Protein 3B8I (pdb70)

Sequence (1692 aa):
RASHHELRAMFRALLDSSRCYHTASVFDPMSARIAADLGFECGILGGSVASLQVLAAPDFALIITLSEFVEQATRIGRVARLPVIADADHGYGNALNVMRTVVELERAGIAALTIEDTLLPAQFGGRRKKSSTTDLICVEEGVGKIRAALEARVDPALTIIARTNAELIDVDAVIQRTLAYQEAGADGICLVGVRDFAHLEAIAEHLHIPLMLVTYGNPQLRDDARLARLGVRVVVNGHAAYFAAIKATYDCLREERGAVASDLTASELSKKYTFPEEYQAWARDYMEVKRASHHELRAMFRALLDSSRCYHTASVFDPMSARIAADLGFECGILGGSVASLQVLAAPDFALIITLSEFVEQATRIGRVARLPVIADADHGYGNALNVMRTVVELERAGIAALTIEDTLLPAQFGRKSTDLICVEEGVGKIRAALEARVDPALTIIARTNAELIDVDAVIQRTLAYQEAGADGICLVGVRDFAHLEAIAEHLHIPLMLVTYGNPQLRDDARLARLGVRVVVNGHAAYFAAIKATYDCLREERGAVASDLTASELSKKYTFPEEYQAWARDYMEVRASHHELRAMFRALLDSSRCYHTASVFDPMSARIAADLGFECGILGGSVASLQVLAAPDFALIITLSEFVEQATRIGRVARLPVIADADHGYGNALNVMRTVVELERAGIAALTIEDTLLPAQFGRKSTDLICVEEGVGKIRAALEARVDPALTIIARTNAELIDVDDAVIQRTLAYQEAGADGICLVGVRDFAHLEAIAEHLHIPLMLVTYGNPQLRDDARLARLGVRVVVNGHAAYFAAIKATYDCLREERGALTASELSKKYTFPEEYQAWARDYMERASHHELRAMFRALLDSSRCYHTASVFDPMSARIAADLGFECGILGGSVASLQVLAAPDFALIITLSEFVEQATRIGRVARLPVIADADHGYGNALNVMRTVVELERAGIAALTIEDTLLPAQFRSTDLICVEEGVGKIRAALEARVDPALTIIARTNAELIDVDAVIQRTLAYQEAGADGICLVGVRDFAHLEAIAEHLHIPLMLVTYGNPQLRDDARLARLGVRVVVNGHAAYFAAIKATYDCLREERGAVASDLTASELSKKYTFPEEYQAWARDYMEASHHELRAMFRALLDSSRCYHTASVFDPMSARIAADLGFECGILGGSVASLQVLAAPDFALIITLSEFVEQATRIGRVARLPVIADADHGYGNALNVMRTVVELERAGIAALTIEDTLLPAQFGRKSTDLICVEEGVGKIRAALEARVDPALTIIARTNAELIDVDAVIQRTLAYQEAGADGICLVGVRDFAHLEAIAEHLHIPLMLVTYGNPQLRDDARLARLGVRVVVNGHAAYFAAIKATYDCLREERGAVASDLTASELSKKYTFPEEYQAWARDYMEVKRASHHELRAMFRALLDSSRCYHTASVFDPMSARIAADLGFECGILGGSVASLQVLAAPDFALIITLSEFVEQATRIGRVARLPVIADADHGYGNALNVMRTVVELERAGIAALTIEDTLLPAQFGRKSTDLICVEEGVGKIRAALEARVDPALTIIARTNAELIDVDAVIQRTLAYQEAGADGICLVGVRDFAHLEAIAEHLHIPLMLVTYGNPQLRDDARLARLGVRVVVNGHAAYFAAIKATYDCLREERGAVASDLTASELSKKYTFPEEYQAWARDYMEVK

Solvent-accessible surface area: 64432 Å² total; per-residue (Å²): 233,31,26,52,101,66,4,10,56,84,0,86,60,23,12,98,40,96,138,4,15,64,9,0,4,0,8,11,0,1,2,0,25,0,0,19,61,22,41,10,44,0,0,5,0,2,2,34,1,0,3,15,14,0,12,0,0,22,89,92,15,7,9,14,8,32,13,0,11,46,3,0,13,7,1,14,57,18,13,118,5,1,5,0,0,19,0,11,7,0,34,12,9,1,13,11,0,11,26,0,0,52,10,0,18,41,2,6,2,1,0,0,1,4,20,4,18,32,42,37,36,58,35,54,134,29,67,68,42,24,16,59,21,105,25,3,37,5,7,4,86,0,0,33,99,13,60,89,21,113,27,1,4,0,5,1,35,2,30,0,118,118,44,91,47,100,27,0,38,102,25,1,62,30,2,24,151,17,36,5,34,2,0,0,1,16,26,11,142,39,17,73,7,0,70,35,3,8,121,108,23,153,26,27,3,5,1,10,13,141,26,28,96,113,6,164,62,67,71,112,1,9,223,49,22,0,37,1,2,3,56,20,22,49,0,6,57,21,9,10,42,16,4,21,46,23,0,42,114,91,92,67,37,132,63,24,136,55,80,31,56,91,1,2,134,86,2,6,37,34,113,63,26,82,53,58,27,131,44,10,13,77,112,178,235,37,26,51,97,74,4,9,52,84,0,63,63,24,15,122,33,97,133,9,17,66,12,0,6,0,10,12,0,1,2,0,24,0,0,30,78,22,41,14,41,0,0,9,0,4,2,37,2,0,3,14,11,0,11,0,1,19,87,85,14,7,10,12,10,34,10,0,12,48,4,0,11,7,1,11,61,20,11,134,4,1,4,0,0,20,0,12,8,0,34,14,9,1,15,12,0,16,24,0,0,50,12,0,19,40,2,5,3,1,0,0,3,3,18,4,21,47,40,38,44,57,31,31,64,175,66,59,57,32,10,68,42,33,30,3,34,4,6,5,85,0,0,31,98,10,54,94,23,103,17,0,0,0,3,0,38,2,35,2,113,122,50,97,46,95,35,0,33,102,28,0,63,19,2,25,149,19,36,5,27,2,0,1,1,17,21,8,139,36,19,76,13,0,73,40,0,9,119,110,18,159,28,33,3,6,1,13,18,143,47,31,117,108,5,84,61,68,67,82,2,10,185,43,24,0,31,0,3,5,77,22,26,53,0,7,56,24,9,10,64,19,4,16,39,21,0,39,112,95,87,68,33,135,74,29,137,56,76,26,61,88,1,2,134,87,2,8,54,27,143,71,25,79,50,60,24,135,70,12,14,55,148,252,32,30,51,96,85,5,8,54,85,0,66,58,25,17,123,32,94,130,5,18,65,12,0,5,0,9,14,0,0,1,0,26,0,0,31,73,20,42,13,45,0,0,9,0,4,2,34,1,0,3,14,13,0,12,0,1,19,86,93,12,4,9,15,10,34,12,0,12,46,6,0,11,7,0,13,58,21,13,138,7,3,5,0,0,19,0,11,9,0,36,11,11,0,15,9,0,17,26,0,0,50,10,0,20,41,2,5,2,1,0,0,2,4,20,4,20,49,45,38,60,55,51,44,114,100,71,80,38,29,13,60,22,81,28,2,34,5,7,4,71,0,0,31,102,9,53,90,22,100,17,0,0,0,4,0,40,2,27,2,130,70,44,118,39,115,34,0,30,101,24,0,59,28,3,22,155,21,37,5,28,3,0,0,1,23,23,11,138,41,16,76,6,0,74,35,1,9,125,103,22,154,24,36,2,5,1,8,17,134,28,29,103,120,7,160,67,58,70,72,0,9,178,40,23,0,30,1,1,4,66,15,19,52,0,6,54,24,8,11,69,17,3,43,64,28,0,88,130,94,85,66,65,132,81,24,58,85,7,1,137,93,2,7,49,41,141,67,27,128,32,60,27,169,65,16,9,126,230,32,28,50,98,68,5,11,53,80,0,65,59,25,16,123,32,93,142,10,13,60,9,0,4,0,10,8,0,0,1,1,26,0,0,33,70,14,42,13,43,0,0,5,0,4,2,32,1,0,2,18,15,0,13,0,0,16,85,87,16,7,9,15,10,34,13,0,10,48,4,0,12,8,0,12,56,23,14,137,4,0,5,0,0,20,0,12,10,0,36,12,11,1,15,11,0,16,25,0,0,52,10,0,18,42,2,6,2,0,0,0,2,3,19,4,21,33,48,36,62,68,70,177,73,78,37,33,13,67,36,51,28,2,36,5,6,5,84,0,0,32,98,10,55,94,19,98,18,0,0,0,5,0,38,1,27,0,113,104,48,88,50,101,34,0,36,96,28,0,60,24,3,20,147,18,38,4,26,2,0,0,1,25,21,8,122,46,17,70,14,0,82,39,2,9,126,114,22,154,29,36,4,6,1,8,18,132,30,31,85,112,7,165,65,58,66,91,1,5,178,52,23,0,32,1,2,4,68,18,22,52,0,7,56,21,9,10,63,16,4,9,34,23,0,50,122,98,84,61,38,150,28,35,148,59,84,27,56,83,0,2,131,88,4,5,47,21,134,70,28,106,56,53,31,76,69,15,20,153,86,57,65,95,92,5,10,52,81,0,69,60,28,18,125,35,91,130,8,21,58,8,0,4,0,9,18,0,0,2,0,23,0,0,29,73,21,40,11,46,0,0,6,0,3,2,32,0,0,2,13,17,0,26,0,0,19,84,111,33,84,9,74,23,88,28,0,12,50,3,0,38,6,0,11,124,19,13,146,4,1,5,0,0,18,0,17,11,0,34,26,80,27,133,60,0,64,146,0,0,68,26,0,19,154,8,6,2,1,0,0,1,3,17,4,18,44,43,83,70,59,122,47,110,121,74,75,37,26,14,72,19,124,77,3,40,30,7,4,146,8,0,33,136,15,52,124,22,102,17,0,0,0,5,0,35,2,27,1,133,64,43,113,56,100,26,0,38,102,25,1,64,20,2,22,158,18,38,4,25,2,0,0,1,21,22,10,154,42,18,73,8,0,73,42,2,9,129,110,21,149,31,37,3,5,1,10,17,139,27,26,102,118,7,161,67,56,65,78,0,13,179,44,22,0,37,2,1,2,66,19,19,55,1,9,56,22,8,11,52,16,4,19,37,20,0,49,103,77,92,68,35,134,59,26,152,65,77,28,61,88,1,2,128,89,2,7,41,33,135,63,40,103,56,118,39,155,63,151,70,74,128,198,247,32,58,64,96,80,5,10,55,85,0,58,59,22,17,119,38,96,126,5,16,64,1,0,3,0,10,19,0,0,2,0,24,0,0,30,74,23,40,12,45,0,0,9,0,4,3,38,1,0,3,14,17,0,24,0,0,20,84,112,28,84,12,72,26,84,26,0,11,48,3,0,37,7,1,14,124,19,12,129,4,2,6,0,0,21,0,15,10,0,35,29,78,32,136,60,0,63,143,0,0,65,29,0,18,150,9,6,3,1,0,0,4,3,19,5,14,45,46,80,73,69,121,53,115,97,79,98,36,32,12,70,21,124,81,3,34,28,6,4,146,14,0,31,133,11,56,124,21,99,17,0,0,0,4,0,42,2,34,4,133,56,52,102,46,110,27,0,33,101,24,0,62,25,3,26,149,21,39,4,27,3,1,1,1,16,22,8,146,50,14,73,11,0,82,38,1,9,124,100,20,156,27,32,4,4,1,15,22,155,44,33,84,106,6,171,63,65,61,91,3,9,180,43,22,0,31,0,6,6,51,19,28,53,1,9,56,23,8,10,64,19,3,9,39,27,0,28,121,91,86,67,36,133,68,45,155,60,72,27,60,82,1,3,127,86,3,6,47,44,77,61,39,84,44,119,40,118,96,147,68,93,122,231

CATH classification: 3.20.20.60

Nearest PDB structures (foldseek):
  3b8i-assembly1_C  TM=1.002E+00  e=4.053E-54  Pseudomonas aeruginosa PAO1
  3b8i-assembly1_A  TM=1.001E+00  e=1.314E-52  Pseudomonas aeruginosa PAO1
  3b8i-assembly1_D  TM=1.000E+00  e=1.059E-51  Pseudomonas aeruginosa PAO1
  3eoo-assembly4_L  TM=8.341E-01  e=6.125E-22  Burkholderia pseudomallei 1655
  4iqd-assembly1_A  TM=8.183E-01  e=7.724E-22  Bacillus anthracis

B-factor: mean 34.28, std 10.99, range [11.12, 75.78]

Radius of gyration: 45.97 Å; Cα contacts (8 Å, |Δi|>4): 3580; chains: 6; bounding box: 121×117×111 Å

Structure (mmCIF, N/CA/C/O backbone):
data_3B8I
#
_entry.id   3B8I
#
_cell.length_a   260.065
_cell.length_b   83.835
_cell.length_c   104.874
_cell.angle_alpha   90.00
_cell.angle_beta   112.14
_cell.angle_gamma   90.00
#
_symmetry.space_group_name_H-M   'C 1 2 1'
#
loop_
_entity.id
_entity.type
_entity.pdbx_description
1 polymer 'PA4872 oxaloacetate decarboxylase'
2 non-polymer 'MAGNESIUM ION'
3 non-polymer 'OXALATE ION'
4 non-polymer GLYCEROL
5 water water
#
loop_
_atom_site.group_PDB
_atom_site.id
_atom_site.type_symbol
_atom_site.label_atom_id
_atom_site.label_alt_id
_atom_site.label_comp_id
_atom_site.label_asym_id
_atom_site.label_entity_id
_atom_site.label_seq_id
_atom_site.pdbx_PDB_ins_code
_atom_site.Cartn_x
_atom_site.Cartn_y
_atom_site.Cartn_z
_atom_site.occupancy
_atom_site.B_iso_or_equiv
_atom_site.auth_seq_id
_atom_site.auth_comp_id
_atom_site.auth_asym_id
_atom_site.auth_atom_id
_atom_site.pdbx_PDB_model_num
ATOM 1 N N . ARG A 1 3 ? 79.189 16.284 69.187 1.00 43.54 3 ARG A N 1
ATOM 2 C CA . ARG A 1 3 ? 79.669 16.442 67.777 1.00 42.51 3 ARG A CA 1
ATOM 3 C C . ARG A 1 3 ? 78.778 15.715 66.737 1.00 40.64 3 ARG A C 1
ATOM 4 O O . ARG A 1 3 ? 78.182 16.386 65.886 1.00 41.56 3 ARG A O 1
ATOM 12 N N . ALA A 1 4 ? 78.691 14.380 66.760 1.00 36.89 4 ALA A N 1
ATOM 13 C CA . ALA A 1 4 ? 77.901 13.674 65.703 1.00 33.73 4 ALA A CA 1
ATOM 14 C C . ALA A 1 4 ? 76.387 13.953 65.784 1.00 31.35 4 ALA A C 1
ATOM 15 O O . ALA A 1 4 ? 75.748 13.705 66.807 1.00 31.29 4 ALA A O 1
ATOM 17 N N . SER A 1 5 ? 75.829 14.517 64.721 1.00 29.30 5 SER A N 1
ATOM 18 C CA . SER A 1 5 ? 74.381 14.661 64.614 1.00 28.48 5 SER A CA 1
ATOM 19 C C . SER A 1 5 ? 73.678 13.299 64.440 1.00 26.91 5 SER A C 1
ATOM 20 O O . SER A 1 5 ? 74.301 12.294 64.110 1.00 26.57 5 SER A O 1
ATOM 23 N N . HIS A 1 6 ? 72.358 13.300 64.602 1.00 27.62 6 HIS A N 1
ATOM 24 C CA . HIS A 1 6 ? 71.557 12.085 64.448 1.00 26.07 6 HIS A CA 1
ATOM 25 C C . HIS A 1 6 ? 71.724 11.451 63.094 1.00 26.23 6 HIS A C 1
ATOM 26 O O . HIS A 1 6 ? 71.787 10.219 62.959 1.00 24.34 6 HIS A O 1
ATOM 33 N N . HIS A 1 7 ? 71.809 12.314 62.083 1.00 26.08 7 HIS A N 1
ATOM 34 C CA . HIS A 1 7 ? 72.106 11.914 60.709 1.00 25.37 7 HIS A CA 1
ATOM 35 C C . HIS A 1 7 ? 73.516 11.303 60.535 1.00 24.98 7 HIS A C 1
ATOM 36 O O . HIS A 1 7 ? 73.665 10.243 59.918 1.00 23.78 7 HIS A O 1
ATOM 43 N N . GLU A 1 8 ? 74.530 11.982 61.070 1.00 25.05 8 GLU A N 1
ATOM 44 C CA . GLU A 1 8 ? 75.897 11.464 61.104 1.00 24.75 8 GLU A CA 1
ATOM 45 C C . GLU A 1 8 ? 76.010 10.124 61.821 1.00 23.24 8 GLU A C 1
ATOM 46 O O . GLU A 1 8 ? 76.752 9.289 61.398 1.00 23.82 8 GLU A O 1
ATOM 52 N N . LEU A 1 9 ? 75.259 9.937 62.889 1.00 22.47 9 LEU A N 1
ATOM 53 C CA . LEU A 1 9 ? 75.258 8.629 63.555 1.00 23.25 9 LEU A CA 1
ATOM 54 C C . LEU A 1 9 ? 74.742 7.516 62.626 1.00 23.75 9 LEU A C 1
ATOM 55 O O . LEU A 1 9 ? 75.210 6.383 62.720 1.00 22.80 9 LEU A O 1
ATOM 60 N N . ARG A 1 10 ? 73.825 7.857 61.709 1.00 23.17 10 ARG A N 1
ATOM 61 C CA . ARG A 1 10 ? 73.199 6.855 60.873 1.00 23.13 10 ARG A CA 1
ATOM 62 C C . ARG A 1 10 ? 74.148 6.401 59.801 1.00 23.11 10 ARG A C 1
ATOM 63 O O . ARG A 1 10 ? 74.148 5.205 59.445 1.00 22.70 10 ARG A O 1
ATOM 71 N N . ALA A 1 11 ? 74.938 7.351 59.281 1.00 22.75 11 ALA A N 1
ATOM 72 C CA . ALA A 1 11 ? 76.015 7.032 58.346 1.00 23.58 11 ALA A CA 1
ATOM 73 C C . ALA A 1 11 ? 77.082 6.124 58.983 1.00 23.15 11 ALA A C 1
ATOM 74 O O . ALA A 1 11 ? 77.612 5.242 58.330 1.00 22.85 11 ALA A O 1
ATOM 76 N N . MET A 1 12 ? 77.389 6.334 60.266 1.00 23.21 12 MET A N 1
ATOM 77 C CA . MET A 1 12 ? 78.326 5.494 60.985 1.00 23.85 12 MET A CA 1
ATOM 78 C C . MET A 1 12 ? 77.786 4.071 61.106 1.00 23.35 12 MET A C 1
ATOM 79 O O . MET A 1 12 ? 78.512 3.106 60.881 1.00 22.09 12 MET A O 1
ATOM 84 N N . PHE A 1 13 ? 76.508 3.958 61.458 1.00 23.40 13 PHE A N 1
ATOM 85 C CA . PHE A 1 13 ? 75.854 2.644 61.475 1.00 22.53 13 PHE A CA 1
ATOM 86 C C . PHE A 1 13 ? 75.921 1.966 60.114 1.00 22.58 13 PHE A C 1
ATOM 87 O O . PHE A 1 13 ? 76.302 0.829 60.017 1.00 20.88 13 PHE A O 1
ATOM 95 N N B ARG A 1 14 ? 75.495 2.671 59.089 1.00 22.39 14 ARG A N 1
ATOM 96 C CA B ARG A 1 14 ? 75.591 2.168 57.747 1.00 23.85 14 ARG A CA 1
ATOM 97 C C B ARG A 1 14 ? 77.016 1.699 57.393 1.00 23.78 14 ARG A C 1
ATOM 98 O O B ARG A 1 14 ? 77.175 0.645 56.767 1.00 22.29 14 ARG A O 1
ATOM 106 N N . ALA A 1 15 ? 78.041 2.448 57.809 1.00 23.87 15 ALA A N 1
ATOM 107 C CA . ALA A 1 15 ? 79.417 2.005 57.526 1.00 23.71 15 ALA A CA 1
ATOM 108 C C . ALA A 1 15 ? 79.802 0.674 58.235 1.00 22.64 15 ALA A C 1
ATOM 109 O O . ALA A 1 15 ? 80.508 -0.145 57.676 1.00 21.74 15 ALA A O 1
ATOM 111 N N . LEU A 1 16 ? 79.324 0.454 59.467 1.00 21.39 16 LEU A N 1
ATOM 112 C CA . LEU A 1 16 ? 79.423 -0.906 60.078 1.00 20.39 16 LEU A CA 1
ATOM 113 C C . LEU A 1 16 ? 78.829 -2.026 59.226 1.00 20.69 16 LEU A C 1
ATOM 114 O O . LEU A 1 16 ? 79.459 -3.092 59.040 1.00 22.64 16 LEU A O 1
ATOM 119 N N . LEU A 1 17 ? 77.588 -1.797 58.786 1.00 20.53 17 LEU A N 1
ATOM 120 C CA . LEU A 1 17 ? 76.839 -2.713 57.930 1.00 22.12 17 LEU A CA 1
ATOM 121 C C . LEU A 1 17 ? 77.594 -3.016 56.636 1.00 23.46 17 LEU A C 1
ATOM 122 O O . LEU A 1 17 ? 77.579 -4.174 56.189 1.00 24.78 17 LEU A O 1
ATOM 127 N N . ASP A 1 18 ? 78.253 -2.000 56.077 1.00 24.32 18 ASP A N 1
ATOM 128 C CA . ASP A 1 18 ? 79.022 -2.138 54.813 1.00 25.79 18 ASP A CA 1
ATOM 129 C C . ASP A 1 18 ? 80.404 -2.727 54.896 1.00 26.68 18 ASP A C 1
ATOM 130 O O . ASP A 1 18 ? 81.055 -2.984 53.849 1.00 26.66 18 ASP A O 1
ATOM 135 N N . SER A 1 19 ? 80.899 -2.860 56.114 1.00 26.19 19 SER A N 1
ATOM 136 C CA . SER A 1 19 ? 82.210 -3.428 56.330 1.00 25.77 19 SER A CA 1
ATOM 137 C C . SER A 1 19 ? 82.082 -4.966 56.244 1.00 25.78 19 SER A C 1
ATOM 138 O O . SER A 1 19 ? 81.000 -5.496 55.961 1.00 25.67 19 SER A O 1
ATOM 141 N N . SER A 1 20 ? 83.178 -5.665 56.512 1.00 24.59 20 SER A N 1
ATOM 142 C CA . SER A 1 20 ? 83.249 -7.115 56.405 1.00 23.07 20 SER A CA 1
ATOM 143 C C . SER A 1 20 ? 83.356 -7.799 57.806 1.00 23.95 20 SER A C 1
ATOM 144 O O . SER A 1 20 ? 83.713 -9.009 57.926 1.00 23.34 20 SER A O 1
ATOM 147 N N . ARG A 1 21 ? 83.039 -7.034 58.862 1.00 23.96 21 ARG A N 1
ATOM 148 C CA . ARG A 1 21 ? 83.061 -7.517 60.249 1.00 23.80 21 ARG A CA 1
ATOM 149 C C . ARG A 1 21 ? 81.678 -7.496 60.906 1.00 23.87 21 ARG A C 1
ATOM 150 O O . ARG A 1 21 ? 80.801 -6.812 60.457 1.00 23.66 21 ARG A O 1
ATOM 158 N N . CYS A 1 22 ? 81.542 -8.307 61.968 1.00 22.69 22 CYS A N 1
ATOM 159 C CA . CYS A 1 22 ? 80.388 -8.456 62.902 1.00 22.64 22 CYS A CA 1
ATOM 160 C C . CYS A 1 22 ? 80.709 -7.587 64.157 1.00 22.90 22 CYS A C 1
ATOM 161 O O . CYS A 1 22 ? 81.822 -7.613 64.643 1.00 25.17 22 CYS A O 1
ATOM 164 N N . TYR A 1 23 ? 79.756 -6.862 64.711 1.00 21.77 23 TYR A N 1
ATOM 165 C CA . TYR A 1 23 ? 80.004 -6.038 65.897 1.00 20.92 23 TYR A CA 1
ATOM 166 C C . TYR A 1 23 ? 79.069 -6.413 67.040 1.00 20.57 23 TYR A C 1
ATOM 167 O O . TYR A 1 23 ? 77.945 -6.753 66.820 1.00 21.88 23 TYR A O 1
ATOM 176 N N . HIS A 1 24 ? 79.530 -6.314 68.264 1.00 20.75 24 HIS A N 1
ATOM 177 C CA . HIS A 1 24 ? 78.693 -6.724 69.390 1.00 20.75 24 HIS A CA 1
ATOM 178 C C . HIS A 1 24 ? 78.150 -5.456 70.032 1.00 20.51 24 HIS A C 1
ATOM 179 O O . HIS A 1 24 ? 78.942 -4.570 70.399 1.00 20.38 24 HIS A O 1
ATOM 186 N N . THR A 1 25 ? 76.819 -5.379 70.180 1.00 20.10 25 THR A N 1
ATOM 187 C CA . THR A 1 25 ? 76.187 -4.195 70.735 1.00 20.15 25 THR A CA 1
ATOM 188 C C . THR A 1 25 ? 76.597 -4.067 72.182 1.00 19.79 25 THR A C 1
ATOM 189 O O . THR A 1 25 ? 76.859 -5.064 72.806 1.00 20.13 25 THR A O 1
ATOM 193 N N . ALA A 1 26 ? 76.719 -2.828 72.673 1.00 19.78 26 ALA A N 1
ATOM 194 C CA . ALA A 1 26 ? 76.585 -2.561 74.094 1.00 19.60 26 ALA A CA 1
ATOM 195 C C . ALA A 1 26 ? 75.096 -2.374 74.390 1.00 19.79 26 ALA A C 1
ATOM 196 O O . ALA A 1 26 ? 74.396 -1.783 73.585 1.00 20.28 26 ALA A O 1
ATOM 198 N N . SER A 1 27 ? 74.636 -2.825 75.554 1.00 19.68 27 SER A N 1
ATOM 199 C CA . SER A 1 27 ? 73.296 -2.494 76.059 1.00 22.28 27 SER A CA 1
ATOM 200 C C . SER A 1 27 ? 73.263 -0.979 76.485 1.00 22.18 27 SER A C 1
ATOM 201 O O . SER A 1 27 ? 73.985 -0.554 77.399 1.00 23.48 27 SER A O 1
ATOM 204 N N . VAL A 1 28 ? 72.468 -0.166 75.796 1.00 20.85 28 VAL A N 1
ATOM 205 C CA . VAL A 1 28 ? 72.424 1.262 76.022 1.00 20.77 28 VAL A CA 1
ATOM 206 C C . VAL A 1 28 ? 70.968 1.634 76.238 1.00 22.16 28 VAL A C 1
ATOM 207 O O . VAL A 1 28 ? 70.124 1.587 75.298 1.00 21.35 28 VAL A O 1
ATOM 211 N N . PHE A 1 29 ? 70.659 1.996 77.475 1.00 22.56 29 PHE A N 1
ATOM 212 C CA . PHE A 1 29 ? 69.269 2.108 77.907 1.00 22.86 29 PHE A CA 1
ATOM 213 C C . PHE A 1 29 ? 68.952 3.476 78.528 1.00 22.54 29 PHE A C 1
ATOM 214 O O . PHE A 1 29 ? 67.770 3.769 78.777 1.00 22.05 29 PHE A O 1
ATOM 222 N N . ASP A 1 30 ? 69.980 4.318 78.740 1.00 20.98 30 ASP A N 1
ATOM 223 C CA . ASP A 1 30 ? 69.795 5.670 79.278 1.00 22.25 30 ASP A CA 1
ATOM 224 C C . ASP A 1 30 ? 71.043 6.492 78.974 1.00 20.99 30 ASP A C 1
ATOM 225 O O . ASP A 1 30 ? 71.990 5.944 78.455 1.00 20.95 30 ASP A O 1
ATOM 230 N N . PRO A 1 31 ? 71.021 7.822 79.198 1.00 20.20 31 PRO A N 1
ATOM 231 C CA . PRO A 1 31 ? 72.200 8.607 78.844 1.00 20.03 31 PRO A CA 1
ATOM 232 C C . PRO A 1 31 ? 73.561 8.235 79.494 1.00 19.16 31 PRO A C 1
ATOM 233 O O . PRO A 1 31 ? 74.571 8.385 78.864 1.00 19.41 31 PRO A O 1
ATOM 237 N N . MET A 1 32 ? 73.587 7.861 80.767 1.00 20.64 32 MET A N 1
ATOM 238 C CA . MET A 1 32 ? 74.831 7.406 81.408 1.00 21.22 32 MET A CA 1
ATOM 239 C C . MET A 1 32 ? 75.424 6.151 80.728 1.00 21.46 32 MET A C 1
ATOM 240 O O . MET A 1 32 ? 76.630 6.092 80.454 1.00 19.93 32 MET A O 1
ATOM 245 N N . SER A 1 33 ? 74.577 5.190 80.409 1.00 21.35 33 SER A N 1
ATOM 246 C CA . SER A 1 33 ? 75.031 3.973 79.729 1.00 20.62 33 SER A CA 1
ATOM 247 C C . SER A 1 33 ? 75.516 4.310 78.288 1.00 20.76 33 SER A C 1
ATOM 248 O O . SER A 1 33 ? 76.497 3.768 77.832 1.00 20.16 33 SER A O 1
ATOM 251 N N . ALA A 1 34 ? 74.893 5.277 77.620 1.00 21.64 34 ALA A N 1
ATOM 252 C CA . ALA A 1 34 ? 75.331 5.643 76.262 1.00 21.53 34 ALA A CA 1
ATOM 253 C C . ALA A 1 34 ? 76.725 6.287 76.329 1.00 21.16 34 ALA A C 1
ATOM 254 O O . ALA A 1 34 ? 77.574 6.053 75.464 1.00 20.67 34 ALA A O 1
ATOM 256 N N . ARG A 1 35 ? 76.937 7.141 77.326 1.00 21.77 35 ARG A N 1
ATOM 257 C CA . ARG A 1 35 ? 78.251 7.752 77.601 1.00 22.26 35 ARG A CA 1
ATOM 258 C C . ARG A 1 35 ? 79.319 6.700 77.981 1.00 21.92 35 ARG A C 1
ATOM 259 O O . ARG A 1 35 ? 80.449 6.749 77.507 1.00 21.40 35 ARG A O 1
ATOM 267 N N . ILE A 1 36 ? 78.936 5.717 78.774 1.00 21.99 36 ILE A N 1
ATOM 268 C CA . ILE A 1 36 ? 79.857 4.606 79.111 1.00 20.69 36 ILE A CA 1
ATOM 269 C C . ILE A 1 36 ? 80.253 3.804 77.861 1.00 21.47 36 ILE A C 1
ATOM 270 O O . ILE A 1 36 ? 81.458 3.618 77.597 1.00 19.97 36 ILE A O 1
ATOM 275 N N . ALA A 1 37 ? 79.251 3.380 77.070 1.00 20.81 37 ALA A N 1
ATOM 276 C CA . ALA A 1 37 ? 79.508 2.593 75.842 1.00 20.25 37 ALA A CA 1
ATOM 277 C C . ALA A 1 37 ? 80.407 3.335 74.853 1.00 20.49 37 ALA A C 1
ATOM 278 O O . ALA A 1 37 ? 81.284 2.713 74.246 1.00 20.70 37 ALA A O 1
ATOM 280 N N . ALA A 1 38 ? 80.158 4.621 74.638 1.00 21.31 38 ALA A N 1
ATOM 281 C CA . ALA A 1 38 ? 81.007 5.463 73.792 1.00 21.90 38 ALA A CA 1
ATOM 282 C C . ALA A 1 38 ? 82.449 5.597 74.292 1.00 23.19 38 ALA A C 1
ATOM 283 O O . ALA A 1 38 ? 83.413 5.461 73.502 1.00 26.18 38 ALA A O 1
ATOM 285 N N . ASP A 1 39 ? 82.611 5.915 75.566 1.00 23.27 39 ASP A N 1
ATOM 286 C CA . ASP A 1 39 ? 83.930 5.951 76.238 1.00 24.74 39 ASP A CA 1
ATOM 287 C C . ASP A 1 39 ? 84.682 4.637 76.091 1.00 24.36 39 ASP A C 1
ATOM 288 O O . ASP A 1 39 ? 85.889 4.614 75.825 1.00 26.93 39 ASP A O 1
ATOM 293 N N . LEU A 1 40 ? 83.981 3.526 76.240 1.00 24.21 40 LEU A N 1
ATOM 294 C CA . LEU A 1 40 ? 84.631 2.215 76.064 1.00 22.74 40 LEU A CA 1
ATOM 295 C C . LEU A 1 40 ? 84.953 1.905 74.602 1.00 23.25 40 LEU A C 1
ATOM 296 O O . LEU A 1 40 ? 85.590 0.888 74.304 1.00 23.35 40 LEU A O 1
ATOM 301 N N . GLY A 1 41 ? 84.454 2.742 73.700 1.00 24.06 41 GLY A N 1
ATOM 302 C CA . GLY A 1 41 ? 84.743 2.553 72.265 1.00 22.75 41 GLY A CA 1
ATOM 303 C C . GLY A 1 41 ? 83.803 1.637 71.505 1.00 23.81 41 GLY A C 1
ATOM 304 O O . GLY A 1 41 ? 84.099 1.276 70.338 1.00 23.24 41 GLY A O 1
ATOM 305 N N . PHE A 1 42 ? 82.672 1.238 72.129 1.00 21.67 42 PHE A N 1
ATOM 306 C CA . PHE A 1 42 ? 81.656 0.401 71.404 1.00 21.62 42 PHE A CA 1
ATOM 307 C C . PHE A 1 42 ? 81.214 1.034 70.055 1.00 20.76 42 PHE A C 1
ATOM 308 O O . PHE A 1 42 ? 81.013 2.277 69.957 1.00 21.19 42 PHE A O 1
ATOM 316 N N . GLU A 1 43 ? 81.092 0.199 69.004 1.00 21.59 43 GLU A N 1
ATOM 317 C CA . GLU A 1 43 ? 80.758 0.712 67.672 1.00 21.16 43 GLU A CA 1
ATOM 318 C C . GLU A 1 43 ? 79.256 1.030 67.615 1.00 21.20 43 GLU A C 1
ATOM 319 O O . GLU A 1 43 ? 78.858 1.929 66.887 1.00 20.28 43 GLU A O 1
ATOM 325 N N . CYS A 1 44 ? 78.420 0.291 68.361 1.00 19.47 44 CYS A N 1
ATOM 326 C CA . CYS A 1 44 ? 76.966 0.550 68.390 1.00 19.61 44 CYS A CA 1
ATOM 327 C C . CYS A 1 44 ? 76.354 0.043 69.685 1.00 20.50 44 CYS A C 1
ATOM 328 O O . CYS A 1 44 ? 76.994 -0.739 70.358 1.00 20.24 44 CYS A O 1
ATOM 331 N N . GLY A 1 45 ? 75.133 0.515 70.008 1.00 20.87 45 GLY A N 1
ATOM 332 C CA . GLY A 1 45 ? 74.391 0.159 71.204 1.00 20.40 45 GLY A CA 1
ATOM 333 C C . GLY A 1 45 ? 72.996 -0.296 70.877 1.00 22.22 45 GLY A C 1
ATOM 334 O O . GLY A 1 45 ? 72.572 -0.236 69.685 1.00 21.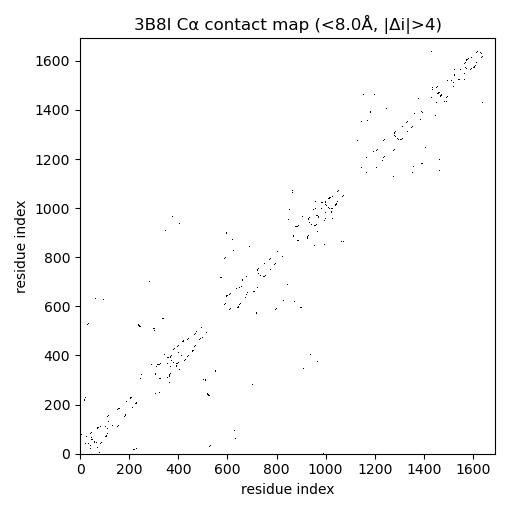93 45 GLY A O 1
ATOM 335 N N . ILE A 1 46 ? 72.287 -0.846 71.885 1.00 21.24 46 ILE A N 1
ATOM 336 C CA . ILE A 1 46 ? 70.933 -1.325 71.662 1.00 20.46 46 ILE A CA 1
ATOM 337 C C . ILE A 1 46 ? 70.061 -0.967 72.853 1.00 20.75 46 ILE A C 1
ATOM 338 O O . ILE A 1 46 ? 70.416 -1.240 74.030 1.00 20.75 46 ILE A O 1
ATOM 343 N N . LEU A 1 47 ? 68.942 -0.322 72.540 1.00 20.43 47 LEU A N 1
ATOM 344 C CA . LEU A 1 47 ? 67.909 -0.044 73.556 1.00 20.19 47 LEU A CA 1
ATOM 345 C C . LEU A 1 47 ? 66.864 -1.162 73.465 1.00 20.98 47 LEU A C 1
ATOM 346 O O . LEU A 1 47 ? 66.084 -1.238 72.481 1.00 21.65 47 LEU A O 1
ATOM 351 N N . GLY A 1 48 ? 66.827 -2.031 74.484 1.00 20.95 48 GLY A N 1
ATOM 352 C CA . GLY A 1 48 ? 65.906 -3.191 74.438 1.00 20.85 48 GLY A CA 1
ATOM 353 C C . GLY A 1 48 ? 64.563 -2.772 75.015 1.00 20.87 48 GLY A C 1
ATOM 354 O O . GLY A 1 48 ? 64.511 -2.030 75.982 1.00 18.34 48 GLY A O 1
ATOM 355 N N . GLY A 1 49 ? 63.473 -3.245 74.421 1.00 21.26 49 GLY A N 1
ATOM 356 C CA . GLY A 1 49 ? 62.167 -2.942 74.960 1.00 20.75 49 GLY A CA 1
ATOM 357 C C . GLY A 1 49 ? 62.007 -3.544 76.352 1.00 21.14 49 GLY A C 1
ATOM 358 O O . GLY A 1 49 ? 61.351 -2.964 77.213 1.00 19.95 49 GLY A O 1
ATOM 359 N N . SER A 1 50 ? 62.581 -4.730 76.563 1.00 21.70 50 SER A N 1
ATOM 360 C CA . SER A 1 50 ? 62.591 -5.384 77.835 1.00 22.68 50 SER A CA 1
ATOM 361 C C . SER A 1 50 ? 63.214 -4.496 78.891 1.00 22.53 50 SER A C 1
ATOM 362 O O . SER A 1 50 ? 62.657 -4.341 79.985 1.00 21.39 50 SER A O 1
ATOM 365 N N . VAL A 1 51 ? 64.330 -3.849 78.530 1.00 22.66 51 VAL A N 1
ATOM 366 C CA . VAL A 1 51 ? 65.066 -2.999 79.478 1.00 22.57 51 VAL A CA 1
ATOM 367 C C . VAL A 1 51 ? 64.292 -1.719 79.747 1.00 22.31 51 VAL A C 1
ATOM 368 O O . VAL A 1 51 ? 64.178 -1.276 80.904 1.00 22.83 51 VAL A O 1
ATOM 372 N N . ALA A 1 52 ? 63.681 -1.167 78.698 1.00 22.23 52 ALA A N 1
ATOM 373 C CA . ALA A 1 52 ? 62.728 -0.041 78.902 1.00 21.87 52 ALA A CA 1
ATOM 374 C C . ALA A 1 52 ? 61.617 -0.413 79.920 1.00 21.22 52 ALA A C 1
ATOM 375 O O . ALA A 1 52 ? 61.293 0.373 80.843 1.00 19.33 52 ALA A O 1
ATOM 377 N N . SER A 1 53 ? 61.067 -1.631 79.808 1.00 21.08 53 SER A N 1
ATOM 378 C CA . SER A 1 53 ? 60.011 -2.030 80.724 1.00 20.92 53 SER A CA 1
ATOM 379 C C . SER A 1 53 ? 60.502 -2.127 82.208 1.00 21.55 53 SER A C 1
ATOM 380 O O . SER A 1 53 ? 59.788 -1.755 83.135 1.00 22.19 53 SER A O 1
ATOM 383 N N . LEU A 1 54 ? 61.709 -2.658 82.420 1.00 22.38 54 LEU A N 1
ATOM 384 C CA . LEU A 1 54 ? 62.361 -2.681 83.756 1.00 22.03 54 LEU A CA 1
ATOM 385 C C . LEU A 1 54 ? 62.535 -1.226 84.278 1.00 20.72 54 LEU A C 1
ATOM 386 O O . LEU A 1 54 ? 62.121 -0.896 85.374 1.00 20.53 54 LEU A O 1
ATOM 391 N N . GLN A 1 55 ? 63.074 -0.344 83.457 1.00 21.12 55 GLN A N 1
ATOM 392 C CA . GLN A 1 55 ? 63.335 1.020 83.868 1.00 22.95 55 GLN A CA 1
ATOM 393 C C . GLN A 1 55 ? 62.069 1.852 84.144 1.00 22.16 55 GLN A C 1
ATOM 394 O O . GLN A 1 55 ? 61.975 2.560 85.157 1.00 22.01 55 GLN A O 1
ATOM 400 N N . VAL A 1 56 ? 61.070 1.756 83.265 1.00 22.10 56 VAL A N 1
ATOM 401 C CA . VAL A 1 56 ? 59.880 2.587 83.418 1.00 21.16 56 VAL A CA 1
ATOM 402 C C . VAL A 1 56 ? 58.876 2.035 84.429 1.00 19.61 56 VAL A C 1
ATOM 403 O O . VAL A 1 56 ? 58.247 2.800 85.208 1.00 19.24 56 VAL A O 1
ATOM 407 N N . LEU A 1 57 ? 58.749 0.722 84.435 1.00 18.02 57 LEU A N 1
ATOM 408 C CA . LEU A 1 57 ? 57.651 0.037 85.136 1.00 20.63 57 LEU A CA 1
ATOM 409 C C . LEU A 1 57 ? 58.040 -1.023 86.186 1.00 20.86 57 LEU A C 1
ATOM 410 O O . LEU A 1 57 ? 57.184 -1.496 86.922 1.00 21.50 57 LEU A O 1
ATOM 415 N N . ALA A 1 58 ? 59.319 -1.412 86.215 1.00 21.36 58 ALA A N 1
ATOM 416 C CA . ALA A 1 58 ? 59.728 -2.673 86.901 1.00 21.94 58 ALA A CA 1
ATOM 417 C C . ALA A 1 58 ? 58.828 -3.884 86.496 1.00 22.03 58 ALA A C 1
ATOM 418 O O . ALA A 1 58 ? 58.303 -4.611 87.355 1.00 21.50 58 ALA A O 1
ATOM 420 N N . ALA A 1 59 ? 58.621 -4.052 85.183 1.00 22.05 59 ALA A N 1
ATOM 421 C CA . ALA A 1 59 ? 57.660 -5.026 84.650 1.00 21.70 59 ALA A CA 1
ATOM 422 C C . ALA A 1 59 ? 58.373 -5.910 83.644 1.00 21.90 59 ALA A C 1
ATOM 423 O O . ALA A 1 59 ? 59.373 -5.491 83.024 1.00 21.19 59 ALA A O 1
ATOM 425 N N . PRO A 1 60 ? 57.872 -7.150 83.483 1.00 22.09 60 PRO A N 1
ATOM 426 C CA . PRO A 1 60 ? 58.369 -8.065 82.476 1.00 22.03 60 PRO A CA 1
ATOM 427 C C . PRO A 1 60 ? 58.080 -7.554 81.083 1.00 22.32 60 PRO A C 1
ATOM 428 O O . PRO A 1 60 ? 57.458 -6.479 80.903 1.00 22.73 60 PRO A O 1
ATOM 432 N N . ASP A 1 61 ? 58.610 -8.263 80.102 1.00 21.54 61 ASP A N 1
ATOM 433 C CA . ASP A 1 61 ? 58.595 -7.825 78.704 1.00 22.33 61 ASP A CA 1
ATOM 434 C C . ASP A 1 61 ? 57.251 -8.203 78.070 1.00 22.86 61 ASP A C 1
ATOM 435 O O . ASP A 1 61 ? 57.178 -9.042 77.145 1.00 22.91 61 ASP A O 1
ATOM 440 N N . PHE A 1 62 ? 56.172 -7.597 78.601 1.00 24.39 62 PHE A N 1
ATOM 441 C CA . PHE A 1 62 ? 54.764 -7.959 78.252 1.00 26.02 62 PHE A CA 1
ATOM 442 C C . PHE A 1 62 ? 54.027 -6.868 77.427 1.00 26.64 62 PHE A C 1
ATOM 443 O O . PHE A 1 62 ? 52.794 -6.840 77.405 1.00 27.63 62 PHE A O 1
ATOM 451 N N . ALA A 1 63 ? 54.765 -5.966 76.785 1.00 26.29 63 ALA A N 1
ATOM 452 C CA . ALA A 1 63 ? 54.179 -4.837 76.047 1.00 26.21 63 ALA A CA 1
ATOM 453 C C . ALA A 1 63 ? 53.246 -4.005 76.932 1.00 25.87 63 ALA A C 1
ATOM 454 O O . ALA A 1 63 ? 52.121 -3.668 76.531 1.00 25.56 63 ALA A O 1
ATOM 456 N N . LEU A 1 64 ? 53.731 -3.654 78.119 1.00 23.19 64 LEU A N 1
ATOM 457 C CA . LEU A 1 64 ? 52.965 -2.813 79.045 1.00 23.35 64 LEU A CA 1
ATOM 458 C C . LEU A 1 64 ? 53.395 -1.357 78.885 1.00 22.62 64 LEU A C 1
ATOM 459 O O . LEU A 1 64 ? 52.602 -0.425 79.087 1.00 22.70 64 LEU A O 1
ATOM 464 N N . ILE A 1 65 ? 54.640 -1.148 78.444 1.00 21.44 65 ILE A N 1
ATOM 465 C CA A ILE A 1 65 ? 55.100 0.212 78.214 0.50 20.46 65 ILE A CA 1
ATOM 466 C CA B ILE A 1 65 ? 55.116 0.191 78.222 0.50 20.80 65 ILE A CA 1
ATOM 467 C C . ILE A 1 65 ? 54.339 0.748 77.006 1.00 20.88 65 ILE A C 1
ATOM 468 O O . ILE A 1 65 ? 53.968 -0.025 76.141 1.00 18.94 65 ILE A O 1
ATOM 477 N N . THR A 1 66 ? 54.061 2.069 77.011 1.00 20.47 66 THR A N 1
ATOM 478 C CA . THR A 1 66 ? 53.379 2.742 75.889 1.00 20.64 66 THR A CA 1
ATOM 479 C C . THR A 1 66 ? 54.474 3.142 74.901 1.00 20.05 66 THR A C 1
ATOM 480 O O . THR A 1 66 ? 55.649 3.206 75.270 1.00 19.07 66 THR A O 1
ATOM 484 N N . LEU A 1 67 ? 54.096 3.365 73.650 1.00 20.13 67 LEU A N 1
ATOM 485 C CA . LEU A 1 67 ? 55.021 3.919 72.683 1.00 19.95 67 LEU A CA 1
ATOM 486 C C . LEU A 1 67 ? 55.640 5.237 73.201 1.00 20.28 67 LEU A C 1
ATOM 487 O O . LEU A 1 67 ? 56.832 5.414 73.062 1.00 19.48 67 LEU A O 1
ATOM 492 N N . SER A 1 68 ? 54.850 6.108 73.851 1.00 20.23 68 SER A N 1
ATOM 493 C CA . SER A 1 68 ? 55.361 7.415 74.349 1.00 20.25 68 SER A CA 1
ATOM 494 C C . SER A 1 68 ? 56.464 7.238 75.421 1.00 19.66 68 SER A C 1
ATOM 495 O O . SER A 1 68 ? 57.460 7.940 75.418 1.00 17.44 68 SER A O 1
ATOM 498 N N . GLU A 1 69 ? 56.264 6.281 76.328 1.00 20.60 69 GLU A N 1
ATOM 499 C CA . GLU A 1 69 ? 57.283 5.875 77.295 1.00 20.65 69 GLU A CA 1
ATOM 500 C C . GLU A 1 69 ? 58.566 5.291 76.657 1.00 21.06 69 GLU A C 1
ATOM 501 O O . GLU A 1 69 ? 59.661 5.638 77.053 1.00 21.82 69 GLU A O 1
ATOM 507 N N . PHE A 1 70 ? 58.426 4.387 75.693 1.00 22.26 70 PHE A N 1
ATOM 508 C CA . PHE A 1 70 ? 59.587 3.881 74.980 1.00 21.06 70 PHE A CA 1
ATOM 509 C C . PHE A 1 70 ? 60.390 5.017 74.326 1.00 20.99 70 PHE A C 1
ATOM 510 O O . PHE A 1 70 ? 61.621 5.076 74.397 1.00 20.38 70 PHE A O 1
ATOM 518 N N . VAL A 1 71 ? 59.667 5.871 73.634 1.00 19.45 71 VAL A N 1
ATOM 519 C CA . VAL A 1 71 ? 60.213 7.019 72.918 1.00 18.68 71 VAL A CA 1
ATOM 520 C C . VAL A 1 71 ? 60.899 8.024 73.888 1.00 18.52 71 VAL A C 1
ATOM 521 O O . VAL A 1 71 ? 61.946 8.579 73.562 1.00 17.27 71 VAL A O 1
ATOM 525 N N . GLU A 1 72 ? 60.345 8.213 75.080 1.00 18.06 72 GLU A N 1
ATOM 526 C CA . GLU A 1 72 ? 60.974 9.095 76.050 1.00 18.61 72 GLU A CA 1
ATOM 527 C C . GLU A 1 72 ? 62.365 8.499 76.441 1.00 18.62 72 GLU A C 1
ATOM 528 O O . GLU A 1 72 ? 63.337 9.210 76.596 1.00 19.20 72 GLU A O 1
ATOM 534 N N . GLN A 1 73 ? 62.454 7.180 76.610 1.00 18.65 73 GLN A N 1
ATOM 535 C CA . GLN A 1 73 ? 63.732 6.521 76.914 1.00 18.49 73 GLN A CA 1
ATOM 536 C C . GLN A 1 73 ? 64.738 6.732 75.818 1.00 18.06 73 GLN A C 1
ATOM 537 O O . GLN A 1 73 ? 65.891 7.026 76.084 1.00 18.18 73 GLN A O 1
ATOM 543 N N . ALA A 1 74 ? 64.260 6.613 74.587 1.00 17.05 74 ALA A N 1
ATOM 544 C CA . ALA A 1 74 ? 65.081 6.741 73.386 1.00 17.85 74 ALA A CA 1
ATOM 545 C C . ALA A 1 74 ? 65.528 8.219 73.178 1.00 18.48 74 ALA A C 1
ATOM 546 O O . ALA A 1 74 ? 66.697 8.504 72.790 1.00 19.24 74 ALA A O 1
ATOM 548 N N . THR A 1 75 ? 64.665 9.140 73.566 1.00 18.78 75 THR A N 1
ATOM 549 C CA . THR A 1 75 ? 64.924 10.607 73.489 1.00 19.01 75 THR A CA 1
ATOM 550 C C . THR A 1 75 ? 66.014 11.064 74.490 1.00 20.33 75 THR A C 1
ATOM 551 O O . THR A 1 75 ? 66.946 11.818 74.135 1.00 19.49 75 THR A O 1
ATOM 555 N N . ARG A 1 76 ? 65.957 10.519 75.697 1.00 19.69 76 ARG A N 1
ATOM 556 C CA . ARG A 1 76 ? 66.953 10.789 76.696 1.00 20.42 76 ARG A CA 1
ATOM 557 C C . ARG A 1 76 ? 68.315 10.371 76.158 1.00 20.63 76 ARG A C 1
ATOM 558 O O . ARG A 1 76 ? 69.290 11.102 76.283 1.00 21.47 76 ARG A O 1
ATOM 566 N N . ILE A 1 77 ? 68.375 9.175 75.579 1.00 20.62 77 ILE A N 1
ATOM 567 C CA . ILE A 1 77 ? 69.595 8.639 75.043 1.00 20.97 77 ILE A CA 1
ATOM 568 C C . ILE A 1 77 ? 70.110 9.506 73.890 1.00 21.10 77 ILE A C 1
ATOM 569 O O . ILE A 1 77 ? 71.332 9.791 73.763 1.00 21.57 77 ILE A O 1
ATOM 574 N N . GLY A 1 78 ? 69.181 9.922 73.016 1.00 22.89 78 GLY A N 1
ATOM 575 C CA . GLY A 1 78 ? 69.569 10.719 71.881 1.00 21.36 78 GLY A CA 1
ATOM 576 C C . GLY A 1 78 ? 70.163 12.080 72.150 1.00 21.56 78 GLY A C 1
ATOM 577 O O . GLY A 1 78 ? 70.835 12.612 71.278 1.00 20.78 78 GLY A O 1
ATOM 578 N N . ARG A 1 79 ? 69.915 12.661 73.323 1.00 21.95 79 ARG A N 1
ATOM 579 C CA . ARG A 1 79 ? 70.578 13.938 73.697 1.00 22.62 79 ARG A CA 1
ATOM 580 C C . ARG A 1 79 ? 72.107 13.809 73.921 1.00 23.65 79 ARG A C 1
ATOM 581 O O . ARG A 1 79 ? 72.831 14.832 73.890 1.00 24.39 79 ARG A O 1
ATOM 589 N N . VAL A 1 80 ? 72.620 12.582 74.147 1.00 23.47 80 VAL A N 1
ATOM 590 C CA . VAL A 1 80 ? 74.052 12.416 74.488 1.00 23.21 80 VAL A CA 1
ATOM 591 C C . VAL A 1 80 ? 74.807 11.407 73.614 1.00 24.21 80 VAL A C 1
ATOM 592 O O . VAL A 1 80 ? 76.042 11.405 73.620 1.00 23.95 80 VAL A O 1
ATOM 596 N N . ALA A 1 81 ? 74.088 10.522 72.908 1.00 24.14 81 ALA A N 1
ATOM 597 C CA . ALA A 1 81 ? 74.713 9.418 72.150 1.00 22.95 81 ALA A CA 1
ATOM 598 C C . ALA A 1 81 ? 75.786 9.846 71.104 1.00 23.29 81 ALA A C 1
ATOM 599 O O . ALA A 1 81 ? 75.525 10.695 70.234 1.00 23.67 81 ALA A O 1
ATOM 601 N N . ARG A 1 82 ? 77.001 9.291 71.251 1.00 23.48 82 ARG A N 1
ATOM 602 C CA . ARG A 1 82 ? 78.125 9.508 70.345 1.00 23.66 82 ARG A CA 1
ATOM 603 C C . ARG A 1 82 ? 78.410 8.246 69.515 1.00 23.64 82 ARG A C 1
ATOM 604 O O . ARG A 1 82 ? 79.331 8.209 68.663 1.00 22.52 82 ARG A O 1
ATOM 612 N N . LEU A 1 83 ? 77.630 7.207 69.783 1.00 22.78 83 LEU A N 1
ATOM 613 C CA . LEU A 1 83 ? 77.664 5.973 69.010 1.00 21.26 83 LEU A CA 1
ATOM 614 C C . LEU A 1 83 ? 76.218 5.735 68.464 1.00 22.03 83 LEU A C 1
ATOM 615 O O . LEU A 1 83 ? 75.246 6.123 69.095 1.00 19.20 83 LEU A O 1
ATOM 620 N N . PRO A 1 84 ? 76.077 5.115 67.278 1.00 22.22 84 PRO A N 1
ATOM 621 C CA . PRO A 1 84 ? 74.710 4.772 66.772 1.00 21.84 84 PRO A CA 1
ATOM 622 C C . PRO A 1 84 ? 73.983 3.771 67.681 1.00 21.08 84 PRO A C 1
ATOM 623 O O . PRO A 1 84 ? 74.548 2.754 68.060 1.00 20.82 84 PRO A O 1
ATOM 627 N N . VAL A 1 85 ? 72.733 4.060 68.001 1.00 20.11 85 VAL A N 1
ATOM 628 C CA . VAL A 1 85 ? 71.916 3.208 68.841 1.00 19.44 85 VAL A CA 1
ATOM 629 C C . VAL A 1 85 ? 70.733 2.604 68.064 1.00 19.90 85 VAL A C 1
ATOM 630 O O . VAL A 1 85 ? 69.956 3.342 67.414 1.00 19.55 85 VAL A O 1
ATOM 634 N N . ILE A 1 86 ? 70.592 1.272 68.137 1.00 19.56 86 ILE A N 1
ATOM 635 C CA . ILE A 1 86 ? 69.464 0.521 67.586 1.00 19.34 86 ILE A CA 1
ATOM 636 C C . ILE A 1 86 ? 68.307 0.504 68.590 1.00 20.90 86 ILE A C 1
ATOM 637 O O . ILE A 1 86 ? 68.519 0.193 69.738 1.00 19.31 86 ILE A O 1
ATOM 642 N N . ALA A 1 87 ? 67.081 0.762 68.144 1.00 20.37 87 ALA A N 1
ATOM 643 C CA . ALA A 1 87 ? 65.909 0.650 69.040 1.00 21.12 87 ALA A CA 1
ATOM 644 C C . ALA A 1 87 ? 65.112 -0.644 68.756 1.00 21.23 87 ALA A C 1
ATOM 645 O O . ALA A 1 87 ? 64.626 -0.895 67.620 1.00 20.63 87 ALA A O 1
ATOM 647 N N . ASP A 1 88 ? 64.963 -1.469 69.777 1.00 21.00 88 ASP A N 1
ATOM 648 C CA . ASP A 1 88 ? 64.039 -2.584 69.696 1.00 21.55 88 ASP A CA 1
ATOM 649 C C . ASP A 1 88 ? 62.583 -2.022 69.819 1.00 21.36 88 ASP A C 1
ATOM 650 O O . ASP A 1 88 ? 62.107 -1.722 70.911 1.00 21.20 88 ASP A O 1
ATOM 655 N N . ALA A 1 89 ? 61.903 -1.887 68.694 1.00 21.33 89 ALA A N 1
ATOM 656 C CA . ALA A 1 89 ? 60.579 -1.196 68.610 1.00 21.53 89 ALA A CA 1
ATOM 657 C C . ALA A 1 89 ? 59.360 -2.193 68.699 1.00 21.71 89 ALA A C 1
ATOM 658 O O . ALA A 1 89 ? 58.231 -1.887 68.237 1.00 20.62 89 ALA A O 1
ATOM 660 N N . ASP A 1 90 ? 59.606 -3.375 69.288 1.00 21.93 90 ASP A N 1
ATOM 661 C CA . ASP A 1 90 ? 58.587 -4.468 69.357 1.00 22.54 90 ASP A CA 1
ATOM 662 C C . ASP A 1 90 ? 57.843 -4.643 67.997 1.00 22.87 90 ASP A C 1
ATOM 663 O O . ASP A 1 90 ? 58.485 -4.704 66.953 1.00 21.75 90 ASP A O 1
ATOM 668 N N . HIS A 1 91 ? 56.515 -4.694 68.022 1.00 22.18 91 HIS A N 1
ATOM 669 C CA . HIS A 1 91 ? 55.686 -4.867 66.803 1.00 23.84 91 HIS A CA 1
ATOM 670 C C . HIS A 1 91 ? 55.270 -3.528 66.141 1.00 24.17 91 HIS A C 1
ATOM 671 O O . HIS A 1 91 ? 54.440 -3.508 65.228 1.00 24.81 91 HIS A O 1
ATOM 678 N N . GLY A 1 92 ? 55.825 -2.420 66.609 1.00 22.68 92 GLY A N 1
ATOM 679 C CA . GLY A 1 92 ? 55.385 -1.117 66.150 1.00 22.22 92 GLY A CA 1
ATOM 680 C C . GLY A 1 92 ? 54.218 -0.620 66.955 1.00 22.00 92 GLY A C 1
ATOM 681 O O . GLY A 1 92 ? 53.533 0.321 66.548 1.00 22.92 92 GLY A O 1
ATOM 682 N N . TYR A 1 93 ? 53.937 -1.268 68.083 1.00 21.42 93 TYR A N 1
ATOM 683 C CA . TYR A 1 93 ? 52.933 -0.704 69.017 1.00 20.49 93 TYR A CA 1
ATOM 684 C C . TYR A 1 93 ? 51.485 -0.595 68.479 1.00 21.41 93 TYR A C 1
ATOM 685 O O . TYR A 1 93 ? 50.737 0.322 68.875 1.00 19.96 93 TYR A O 1
ATOM 694 N N . GLY A 1 94 ? 51.095 -1.547 67.628 1.00 21.17 94 GLY A N 1
ATOM 695 C CA . GLY A 1 94 ? 49.731 -1.624 67.104 1.00 21.78 94 GLY A CA 1
ATOM 696 C C . GLY A 1 94 ? 49.840 -2.188 65.696 1.00 23.15 94 GLY A C 1
ATOM 697 O O . GLY A 1 94 ? 50.733 -3.009 65.447 1.00 22.08 94 GLY A O 1
ATOM 698 N N . ASN A 1 95 ? 48.924 -1.763 64.800 1.00 22.70 95 ASN A N 1
ATOM 699 C CA . ASN A 1 95 ? 48.881 -2.248 63.418 1.00 24.59 95 ASN A CA 1
ATOM 700 C C . ASN A 1 95 ? 49.815 -1.402 62.560 1.00 24.12 95 ASN A C 1
ATOM 701 O O . ASN A 1 95 ? 50.527 -0.589 63.105 1.00 23.66 95 ASN A O 1
ATOM 706 N N . ALA A 1 96 ? 49.821 -1.606 61.236 1.00 23.51 96 ALA A N 1
ATOM 707 C CA . ALA A 1 96 ? 50.689 -0.837 60.334 1.00 24.48 96 ALA A CA 1
ATOM 708 C C . ALA A 1 96 ? 50.572 0.698 60.515 1.00 24.87 96 ALA A C 1
ATOM 709 O O . ALA A 1 96 ? 51.562 1.413 60.364 1.00 25.38 96 ALA A O 1
ATOM 711 N N . LEU A 1 97 ? 49.368 1.207 60.811 1.00 24.59 97 LEU A N 1
ATOM 712 C CA . LEU A 1 97 ? 49.222 2.652 61.041 1.00 24.34 97 LEU A CA 1
ATOM 713 C C . LEU A 1 97 ? 49.942 3.109 62.329 1.00 24.39 97 LEU A C 1
ATOM 714 O O . LEU A 1 97 ? 50.516 4.188 62.351 1.00 25.18 97 LEU A O 1
ATOM 719 N N . ASN A 1 98 ? 49.895 2.317 63.395 1.00 24.69 98 ASN A N 1
ATOM 720 C CA . ASN A 1 98 ? 50.720 2.588 64.609 1.00 24.72 98 ASN A CA 1
ATOM 721 C C . ASN A 1 98 ? 52.243 2.456 64.347 1.00 24.85 98 ASN A C 1
ATOM 722 O O . ASN A 1 98 ? 53.038 3.206 64.885 1.00 23.50 98 ASN A O 1
ATOM 727 N N . VAL A 1 99 ? 52.637 1.491 63.506 1.00 24.87 99 VAL A N 1
ATOM 728 C CA . VAL A 1 99 ? 54.032 1.324 63.088 1.00 24.52 99 VAL A CA 1
ATOM 729 C C . VAL A 1 99 ? 54.580 2.662 62.539 1.00 25.30 99 VAL A C 1
ATOM 730 O O . VAL A 1 99 ? 55.715 3.068 62.868 1.00 24.90 99 VAL A O 1
ATOM 734 N N . MET A 1 100 ? 53.799 3.319 61.668 1.00 23.89 100 MET A N 1
ATOM 735 C CA . MET A 1 100 ? 54.190 4.605 61.102 1.00 23.64 100 MET A CA 1
ATOM 736 C C . MET A 1 100 ? 54.558 5.614 62.174 1.00 22.74 100 MET A C 1
ATOM 737 O O . MET A 1 100 ? 55.601 6.284 62.081 1.00 22.62 100 MET A O 1
ATOM 742 N N . ARG A 1 101 ? 53.697 5.722 63.187 1.00 22.69 101 ARG A N 1
ATOM 743 C CA . ARG A 1 101 ? 53.957 6.591 64.295 1.00 21.74 101 ARG A CA 1
ATOM 744 C C . ARG A 1 101 ? 55.199 6.114 65.081 1.00 22.70 101 ARG A C 1
ATOM 745 O O . ARG A 1 101 ? 56.005 6.928 65.502 1.00 23.29 101 ARG A O 1
ATOM 753 N N . THR A 1 102 ? 55.321 4.808 65.316 1.00 22.91 102 THR A N 1
ATOM 754 C CA . THR A 1 102 ? 56.540 4.274 65.919 1.00 22.12 102 THR A CA 1
ATOM 755 C C . THR A 1 102 ? 57.812 4.793 65.236 1.00 22.63 102 THR A C 1
ATOM 756 O O . THR A 1 102 ? 58.730 5.217 65.909 1.00 24.12 102 THR A O 1
ATOM 760 N N . VAL A 1 103 ? 57.856 4.741 63.911 1.00 23.15 103 VAL A N 1
ATOM 761 C CA . VAL A 1 103 ? 59.030 5.144 63.126 1.00 22.68 103 VAL A CA 1
ATOM 762 C C . VAL A 1 103 ? 59.257 6.640 63.232 1.00 22.41 103 VAL A C 1
ATOM 763 O O . VAL A 1 103 ? 60.418 7.090 63.434 1.00 23.33 103 VAL A O 1
ATOM 767 N N . VAL A 1 104 ? 58.170 7.399 63.126 1.00 21.67 104 VAL A N 1
ATOM 768 C CA . VAL A 1 104 ? 58.195 8.853 63.280 1.00 22.07 104 VAL A CA 1
ATOM 769 C C . VAL A 1 104 ? 58.784 9.286 64.608 1.00 21.10 104 VAL A C 1
ATOM 770 O O . VAL A 1 104 ? 59.686 10.077 64.633 1.00 20.68 104 VAL A O 1
ATOM 774 N N . GLU A 1 105 ? 58.276 8.726 65.698 1.00 20.77 105 GLU A N 1
ATOM 775 C CA . GLU A 1 105 ? 58.735 9.084 67.028 1.00 21.96 105 GLU A CA 1
ATOM 776 C C . GLU A 1 105 ? 60.202 8.737 67.322 1.00 20.93 105 GLU A C 1
ATOM 777 O O . GLU A 1 105 ? 60.903 9.526 67.927 1.00 20.79 105 GLU A O 1
ATOM 783 N N . LEU A 1 106 ? 60.643 7.566 66.881 1.00 21.40 106 LEU A N 1
ATOM 784 C CA . LEU A 1 106 ? 61.989 7.072 67.209 1.00 20.45 106 LEU A CA 1
ATOM 785 C C . LEU A 1 106 ? 63.026 7.709 66.342 1.00 21.13 106 LEU A C 1
ATOM 786 O O . LEU A 1 106 ? 64.122 8.028 66.818 1.00 20.24 106 LEU A O 1
ATOM 791 N N . GLU A 1 107 ? 62.667 7.961 65.080 1.00 21.17 107 GLU A N 1
ATOM 792 C CA . GLU A 1 107 ? 63.515 8.730 64.187 1.00 22.76 107 GLU A CA 1
ATOM 793 C C . GLU A 1 107 ? 63.793 10.140 64.719 1.00 23.23 107 GLU A C 1
ATOM 794 O O . GLU A 1 107 ? 64.947 10.578 64.734 1.00 23.77 107 GLU A O 1
ATOM 800 N N . ARG A 1 108 ? 62.755 10.798 65.233 1.00 23.50 108 ARG A N 1
ATOM 801 C CA . ARG A 1 108 ? 62.837 12.191 65.671 1.00 23.40 108 ARG A CA 1
ATOM 802 C C . ARG A 1 108 ? 63.615 12.189 66.961 1.00 22.86 108 ARG A C 1
ATOM 803 O O . ARG A 1 108 ? 64.472 13.050 67.165 1.00 23.97 108 ARG A O 1
ATOM 811 N N . ALA A 1 109 ? 63.345 11.187 67.815 1.00 23.79 109 ALA A N 1
ATOM 812 C CA . ALA A 1 109 ? 64.229 10.871 69.011 1.00 22.52 109 ALA A CA 1
ATOM 813 C C . ALA A 1 109 ? 65.750 10.805 68.739 1.00 22.41 109 ALA A C 1
ATOM 814 O O . ALA A 1 109 ? 66.559 11.095 69.645 1.00 23.92 109 ALA A O 1
ATOM 816 N N . GLY A 1 110 ? 66.121 10.420 67.518 1.00 21.01 110 GLY A N 1
ATOM 817 C CA . GLY A 1 110 ? 67.486 10.389 67.047 1.00 22.93 110 GLY A CA 1
ATOM 818 C C . GLY A 1 110 ? 68.169 9.020 66.935 1.00 23.24 110 GLY A C 1
ATOM 819 O O . GLY A 1 110 ? 69.408 8.936 66.756 1.00 23.15 110 GLY A O 1
ATOM 820 N N . ILE A 1 111 ? 67.372 7.959 67.001 1.00 21.48 111 ILE A N 1
ATOM 821 C CA . ILE A 1 111 ? 67.831 6.554 66.862 1.00 22.82 111 ILE A CA 1
ATOM 822 C C . ILE A 1 111 ? 68.528 6.289 65.490 1.00 22.63 111 ILE A C 1
ATOM 823 O O . ILE A 1 111 ? 68.124 6.904 64.493 1.00 22.80 111 ILE A O 1
ATOM 828 N N . ALA A 1 112 ? 69.543 5.405 65.411 1.00 20.45 112 ALA A N 1
ATOM 829 C CA . ALA A 1 112 ? 70.238 5.112 64.118 1.00 21.73 112 ALA A CA 1
ATOM 830 C C . ALA A 1 112 ? 69.499 4.063 63.278 1.00 21.59 112 ALA A C 1
ATOM 831 O O . ALA A 1 112 ? 69.630 4.013 62.033 1.00 21.56 112 ALA A O 1
ATOM 833 N N . ALA A 1 113 ? 68.745 3.213 63.981 1.00 20.70 113 ALA A N 1
ATOM 834 C CA . ALA A 1 113 ? 68.187 1.972 63.406 1.00 21.04 113 ALA A CA 1
ATOM 835 C C . ALA A 1 113 ? 67.097 1.459 64.308 1.00 21.14 113 ALA A C 1
ATOM 836 O O . ALA A 1 113 ? 67.154 1.661 65.508 1.00 20.86 113 ALA A O 1
ATOM 838 N N . LEU A 1 114 ? 66.072 0.806 63.752 1.00 21.48 114 LEU A N 1
ATOM 839 C CA . LEU A 1 114 ? 65.082 0.246 64.628 1.00 20.45 114 LEU A CA 1
ATOM 840 C C . LEU A 1 114 ? 64.623 -1.100 64.103 1.00 22.00 114 LEU A C 1
ATOM 841 O O . LEU A 1 114 ? 64.718 -1.389 62.876 1.00 21.92 114 LEU A O 1
ATOM 846 N N . THR A 1 115 ? 64.137 -1.943 65.017 1.00 20.43 115 THR A N 1
ATOM 847 C CA . THR A 1 115 ? 63.614 -3.251 64.584 1.00 20.38 115 THR A CA 1
ATOM 848 C C . THR A 1 115 ? 62.083 -3.343 64.694 1.00 19.25 115 THR A C 1
ATOM 849 O O . THR A 1 115 ? 61.524 -2.896 65.681 1.00 18.59 115 THR A O 1
ATOM 853 N N . ILE A 1 116 ? 61.414 -3.895 63.676 1.00 18.73 116 ILE A N 1
ATOM 854 C CA . ILE A 1 116 ? 59.964 -4.168 63.803 1.00 19.45 116 ILE A CA 1
ATOM 855 C C . ILE A 1 116 ? 59.791 -5.663 63.688 1.00 19.82 116 ILE A C 1
ATOM 856 O O . ILE A 1 116 ? 60.241 -6.267 62.736 1.00 20.40 116 ILE A O 1
ATOM 861 N N . GLU A 1 117 ? 59.171 -6.265 64.687 1.00 20.07 117 GLU A N 1
ATOM 862 C CA . GLU A 1 117 ? 59.020 -7.731 64.723 1.00 21.89 117 GLU A CA 1
ATOM 863 C C . GLU A 1 117 ? 57.594 -8.171 64.326 1.00 22.29 117 GLU A C 1
ATOM 864 O O . GLU A 1 117 ? 56.669 -7.383 64.438 1.00 23.28 117 GLU A O 1
ATOM 870 N N . ASP A 1 118 ? 57.429 -9.422 63.876 1.00 23.26 118 ASP A N 1
ATOM 871 C CA . ASP A 1 118 ? 56.112 -9.908 63.376 1.00 24.05 118 ASP A CA 1
ATOM 872 C C . ASP A 1 118 ? 55.394 -10.745 64.441 1.00 24.86 118 ASP A C 1
ATOM 873 O O . ASP A 1 118 ? 54.490 -11.496 64.120 1.00 25.84 118 ASP A O 1
ATOM 878 N N . THR A 1 119 ? 55.796 -10.576 65.708 1.00 25.21 119 THR A N 1
ATOM 879 C CA . THR A 1 119 ? 55.133 -11.198 66.835 1.00 25.46 119 THR A CA 1
ATOM 880 C C . THR A 1 119 ? 53.767 -10.573 67.052 1.00 26.47 119 THR A C 1
ATOM 881 O O . THR A 1 119 ? 53.600 -9.323 66.938 1.00 26.79 119 THR A O 1
ATOM 885 N N . LEU A 1 120 ? 52.792 -11.422 67.383 1.00 25.39 120 LEU A N 1
ATOM 886 C CA . LEU A 1 120 ? 51.436 -10.936 67.672 1.00 26.99 120 LEU A CA 1
ATOM 887 C C . LEU A 1 120 ? 51.407 -10.392 69.096 1.00 26.74 120 LEU A C 1
ATOM 888 O O . LEU A 1 120 ? 51.527 -11.150 70.066 1.00 25.56 120 LEU A O 1
ATOM 893 N N . LEU A 1 121 ? 51.296 -9.057 69.207 1.00 25.98 121 LEU A N 1
ATOM 894 C CA . LEU A 1 121 ? 51.402 -8.378 70.488 1.00 26.01 121 LEU A CA 1
ATOM 895 C C . LEU A 1 121 ? 50.318 -7.289 70.642 1.00 26.83 121 LEU A C 1
ATOM 896 O O . LEU A 1 121 ? 49.909 -6.726 69.672 1.00 26.95 121 LEU A O 1
ATOM 901 N N . PRO A 1 122 ? 49.846 -7.020 71.876 1.00 27.32 122 PRO A N 1
ATOM 902 C CA . PRO A 1 122 ? 50.243 -7.739 73.070 1.00 27.90 122 PRO A CA 1
ATOM 903 C C . PRO A 1 122 ? 49.660 -9.202 73.050 1.00 28.78 122 PRO A C 1
ATOM 904 O O . PRO A 1 122 ? 48.944 -9.578 72.095 1.00 27.08 122 PRO A O 1
ATOM 908 N N . ALA A 1 123 ? 49.939 -9.985 74.096 1.00 29.07 123 ALA A N 1
ATOM 909 C CA . ALA A 1 123 ? 49.346 -11.339 74.255 1.00 30.73 123 ALA A CA 1
ATOM 910 C C . ALA A 1 123 ? 47.808 -11.409 74.132 1.00 31.97 123 ALA A C 1
ATOM 911 O O . ALA A 1 123 ? 47.063 -10.594 74.694 1.00 31.61 123 ALA A O 1
ATOM 913 N N . GLN A 1 124 ? 47.369 -12.443 73.430 1.00 34.72 124 GLN A N 1
ATOM 914 C CA . GLN A 1 124 ? 45.955 -12.714 73.178 1.00 37.24 124 GLN A CA 1
ATOM 915 C C . GLN A 1 124 ? 45.198 -13.555 74.188 1.00 37.57 124 GLN A C 1
ATOM 916 O O . GLN A 1 124 ? 45.739 -14.511 74.757 1.00 38.31 124 GLN A O 1
ATOM 922 N N . PHE A 1 125 ? 43.931 -13.195 74.389 1.00 38.59 125 PHE A N 1
ATOM 923 C CA . PHE A 1 125 ? 43.079 -13.833 75.388 1.00 38.82 125 PHE A CA 1
ATOM 924 C C . PHE A 1 125 ? 43.094 -15.370 75.110 1.00 39.65 125 PHE A C 1
ATOM 925 O O . PHE A 1 125 ? 42.796 -15.794 73.977 1.00 39.55 125 PHE A O 1
ATOM 933 N N A GLY A 1 126 ? 43.667 -16.138 76.041 0.50 39.66 126 GLY A N 1
ATOM 934 N N B GLY A 1 126 ? 43.296 -16.153 76.184 0.50 39.14 126 GLY A N 1
ATOM 935 C CA A GLY A 1 126 ? 44.056 -17.533 75.784 0.50 40.05 126 GLY A CA 1
ATOM 936 C CA B GLY A 1 126 ? 43.135 -17.614 76.192 0.50 38.70 126 GLY A CA 1
ATOM 937 C C A GLY A 1 126 ? 45.038 -17.871 74.638 0.50 39.68 126 GLY A C 1
ATOM 938 C C B GLY A 1 126 ? 44.245 -18.358 75.467 0.50 38.56 126 GLY A C 1
ATOM 939 O O A GLY A 1 126 ? 45.887 -18.749 74.801 0.50 40.56 126 GLY A O 1
ATOM 940 O O B GLY A 1 126 ? 44.106 -19.552 75.143 0.50 38.30 126 GLY A O 1
ATOM 941 N N A ARG A 1 127 ? 44.937 -17.190 73.493 0.50 38.69 127 ARG A N 1
ATOM 942 N N B ARG A 1 127 ? 45.345 -17.643 75.208 0.50 37.54 127 ARG A N 1
ATOM 943 C CA A ARG A 1 127 ? 45.609 -17.609 72.232 0.50 37.49 127 ARG A CA 1
ATOM 944 C CA B ARG A 1 127 ? 46.447 -18.156 74.387 0.50 36.27 127 ARG A CA 1
ATOM 945 C C A ARG A 1 127 ? 47.077 -18.139 72.190 0.50 36.83 127 ARG A C 1
ATOM 946 C C B ARG A 1 127 ? 47.752 -18.153 75.177 0.50 35.74 127 ARG A C 1
ATOM 947 O O A ARG A 1 127 ? 47.325 -19.171 71.564 0.50 37.52 127 ARG A O 1
ATOM 948 O O B ARG A 1 127 ? 48.345 -17.081 75.411 0.50 35.64 127 ARG A O 1
ATOM 963 N N A LYS A 1 128 ? 48.044 -17.455 72.798 0.50 35.05 128 LYS A N 1
ATOM 964 N N B LYS A 1 128 ? 48.190 -19.348 75.585 0.50 34.31 128 LYS A N 1
ATOM 965 C CA A LYS A 1 128 ? 49.463 -17.874 72.655 0.50 33.73 128 LYS A CA 1
ATOM 966 C CA B LYS A 1 128 ? 49.464 -19.505 76.281 0.50 33.26 128 LYS A CA 1
ATOM 967 C C A LYS A 1 128 ? 50.410 -16.665 72.480 0.50 32.93 128 LYS A C 1
ATOM 968 C C B LYS A 1 128 ? 50.604 -19.339 75.276 0.50 32.75 128 LYS A C 1
ATOM 969 O O A LYS A 1 128 ? 50.291 -15.914 71.514 0.50 33.27 128 LYS A O 1
ATOM 970 O O B LYS A 1 128 ? 51.540 -18.572 75.487 0.50 31.47 128 LYS A O 1
ATOM 971 N N A SER A 1 129 ? 51.328 -16.481 73.420 0.50 31.42 129 SER A N 1
ATOM 972 N N B SER A 1 129 ? 50.497 -20.059 74.163 0.50 33.05 129 SER A N 1
ATOM 973 C CA A SER A 1 129 ? 52.032 -15.204 73.571 0.50 30.57 129 SER A CA 1
ATOM 974 C CA B SER A 1 129 ? 51.521 -20.019 73.128 0.50 32.55 129 SER A CA 1
ATOM 975 C C A SER A 1 129 ? 53.107 -14.962 72.513 0.50 30.18 129 SER A C 1
ATOM 976 C C B SER A 1 129 ? 51.757 -18.590 72.642 0.50 32.22 129 SER A C 1
ATOM 977 O O A SER A 1 129 ? 53.574 -13.838 72.323 0.50 29.55 129 SER A O 1
ATOM 978 O O B SER A 1 129 ? 50.853 -17.766 72.639 0.50 31.64 129 SER A O 1
ATOM 983 N N A THR A 1 130 ? 53.484 -16.035 71.838 0.50 29.91 130 THR A N 1
ATOM 984 N N B THR A 1 130 ? 52.989 -18.303 72.248 0.50 31.70 130 THR A N 1
ATOM 985 C CA A THR A 1 130 ? 54.603 -16.066 70.901 0.50 29.38 130 THR A CA 1
ATOM 986 C CA B THR A 1 130 ? 53.269 -17.068 71.510 0.50 31.64 130 THR A CA 1
ATOM 987 C C A THR A 1 130 ? 54.138 -16.336 69.472 0.50 29.41 130 THR A C 1
ATOM 988 C C B THR A 1 130 ? 53.196 -17.369 70.010 0.50 30.46 130 THR A C 1
ATOM 989 O O A THR A 1 130 ? 54.973 -16.550 68.572 0.50 28.79 130 THR A O 1
ATOM 990 O O B THR A 1 130 ? 53.463 -18.509 69.577 0.50 30.83 130 THR A O 1
ATOM 997 N N . ASP A 1 131 ? 52.815 -16.336 69.255 1.00 29.52 131 ASP A N 1
ATOM 998 C CA . ASP A 1 131 ? 52.303 -16.420 67.895 1.00 28.68 131 ASP A CA 1
ATOM 999 C C . ASP A 1 131 ? 52.790 -15.241 67.069 1.00 27.86 131 ASP A C 1
ATOM 1000 O O . ASP A 1 131 ? 52.990 -14.128 67.561 1.00 26.64 131 ASP A O 1
ATOM 1005 N N . LEU A 1 132 ? 52.980 -15.514 65.803 1.00 27.26 132 LEU A N 1
ATOM 1006 C CA . LEU A 1 132 ? 53.307 -14.501 64.824 1.00 27.54 132 LEU A CA 1
ATOM 1007 C C . LEU A 1 132 ? 52.029 -14.098 64.098 1.00 28.52 132 LEU A C 1
ATOM 1008 O O . LEU A 1 132 ? 51.101 -14.900 63.981 1.00 28.88 132 LEU A O 1
ATOM 1013 N N . ILE A 1 133 ? 51.979 -12.850 63.631 1.00 28.04 133 ILE A N 1
ATOM 1014 C CA . ILE A 1 133 ? 51.003 -12.422 62.666 1.00 28.29 133 ILE A CA 1
ATOM 1015 C C . ILE A 1 133 ? 51.306 -13.078 61.304 1.00 29.61 133 ILE A C 1
ATOM 1016 O O . ILE A 1 133 ? 52.441 -13.550 61.068 1.00 29.77 133 ILE A O 1
ATOM 1021 N N . CYS A 1 134 ? 50.331 -13.103 60.393 1.00 29.29 134 CYS A N 1
ATOM 1022 C CA . CYS A 1 134 ? 50.616 -13.662 59.068 1.00 30.20 134 CYS A CA 1
ATOM 1023 C C . CYS A 1 134 ? 51.674 -12.850 58.324 1.00 29.93 134 CYS A C 1
ATOM 1024 O O . CYS A 1 134 ? 51.887 -11.650 58.615 1.00 29.82 134 CYS A O 1
ATOM 1027 N N . VAL A 1 135 ? 52.317 -13.481 57.352 1.00 29.35 135 VAL A N 1
ATOM 1028 C CA . VAL A 1 135 ? 53.410 -12.838 56.637 1.00 29.32 135 VAL A CA 1
ATOM 1029 C C . VAL A 1 135 ? 52.937 -11.597 55.859 1.00 28.98 135 VAL A C 1
ATOM 1030 O O . VAL A 1 135 ? 53.663 -10.604 55.780 1.00 29.02 135 VAL A O 1
ATOM 1034 N N . GLU A 1 136 ? 51.711 -11.659 55.303 1.00 29.03 136 GLU A N 1
ATOM 1035 C CA . GLU A 1 136 ? 51.096 -10.542 54.592 1.00 29.13 136 GLU A CA 1
ATOM 1036 C C . GLU A 1 136 ? 50.966 -9.309 55.472 1.00 28.42 136 GLU A C 1
ATOM 1037 O O . GLU A 1 136 ? 51.308 -8.233 55.012 1.00 28.39 136 GLU A O 1
ATOM 1043 N N . GLU A 1 137 ? 50.479 -9.473 56.717 1.00 27.76 137 GLU A N 1
ATOM 1044 C CA . GLU A 1 137 ? 50.437 -8.372 57.691 1.00 27.94 137 GLU A CA 1
ATOM 1045 C C . GLU A 1 137 ? 51.850 -7.823 58.056 1.00 27.44 137 GLU A C 1
ATOM 1046 O O . GLU A 1 137 ? 52.042 -6.598 58.245 1.00 26.58 137 GLU A O 1
ATOM 1052 N N . GLY A 1 138 ? 52.803 -8.737 58.177 1.00 26.43 138 GLY A N 1
ATOM 1053 C CA . GLY A 1 138 ? 54.226 -8.387 58.387 1.00 25.27 138 GLY A CA 1
ATOM 1054 C C . GLY A 1 138 ? 54.785 -7.547 57.246 1.00 25.03 138 GLY A C 1
ATOM 1055 O O . GLY A 1 138 ? 55.511 -6.550 57.473 1.00 24.70 138 GLY A O 1
ATOM 1056 N N . VAL A 1 139 ? 54.466 -7.938 56.009 1.00 24.54 139 VAL A N 1
ATOM 1057 C CA . VAL A 1 139 ? 54.970 -7.179 54.860 1.00 24.14 139 VAL A CA 1
ATOM 1058 C C . VAL A 1 139 ? 54.348 -5.779 54.917 1.00 23.55 139 VAL A C 1
ATOM 1059 O O . VAL A 1 139 ? 55.043 -4.773 54.707 1.00 24.27 139 VAL A O 1
ATOM 1063 N N . GLY A 1 140 ? 53.051 -5.703 55.229 1.00 22.98 140 GLY A N 1
ATOM 1064 C CA . GLY A 1 140 ? 52.399 -4.383 55.261 1.00 23.58 140 GLY A CA 1
ATOM 1065 C C . GLY A 1 140 ? 53.060 -3.514 56.342 1.00 23.71 140 GLY A C 1
ATOM 1066 O O . GLY A 1 140 ? 53.268 -2.336 56.110 1.00 23.79 140 GLY A O 1
ATOM 1067 N N . LYS A 1 141 ? 53.385 -4.093 57.503 1.00 23.96 141 LYS A N 1
ATOM 1068 C CA . LYS A 1 141 ? 54.012 -3.318 58.623 1.00 24.50 141 LYS A CA 1
ATOM 1069 C C . LYS A 1 141 ? 55.408 -2.768 58.209 1.00 24.47 141 LYS A C 1
ATOM 1070 O O . LYS A 1 141 ? 55.717 -1.564 58.445 1.00 25.81 141 LYS A O 1
ATOM 1076 N N . ILE A 1 142 ? 56.212 -3.628 57.578 1.00 24.26 142 ILE A N 1
ATOM 1077 C CA . ILE A 1 142 ? 57.536 -3.245 57.029 1.00 25.25 142 ILE A CA 1
ATOM 1078 C C . ILE A 1 142 ? 57.428 -2.138 55.977 1.00 25.13 142 ILE A C 1
ATOM 1079 O O . ILE A 1 142 ? 58.168 -1.155 56.038 1.00 25.13 142 ILE A O 1
ATOM 1084 N N . ARG A 1 143 ? 56.496 -2.288 55.023 1.00 25.48 143 ARG A N 1
ATOM 1085 C CA . ARG A 1 143 ? 56.316 -1.258 53.995 1.00 25.50 143 ARG A CA 1
ATOM 1086 C C . ARG A 1 143 ? 55.793 0.046 54.593 1.00 24.45 143 ARG A C 1
ATOM 1087 O O . ARG A 1 143 ? 56.159 1.103 54.127 1.00 23.06 143 ARG A O 1
ATOM 1095 N N . ALA A 1 144 ? 54.939 -0.036 55.614 1.00 23.06 144 ALA A N 1
ATOM 1096 C CA . ALA A 1 144 ? 54.511 1.167 56.346 1.00 22.80 144 ALA A CA 1
ATOM 1097 C C . ALA A 1 144 ? 55.629 1.870 57.077 1.00 23.55 144 ALA A C 1
ATOM 1098 O O . ALA A 1 144 ? 55.622 3.103 57.165 1.00 23.57 144 ALA A O 1
ATOM 1100 N N . ALA A 1 145 ? 56.535 1.102 57.695 1.00 22.83 145 ALA A N 1
ATOM 1101 C CA . ALA A 1 145 ? 57.695 1.711 58.376 1.00 23.17 145 ALA A CA 1
ATOM 1102 C C . ALA A 1 145 ? 58.560 2.487 57.384 1.00 22.55 145 ALA A C 1
ATOM 1103 O O . ALA A 1 145 ? 58.965 3.601 57.644 1.00 22.17 145 ALA A O 1
ATOM 1105 N N . LEU A 1 146 ? 58.817 1.862 56.242 1.00 23.60 146 LEU A N 1
ATOM 1106 C CA . LEU A 1 146 ? 59.654 2.409 55.204 1.00 24.81 146 LEU A CA 1
ATOM 1107 C C . LEU A 1 146 ? 59.091 3.715 54.617 1.00 25.53 146 LEU A C 1
ATOM 1108 O O . LEU A 1 146 ? 59.862 4.647 54.360 1.00 26.98 146 LEU A O 1
ATOM 1113 N N . GLU A 1 147 ? 57.775 3.758 54.426 1.00 25.69 147 GLU A N 1
ATOM 1114 C CA . GLU A 1 147 ? 57.009 4.982 54.062 1.00 26.03 147 GLU A CA 1
ATOM 1115 C C . GLU A 1 147 ? 57.044 6.097 55.149 1.00 26.11 147 GLU A C 1
ATOM 1116 O O . GLU A 1 147 ? 57.061 7.323 54.872 1.00 25.80 147 GLU A O 1
ATOM 1122 N N . ALA A 1 148 ? 57.057 5.674 56.394 1.00 25.56 148 ALA A N 1
ATOM 1123 C CA . ALA A 1 148 ? 57.025 6.632 57.496 1.00 24.90 148 ALA A CA 1
ATOM 1124 C C . ALA A 1 148 ? 58.412 7.292 57.688 1.00 24.24 148 ALA A C 1
ATOM 1125 O O . ALA A 1 148 ? 58.522 8.456 58.138 1.00 24.33 148 ALA A O 1
ATOM 1127 N N . ARG A 1 149 ? 59.471 6.575 57.307 1.00 24.68 149 ARG A N 1
ATOM 1128 C CA . ARG A 1 149 ? 60.862 7.093 57.373 1.00 24.60 149 ARG A CA 1
ATOM 1129 C C . ARG A 1 149 ? 61.015 8.458 56.636 1.00 25.41 149 ARG A C 1
ATOM 1130 O O . ARG A 1 149 ? 60.543 8.601 55.508 1.00 26.91 149 ARG A O 1
ATOM 1138 N N . VAL A 1 150 ? 61.659 9.434 57.274 1.00 25.17 150 VAL A N 1
ATOM 1139 C CA . VAL A 1 150 ? 61.952 10.732 56.637 1.00 26.68 150 VAL A CA 1
ATOM 1140 C C . VAL A 1 150 ? 63.405 10.735 56.186 1.00 26.97 150 VAL A C 1
ATOM 1141 O O . VAL A 1 150 ? 63.682 10.818 54.987 1.00 27.79 150 VAL A O 1
ATOM 1145 N N . ASP A 1 151 ? 64.336 10.655 57.133 1.00 26.87 151 ASP A N 1
ATOM 1146 C CA . ASP A 1 151 ? 65.777 10.569 56.821 1.00 27.29 151 ASP A CA 1
ATOM 1147 C C . ASP A 1 151 ? 66.115 9.203 56.227 1.00 27.66 151 ASP A C 1
ATOM 1148 O O . ASP A 1 151 ? 66.038 8.180 56.909 1.00 26.95 151 ASP A O 1
ATOM 1153 N N . PRO A 1 152 ? 66.522 9.185 54.954 1.00 27.93 152 PRO A N 1
ATOM 1154 C CA . PRO A 1 152 ? 66.812 7.926 54.263 1.00 27.79 152 PRO A CA 1
ATOM 1155 C C . PRO A 1 152 ? 67.934 7.128 54.950 1.00 27.43 152 PRO A C 1
ATOM 1156 O O . PRO A 1 152 ? 68.010 5.904 54.764 1.00 26.92 152 PRO A O 1
ATOM 1160 N N . ALA A 1 153 ? 68.803 7.810 55.709 1.00 25.85 153 ALA A N 1
ATOM 1161 C CA . ALA A 1 153 ? 69.921 7.119 56.432 1.00 26.20 153 ALA A CA 1
ATOM 1162 C C . ALA A 1 153 ? 69.455 6.200 57.592 1.00 24.70 153 ALA A C 1
ATOM 1163 O O . ALA A 1 153 ? 70.206 5.344 58.066 1.00 25.60 153 ALA A O 1
ATOM 1165 N N . LEU A 1 154 ? 68.254 6.443 58.097 1.00 25.45 154 LEU A N 1
ATOM 1166 C CA . LEU A 1 154 ? 67.653 5.588 59.136 1.00 23.93 154 LEU A CA 1
ATOM 1167 C C . LEU A 1 154 ? 67.570 4.147 58.642 1.00 24.48 154 LEU A C 1
ATOM 1168 O O . LEU A 1 154 ? 67.087 3.894 57.506 1.00 25.16 154 LEU A O 1
ATOM 1173 N N . THR A 1 155 ? 68.024 3.218 59.485 1.00 23.33 155 THR A N 1
ATOM 1174 C CA . THR A 1 155 ? 68.078 1.818 59.097 1.00 24.42 155 THR A CA 1
ATOM 1175 C C . THR A 1 155 ? 66.869 1.084 59.688 1.00 24.07 155 THR A C 1
ATOM 1176 O O . THR A 1 155 ? 66.674 1.067 60.901 1.00 24.24 155 THR A O 1
ATOM 1180 N N . ILE A 1 156 ? 66.049 0.508 58.807 1.00 24.20 156 ILE A N 1
ATOM 1181 C CA . ILE A 1 156 ? 64.836 -0.189 59.220 1.00 24.61 156 ILE A CA 1
ATOM 1182 C C . ILE A 1 156 ? 65.015 -1.733 59.101 1.00 24.21 156 ILE A C 1
ATOM 1183 O O . ILE A 1 156 ? 65.292 -2.257 58.011 1.00 25.40 156 ILE A O 1
ATOM 1188 N N . ILE A 1 157 ? 64.876 -2.443 60.236 1.00 23.58 157 ILE A N 1
ATOM 1189 C CA . ILE A 1 157 ? 65.178 -3.873 60.305 1.00 21.75 157 ILE A CA 1
ATOM 1190 C C . ILE A 1 157 ? 63.937 -4.654 60.642 1.00 22.41 157 ILE A C 1
ATOM 1191 O O . ILE A 1 157 ? 63.222 -4.364 61.616 1.00 21.80 157 ILE A O 1
ATOM 1196 N N . ALA A 1 158 ? 63.682 -5.678 59.826 1.00 22.11 158 ALA A N 1
ATOM 1197 C CA . ALA A 1 158 ? 62.548 -6.572 60.036 1.00 22.33 158 ALA A CA 1
ATOM 1198 C C . ALA A 1 158 ? 63.014 -7.744 60.864 1.00 22.73 158 ALA A C 1
ATOM 1199 O O . ALA A 1 158 ? 63.968 -8.433 60.516 1.00 22.07 158 ALA A O 1
ATOM 1201 N N . ARG A 1 159 ? 62.322 -7.962 61.972 1.00 23.49 159 ARG A N 1
ATOM 1202 C CA . ARG A 1 159 ? 62.730 -8.964 62.929 1.00 24.34 159 ARG A CA 1
ATOM 1203 C C . ARG A 1 159 ? 61.720 -10.135 62.907 1.00 24.43 159 ARG A C 1
ATOM 1204 O O . ARG A 1 159 ? 60.498 -9.894 62.883 1.00 24.52 159 ARG A O 1
ATOM 1212 N N . THR A 1 160 ? 62.223 -11.373 62.859 1.00 25.58 160 THR A N 1
ATOM 1213 C CA . THR A 1 160 ? 61.374 -12.530 63.138 1.00 26.82 160 THR A CA 1
ATOM 1214 C C . THR A 1 160 ? 61.995 -13.550 64.125 1.00 27.56 160 THR A C 1
ATOM 1215 O O . THR A 1 160 ? 63.161 -13.447 64.518 1.00 25.92 160 THR A O 1
ATOM 1219 N N . ASN A 1 161 ? 61.179 -14.517 64.529 1.00 27.78 161 ASN A N 1
ATOM 1220 C CA . ASN A 1 161 ? 61.555 -15.438 65.561 1.00 28.91 161 ASN A CA 1
ATOM 1221 C C . ASN A 1 161 ? 61.655 -16.831 64.940 1.00 29.23 161 ASN A C 1
ATOM 1222 O O . ASN A 1 161 ? 60.640 -17.417 64.526 1.00 30.35 161 ASN A O 1
ATOM 1227 N N . ALA A 1 162 ? 62.874 -17.324 64.827 1.00 29.57 162 ALA A N 1
ATOM 1228 C CA . ALA A 1 162 ? 63.143 -18.606 64.208 1.00 31.20 162 ALA A CA 1
ATOM 1229 C C . ALA A 1 162 ? 62.983 -19.773 65.188 1.00 32.26 162 ALA A C 1
ATOM 1230 O O . ALA A 1 162 ? 63.145 -20.925 64.800 1.00 32.61 162 ALA A O 1
ATOM 1232 N N . GLU A 1 163 ? 62.663 -19.517 66.448 1.00 33.92 163 GLU A N 1
ATOM 1233 C CA . GLU A 1 163 ? 62.515 -20.655 67.372 1.00 35.81 163 GLU A CA 1
ATOM 1234 C C . GLU A 1 163 ? 61.370 -21.620 67.040 1.00 37.25 163 GLU A C 1
ATOM 1235 O O . GLU A 1 163 ? 61.572 -22.849 66.966 1.00 38.40 163 GLU A O 1
ATOM 1241 N N . LEU A 1 164 ? 60.166 -21.101 66.846 1.00 38.43 164 LEU A N 1
ATOM 1242 C CA . LEU A 1 164 ? 58.986 -21.992 66.834 1.00 39.55 164 LEU A CA 1
ATOM 1243 C C . LEU A 1 164 ? 58.437 -22.325 65.461 1.00 38.99 164 LEU A C 1
ATOM 1244 O O . LEU A 1 164 ? 57.826 -23.370 65.277 1.00 40.64 164 LEU A O 1
ATOM 1249 N N . ILE A 1 165 ? 58.659 -21.457 64.494 1.00 37.27 165 ILE A N 1
ATOM 1250 C CA . ILE A 1 165 ? 58.251 -21.755 63.146 1.00 35.55 165 ILE A CA 1
ATOM 1251 C C . ILE A 1 165 ? 59.340 -22.506 62.392 1.00 36.13 165 ILE A C 1
ATOM 1252 O O . ILE A 1 165 ? 60.501 -22.479 62.781 1.00 34.58 165 ILE A O 1
ATOM 1257 N N . ASP A 1 166 ? 58.959 -23.131 61.281 1.00 37.05 166 ASP A N 1
ATOM 1258 C CA . ASP A 1 166 ? 59.874 -24.016 60.593 1.00 38.54 166 ASP A CA 1
ATOM 1259 C C . ASP A 1 166 ? 60.748 -23.214 59.648 1.00 38.52 166 ASP A C 1
ATOM 1260 O O . ASP A 1 166 ? 60.408 -22.058 59.312 1.00 37.89 166 ASP A O 1
ATOM 1265 N N . VAL A 1 167 ? 61.879 -23.809 59.266 1.00 38.67 167 VAL A N 1
ATOM 1266 C CA . VAL A 1 167 ? 62.913 -23.093 58.508 1.00 38.60 167 VAL A CA 1
ATOM 1267 C C . VAL A 1 167 ? 62.304 -22.490 57.263 1.00 37.75 167 VAL A C 1
ATOM 1268 O O . VAL A 1 167 ? 62.588 -21.340 56.921 1.00 37.26 167 VAL A O 1
ATOM 1272 N N . ASP A 1 168 ? 61.431 -23.251 56.602 1.00 36.59 168 ASP A N 1
ATOM 1273 C CA . ASP A 1 168 ? 60.837 -22.792 55.336 1.00 36.63 168 ASP A CA 1
ATOM 1274 C C . ASP A 1 168 ? 59.964 -21.567 55.561 1.00 34.64 168 ASP A C 1
ATOM 1275 O O . ASP A 1 168 ? 59.880 -20.713 54.709 1.00 34.59 168 ASP A O 1
ATOM 1280 N N . ALA A 1 169 ? 59.321 -21.514 56.718 1.00 32.87 169 ALA A N 1
ATOM 1281 C CA . ALA A 1 169 ? 58.516 -20.360 57.130 1.00 32.46 169 ALA A CA 1
ATOM 1282 C C . ALA A 1 169 ? 59.369 -19.100 57.483 1.00 31.80 169 ALA A C 1
ATOM 1283 O O . ALA A 1 169 ? 58.964 -17.965 57.144 1.00 30.39 169 ALA A O 1
ATOM 1285 N N . VAL A 1 170 ? 60.535 -19.295 58.129 1.00 30.08 170 VAL A N 1
ATOM 1286 C CA . VAL A 1 170 ? 61.460 -18.183 58.375 1.00 29.18 170 VAL A CA 1
ATOM 1287 C C . VAL A 1 170 ? 61.981 -17.653 57.053 1.00 28.96 170 VAL A C 1
ATOM 1288 O O . VAL A 1 170 ? 62.088 -16.434 56.831 1.00 27.00 170 VAL A O 1
ATOM 1292 N N . ILE A 1 171 ? 62.322 -18.599 56.176 1.00 29.39 171 ILE A N 1
ATOM 1293 C CA . ILE A 1 171 ? 62.807 -18.274 54.839 1.00 29.53 171 ILE A CA 1
ATOM 1294 C C . ILE A 1 171 ? 61.757 -17.492 54.051 1.00 30.26 171 ILE A C 1
ATOM 1295 O O . ILE A 1 171 ? 62.071 -16.476 53.394 1.00 31.21 171 ILE A O 1
ATOM 1300 N N . GLN A 1 172 ? 60.507 -17.930 54.138 1.00 30.18 172 GLN A N 1
ATOM 1301 C CA . GLN A 1 172 ? 59.421 -17.212 53.466 1.00 30.33 172 GLN A CA 1
ATOM 1302 C C . GLN A 1 172 ? 59.278 -15.752 53.966 1.00 29.53 172 GLN A C 1
ATOM 1303 O O . GLN A 1 172 ? 59.175 -14.806 53.182 1.00 29.73 172 GLN A O 1
ATOM 1309 N N . ARG A 1 173 ? 59.225 -15.593 55.285 1.00 28.71 173 ARG A N 1
ATOM 1310 C CA . ARG A 1 173 ? 59.008 -14.290 55.916 1.00 28.59 173 ARG A CA 1
ATOM 1311 C C . ARG A 1 173 ? 60.157 -13.336 55.659 1.00 27.70 173 ARG A C 1
ATOM 1312 O O . ARG A 1 173 ? 59.946 -12.180 55.306 1.00 27.29 173 ARG A O 1
ATOM 1320 N N . THR A 1 174 ? 61.374 -13.835 55.823 1.00 27.47 174 THR A N 1
ATOM 1321 C CA . THR A 1 174 ? 62.589 -13.022 55.648 1.00 26.55 174 THR A CA 1
ATOM 1322 C C . THR A 1 174 ? 62.786 -12.596 54.189 1.00 26.79 174 THR A C 1
ATOM 1323 O O . THR A 1 174 ? 63.061 -11.422 53.923 1.00 25.68 174 THR A O 1
ATOM 1327 N N . LEU A 1 175 ? 62.579 -13.512 53.256 1.00 25.76 175 LEU A N 1
ATOM 1328 C CA . LEU A 1 175 ? 62.565 -13.120 51.843 1.00 27.40 175 LEU A CA 1
ATOM 1329 C C . LEU A 1 175 ? 61.508 -12.052 51.516 1.00 26.32 175 LEU A C 1
ATOM 1330 O O . LEU A 1 175 ? 61.767 -11.110 50.743 1.00 26.83 175 LEU A O 1
ATOM 1335 N N . ALA A 1 176 ? 60.321 -12.179 52.095 1.00 25.26 176 ALA A N 1
ATOM 1336 C CA . ALA A 1 176 ? 59.264 -11.239 51.786 1.00 26.08 176 ALA A CA 1
ATOM 1337 C C . ALA A 1 176 ? 59.565 -9.874 52.429 1.00 26.07 176 ALA A C 1
ATOM 1338 O O . ALA A 1 176 ? 59.234 -8.851 51.864 1.00 26.88 176 ALA A O 1
ATOM 1340 N N . TYR A 1 177 ? 60.211 -9.863 53.608 1.00 26.24 177 TYR A N 1
ATOM 1341 C CA . TYR A 1 177 ? 60.601 -8.592 54.237 1.00 25.07 177 TYR A CA 1
ATOM 1342 C C . TYR A 1 177 ? 61.764 -7.953 53.466 1.00 25.35 177 TYR A C 1
ATOM 1343 O O . TYR A 1 177 ? 61.810 -6.720 53.327 1.00 24.51 177 TYR A O 1
ATOM 1352 N N . GLN A 1 178 ? 62.693 -8.802 52.968 1.00 26.11 178 GLN A N 1
ATOM 1353 C CA . GLN A 1 178 ? 63.755 -8.360 52.065 1.00 25.75 178 GLN A CA 1
ATOM 1354 C C . GLN A 1 178 ? 63.141 -7.746 50.819 1.00 27.38 178 GLN A C 1
ATOM 1355 O O . GLN A 1 178 ? 63.568 -6.672 50.382 1.00 26.95 178 GLN A O 1
ATOM 1361 N N . GLU A 1 179 ? 62.147 -8.432 50.237 1.00 28.84 179 GLU A N 1
ATOM 1362 C CA . GLU A 1 179 ? 61.498 -7.918 49.003 1.00 30.11 179 GLU A CA 1
ATOM 1363 C C . GLU A 1 179 ? 60.697 -6.648 49.266 1.00 28.95 179 GLU A C 1
ATOM 1364 O O . GLU A 1 179 ? 60.676 -5.704 48.455 1.00 30.50 179 GLU A O 1
ATOM 1370 N N . ALA A 1 180 ? 60.107 -6.569 50.453 1.00 28.89 180 ALA A N 1
ATOM 1371 C CA . ALA A 1 180 ? 59.420 -5.345 50.856 1.00 28.32 180 ALA A CA 1
ATOM 1372 C C . ALA A 1 180 ? 60.342 -4.132 51.031 1.00 28.78 180 ALA A C 1
ATOM 1373 O O . ALA A 1 180 ? 59.832 -2.999 51.185 1.00 28.46 180 ALA A O 1
ATOM 1375 N N . GLY A 1 181 ? 61.658 -4.373 51.053 1.00 27.41 181 GLY A N 1
ATOM 1376 C CA . GLY A 1 181 ? 62.651 -3.338 51.137 1.00 27.46 181 GLY A CA 1
ATOM 1377 C C . GLY A 1 181 ? 63.314 -3.112 52.497 1.00 27.78 181 GLY A C 1
ATOM 1378 O O . GLY A 1 181 ? 63.971 -2.078 52.709 1.00 28.41 181 GLY A O 1
ATOM 1379 N N . ALA A 1 182 ? 63.117 -4.028 53.442 1.00 27.20 182 ALA A N 1
ATOM 1380 C CA . ALA A 1 182 ? 63.860 -3.938 54.709 1.00 26.77 182 ALA A CA 1
ATOM 1381 C C . ALA A 1 182 ? 65.363 -3.711 54.484 1.00 26.93 182 ALA A C 1
ATOM 1382 O O . ALA A 1 182 ? 65.961 -4.184 53.469 1.00 26.29 182 ALA A O 1
ATOM 1384 N N . ASP A 1 183 ? 65.982 -2.951 55.386 1.00 26.58 183 ASP A N 1
ATOM 1385 C CA . ASP A 1 183 ? 67.433 -2.688 55.250 1.00 26.47 183 ASP A CA 1
ATOM 1386 C C . ASP A 1 183 ? 68.251 -3.825 55.840 1.00 25.57 183 ASP A C 1
ATOM 1387 O O . ASP A 1 183 ? 69.437 -3.987 55.546 1.00 26.58 183 ASP A O 1
ATOM 1392 N N . GLY A 1 184 ? 67.619 -4.587 56.713 1.00 24.77 184 GLY A N 1
ATOM 1393 C CA . GLY A 1 184 ? 68.289 -5.714 57.312 1.00 23.72 184 GLY A CA 1
ATOM 1394 C C . GLY A 1 184 ? 67.235 -6.658 57.827 1.00 23.11 184 GLY A C 1
ATOM 1395 O O . GLY A 1 184 ? 66.044 -6.366 57.798 1.00 24.91 184 GLY A O 1
ATOM 1396 N N . ILE A 1 185 ? 67.706 -7.778 58.324 1.00 22.75 185 ILE A N 1
ATOM 1397 C CA . ILE A 1 185 ? 66.906 -8.817 58.905 1.00 21.88 185 ILE A CA 1
ATOM 1398 C C . ILE A 1 185 ? 67.472 -9.117 60.305 1.00 21.48 185 ILE A C 1
ATOM 1399 O O . ILE A 1 185 ? 68.681 -9.385 60.430 1.00 19.97 185 ILE A O 1
ATOM 1404 N N . CYS A 1 186 ? 66.621 -9.053 61.336 1.00 20.58 186 CYS A N 1
ATOM 1405 C CA . CYS A 1 186 ? 67.025 -9.489 62.679 1.00 21.13 186 CYS A CA 1
ATOM 1406 C C . CYS A 1 186 ? 66.365 -10.846 63.022 1.00 22.39 186 CYS A C 1
ATOM 1407 O O . CYS A 1 186 ? 65.163 -11.066 62.748 1.00 20.78 186 CYS A O 1
ATOM 1410 N N . LEU A 1 187 ? 67.157 -11.748 63.605 1.00 22.43 187 LEU A N 1
ATOM 1411 C CA . LEU A 1 187 ? 66.695 -13.082 63.904 1.00 24.19 187 LEU A CA 1
ATOM 1412 C C . LEU A 1 187 ? 66.911 -13.394 65.339 1.00 23.99 187 LEU A C 1
ATOM 1413 O O . LEU A 1 187 ? 68.036 -13.250 65.874 1.00 25.24 187 LEU A O 1
ATOM 1418 N N . VAL A 1 188 ? 65.836 -13.783 65.996 1.00 24.10 188 VAL A N 1
ATOM 1419 C CA . VAL A 1 188 ? 65.915 -14.308 67.363 1.00 24.87 188 VAL A CA 1
ATOM 1420 C C . VAL A 1 188 ? 65.642 -15.828 67.324 1.00 24.08 188 VAL A C 1
ATOM 1421 O O . VAL A 1 188 ? 64.923 -16.322 66.452 1.00 24.20 188 VAL A O 1
ATOM 1425 N N . GLY A 1 189 ? 66.205 -16.582 68.261 1.00 25.21 189 GLY A N 1
ATOM 1426 C CA . GLY A 1 189 ? 65.906 -18.008 68.335 1.00 27.06 189 GLY A CA 1
ATOM 1427 C C . GLY A 1 189 ? 66.581 -18.929 67.314 1.00 27.77 189 GLY A C 1
ATOM 1428 O O . GLY A 1 189 ? 66.128 -20.074 67.133 1.00 29.52 189 GLY A O 1
ATOM 1429 N N . VAL A 1 190 ? 67.650 -18.466 66.655 1.00 27.60 190 VAL A N 1
ATOM 1430 C CA . VAL A 1 190 ? 68.457 -19.317 65.764 1.00 27.72 190 VAL A CA 1
ATOM 1431 C C . VAL A 1 190 ? 69.230 -20.349 66.628 1.00 28.70 190 VAL A C 1
ATOM 1432 O O . VAL A 1 190 ? 69.830 -20.003 67.655 1.00 27.81 190 VAL A O 1
ATOM 1436 N N . ARG A 1 191 ? 69.122 -21.619 66.233 1.00 28.56 191 ARG A N 1
ATOM 1437 C CA . ARG A 1 191 ? 69.729 -22.754 66.982 1.00 29.38 191 ARG A CA 1
ATOM 1438 C C . ARG A 1 191 ? 71.265 -22.786 66.913 1.00 28.65 191 ARG A C 1
ATOM 1439 O O . ARG A 1 191 ? 71.934 -22.811 67.921 1.00 29.83 191 ARG A O 1
ATOM 1447 N N . ASP A 1 192 ? 71.811 -22.783 65.701 1.00 29.40 192 ASP A N 1
ATOM 1448 C CA . ASP A 1 192 ? 73.234 -23.065 65.521 1.00 30.00 192 ASP A CA 1
ATOM 1449 C C . ASP A 1 192 ? 73.586 -22.686 64.096 1.00 29.73 192 ASP A C 1
ATOM 1450 O O . ASP A 1 192 ? 72.734 -22.174 63.354 1.00 29.69 192 ASP A O 1
ATOM 1455 N N . PHE A 1 193 ? 74.837 -22.924 63.721 1.00 29.57 193 PHE A N 1
ATOM 1456 C CA . PHE A 1 193 ? 75.298 -22.577 62.372 1.00 30.09 193 PHE A CA 1
ATOM 1457 C C . PHE A 1 193 ? 74.542 -23.196 61.206 1.00 29.22 193 PHE A C 1
ATOM 1458 O O . PHE A 1 193 ? 74.319 -22.522 60.196 1.00 28.46 193 PHE A O 1
ATOM 1466 N N . ALA A 1 194 ? 74.163 -24.480 61.323 1.00 30.36 194 ALA A N 1
ATOM 1467 C CA . ALA A 1 194 ? 73.296 -25.107 60.310 1.00 30.50 194 ALA A CA 1
ATOM 1468 C C . ALA A 1 194 ? 71.958 -24.379 60.198 1.00 30.19 194 ALA A C 1
ATOM 1469 O O . ALA A 1 194 ? 71.531 -24.057 59.096 1.00 31.53 194 ALA A O 1
ATOM 1471 N N . HIS A 1 195 ? 71.296 -24.118 61.329 1.00 29.66 195 HIS A N 1
ATOM 1472 C CA . HIS A 1 195 ? 70.084 -23.295 61.308 1.00 28.71 195 HIS A CA 1
ATOM 1473 C C . HIS A 1 195 ? 70.343 -21.952 60.609 1.00 28.53 195 HIS A C 1
ATOM 1474 O O . HIS A 1 195 ? 69.638 -21.567 59.631 1.00 26.40 195 HIS A O 1
ATOM 1481 N N . LEU A 1 196 ? 71.423 -21.282 61.040 1.00 28.32 196 LEU A N 1
ATOM 1482 C CA . LEU A 1 196 ? 71.751 -19.968 60.485 1.00 27.71 196 LEU A CA 1
ATOM 1483 C C . LEU A 1 196 ? 72.024 -20.014 58.972 1.00 27.66 196 LEU A C 1
ATOM 1484 O O . LEU A 1 196 ? 71.564 -19.148 58.236 1.00 26.08 196 LEU A O 1
ATOM 1489 N N . GLU A 1 197 ? 72.773 -21.029 58.538 1.00 27.92 197 GLU A N 1
ATOM 1490 C CA . GLU A 1 197 ? 73.188 -21.154 57.147 1.00 29.42 197 GLU A CA 1
ATOM 1491 C C . GLU A 1 197 ? 72.009 -21.281 56.185 1.00 29.53 197 GLU A C 1
ATOM 1492 O O . GLU A 1 197 ? 72.017 -20.685 55.104 1.00 29.71 197 GLU A O 1
ATOM 1498 N N . ALA A 1 198 ? 70.997 -22.050 56.603 1.00 30.38 198 ALA A N 1
ATOM 1499 C CA . ALA A 1 198 ? 69.744 -22.222 55.844 1.00 30.52 198 ALA A CA 1
ATOM 1500 C C . ALA A 1 198 ? 69.016 -20.899 55.592 1.00 31.04 198 ALA A C 1
ATOM 1501 O O . ALA A 1 198 ? 68.622 -20.598 54.454 1.00 29.61 198 ALA A O 1
ATOM 1503 N N . ILE A 1 199 ? 68.832 -20.118 56.670 1.00 31.30 199 ILE A N 1
ATOM 1504 C CA . ILE A 1 199 ? 68.173 -18.802 56.608 1.00 30.84 199 ILE A CA 1
ATOM 1505 C C . ILE A 1 199 ? 69.032 -17.753 55.905 1.00 30.74 199 ILE A C 1
ATOM 1506 O O . ILE A 1 199 ? 68.502 -16.914 55.171 1.00 29.72 199 ILE A O 1
ATOM 1511 N N . ALA A 1 200 ? 70.353 -17.780 56.139 1.00 31.43 200 ALA A N 1
ATOM 1512 C CA . ALA A 1 200 ? 71.261 -16.777 55.547 1.00 31.66 200 ALA A CA 1
ATOM 1513 C C . ALA A 1 200 ? 71.379 -16.915 54.027 1.00 32.74 200 ALA A C 1
ATOM 1514 O O . ALA A 1 200 ? 71.610 -15.928 53.284 1.00 31.50 200 ALA A O 1
ATOM 1516 N N . GLU A 1 201 ? 71.188 -18.154 53.571 1.00 34.35 201 GLU A N 1
ATOM 1517 C CA . GLU A 1 201 ? 71.509 -18.558 52.206 1.00 35.75 201 GLU A CA 1
ATOM 1518 C C . GLU A 1 201 ? 70.944 -17.667 51.120 1.00 35.30 201 GLU A C 1
ATOM 1519 O O . GLU A 1 201 ? 71.666 -17.307 50.193 1.00 36.18 201 GLU A O 1
ATOM 1525 N N . HIS A 1 202 ? 69.670 -17.294 51.229 1.00 36.11 202 HIS A N 1
ATOM 1526 C CA . HIS A 1 202 ? 69.054 -16.480 50.173 1.00 35.77 202 HIS A CA 1
ATOM 1527 C C . HIS A 1 202 ? 68.787 -15.044 50.571 1.00 34.58 202 HIS A C 1
ATOM 1528 O O . HIS A 1 202 ? 67.971 -14.369 49.925 1.00 34.28 202 HIS A O 1
ATOM 1535 N N . LEU A 1 203 ? 69.449 -14.579 51.634 1.00 31.78 203 LEU A N 1
ATOM 1536 C CA . LEU A 1 203 ? 69.395 -13.147 51.989 1.00 30.32 203 LEU A CA 1
ATOM 1537 C C . LEU A 1 203 ? 70.649 -12.485 51.504 1.00 29.62 203 LEU A C 1
ATOM 1538 O O . LEU A 1 203 ? 71.722 -13.092 51.527 1.00 29.25 203 LEU A O 1
ATOM 1543 N N . HIS A 1 204 ? 70.511 -11.259 51.014 1.00 29.17 204 HIS A N 1
ATOM 1544 C CA . HIS A 1 204 ? 71.649 -10.453 50.652 1.00 29.74 204 HIS A CA 1
ATOM 1545 C C . HIS A 1 204 ? 71.678 -9.123 51.408 1.00 29.04 204 HIS A C 1
ATOM 1546 O O . HIS A 1 204 ? 72.479 -8.264 51.060 1.00 29.82 204 HIS A O 1
ATOM 1553 N N . ILE A 1 205 ? 70.819 -8.936 52.412 1.00 27.85 205 ILE A N 1
ATOM 1554 C CA . ILE A 1 205 ? 70.895 -7.729 53.234 1.00 25.84 205 ILE A CA 1
ATOM 1555 C C . ILE A 1 205 ? 71.519 -8.119 54.591 1.00 25.18 205 ILE A C 1
ATOM 1556 O O . ILE A 1 205 ? 71.478 -9.293 54.972 1.00 25.37 205 ILE A O 1
ATOM 1561 N N . PRO A 1 206 ? 72.176 -7.162 55.276 1.00 25.19 206 PRO A N 1
ATOM 1562 C CA . PRO A 1 206 ? 72.846 -7.456 56.576 1.00 25.10 206 PRO A CA 1
ATOM 1563 C C . PRO A 1 206 ? 71.960 -8.166 57.604 1.00 23.60 206 PRO A C 1
ATOM 1564 O O . PRO A 1 206 ? 70.792 -7.832 57.754 1.00 22.90 206 PRO A O 1
ATOM 1568 N N . LEU A 1 207 ? 72.535 -9.105 58.336 1.00 24.40 207 LEU A N 1
ATOM 1569 C CA . LEU A 1 207 ? 71.807 -9.790 59.407 1.00 23.57 207 LEU A CA 1
ATOM 1570 C C . LEU A 1 207 ? 72.185 -9.256 60.779 1.00 23.92 207 LEU A C 1
ATOM 1571 O O . LEU A 1 207 ? 73.317 -8.833 61.029 1.00 24.48 207 LEU A O 1
ATOM 1576 N N . MET A 1 208 ? 71.206 -9.286 61.656 1.00 22.51 208 MET A N 1
ATOM 1577 C CA . MET A 1 208 ? 71.392 -8.976 63.048 1.00 23.46 208 MET A CA 1
ATOM 1578 C C . MET A 1 208 ? 70.883 -10.214 63.781 1.00 23.18 208 MET A C 1
ATOM 1579 O O . MET A 1 208 ? 69.833 -10.778 63.464 1.00 22.80 208 MET A O 1
ATOM 1584 N N . LEU A 1 209 ? 71.636 -10.637 64.767 1.00 23.40 209 LEU A N 1
ATOM 1585 C CA . LEU A 1 209 ? 71.276 -11.811 65.508 1.00 23.73 209 LEU A CA 1
ATOM 1586 C C . LEU A 1 209 ? 71.078 -11.417 66.944 1.00 23.02 209 LEU A C 1
ATOM 1587 O O . LEU A 1 209 ? 71.935 -10.734 67.483 1.00 22.41 209 LEU A O 1
ATOM 1592 N N . VAL A 1 210 ? 69.970 -11.857 67.543 1.00 22.09 210 VAL A N 1
ATOM 1593 C CA . VAL A 1 210 ? 69.762 -11.754 68.981 1.00 22.01 210 VAL A CA 1
ATOM 1594 C C . VAL A 1 210 ? 70.009 -13.155 69.595 1.00 24.01 210 VAL A C 1
ATOM 1595 O O . VAL A 1 210 ? 69.166 -14.029 69.520 1.00 22.23 210 VAL A O 1
ATOM 1599 N N . THR A 1 211 ? 71.182 -13.342 70.213 1.00 25.50 211 THR A N 1
ATOM 1600 C CA . THR A 1 211 ? 71.655 -14.689 70.558 1.00 28.19 211 THR A CA 1
ATOM 1601 C C . THR A 1 211 ? 71.410 -15.098 71.993 1.00 29.49 211 THR A C 1
ATOM 1602 O O . THR A 1 211 ? 71.313 -16.295 72.289 1.00 30.01 211 THR A O 1
ATOM 1606 N N . TYR A 1 212 ? 71.301 -14.124 72.897 1.00 31.46 212 TYR A N 1
ATOM 1607 C CA . TYR A 1 212 ? 71.132 -14.444 74.306 1.00 33.41 212 TYR A CA 1
ATOM 1608 C C . TYR A 1 212 ? 72.238 -15.381 74.809 1.00 34.16 212 TYR A C 1
ATOM 1609 O O . TYR A 1 212 ? 71.985 -16.359 75.542 1.00 36.04 212 TYR A O 1
ATOM 1618 N N . GLY A 1 213 ? 73.458 -15.070 74.404 1.00 34.26 213 GLY A N 1
ATOM 1619 C CA . GLY A 1 213 ? 74.640 -15.846 74.759 1.00 34.67 213 GLY A CA 1
ATOM 1620 C C . GLY A 1 213 ? 74.756 -17.259 74.199 1.00 34.71 213 GLY A C 1
ATOM 1621 O O . GLY A 1 213 ? 75.601 -18.018 74.685 1.00 36.35 213 GLY A O 1
ATOM 1622 N N . ASN A 1 214 ? 73.944 -17.624 73.200 1.00 33.06 214 ASN A N 1
ATOM 1623 C CA . ASN A 1 214 ? 73.976 -18.953 72.578 1.00 32.29 214 ASN A CA 1
ATOM 1624 C C . ASN A 1 214 ? 75.432 -19.337 72.237 1.00 33.59 214 ASN A C 1
ATOM 1625 O O . ASN A 1 214 ? 76.054 -18.688 71.407 1.00 33.23 214 ASN A O 1
ATOM 1630 N N . PRO A 1 215 ? 75.987 -20.389 72.907 1.00 33.94 215 PRO A N 1
ATOM 1631 C CA . PRO A 1 215 ? 77.414 -20.697 72.684 1.00 33.22 215 PRO A CA 1
ATOM 1632 C C . PRO A 1 215 ? 77.649 -21.392 71.347 1.00 32.53 215 PRO A C 1
ATOM 1633 O O . PRO A 1 215 ? 78.797 -21.448 70.885 1.00 32.58 215 PRO A O 1
ATOM 1637 N N . GLN A 1 216 ? 76.575 -21.893 70.732 1.00 32.35 216 GLN A N 1
ATOM 1638 C CA . GLN A 1 216 ? 76.643 -22.508 69.391 1.00 32.21 216 GLN A CA 1
ATOM 1639 C C . GLN A 1 216 ? 76.747 -21.502 68.245 1.00 32.66 216 GLN A C 1
ATOM 1640 O O . GLN A 1 216 ? 76.799 -21.900 67.059 1.00 33.37 216 GLN A O 1
ATOM 1646 N N . LEU A 1 217 ? 76.745 -20.210 68.589 1.00 31.79 217 LEU A N 1
ATOM 1647 C CA . LEU A 1 217 ? 76.909 -19.129 67.615 1.00 32.67 217 LEU A CA 1
ATOM 1648 C C . LEU A 1 217 ? 78.067 -18.141 67.912 1.00 32.74 217 LEU A C 1
ATOM 1649 O O . LEU A 1 217 ? 78.035 -16.975 67.497 1.00 35.23 217 LEU A O 1
ATOM 1654 N N . ARG A 1 218 ? 79.096 -18.583 68.617 1.00 32.60 218 ARG A N 1
ATOM 1655 C CA . ARG A 1 218 ? 80.176 -17.690 68.963 1.00 31.52 218 ARG A CA 1
ATOM 1656 C C . ARG A 1 218 ? 81.366 -17.818 68.023 1.00 31.15 218 ARG A C 1
ATOM 1657 O O . ARG A 1 218 ? 82.305 -18.559 68.321 1.00 32.22 218 ARG A O 1
ATOM 1665 N N . ASP A 1 219 ? 81.376 -17.063 66.939 1.00 28.90 219 ASP A N 1
ATOM 1666 C CA . ASP A 1 219 ? 82.514 -17.056 66.004 1.00 26.61 219 ASP A CA 1
ATOM 1667 C C . ASP A 1 219 ? 82.345 -15.874 65.055 1.00 24.70 219 ASP A C 1
ATOM 1668 O O . ASP A 1 219 ? 81.623 -15.981 64.052 1.00 24.73 219 ASP A O 1
ATOM 1673 N N . ASP A 1 220 ? 82.976 -14.743 65.370 1.00 21.46 220 ASP A N 1
ATOM 1674 C CA . ASP A 1 220 ? 82.709 -13.507 64.653 1.00 22.19 220 ASP A CA 1
ATOM 1675 C C . ASP A 1 220 ? 82.963 -13.617 63.169 1.00 22.11 220 ASP A C 1
ATOM 1676 O O . AS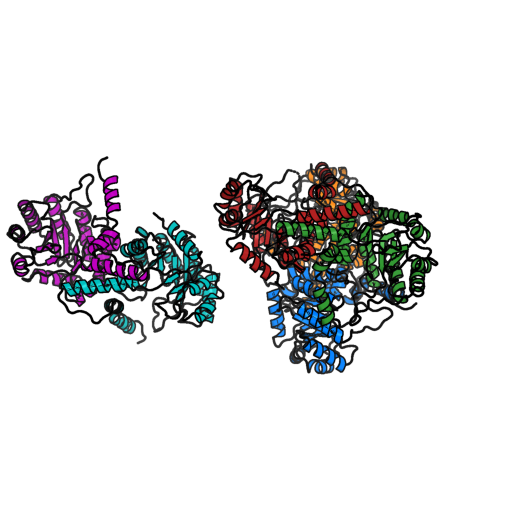P A 1 220 ? 82.114 -13.185 62.362 1.00 21.99 220 ASP A O 1
ATOM 1681 N N . ALA A 1 221 ? 84.151 -14.125 62.821 1.00 22.60 221 ALA A N 1
ATOM 1682 C CA . ALA A 1 221 ? 84.535 -14.312 61.401 1.00 23.42 221 ALA A CA 1
ATOM 1683 C C . ALA A 1 221 ? 83.531 -15.169 60.620 1.00 22.57 221 ALA A C 1
ATOM 1684 O O . ALA A 1 221 ? 83.144 -14.844 59.483 1.00 24.04 221 ALA A O 1
ATOM 1686 N N . ARG A 1 222 ? 83.181 -16.309 61.187 1.00 22.84 222 ARG A N 1
ATOM 1687 C CA . ARG A 1 222 ? 82.227 -17.211 60.572 1.00 23.06 222 ARG A CA 1
ATOM 1688 C C . ARG A 1 222 ? 80.814 -16.568 60.446 1.00 22.72 222 ARG A C 1
ATOM 1689 O O . ARG A 1 222 ? 80.186 -16.690 59.385 1.00 22.98 222 ARG A O 1
ATOM 1697 N N . LEU A 1 223 ? 80.346 -15.837 61.489 1.00 23.48 223 LEU A N 1
ATOM 1698 C CA . LEU A 1 223 ? 79.125 -15.070 61.407 1.00 24.17 223 LEU A CA 1
ATOM 1699 C C . LEU A 1 223 ? 79.176 -14.034 60.282 1.00 24.70 223 LEU A C 1
ATOM 1700 O O . LEU A 1 223 ? 78.247 -13.971 59.476 1.00 24.66 223 LEU A O 1
ATOM 1705 N N . ALA A 1 224 ? 80.253 -13.249 60.220 1.00 25.34 224 ALA A N 1
ATOM 1706 C CA . ALA A 1 224 ? 80.364 -12.154 59.251 1.00 24.64 224 ALA A CA 1
ATOM 1707 C C . ALA A 1 224 ? 80.342 -12.668 57.809 1.00 25.31 224 ALA A C 1
ATOM 1708 O O . ALA A 1 224 ? 79.718 -12.039 56.925 1.00 26.58 224 ALA A O 1
ATOM 1710 N N . ARG A 1 225 ? 80.982 -13.815 57.574 1.00 25.54 225 ARG A N 1
ATOM 1711 C CA . ARG A 1 225 ? 80.930 -14.496 56.285 1.00 26.81 225 ARG A CA 1
ATOM 1712 C C . ARG A 1 225 ? 79.502 -14.875 55.873 1.00 26.21 225 ARG A C 1
ATOM 1713 O O . ARG A 1 225 ? 79.227 -14.912 54.702 1.00 27.13 225 ARG A O 1
ATOM 1721 N N . LEU A 1 226 ? 78.604 -15.167 56.829 1.00 26.35 226 LEU A N 1
ATOM 1722 C CA . LEU A 1 226 ? 77.182 -15.417 56.491 1.00 25.10 226 LEU A CA 1
ATOM 1723 C C . LEU A 1 226 ? 76.323 -14.145 56.306 1.00 24.61 226 LEU A C 1
ATOM 1724 O O . LEU A 1 226 ? 75.099 -14.221 56.069 1.00 23.66 226 LEU A O 1
ATOM 1729 N N . GLY A 1 227 ? 76.935 -12.973 56.454 1.00 24.88 227 GLY A N 1
ATOM 1730 C CA . GLY A 1 227 ? 76.195 -11.724 56.287 1.00 23.95 227 GLY A CA 1
ATOM 1731 C C . GLY A 1 227 ? 75.792 -11.081 57.609 1.00 24.30 227 GLY A C 1
ATOM 1732 O O . GLY A 1 227 ? 75.135 -10.032 57.622 1.00 23.68 227 GLY A O 1
ATOM 1733 N N . VAL A 1 228 ? 76.155 -11.708 58.726 1.00 24.76 228 VAL A N 1
ATOM 1734 C CA . VAL A 1 228 ? 75.873 -11.103 60.040 1.00 23.67 228 VAL A CA 1
ATOM 1735 C C . VAL A 1 228 ? 76.750 -9.873 60.285 1.00 23.46 228 VAL A C 1
ATOM 1736 O O . VAL A 1 228 ? 78.030 -9.923 60.207 1.00 22.96 228 VAL A O 1
ATOM 1740 N N . ARG A 1 229 ? 76.070 -8.758 60.616 1.00 22.81 229 ARG A N 1
ATOM 1741 C CA . ARG A 1 229 ? 76.799 -7.520 60.975 1.00 21.20 229 ARG A CA 1
ATOM 1742 C C . ARG A 1 229 ? 76.726 -7.061 62.425 1.00 21.06 229 ARG A C 1
ATOM 1743 O O . ARG A 1 229 ? 77.576 -6.288 62.860 1.00 20.02 229 ARG A O 1
ATOM 1751 N N . VAL A 1 230 ? 75.696 -7.518 63.145 1.00 21.23 230 VAL A N 1
ATOM 1752 C CA . VAL A 1 230 ? 75.375 -7.065 64.501 1.00 21.21 230 VAL A CA 1
ATOM 1753 C C . VAL A 1 230 ? 74.947 -8.281 65.296 1.00 21.04 230 VAL A C 1
ATOM 1754 O O . VAL A 1 230 ? 74.023 -9.009 64.878 1.00 20.25 230 VAL A O 1
ATOM 1758 N N . VAL A 1 231 ? 75.613 -8.484 66.438 1.00 20.15 231 VAL A N 1
ATOM 1759 C CA . VAL A 1 231 ? 75.161 -9.461 67.455 1.00 20.82 231 VAL A CA 1
ATOM 1760 C C . VAL A 1 231 ? 74.764 -8.768 68.757 1.00 21.80 231 VAL A C 1
ATOM 1761 O O . VAL A 1 231 ? 75.535 -7.996 69.324 1.00 21.42 231 VAL A O 1
ATOM 1765 N N . VAL A 1 232 ? 73.588 -9.120 69.251 1.00 23.57 232 VAL A N 1
ATOM 1766 C CA . VAL A 1 232 ? 73.108 -8.633 70.540 1.00 24.18 232 VAL A CA 1
ATOM 1767 C C . VAL A 1 232 ? 73.199 -9.826 71.495 1.00 26.30 232 VAL A C 1
ATOM 1768 O O . VAL A 1 232 ? 72.408 -10.747 71.397 1.00 24.95 232 VAL A O 1
ATOM 1772 N N . ASN A 1 233 ? 74.132 -9.782 72.430 1.00 27.44 233 ASN A N 1
ATOM 1773 C CA . ASN A 1 233 ? 74.295 -10.897 73.343 1.00 30.72 233 ASN A CA 1
ATOM 1774 C C . ASN A 1 233 ? 73.376 -10.884 74.550 1.00 30.54 233 ASN A C 1
ATOM 1775 O O . ASN A 1 233 ? 73.278 -11.891 75.248 1.00 32.69 233 ASN A O 1
ATOM 1780 N N . GLY A 1 234 ? 72.691 -9.777 74.804 1.00 30.09 234 GLY A N 1
ATOM 1781 C CA . GLY A 1 234 ? 71.768 -9.753 75.948 1.00 29.95 234 GLY A CA 1
ATOM 1782 C C . GLY A 1 234 ? 71.872 -8.401 76.625 1.00 29.91 234 GLY A C 1
ATOM 1783 O O . GLY A 1 234 ? 72.501 -7.481 76.072 1.00 29.98 234 GLY A O 1
ATOM 1784 N N . HIS A 1 235 ? 71.285 -8.294 77.818 1.00 28.35 235 HIS A N 1
ATOM 1785 C CA . HIS A 1 235 ? 71.205 -7.044 78.573 1.00 29.21 235 HIS A CA 1
ATOM 1786 C C . HIS A 1 235 ? 71.677 -7.248 80.022 1.00 28.35 235 HIS A C 1
ATOM 1787 O O . HIS A 1 235 ? 71.124 -6.650 80.963 1.00 27.50 235 HIS A O 1
ATOM 1794 N N . ALA A 1 236 ? 72.753 -8.044 80.153 1.00 26.80 236 ALA A N 1
ATOM 1795 C CA . ALA A 1 236 ? 73.426 -8.281 81.388 1.00 26.24 236 ALA A CA 1
ATOM 1796 C C . ALA A 1 236 ? 73.844 -7.010 82.133 1.00 26.16 236 ALA A C 1
ATOM 1797 O O . ALA A 1 236 ? 73.756 -6.987 83.349 1.00 27.56 236 ALA A O 1
ATOM 1799 N N . ALA A 1 237 ? 74.299 -5.975 81.420 1.00 26.55 237 ALA A N 1
ATOM 1800 C CA . ALA A 1 237 ? 74.755 -4.683 82.011 1.00 24.67 237 ALA A CA 1
ATOM 1801 C C . ALA A 1 237 ? 73.680 -3.972 82.785 1.00 24.58 237 ALA A C 1
ATOM 1802 O O . ALA A 1 237 ? 73.970 -3.377 83.848 1.00 23.94 237 ALA A O 1
ATOM 1804 N N . TYR A 1 238 ? 72.446 -4.060 82.320 1.00 23.23 238 TYR A N 1
ATOM 1805 C CA . TYR A 1 238 ? 71.325 -3.568 83.137 1.00 22.63 238 TYR A CA 1
ATOM 1806 C C . TYR A 1 238 ? 71.091 -4.365 84.446 1.00 22.37 238 TYR A C 1
ATOM 1807 O O . TYR A 1 238 ? 70.839 -3.759 85.505 1.00 23.54 238 TYR A O 1
ATOM 1816 N N . PHE A 1 239 ? 71.094 -5.693 84.330 1.00 21.15 239 PHE A N 1
ATOM 1817 C CA . PHE A 1 239 ? 70.953 -6.619 85.449 1.00 20.88 239 PHE A CA 1
ATOM 1818 C C . PHE A 1 239 ? 72.036 -6.352 86.475 1.00 20.66 239 PHE A C 1
ATOM 1819 O O . PHE A 1 239 ? 71.789 -6.525 87.673 1.00 20.85 239 PHE A O 1
ATOM 1827 N N . ALA A 1 240 ? 73.223 -5.940 86.017 1.00 19.75 240 ALA A N 1
ATOM 1828 C CA . ALA A 1 240 ? 74.397 -5.737 86.877 1.00 19.60 240 ALA A CA 1
ATOM 1829 C C . ALA A 1 240 ? 74.189 -4.485 87.730 1.00 19.94 240 ALA A C 1
ATOM 1830 O O . ALA A 1 240 ? 74.486 -4.507 88.945 1.00 20.30 240 ALA A O 1
ATOM 1832 N N . ALA A 1 241 ? 73.580 -3.471 87.099 1.00 21.24 241 ALA A N 1
ATOM 1833 C CA . ALA A 1 241 ? 73.221 -2.195 87.722 1.00 21.42 241 ALA A CA 1
ATOM 1834 C C . ALA A 1 241 ? 72.163 -2.406 88.819 1.00 22.57 241 ALA A C 1
ATOM 1835 O O . ALA A 1 241 ? 72.341 -1.883 89.919 1.00 23.81 241 ALA A O 1
ATOM 1837 N N . ILE A 1 242 ? 71.094 -3.177 88.519 1.00 23.85 242 ILE A N 1
ATOM 1838 C CA . ILE A 1 242 ? 70.134 -3.647 89.551 1.00 23.52 242 ILE A CA 1
ATOM 1839 C C . ILE A 1 242 ? 70.835 -4.399 90.726 1.00 24.07 242 ILE A C 1
ATOM 1840 O O . ILE A 1 242 ? 70.617 -4.048 91.869 1.00 24.40 242 ILE A O 1
ATOM 1845 N N . LYS A 1 243 ? 71.588 -5.468 90.455 1.00 23.73 243 LYS A N 1
ATOM 1846 C CA . LYS A 1 243 ? 72.346 -6.159 91.509 1.00 24.07 243 LYS A CA 1
ATOM 1847 C C . LYS A 1 243 ? 73.250 -5.213 92.329 1.00 22.88 243 LYS A C 1
ATOM 1848 O O . LYS A 1 243 ? 73.305 -5.321 93.556 1.00 23.34 243 LYS A O 1
ATOM 1854 N N . ALA A 1 244 ? 73.930 -4.277 91.687 1.00 22.65 244 ALA A N 1
ATOM 1855 C CA . ALA A 1 244 ? 74.753 -3.320 92.432 1.00 23.40 244 ALA A CA 1
ATOM 1856 C C . ALA A 1 244 ? 73.949 -2.433 93.408 1.00 24.45 244 ALA A C 1
ATOM 1857 O O . ALA A 1 244 ? 74.394 -2.204 94.540 1.00 23.45 244 ALA A O 1
ATOM 1859 N N . THR A 1 245 ? 72.780 -1.937 92.968 1.00 23.54 245 THR A N 1
ATOM 1860 C CA . THR A 1 245 ? 71.865 -1.170 93.845 1.00 23.83 245 THR A CA 1
ATOM 1861 C C . THR A 1 245 ? 71.390 -2.007 95.015 1.00 23.33 245 THR A C 1
ATOM 1862 O O . THR A 1 245 ? 71.468 -1.564 96.186 1.00 24.82 245 THR A O 1
ATOM 1866 N N . TYR A 1 246 ? 70.951 -3.226 94.711 1.00 23.67 246 TYR A N 1
ATOM 1867 C CA . TYR A 1 246 ? 70.578 -4.177 95.734 1.00 25.48 246 TYR A CA 1
ATOM 1868 C C . TYR A 1 246 ? 71.754 -4.328 96.733 1.00 26.25 246 TYR A C 1
ATOM 1869 O O . TYR A 1 246 ? 71.610 -4.006 97.925 1.00 25.50 246 TYR A O 1
ATOM 1878 N N . ASP A 1 247 ? 72.920 -4.728 96.216 1.00 25.37 247 ASP A N 1
ATOM 1879 C CA . ASP A 1 247 ? 74.084 -4.960 97.112 1.00 26.12 247 ASP A CA 1
ATOM 1880 C C . ASP A 1 247 ? 74.397 -3.741 98.006 1.00 25.38 247 ASP A C 1
ATOM 1881 O O . ASP A 1 247 ? 74.620 -3.885 99.213 1.00 25.10 247 ASP A O 1
ATOM 1886 N N . CYS A 1 248 ? 74.361 -2.538 97.439 1.00 24.56 248 CYS A N 1
ATOM 1887 C CA . CYS A 1 248 ? 74.655 -1.349 98.214 1.00 25.70 248 CYS A CA 1
ATOM 1888 C C . CYS A 1 248 ? 73.625 -1.044 99.355 1.00 26.25 248 CYS A C 1
ATOM 1889 O O . CYS A 1 248 ? 74.014 -0.765 100.501 1.00 26.34 248 CYS A O 1
ATOM 1892 N N . LEU A 1 249 ? 72.330 -1.127 99.052 1.00 25.35 249 LEU A N 1
ATOM 1893 C CA . LEU A 1 249 ? 71.270 -0.825 100.044 1.00 25.03 249 LEU A CA 1
ATOM 1894 C C . LEU A 1 249 ? 71.173 -1.935 101.076 1.00 24.52 249 LEU A C 1
ATOM 1895 O O . LEU A 1 249 ? 70.909 -1.700 102.244 1.00 24.16 249 LEU A O 1
ATOM 1900 N N . ARG A 1 250 ? 71.353 -3.159 100.638 1.00 24.99 250 ARG A N 1
ATOM 1901 C CA . ARG A 1 250 ? 71.325 -4.266 101.543 1.00 26.93 250 ARG A CA 1
ATOM 1902 C C . ARG A 1 250 ? 72.505 -4.201 102.548 1.00 27.65 250 ARG A C 1
ATOM 1903 O O . ARG A 1 250 ? 72.320 -4.493 103.701 1.00 26.69 250 ARG A O 1
ATOM 1911 N N . GLU A 1 251 ? 73.681 -3.778 102.118 1.00 28.88 251 GLU A N 1
ATOM 1912 C CA . GLU A 1 251 ? 74.764 -3.631 103.071 1.00 32.29 251 GLU A CA 1
ATOM 1913 C C . GLU A 1 251 ? 74.601 -2.384 103.947 1.00 31.73 251 GLU A C 1
ATOM 1914 O O . GLU A 1 251 ? 74.964 -2.401 105.148 1.00 32.12 251 GLU A O 1
ATOM 1920 N N . GLU A 1 252 ? 74.023 -1.326 103.370 1.00 30.74 252 GLU A N 1
ATOM 1921 C CA . GLU A 1 252 ? 73.620 -0.151 104.135 1.00 30.45 252 GLU A CA 1
ATOM 1922 C C . GLU A 1 252 ? 72.609 -0.602 105.228 1.00 30.09 252 GLU A C 1
ATOM 1923 O O . GLU A 1 252 ? 72.712 -0.199 106.379 1.00 30.93 252 GLU A O 1
ATOM 1929 N N . ARG A 1 253 ? 71.674 -1.465 104.872 1.00 30.16 253 ARG A N 1
ATOM 1930 C CA . ARG A 1 253 ? 70.666 -1.919 105.820 1.00 31.36 253 ARG A CA 1
ATOM 1931 C C . ARG A 1 253 ? 71.219 -2.860 106.942 1.00 32.12 253 ARG A C 1
ATOM 1932 O O . ARG A 1 253 ? 70.607 -3.003 108.019 1.00 33.84 253 ARG A O 1
ATOM 1940 N N . GLY A 1 254 ? 72.318 -3.549 106.657 1.00 32.10 254 GLY A N 1
ATOM 1941 C CA . GLY A 1 254 ? 72.800 -4.616 107.509 1.00 31.25 254 GLY A CA 1
ATOM 1942 C C . GLY A 1 254 ? 72.121 -5.936 107.256 1.00 31.66 254 GLY A C 1
ATOM 1943 O O . GLY A 1 254 ? 72.142 -6.824 108.101 1.00 31.80 254 GLY A O 1
ATOM 1944 N N . ALA A 1 255 ? 71.520 -6.098 106.082 1.00 31.43 255 ALA A N 1
ATOM 1945 C CA . ALA A 1 255 ? 70.934 -7.371 105.712 1.00 31.88 255 ALA A CA 1
ATOM 1946 C C . ALA A 1 255 ? 72.013 -8.386 105.263 1.00 32.38 255 ALA A C 1
ATOM 1947 O O . ALA A 1 255 ? 73.154 -8.013 104.963 1.00 31.58 255 ALA A O 1
ATOM 1949 N N . VAL A 1 256 ? 71.683 -9.675 105.301 1.00 34.18 256 VAL A N 1
ATOM 1950 C CA . VAL A 1 256 ? 72.565 -10.711 104.746 1.00 35.55 256 VAL A CA 1
ATOM 1951 C C . VAL A 1 256 ? 72.769 -10.503 103.201 1.00 36.78 256 VAL A C 1
ATOM 1952 O O . VAL A 1 256 ? 71.904 -9.927 102.511 1.00 36.82 256 VAL A O 1
ATOM 1956 N N . ALA A 1 257 ? 73.898 -10.977 102.669 1.00 37.53 257 ALA A N 1
ATOM 1957 C CA . ALA A 1 257 ? 74.156 -10.888 101.226 1.00 38.17 257 ALA A CA 1
ATOM 1958 C C . ALA A 1 257 ? 73.194 -11.788 100.477 1.00 38.03 257 ALA A C 1
ATOM 1959 O O . ALA A 1 257 ? 72.827 -12.845 100.970 1.00 37.94 257 ALA A O 1
ATOM 1961 N N . SER A 1 258 ? 72.790 -11.357 99.276 1.00 38.97 258 SER A N 1
ATOM 1962 C CA . SER A 1 258 ? 71.889 -12.149 98.425 1.00 38.99 258 SER A CA 1
ATOM 1963 C C . SER A 1 258 ? 72.634 -13.328 97.806 1.00 39.10 258 SER A C 1
ATOM 1964 O O . SER A 1 258 ? 73.802 -13.229 97.455 1.00 39.19 258 SER A O 1
ATOM 1967 N N . ASP A 1 259 ? 71.920 -14.424 97.641 1.00 39.78 259 ASP A N 1
ATOM 1968 C CA . ASP A 1 259 ? 72.434 -15.621 96.981 1.00 39.97 259 ASP A CA 1
ATOM 1969 C C . ASP A 1 259 ? 72.165 -15.576 95.457 1.00 38.74 259 ASP A C 1
ATOM 1970 O O . ASP A 1 259 ? 72.869 -16.222 94.679 1.00 38.38 259 ASP A O 1
ATOM 1975 N N . LEU A 1 260 ? 71.165 -14.791 95.047 1.00 36.55 260 LEU A N 1
ATOM 1976 C CA . LEU A 1 260 ? 70.652 -14.829 93.659 1.00 34.34 260 LEU A CA 1
ATOM 1977 C C . LEU A 1 260 ? 71.620 -14.178 92.685 1.00 32.36 260 LEU A C 1
ATOM 1978 O O . LEU A 1 260 ? 72.309 -13.220 93.038 1.00 32.70 260 LEU A O 1
ATOM 1983 N N . THR A 1 261 ? 71.712 -14.725 91.475 1.00 30.73 261 THR A N 1
ATOM 1984 C CA . THR A 1 261 ? 72.401 -14.009 90.408 1.00 28.96 261 THR A CA 1
ATOM 1985 C C . THR A 1 261 ? 71.750 -12.615 90.075 1.00 28.49 261 THR A C 1
ATOM 1986 O O . THR A 1 261 ? 70.605 -12.337 90.426 1.00 28.11 261 THR A O 1
ATOM 1990 N N . ALA A 1 262 ? 72.520 -11.768 89.399 1.00 27.40 262 ALA A N 1
ATOM 1991 C CA . ALA A 1 262 ? 72.037 -10.503 88.869 1.00 27.54 262 ALA A CA 1
ATOM 1992 C C . ALA A 1 262 ? 70.716 -10.711 88.079 1.00 26.88 262 ALA A C 1
ATOM 1993 O O . ALA A 1 262 ? 69.777 -9.976 88.304 1.00 26.56 262 ALA A O 1
ATOM 1995 N N . SER A 1 263 ? 70.617 -11.710 87.199 1.00 28.59 263 SER A N 1
ATOM 1996 C CA . SER A 1 263 ? 69.365 -11.837 86.440 1.00 28.31 263 SER A CA 1
ATOM 1997 C C . SER A 1 263 ? 68.179 -12.376 87.246 1.00 27.55 263 SER A C 1
ATOM 1998 O O . SER A 1 263 ? 67.038 -11.999 87.002 1.00 26.55 263 SER A O 1
ATOM 2001 N N . GLU A 1 264 ? 68.457 -13.236 88.211 1.00 27.21 264 GLU A N 1
ATOM 2002 C CA . GLU A 1 264 ? 67.419 -13.803 89.080 1.00 27.11 264 GLU A CA 1
ATOM 2003 C C . GLU A 1 264 ? 66.818 -12.669 89.943 1.00 27.26 264 GLU A C 1
ATOM 2004 O O . GLU A 1 264 ? 65.593 -12.627 90.207 1.00 26.73 264 GLU A O 1
ATOM 2010 N N . LEU A 1 265 ? 67.700 -11.792 90.411 1.00 25.89 265 LEU A N 1
ATOM 2011 C CA . LEU A 1 265 ? 67.311 -10.743 91.305 1.00 27.73 265 LEU A CA 1
ATOM 2012 C C . LEU A 1 265 ? 66.532 -9.717 90.495 1.00 27.12 265 LEU A C 1
ATOM 2013 O O . LEU A 1 265 ? 65.503 -9.20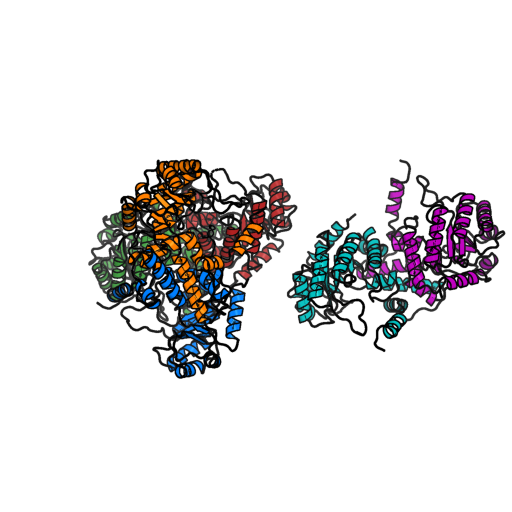7 90.945 1.00 27.19 265 LEU A O 1
ATOM 2018 N N . SER A 1 266 ? 67.006 -9.404 89.290 1.00 25.84 266 SER A N 1
ATOM 2019 C CA . SER A 1 266 ? 66.195 -8.522 88.430 1.00 26.50 266 SER A CA 1
ATOM 2020 C C . SER A 1 266 ? 64.794 -9.068 88.147 1.00 25.43 266 SER A C 1
ATOM 2021 O O . SER A 1 266 ? 63.819 -8.319 88.226 1.00 26.32 266 SER A O 1
ATOM 2024 N N . LYS A 1 267 ? 64.677 -10.353 87.850 1.00 24.36 267 LYS A N 1
ATOM 2025 C CA . LYS A 1 267 ? 63.354 -10.934 87.570 1.00 24.93 267 LYS A CA 1
ATOM 2026 C C . LYS A 1 267 ? 62.460 -10.868 88.797 1.00 24.94 267 LYS A C 1
ATOM 2027 O O . LYS A 1 267 ? 61.277 -10.527 88.732 1.00 24.51 267 LYS A O 1
ATOM 2033 N N . LYS A 1 268 ? 63.051 -11.127 89.954 1.00 24.79 268 LYS A N 1
ATOM 2034 C CA . LYS A 1 268 ? 62.283 -11.090 91.188 1.00 25.24 268 LYS A CA 1
ATOM 2035 C C . LYS A 1 268 ? 61.513 -9.775 91.347 1.00 24.56 268 LYS A C 1
ATOM 2036 O O . LYS A 1 268 ? 60.335 -9.760 91.734 1.00 25.26 268 LYS A O 1
ATOM 2042 N N . TYR A 1 269 ? 62.164 -8.655 91.052 1.00 24.05 269 TYR A N 1
ATOM 2043 C CA . TYR A 1 269 ? 61.535 -7.353 91.273 1.00 23.73 269 TYR A CA 1
ATOM 2044 C C . TYR A 1 269 ? 60.563 -6.931 90.140 1.00 23.75 269 TYR A C 1
ATOM 2045 O O . TYR A 1 269 ? 60.054 -5.801 90.122 1.00 23.46 269 TYR A O 1
ATOM 2054 N N . THR A 1 270 ? 60.334 -7.820 89.182 1.00 24.11 270 THR A N 1
ATOM 2055 C CA . THR A 1 270 ? 59.260 -7.577 88.232 1.00 24.49 270 THR A CA 1
ATOM 2056 C C . THR A 1 270 ? 57.895 -8.075 88.752 1.00 24.64 270 THR A C 1
ATOM 2057 O O . THR A 1 270 ? 56.839 -7.885 88.103 1.00 23.33 270 THR A O 1
ATOM 2061 N N . PHE A 1 271 ? 57.917 -8.717 89.918 1.00 25.29 271 PHE A N 1
ATOM 2062 C CA . PHE A 1 271 ? 56.709 -9.360 90.506 1.00 25.68 271 PHE A CA 1
ATOM 2063 C C . PHE A 1 271 ? 56.032 -10.273 89.485 1.00 26.29 271 PHE A C 1
ATOM 2064 O O . PHE A 1 271 ? 54.804 -10.112 89.241 1.00 26.46 271 PHE A O 1
ATOM 2072 N N . PRO A 1 272 ? 56.804 -11.249 88.922 1.00 27.04 272 PRO A N 1
ATOM 2073 C CA . PRO A 1 272 ? 56.319 -12.176 87.878 1.00 27.30 272 PRO A CA 1
ATOM 2074 C C . PRO A 1 272 ? 55.067 -12.967 88.293 1.00 28.50 272 PRO A C 1
ATOM 2075 O O . PRO A 1 272 ? 54.145 -13.170 87.463 1.00 25.55 272 PRO A O 1
ATOM 2079 N N . GLU A 1 273 ? 55.039 -13.415 89.556 1.00 28.95 273 GLU A N 1
ATOM 2080 C CA . GLU A 1 273 ? 53.892 -14.212 90.054 1.00 31.08 273 GLU A CA 1
ATOM 2081 C C . GLU A 1 273 ? 52.563 -13.399 89.976 1.00 31.15 273 GLU A C 1
ATOM 2082 O O . GLU A 1 273 ? 51.508 -13.924 89.627 1.00 31.74 273 GLU A O 1
ATOM 2088 N N . GLU A 1 274 ? 52.646 -12.119 90.343 1.00 31.45 274 GLU A N 1
ATOM 2089 C CA . GLU A 1 274 ? 51.508 -11.194 90.314 1.00 30.92 274 GLU A CA 1
ATOM 2090 C C . GLU A 1 274 ? 50.963 -11.000 88.894 1.00 31.00 274 GLU A C 1
ATOM 2091 O O . GLU A 1 274 ? 49.759 -11.110 88.682 1.00 28.88 274 GLU A O 1
ATOM 2097 N N . TYR A 1 275 ? 51.865 -10.762 87.929 1.00 28.98 275 TYR A N 1
ATOM 2098 C CA . TYR A 1 275 ? 51.484 -10.612 86.537 1.00 29.09 275 TYR A CA 1
ATOM 2099 C C . TYR A 1 275 ? 50.900 -11.890 85.988 1.00 30.07 275 TYR A C 1
ATOM 2100 O O . TYR A 1 275 ? 49.931 -11.843 85.221 1.00 29.60 275 TYR A O 1
ATOM 2109 N N . GLN A 1 276 ? 51.504 -13.019 86.374 1.00 30.52 276 GLN A N 1
ATOM 2110 C CA . GLN A 1 276 ? 51.023 -14.352 86.010 1.00 31.45 276 GLN A CA 1
ATOM 2111 C C . GLN A 1 276 ? 49.637 -14.666 86.570 1.00 30.88 276 GLN A C 1
ATOM 2112 O O . GLN A 1 276 ? 48.798 -15.188 85.841 1.00 31.60 276 GLN A O 1
ATOM 2118 N N . ALA A 1 277 ? 49.411 -14.377 87.856 1.00 29.66 277 ALA A N 1
ATOM 2119 C CA . ALA A 1 277 ? 48.084 -14.543 88.458 1.00 29.28 277 ALA A CA 1
ATOM 2120 C C . ALA A 1 277 ? 47.004 -13.718 87.715 1.00 29.02 277 ALA A C 1
ATOM 2121 O O . ALA A 1 277 ? 45.857 -14.172 87.499 1.00 28.77 277 ALA A O 1
ATOM 2123 N N . TRP A 1 278 ? 47.364 -12.489 87.357 1.00 28.74 278 TRP A N 1
ATOM 2124 C CA . TRP A 1 278 ? 46.448 -11.625 86.622 1.00 28.15 278 TRP A CA 1
ATOM 2125 C C . TRP A 1 278 ? 46.132 -12.180 85.241 1.00 29.28 278 TRP A C 1
ATOM 2126 O O . TRP A 1 278 ? 44.976 -12.120 84.800 1.00 31.16 278 TRP A O 1
ATOM 2137 N N . ALA A 1 279 ? 47.129 -12.711 84.547 1.00 29.27 279 ALA A N 1
ATOM 2138 C CA . ALA A 1 279 ? 46.914 -13.346 83.247 1.00 29.71 279 ALA A CA 1
ATOM 2139 C C . ALA A 1 279 ? 45.978 -14.556 83.315 1.00 32.01 279 ALA A C 1
ATOM 2140 O O . ALA A 1 279 ? 45.120 -14.775 82.426 1.00 30.49 279 ALA A O 1
ATOM 2142 N N . ARG A 1 280 ? 46.183 -15.363 84.362 1.00 32.99 280 ARG A N 1
ATOM 2143 C CA . ARG A 1 280 ? 45.330 -16.501 84.671 1.00 35.74 280 ARG A CA 1
ATOM 2144 C C . ARG A 1 280 ? 43.858 -16.084 84.903 1.00 34.64 280 ARG A C 1
ATOM 2145 O O . ARG A 1 280 ? 42.974 -16.609 84.242 1.00 35.08 280 ARG A O 1
ATOM 2153 N N . ASP A 1 281 ? 43.639 -15.187 85.878 1.00 33.85 281 ASP A N 1
ATOM 2154 C CA . ASP A 1 281 ? 42.335 -14.677 86.318 1.00 32.88 281 ASP A CA 1
ATOM 2155 C C . ASP A 1 281 ? 41.573 -13.903 85.217 1.00 33.44 281 ASP A C 1
ATOM 2156 O O . ASP A 1 281 ? 40.332 -14.013 85.102 1.00 32.55 281 ASP A O 1
ATOM 2161 N N . TYR A 1 282 ? 42.296 -13.130 84.399 1.00 31.71 282 TYR A N 1
ATOM 2162 C CA . TYR A 1 282 ? 41.618 -12.262 83.424 1.00 31.77 282 TYR A CA 1
ATOM 2163 C C . TYR A 1 282 ? 41.746 -12.615 81.957 1.00 32.08 282 TYR A C 1
ATOM 2164 O O . TYR A 1 282 ? 40.937 -12.130 81.172 1.00 31.70 282 TYR A O 1
ATOM 2173 N N . MET A 1 283 ? 42.704 -13.472 81.587 1.00 32.71 283 MET A N 1
ATOM 2174 C CA . MET A 1 283 ? 42.890 -13.836 80.183 1.00 35.51 283 MET A CA 1
ATOM 2175 C C . MET A 1 283 ? 42.828 -15.324 79.808 1.00 37.56 283 MET A C 1
ATOM 2176 O O . MET A 1 283 ? 43.331 -15.752 78.763 1.00 38.22 283 MET A O 1
ATOM 2181 N N . GLU A 1 284 ? 42.186 -16.102 80.653 1.00 41.58 284 GLU A N 1
ATOM 2182 C CA . GLU A 1 284 ? 41.872 -17.487 80.314 1.00 45.57 284 GLU A CA 1
ATOM 2183 C C . GLU A 1 284 ? 40.396 -17.726 80.552 1.00 47.72 284 GLU A C 1
ATOM 2184 O O . GLU A 1 284 ? 39.818 -17.184 81.512 1.00 48.56 284 GLU A O 1
ATOM 2190 N N . VAL A 1 285 ? 39.778 -18.508 79.673 1.00 50.33 285 VAL A N 1
ATOM 2191 C CA . VAL A 1 285 ? 38.395 -18.945 79.905 1.00 53.14 285 VAL A CA 1
ATOM 2192 C C . VAL A 1 285 ? 38.242 -19.511 81.362 1.00 53.98 285 VAL A C 1
ATOM 2193 O O . VAL A 1 285 ? 39.158 -20.187 81.885 1.00 54.07 285 VAL A O 1
ATOM 2197 N N . LYS A 1 286 ? 37.115 -19.180 82.010 1.00 54.76 286 LYS A N 1
ATOM 2198 C CA . LYS A 1 286 ? 36.860 -19.518 83.428 1.00 55.35 286 LYS A CA 1
ATOM 2199 C C . LYS A 1 286 ? 36.278 -20.928 83.642 1.00 55.69 286 LYS A C 1
ATOM 2200 O O . LYS A 1 286 ? 35.678 -21.516 82.740 1.00 55.94 286 LYS A O 1
ATOM 2206 N N . ARG B 1 3 ? 48.955 -2.411 97.448 1.00 48.47 3 ARG B N 1
ATOM 2207 C CA . ARG B 1 3 ? 47.912 -2.331 98.536 1.00 48.22 3 ARG B CA 1
ATOM 2208 C C . ARG B 1 3 ? 47.855 -0.954 99.247 1.00 46.68 3 ARG B C 1
ATOM 2209 O O . ARG B 1 3 ? 46.770 -0.347 99.348 1.00 46.40 3 ARG B O 1
ATOM 2217 N N . ALA B 1 4 ? 49.004 -0.456 99.725 1.00 44.50 4 ALA B N 1
ATOM 2218 C CA . ALA B 1 4 ? 49.042 0.863 100.394 1.00 42.21 4 ALA B CA 1
ATOM 2219 C C . ALA B 1 4 ? 48.858 1.972 99.360 1.00 40.45 4 ALA B C 1
ATOM 2220 O O . ALA B 1 4 ? 49.604 2.037 98.376 1.00 40.12 4 ALA B O 1
ATOM 2222 N N . SER B 1 5 ? 47.846 2.816 99.573 1.00 38.12 5 SER B N 1
ATOM 2223 C CA . SER B 1 5 ? 47.500 3.893 98.629 1.00 36.29 5 SER B CA 1
ATOM 2224 C C . SER B 1 5 ? 48.424 5.084 98.855 1.00 35.61 5 SER B C 1
ATOM 2225 O O . SER B 1 5 ? 49.165 5.117 99.839 1.00 34.50 5 SER B O 1
ATOM 2228 N N . HIS B 1 6 ? 48.402 6.048 97.946 1.00 34.17 6 HIS B N 1
ATOM 2229 C CA . HIS B 1 6 ? 49.216 7.228 98.122 1.00 34.32 6 HIS B CA 1
ATOM 2230 C C . HIS B 1 6 ? 48.945 7.935 99.456 1.00 34.44 6 HIS B C 1
ATOM 2231 O O . HIS B 1 6 ? 49.874 8.413 100.126 1.00 32.56 6 HIS B O 1
ATOM 2238 N N . HIS B 1 7 ? 47.675 7.921 99.868 1.00 34.56 7 HIS B N 1
ATOM 2239 C CA . HIS B 1 7 ? 47.248 8.478 101.158 1.00 34.17 7 HIS B CA 1
ATOM 2240 C C . HIS B 1 7 ? 47.716 7.661 102.373 1.00 34.08 7 HIS B C 1
ATOM 2241 O O . HIS B 1 7 ? 48.145 8.201 103.386 1.00 33.72 7 HIS B O 1
ATOM 2248 N N . GLU B 1 8 ? 47.619 6.355 102.283 1.00 33.71 8 GLU B N 1
ATOM 2249 C CA . GLU B 1 8 ? 48.154 5.528 103.347 1.00 34.62 8 GLU B CA 1
ATOM 2250 C C . GLU B 1 8 ? 49.686 5.634 103.495 1.00 33.49 8 GLU B C 1
ATOM 2251 O O . GLU B 1 8 ? 50.185 5.666 104.618 1.00 33.03 8 GLU B O 1
ATOM 2257 N N . LEU B 1 9 ? 50.432 5.740 102.382 1.00 32.65 9 LEU B N 1
ATOM 2258 C CA . LEU B 1 9 ? 51.885 5.982 102.466 1.00 30.91 9 LEU B CA 1
ATOM 2259 C C . LEU B 1 9 ? 52.193 7.263 103.223 1.00 31.22 9 LEU B C 1
ATOM 2260 O O . LEU B 1 9 ? 53.167 7.322 103.974 1.00 30.78 9 LEU B O 1
ATOM 2265 N N . ARG B 1 10 ? 51.358 8.292 103.033 1.00 31.47 10 ARG B N 1
ATOM 2266 C CA . ARG B 1 10 ? 51.538 9.554 103.715 1.00 31.50 10 ARG B CA 1
ATOM 2267 C C . ARG B 1 10 ? 51.286 9.381 105.197 1.00 32.87 10 ARG B C 1
ATOM 2268 O O . ARG B 1 10 ? 51.949 10.027 105.972 1.00 33.13 10 ARG B O 1
ATOM 2276 N N . ALA B 1 11 ? 50.334 8.523 105.580 1.00 34.62 11 ALA B N 1
ATOM 2277 C CA . ALA B 1 11 ? 50.075 8.224 107.004 1.00 35.67 11 ALA B CA 1
ATOM 2278 C C . ALA B 1 11 ? 51.288 7.529 107.647 1.00 36.69 11 ALA B C 1
ATOM 2279 O O . ALA B 1 11 ? 51.739 7.913 108.747 1.00 37.54 11 ALA B O 1
ATOM 2281 N N . MET B 1 12 ? 51.833 6.537 106.948 1.00 37.25 12 MET B N 1
ATOM 2282 C CA . MET B 1 12 ? 53.082 5.896 107.353 1.00 37.78 12 MET B CA 1
ATOM 2283 C C . MET B 1 12 ? 54.199 6.922 107.550 1.00 37.33 12 MET B C 1
ATOM 2284 O O . MET B 1 12 ? 54.850 6.939 108.605 1.00 37.91 12 MET B O 1
ATOM 2289 N N . PHE B 1 13 ? 54.399 7.817 106.585 1.00 36.71 13 PHE B N 1
ATOM 2290 C CA . PHE B 1 13 ? 55.450 8.818 106.746 1.00 36.15 13 PHE B CA 1
ATOM 2291 C C . PHE B 1 13 ? 55.218 9.750 107.966 1.00 37.41 13 PHE B C 1
ATOM 2292 O O . PHE B 1 13 ? 56.160 10.009 108.747 1.00 35.69 13 PHE B O 1
ATOM 2300 N N . ARG B 1 14 ? 53.978 10.248 108.113 1.00 37.70 14 ARG B N 1
ATOM 2301 C CA . ARG B 1 14 ? 53.582 11.020 109.309 1.00 39.26 14 ARG B CA 1
ATOM 2302 C C . ARG B 1 14 ? 53.883 10.233 110.575 1.00 38.67 14 ARG B C 1
ATOM 2303 O O . ARG B 1 14 ? 54.417 10.788 111.547 1.00 38.65 14 ARG B O 1
ATOM 2311 N N . ALA B 1 15 ? 53.553 8.943 110.553 1.00 38.58 15 ALA B N 1
ATOM 2312 C CA . ALA B 1 15 ? 53.758 8.076 111.713 1.00 38.59 15 ALA B CA 1
ATOM 2313 C C . ALA B 1 15 ? 55.255 7.894 112.059 1.00 39.51 15 ALA B C 1
ATOM 2314 O O . ALA B 1 15 ? 55.585 7.605 113.200 1.00 39.31 15 ALA B O 1
ATOM 2316 N N . LEU B 1 16 ? 56.154 8.089 111.084 1.00 39.15 16 LEU B N 1
ATOM 2317 C CA . LEU B 1 16 ? 57.582 8.049 111.357 1.00 39.08 16 LEU B CA 1
ATOM 2318 C C . LEU B 1 16 ? 57.979 9.328 112.056 1.00 40.28 16 LEU B C 1
ATOM 2319 O O . LEU B 1 16 ? 58.680 9.285 113.075 1.00 40.73 16 LEU B O 1
ATOM 2324 N N . LEU B 1 17 ? 57.510 10.459 111.520 1.00 40.57 17 LEU B N 1
ATOM 2325 C CA . LEU B 1 17 ? 57.815 11.778 112.053 1.00 42.17 17 LEU B CA 1
ATOM 2326 C C . LEU B 1 17 ? 57.297 11.966 113.488 1.00 43.13 17 LEU B C 1
ATOM 2327 O O . LEU B 1 17 ? 57.823 12.800 114.224 1.00 43.91 17 LEU B O 1
ATOM 2332 N N . ASP B 1 18 ? 56.286 11.178 113.864 1.00 44.48 18 ASP B N 1
ATOM 2333 C CA . ASP B 1 18 ? 55.685 11.183 115.221 1.00 45.48 18 ASP B CA 1
ATOM 2334 C C . ASP B 1 18 ? 56.213 10.093 116.132 1.00 46.20 18 ASP B C 1
ATOM 2335 O O . ASP B 1 18 ? 55.736 9.950 117.267 1.00 46.89 18 ASP B O 1
ATOM 2340 N N . SER B 1 19 ? 57.149 9.282 115.647 1.00 46.45 19 SER B N 1
ATOM 2341 C CA . SER B 1 19 ? 57.843 8.351 116.531 1.00 46.57 19 SER B CA 1
ATOM 2342 C C . SER B 1 19 ? 58.963 9.142 117.241 1.00 46.69 19 SER B C 1
ATOM 2343 O O . SER B 1 19 ? 59.244 10.293 116.893 1.00 46.10 19 SER B O 1
ATOM 2346 N N . SER B 1 20 ? 59.627 8.527 118.212 1.00 47.09 20 SER B N 1
ATOM 2347 C CA . SER B 1 20 ? 60.763 9.201 118.863 1.00 47.77 20 SER B CA 1
ATOM 2348 C C . SER B 1 20 ? 62.133 8.795 118.241 1.00 47.55 20 SER B C 1
ATOM 2349 O O . SER B 1 20 ? 63.210 9.052 118.824 1.00 47.01 20 SER B O 1
ATOM 2352 N N . ARG B 1 21 ? 62.061 8.218 117.030 1.00 46.84 21 ARG B N 1
ATOM 2353 C CA . ARG B 1 21 ? 63.182 7.549 116.370 1.00 45.70 21 ARG B CA 1
ATOM 2354 C C . ARG B 1 21 ? 63.723 8.310 115.162 1.00 45.12 21 ARG B C 1
ATOM 2355 O O . ARG B 1 21 ? 63.065 9.182 114.585 1.00 44.39 21 ARG B O 1
ATOM 2363 N N . CYS B 1 22 ? 64.935 7.942 114.785 1.00 43.64 22 CYS B N 1
ATOM 2364 C CA . CYS B 1 22 ? 65.646 8.503 113.653 1.00 43.21 22 CYS B CA 1
ATOM 2365 C C . CYS B 1 22 ? 65.515 7.504 112.503 1.00 41.23 22 CYS B C 1
ATOM 2366 O O . CYS B 1 22 ? 65.510 6.297 112.746 1.00 41.79 22 CYS B O 1
ATOM 2369 N N . TYR B 1 23 ? 65.431 7.966 111.261 1.00 38.72 23 TYR B N 1
ATOM 2370 C CA . TYR B 1 23 ? 65.371 7.000 110.135 1.00 36.12 23 TYR B CA 1
ATOM 2371 C C . TYR B 1 23 ? 66.339 7.346 109.015 1.00 34.45 23 TYR B C 1
ATOM 2372 O O . TYR B 1 23 ? 66.583 8.531 108.710 1.00 33.99 23 TYR B O 1
ATOM 2381 N N . HIS B 1 24 ? 66.932 6.307 108.428 1.00 33.06 24 HIS B N 1
ATOM 2382 C CA . HIS B 1 24 ? 67.894 6.541 107.348 1.00 31.71 24 HIS B CA 1
ATOM 2383 C C . HIS B 1 24 ? 67.239 6.133 106.063 1.00 29.39 24 HIS B C 1
ATOM 2384 O O . HIS B 1 24 ? 66.804 5.008 105.924 1.00 28.88 24 HIS B O 1
ATOM 2391 N N . THR B 1 25 ? 67.188 7.069 105.125 1.00 29.04 25 THR B N 1
ATOM 2392 C CA . THR B 1 25 ? 66.587 6.847 103.819 1.00 27.78 25 THR B CA 1
ATOM 2393 C C . THR B 1 25 ? 67.371 5.829 102.963 1.00 27.57 25 THR B C 1
ATOM 2394 O O . THR B 1 25 ? 68.617 5.712 103.082 1.00 26.40 25 THR B O 1
ATOM 2398 N N . ALA B 1 26 ? 66.633 5.068 102.143 1.00 26.36 26 ALA B N 1
ATOM 2399 C CA . ALA B 1 26 ? 67.211 4.436 100.984 1.00 25.32 26 ALA B CA 1
ATOM 2400 C C . ALA B 1 26 ? 67.093 5.412 99.831 1.00 25.54 26 ALA B C 1
ATOM 2401 O O . ALA B 1 26 ? 66.141 6.185 99.764 1.00 24.25 26 ALA B O 1
ATOM 2403 N N . SER B 1 27 ? 68.068 5.380 98.932 1.00 25.23 27 SER B N 1
ATOM 2404 C CA . SER B 1 27 ? 68.016 6.110 97.678 1.00 26.91 27 SER B CA 1
ATOM 2405 C C . SER B 1 27 ? 67.028 5.351 96.803 1.00 26.68 27 SER B C 1
ATOM 24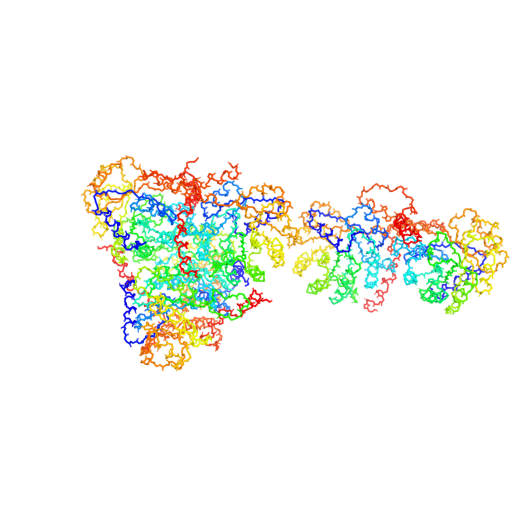06 O O . SER B 1 27 ? 67.266 4.174 96.466 1.00 26.93 27 SER B O 1
ATOM 2409 N N . VAL B 1 28 ? 65.888 5.991 96.514 1.00 27.75 28 VAL B N 1
ATOM 2410 C CA . VAL B 1 28 ? 64.806 5.412 95.686 1.00 27.14 28 VAL B CA 1
ATOM 2411 C C . VAL B 1 28 ? 64.631 6.379 94.503 1.00 27.49 28 VAL B C 1
ATOM 2412 O O . VAL B 1 28 ? 64.123 7.518 94.633 1.00 26.54 28 VAL B O 1
ATOM 2416 N N . PHE B 1 29 ? 65.138 5.922 93.363 1.00 26.85 29 PHE B N 1
ATOM 2417 C CA . PHE B 1 29 ? 65.245 6.747 92.173 1.00 26.69 29 PHE B CA 1
ATOM 2418 C C . PHE B 1 29 ? 64.433 6.173 90.984 1.00 26.15 29 PHE B C 1
ATOM 2419 O O . PHE B 1 29 ? 64.254 6.847 89.983 1.00 26.21 29 PHE B O 1
ATOM 2427 N N . ASP B 1 30 ? 63.945 4.930 91.094 1.00 26.86 30 ASP B N 1
ATOM 2428 C CA . ASP B 1 30 ? 63.183 4.336 89.996 1.00 26.12 30 ASP B CA 1
ATOM 2429 C C . ASP B 1 30 ? 62.340 3.171 90.532 1.00 26.63 30 ASP B C 1
ATOM 2430 O O . ASP B 1 30 ? 62.485 2.831 91.707 1.00 27.93 30 ASP B O 1
ATOM 2435 N N . PRO B 1 31 ? 61.417 2.607 89.716 1.00 26.08 31 PRO B N 1
ATOM 2436 C CA . PRO B 1 31 ? 60.587 1.475 90.205 1.00 26.53 31 PRO B CA 1
ATOM 2437 C C . PRO B 1 31 ? 61.347 0.273 90.836 1.00 25.29 31 PRO B C 1
ATOM 2438 O O . PRO B 1 31 ? 60.906 -0.244 91.856 1.00 24.00 31 PRO B O 1
ATOM 2442 N N . MET B 1 32 ? 62.421 -0.171 90.196 1.00 23.87 32 MET B N 1
ATOM 2443 C CA . MET B 1 32 ? 63.209 -1.297 90.692 1.00 23.59 32 MET B CA 1
ATOM 2444 C C . MET B 1 32 ? 63.858 -1.003 92.050 1.00 23.93 32 MET B C 1
ATOM 2445 O O . MET B 1 32 ? 63.808 -1.840 92.932 1.00 22.70 32 MET B O 1
ATOM 2450 N N . SER B 1 33 ? 64.432 0.180 92.207 1.00 23.07 33 SER B N 1
ATOM 2451 C CA . SER B 1 33 ? 65.038 0.565 93.472 1.00 23.35 33 SER B CA 1
ATOM 2452 C C . SER B 1 33 ? 63.959 0.683 94.573 1.00 23.85 33 SER B C 1
ATOM 2453 O O . SER B 1 33 ? 64.223 0.345 95.738 1.00 22.14 33 SER B O 1
ATOM 2456 N N . ALA B 1 34 ? 62.732 1.086 94.196 1.00 23.22 34 ALA B N 1
ATOM 2457 C CA . ALA B 1 34 ? 61.655 1.227 95.183 1.00 22.66 34 ALA B CA 1
ATOM 2458 C C . ALA B 1 34 ? 61.288 -0.154 95.692 1.00 22.28 34 ALA B C 1
ATOM 2459 O O . ALA B 1 34 ? 61.084 -0.309 96.864 1.00 22.33 34 ALA B O 1
ATOM 2461 N N . ARG B 1 35 ? 61.221 -1.140 94.793 1.00 22.23 35 ARG B N 1
ATOM 2462 C CA . ARG B 1 35 ? 60.799 -2.491 95.139 1.00 22.20 35 ARG B CA 1
ATOM 2463 C C . ARG B 1 35 ? 61.900 -3.165 95.987 1.00 23.17 35 ARG B C 1
ATOM 2464 O O . ARG B 1 35 ? 61.583 -3.874 96.937 1.00 21.98 35 ARG B O 1
ATOM 2472 N N . ILE B 1 36 ? 63.160 -2.886 95.632 1.00 22.30 36 ILE B N 1
ATOM 2473 C CA . ILE B 1 36 ? 64.359 -3.324 96.417 1.00 23.51 36 ILE B CA 1
ATOM 2474 C C . ILE B 1 36 ? 64.306 -2.798 97.850 1.00 23.95 36 ILE B C 1
ATOM 2475 O O . ILE B 1 36 ? 64.366 -3.577 98.798 1.00 22.89 36 ILE B O 1
ATOM 2480 N N . ALA B 1 37 ? 64.179 -1.475 97.965 1.00 25.23 37 ALA B N 1
ATOM 2481 C CA . ALA B 1 37 ? 64.157 -0.786 99.231 1.00 25.81 37 ALA B CA 1
ATOM 2482 C C . ALA B 1 37 ? 63.010 -1.245 100.162 1.00 26.95 37 ALA B C 1
ATOM 2483 O O . ALA B 1 37 ? 63.236 -1.472 101.356 1.00 25.95 37 ALA B O 1
ATOM 2485 N N . ALA B 1 38 ? 61.801 -1.403 99.618 1.00 26.84 38 ALA B N 1
ATOM 2486 C CA . ALA B 1 38 ? 60.701 -2.044 100.390 1.00 26.77 38 ALA B CA 1
ATOM 2487 C C . ALA B 1 38 ? 61.025 -3.478 100.812 1.00 27.17 38 ALA B C 1
ATOM 2488 O O . ALA B 1 38 ? 60.791 -3.846 101.972 1.00 26.66 38 ALA B O 1
ATOM 2490 N N . ASP B 1 39 ? 61.550 -4.297 99.900 1.00 25.96 39 ASP B N 1
ATOM 2491 C CA . ASP B 1 39 ? 61.890 -5.693 100.220 1.00 26.99 39 ASP B CA 1
ATOM 2492 C C . ASP B 1 39 ? 62.969 -5.795 101.349 1.00 27.13 39 ASP B C 1
ATOM 2493 O O . ASP B 1 39 ? 62.994 -6.782 102.079 1.00 26.29 39 ASP B O 1
ATOM 2498 N N . LEU B 1 40 ? 63.819 -4.772 101.455 1.00 26.02 40 LEU B N 1
ATOM 2499 C CA . LEU B 1 40 ? 64.896 -4.733 102.457 1.00 26.38 40 LEU B CA 1
ATOM 2500 C C . LEU B 1 40 ? 64.425 -4.196 103.825 1.00 27.04 40 LEU B C 1
ATOM 2501 O O . LEU B 1 40 ? 65.166 -4.233 104.817 1.00 26.91 40 LEU B O 1
ATOM 2506 N N . GLY B 1 41 ? 63.177 -3.737 103.874 1.00 27.48 41 GLY B N 1
ATOM 2507 C CA . GLY B 1 41 ? 62.564 -3.229 105.112 1.00 27.92 41 GLY B CA 1
ATOM 2508 C C . GLY B 1 41 ? 62.808 -1.774 105.353 1.00 28.97 41 GLY B C 1
ATOM 2509 O O . GLY B 1 41 ? 62.524 -1.259 106.471 1.00 30.09 41 GLY B O 1
ATOM 2510 N N . PHE B 1 42 ? 63.319 -1.048 104.356 1.00 27.65 42 PHE B N 1
ATOM 2511 C CA . PHE B 1 42 ? 63.484 0.392 104.578 1.00 28.01 42 PHE B CA 1
ATOM 2512 C C . PHE B 1 42 ? 62.156 1.088 104.909 1.00 29.20 42 PHE B C 1
ATOM 2513 O O . PHE B 1 42 ? 61.108 0.717 104.359 1.00 29.41 42 PHE B O 1
ATOM 2521 N N . GLU B 1 43 ? 62.217 2.081 105.803 1.00 30.65 43 GLU B N 1
ATOM 2522 C CA . GLU B 1 43 ? 61.001 2.787 106.282 1.00 31.60 43 GLU B CA 1
ATOM 2523 C C . GLU B 1 43 ? 60.553 3.851 105.304 1.00 31.66 43 GLU B C 1
ATOM 2524 O O . GLU B 1 43 ? 59.353 4.060 105.157 1.00 32.09 43 GLU B O 1
ATOM 2530 N N . CYS B 1 44 ? 61.525 4.509 104.659 1.00 31.20 44 CYS B N 1
ATOM 2531 C CA . CYS B 1 44 ? 61.286 5.540 103.661 1.00 31.16 44 CYS B CA 1
ATOM 2532 C C . CYS B 1 44 ? 62.435 5.607 102.642 1.00 30.46 44 CYS B C 1
ATOM 2533 O O . CYS B 1 44 ? 63.550 5.117 102.910 1.00 30.92 44 CYS B O 1
ATOM 2536 N N . GLY B 1 45 ? 62.167 6.219 101.485 1.00 30.13 45 GLY B N 1
ATOM 2537 C CA . GLY B 1 45 ? 63.148 6.423 100.434 1.00 29.55 45 GLY B CA 1
ATOM 2538 C C . GLY B 1 45 ? 63.247 7.895 100.125 1.00 29.52 45 GLY B C 1
ATOM 2539 O O . GLY B 1 45 ? 62.401 8.680 100.546 1.00 29.66 45 GLY B O 1
ATOM 2540 N N . ILE B 1 46 ? 64.276 8.285 99.395 1.00 28.76 46 ILE B N 1
ATOM 2541 C CA . ILE B 1 46 ? 64.357 9.639 98.872 1.00 29.49 46 ILE B CA 1
ATOM 2542 C C . ILE B 1 46 ? 64.674 9.650 97.378 1.00 29.50 46 ILE B C 1
ATOM 2543 O O . ILE B 1 46 ? 65.628 8.964 96.915 1.00 28.76 46 ILE B O 1
ATOM 2548 N N . LEU B 1 47 ? 63.878 10.448 96.640 1.00 28.43 47 LEU B N 1
ATOM 2549 C CA . LEU B 1 47 ? 64.164 10.706 95.245 1.00 27.34 47 LEU B CA 1
ATOM 2550 C C . LEU B 1 47 ? 64.909 12.036 95.208 1.00 27.22 47 LEU B C 1
ATOM 2551 O O . LEU B 1 47 ? 64.307 13.082 95.454 1.00 26.41 47 LEU B O 1
ATOM 2556 N N . GLY B 1 48 ? 66.224 11.972 94.947 1.00 26.95 48 GLY B N 1
ATOM 2557 C CA . GLY B 1 48 ? 67.104 13.157 94.884 1.00 26.09 48 GLY B CA 1
ATOM 2558 C C . GLY B 1 48 ? 67.076 13.807 93.545 1.00 26.58 48 GLY B C 1
ATOM 2559 O O . GLY B 1 48 ? 66.959 13.129 92.487 1.00 26.22 48 GLY B O 1
ATOM 2560 N N . GLY B 1 49 ? 67.157 15.128 93.541 1.00 26.03 49 GLY B N 1
ATOM 2561 C CA . GLY B 1 49 ? 67.152 15.834 92.255 1.00 26.57 49 GLY B CA 1
ATOM 2562 C C . GLY B 1 49 ? 68.426 15.631 91.457 1.00 26.54 49 GLY B C 1
ATOM 2563 O O . GLY B 1 49 ? 68.408 15.615 90.218 1.00 25.50 49 GLY B O 1
ATOM 2564 N N . SER B 1 50 ? 69.539 15.479 92.172 1.00 25.30 50 SER B N 1
ATOM 2565 C CA . SER B 1 50 ? 70.835 15.222 91.523 1.00 24.61 50 SER B CA 1
ATOM 2566 C C . SER B 1 50 ? 70.786 13.915 90.705 1.00 23.12 50 SER B C 1
ATOM 2567 O O . SER B 1 50 ? 71.272 13.866 89.564 1.00 23.70 50 SER B O 1
ATOM 2570 N N . VAL B 1 51 ? 70.163 12.891 91.274 1.00 23.61 51 VAL B N 1
ATOM 2571 C CA . VAL B 1 51 ? 70.071 11.574 90.678 1.00 24.87 51 VAL B CA 1
ATOM 2572 C C . VAL B 1 51 ? 69.077 11.531 89.494 1.00 24.88 51 VAL B C 1
ATOM 2573 O O . VAL B 1 51 ? 69.368 10.944 88.444 1.00 25.72 51 VAL B O 1
ATOM 2577 N N . ALA B 1 52 ? 67.921 12.173 89.659 1.00 25.02 52 ALA B N 1
ATOM 2578 C CA . ALA B 1 52 ? 66.987 12.403 88.542 1.00 23.59 52 ALA B CA 1
ATOM 2579 C C . ALA B 1 52 ? 67.719 13.027 87.371 1.00 24.33 52 ALA B C 1
ATOM 2580 O O . ALA B 1 52 ? 67.572 12.600 86.247 1.00 24.07 52 ALA B O 1
ATOM 2582 N N . SER B 1 53 ? 68.610 13.969 87.663 1.00 24.42 53 SER B N 1
ATOM 2583 C CA . SER B 1 53 ? 69.422 14.628 86.631 1.00 24.58 53 SER B CA 1
ATOM 2584 C C . SER B 1 53 ? 70.491 13.732 85.968 1.00 23.87 53 SER B C 1
ATOM 2585 O O . SER B 1 53 ? 70.749 13.842 84.747 1.00 22.90 53 SER B O 1
ATOM 2588 N N . LEU B 1 54 ? 71.126 12.875 86.766 1.00 23.85 54 LEU B N 1
ATOM 2589 C CA . LEU B 1 54 ? 71.906 11.744 86.194 1.00 24.81 54 LEU B CA 1
ATOM 2590 C C . LEU B 1 54 ? 71.056 10.833 85.246 1.00 24.04 54 LEU B C 1
ATOM 2591 O O . LEU B 1 54 ? 71.459 10.564 84.129 1.00 23.77 54 LEU B O 1
ATOM 2596 N N . GLN B 1 55 ? 69.903 10.371 85.709 1.00 24.14 55 GLN B N 1
ATOM 2597 C CA . GLN B 1 55 ? 69.072 9.408 84.969 1.00 25.77 55 GLN B CA 1
ATOM 2598 C C . GLN B 1 55 ? 68.462 10.027 83.713 1.00 25.48 55 GLN B C 1
ATOM 2599 O O . GLN B 1 55 ? 68.436 9.415 82.666 1.00 25.84 55 GLN B O 1
ATOM 2605 N N . VAL B 1 56 ? 67.956 11.252 83.812 1.00 24.88 56 VAL B N 1
ATOM 2606 C CA . VAL B 1 56 ? 67.234 11.844 82.684 1.00 23.72 56 VAL B CA 1
ATOM 2607 C C . VAL B 1 56 ? 68.190 12.387 81.630 1.00 22.94 56 VAL B C 1
ATOM 2608 O O . VAL B 1 56 ? 67.934 12.245 80.415 1.00 22.39 56 VAL B O 1
ATOM 2612 N N . LEU B 1 57 ? 69.278 12.988 82.110 1.00 21.36 57 LEU B N 1
ATOM 2613 C CA . LEU B 1 57 ? 70.132 13.875 81.295 1.00 22.21 57 LEU B CA 1
ATOM 2614 C C . LEU B 1 57 ? 71.649 13.550 81.246 1.00 22.80 57 LEU B C 1
ATOM 2615 O O . LEU B 1 57 ? 72.333 14.108 80.378 1.00 23.97 57 LEU B O 1
ATOM 2620 N N . ALA B 1 58 ? 72.139 12.683 82.162 1.00 22.73 58 ALA B N 1
ATOM 2621 C CA . ALA B 1 58 ? 73.603 12.505 82.487 1.00 23.61 58 ALA B CA 1
ATOM 2622 C C . ALA B 1 58 ? 74.247 13.879 82.768 1.00 24.49 58 ALA B C 1
ATOM 2623 O O . ALA B 1 58 ? 75.286 14.243 82.184 1.00 23.64 58 ALA B O 1
ATOM 2625 N N . ALA B 1 59 ? 73.594 14.658 83.618 1.00 23.59 59 ALA B N 1
ATOM 2626 C CA . ALA B 1 59 ? 73.999 16.041 83.825 1.00 25.11 59 ALA B CA 1
ATOM 2627 C C . ALA B 1 59 ? 74.262 16.294 85.307 1.00 26.03 59 ALA B C 1
ATOM 2628 O O . ALA B 1 59 ? 73.724 15.559 86.189 1.00 25.25 59 ALA B O 1
ATOM 2630 N N . PRO B 1 60 ? 75.146 17.287 85.602 1.00 26.69 60 PRO B N 1
ATOM 2631 C CA . PRO B 1 60 ? 75.320 17.726 86.989 1.00 26.31 60 PRO B CA 1
ATOM 2632 C C . PRO B 1 60 ? 74.037 18.351 87.585 1.00 27.78 60 PRO B C 1
ATOM 2633 O O . PRO B 1 60 ? 73.009 18.559 86.899 1.00 26.64 60 PRO B O 1
ATOM 2637 N N . ASP B 1 61 ? 74.120 18.685 88.864 1.00 28.68 61 ASP B N 1
ATOM 2638 C CA . ASP B 1 61 ? 72.952 19.017 89.653 1.00 30.55 61 ASP B CA 1
ATOM 2639 C C . ASP B 1 61 ? 72.706 20.524 89.526 1.00 31.01 61 ASP B C 1
ATOM 2640 O O . ASP B 1 61 ? 72.779 21.250 90.498 1.00 31.77 61 ASP B O 1
ATOM 2645 N N . PHE B 1 62 ? 72.437 20.972 88.298 1.00 31.22 62 PHE B N 1
ATOM 2646 C CA . PHE B 1 62 ? 72.449 22.393 87.931 1.00 31.35 62 PHE B CA 1
ATOM 2647 C C . PHE B 1 62 ? 71.057 22.948 87.564 1.00 31.62 62 PHE B C 1
ATOM 2648 O O . PHE B 1 62 ? 70.965 23.934 86.822 1.00 32.78 62 PHE B O 1
ATOM 2656 N N . ALA B 1 63 ? 70.002 22.326 88.079 1.00 31.91 63 ALA B N 1
ATOM 2657 C CA . ALA B 1 63 ? 68.613 22.604 87.698 1.00 32.24 63 ALA B CA 1
ATOM 2658 C C . ALA B 1 63 ? 68.392 22.684 86.166 1.00 31.68 63 ALA B C 1
ATOM 2659 O O . ALA B 1 63 ? 67.860 23.678 85.626 1.00 31.32 63 ALA B O 1
ATOM 2661 N N . LEU B 1 64 ? 68.825 21.624 85.474 1.00 31.16 64 LEU B N 1
ATOM 2662 C CA . LEU B 1 64 ? 68.674 21.534 84.025 1.00 30.53 64 LEU B CA 1
ATOM 2663 C C . LEU B 1 64 ? 67.412 20.724 83.666 1.00 29.78 64 LEU B C 1
ATOM 2664 O O . LEU B 1 64 ? 66.757 20.962 82.657 1.00 31.26 64 LEU B O 1
ATOM 2669 N N . ILE B 1 65 ? 67.111 19.761 84.508 1.00 29.30 65 ILE B N 1
ATOM 2670 C CA A ILE B 1 65 ? 65.887 18.989 84.343 0.50 28.35 65 ILE B CA 1
ATOM 2671 C CA B ILE B 1 65 ? 65.880 18.959 84.473 0.50 29.46 65 ILE B CA 1
ATOM 2672 C C . ILE B 1 65 ? 64.657 19.886 84.565 1.00 29.05 65 ILE B C 1
ATOM 2673 O O . ILE B 1 65 ? 64.713 20.892 85.288 1.00 28.91 65 ILE B O 1
ATOM 2682 N N . THR B 1 66 ? 63.560 19.539 83.878 1.00 28.46 66 THR B N 1
ATOM 2683 C CA . THR B 1 66 ? 62.328 20.324 83.969 1.00 27.99 66 THR B CA 1
ATOM 2684 C C . THR B 1 66 ? 61.498 19.750 85.108 1.00 27.41 66 THR B C 1
ATOM 2685 O O . THR B 1 66 ? 61.706 18.603 85.496 1.00 26.51 66 THR B O 1
ATOM 2689 N N . LEU B 1 67 ? 60.562 20.529 85.654 1.00 27.34 67 LEU B N 1
ATOM 2690 C CA . LEU B 1 67 ? 59.556 19.989 86.601 1.00 27.15 67 LEU B CA 1
ATOM 2691 C C . LEU B 1 67 ? 58.861 18.739 86.056 1.00 25.65 67 LEU B C 1
ATOM 2692 O O . LEU B 1 67 ? 58.706 17.782 86.780 1.00 26.91 67 LEU B O 1
ATOM 2697 N N . SER B 1 68 ? 58.479 18.748 84.784 1.00 26.28 68 SER B N 1
ATOM 2698 C CA . SER B 1 68 ? 57.800 17.592 84.180 1.00 25.17 68 SER B CA 1
ATOM 2699 C C . SER B 1 68 ? 58.675 16.324 84.243 1.00 24.96 68 SER B C 1
ATOM 2700 O O . SER B 1 68 ? 58.175 15.222 84.564 1.00 23.77 68 SER B O 1
ATOM 2703 N N . GLU B 1 69 ? 59.940 16.481 83.857 1.00 25.35 69 GLU B N 1
ATOM 2704 C CA . GLU B 1 69 ? 60.885 15.358 83.873 1.00 25.33 69 GLU B CA 1
ATOM 2705 C C . GLU B 1 69 ? 61.046 14.818 85.277 1.00 25.57 69 GLU B C 1
ATOM 2706 O O . GLU B 1 69 ? 61.017 13.605 85.516 1.00 26.13 69 GLU B O 1
ATOM 2712 N N . PHE B 1 70 ? 61.212 15.722 86.226 1.00 26.48 70 PHE B N 1
ATOM 2713 C CA . PHE B 1 70 ? 61.310 15.304 87.593 1.00 26.35 70 PHE B CA 1
ATOM 2714 C C . PHE B 1 70 ? 60.042 14.587 88.102 1.00 26.09 70 PHE B C 1
ATOM 2715 O O . PHE B 1 70 ? 60.140 13.574 88.808 1.00 26.03 70 PHE B O 1
ATOM 2723 N N . VAL B 1 71 ? 58.871 15.103 87.742 1.00 24.81 71 VAL B N 1
ATOM 2724 C CA . VAL B 1 71 ? 57.598 14.483 88.130 1.00 23.94 71 VAL B CA 1
ATOM 2725 C C . VAL B 1 71 ? 57.404 13.115 87.474 1.00 24.15 71 VAL B C 1
ATOM 2726 O O . VAL B 1 71 ? 56.858 12.214 88.105 1.00 23.75 71 VAL B O 1
ATOM 2730 N N . GLU B 1 72 ? 57.859 12.971 86.225 1.00 23.48 72 GLU B N 1
ATOM 2731 C CA . GLU B 1 72 ? 57.859 11.676 85.528 1.00 22.80 72 GLU B CA 1
ATOM 2732 C C . GLU B 1 72 ? 58.646 10.622 86.345 1.00 22.46 72 GLU B C 1
ATOM 2733 O O . GLU B 1 72 ? 58.157 9.521 86.583 1.00 22.45 72 GLU B O 1
ATOM 2739 N N . GLN B 1 73 ? 59.819 10.989 86.848 1.00 22.23 73 GLN B N 1
ATOM 2740 C CA . GLN B 1 73 ? 60.565 10.085 87.741 1.00 21.64 73 GLN B CA 1
ATOM 2741 C C . GLN B 1 73 ? 59.795 9.721 88.981 1.00 21.94 73 GLN B C 1
ATOM 2742 O O . GLN B 1 73 ? 59.714 8.546 89.314 1.00 21.28 73 GLN B O 1
ATOM 2748 N N . ALA B 1 74 ? 59.233 10.725 89.674 1.00 21.65 74 ALA B N 1
ATOM 2749 C CA . ALA B 1 74 ? 58.342 10.455 90.817 1.00 22.47 74 ALA B CA 1
ATOM 2750 C C . ALA B 1 74 ? 57.139 9.586 90.416 1.00 22.38 74 ALA B C 1
ATOM 2751 O O . ALA B 1 74 ? 56.757 8.679 91.151 1.00 23.98 74 ALA B O 1
ATOM 2753 N N . THR B 1 75 ? 56.555 9.842 89.232 1.00 23.42 75 THR B N 1
ATOM 2754 C CA . THR B 1 75 ? 55.389 9.072 88.800 1.00 23.58 75 THR B CA 1
ATOM 2755 C C . THR B 1 75 ? 55.712 7.602 88.642 1.00 23.17 75 THR B C 1
ATOM 2756 O O . THR B 1 75 ? 54.936 6.762 89.112 1.00 23.65 75 THR B O 1
ATOM 2760 N N . ARG B 1 76 ? 56.847 7.300 87.992 1.00 23.27 76 ARG B N 1
ATOM 2761 C CA . ARG B 1 76 ? 57.301 5.889 87.778 1.00 22.91 76 ARG B CA 1
ATOM 2762 C C . ARG B 1 76 ? 57.389 5.102 89.068 1.00 21.86 76 ARG B C 1
ATOM 2763 O O . ARG B 1 76 ? 56.885 3.945 89.130 1.00 22.65 76 ARG B O 1
ATOM 2771 N N . ILE B 1 77 ? 57.948 5.779 90.092 1.00 22.18 77 ILE B N 1
ATOM 2772 C CA . ILE B 1 77 ? 58.135 5.262 91.449 1.00 22.25 77 ILE B CA 1
ATOM 2773 C C . ILE B 1 77 ? 56.812 5.053 92.167 1.00 22.85 77 ILE B C 1
ATOM 2774 O O . ILE B 1 77 ? 56.581 4.002 92.820 1.00 22.83 77 ILE B O 1
ATOM 2779 N N . GLY B 1 78 ? 55.955 6.068 92.067 1.00 22.66 78 GLY B N 1
ATOM 2780 C CA . GLY B 1 78 ? 54.611 5.982 92.601 1.00 22.21 78 GLY B CA 1
ATOM 2781 C C . GLY B 1 78 ? 53.743 4.822 92.212 1.00 22.61 78 GLY B C 1
ATOM 2782 O O . GLY B 1 78 ? 52.820 4.474 92.964 1.00 23.23 78 GLY B O 1
ATOM 2783 N N . ARG B 1 79 ? 54.025 4.185 91.073 1.00 22.96 79 ARG B N 1
ATOM 2784 C CA . ARG B 1 79 ? 53.201 3.042 90.618 1.00 23.24 79 ARG B CA 1
ATOM 2785 C C . ARG B 1 79 ? 53.491 1.771 91.402 1.00 23.62 79 ARG B C 1
ATOM 2786 O O . ARG B 1 79 ? 52.631 0.902 91.474 1.00 22.71 79 ARG B O 1
ATOM 2794 N N . VAL B 1 80 ? 54.709 1.665 91.964 1.00 23.72 80 VAL B N 1
ATOM 2795 C CA . VAL B 1 80 ? 55.157 0.474 92.691 1.00 23.73 80 VAL B CA 1
ATOM 2796 C C . VAL B 1 80 ? 55.382 0.643 94.225 1.00 23.85 80 VAL B C 1
ATOM 2797 O O . VAL B 1 80 ? 55.288 -0.350 94.961 1.00 24.64 80 VAL B O 1
ATOM 2801 N N . ALA B 1 81 ? 55.608 1.880 94.686 1.00 25.15 81 ALA B N 1
ATOM 2802 C CA . ALA B 1 81 ? 56.194 2.156 96.030 1.00 25.94 81 ALA B CA 1
ATOM 2803 C C . ALA B 1 81 ? 55.301 1.606 97.145 1.00 27.91 81 ALA B C 1
ATOM 2804 O O . ALA B 1 81 ? 54.099 1.957 97.219 1.00 27.31 81 ALA B O 1
ATOM 2806 N N . ARG B 1 82 ? 55.885 0.757 98.003 1.00 27.96 82 ARG B N 1
ATOM 2807 C CA . ARG B 1 82 ? 55.183 0.247 99.175 1.00 28.58 82 ARG B CA 1
ATOM 2808 C C . ARG B 1 82 ? 55.772 0.849 100.441 1.00 27.89 82 ARG B C 1
ATOM 2809 O O . ARG B 1 82 ? 55.395 0.485 101.556 1.00 29.67 82 ARG B O 1
ATOM 2817 N N . LEU B 1 83 ? 56.694 1.777 100.267 1.00 26.67 83 LEU B N 1
ATOM 2818 C CA . LEU B 1 83 ? 57.255 2.543 101.362 1.00 25.92 83 LEU B CA 1
ATOM 2819 C C . LEU B 1 83 ? 57.095 3.987 100.939 1.00 26.07 83 LEU B C 1
ATOM 2820 O O . LEU B 1 83 ? 57.121 4.308 99.742 1.00 27.87 83 LEU B O 1
ATOM 2825 N N . PRO B 1 84 ? 56.886 4.870 101.908 1.00 26.84 84 PRO B N 1
ATOM 2826 C CA . PRO B 1 84 ? 56.819 6.296 101.628 1.00 25.80 84 PRO B CA 1
ATOM 2827 C C . PRO B 1 84 ? 58.103 6.900 101.060 1.00 25.72 84 PRO B C 1
ATOM 2828 O O . PRO B 1 84 ? 59.204 6.637 101.552 1.00 25.39 84 PRO B O 1
ATOM 2832 N N . VAL B 1 85 ? 57.944 7.788 100.094 1.00 25.83 85 VAL B N 1
ATOM 2833 C CA . VAL B 1 85 ? 59.068 8.394 99.385 1.00 25.55 85 VAL B CA 1
ATOM 2834 C C . VAL B 1 85 ? 59.037 9.948 99.445 1.00 26.88 85 VAL B C 1
ATOM 2835 O O . VAL B 1 85 ? 58.015 10.586 99.101 1.00 25.61 85 VAL B O 1
ATOM 2839 N N . ILE B 1 86 ? 60.180 10.537 99.827 1.00 26.31 86 ILE B N 1
ATOM 2840 C CA . ILE B 1 86 ? 60.380 11.981 99.872 1.00 27.30 86 ILE B CA 1
ATOM 2841 C C . ILE B 1 86 ? 60.956 12.421 98.546 1.00 28.70 86 ILE B C 1
ATOM 2842 O O . ILE B 1 86 ? 61.918 11.827 98.097 1.00 28.99 86 ILE B O 1
ATOM 2847 N N . ALA B 1 87 ? 60.413 13.475 97.933 1.00 28.60 87 ALA B N 1
ATOM 2848 C CA . ALA B 1 87 ? 61.006 14.001 96.735 1.00 29.40 87 ALA B CA 1
ATOM 2849 C C . ALA B 1 87 ? 61.753 15.281 97.065 1.00 29.96 87 ALA B C 1
ATOM 2850 O O . ALA B 1 87 ? 61.200 16.184 97.731 1.00 29.78 87 ALA B O 1
ATOM 2852 N N . ASP B 1 88 ? 62.997 15.367 96.582 1.00 29.58 88 ASP B N 1
ATOM 2853 C CA . ASP B 1 88 ? 63.776 16.591 96.669 1.00 30.38 88 ASP B CA 1
ATOM 2854 C C . ASP B 1 88 ? 63.312 17.496 95.547 1.00 29.83 88 ASP B C 1
ATOM 2855 O O . ASP B 1 88 ? 63.706 17.303 94.397 1.00 30.44 88 ASP B O 1
ATOM 2860 N N . ALA B 1 89 ? 62.467 18.479 95.877 1.00 30.35 89 ALA B N 1
ATOM 2861 C CA . ALA B 1 89 ? 61.848 19.340 94.856 1.00 31.33 89 ALA B CA 1
ATOM 2862 C C . ALA B 1 89 ? 62.611 20.635 94.611 1.00 32.27 89 ALA B C 1
ATOM 2863 O O . ALA B 1 89 ? 62.040 21.613 94.134 1.00 31.77 89 ALA B O 1
ATOM 2865 N N . ASP B 1 90 ? 63.905 20.644 94.938 1.00 33.11 90 ASP B N 1
ATOM 2866 C CA . ASP B 1 90 ? 64.755 21.824 94.733 1.00 34.52 90 ASP B CA 1
ATOM 2867 C C . ASP B 1 90 ? 64.053 23.122 95.162 1.00 34.13 90 ASP B C 1
ATOM 2868 O O . ASP B 1 90 ? 63.466 23.162 96.223 1.00 33.96 90 ASP B O 1
ATOM 2873 N N . HIS B 1 91 ? 64.111 24.168 94.335 1.00 34.69 91 HIS B N 1
ATOM 2874 C CA . HIS B 1 91 ? 63.481 25.465 94.668 1.00 36.13 91 HIS B CA 1
ATOM 2875 C C . HIS B 1 91 ? 61.973 25.580 94.331 1.00 36.08 91 HIS B C 1
ATOM 2876 O O . HIS B 1 91 ? 61.409 26.671 94.419 1.00 37.07 91 HIS B O 1
ATOM 2883 N N . GLY B 1 92 ? 61.330 24.480 93.936 1.00 35.61 92 GLY B N 1
ATOM 2884 C CA . GLY B 1 92 ? 59.927 24.546 93.473 1.00 34.68 92 GLY B CA 1
ATOM 2885 C C . GLY B 1 92 ? 59.855 24.944 92.013 1.00 34.80 92 GLY B C 1
ATOM 2886 O O . GLY B 1 92 ? 58.788 25.360 91.518 1.00 34.10 92 GLY B O 1
ATOM 2887 N N . TYR B 1 93 ? 60.982 24.821 91.307 1.00 33.61 93 TYR B N 1
ATOM 2888 C CA . TYR B 1 93 ? 61.016 25.037 89.857 1.00 33.35 93 TYR B CA 1
ATOM 2889 C C . TYR B 1 93 ? 60.544 26.423 89.382 1.00 33.79 93 TYR B C 1
ATOM 2890 O O . TYR B 1 93 ? 60.027 26.553 88.278 1.00 33.33 93 TYR B O 1
ATOM 2899 N N . GLY B 1 94 ? 60.742 27.441 90.222 1.00 34.33 94 GLY B N 1
ATOM 2900 C CA . GLY B 1 94 ? 60.445 28.825 89.870 1.00 34.75 94 GLY B CA 1
ATOM 2901 C C . GLY B 1 94 ? 60.127 29.658 91.103 1.00 34.87 94 GLY B C 1
ATOM 2902 O O . GLY B 1 94 ? 60.710 29.458 92.137 1.00 35.49 94 GLY B O 1
ATOM 2903 N N . ASN B 1 95 ? 59.201 30.604 90.981 1.00 35.26 95 ASN B N 1
ATOM 2904 C CA . ASN B 1 95 ? 58.846 31.479 92.112 1.00 35.37 95 ASN B CA 1
ATOM 2905 C C . ASN B 1 95 ? 57.735 30.776 92.890 1.00 36.17 95 ASN B C 1
ATOM 2906 O O . ASN B 1 95 ? 57.443 29.600 92.627 1.00 35.94 95 ASN B O 1
ATOM 2911 N N . ALA B 1 96 ? 57.100 31.466 93.828 1.00 36.13 96 ALA B N 1
ATOM 2912 C CA . ALA B 1 96 ? 56.040 30.833 94.590 1.00 35.54 96 ALA B CA 1
ATOM 2913 C C . ALA B 1 96 ? 54.863 30.309 93.729 1.00 35.30 96 ALA B C 1
ATOM 2914 O O . ALA B 1 96 ? 54.210 29.348 94.120 1.00 36.15 96 ALA B O 1
ATOM 2916 N N . LEU B 1 97 ? 54.605 30.933 92.573 1.00 35.43 97 LEU B N 1
ATOM 2917 C CA . LEU B 1 97 ? 53.563 30.480 91.633 1.00 35.73 97 LEU B CA 1
ATOM 2918 C C . LEU B 1 97 ? 53.874 29.089 91.034 1.00 35.35 97 LEU B C 1
ATOM 2919 O O . LEU B 1 97 ? 53.013 28.197 91.029 1.00 35.04 97 LEU B O 1
ATOM 2924 N N . ASN B 1 98 ? 55.118 28.928 90.567 1.00 34.96 98 ASN B N 1
ATOM 2925 C CA . ASN B 1 98 ? 55.711 27.647 90.137 1.00 34.00 98 ASN B CA 1
ATOM 2926 C C . ASN B 1 98 ? 55.782 26.626 91.263 1.00 33.73 98 ASN B C 1
ATOM 2927 O O . ASN B 1 98 ? 55.528 25.429 91.051 1.00 35.16 98 ASN B O 1
ATOM 2932 N N . VAL B 1 99 ? 56.101 27.082 92.474 1.00 33.12 99 VAL B N 1
ATOM 2933 C CA . VAL B 1 99 ? 56.107 26.192 93.656 1.00 32.58 99 VAL B CA 1
ATOM 2934 C C . VAL B 1 99 ? 54.788 25.485 93.765 1.00 33.14 99 VAL B C 1
ATOM 2935 O O . VAL B 1 99 ? 54.746 24.318 94.115 1.00 33.48 99 VAL B O 1
ATOM 2939 N N . MET B 1 100 ? 53.691 26.200 93.497 1.00 33.02 100 MET B N 1
ATOM 2940 C CA . MET B 1 100 ? 52.355 25.609 93.673 1.00 32.37 100 MET B CA 1
ATOM 2941 C C . MET B 1 100 ? 52.152 24.436 92.688 1.00 32.03 100 MET B C 1
ATOM 2942 O O . MET B 1 100 ? 51.616 23.370 93.069 1.00 30.70 100 MET B O 1
ATOM 2947 N N . ARG B 1 101 ? 52.579 24.643 91.438 1.00 31.17 101 ARG B N 1
ATOM 2948 C CA . ARG B 1 101 ? 52.524 23.568 90.432 1.00 30.13 101 ARG B CA 1
ATOM 2949 C C . ARG B 1 101 ? 53.369 22.348 90.862 1.00 30.42 101 ARG B C 1
ATOM 2950 O O . ARG B 1 101 ? 52.929 21.179 90.736 1.00 31.32 101 ARG B O 1
ATOM 2958 N N . THR B 1 102 ? 54.546 22.633 91.432 1.00 29.07 102 THR B N 1
ATOM 2959 C CA . THR B 1 102 ? 55.470 21.632 91.914 1.00 28.75 102 THR B CA 1
ATOM 2960 C C . THR B 1 102 ? 54.800 20.699 92.902 1.00 28.56 102 THR B C 1
ATOM 2961 O O . THR B 1 102 ? 54.929 19.481 92.788 1.00 28.70 102 THR B O 1
ATOM 2965 N N . VAL B 1 103 ? 54.054 21.265 93.850 1.00 28.45 103 VAL B N 1
ATOM 2966 C CA . VAL B 1 103 ? 53.358 20.476 94.864 1.00 28.55 103 VAL B CA 1
ATOM 2967 C C . VAL B 1 103 ? 52.179 19.694 94.265 1.00 28.45 103 VAL B C 1
ATOM 2968 O O . VAL B 1 103 ? 52.002 18.516 94.546 1.00 29.00 103 VAL B O 1
ATOM 2972 N N . VAL B 1 104 ? 51.348 20.373 93.461 1.00 28.46 104 VAL B N 1
ATOM 2973 C CA . VAL B 1 104 ? 50.255 19.703 92.719 1.00 27.72 104 VAL B CA 1
ATOM 2974 C C . VAL B 1 104 ? 50.759 18.488 91.922 1.00 27.44 104 VAL B C 1
ATOM 2975 O O . VAL B 1 104 ? 50.218 17.407 92.046 1.00 27.27 104 VAL B O 1
ATOM 2979 N N . GLU B 1 105 ? 51.795 18.693 91.110 1.00 27.34 105 GLU B N 1
ATOM 2980 C CA . GLU B 1 105 ? 52.355 17.619 90.319 1.00 27.83 105 GLU B CA 1
ATOM 2981 C C . GLU B 1 105 ? 52.911 16.473 91.141 1.00 26.45 105 GLU B C 1
ATOM 2982 O O . GLU B 1 105 ? 52.570 15.316 90.897 1.00 26.81 105 GLU B O 1
ATOM 2988 N N . LEU B 1 106 ? 53.755 16.779 92.121 1.00 26.24 106 LEU B N 1
ATOM 2989 C CA . LEU B 1 106 ? 54.343 15.702 92.948 1.00 26.32 106 LEU B CA 1
ATOM 2990 C C . LEU B 1 106 ? 53.362 14.972 93.882 1.00 25.12 106 LEU B C 1
ATOM 2991 O O . LEU B 1 106 ? 53.412 13.737 94.036 1.00 23.83 106 LEU B O 1
ATOM 2996 N N . GLU B 1 107 ? 52.439 15.713 94.483 1.00 25.78 107 GLU B N 1
ATOM 2997 C CA . GLU B 1 107 ? 51.376 15.045 95.244 1.00 26.13 107 GLU B CA 1
ATOM 2998 C C . GLU B 1 107 ? 50.534 14.141 94.329 1.00 25.61 107 GLU B C 1
ATOM 2999 O O . GLU B 1 107 ? 50.148 13.042 94.709 1.00 25.79 107 GLU B O 1
ATOM 3005 N N . ARG B 1 108 ? 50.208 14.609 93.120 1.00 26.89 108 ARG B N 1
ATOM 3006 C CA . ARG B 1 108 ? 49.425 13.746 92.237 1.00 26.10 108 ARG B CA 1
ATOM 3007 C C . ARG B 1 108 ? 50.245 12.508 91.838 1.00 24.17 108 ARG B C 1
ATOM 3008 O O . ARG B 1 108 ? 49.699 11.440 91.764 1.00 23.57 108 ARG B O 1
ATOM 3016 N N . ALA B 1 109 ? 51.547 12.698 91.569 1.00 24.88 109 ALA B N 1
ATOM 3017 C CA . ALA B 1 109 ? 52.521 11.591 91.333 1.00 23.90 109 ALA B CA 1
ATOM 3018 C C . ALA B 1 109 ? 52.513 10.517 92.418 1.00 23.57 109 ALA B C 1
ATOM 3019 O O . ALA B 1 109 ? 52.792 9.352 92.140 1.00 23.73 109 ALA B O 1
ATOM 3021 N N . GLY B 1 110 ? 52.205 10.904 93.646 1.00 24.35 110 GLY B N 1
ATOM 3022 C CA . GLY B 1 110 ? 52.014 9.952 94.728 1.00 24.27 110 GLY B CA 1
ATOM 3023 C C . GLY B 1 110 ? 53.032 10.026 95.856 1.00 25.17 110 GLY B C 1
ATOM 3024 O O . GLY B 1 110 ? 53.043 9.162 96.719 1.00 26.34 110 GLY B O 1
ATOM 3025 N N . ILE B 1 111 ? 53.904 11.027 95.843 1.00 26.57 111 ILE B N 1
ATOM 3026 C CA . ILE B 1 111 ? 55.015 11.055 96.821 1.00 27.49 111 ILE B CA 1
ATOM 3027 C C . ILE B 1 111 ? 54.454 11.431 98.179 1.00 28.67 111 ILE B C 1
ATOM 3028 O O . ILE B 1 111 ? 53.376 12.078 98.237 1.00 27.94 111 ILE B O 1
ATOM 3033 N N . ALA B 1 112 ? 55.109 10.939 99.244 1.00 28.14 112 ALA B N 1
ATOM 3034 C CA . ALA B 1 112 ? 54.644 11.180 100.617 1.00 28.98 112 ALA B CA 1
ATOM 3035 C C . ALA B 1 112 ? 55.074 12.505 101.234 1.00 29.16 112 ALA B C 1
ATOM 3036 O O . ALA B 1 112 ? 54.371 13.020 102.105 1.00 29.33 112 ALA B O 1
ATOM 3038 N N . ALA B 1 113 ? 56.169 13.095 100.743 1.00 29.58 113 ALA B N 1
ATOM 3039 C CA . ALA B 1 113 ? 56.734 14.321 101.287 1.00 29.95 113 ALA B CA 1
ATOM 3040 C C . ALA B 1 113 ? 57.621 14.964 100.255 1.00 30.51 113 ALA B C 1
ATOM 3041 O O . ALA B 1 113 ? 58.136 14.277 99.370 1.00 29.15 113 ALA B O 1
ATOM 3043 N N . LEU B 1 114 ? 57.798 16.277 100.363 1.00 30.14 114 LEU B N 1
ATOM 3044 C CA . LEU B 1 114 ? 58.665 16.994 99.459 1.00 32.58 114 LEU B CA 1
ATOM 3045 C C . LEU B 1 114 ? 59.374 18.164 100.139 1.00 33.93 114 LEU B C 1
ATOM 3046 O O . LEU B 1 114 ? 58.817 18.774 101.063 1.00 33.99 114 LEU B O 1
ATOM 3051 N N . THR B 1 115 ? 60.573 18.503 99.647 1.00 34.35 115 THR B N 1
ATOM 3052 C CA . THR B 1 115 ? 61.361 19.587 100.224 1.00 34.14 115 THR B CA 1
ATOM 3053 C C . THR B 1 115 ? 61.399 20.744 99.257 1.00 34.44 115 THR B C 1
ATOM 3054 O O . THR B 1 115 ? 61.605 20.546 98.067 1.00 34.01 115 THR B O 1
ATOM 3058 N N . ILE B 1 116 ? 61.174 21.952 99.763 1.00 34.44 116 ILE B N 1
ATOM 3059 C CA . ILE B 1 116 ? 61.427 23.144 98.955 1.00 35.35 116 ILE B CA 1
ATOM 3060 C C . ILE B 1 116 ? 62.556 23.840 99.652 1.00 35.80 116 ILE B C 1
ATOM 3061 O O . ILE B 1 116 ? 62.495 24.018 100.858 1.00 35.74 116 ILE B O 1
ATOM 3066 N N . GLU B 1 117 ? 63.570 24.246 98.895 1.00 37.04 117 GLU B N 1
ATOM 3067 C CA . GLU B 1 117 ? 64.730 24.889 99.479 1.00 38.12 117 GLU B CA 1
ATOM 3068 C C . GLU B 1 117 ? 64.836 26.327 99.028 1.00 38.73 117 GLU B C 1
ATOM 3069 O O . GLU B 1 117 ? 64.259 26.704 98.014 1.00 38.68 117 GLU B O 1
ATOM 3075 N N . ASP B 1 118 ? 65.602 27.132 99.766 1.00 39.99 118 ASP B N 1
ATOM 3076 C CA . ASP B 1 118 ? 65.630 28.564 99.498 1.00 40.67 118 ASP B CA 1
ATOM 3077 C C . ASP B 1 118 ? 66.869 28.979 98.736 1.00 40.98 118 ASP B C 1
ATOM 3078 O O . ASP B 1 118 ? 67.292 30.126 98.835 1.00 41.17 118 ASP B O 1
ATOM 3083 N N . THR B 1 119 ? 67.452 28.048 97.986 1.00 40.29 119 THR B N 1
ATOM 3084 C CA . THR B 1 119 ? 68.620 28.344 97.169 1.00 40.73 119 THR B CA 1
ATOM 3085 C C . THR B 1 119 ? 68.170 29.141 95.954 1.00 40.86 119 THR B C 1
ATOM 3086 O O . THR B 1 119 ? 67.115 28.867 95.357 1.00 40.63 119 THR B O 1
ATOM 3090 N N . LEU B 1 120 ? 68.962 30.131 95.585 1.00 41.05 120 LEU B N 1
ATOM 3091 C CA . LEU B 1 120 ? 68.717 30.854 94.351 1.00 42.61 120 LEU B CA 1
ATOM 3092 C C . LEU B 1 120 ? 69.130 30.032 93.102 1.00 42.54 120 LEU B C 1
ATOM 3093 O O . LEU B 1 120 ? 70.326 29.812 92.837 1.00 41.94 120 LEU B O 1
ATOM 3098 N N . LEU B 1 121 ? 68.109 29.613 92.350 1.00 42.81 121 LEU B N 1
ATOM 3099 C CA . LEU B 1 121 ? 68.223 28.645 91.248 1.00 43.01 121 LEU B CA 1
ATOM 3100 C C . LEU B 1 121 ? 67.321 29.056 90.071 1.00 43.70 121 LEU B C 1
ATOM 3101 O O . LEU B 1 121 ? 66.223 29.577 90.281 1.00 43.56 121 LEU B O 1
ATOM 3106 N N . PRO B 1 122 ? 67.775 28.828 88.827 1.00 44.11 122 PRO B N 1
ATOM 3107 C CA . PRO B 1 122 ? 69.093 28.286 88.509 1.00 45.01 122 PRO B CA 1
ATOM 3108 C C . PRO B 1 122 ? 70.179 29.353 88.732 1.00 46.17 122 PRO B C 1
ATOM 3109 O O . PRO B 1 122 ? 69.861 30.527 88.982 1.00 46.00 122 PRO B O 1
ATOM 3113 N N . ALA B 1 123 ? 71.443 28.938 88.655 1.00 47.27 123 ALA B N 1
ATOM 3114 C CA . ALA B 1 123 ? 72.579 29.837 88.806 1.00 48.42 123 ALA B CA 1
ATOM 3115 C C . ALA B 1 123 ? 72.309 31.146 88.067 1.00 49.74 123 ALA B C 1
ATOM 3116 O O . ALA B 1 123 ? 71.859 31.140 86.912 1.00 48.93 123 ALA B O 1
ATOM 3118 N N . GLN B 1 124 ? 72.545 32.267 88.748 1.00 51.71 124 GLN B N 1
ATOM 3119 C CA . GLN B 1 124 ? 72.326 33.588 88.142 1.00 54.07 124 GLN B CA 1
ATOM 3120 C C . GLN B 1 124 ? 73.601 34.183 87.578 1.00 54.23 124 GLN B C 1
ATOM 3121 O O . GLN B 1 124 ? 74.683 33.860 88.035 1.00 54.82 124 GLN B O 1
ATOM 3127 N N . PHE B 1 125 ? 73.452 35.047 86.577 1.00 55.05 125 PHE B N 1
ATOM 3128 C CA . PHE B 1 125 ? 74.578 35.615 85.817 1.00 56.05 125 PHE B CA 1
ATOM 3129 C C . PHE B 1 125 ? 75.640 36.319 86.700 1.00 57.35 125 PHE B C 1
ATOM 3130 O O . PHE B 1 125 ? 75.323 36.850 87.771 1.00 57.23 125 PHE B O 1
ATOM 3138 N N . GLY B 1 126 ? 76.901 36.263 86.262 1.00 59.16 126 GLY B N 1
ATOM 3139 C CA . GLY B 1 126 ? 78.018 36.863 86.998 1.00 61.39 126 GLY B CA 1
ATOM 3140 C C . GLY B 1 126 ? 78.366 36.106 88.276 1.00 63.10 126 GLY B C 1
ATOM 3141 O O . GLY B 1 126 ? 79.435 35.475 88.357 1.00 63.81 126 GLY B O 1
ATOM 3142 N N . ARG B 1 127 ? 77.457 36.159 89.263 1.00 64.11 127 ARG B N 1
ATOM 3143 C CA . ARG B 1 127 ? 77.650 35.562 90.600 1.00 64.73 127 ARG B CA 1
ATOM 3144 C C . ARG B 1 127 ? 78.077 34.096 90.534 1.00 65.01 127 ARG B C 1
ATOM 3145 O O . ARG B 1 127 ? 77.228 33.222 90.402 1.00 64.93 127 ARG B O 1
ATOM 3148 N N . LYS B 1 128 ? 79.386 33.838 90.637 1.00 65.58 128 LYS B N 1
ATOM 3149 C CA . LYS B 1 128 ? 79.937 32.456 90.566 1.00 66.16 128 LYS B CA 1
ATOM 3150 C C . LYS B 1 128 ? 79.570 31.526 91.743 1.00 66.08 128 LYS B C 1
ATOM 3151 O O . LYS B 1 128 ? 79.656 30.298 91.617 1.00 66.35 128 LYS B O 1
ATOM 3157 N N . SER B 1 129 ? 79.152 32.111 92.868 1.00 65.94 129 SER B N 1
ATOM 3158 C CA . SER B 1 129 ? 78.583 31.348 93.989 1.00 65.42 129 SER B CA 1
ATOM 3159 C C . SER B 1 129 ? 77.054 31.119 93.836 1.00 65.05 129 SER B C 1
ATOM 3160 O O . SER B 1 129 ? 76.391 31.769 93.013 1.00 64.80 129 SER B O 1
ATOM 3163 N N . THR B 1 130 ? 76.513 30.184 94.624 1.00 64.14 130 THR B N 1
ATOM 3164 C CA . THR B 1 130 ? 75.073 29.919 94.633 1.00 63.31 130 THR B CA 1
ATOM 3165 C C . THR B 1 130 ? 74.443 30.369 95.978 1.00 62.11 130 THR B C 1
ATOM 3166 O O . THR B 1 130 ? 74.588 29.727 97.033 1.00 61.94 130 THR B O 1
ATOM 3170 N N . ASP B 1 131 ? 73.752 31.502 95.898 1.00 60.36 131 ASP B N 1
ATOM 3171 C CA . ASP B 1 131 ? 73.237 32.219 97.051 1.00 58.52 131 ASP B CA 1
ATOM 3172 C C . ASP B 1 131 ? 71.824 31.806 97.408 1.00 57.34 131 ASP B C 1
ATOM 3173 O O . ASP B 1 131 ? 71.215 30.986 96.715 1.00 57.31 131 ASP B O 1
ATOM 3178 N N . LEU B 1 132 ? 71.317 32.361 98.505 1.00 55.17 132 LEU B N 1
ATOM 3179 C CA . LEU B 1 132 ? 69.958 32.093 98.932 1.00 52.98 132 LEU B CA 1
ATOM 3180 C C . LEU B 1 132 ? 69.028 33.268 98.610 1.00 52.01 132 LEU B C 1
ATOM 3181 O O . LEU B 1 132 ? 69.433 34.453 98.645 1.00 51.26 132 LEU B O 1
ATOM 3186 N N . ILE B 1 133 ? 67.776 32.932 98.292 1.00 50.59 133 ILE B N 1
ATOM 3187 C CA . ILE B 1 133 ? 66.731 33.940 98.155 1.00 49.21 133 ILE B CA 1
ATOM 3188 C C . ILE B 1 133 ? 66.556 34.568 99.529 1.00 48.87 133 ILE B C 1
ATOM 3189 O O . ILE B 1 133 ? 66.887 33.932 100.533 1.00 48.63 133 ILE B O 1
ATOM 3194 N N . CYS B 1 134 ? 66.056 35.802 99.584 1.00 49.05 134 CYS B N 1
ATOM 3195 C CA . CYS B 1 134 ? 65.827 36.463 100.888 1.00 49.00 134 CYS B CA 1
ATOM 3196 C C . CYS B 1 134 ? 64.793 35.662 101.662 1.00 47.97 134 CYS B C 1
ATOM 3197 O O . CYS B 1 134 ? 63.978 34.952 101.064 1.00 48.15 134 CYS B O 1
ATOM 3200 N N . VAL B 1 135 ? 64.827 35.763 102.981 1.00 47.04 135 VAL B N 1
ATOM 3201 C CA . VAL B 1 135 ? 63.985 34.934 103.844 1.00 46.55 135 VAL B CA 1
ATOM 3202 C C . VAL B 1 135 ? 62.468 35.083 103.578 1.00 46.71 135 VAL B C 1
ATOM 3203 O O . VAL B 1 135 ? 61.680 34.175 103.877 1.00 46.44 135 VAL B O 1
ATOM 3207 N N . GLU B 1 136 ? 62.079 36.238 103.036 1.00 46.57 136 GLU B N 1
ATOM 3208 C CA . GLU B 1 136 ? 60.690 36.587 102.842 1.00 45.71 136 GLU B CA 1
ATOM 3209 C C . GLU B 1 136 ? 60.153 35.913 101.590 1.00 45.46 136 GLU B C 1
ATOM 3210 O O . GLU B 1 136 ? 59.005 35.478 101.595 1.00 44.31 136 GLU B O 1
ATOM 3211 N N . GLU B 1 137 ? 60.965 35.876 100.515 1.00 45.04 137 GLU B N 1
ATOM 3212 C CA . GLU B 1 137 ? 60.628 35.086 99.324 1.00 44.91 137 GLU B CA 1
ATOM 3213 C C . GLU B 1 137 ? 60.519 33.629 99.741 1.00 44.94 137 GLU B C 1
ATOM 3214 O O . GLU B 1 137 ? 59.646 32.899 99.234 1.00 45.76 137 GLU B O 1
ATOM 3220 N N . GLY B 1 138 ? 61.358 33.247 100.707 1.00 43.96 138 GLY B N 1
ATOM 3221 C CA . GLY B 1 138 ? 61.357 31.919 101.304 1.00 43.37 138 GLY B CA 1
ATOM 3222 C C . GLY B 1 138 ? 60.051 31.565 101.987 1.00 43.23 138 GLY B C 1
ATOM 3223 O O . GLY B 1 138 ? 59.476 30.494 101.734 1.00 43.47 138 GLY B O 1
ATOM 3224 N N . VAL B 1 139 ? 59.591 32.459 102.865 1.00 42.75 139 VAL B N 1
ATOM 3225 C CA . VAL B 1 139 ? 58.311 32.303 103.574 1.00 41.84 139 VAL B CA 1
ATOM 3226 C C . VAL B 1 139 ? 57.125 32.277 102.588 1.00 41.11 139 VAL B C 1
ATOM 3227 O O . VAL B 1 139 ? 56.203 31.486 102.759 1.00 40.53 139 VAL B O 1
ATOM 3231 N N . GLY B 1 140 ? 57.156 33.145 101.574 1.00 40.30 140 GLY B N 1
ATOM 3232 C CA . GLY B 1 140 ? 56.117 33.149 100.533 1.00 40.10 140 GLY B CA 1
ATOM 3233 C C . GLY B 1 140 ? 56.039 31.843 99.720 1.00 40.47 140 GLY B C 1
ATOM 3234 O O . GLY B 1 140 ? 54.932 31.362 99.394 1.00 39.76 140 GLY B O 1
ATOM 3235 N N . LYS B 1 141 ? 57.213 31.296 99.378 1.00 39.58 141 LYS B N 1
ATOM 3236 C CA . LYS B 1 141 ? 57.330 29.959 98.756 1.00 40.12 141 LYS B CA 1
ATOM 3237 C C . LYS B 1 141 ? 56.692 28.859 99.574 1.00 39.01 141 LYS B C 1
ATOM 3238 O O . LYS B 1 141 ? 55.922 28.069 99.037 1.00 39.38 141 LYS B O 1
ATOM 3244 N N . ILE B 1 142 ? 57.011 28.820 100.859 1.00 37.88 142 ILE B N 1
ATOM 3245 C CA . ILE B 1 142 ? 56.541 27.773 101.757 1.00 37.50 142 ILE B CA 1
ATOM 3246 C C . ILE B 1 142 ? 55.028 27.847 102.014 1.00 38.40 142 ILE B C 1
ATOM 3247 O O . ILE B 1 142 ? 54.336 26.806 102.181 1.00 37.11 142 ILE B O 1
ATOM 3252 N N . ARG B 1 143 ? 54.528 29.080 102.048 1.00 38.27 143 ARG B N 1
ATOM 3253 C CA . ARG B 1 143 ? 53.100 29.301 102.258 1.00 38.93 143 ARG B CA 1
ATOM 3254 C C . ARG B 1 143 ? 52.295 28.843 101.037 1.00 38.04 143 ARG B C 1
ATOM 3255 O O . ARG B 1 143 ? 51.259 28.213 101.181 1.00 38.99 143 ARG B O 1
ATOM 3263 N N . ALA B 1 144 ? 52.809 29.132 99.852 1.00 37.55 144 ALA B N 1
ATOM 3264 C CA . ALA B 1 144 ? 52.213 28.761 98.573 1.00 37.66 144 ALA B CA 1
ATOM 3265 C C . ALA B 1 144 ? 52.171 27.246 98.370 1.00 37.60 144 ALA B C 1
ATOM 3266 O O . ALA B 1 144 ? 51.226 26.728 97.761 1.00 36.37 144 ALA B O 1
ATOM 3268 N N . ALA B 1 145 ? 53.196 26.562 98.905 1.00 36.80 145 ALA B N 1
ATOM 3269 C CA . ALA B 1 145 ? 53.285 25.107 98.897 1.00 36.12 145 ALA B CA 1
ATOM 3270 C C . ALA B 1 145 ? 52.182 24.509 99.738 1.00 35.51 145 ALA B C 1
ATOM 3271 O O . ALA B 1 145 ? 51.488 23.597 99.302 1.00 34.09 145 ALA B O 1
ATOM 3273 N N . LEU B 1 146 ? 52.004 25.035 100.944 1.00 36.03 146 LEU B N 1
ATOM 3274 C CA . LEU B 1 146 ? 50.952 24.538 101.816 1.00 37.05 146 LEU B CA 1
ATOM 3275 C C . LEU B 1 146 ? 49.531 24.813 101.277 1.00 36.95 146 LEU B C 1
ATOM 3276 O O . LEU B 1 146 ? 48.610 24.027 101.496 1.00 38.07 146 LEU B O 1
ATOM 3281 N N . GLU B 1 147 ? 49.357 25.944 100.605 1.00 37.07 147 GLU B N 1
ATOM 3282 C CA . GLU B 1 147 ? 48.098 26.304 99.979 1.00 37.52 147 GLU B CA 1
ATOM 3283 C C . GLU B 1 147 ? 47.753 25.348 98.824 1.00 37.14 147 GLU B C 1
ATOM 3284 O O . GLU B 1 147 ? 46.608 24.905 98.692 1.00 37.03 147 GLU B O 1
ATOM 3290 N N . ALA B 1 148 ? 48.775 25.009 98.036 1.00 36.91 148 ALA B N 1
ATOM 3291 C CA . ALA B 1 148 ? 48.660 24.097 96.895 1.00 35.84 148 ALA B CA 1
ATOM 3292 C C . ALA B 1 148 ? 48.353 22.641 97.279 1.00 35.58 148 ALA B C 1
ATOM 3293 O O . ALA B 1 148 ? 47.791 21.884 96.475 1.00 34.63 148 ALA B O 1
ATOM 3295 N N . ARG B 1 149 ? 48.683 22.254 98.508 1.00 34.41 149 ARG B N 1
ATOM 3296 C CA . ARG B 1 149 ? 48.437 20.891 98.967 1.00 34.04 149 ARG B CA 1
ATOM 3297 C C . ARG B 1 149 ? 46.936 20.545 99.068 1.00 34.47 149 ARG B C 1
ATOM 3298 O O . ARG B 1 149 ? 46.137 21.363 99.513 1.00 34.34 149 ARG B O 1
ATOM 3306 N N . VAL B 1 150 ? 46.573 19.326 98.682 1.00 34.67 150 VAL B N 1
ATOM 3307 C CA . VAL B 1 150 ? 45.189 18.889 98.721 1.00 35.55 150 VAL B CA 1
ATOM 3308 C C . VAL B 1 150 ? 44.977 17.829 99.821 1.00 36.73 150 VAL B C 1
ATOM 3309 O O . VAL B 1 150 ? 44.167 18.011 100.739 1.00 36.89 150 VAL B O 1
ATOM 3313 N N . ASP B 1 151 ? 45.704 16.727 99.730 1.00 36.94 151 ASP B N 1
ATOM 3314 C CA . ASP B 1 151 ? 45.675 15.702 100.762 1.00 37.82 151 ASP B CA 1
ATOM 3315 C C . ASP B 1 151 ? 46.439 16.242 101.984 1.00 38.13 151 ASP B C 1
ATOM 3316 O O . ASP B 1 151 ? 47.644 16.489 101.886 1.00 38.42 151 ASP B O 1
ATOM 3321 N N . PRO B 1 152 ? 45.746 16.459 103.138 1.00 38.54 152 PRO B N 1
ATOM 3322 C CA . PRO B 1 152 ? 46.481 17.177 104.200 1.00 37.78 152 PRO B CA 1
ATOM 3323 C C . PRO B 1 152 ? 47.620 16.306 104.782 1.00 37.37 152 PRO B C 1
ATOM 3324 O O . PRO B 1 152 ? 48.535 16.838 105.441 1.00 36.57 152 PRO B O 1
ATOM 3328 N N . ALA B 1 153 ? 47.570 15.001 104.494 1.00 36.31 153 ALA B N 1
ATOM 3329 C CA . ALA B 1 153 ? 48.576 14.049 104.946 1.00 36.60 153 ALA B CA 1
ATOM 3330 C C . ALA B 1 153 ? 49.919 14.197 104.192 1.00 36.61 153 ALA B C 1
ATOM 3331 O O . ALA B 1 153 ? 50.926 13.643 104.601 1.00 36.41 153 ALA B O 1
ATOM 3333 N N . LEU B 1 154 ? 49.932 14.946 103.093 1.00 36.29 154 LEU B N 1
ATOM 3334 C CA . LEU B 1 154 ? 51.187 15.253 102.422 1.00 35.16 154 LEU B CA 1
ATOM 3335 C C . LEU B 1 154 ? 52.096 16.127 103.306 1.00 36.15 154 LEU B C 1
ATOM 3336 O O . LEU B 1 154 ? 51.692 17.198 103.768 1.00 35.10 154 LEU B O 1
ATOM 3341 N N . THR B 1 155 ? 53.323 15.665 103.556 1.00 34.84 155 THR B N 1
ATOM 3342 C CA . THR B 1 155 ? 54.288 16.440 104.364 1.00 34.10 155 THR B CA 1
ATOM 3343 C C . THR B 1 155 ? 55.094 17.422 103.500 1.00 33.91 155 THR B C 1
ATOM 3344 O O . THR B 1 155 ? 55.756 17.032 102.535 1.00 33.77 155 THR B O 1
ATOM 3348 N N . ILE B 1 156 ? 55.010 18.701 103.845 1.00 34.45 156 ILE B N 1
ATOM 3349 C CA . ILE B 1 156 ? 55.741 19.776 103.150 1.00 34.37 156 ILE B CA 1
ATOM 3350 C C . ILE B 1 156 ? 56.878 20.230 104.067 1.00 34.77 156 ILE B C 1
ATOM 3351 O O . ILE B 1 156 ? 56.607 20.733 105.155 1.00 35.05 156 ILE B O 1
ATOM 3356 N N . ILE B 1 157 ? 58.133 20.060 103.610 1.00 35.26 157 ILE B N 1
ATOM 3357 C CA . ILE B 1 157 ? 59.367 20.295 104.401 1.00 34.19 157 ILE B CA 1
ATOM 3358 C C . ILE B 1 157 ? 60.193 21.451 103.852 1.00 34.72 157 ILE B C 1
ATOM 3359 O O . ILE B 1 157 ? 60.516 21.507 102.648 1.00 33.92 157 ILE B O 1
ATOM 3364 N N . ALA B 1 158 ? 60.542 22.387 104.731 1.00 34.17 158 ALA B N 1
ATOM 3365 C CA . ALA B 1 158 ? 61.309 23.533 104.303 1.00 35.46 158 ALA B CA 1
ATOM 3366 C C . ALA B 1 158 ? 62.792 23.248 104.503 1.00 36.29 158 ALA B C 1
ATOM 3367 O O . ALA B 1 158 ? 63.242 22.930 105.610 1.00 35.18 158 ALA B O 1
ATOM 3369 N N . ARG B 1 159 ? 63.550 23.377 103.419 1.00 37.26 159 ARG B N 1
ATOM 3370 C CA . ARG B 1 159 ? 64.982 23.131 103.479 1.00 38.81 159 ARG B CA 1
ATOM 3371 C C . ARG B 1 159 ? 65.830 24.400 103.326 1.00 38.66 159 ARG B C 1
ATOM 3372 O O . ARG B 1 159 ? 65.497 25.291 102.559 1.00 39.11 159 ARG B O 1
ATOM 3380 N N . THR B 1 160 ? 66.922 24.464 104.081 1.00 39.62 160 THR B N 1
ATOM 3381 C CA . THR B 1 160 ? 67.926 25.536 103.902 1.00 40.83 160 THR B CA 1
ATOM 3382 C C . THR B 1 160 ? 69.355 25.016 104.140 1.00 41.69 160 THR B C 1
ATOM 3383 O O . THR B 1 160 ? 69.540 23.902 104.624 1.00 41.29 160 THR B O 1
ATOM 3387 N N . ASN B 1 161 ? 70.343 25.844 103.802 1.00 43.39 161 ASN B N 1
ATOM 3388 C CA . ASN B 1 161 ? 71.774 25.485 103.786 1.00 44.71 161 ASN B CA 1
ATOM 3389 C C . ASN B 1 161 ? 72.532 26.138 104.965 1.00 46.42 161 ASN B C 1
ATOM 3390 O O . ASN B 1 161 ? 72.805 27.355 104.962 1.00 46.91 161 ASN B O 1
ATOM 3395 N N . ALA B 1 162 ? 72.853 25.324 105.970 1.00 47.96 162 ALA B N 1
ATOM 3396 C CA . ALA B 1 162 ? 73.591 25.765 107.152 1.00 49.93 162 ALA B CA 1
ATOM 3397 C C . ALA B 1 162 ? 75.136 25.809 107.007 1.00 51.52 162 ALA B C 1
ATOM 3398 O O . ALA B 1 162 ? 75.849 25.611 107.997 1.00 51.66 162 ALA B O 1
ATOM 3400 N N . GLU B 1 163 ? 75.645 26.077 105.800 1.00 53.10 163 GLU B N 1
ATOM 3401 C CA . GLU B 1 163 ? 77.094 26.008 105.548 1.00 54.89 163 GLU B CA 1
ATOM 3402 C C . GLU B 1 163 ? 77.780 27.360 105.329 1.00 55.73 163 GLU B C 1
ATOM 3403 O O . GLU B 1 163 ? 78.775 27.682 106.007 1.00 56.27 163 GLU B O 1
ATOM 3409 N N . LEU B 1 164 ? 77.277 28.128 104.370 1.00 56.56 164 LEU B N 1
ATOM 3410 C CA . LEU B 1 164 ? 77.889 29.397 104.037 1.00 57.54 164 LEU B CA 1
ATOM 3411 C C . LEU B 1 164 ? 77.434 30.451 105.059 1.00 57.90 164 LEU B C 1
ATOM 3412 O O . LEU B 1 164 ? 78.239 30.866 105.916 1.00 58.54 164 LEU B O 1
ATOM 3417 N N . ILE B 1 165 ? 76.153 30.827 105.001 1.00 57.64 165 ILE B N 1
ATOM 3418 C CA . ILE B 1 165 ? 75.547 31.799 105.932 1.00 57.44 165 ILE B CA 1
ATOM 3419 C C . ILE B 1 165 ? 75.692 31.414 107.420 1.00 57.70 165 ILE B C 1
ATOM 3420 O O . ILE B 1 165 ? 75.541 30.249 107.787 1.00 57.54 165 ILE B O 1
ATOM 3425 N N . ASP B 1 166 ? 75.993 32.401 108.265 1.00 58.19 166 ASP B N 1
ATOM 3426 C CA . ASP B 1 166 ? 76.256 32.162 109.686 1.00 58.62 166 ASP B CA 1
ATOM 3427 C C . ASP B 1 166 ? 75.040 31.614 110.408 1.00 58.20 166 ASP B C 1
ATOM 3428 O O . ASP B 1 166 ? 73.910 31.829 109.972 1.00 58.14 166 ASP B O 1
ATOM 3433 N N . VAL B 1 167 ? 75.281 30.903 111.506 1.00 57.89 167 VAL B N 1
ATOM 3434 C CA . VAL B 1 167 ? 74.219 30.212 112.230 1.00 57.93 167 VAL B CA 1
ATOM 3435 C C . VAL B 1 167 ? 73.006 31.094 112.528 1.00 58.24 167 VAL B C 1
ATOM 3436 O O . VAL B 1 167 ? 71.873 30.625 112.486 1.00 58.46 167 VAL B O 1
ATOM 3440 N N . ASP B 1 168 ? 73.232 32.373 112.809 1.00 58.24 168 ASP B N 1
ATOM 3441 C CA . ASP B 1 168 ? 72.112 33.225 113.180 1.00 58.38 168 ASP B CA 1
ATOM 3442 C C . ASP B 1 168 ? 71.144 33.445 112.030 1.00 57.52 168 ASP B C 1
ATOM 3443 O O . ASP B 1 168 ? 69.935 33.269 112.201 1.00 57.96 168 ASP B O 1
ATOM 3448 N N . ALA B 1 169 ? 71.691 33.805 110.869 1.00 56.50 169 ALA B N 1
ATOM 3449 C CA . ALA B 1 169 ? 70.951 33.853 109.619 1.00 55.48 169 ALA B CA 1
ATOM 3450 C C . ALA B 1 169 ? 70.145 32.567 109.424 1.00 54.79 169 ALA B C 1
ATOM 3451 O O . ALA B 1 169 ? 68.989 32.631 108.997 1.00 54.62 169 ALA B O 1
ATOM 3453 N N . VAL B 1 170 ? 70.750 31.414 109.754 1.00 53.79 170 VAL B N 1
ATOM 3454 C CA . VAL B 1 170 ? 70.073 30.095 109.701 1.00 52.73 170 VAL B CA 1
ATOM 3455 C C . VAL B 1 170 ? 68.853 30.062 110.612 1.00 52.46 170 VAL B C 1
ATOM 3456 O O . VAL B 1 170 ? 67.733 29.904 110.130 1.00 52.45 170 VAL B O 1
ATOM 3460 N N . ILE B 1 171 ? 69.073 30.224 111.917 1.00 52.13 171 ILE B N 1
ATOM 3461 C CA . ILE B 1 171 ? 67.981 30.177 112.914 1.00 51.94 171 ILE B CA 1
ATOM 3462 C C . ILE B 1 171 ? 66.796 31.077 112.503 1.00 51.73 171 ILE B C 1
ATOM 3463 O O . ILE B 1 171 ? 65.636 30.716 112.666 1.00 51.55 171 ILE B O 1
ATOM 3468 N N . GLN B 1 172 ? 67.134 32.239 111.956 1.00 51.91 172 GLN B N 1
ATOM 3469 C CA . GLN B 1 172 ? 66.187 33.226 111.459 1.00 52.05 172 GLN B CA 1
ATOM 3470 C C . GLN B 1 172 ? 65.271 32.633 110.377 1.00 51.28 172 GLN B C 1
ATOM 3471 O O . GLN B 1 172 ? 64.032 32.709 110.472 1.00 50.88 172 GLN B O 1
ATOM 3477 N N . ARG B 1 173 ? 65.901 32.034 109.360 1.00 50.13 173 ARG B N 1
ATOM 3478 C CA . ARG B 1 173 ? 65.200 31.392 108.255 1.00 48.46 173 ARG B CA 1
ATOM 3479 C C . ARG B 1 173 ? 64.311 30.264 108.756 1.00 47.89 173 ARG B C 1
ATOM 3480 O O . ARG B 1 173 ? 63.115 30.267 108.464 1.00 47.22 173 ARG B O 1
ATOM 3488 N N . THR B 1 174 ? 64.878 29.339 109.540 1.00 46.87 174 THR B N 1
ATOM 3489 C CA . THR B 1 174 ? 64.139 28.148 110.001 1.00 46.32 174 THR B CA 1
ATOM 3490 C C . THR B 1 174 ? 62.898 28.506 110.812 1.00 46.46 174 THR B C 1
ATOM 3491 O O . THR B 1 174 ? 61.846 27.850 110.680 1.00 46.09 174 THR B O 1
ATOM 3495 N N . LEU B 1 175 ? 63.025 29.547 111.644 1.00 45.05 175 LEU B N 1
ATOM 3496 C CA . LEU B 1 175 ? 61.912 29.984 112.506 1.00 44.08 175 LEU B CA 1
ATOM 3497 C C . LEU B 1 175 ? 60.746 30.556 111.699 1.00 42.64 175 LEU B C 1
ATOM 3498 O O . LEU B 1 175 ? 59.611 30.190 111.920 1.00 42.04 175 LEU B O 1
ATOM 3503 N N . ALA B 1 176 ? 61.074 31.449 110.774 1.00 42.00 176 ALA B N 1
ATOM 3504 C CA . ALA B 1 176 ? 60.160 31.985 109.782 1.00 42.40 176 ALA B CA 1
ATOM 3505 C C . ALA B 1 176 ? 59.458 30.892 108.954 1.00 42.77 176 ALA B C 1
ATOM 3506 O O . ALA B 1 176 ? 58.255 30.998 108.690 1.00 43.51 176 ALA B O 1
ATOM 3508 N N . TYR B 1 177 ? 60.215 29.872 108.520 1.00 42.22 177 TYR B N 1
ATOM 3509 C CA . TYR B 1 177 ? 59.641 28.677 107.861 1.00 42.06 177 TYR B CA 1
ATOM 3510 C C . TYR B 1 177 ? 58.678 27.911 108.772 1.00 41.75 177 TYR B C 1
ATOM 3511 O O . TYR B 1 177 ? 57.570 27.546 108.362 1.00 41.68 177 TYR B O 1
ATOM 3520 N N . GLN B 1 178 ? 59.112 27.663 109.997 1.00 41.71 178 GLN B N 1
ATOM 3521 C CA . GLN B 1 178 ? 58.277 26.996 110.993 1.00 43.38 178 GLN B CA 1
ATOM 3522 C C . GLN B 1 178 ? 56.988 27.819 111.293 1.00 44.68 178 GLN B C 1
ATOM 3523 O O . GLN B 1 178 ? 55.875 27.270 111.378 1.00 45.10 178 GLN B O 1
ATOM 3529 N N . GLU B 1 179 ? 57.176 29.130 111.436 1.00 46.13 179 GLU B N 1
ATOM 3530 C CA . GLU B 1 179 ? 56.104 30.109 111.540 1.00 47.31 179 GLU B CA 1
ATOM 3531 C C . GLU B 1 179 ? 55.143 29.935 110.362 1.00 47.11 179 GLU B C 1
ATOM 3532 O O . GLU B 1 179 ? 53.951 29.676 110.562 1.00 47.44 179 GLU B O 1
ATOM 3538 N N . ALA B 1 180 ? 55.690 30.035 109.146 1.00 46.89 180 ALA B N 1
ATOM 3539 C CA . ALA B 1 180 ? 54.935 29.901 107.885 1.00 45.74 180 ALA B CA 1
ATOM 3540 C C . ALA B 1 180 ? 54.056 28.644 107.745 1.00 44.99 180 ALA B C 1
ATOM 3541 O O . ALA B 1 180 ? 53.155 28.621 106.891 1.00 45.91 180 ALA B O 1
ATOM 3543 N N . GLY B 1 181 ? 54.321 27.620 108.552 1.00 42.98 181 GLY B N 1
ATOM 3544 C CA . GLY B 1 181 ? 53.519 26.401 108.582 1.00 42.24 181 GLY B CA 1
ATOM 3545 C C . GLY B 1 181 ? 54.153 25.116 108.040 1.00 41.48 181 GLY B C 1
ATOM 3546 O O . GLY B 1 181 ? 53.434 24.129 107.805 1.00 41.15 181 GLY B O 1
ATOM 3547 N N . ALA B 1 182 ? 55.475 25.108 107.831 1.00 40.28 182 ALA B N 1
ATOM 3548 C CA . ALA B 1 182 ? 56.157 23.893 107.359 1.00 39.36 182 ALA B CA 1
ATOM 3549 C C . ALA B 1 182 ? 55.961 22.702 108.309 1.00 38.91 182 ALA B C 1
ATOM 3550 O O . ALA B 1 182 ? 55.968 22.866 109.532 1.00 39.52 182 ALA B O 1
ATOM 3552 N N . ASP B 1 183 ? 55.747 21.505 107.751 1.00 38.10 183 ASP B N 1
ATOM 3553 C CA . ASP B 1 183 ? 55.627 20.274 108.582 1.00 37.56 183 ASP B CA 1
ATOM 3554 C C . ASP B 1 183 ? 56.991 19.784 109.157 1.00 37.39 183 ASP B C 1
ATOM 3555 O O . ASP B 1 183 ? 57.044 18.938 110.050 1.00 36.62 183 ASP B O 1
ATOM 3560 N N . GLY B 1 184 ? 58.089 20.324 108.638 1.00 37.67 184 GLY B N 1
ATOM 3561 C CA . GLY B 1 184 ? 59.427 19.872 109.036 1.00 37.38 184 GLY B CA 1
ATOM 3562 C C . GLY B 1 184 ? 60.449 20.796 108.455 1.00 37.43 184 GLY B C 1
ATOM 3563 O O . GLY B 1 184 ? 60.138 21.606 107.560 1.00 37.45 184 GLY B O 1
ATOM 3564 N N . ILE B 1 185 ? 61.673 20.680 108.971 1.00 37.89 185 ILE B N 1
ATOM 3565 C CA . ILE B 1 185 ? 62.822 21.382 108.437 1.00 37.31 185 ILE B CA 1
ATOM 3566 C C . ILE B 1 185 ? 63.891 20.387 107.950 1.00 37.43 185 ILE B C 1
ATOM 3567 O O . ILE B 1 185 ? 64.196 19.403 108.626 1.00 36.93 185 ILE B O 1
ATOM 3572 N N . CYS B 1 186 ? 64.446 20.685 106.782 1.00 38.43 186 CYS B N 1
ATOM 3573 C CA . CYS B 1 186 ? 65.605 19.993 106.241 1.00 39.56 186 CYS B CA 1
ATOM 3574 C C . CYS B 1 186 ? 66.850 20.857 106.283 1.00 39.42 186 CYS B C 1
ATOM 3575 O O . CYS B 1 186 ? 66.846 21.988 105.795 1.00 39.91 186 CYS B O 1
ATOM 3578 N N . LEU B 1 187 ? 67.935 20.297 106.828 1.00 39.95 187 LEU B N 1
ATOM 3579 C CA . LEU B 1 187 ? 69.233 20.998 106.838 1.00 39.98 187 LEU B CA 1
ATOM 3580 C C . LEU B 1 187 ? 70.361 20.286 106.127 1.00 39.94 187 LEU B C 1
ATOM 3581 O O . LEU B 1 187 ? 70.683 19.136 106.442 1.00 38.85 187 LEU B O 1
ATOM 3586 N N . VAL B 1 188 ? 70.951 21.013 105.183 1.00 40.27 188 VAL B N 1
ATOM 3587 C CA . VAL B 1 188 ? 72.194 20.656 104.530 1.00 41.67 188 VAL B CA 1
ATOM 3588 C C . VAL B 1 188 ? 73.366 21.523 105.075 1.00 42.44 188 VAL B C 1
ATOM 3589 O O . VAL B 1 188 ? 73.230 22.747 105.314 1.00 41.61 188 VAL B O 1
ATOM 3593 N N . GLY B 1 189 ? 74.508 20.861 105.268 1.00 42.91 189 GLY B N 1
ATOM 3594 C CA . GLY B 1 189 ? 75.749 21.519 105.646 1.00 44.00 189 GLY B CA 1
ATOM 3595 C C . GLY B 1 189 ? 75.830 21.942 107.098 1.00 44.16 189 GLY B C 1
ATOM 3596 O O . GLY B 1 189 ? 76.444 22.965 107.406 1.00 45.39 189 GLY B O 1
ATOM 3597 N N . VAL B 1 190 ? 75.186 21.182 107.982 1.00 44.59 190 VAL B N 1
ATOM 3598 C CA . VAL B 1 190 ? 75.408 21.307 109.414 1.00 44.97 190 VAL B CA 1
ATOM 3599 C C . VAL B 1 190 ? 76.810 20.751 109.619 1.00 46.18 190 VAL B C 1
ATOM 3600 O O . VAL B 1 190 ? 77.128 19.669 109.102 1.00 46.07 190 VAL B O 1
ATOM 3604 N N . ARG B 1 191 ? 77.662 21.493 110.331 1.00 47.08 191 ARG B N 1
ATOM 3605 C CA . ARG B 1 191 ? 79.049 21.046 110.587 1.00 48.49 191 ARG B CA 1
ATOM 3606 C C . ARG B 1 191 ? 79.149 19.895 111.592 1.00 48.74 191 ARG B C 1
ATOM 3607 O O . ARG B 1 191 ? 79.812 18.900 111.323 1.00 48.62 191 ARG B O 1
ATOM 3615 N N . ASP B 1 192 ? 78.468 20.027 112.728 1.00 49.90 192 ASP B N 1
ATOM 3616 C CA . ASP B 1 192 ? 78.629 19.113 113.876 1.00 51.07 192 ASP B CA 1
ATOM 3617 C C . ASP B 1 192 ? 77.475 19.235 114.886 1.00 50.77 192 ASP B C 1
ATOM 3618 O O . ASP B 1 192 ? 76.509 19.955 114.643 1.00 50.81 192 ASP B O 1
ATOM 3623 N N . PHE B 1 193 ? 77.557 18.529 116.010 1.00 51.23 193 PHE B N 1
ATOM 3624 C CA . PHE B 1 193 ? 76.469 18.585 116.993 1.00 51.98 193 PHE B CA 1
ATOM 3625 C C . PHE B 1 193 ? 76.342 19.969 117.661 1.00 52.85 193 PHE B C 1
ATOM 3626 O O . PHE B 1 193 ? 75.223 20.403 117.980 1.00 53.47 193 PHE B O 1
ATOM 3634 N N . ALA B 1 194 ? 77.472 20.665 117.850 1.00 52.92 194 ALA B N 1
ATOM 3635 C CA . ALA B 1 194 ? 77.448 22.045 118.370 1.00 53.19 194 ALA B CA 1
ATOM 3636 C C . ALA B 1 194 ? 76.528 22.879 117.499 1.00 52.95 194 ALA B C 1
ATOM 3637 O O . ALA B 1 194 ? 75.649 23.586 118.007 1.00 53.10 194 ALA B O 1
ATOM 3639 N N . HIS B 1 195 ? 76.752 22.765 116.188 1.00 52.31 195 HIS B N 1
ATOM 3640 C CA . HIS B 1 195 ? 76.017 23.484 115.168 1.00 51.85 195 HIS B CA 1
ATOM 3641 C C . HIS B 1 195 ? 74.539 23.132 115.204 1.00 51.81 195 HIS B C 1
ATOM 3642 O O . HIS B 1 195 ? 73.685 24.033 115.202 1.00 51.89 195 HIS B O 1
ATOM 3649 N N . LEU B 1 196 ? 74.262 21.824 115.255 1.00 51.68 196 LEU B N 1
ATOM 3650 C CA . LEU B 1 196 ? 72.911 21.281 115.214 1.00 51.61 196 LEU B CA 1
ATOM 3651 C C . LEU B 1 196 ? 72.055 21.796 116.366 1.00 51.77 196 LEU B C 1
ATOM 3652 O O . LEU B 1 196 ? 70.994 22.362 116.113 1.00 51.60 196 LEU B O 1
ATOM 3657 N N . GLU B 1 197 ? 72.534 21.591 117.602 1.00 51.75 197 GLU B N 1
ATOM 3658 C CA . GLU B 1 197 ? 71.905 22.072 118.873 1.00 51.15 197 GLU B CA 1
ATOM 3659 C C . GLU B 1 197 ? 71.446 23.536 118.871 1.00 50.29 197 GLU B C 1
ATOM 3660 O O . GLU B 1 197 ? 70.341 23.836 119.301 1.00 49.43 197 GLU B O 1
ATOM 3666 N N . ALA B 1 198 ? 72.316 24.439 118.421 1.00 50.23 198 ALA B N 1
ATOM 3667 C CA . ALA B 1 198 ? 71.941 25.832 118.187 1.00 50.11 198 ALA B CA 1
ATOM 3668 C C . ALA B 1 198 ? 70.630 25.908 117.390 1.00 50.43 198 ALA B C 1
ATOM 3669 O O . ALA B 1 198 ? 69.660 26.511 117.851 1.00 50.73 198 ALA B O 1
ATOM 3671 N N . ILE B 1 199 ? 70.605 25.255 116.217 1.00 50.12 199 ILE B N 1
ATOM 3672 C CA . ILE B 1 199 ? 69.435 25.207 115.314 1.00 48.86 199 ILE B CA 1
ATOM 3673 C C . ILE B 1 199 ? 68.231 24.428 115.881 1.00 48.54 199 ILE B C 1
ATOM 3674 O O . ILE B 1 199 ? 67.101 24.906 115.848 1.00 48.58 199 ILE B O 1
ATOM 3679 N N . ALA B 1 200 ? 68.461 23.239 116.416 1.00 48.68 200 ALA B N 1
ATOM 3680 C CA . ALA B 1 200 ? 67.378 22.413 116.953 1.00 49.00 200 ALA B CA 1
ATOM 3681 C C . ALA B 1 200 ? 66.607 23.088 118.082 1.00 49.88 200 ALA B C 1
ATOM 3682 O O . ALA B 1 200 ? 65.448 22.751 118.341 1.00 49.65 200 ALA B O 1
ATOM 3684 N N . GLU B 1 201 ? 67.253 24.046 118.743 1.00 50.74 201 GLU B N 1
ATOM 3685 C CA . GLU B 1 201 ? 66.782 24.572 120.025 1.00 51.41 201 GLU B CA 1
ATOM 3686 C C . GLU B 1 201 ? 65.353 25.118 120.027 1.00 51.11 201 GLU B C 1
ATOM 3687 O O . GLU B 1 201 ? 64.532 24.719 120.856 1.00 50.14 201 GLU B O 1
ATOM 3693 N N . HIS B 1 202 ? 65.069 26.013 119.084 1.00 51.50 202 HIS B N 1
ATOM 3694 C CA . HIS B 1 202 ? 63.756 26.661 119.011 1.00 52.30 202 HIS B CA 1
ATOM 3695 C C . HIS B 1 202 ? 62.872 26.223 117.831 1.00 51.92 202 HIS B C 1
ATOM 3696 O O . HIS B 1 202 ? 61.957 26.961 117.420 1.00 52.58 202 HIS B O 1
ATOM 3703 N N . LEU B 1 203 ? 63.143 25.024 117.303 1.00 50.38 203 LEU B N 1
ATOM 3704 C CA . LEU B 1 203 ? 62.200 24.333 116.420 1.00 48.82 203 LEU B CA 1
ATOM 3705 C C . LEU B 1 203 ? 61.470 23.269 117.243 1.00 47.67 203 LEU B C 1
ATOM 3706 O O . LEU B 1 203 ? 62.034 22.732 118.164 1.00 47.21 203 LEU B O 1
ATOM 3711 N N . HIS B 1 204 ? 60.202 23.016 116.942 1.00 46.93 204 HIS B N 1
ATOM 3712 C CA . HIS B 1 204 ? 59.456 21.923 117.567 1.00 46.64 204 HIS B CA 1
ATOM 3713 C C . HIS B 1 204 ? 58.867 21.006 116.475 1.00 45.71 204 HIS B C 1
ATOM 3714 O O . HIS B 1 204 ? 58.171 20.023 116.770 1.00 45.42 204 HIS B O 1
ATOM 3721 N N . ILE B 1 205 ? 59.161 21.338 115.212 1.00 44.87 205 ILE B N 1
ATOM 3722 C CA . ILE B 1 205 ? 58.727 20.528 114.057 1.00 43.75 205 ILE B CA 1
ATOM 3723 C C . ILE B 1 205 ? 59.841 19.557 113.589 1.00 43.42 205 ILE B C 1
ATOM 3724 O O . ILE B 1 205 ? 61.020 19.926 113.655 1.00 43.63 205 ILE B O 1
ATOM 3729 N N . PRO B 1 206 ? 59.469 18.324 113.144 1.00 42.54 206 PRO B N 1
ATOM 3730 C CA . PRO B 1 206 ? 60.441 17.282 112.764 1.00 41.75 206 PRO B CA 1
ATOM 3731 C C . PRO B 1 206 ? 61.580 17.809 111.899 1.00 41.14 206 PRO B C 1
ATOM 3732 O O . PRO B 1 206 ? 61.379 18.719 111.075 1.00 41.35 206 PRO B O 1
ATOM 3736 N N . LEU B 1 207 ? 62.778 17.272 112.134 1.00 40.22 207 LEU B N 1
ATOM 3737 C CA . LEU B 1 207 ? 63.963 17.669 111.385 1.00 39.02 207 LEU B CA 1
ATOM 3738 C C . LEU B 1 207 ? 64.481 16.537 110.484 1.00 37.80 207 LEU B C 1
ATOM 3739 O O . LEU B 1 207 ? 64.374 15.356 110.784 1.00 37.28 207 LEU B O 1
ATOM 3744 N N . MET B 1 208 ? 65.086 16.948 109.398 1.00 37.48 208 MET B N 1
ATOM 3745 C CA . MET B 1 208 ? 65.625 16.039 108.430 1.00 36.99 208 MET B CA 1
ATOM 3746 C C . MET B 1 208 ? 66.999 16.580 108.118 1.00 37.25 208 MET B C 1
ATOM 3747 O O . MET B 1 208 ? 67.175 17.784 107.965 1.00 37.46 208 MET B O 1
ATOM 3752 N N . LEU B 1 209 ? 67.958 15.680 107.990 1.00 38.41 209 LEU B N 1
ATOM 3753 C CA . LEU B 1 209 ? 69.345 16.055 107.748 1.00 39.37 209 LEU B CA 1
ATOM 3754 C C . LEU B 1 209 ? 69.923 15.429 106.494 1.00 39.10 209 LEU B C 1
ATOM 3755 O O . LEU B 1 209 ? 69.809 14.238 106.300 1.00 38.59 209 LEU B O 1
ATOM 3760 N N . VAL B 1 210 ? 70.555 16.249 105.664 1.00 39.92 210 VAL B N 1
ATOM 3761 C CA . VAL B 1 210 ? 71.332 15.761 104.553 1.00 40.86 210 VAL B CA 1
ATOM 3762 C C . VAL B 1 210 ? 72.814 15.895 104.954 1.00 42.89 210 VAL B C 1
ATOM 3763 O O . VAL B 1 210 ? 73.434 16.972 104.808 1.00 42.37 210 VAL B O 1
ATOM 3767 N N . THR B 1 211 ? 73.363 14.803 105.481 1.00 44.49 211 THR B N 1
ATOM 3768 C CA . THR B 1 211 ? 74.723 14.801 106.056 1.00 47.29 211 THR B CA 1
ATOM 3769 C C . THR B 1 211 ? 75.861 14.558 105.058 1.00 48.78 211 THR B C 1
ATOM 3770 O O . THR B 1 211 ? 76.967 15.034 105.276 1.00 49.45 211 THR B O 1
ATOM 3774 N N . TYR B 1 212 ? 75.598 13.817 103.981 1.00 51.07 212 TYR B N 1
ATOM 3775 C CA . TYR B 1 212 ? 76.654 13.363 103.044 1.00 52.93 212 TYR B CA 1
ATOM 3776 C C . TYR B 1 212 ? 77.770 12.533 103.739 1.00 53.19 212 TYR B C 1
ATOM 3777 O O . TYR B 1 212 ? 78.943 12.633 103.384 1.00 53.49 212 TYR B O 1
ATOM 3786 N N . GLY B 1 213 ? 77.381 11.729 104.731 1.00 54.07 213 GLY B N 1
ATOM 3787 C CA . GLY B 1 213 ? 78.311 10.887 105.495 1.00 54.65 213 GLY B CA 1
ATOM 3788 C C . GLY B 1 213 ? 79.072 11.544 106.647 1.00 55.16 213 GLY B C 1
ATOM 3789 O O . GLY B 1 213 ? 79.769 10.852 107.400 1.00 55.41 213 GLY B O 1
ATOM 3790 N N . ASN B 1 214 ? 78.942 12.869 106.786 1.00 55.12 214 ASN B N 1
ATOM 3791 C CA . ASN B 1 214 ? 79.567 13.651 107.869 1.00 54.76 214 ASN B CA 1
ATOM 3792 C C . ASN B 1 214 ? 79.804 12.869 109.187 1.00 54.55 214 ASN B C 1
ATOM 3793 O O . ASN B 1 214 ? 78.859 12.535 109.898 1.00 54.48 214 ASN B O 1
ATOM 3798 N N . PRO B 1 215 ? 81.080 12.590 109.524 1.00 54.51 215 PRO B N 1
ATOM 3799 C CA . PRO B 1 215 ? 81.421 11.781 110.695 1.00 53.94 215 PRO B CA 1
ATOM 3800 C C . PRO B 1 215 ? 81.128 12.471 112.026 1.00 53.90 215 PRO B C 1
ATOM 3801 O O . PRO B 1 215 ? 80.989 11.796 113.059 1.00 53.52 215 PRO B O 1
ATOM 3805 N N . GLN B 1 216 ? 81.040 13.803 111.980 1.00 53.75 216 GLN B N 1
ATOM 3806 C CA . GLN B 1 216 ? 80.730 14.649 113.142 1.00 53.79 216 GLN B CA 1
ATOM 3807 C C . GLN B 1 216 ? 79.291 14.512 113.622 1.00 52.90 216 GLN B C 1
ATOM 3808 O O . GLN B 1 216 ? 78.981 14.893 114.750 1.00 53.09 216 GLN B O 1
ATOM 3814 N N . LEU B 1 217 ? 78.408 14.003 112.763 1.00 52.01 217 LEU B N 1
ATOM 3815 C CA . LEU B 1 217 ? 76.986 13.878 113.116 1.00 51.34 217 LEU B CA 1
ATOM 3816 C C . LEU B 1 217 ? 76.560 12.436 113.299 1.00 50.93 217 LEU B C 1
ATOM 3817 O O . LEU B 1 217 ? 75.371 12.142 113.274 1.00 51.00 217 LEU B O 1
ATOM 3822 N N . ARG B 1 218 ? 77.525 11.535 113.476 1.00 50.69 218 ARG B N 1
ATOM 3823 C CA . ARG B 1 218 ? 77.207 10.102 113.556 1.00 50.76 218 ARG B CA 1
ATOM 3824 C C . ARG B 1 218 ? 76.823 9.740 114.972 1.00 49.83 218 ARG B C 1
ATOM 3825 O O . ARG B 1 218 ? 77.674 9.368 115.757 1.00 50.18 218 ARG B O 1
ATOM 3827 N N . ASP B 1 219 ? 75.538 9.886 115.292 1.00 49.49 219 ASP B N 1
ATOM 3828 C CA . ASP B 1 219 ? 74.969 9.440 116.566 1.00 49.14 219 ASP B CA 1
ATOM 3829 C C . ASP B 1 219 ? 73.435 9.595 116.547 1.00 49.40 219 ASP B C 1
ATOM 3830 O O . ASP B 1 219 ? 72.918 10.712 116.751 1.00 49.07 219 ASP B O 1
ATOM 3835 N N . ASP B 1 220 ? 72.738 8.464 116.361 1.00 49.43 220 ASP B N 1
ATOM 3836 C CA . ASP B 1 220 ? 71.285 8.414 116.092 1.00 49.76 220 ASP B CA 1
ATOM 3837 C C . ASP B 1 220 ? 70.376 8.772 117.252 1.00 50.57 220 ASP B C 1
ATOM 3838 O O . ASP B 1 220 ? 69.395 9.501 117.052 1.00 50.63 220 ASP B O 1
ATOM 3843 N N . ALA B 1 221 ? 70.681 8.232 118.437 1.00 50.42 221 ALA B N 1
ATOM 3844 C CA . ALA B 1 221 ? 69.916 8.517 119.649 1.00 50.70 221 ALA B CA 1
ATOM 3845 C C . ALA B 1 221 ? 69.933 10.022 119.924 1.00 50.98 221 ALA B C 1
ATOM 3846 O O . ALA B 1 221 ? 68.889 10.645 120.184 1.00 51.58 221 ALA B O 1
ATOM 3848 N N . ARG B 1 222 ? 71.122 10.601 119.829 1.00 50.34 222 ARG B N 1
ATOM 3849 C CA . ARG B 1 222 ? 71.316 12.016 120.047 1.00 49.61 222 ARG B CA 1
ATOM 3850 C C . ARG B 1 222 ? 70.553 12.836 119.022 1.00 48.59 222 ARG B C 1
ATOM 3851 O O . ARG B 1 222 ? 69.807 13.745 119.373 1.00 49.10 222 ARG B O 1
ATOM 3859 N N . LEU B 1 223 ? 70.796 12.551 117.747 1.00 47.10 223 LEU B N 1
ATOM 3860 C CA . LEU B 1 223 ? 70.061 13.171 116.655 1.00 45.34 223 LEU B CA 1
ATOM 3861 C C . LEU B 1 223 ? 68.549 13.269 116.911 1.00 44.70 223 LEU B C 1
ATOM 3862 O O . LEU B 1 223 ? 67.983 14.356 116.779 1.00 44.42 223 LEU B O 1
ATOM 3867 N N . ALA B 1 224 ? 67.930 12.153 117.299 1.00 44.36 224 ALA B N 1
ATOM 3868 C CA . ALA B 1 224 ? 66.478 12.052 117.546 1.00 44.67 224 ALA B CA 1
ATOM 3869 C C . ALA B 1 224 ? 65.996 12.921 118.720 1.00 45.39 224 ALA B C 1
ATOM 3870 O O . ALA B 1 224 ? 64.977 13.631 118.615 1.00 45.13 224 ALA B O 1
ATOM 3872 N N . ARG B 1 225 ? 66.737 12.873 119.832 1.00 45.55 225 ARG B N 1
ATOM 3873 C CA . ARG B 1 225 ? 66.462 13.745 120.985 1.00 45.35 225 ARG B CA 1
ATOM 3874 C C . ARG B 1 225 ? 66.471 15.225 120.574 1.00 44.39 225 ARG B C 1
ATOM 3875 O O . ARG B 1 225 ? 65.686 16.019 121.081 1.00 44.16 225 ARG B O 1
ATOM 3883 N N . LEU B 1 226 ? 67.324 15.585 119.623 1.00 43.30 226 LEU B N 1
ATOM 3884 C CA . LEU B 1 226 ? 67.313 16.930 119.072 1.00 42.80 226 LEU B CA 1
ATOM 3885 C C . LEU B 1 226 ? 66.123 17.212 118.088 1.00 42.68 226 LEU B C 1
ATOM 3886 O O . LEU B 1 226 ? 65.983 18.320 117.571 1.00 41.57 226 LEU B O 1
ATOM 3891 N N . GLY B 1 227 ? 65.288 16.200 117.841 1.00 42.66 227 GLY B N 1
ATOM 3892 C CA . GLY B 1 227 ? 64.178 16.347 116.874 1.00 43.50 227 GLY B CA 1
ATOM 3893 C C . GLY B 1 227 ? 64.381 15.870 115.419 1.00 43.07 227 GLY B C 1
ATOM 3894 O O . GLY B 1 227 ? 63.412 15.840 114.633 1.00 43.54 227 GLY B O 1
ATOM 3895 N N . VAL B 1 228 ? 65.614 15.509 115.035 1.00 42.18 228 VAL B N 1
ATOM 3896 C CA . VAL B 1 228 ? 65.812 14.907 113.712 1.00 40.90 228 VAL B CA 1
ATOM 3897 C C . VAL B 1 228 ? 65.066 13.569 113.571 1.00 38.70 228 VAL B C 1
ATOM 3898 O O . VAL B 1 228 ? 65.091 12.719 114.472 1.00 37.57 228 VAL B O 1
ATOM 3902 N N . ARG B 1 229 ? 64.374 13.415 112.435 1.00 36.78 229 ARG B N 1
ATOM 3903 C CA . ARG B 1 229 ? 63.558 12.227 112.207 1.00 35.53 229 ARG B CA 1
ATOM 3904 C C . ARG B 1 229 ? 64.039 11.457 110.977 1.00 34.04 229 ARG B C 1
ATOM 3905 O O . ARG B 1 229 ? 63.874 10.265 110.895 1.00 33.52 229 ARG B O 1
ATOM 3913 N N . VAL B 1 230 ? 64.666 12.155 110.046 1.00 33.56 230 VAL B N 1
ATOM 3914 C CA . VAL B 1 230 ? 65.138 11.546 108.776 1.00 32.78 230 VAL B CA 1
ATOM 3915 C C . VAL B 1 230 ? 66.571 11.967 108.502 1.00 32.38 230 VAL B C 1
ATOM 3916 O O . VAL B 1 230 ? 66.918 13.144 108.642 1.00 33.05 230 VAL B O 1
ATOM 3920 N N . VAL B 1 231 ? 67.395 10.996 108.107 1.00 32.66 231 VAL B N 1
ATOM 3921 C CA . VAL B 1 231 ? 68.773 11.253 107.707 1.00 32.69 231 VAL B CA 1
ATOM 3922 C C . VAL B 1 231 ? 69.021 10.788 106.275 1.00 32.86 231 VAL B C 1
ATOM 3923 O O . VAL B 1 231 ? 68.763 9.662 105.942 1.00 32.00 231 VAL B O 1
ATOM 3927 N N . VAL B 1 232 ? 69.505 11.699 105.446 1.00 34.69 232 VAL B N 1
ATOM 3928 C CA . VAL B 1 232 ? 69.893 11.344 104.093 1.00 36.80 232 VAL B CA 1
ATOM 3929 C C . VAL B 1 232 ? 71.429 11.187 103.972 1.00 38.43 232 VAL B C 1
ATOM 3930 O O . VAL B 1 232 ? 72.210 12.178 104.004 1.00 39.06 232 VAL B O 1
ATOM 3934 N N . ASN B 1 233 ? 71.874 9.956 103.784 1.00 40.38 233 ASN B N 1
ATOM 3935 C CA . ASN B 1 233 ? 73.313 9.784 103.610 1.00 42.29 233 ASN B CA 1
ATOM 3936 C C . ASN B 1 233 ? 73.891 9.962 102.211 1.00 42.48 233 ASN B C 1
ATOM 3937 O O . ASN B 1 233 ? 75.102 10.229 102.057 1.00 43.70 233 ASN B O 1
ATOM 3942 N N . GLY B 1 234 ? 73.024 9.914 101.208 1.00 40.98 234 GLY B N 1
ATOM 3943 C CA . GLY B 1 234 ? 73.475 10.218 99.867 1.00 39.79 234 GLY B CA 1
ATOM 3944 C C . GLY B 1 234 ? 72.980 9.201 98.882 1.00 38.15 234 GLY B C 1
ATOM 3945 O O . GLY B 1 234 ? 71.941 8.564 99.115 1.00 38.52 234 GLY B O 1
ATOM 3946 N N . HIS B 1 235 ? 73.746 9.039 97.800 1.00 36.73 235 HIS B N 1
ATOM 3947 C CA . HIS B 1 235 ? 73.270 8.296 96.625 1.00 35.77 235 HIS B CA 1
ATOM 3948 C C . HIS B 1 235 ? 74.264 7.253 96.077 1.00 33.99 235 HIS B C 1
ATOM 3949 O O . HIS B 1 235 ? 74.213 6.898 94.890 1.00 33.33 235 HIS B O 1
ATOM 3956 N N . ALA B 1 236 ? 75.110 6.743 96.987 1.00 30.42 236 ALA B N 1
ATOM 3957 C CA . ALA B 1 236 ? 76.052 5.651 96.729 1.00 28.60 236 ALA B CA 1
ATOM 3958 C C . ALA B 1 236 ? 75.466 4.465 95.955 1.00 27.63 236 ALA B C 1
ATOM 3959 O O . ALA B 1 236 ? 76.150 3.869 95.129 1.00 27.14 236 ALA B O 1
ATOM 3961 N N . ALA B 1 237 ? 74.221 4.113 96.248 1.00 26.49 237 ALA B N 1
ATOM 3962 C CA . ALA B 1 237 ? 73.540 3.013 95.577 1.00 25.72 237 ALA B CA 1
ATOM 3963 C C . ALA B 1 237 ? 73.295 3.282 94.076 1.00 25.17 237 ALA B C 1
ATOM 3964 O O . ALA B 1 237 ? 73.253 2.358 93.301 1.00 23.98 237 ALA B O 1
ATOM 3966 N N . TYR B 1 238 ? 73.080 4.535 93.699 1.00 25.33 238 TYR B N 1
ATOM 3967 C CA . TYR B 1 238 ? 73.036 4.893 92.286 1.00 24.47 238 TYR B CA 1
ATOM 3968 C C . TYR B 1 238 ? 74.436 4.805 91.688 1.00 25.28 238 TYR B C 1
ATOM 3969 O O . TYR B 1 238 ? 74.605 4.254 90.618 1.00 26.05 238 TYR B O 1
ATOM 3978 N N . PHE B 1 239 ? 75.449 5.347 92.361 1.00 25.26 239 PHE B N 1
ATOM 3979 C CA . PHE B 1 239 ? 76.786 5.306 91.754 1.00 25.26 239 PHE B CA 1
ATOM 3980 C C . PHE B 1 239 ? 77.277 3.874 91.578 1.00 24.61 239 PHE B C 1
ATOM 3981 O O . PHE B 1 239 ? 78.031 3.629 90.633 1.00 23.47 239 PHE B O 1
ATOM 3989 N N . ALA B 1 240 ? 76.852 2.964 92.480 1.00 24.25 240 ALA B N 1
ATOM 3990 C CA . ALA B 1 240 ? 77.198 1.555 92.410 1.00 24.88 240 ALA B CA 1
ATOM 3991 C C . ALA B 1 240 ? 76.630 0.899 91.145 1.00 25.36 240 ALA B C 1
ATOM 3992 O O . ALA B 1 240 ? 77.300 0.050 90.556 1.00 24.97 240 ALA B O 1
ATOM 3994 N N . ALA B 1 241 ? 75.414 1.302 90.760 1.00 24.06 241 ALA B N 1
ATOM 3995 C CA . ALA B 1 241 ? 74.762 0.893 89.504 1.00 23.64 241 ALA B CA 1
ATOM 3996 C C . ALA B 1 241 ? 75.569 1.376 88.301 1.00 22.97 241 ALA B C 1
ATOM 3997 O O . ALA B 1 241 ? 75.864 0.581 87.449 1.00 23.45 241 ALA B O 1
ATOM 3999 N N . ILE B 1 242 ? 75.932 2.657 88.270 1.00 22.76 242 ILE B N 1
ATOM 4000 C CA . ILE B 1 242 ? 76.840 3.200 87.231 1.00 22.84 242 ILE B CA 1
ATOM 4001 C C . ILE B 1 242 ? 78.138 2.386 87.090 1.00 23.61 242 ILE B C 1
ATOM 4002 O O . ILE B 1 242 ? 78.543 1.979 85.951 1.00 23.21 242 ILE B O 1
ATOM 4007 N N . LYS B 1 243 ? 78.821 2.170 88.217 1.00 22.35 243 LYS B N 1
ATOM 4008 C CA . LYS B 1 243 ? 80.041 1.363 88.144 1.00 23.35 243 LYS B CA 1
ATOM 4009 C C . LYS B 1 243 ? 79.783 -0.059 87.636 1.00 22.06 243 LYS B C 1
ATOM 4010 O O . LYS B 1 243 ? 80.589 -0.582 86.860 1.00 21.38 243 LYS B O 1
ATOM 4016 N N . ALA B 1 244 ? 78.723 -0.720 88.103 1.00 22.30 244 ALA B N 1
ATOM 4017 C CA . ALA B 1 244 ? 78.423 -2.089 87.651 1.00 21.66 244 ALA B CA 1
ATOM 4018 C C . ALA B 1 244 ? 78.139 -2.197 86.151 1.00 21.81 244 ALA B C 1
ATOM 4019 O O . ALA B 1 244 ? 78.524 -3.169 85.527 1.00 20.65 244 ALA B O 1
ATOM 4021 N N . THR B 1 245 ? 77.428 -1.215 85.601 1.00 21.93 245 THR B N 1
ATOM 4022 C CA . THR B 1 245 ? 77.196 -1.095 84.130 1.00 23.14 245 THR B CA 1
ATOM 4023 C C . THR B 1 245 ? 78.513 -0.883 83.374 1.00 21.70 245 THR B C 1
ATOM 4024 O O . THR B 1 245 ? 78.747 -1.538 82.374 1.00 19.84 245 THR B O 1
ATOM 4028 N N . TYR B 1 246 ? 79.355 0.027 83.862 1.00 22.15 246 TYR B N 1
ATOM 4029 C CA . TYR B 1 246 ? 80.670 0.237 83.300 1.00 22.74 246 TYR B CA 1
ATOM 4030 C C . TYR B 1 246 ? 81.470 -1.077 83.279 1.00 22.83 246 TYR B C 1
ATOM 4031 O O . TYR B 1 246 ? 82.064 -1.425 82.261 1.00 22.38 246 TYR B O 1
ATOM 4040 N N . ASP B 1 247 ? 81.510 -1.788 84.407 1.00 23.26 247 ASP B N 1
ATOM 4041 C CA . ASP B 1 247 ? 82.399 -2.974 84.548 1.00 23.64 247 ASP B CA 1
ATOM 4042 C C . ASP B 1 247 ? 81.870 -4.123 83.712 1.00 22.76 247 ASP B C 1
ATOM 4043 O O . ASP B 1 247 ? 82.621 -4.940 83.188 1.00 22.81 247 ASP B O 1
ATOM 4048 N N . CYS B 1 248 ? 80.559 -4.254 83.622 1.00 22.62 248 CYS B N 1
ATOM 4049 C CA . CYS B 1 248 ? 79.985 -5.320 82.780 1.00 22.44 248 CYS B CA 1
ATOM 4050 C C . CYS B 1 248 ? 80.284 -5.115 81.279 1.00 20.72 248 CYS B C 1
ATOM 4051 O O . CYS B 1 248 ? 80.749 -6.023 80.567 1.00 20.84 248 CYS B O 1
ATOM 4054 N N . LEU B 1 249 ? 80.087 -3.898 80.812 1.00 21.60 249 LEU B N 1
ATOM 4055 C CA . LEU B 1 249 ? 80.381 -3.580 79.411 1.00 20.22 249 LEU B CA 1
ATOM 4056 C C . LEU B 1 249 ? 81.903 -3.628 79.086 1.00 21.44 249 LEU B C 1
ATOM 4057 O O . LEU B 1 249 ? 82.307 -4.026 77.983 1.00 21.57 249 LEU B O 1
ATOM 4062 N N . ARG B 1 250 ? 82.731 -3.093 79.990 1.00 21.67 250 ARG B N 1
ATOM 4063 C CA . ARG B 1 250 ? 84.196 -3.194 79.898 1.00 23.42 250 ARG B CA 1
ATOM 4064 C C . ARG B 1 250 ? 84.661 -4.647 79.685 1.00 22.75 250 ARG B C 1
ATOM 4065 O O . ARG B 1 250 ? 85.469 -4.905 78.805 1.00 23.51 250 ARG B O 1
ATOM 4073 N N . GLU B 1 251 ? 84.132 -5.574 80.474 1.00 21.30 251 GLU B N 1
ATOM 4074 C CA . GLU B 1 251 ? 84.468 -6.995 80.384 1.00 22.82 251 GLU B CA 1
ATOM 4075 C C . GLU B 1 251 ? 83.944 -7.630 79.118 1.00 21.90 251 GLU B C 1
ATOM 4076 O O . GLU B 1 251 ? 84.652 -8.434 78.530 1.00 22.44 251 GLU B O 1
ATOM 4082 N N . GLU B 1 252 ? 82.748 -7.248 78.666 1.00 20.37 252 GLU B N 1
ATOM 4083 C CA . GLU B 1 252 ? 82.205 -7.780 77.381 1.00 20.80 252 GLU B CA 1
ATOM 4084 C C . GLU B 1 252 ? 83.081 -7.292 76.245 1.00 20.00 252 GLU B C 1
ATOM 4085 O O . GLU B 1 252 ? 83.411 -8.057 75.371 1.00 20.72 252 GLU B O 1
ATOM 4091 N N . ARG B 1 253 ? 83.440 -6.016 76.268 1.00 21.07 253 ARG B N 1
ATOM 4092 C CA . ARG B 1 253 ? 84.370 -5.438 75.283 1.00 22.35 253 ARG B CA 1
ATOM 4093 C C . ARG B 1 253 ? 85.806 -6.049 75.253 1.00 22.96 253 ARG B C 1
ATOM 4094 O O . ARG B 1 253 ? 86.436 -6.138 74.177 1.00 21.40 253 ARG B O 1
ATOM 4102 N N . GLY B 1 254 ? 86.301 -6.431 76.432 1.00 22.41 254 GLY B N 1
ATOM 4103 C CA . GLY B 1 254 ? 87.695 -6.946 76.653 1.00 23.83 254 GLY B CA 1
ATOM 4104 C C . GLY B 1 254 ? 88.655 -5.799 76.966 1.00 24.54 254 GLY B C 1
ATOM 4105 O O . GLY B 1 254 ? 89.868 -5.901 76.708 1.00 24.97 254 GLY B O 1
ATOM 4106 N N . ALA B 1 255 ? 88.117 -4.688 77.479 1.00 24.23 255 ALA B N 1
ATOM 4107 C CA . ALA B 1 255 ? 88.925 -3.495 77.720 1.00 23.68 255 ALA B CA 1
ATOM 4108 C C . ALA B 1 255 ? 89.563 -3.598 79.112 1.00 24.24 255 ALA B C 1
ATOM 4109 O O . ALA B 1 255 ? 89.091 -4.395 79.944 1.00 24.02 255 ALA B O 1
ATOM 4111 N N . VAL B 1 256 ? 90.630 -2.823 79.331 1.00 25.80 256 VAL B N 1
ATOM 4112 C CA . VAL B 1 256 ? 91.390 -2.806 80.627 1.00 27.97 256 VAL B CA 1
ATOM 4113 C C . VAL B 1 256 ? 90.550 -2.087 81.698 1.00 30.14 256 VAL B C 1
ATOM 4114 O O . VAL B 1 256 ? 89.752 -1.173 81.366 1.00 30.75 256 VAL B O 1
ATOM 4118 N N . ALA B 1 257 ? 90.730 -2.503 82.961 1.00 30.84 257 ALA B N 1
ATOM 4119 C CA . ALA B 1 257 ? 89.969 -1.951 84.091 1.00 30.95 257 ALA B CA 1
ATOM 4120 C C . ALA B 1 257 ? 90.240 -0.473 84.283 1.00 30.72 257 ALA B C 1
ATOM 4121 O O . ALA B 1 257 ? 91.300 0.033 83.925 1.00 28.98 257 ALA B O 1
ATOM 4123 N N . SER B 1 258 ? 89.243 0.225 84.811 1.00 31.41 258 SER B N 1
ATOM 4124 C CA . SER B 1 258 ? 89.401 1.629 85.140 1.00 32.20 258 SER B CA 1
ATOM 4125 C C . SER B 1 258 ? 89.775 1.654 86.603 1.00 32.90 258 SER B C 1
ATOM 4126 O O . SER B 1 258 ? 89.316 0.832 87.375 1.00 33.12 258 SER B O 1
ATOM 4129 N N . ASP B 1 259 ? 90.547 2.634 87.013 1.00 33.19 259 ASP B N 1
ATOM 4130 C CA . ASP B 1 259 ? 90.799 2.737 88.448 1.00 35.33 259 ASP B CA 1
ATOM 4131 C C . ASP B 1 259 ? 89.998 3.869 89.165 1.00 33.71 259 ASP B C 1
ATOM 4132 O O . ASP B 1 259 ? 90.242 4.181 90.332 1.00 32.76 259 ASP B O 1
ATOM 4137 N N . LEU B 1 260 ? 89.012 4.431 88.463 1.00 31.24 260 LEU B N 1
ATOM 4138 C CA . LEU B 1 260 ? 88.136 5.436 89.049 1.00 29.90 260 LEU B CA 1
ATOM 4139 C C . LEU B 1 260 ? 87.212 4.700 89.997 1.00 28.71 260 LEU B C 1
ATOM 4140 O O . LEU B 1 260 ? 86.894 3.525 89.764 1.00 28.11 260 LEU B O 1
ATOM 4145 N N . THR B 1 261 ? 86.820 5.364 91.084 1.00 26.68 261 THR B N 1
ATOM 4146 C CA . THR B 1 261 ? 85.791 4.834 91.970 1.00 26.79 261 THR B CA 1
ATOM 4147 C C . THR B 1 261 ? 84.388 4.975 91.325 1.00 26.38 261 THR B C 1
ATOM 4148 O O . THR B 1 261 ? 84.229 5.642 90.302 1.00 25.45 261 THR B O 1
ATOM 4152 N N . ALA B 1 262 ? 83.379 4.380 91.951 1.00 26.23 262 ALA B N 1
ATOM 4153 C CA . ALA B 1 262 ? 82.000 4.545 91.507 1.00 26.70 262 ALA B CA 1
ATOM 4154 C C . ALA B 1 262 ? 81.556 6.024 91.452 1.00 26.75 262 ALA B C 1
ATOM 4155 O O . ALA B 1 262 ? 80.961 6.436 90.448 1.00 26.79 262 ALA B O 1
ATOM 4157 N N . SER B 1 263 ? 81.830 6.832 92.497 1.00 26.82 263 SER B N 1
ATOM 4158 C CA . SER B 1 263 ? 81.533 8.297 92.436 1.00 27.95 263 SER B CA 1
ATOM 4159 C C . SER B 1 263 ? 82.323 8.990 91.362 1.00 26.80 263 SER B C 1
ATOM 4160 O O . SER B 1 263 ? 81.801 9.874 90.631 1.00 27.36 263 SER B O 1
ATOM 4163 N N . GLU B 1 264 ? 83.602 8.628 91.244 1.00 25.76 264 GLU B N 1
ATOM 4164 C CA . GLU B 1 264 ? 84.400 9.241 90.189 1.00 24.82 264 GLU B CA 1
ATOM 4165 C C . GLU B 1 264 ? 83.871 8.945 88.764 1.00 24.89 264 GLU B C 1
ATOM 4166 O O . GLU B 1 264 ? 83.848 9.838 87.937 1.00 23.52 264 GLU B O 1
ATOM 4172 N N . LEU B 1 265 ? 83.528 7.689 88.491 1.00 24.33 265 LEU B N 1
ATOM 4173 C CA . LEU B 1 265 ? 82.996 7.305 87.173 1.00 25.92 265 LEU B CA 1
ATOM 4174 C C . LEU B 1 265 ? 81.691 8.039 86.855 1.00 24.89 265 LEU B C 1
ATOM 4175 O O . LEU B 1 265 ? 81.481 8.487 85.718 1.00 26.08 265 LEU B O 1
ATOM 4180 N N . SER B 1 266 ? 80.820 8.160 87.849 1.00 24.47 266 SER B N 1
ATOM 4181 C CA . SER B 1 266 ? 79.541 8.887 87.692 1.00 23.78 266 SER B CA 1
ATOM 4182 C C . SER B 1 266 ? 79.706 10.348 87.407 1.00 23.82 266 SER B C 1
ATOM 4183 O O . SER B 1 266 ? 79.022 10.881 86.545 1.00 21.00 266 SER B O 1
ATOM 4186 N N . LYS B 1 267 ? 80.616 11.012 88.127 1.00 23.76 267 LYS B N 1
ATOM 4187 C CA . LYS B 1 267 ? 80.912 12.388 87.800 1.00 24.51 267 LYS B CA 1
ATOM 4188 C C . LYS B 1 267 ? 81.466 12.549 86.378 1.00 25.19 267 LYS B C 1
ATOM 4189 O O . LYS B 1 267 ? 81.014 13.422 85.598 1.00 27.42 267 LYS B O 1
ATOM 4195 N N . LYS B 1 268 ? 82.421 11.708 86.012 1.00 25.03 268 LYS B N 1
ATOM 4196 C CA . LYS B 1 268 ? 83.020 11.759 84.676 1.00 24.63 268 LYS B CA 1
ATOM 4197 C C . LYS B 1 268 ? 81.966 11.783 83.566 1.00 25.17 268 LYS B C 1
ATOM 4198 O O . LYS B 1 268 ? 82.039 12.626 82.634 1.00 24.99 268 LYS B O 1
ATOM 4204 N N . TYR B 1 269 ? 80.995 10.867 83.662 1.00 23.99 269 TYR B N 1
ATOM 4205 C CA . TYR B 1 269 ? 79.956 10.776 82.640 1.00 24.56 269 TYR B CA 1
ATOM 4206 C C . TYR B 1 269 ? 78.899 11.901 82.605 1.00 25.20 269 TYR B C 1
ATOM 4207 O O . TYR B 1 269 ? 78.049 11.921 81.695 1.00 25.40 269 TYR B O 1
ATOM 4216 N N . THR B 1 270 ? 79.007 12.857 83.531 1.00 25.65 270 THR B N 1
ATOM 4217 C CA . THR B 1 270 ? 78.242 14.108 83.505 1.00 26.70 270 THR B CA 1
ATOM 4218 C C . THR B 1 270 ? 78.928 15.178 82.645 1.00 27.29 270 THR B C 1
ATOM 4219 O O . THR B 1 270 ? 78.348 16.211 82.379 1.00 27.78 270 THR B O 1
ATOM 4223 N N . PHE B 1 271 ? 80.129 14.889 82.151 1.00 28.18 271 PHE B N 1
ATOM 4224 C CA . PHE B 1 271 ? 80.866 15.806 81.279 1.00 28.44 271 PHE B CA 1
ATOM 4225 C C . PHE B 1 271 ? 81.089 17.174 81.988 1.00 29.81 271 PHE B C 1
ATOM 4226 O O . PHE B 1 271 ? 80.849 18.255 81.402 1.00 29.16 271 PHE B O 1
ATOM 4234 N N . PRO B 1 272 ? 81.585 17.124 83.244 1.00 30.28 272 PRO B N 1
ATOM 4235 C CA . PRO B 1 272 ? 81.556 18.340 84.056 1.00 31.28 272 PRO B CA 1
ATOM 4236 C C . PRO B 1 272 ? 82.399 19.477 83.442 1.00 32.10 272 PRO B C 1
ATOM 4237 O O . PRO B 1 272 ? 82.022 20.679 83.554 1.00 31.40 272 PRO B O 1
ATOM 4241 N N . GLU B 1 273 ? 83.465 19.104 82.730 1.00 32.20 273 GLU B N 1
ATOM 4242 C CA . GLU B 1 273 ? 84.351 20.091 82.124 1.00 33.73 273 GLU B CA 1
ATOM 4243 C C . GLU B 1 273 ? 83.662 20.875 81.013 1.00 33.07 273 GLU B C 1
ATOM 4244 O O . GLU B 1 273 ? 83.866 22.087 80.889 1.00 31.71 273 GLU B O 1
ATOM 4250 N N . GLU B 1 274 ? 82.845 20.172 80.227 1.00 33.01 274 GLU B N 1
ATOM 4251 C CA . GLU B 1 274 ? 82.010 20.758 79.164 1.00 32.19 274 GLU B CA 1
ATOM 4252 C C . GLU B 1 274 ? 81.033 21.801 79.705 1.00 32.19 274 GLU B C 1
ATOM 4253 O O . GLU B 1 274 ? 80.943 22.924 79.164 1.00 30.74 274 GLU B O 1
ATOM 4259 N N . TYR B 1 275 ? 80.292 21.419 80.755 1.00 30.72 275 TYR B N 1
ATOM 4260 C CA . TYR B 1 275 ? 79.349 22.320 81.369 1.00 31.38 275 TYR B CA 1
ATOM 4261 C C . TYR B 1 275 ? 80.052 23.548 81.988 1.00 32.64 275 TYR B C 1
ATOM 4262 O O . TYR B 1 275 ? 79.535 24.680 81.920 1.00 32.67 275 TYR B O 1
ATOM 4271 N N . GLN B 1 276 ? 81.214 23.318 82.600 1.00 33.54 276 GLN B N 1
ATOM 4272 C CA . GLN B 1 276 ? 82.065 24.417 83.082 1.00 34.96 276 GLN B CA 1
ATOM 4273 C C . GLN B 1 276 ? 82.519 25.421 82.025 1.00 35.02 276 GLN B C 1
ATOM 4274 O O . GLN B 1 276 ? 82.413 26.619 82.256 1.00 35.44 276 GLN B O 1
ATOM 4280 N N . ALA B 1 277 ? 82.993 24.941 80.876 1.00 34.81 277 ALA B N 1
ATOM 4281 C CA . ALA B 1 277 ? 83.398 25.809 79.762 1.00 35.33 277 ALA B CA 1
ATOM 4282 C C . ALA B 1 277 ? 82.235 26.658 79.249 1.00 35.78 277 ALA B C 1
ATOM 4283 O O . ALA B 1 277 ? 82.419 27.816 78.821 1.00 35.09 277 ALA B O 1
ATOM 4285 N N . TRP B 1 278 ? 81.034 26.079 79.286 1.00 35.16 278 TRP B N 1
ATOM 4286 C CA . TRP B 1 278 ? 79.875 26.792 78.795 1.00 34.79 278 TRP B CA 1
ATOM 4287 C C . TRP B 1 278 ? 79.485 27.894 79.783 1.00 34.72 278 TRP B C 1
ATOM 4288 O O . TRP B 1 278 ? 79.156 28.978 79.355 1.00 34.24 278 TRP B O 1
ATOM 4299 N N . ALA B 1 279 ? 79.516 27.581 81.077 1.00 35.73 279 ALA B N 1
ATOM 4300 C CA . ALA B 1 279 ? 79.256 28.520 82.152 1.00 36.85 279 ALA B CA 1
ATOM 4301 C C . ALA B 1 279 ? 80.261 29.693 82.221 1.00 38.55 279 ALA B C 1
ATOM 4302 O O . ALA B 1 279 ? 79.896 30.788 82.627 1.00 38.57 279 ALA B O 1
ATOM 4304 N N . ARG B 1 280 ? 81.527 29.448 81.864 1.00 39.50 280 ARG B N 1
ATOM 4305 C CA . ARG B 1 280 ? 82.518 30.515 81.755 1.00 40.90 280 ARG B CA 1
ATOM 4306 C C . ARG B 1 280 ? 82.320 31.325 80.491 1.00 40.25 280 ARG B C 1
ATOM 4307 O O . ARG B 1 280 ? 82.487 32.536 80.510 1.00 40.25 280 ARG B O 1
ATOM 4315 N N . ASP B 1 281 ? 81.967 30.655 79.403 1.00 39.56 281 ASP B N 1
ATOM 4316 C CA . ASP B 1 281 ? 81.832 31.299 78.116 1.00 40.09 281 ASP B CA 1
ATOM 4317 C C . ASP B 1 281 ? 80.553 32.148 78.039 1.00 40.14 281 ASP B C 1
ATOM 4318 O O . ASP B 1 281 ? 80.553 33.199 77.379 1.00 39.81 281 ASP B O 1
ATOM 4323 N N . TYR B 1 282 ? 79.474 31.707 78.696 1.00 39.94 282 TYR B N 1
ATOM 4324 C CA . TYR B 1 282 ? 78.165 32.337 78.461 1.00 40.33 282 TYR B CA 1
ATOM 4325 C C . TYR B 1 282 ? 77.533 33.012 79.698 1.00 41.28 282 TYR B C 1
ATOM 4326 O O . TYR B 1 282 ? 76.521 33.722 79.578 1.00 41.04 282 TYR B O 1
ATOM 4335 N N . MET B 1 283 ? 78.125 32.790 80.868 1.00 42.09 283 MET B N 1
ATOM 4336 C CA . MET B 1 283 ? 77.556 33.253 82.111 1.00 44.58 283 MET B CA 1
ATOM 4337 C C . MET B 1 283 ? 78.521 34.033 83.020 1.00 46.29 283 MET B C 1
ATOM 4338 O O . MET B 1 283 ? 78.266 34.199 84.219 1.00 46.14 283 MET B O 1
ATOM 4343 N N . GLU B 1 284 ? 79.622 34.497 82.437 1.00 48.60 284 GLU B N 1
ATOM 4344 C CA . GLU B 1 284 ? 80.555 35.375 83.135 1.00 51.83 284 GLU B CA 1
ATOM 4345 C C . GLU B 1 284 ? 80.848 36.580 82.249 1.00 53.30 284 GLU B C 1
ATOM 4346 O O . GLU B 1 284 ? 80.890 36.430 81.020 1.00 53.83 284 GLU B O 1
ATOM 4352 N N . VAL B 1 285 ? 81.021 37.774 82.835 1.00 55.13 285 VAL B N 1
ATOM 4353 C CA . VAL B 1 285 ? 81.414 38.946 82.008 1.00 56.32 285 VAL B CA 1
ATOM 4354 C C . VAL B 1 285 ? 82.903 38.844 81.603 1.00 57.00 285 VAL B C 1
ATOM 4355 O O . VAL B 1 285 ? 83.264 38.921 80.410 1.00 57.32 285 VAL B O 1
ATOM 4359 N N . ARG C 1 3 ? 38.420 23.513 94.676 1.00 51.80 3 ARG C N 1
ATOM 4360 C CA . ARG C 1 3 ? 38.193 22.926 96.032 1.00 51.91 3 ARG C CA 1
ATOM 4361 C C . ARG C 1 3 ? 37.712 21.469 96.049 1.00 50.72 3 ARG C C 1
ATOM 4362 O O . ARG C 1 3 ? 38.111 20.728 96.963 1.00 51.65 3 ARG C O 1
ATOM 4370 N N . ALA C 1 4 ? 36.851 21.046 95.112 1.00 48.19 4 ALA C N 1
ATOM 4371 C CA . ALA C 1 4 ? 36.482 19.615 95.089 1.00 46.14 4 ALA C CA 1
ATOM 4372 C C . ALA C 1 4 ? 37.717 18.823 94.685 1.00 44.55 4 ALA C C 1
ATOM 4373 O O . ALA C 1 4 ? 38.386 19.175 93.705 1.00 44.14 4 ALA C O 1
ATOM 4375 N N . SER C 1 5 ? 38.050 17.792 95.461 1.00 42.19 5 SER C N 1
ATOM 4376 C CA . SER C 1 5 ? 39.164 16.929 95.111 1.00 41.32 5 SER C CA 1
ATOM 4377 C C . SER C 1 5 ? 38.687 15.890 94.114 1.00 40.21 5 SER C C 1
ATOM 4378 O O . SER C 1 5 ? 37.477 15.763 93.861 1.00 39.61 5 SER C O 1
ATOM 4381 N N . HIS C 1 6 ? 39.646 15.168 93.541 1.00 38.74 6 HIS C N 1
ATOM 4382 C CA . HIS C 1 6 ? 39.358 14.024 92.685 1.00 37.91 6 HIS C CA 1
ATOM 4383 C C . HIS C 1 6 ? 38.380 13.055 93.304 1.00 37.41 6 HIS C C 1
ATOM 4384 O O . HIS C 1 6 ? 37.467 12.578 92.630 1.00 37.69 6 HIS C O 1
ATOM 4391 N N . HIS C 1 7 ? 38.525 12.809 94.599 1.00 37.22 7 HIS C N 1
ATOM 4392 C CA . HIS C 1 7 ? 37.584 11.947 95.346 1.00 37.86 7 HIS C CA 1
ATOM 4393 C C . HIS C 1 7 ? 36.170 12.559 95.536 1.00 37.30 7 HIS C C 1
ATOM 4394 O O . HIS C 1 7 ? 35.163 11.845 95.430 1.00 36.91 7 HIS C O 1
ATOM 4401 N N . GLU C 1 8 ? 36.121 13.863 95.809 1.00 36.92 8 GLU C N 1
ATOM 4402 C CA . GLU C 1 8 ? 34.857 14.587 95.995 1.00 37.65 8 GLU C CA 1
ATOM 4403 C C . GLU C 1 8 ? 34.058 14.629 94.693 1.00 36.80 8 GLU C C 1
ATOM 4404 O O . GLU C 1 8 ? 32.817 14.480 94.721 1.00 37.41 8 GLU C O 1
ATOM 4410 N N . LEU C 1 9 ? 34.777 14.796 93.568 1.00 35.13 9 LEU C N 1
ATOM 4411 C CA . LEU C 1 9 ? 34.176 14.773 92.233 1.00 33.56 9 LEU C CA 1
ATOM 4412 C C . LEU C 1 9 ? 33.549 13.429 91.914 1.00 33.40 9 LEU C C 1
ATOM 4413 O O . LEU C 1 9 ? 32.451 13.368 91.310 1.00 33.46 9 LEU C O 1
ATOM 4418 N N . ARG C 1 10 ? 34.224 12.348 92.313 1.00 32.95 10 ARG C N 1
ATOM 4419 C CA . ARG C 1 10 ? 33.673 10.993 92.211 1.00 32.88 10 ARG C CA 1
ATOM 4420 C C . ARG C 1 10 ? 32.386 10.767 93.059 1.00 33.98 10 ARG C C 1
ATOM 4421 O O . ARG C 1 10 ? 31.429 10.061 92.623 1.00 32.91 10 ARG C O 1
ATOM 4429 N N . ALA C 1 11 ? 32.351 11.379 94.245 1.00 34.37 11 ALA C N 1
ATOM 4430 C CA . ALA C 1 11 ? 31.142 11.349 95.060 1.00 35.77 11 ALA C CA 1
ATOM 4431 C C . ALA C 1 11 ? 29.960 12.092 94.375 1.00 36.01 11 ALA C C 1
ATOM 4432 O O . ALA C 1 11 ? 28.808 11.609 94.410 1.00 36.13 11 ALA C O 1
ATOM 4434 N N . MET C 1 12 ? 30.256 13.233 93.747 1.00 35.99 12 MET C N 1
ATOM 4435 C CA . MET C 1 12 ? 29.260 14.028 93.024 1.00 36.45 12 MET C CA 1
ATOM 4436 C C . MET C 1 12 ? 28.667 13.261 91.851 1.00 36.01 12 MET C C 1
ATOM 4437 O O . MET C 1 12 ? 27.452 13.336 91.620 1.00 35.50 12 MET C O 1
ATOM 4442 N N . PHE C 1 13 ? 29.528 12.523 91.129 1.00 35.18 13 PHE C N 1
ATOM 4443 C CA . PHE C 1 13 ? 29.131 11.693 89.999 1.00 34.77 13 PHE C CA 1
ATOM 4444 C C . PHE C 1 13 ? 28.227 10.537 90.405 1.00 35.60 13 PHE C C 1
ATOM 4445 O O . PHE C 1 13 ? 27.210 10.263 89.742 1.00 34.75 13 PHE C O 1
ATOM 4453 N N . ARG C 1 14 ? 28.628 9.834 91.464 1.00 36.50 14 ARG C N 1
ATOM 4454 C CA . ARG C 1 14 ? 27.799 8.811 92.108 1.00 38.00 14 ARG C CA 1
ATOM 4455 C C . ARG C 1 14 ? 26.425 9.357 92.511 1.00 37.63 14 ARG C C 1
ATOM 4456 O O . ARG C 1 14 ? 25.426 8.621 92.476 1.00 36.69 14 ARG C O 1
ATOM 4464 N N . ALA C 1 15 ? 26.395 10.622 92.940 1.00 37.46 15 ALA C N 1
ATOM 4465 C CA . ALA C 1 15 ? 25.142 11.242 93.349 1.00 38.22 15 ALA C CA 1
ATOM 4466 C C . ALA C 1 15 ? 24.223 11.449 92.138 1.00 38.59 15 ALA C C 1
ATOM 4467 O O . ALA C 1 15 ? 23.033 11.130 92.199 1.00 39.38 15 ALA C O 1
ATOM 4469 N N . LEU C 1 16 ? 24.768 11.932 91.024 1.00 38.08 16 LEU C N 1
ATOM 4470 C CA . LEU C 1 16 ? 23.997 12.000 89.787 1.00 38.15 16 LEU C CA 1
ATOM 4471 C C . LEU C 1 16 ? 23.398 10.637 89.434 1.00 38.89 16 LEU C C 1
ATOM 4472 O O . LEU C 1 16 ? 22.241 10.557 88.989 1.00 39.41 16 LEU C O 1
ATOM 4477 N N . LEU C 1 17 ? 24.184 9.573 89.626 1.00 38.68 17 LEU C N 1
ATOM 4478 C CA . LEU C 1 17 ? 23.774 8.225 89.241 1.00 39.01 17 LEU C CA 1
ATOM 4479 C C . LEU C 1 17 ? 22.671 7.677 90.137 1.00 40.20 17 LEU C C 1
ATOM 4480 O O . LEU C 1 17 ? 21.798 6.958 89.654 1.00 41.02 17 LEU C O 1
ATOM 4485 N N . ASP C 1 18 ? 22.729 7.994 91.433 1.00 41.14 18 ASP C N 1
ATOM 4486 C CA . ASP C 1 18 ? 21.704 7.598 92.411 1.00 42.32 18 ASP C CA 1
ATOM 4487 C C . ASP C 1 18 ? 20.438 8.453 92.352 1.00 42.48 18 ASP C C 1
ATOM 4488 O O . ASP C 1 18 ? 19.453 8.143 93.014 1.00 42.47 18 ASP C O 1
ATOM 4493 N N . SER C 1 19 ? 20.468 9.534 91.586 1.00 42.57 19 SER C N 1
ATOM 4494 C CA . SER C 1 19 ? 19.292 10.382 91.449 1.00 42.84 19 SER C CA 1
ATOM 4495 C C . SER C 1 19 ? 18.305 9.653 90.518 1.00 43.16 19 SER C C 1
ATOM 4496 O O . SER C 1 19 ? 18.551 8.530 90.074 1.00 41.72 19 SER C O 1
ATOM 4499 N N . SER C 1 20 ? 17.160 10.260 90.247 1.00 44.56 20 SER C N 1
ATOM 4500 C CA . SER C 1 20 ? 16.206 9.586 89.364 1.00 44.89 20 SER C CA 1
ATOM 4501 C C . SER C 1 20 ? 16.042 10.363 88.069 1.00 44.87 20 SER C C 1
ATOM 4502 O O . SER C 1 20 ? 15.055 10.211 87.352 1.00 45.29 20 SER C O 1
ATOM 4505 N N . ARG C 1 21 ? 17.040 11.186 87.786 1.00 44.53 21 ARG C N 1
ATOM 4506 C CA . ARG C 1 21 ? 17.092 11.981 86.574 1.00 44.42 21 ARG C CA 1
ATOM 4507 C C . ARG C 1 21 ? 18.179 11.420 85.681 1.00 43.31 21 ARG C C 1
ATOM 4508 O O . ARG C 1 21 ? 19.016 10.623 86.128 1.00 41.95 21 ARG C O 1
ATOM 4516 N N . CYS C 1 22 ? 18.177 11.832 84.418 1.00 42.41 22 CYS C N 1
ATOM 4517 C CA . CYS C 1 22 ? 19.390 11.720 83.617 1.00 41.64 22 CYS C CA 1
ATOM 4518 C C . CYS C 1 22 ? 19.967 13.106 83.306 1.00 40.19 22 CYS C C 1
ATOM 4519 O O . CYS C 1 22 ? 19.306 14.138 83.484 1.00 39.42 22 CYS C O 1
ATOM 4522 N N . TYR C 1 23 ? 21.233 13.111 82.908 1.00 38.14 23 TYR C N 1
ATOM 4523 C CA . TYR C 1 23 ? 21.983 14.342 82.696 1.00 36.08 23 TYR C CA 1
ATOM 4524 C C . TYR C 1 23 ? 22.681 14.269 81.334 1.00 35.26 23 TYR C C 1
ATOM 4525 O O . TYR C 1 23 ? 23.142 13.203 80.898 1.00 34.75 23 TYR C O 1
ATOM 4534 N N . HIS C 1 24 ? 22.714 15.397 80.634 1.00 33.78 24 HIS C N 1
ATOM 4535 C CA . HIS C 1 24 ? 23.453 15.478 79.392 1.00 34.11 24 HIS C CA 1
ATOM 4536 C C . HIS C 1 24 ? 24.865 16.038 79.675 1.00 33.57 24 HIS C C 1
ATOM 4537 O O . HIS C 1 24 ? 25.035 17.045 80.386 1.00 33.73 24 HIS C O 1
ATOM 4544 N N . THR C 1 25 ? 25.875 15.359 79.131 1.00 33.37 25 THR C N 1
ATOM 4545 C CA . THR C 1 25 ? 27.262 15.733 79.377 1.00 32.08 25 THR C CA 1
ATOM 4546 C C . THR C 1 25 ? 27.583 16.939 78.539 1.00 32.42 25 THR C C 1
ATOM 4547 O O . THR C 1 25 ? 27.003 17.116 77.452 1.00 33.08 25 THR C O 1
ATOM 4551 N N . ALA C 1 26 ? 28.477 17.782 79.057 1.00 31.92 26 ALA C N 1
ATOM 4552 C CA . ALA C 1 26 ? 29.219 18.724 78.235 1.00 31.62 26 ALA C CA 1
ATOM 4553 C C . ALA C 1 26 ? 30.451 17.993 77.692 1.00 32.35 26 ALA C C 1
ATOM 4554 O O . ALA C 1 26 ? 31.057 17.157 78.393 1.00 32.06 26 ALA C O 1
ATOM 4556 N N . SER C 1 27 ? 30.798 18.281 76.447 1.00 32.80 27 SER C N 1
ATOM 4557 C CA . SER C 1 27 ? 32.088 17.883 75.887 1.00 33.30 27 SER C CA 1
ATOM 4558 C C . SER C 1 27 ? 33.209 18.680 76.538 1.00 33.02 27 SER C C 1
ATOM 4559 O O . SER C 1 27 ? 33.337 19.872 76.281 1.00 32.72 27 SER C O 1
ATOM 4562 N N . VAL C 1 28 ? 34.023 18.000 77.357 1.00 32.76 28 VAL C N 1
ATOM 4563 C CA . VAL C 1 28 ? 35.159 18.594 78.114 1.00 32.53 28 VAL C CA 1
ATOM 4564 C C . VAL C 1 28 ? 36.472 17.899 77.671 1.00 31.96 28 VAL C C 1
ATOM 4565 O O . VAL C 1 28 ? 36.654 16.696 77.915 1.00 31.32 28 VAL C O 1
ATOM 4569 N N . PHE C 1 29 ? 37.346 18.647 76.999 1.00 31.13 29 PHE C N 1
ATOM 4570 C CA . PHE C 1 29 ? 38.479 18.043 76.318 1.00 31.32 29 PHE C CA 1
ATOM 4571 C C . PHE C 1 29 ? 39.821 18.683 76.710 1.00 31.60 29 PHE C C 1
ATOM 4572 O O . PHE C 1 29 ? 40.883 18.207 76.296 1.00 32.12 29 PHE C O 1
ATOM 4580 N N . ASP C 1 30 ? 39.745 19.789 77.447 1.00 31.44 30 ASP C N 1
ATOM 4581 C CA . ASP C 1 30 ? 40.910 20.527 77.914 1.00 32.18 30 ASP C CA 1
ATOM 4582 C C . ASP C 1 30 ? 40.502 21.411 79.077 1.00 31.58 30 ASP C C 1
ATOM 4583 O O . ASP C 1 30 ? 39.296 21.460 79.409 1.00 30.90 30 ASP C O 1
ATOM 4588 N N . PRO C 1 31 ? 41.496 22.073 79.717 1.00 31.35 31 PRO C N 1
ATOM 4589 C CA . PRO C 1 31 ? 41.217 22.952 80.862 1.00 31.83 31 PRO C CA 1
ATOM 4590 C C . PRO C 1 31 ? 40.254 24.120 80.539 1.00 31.08 31 PRO C C 1
ATOM 4591 O O . PRO C 1 31 ? 39.347 24.390 81.316 1.00 31.53 31 PRO C O 1
ATOM 4595 N N . MET C 1 32 ? 40.443 24.804 79.417 1.00 31.69 32 MET C N 1
ATOM 4596 C CA . MET C 1 32 ? 39.492 25.879 79.047 1.00 31.55 32 MET C CA 1
ATOM 4597 C C . MET C 1 32 ? 38.023 25.371 78.947 1.00 31.81 32 MET C C 1
ATOM 4598 O O . MET C 1 32 ? 37.127 25.906 79.638 1.00 32.96 32 MET C O 1
ATOM 4603 N N . SER C 1 33 ? 37.795 24.317 78.159 1.00 31.18 33 SER C N 1
ATOM 4604 C CA . SER C 1 33 ? 36.466 23.752 78.028 1.00 29.99 33 SER C CA 1
ATOM 4605 C C . SER C 1 33 ? 35.943 23.254 79.377 1.00 30.61 33 SER C C 1
ATOM 4606 O O . SER C 1 33 ? 34.739 23.364 79.615 1.00 29.50 33 SER C O 1
ATOM 4609 N N . ALA C 1 34 ? 36.821 22.741 80.263 1.00 30.51 34 ALA C N 1
ATOM 4610 C CA . ALA C 1 34 ? 36.351 22.274 81.590 1.00 31.18 34 ALA C CA 1
ATOM 4611 C C . ALA C 1 34 ? 35.853 23.431 82.426 1.00 32.09 34 ALA C C 1
ATOM 4612 O O . ALA C 1 34 ? 34.877 23.290 83.160 1.00 32.56 34 ALA C O 1
ATOM 4614 N N . ARG C 1 35 ? 36.555 24.563 82.357 1.00 32.60 35 ARG C N 1
ATOM 4615 C CA . ARG C 1 35 ? 36.120 25.742 83.066 1.00 33.51 35 ARG C CA 1
ATOM 4616 C C . ARG C 1 35 ? 34.793 26.283 82.522 1.00 33.95 35 ARG C C 1
ATOM 4617 O O . ARG C 1 35 ? 33.918 26.698 83.312 1.00 35.25 35 ARG C O 1
ATOM 4625 N N . ILE C 1 36 ? 34.673 26.320 81.189 1.00 34.34 36 ILE C N 1
ATOM 4626 C CA . ILE C 1 36 ? 33.447 26.743 80.515 1.00 33.72 36 ILE C CA 1
ATOM 4627 C C . ILE C 1 36 ? 32.261 25.887 81.002 1.00 34.93 36 ILE C C 1
ATOM 4628 O O . ILE C 1 36 ? 31.241 26.426 81.459 1.00 35.08 36 ILE C O 1
ATOM 4633 N N . ALA C 1 37 ? 32.400 24.561 80.936 1.00 34.67 37 ALA C N 1
ATOM 4634 C CA . ALA C 1 37 ? 31.321 23.652 81.324 1.00 34.76 37 ALA C CA 1
ATOM 4635 C C . ALA C 1 37 ? 30.849 23.866 82.752 1.00 35.18 37 ALA C C 1
ATOM 4636 O O . ALA C 1 37 ? 29.641 23.893 83.013 1.00 35.43 37 ALA C O 1
ATOM 4638 N N . ALA C 1 38 ? 31.788 24.044 83.676 1.00 35.58 38 ALA C N 1
ATOM 4639 C CA . ALA C 1 38 ? 31.443 24.256 85.079 1.00 36.24 38 ALA C CA 1
ATOM 4640 C C . ALA C 1 38 ? 30.726 25.602 85.301 1.00 37.27 38 ALA C C 1
ATOM 4641 O O . ALA C 1 38 ? 29.826 25.729 86.131 1.00 36.66 38 ALA C O 1
ATOM 4643 N N . ASP C 1 39 ? 31.138 26.598 84.530 1.00 38.70 39 ASP C N 1
ATOM 4644 C CA . ASP C 1 39 ? 30.614 27.932 84.654 1.00 39.52 39 ASP C CA 1
ATOM 4645 C C . ASP C 1 39 ? 29.157 27.967 84.173 1.00 39.94 39 ASP C C 1
ATOM 4646 O O . ASP C 1 39 ? 28.322 28.592 84.820 1.00 40.53 39 ASP C O 1
ATOM 4651 N N . LEU C 1 40 ? 28.853 27.266 83.068 1.00 39.50 40 LEU C N 1
ATOM 4652 C CA . LEU C 1 40 ? 27.480 27.098 82.570 1.00 38.04 40 LEU C CA 1
ATOM 4653 C C . LEU C 1 40 ? 26.588 26.228 83.470 1.00 38.20 40 LEU C C 1
ATOM 4654 O O . LEU C 1 40 ? 25.410 26.049 83.176 1.00 39.04 40 LEU C O 1
ATOM 4659 N N . GLY C 1 41 ? 27.143 25.663 84.530 1.00 37.57 41 GLY C N 1
ATOM 4660 C CA . GLY C 1 41 ? 26.360 24.791 85.398 1.00 37.17 41 GLY C CA 1
ATOM 4661 C C . GLY C 1 41 ? 26.147 23.334 84.992 1.00 37.11 41 GLY C C 1
ATOM 4662 O O . GLY C 1 41 ? 25.370 22.645 85.658 1.00 37.26 41 GLY C O 1
ATOM 4663 N N . PHE C 1 42 ? 26.838 22.831 83.957 1.00 36.89 42 PHE C N 1
ATOM 4664 C CA . PHE C 1 42 ? 26.808 21.367 83.651 1.00 37.20 42 PHE C CA 1
ATOM 4665 C C . PHE C 1 42 ? 27.152 20.462 84.831 1.00 37.29 42 PHE C C 1
ATOM 4666 O O . PHE C 1 42 ? 28.058 20.747 85.627 1.00 38.62 42 PHE C O 1
ATOM 4674 N N . GLU C 1 43 ? 26.415 19.364 84.941 1.00 37.84 43 GLU C N 1
ATOM 4675 C CA . GLU C 1 43 ? 26.569 18.424 86.063 1.00 38.00 43 GLU C CA 1
ATOM 4676 C C . GLU C 1 43 ? 27.771 17.510 85.871 1.00 37.35 43 GLU C C 1
ATOM 4677 O O . GLU C 1 43 ? 28.448 17.197 86.834 1.00 37.57 43 GLU C O 1
ATOM 4683 N N . CYS C 1 44 ? 28.048 17.105 84.631 1.00 35.83 44 CYS C N 1
ATOM 4684 C CA . CYS C 1 44 ? 29.195 16.265 84.364 1.00 34.91 44 CYS C CA 1
ATOM 4685 C C . CYS C 1 44 ? 29.697 16.527 82.932 1.00 34.26 44 CYS C C 1
ATOM 4686 O O . CYS C 1 44 ? 28.960 17.087 82.106 1.00 34.46 44 CYS C O 1
ATOM 4689 N N . GLY C 1 45 ? 30.951 16.140 82.660 1.00 31.94 45 GLY C N 1
ATOM 4690 C CA . GLY C 1 45 ? 31.532 16.252 81.339 1.00 29.39 45 GLY C CA 1
ATOM 4691 C C . GLY C 1 45 ? 32.099 14.934 80.851 1.00 29.39 45 GLY C C 1
ATOM 4692 O O . GLY C 1 45 ? 32.133 13.933 81.584 1.00 27.95 45 GLY C O 1
ATOM 4693 N N . ILE C 1 46 ? 32.534 14.922 79.591 1.00 29.13 46 ILE C N 1
ATOM 4694 C CA . ILE C 1 46 ? 33.117 13.734 78.999 1.00 28.64 46 ILE C CA 1
ATOM 4695 C C . ILE C 1 46 ? 34.309 14.081 78.122 1.00 28.18 46 ILE C C 1
ATOM 4696 O O . ILE C 1 46 ? 34.202 14.899 77.185 1.00 28.64 46 ILE C O 1
ATOM 4701 N N . LEU C 1 47 ? 35.449 13.457 78.436 1.00 27.69 47 LEU C N 1
ATOM 4702 C CA . LEU C 1 47 ? 36.618 13.456 77.545 1.00 27.62 47 LEU C CA 1
ATOM 4703 C C . LEU C 1 47 ? 36.503 12.292 76.550 1.00 27.81 47 LEU C C 1
ATOM 4704 O O . LEU C 1 47 ? 36.616 11.117 76.929 1.00 28.53 47 LEU C O 1
ATOM 4709 N N . GLY C 1 48 ? 36.228 12.629 75.288 1.00 27.07 48 GLY C N 1
ATOM 4710 C CA . GLY C 1 48 ? 36.119 11.627 74.252 1.00 26.62 48 GLY C CA 1
ATOM 4711 C C . GLY C 1 48 ? 37.488 11.296 73.665 1.00 26.39 48 GLY C C 1
ATOM 4712 O O . GLY C 1 48 ? 38.347 12.172 73.523 1.00 25.35 48 GLY C O 1
ATOM 4713 N N . GLY C 1 49 ? 37.669 10.025 73.331 1.00 26.18 49 GLY C N 1
ATOM 4714 C CA . GLY C 1 49 ? 38.861 9.539 72.658 1.00 25.71 49 GLY C CA 1
ATOM 4715 C C . GLY C 1 49 ? 39.041 10.164 71.288 1.00 25.60 49 GLY C C 1
ATOM 4716 O O . GLY C 1 49 ? 40.155 10.435 70.875 1.00 24.01 49 GLY C O 1
ATOM 4717 N N . SER C 1 50 ? 37.921 10.423 70.593 1.00 26.70 50 SER C N 1
ATOM 4718 C CA . SER C 1 50 ? 37.940 11.073 69.280 1.00 25.53 50 SER C CA 1
ATOM 4719 C C . SER C 1 50 ? 38.499 12.512 69.342 1.00 25.39 50 SER C C 1
ATOM 4720 O O . SER C 1 50 ? 39.263 12.936 68.480 1.00 24.71 50 SER C O 1
ATOM 4723 N N . VAL C 1 51 ? 38.102 13.254 70.357 1.00 25.16 51 VAL C N 1
ATOM 4724 C CA . VAL C 1 51 ? 38.516 14.647 70.483 1.00 25.73 51 VAL C CA 1
ATOM 4725 C C . VAL C 1 51 ? 40.013 14.739 70.885 1.00 25.45 51 VAL C C 1
ATOM 4726 O O . VAL C 1 51 ? 40.785 15.533 70.305 1.00 24.99 51 VAL C O 1
ATOM 4730 N N . ALA C 1 52 ? 40.439 13.881 71.810 1.00 24.57 52 ALA C N 1
ATOM 4731 C CA . ALA C 1 52 ? 41.882 13.758 72.151 1.00 24.36 52 ALA C CA 1
ATOM 4732 C C . ALA C 1 52 ? 42.740 13.473 70.926 1.00 24.04 52 ALA C C 1
ATOM 4733 O O . ALA C 1 52 ? 43.827 14.048 70.765 1.00 24.13 52 ALA C O 1
ATOM 4735 N N . SER C 1 53 ? 42.241 12.595 70.058 1.00 23.65 53 SER C N 1
ATOM 4736 C CA . SER C 1 53 ? 42.937 12.269 68.828 1.00 23.63 53 SER C CA 1
ATOM 4737 C C . SER C 1 53 ? 43.003 13.467 67.852 1.00 24.27 53 SER C C 1
ATOM 4738 O O . SER C 1 53 ? 44.009 13.658 67.200 1.00 22.58 53 SER C O 1
ATOM 4741 N N . LEU C 1 54 ? 41.934 14.273 67.769 1.00 25.84 54 LEU C N 1
ATOM 4742 C CA . LEU C 1 54 ? 41.999 15.538 67.001 1.00 27.03 54 LEU C CA 1
ATOM 4743 C C . LEU C 1 54 ? 43.011 16.498 67.567 1.00 27.27 54 LEU C C 1
ATOM 4744 O O . LEU C 1 54 ? 43.756 17.139 66.818 1.00 28.61 54 LEU C O 1
ATOM 4749 N N . GLN C 1 55 ? 43.047 16.613 68.889 1.00 27.03 55 GLN C N 1
ATOM 4750 C CA . GLN C 1 55 ? 43.848 17.628 69.519 1.00 27.29 55 GLN C CA 1
ATOM 4751 C C . GLN C 1 55 ? 45.339 17.293 69.515 1.00 27.29 55 GLN C C 1
ATOM 4752 O O . GLN C 1 55 ? 46.172 18.183 69.349 1.00 25.58 55 GLN C O 1
ATOM 4758 N N . VAL C 1 56 ? 45.674 16.014 69.757 1.00 25.60 56 VAL C N 1
ATOM 4759 C CA . VAL C 1 56 ? 47.070 15.619 69.965 1.00 24.88 56 VAL C CA 1
ATOM 4760 C C . VAL C 1 56 ? 47.677 15.450 68.602 1.00 24.80 56 VAL C C 1
ATOM 4761 O O . VAL C 1 56 ? 48.854 15.796 68.379 1.00 24.54 56 VAL C O 1
ATOM 4765 N N . LEU C 1 57 ? 46.862 14.912 67.688 1.00 23.99 57 LEU C N 1
ATOM 4766 C CA . LEU C 1 57 ? 47.363 14.375 66.433 1.00 24.26 57 LEU C CA 1
ATOM 4767 C C . LEU C 1 57 ? 46.702 14.928 65.142 1.00 24.45 57 LEU C C 1
ATOM 4768 O O . LEU C 1 57 ? 47.215 14.675 64.038 1.00 24.78 57 LEU C O 1
ATOM 4773 N N . ALA C 1 58 ? 45.568 15.629 65.258 1.00 23.44 58 ALA C N 1
ATOM 4774 C CA . ALA C 1 58 ? 44.713 15.899 64.050 1.00 24.56 58 ALA C CA 1
ATOM 4775 C C . ALA C 1 58 ? 44.375 14.601 63.283 1.00 23.74 58 ALA C C 1
ATOM 4776 O O . ALA C 1 58 ? 44.549 14.517 62.077 1.00 24.44 58 ALA C O 1
ATOM 4778 N N . ALA C 1 59 ? 44.031 13.542 64.004 1.00 24.53 59 ALA C N 1
ATOM 4779 C CA . ALA C 1 59 ? 43.816 12.228 63.376 1.00 22.92 59 ALA C CA 1
ATOM 4780 C C . ALA C 1 59 ? 42.417 11.701 63.636 1.00 23.42 59 ALA C C 1
ATOM 4781 O O . ALA C 1 59 ? 41.762 12.053 64.668 1.00 20.36 59 ALA C O 1
ATOM 4783 N N . PRO C 1 60 ? 41.949 10.828 62.712 1.00 23.45 60 PRO C N 1
ATOM 4784 C CA . PRO C 1 60 ? 40.676 10.126 62.932 1.00 24.45 60 PRO C CA 1
ATOM 4785 C C . PRO C 1 60 ? 40.724 9.261 64.203 1.00 25.74 60 PRO C C 1
ATOM 4786 O O . PRO C 1 60 ? 41.781 9.068 64.840 1.00 24.79 60 PRO C O 1
ATOM 4790 N N . ASP C 1 61 ? 39.560 8.793 64.588 1.00 25.91 61 ASP C N 1
ATOM 4791 C CA . ASP C 1 61 ? 39.383 8.059 65.802 1.00 27.49 61 ASP C CA 1
ATOM 4792 C C . ASP C 1 61 ? 39.807 6.570 65.648 1.00 27.42 61 ASP C C 1
ATOM 4793 O O . ASP C 1 61 ? 38.981 5.666 65.809 1.00 27.27 61 ASP C O 1
ATOM 4798 N N . PHE C 1 62 ? 41.106 6.350 65.380 1.00 27.35 62 PHE C N 1
ATOM 4799 C CA . PHE C 1 62 ? 41.670 5.040 64.963 1.00 28.18 62 PHE C CA 1
ATOM 4800 C C . PHE C 1 62 ? 42.607 4.353 66.003 1.00 29.01 62 PHE C C 1
ATOM 4801 O O . PHE C 1 62 ? 43.393 3.415 65.672 1.00 29.74 62 PHE C O 1
ATOM 4809 N N . ALA C 1 63 ? 42.488 4.776 67.254 1.00 28.17 63 ALA C N 1
ATOM 4810 C CA . ALA C 1 63 ? 43.411 4.340 68.321 1.00 28.93 63 ALA C CA 1
ATOM 4811 C C . ALA C 1 63 ? 44.875 4.574 67.932 1.00 27.23 63 ALA C C 1
ATOM 4812 O O . ALA C 1 63 ? 45.695 3.636 67.980 1.00 26.58 63 ALA C O 1
ATOM 4814 N N . LEU C 1 64 ? 45.194 5.807 67.509 1.00 25.54 64 LEU C N 1
ATOM 4815 C CA . LEU C 1 64 ? 46.554 6.182 67.125 1.00 24.57 64 LEU C CA 1
ATOM 4816 C C . LEU C 1 64 ? 47.254 6.861 68.281 1.00 23.06 64 LEU C C 1
ATOM 4817 O O . LEU C 1 64 ? 48.500 6.835 68.413 1.00 22.03 64 LEU C O 1
ATOM 4822 N N . ILE C 1 65 ? 46.446 7.518 69.110 1.00 22.50 65 ILE C N 1
ATOM 4823 C CA A ILE C 1 65 ? 46.930 8.139 70.306 0.50 22.39 65 ILE C CA 1
ATOM 4824 C CA B ILE C 1 65 ? 46.990 8.128 70.309 0.50 21.84 65 ILE C CA 1
ATOM 4825 C C . ILE C 1 65 ? 47.467 6.993 71.218 1.00 22.81 65 ILE C C 1
ATOM 4826 O O . ILE C 1 65 ? 46.967 5.861 71.153 1.00 23.44 65 ILE C O 1
ATOM 4835 N N . THR C 1 66 ? 48.456 7.283 72.044 1.00 21.88 66 THR C N 1
ATOM 4836 C CA . THR C 1 66 ? 48.946 6.268 72.988 1.00 21.74 66 THR C CA 1
ATOM 4837 C C . THR C 1 66 ? 48.225 6.506 74.314 1.00 21.89 66 THR C C 1
ATOM 4838 O O . THR C 1 66 ? 47.671 7.551 74.561 1.00 21.85 66 THR C O 1
ATOM 4842 N N . LEU C 1 67 ? 48.210 5.509 75.178 1.00 22.09 67 LEU C N 1
ATOM 4843 C CA . LEU C 1 67 ? 47.702 5.698 76.495 1.00 22.23 67 LEU C CA 1
ATOM 4844 C C . LEU C 1 67 ? 48.283 6.968 77.176 1.00 22.83 67 LEU C C 1
ATOM 4845 O O . LEU C 1 67 ? 47.513 7.713 77.748 1.00 22.74 67 LEU C O 1
ATOM 4850 N N . SER C 1 68 ? 49.614 7.184 77.120 1.00 22.84 68 SER C N 1
ATOM 4851 C CA . SER C 1 68 ? 50.281 8.353 77.743 1.00 22.33 68 SER C CA 1
ATOM 4852 C C . SER C 1 68 ? 49.735 9.696 77.270 1.00 21.93 68 SER C C 1
ATOM 4853 O O . SER C 1 68 ? 49.602 10.649 78.065 1.00 21.47 68 SER C O 1
ATOM 4856 N N . GLU C 1 69 ? 49.407 9.737 75.986 1.00 22.39 69 GLU C N 1
ATOM 4857 C CA . GLU C 1 69 ? 48.894 10.928 75.331 1.00 22.71 69 GLU C CA 1
ATOM 4858 C C . GLU C 1 69 ? 47.434 11.160 75.766 1.00 22.89 69 GLU C C 1
ATOM 4859 O O . GLU C 1 69 ? 47.070 12.272 76.159 1.00 22.09 69 GLU C O 1
ATOM 4865 N N . PHE C 1 70 ? 46.629 10.098 75.776 1.00 23.01 70 PHE C N 1
ATOM 4866 C CA . PHE C 1 70 ? 45.270 10.257 76.305 1.00 24.05 70 PHE C CA 1
ATOM 4867 C C . PHE C 1 70 ? 45.250 10.744 77.765 1.00 24.92 70 PHE C C 1
ATOM 4868 O O . PHE C 1 70 ? 44.440 11.613 78.169 1.00 23.97 70 PHE C O 1
ATOM 4876 N N . VAL C 1 71 ? 46.164 10.178 78.559 1.00 24.36 71 VAL C N 1
ATOM 4877 C CA . VAL C 1 71 ? 46.308 10.511 79.966 1.00 23.53 71 VAL C CA 1
ATOM 4878 C C . VAL C 1 71 ? 46.825 11.945 80.172 1.00 23.54 71 VAL C C 1
ATOM 4879 O O . VAL C 1 71 ? 46.377 12.628 81.073 1.00 24.13 71 VAL C O 1
ATOM 4883 N N . GLU C 1 72 ? 47.766 12.408 79.359 1.00 23.12 72 GLU C N 1
ATOM 4884 C CA . GLU C 1 72 ? 48.174 13.798 79.439 1.00 24.50 72 GLU C CA 1
ATOM 4885 C C . GLU C 1 72 ? 46.944 14.698 79.260 1.00 23.63 72 GLU C C 1
ATOM 4886 O O . GLU C 1 72 ? 46.793 15.660 79.985 1.00 24.64 72 GLU C O 1
ATOM 4892 N N . GLN C 1 73 ? 46.077 14.378 78.296 1.00 24.09 73 GLN C N 1
ATOM 4893 C CA . GLN C 1 73 ? 44.863 15.199 78.054 1.00 24.51 73 GLN C CA 1
ATOM 4894 C C . GLN C 1 73 ? 43.971 15.300 79.291 1.00 24.78 73 GLN C C 1
ATOM 4895 O O . GLN C 1 73 ? 43.635 16.435 79.761 1.00 23.68 73 GLN C O 1
ATOM 4901 N N . ALA C 1 74 ? 43.694 14.129 79.862 1.00 24.49 74 ALA C N 1
ATOM 4902 C CA . ALA C 1 74 ? 42.965 13.959 81.130 1.00 24.16 74 ALA C CA 1
ATOM 4903 C C . ALA C 1 74 ? 43.599 14.634 82.323 1.00 24.55 74 ALA C C 1
ATOM 4904 O O . ALA C 1 74 ? 42.918 15.281 83.151 1.00 25.11 74 ALA C O 1
ATOM 4906 N N . THR C 1 75 ? 44.923 14.507 82.429 1.00 25.89 75 THR C N 1
ATOM 4907 C CA . THR C 1 75 ? 45.671 15.151 83.498 1.00 24.56 75 THR C CA 1
ATOM 4908 C C . THR C 1 75 ? 45.544 16.687 83.411 1.00 24.56 75 THR C C 1
ATOM 4909 O O . THR C 1 75 ? 45.293 17.333 84.416 1.00 23.20 75 THR C O 1
ATOM 4913 N N . ARG C 1 76 ? 45.717 17.262 82.221 1.00 25.81 76 ARG C N 1
ATOM 4914 C CA . ARG C 1 76 ? 45.518 18.702 82.037 1.00 25.74 76 ARG C CA 1
ATOM 4915 C C . ARG C 1 76 ? 44.101 19.172 82.454 1.00 26.76 76 ARG C C 1
ATOM 4916 O O . ARG C 1 76 ? 43.965 20.243 83.065 1.00 27.14 76 ARG C O 1
ATOM 4924 N N . ILE C 1 77 ? 43.067 18.396 82.110 1.00 25.65 77 ILE C N 1
ATOM 4925 C CA . ILE C 1 77 ? 41.695 18.661 82.560 1.00 27.70 77 ILE C CA 1
ATOM 4926 C C . ILE C 1 77 ? 41.592 18.531 84.101 1.00 27.41 77 ILE C C 1
ATOM 4927 O O . ILE C 1 77 ? 40.991 19.392 84.811 1.00 28.23 77 ILE C O 1
ATOM 4932 N N . GLY C 1 78 ? 42.194 17.463 84.639 1.00 28.28 78 GLY C N 1
ATOM 4933 C CA . GLY C 1 78 ? 42.158 17.197 86.104 1.00 26.88 78 GLY C CA 1
ATOM 4934 C C . GLY C 1 78 ? 42.745 18.278 86.983 1.00 27.85 78 GLY C C 1
ATOM 4935 O O . GLY C 1 78 ? 42.394 18.394 88.159 1.00 26.30 78 GLY C O 1
ATOM 4936 N N . ARG C 1 79 ? 43.634 19.098 86.452 1.00 27.95 79 ARG C N 1
ATOM 4937 C CA . ARG C 1 79 ? 44.165 20.213 87.274 1.00 29.90 79 ARG C CA 1
ATOM 4938 C C . ARG C 1 79 ? 43.117 21.317 87.551 1.00 30.50 79 ARG C C 1
ATOM 4939 O O . ARG C 1 79 ? 43.263 22.066 88.507 1.00 30.81 79 ARG C O 1
ATOM 4947 N N . VAL C 1 80 ? 42.085 21.426 86.712 1.00 31.29 80 VAL C N 1
ATOM 4948 C CA . VAL C 1 80 ? 41.116 22.551 86.772 1.00 32.18 80 VAL C CA 1
ATOM 4949 C C . VAL C 1 80 ? 39.647 22.109 86.945 1.00 32.27 80 VAL C C 1
ATOM 4950 O O . VAL C 1 80 ? 38.823 22.931 87.320 1.00 32.96 80 VAL C O 1
ATOM 4954 N N . ALA C 1 81 ? 39.326 20.836 86.678 1.00 32.67 81 ALA C N 1
ATOM 4955 C CA . ALA C 1 81 ? 37.918 20.392 86.608 1.00 32.57 81 ALA C CA 1
ATOM 4956 C C . ALA C 1 81 ? 37.162 20.555 87.936 1.00 33.06 81 ALA C C 1
ATOM 4957 O O . ALA C 1 81 ? 37.588 20.051 88.991 1.00 32.11 81 ALA C O 1
ATOM 4959 N N . ARG C 1 82 ? 36.044 21.282 87.870 1.00 33.41 82 ARG C N 1
ATOM 4960 C CA . ARG C 1 82 ? 35.165 21.496 89.043 1.00 33.91 82 ARG C CA 1
ATOM 4961 C C . ARG C 1 82 ? 33.875 20.695 88.937 1.00 33.04 82 ARG C C 1
ATOM 4962 O O . ARG C 1 82 ? 33.041 20.716 89.848 1.00 33.72 82 ARG C O 1
ATOM 4970 N N . LEU C 1 83 ? 33.701 20.013 87.815 1.00 32.37 83 LEU C N 1
ATOM 4971 C CA . LEU C 1 83 ? 32.599 19.038 87.634 1.00 31.81 83 LEU C CA 1
ATOM 4972 C C . LEU C 1 83 ? 33.267 17.721 87.324 1.00 30.87 83 LEU C C 1
ATOM 4973 O O . LEU C 1 83 ? 34.376 17.725 86.751 1.00 30.44 83 LEU C O 1
ATOM 4978 N N . PRO C 1 84 ? 32.630 16.599 87.709 1.00 30.44 84 PRO C N 1
ATOM 4979 C CA . PRO C 1 84 ? 33.077 15.246 87.335 1.00 30.37 84 PRO C CA 1
ATOM 4980 C C . PRO C 1 84 ? 33.186 14.990 85.842 1.00 30.56 84 PRO C C 1
ATOM 4981 O O . PRO C 1 84 ? 32.247 15.299 85.059 1.00 31.23 84 PRO C O 1
ATOM 4985 N N . VAL C 1 85 ? 34.307 14.387 85.445 1.00 28.94 85 VAL C N 1
ATOM 4986 C CA . VAL C 1 85 ? 34.580 14.137 84.038 1.00 28.10 85 VAL C CA 1
ATOM 4987 C C . VAL C 1 85 ? 34.673 12.626 83.809 1.00 29.23 85 VAL C C 1
ATOM 4988 O O . VAL C 1 85 ? 35.335 11.896 84.575 1.00 30.09 85 VAL C O 1
ATOM 4992 N N . ILE C 1 86 ? 33.967 12.148 82.775 1.00 28.51 86 ILE C N 1
ATOM 4993 C CA . ILE C 1 86 ? 34.012 10.776 82.333 1.00 28.49 86 ILE C CA 1
ATOM 4994 C C . ILE C 1 86 ? 35.092 10.683 81.276 1.00 28.92 86 ILE C C 1
ATOM 4995 O O . ILE C 1 86 ? 35.132 11.500 80.343 1.00 28.78 86 ILE C O 1
ATOM 5000 N N . ALA C 1 87 ? 35.994 9.713 81.428 1.00 28.90 87 ALA C N 1
ATOM 5001 C CA . ALA C 1 87 ? 36.950 9.453 80.339 1.00 28.77 87 ALA C CA 1
ATOM 5002 C C . ALA C 1 87 ? 36.500 8.299 79.495 1.00 28.78 87 ALA C C 1
ATOM 5003 O O . ALA C 1 87 ? 36.372 7.197 80.007 1.00 28.28 87 ALA C O 1
ATOM 5005 N N . ASP C 1 88 ? 36.332 8.532 78.189 1.00 28.45 88 ASP C N 1
ATOM 5006 C CA . ASP C 1 88 ? 36.230 7.450 77.223 1.00 28.50 88 ASP C CA 1
ATOM 5007 C C . ASP C 1 88 ? 37.622 6.804 77.019 1.00 28.17 88 ASP C C 1
ATOM 5008 O O . ASP C 1 88 ? 38.458 7.364 76.295 1.00 27.31 88 ASP C O 1
ATOM 5013 N N . ALA C 1 89 ? 37.835 5.620 77.593 1.00 27.15 89 ALA C N 1
ATOM 5014 C CA . ALA C 1 89 ? 39.158 4.990 77.595 1.00 27.64 89 ALA C CA 1
ATOM 5015 C C . ALA C 1 89 ? 39.266 3.852 76.563 1.00 27.55 89 ALA C C 1
ATOM 5016 O O . ALA C 1 89 ? 40.075 2.911 76.720 1.00 26.32 89 ALA C O 1
ATOM 5018 N N . ASP C 1 90 ? 38.475 3.959 75.482 1.00 27.25 90 ASP C N 1
ATOM 5019 C CA . ASP C 1 90 ? 38.473 2.961 74.393 1.00 28.11 90 ASP C CA 1
ATOM 5020 C C . ASP C 1 90 ? 38.452 1.511 74.894 1.00 28.01 90 ASP C C 1
ATOM 5021 O O . ASP C 1 90 ? 37.675 1.174 75.780 1.00 29.05 90 ASP C O 1
ATOM 5026 N N . HIS C 1 91 ? 39.318 0.651 74.350 1.00 26.42 91 HIS C N 1
ATOM 5027 C CA . HIS C 1 91 ? 39.399 -0.741 74.806 1.00 27.55 91 HIS C CA 1
ATOM 5028 C C . HIS C 1 91 ? 40.363 -0.954 75.998 1.00 27.37 91 HIS C C 1
ATOM 5029 O O . HIS C 1 91 ? 40.552 -2.094 76.384 1.00 27.18 91 HIS C O 1
ATOM 5036 N N . GLY C 1 92 ? 40.905 0.121 76.591 1.00 27.13 92 GLY C N 1
ATOM 5037 C CA . GLY C 1 92 ? 41.939 0.022 77.663 1.00 25.49 92 GLY C CA 1
ATOM 5038 C C . GLY C 1 92 ? 43.375 -0.121 77.172 1.00 25.01 92 GLY C C 1
ATOM 5039 O O . GLY C 1 92 ? 44.288 -0.503 77.941 1.00 25.33 92 GLY C O 1
ATOM 5040 N N . TYR C 1 93 ? 43.587 0.177 75.895 1.00 24.34 93 TYR C N 1
ATOM 5041 C CA . TYR C 1 93 ? 44.926 0.321 75.303 1.00 23.56 93 TYR C CA 1
ATOM 5042 C C . TYR C 1 93 ? 45.756 -1.008 75.264 1.00 23.53 93 TYR C C 1
ATOM 5043 O O . TYR C 1 93 ? 46.988 -1.002 75.248 1.00 21.87 93 TYR C O 1
ATOM 5052 N N . GLY C 1 94 ? 45.022 -2.120 75.137 1.00 23.69 94 GLY C N 1
ATOM 5053 C CA . GLY C 1 94 ? 45.590 -3.444 74.967 1.00 23.45 94 GLY C CA 1
ATOM 5054 C C . GLY C 1 94 ? 44.684 -4.476 75.570 1.00 23.04 94 GLY C C 1
ATOM 5055 O O . GLY C 1 94 ? 43.481 -4.365 75.490 1.00 22.24 94 GLY C O 1
ATOM 5056 N N . ASN C 1 95 ? 45.281 -5.495 76.174 1.00 23.86 95 ASN C N 1
ATOM 5057 C CA . ASN C 1 95 ? 44.539 -6.656 76.686 1.00 22.65 95 ASN C CA 1
ATOM 5058 C C . ASN C 1 95 ? 44.229 -6.336 78.101 1.00 22.52 95 ASN C C 1
ATOM 5059 O O . ASN C 1 95 ? 44.429 -5.185 78.509 1.00 22.07 95 ASN C O 1
ATOM 5064 N N . ALA C 1 96 ? 43.755 -7.310 78.867 1.00 22.71 96 ALA C N 1
ATOM 5065 C CA . ALA C 1 96 ? 43.308 -6.995 80.232 1.00 23.64 96 ALA C CA 1
ATOM 5066 C C . ALA C 1 96 ? 44.408 -6.429 81.137 1.00 24.61 96 ALA C C 1
ATOM 5067 O O . ALA C 1 96 ? 44.098 -5.704 82.102 1.00 25.56 96 ALA C O 1
ATOM 5069 N N . LEU C 1 97 ? 45.674 -6.775 80.856 1.00 25.65 97 LEU C N 1
ATOM 5070 C CA . LEU C 1 97 ? 46.839 -6.251 81.626 1.00 24.97 97 LEU C CA 1
ATOM 5071 C C . LEU C 1 97 ? 47.086 -4.774 81.277 1.00 23.87 97 LEU C C 1
ATOM 5072 O O . LEU C 1 97 ? 47.394 -3.967 82.132 1.00 22.33 97 LEU C O 1
ATOM 5077 N N . ASN C 1 98 ? 46.948 -4.436 80.004 1.00 23.24 98 ASN C N 1
ATOM 5078 C CA . ASN C 1 98 ? 46.944 -3.022 79.591 1.00 23.03 98 ASN C CA 1
ATOM 5079 C C . ASN C 1 98 ? 45.774 -2.236 80.202 1.00 23.99 98 ASN C C 1
ATOM 5080 O O . ASN C 1 98 ? 45.943 -1.098 80.640 1.00 23.79 98 ASN C O 1
ATOM 5085 N N . VAL C 1 99 ? 44.616 -2.888 80.351 1.00 24.12 99 VAL C N 1
ATOM 5086 C CA . VAL C 1 99 ? 43.451 -2.235 80.967 1.00 23.56 99 VAL C CA 1
ATOM 5087 C C . VAL C 1 99 ? 43.764 -1.819 82.406 1.00 22.86 99 VAL C C 1
ATOM 5088 O O . VAL C 1 99 ? 43.389 -0.734 82.810 1.00 22.87 99 VAL C O 1
ATOM 5092 N N . MET C 1 100 ? 44.444 -2.670 83.185 1.00 22.21 100 MET C N 1
ATOM 5093 C CA . MET C 1 100 ? 44.883 -2.257 84.530 1.00 22.15 100 MET C CA 1
ATOM 5094 C C . MET C 1 100 ? 45.639 -0.909 84.559 1.00 20.75 100 MET C C 1
ATOM 5095 O O . MET C 1 100 ? 45.404 -0.056 85.380 1.00 20.39 100 MET C O 1
ATOM 5100 N N . ARG C 1 101 ? 46.562 -0.750 83.635 1.00 21.23 101 ARG C N 1
ATOM 5101 C CA . ARG C 1 101 ? 47.363 0.408 83.541 1.00 21.76 101 ARG C CA 1
ATOM 5102 C C . ARG C 1 101 ? 46.504 1.582 83.124 1.00 21.90 101 ARG C C 1
ATOM 5103 O O . ARG C 1 101 ? 46.691 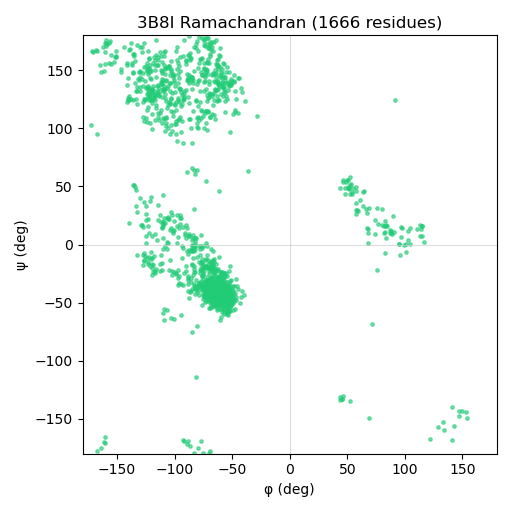2.652 83.628 1.00 21.90 101 ARG C O 1
ATOM 5111 N N . THR C 1 102 ? 45.611 1.380 82.139 1.00 23.60 102 THR C N 1
ATOM 5112 C CA . THR C 1 102 ? 44.620 2.424 81.760 1.00 23.57 102 THR C CA 1
ATOM 5113 C C . THR C 1 102 ? 43.893 2.968 82.981 1.00 23.07 102 THR C C 1
ATOM 5114 O O . THR C 1 102 ? 43.839 4.195 83.190 1.00 24.50 102 THR C O 1
ATOM 5118 N N . VAL C 1 103 ? 43.367 2.065 83.797 1.00 21.89 103 VAL C N 1
ATOM 5119 C CA . VAL C 1 103 ? 42.682 2.467 85.027 1.00 22.72 103 VAL C CA 1
ATOM 5120 C C . VAL C 1 103 ? 43.601 3.212 86.020 1.00 22.85 103 VAL C C 1
ATOM 5121 O O . VAL C 1 103 ? 43.281 4.326 86.487 1.00 22.54 103 VAL C O 1
ATOM 5125 N N . VAL C 1 104 ? 44.806 2.684 86.275 1.00 23.26 104 VAL C N 1
ATOM 5126 C CA . VAL C 1 104 ? 45.746 3.407 87.182 1.00 21.65 104 VAL C CA 1
ATOM 5127 C C . VAL C 1 104 ? 46.072 4.828 86.700 1.00 22.18 104 VAL C C 1
ATOM 5128 O O . VAL C 1 104 ? 46.074 5.819 87.487 1.00 20.85 104 VAL C O 1
ATOM 5132 N N . GLU C 1 105 ? 46.418 4.928 85.411 1.00 20.86 105 GLU C N 1
ATOM 5133 C CA . GLU C 1 105 ? 46.773 6.213 84.849 1.00 22.12 105 GLU C CA 1
ATOM 5134 C C . GLU C 1 105 ? 45.642 7.261 84.925 1.00 22.23 105 GLU C C 1
ATOM 5135 O O . GLU C 1 105 ? 45.890 8.436 85.258 1.00 20.42 105 GLU C O 1
ATOM 5141 N N . LEU C 1 106 ? 44.430 6.834 84.543 1.00 23.17 106 LEU C N 1
ATOM 5142 C CA . LEU C 1 106 ? 43.250 7.762 84.496 1.00 24.52 106 LEU C CA 1
ATOM 5143 C C . LEU C 1 106 ? 42.725 8.100 85.877 1.00 24.80 106 LEU C C 1
ATOM 5144 O O . LEU C 1 106 ? 42.296 9.217 86.138 1.00 26.44 106 LEU C O 1
ATOM 5149 N N . GLU C 1 107 ? 42.730 7.139 86.776 1.00 25.13 107 GLU C N 1
ATOM 5150 C CA . GLU C 1 107 ? 42.339 7.474 88.160 1.00 26.99 107 GLU C CA 1
ATOM 5151 C C . GLU C 1 107 ? 43.322 8.466 88.776 1.00 27.50 107 GLU C C 1
ATOM 5152 O O . GLU C 1 107 ? 42.919 9.425 89.444 1.00 29.05 107 GLU C O 1
ATOM 5158 N N . ARG C 1 108 ? 44.624 8.282 88.533 1.00 27.78 108 ARG C N 1
ATOM 5159 C CA . ARG C 1 108 ? 45.598 9.253 89.031 1.00 26.72 108 ARG C CA 1
ATOM 5160 C C . ARG C 1 108 ? 45.445 10.622 88.376 1.00 27.66 108 ARG C C 1
ATOM 5161 O O . ARG C 1 108 ? 45.581 11.631 89.041 1.00 25.54 108 ARG C O 1
ATOM 5169 N N . ALA C 1 109 ? 45.146 10.649 87.069 1.00 28.15 109 ALA C N 1
ATOM 5170 C CA . ALA C 1 109 ? 44.943 11.902 86.312 1.00 28.54 109 ALA C CA 1
ATOM 5171 C C . ALA C 1 109 ? 43.791 12.766 86.895 1.00 28.85 109 ALA C C 1
ATOM 5172 O O . ALA C 1 109 ? 43.774 14.005 86.798 1.00 29.20 109 ALA C O 1
ATOM 5174 N N . GLY C 1 110 ? 42.876 12.094 87.573 1.00 28.64 110 GLY C N 1
ATOM 5175 C CA . GLY C 1 110 ? 41.861 12.718 88.409 1.00 29.42 110 GLY C CA 1
ATOM 5176 C C . GLY C 1 110 ? 40.440 12.551 87.878 1.00 29.22 110 GLY C C 1
ATOM 5177 O O . GLY C 1 110 ? 39.536 13.270 88.285 1.00 29.25 110 GLY C O 1
ATOM 5178 N N . ILE C 1 111 ? 40.272 11.604 86.967 1.00 28.77 111 ILE C N 1
ATOM 5179 C CA . ILE C 1 111 ? 39.029 11.399 86.254 1.00 30.77 111 ILE C CA 1
ATOM 5180 C C . ILE C 1 111 ? 37.980 10.779 87.199 1.00 29.84 111 ILE C C 1
ATOM 5181 O O . ILE C 1 111 ? 38.335 10.127 88.169 1.00 29.09 111 ILE C O 1
ATOM 5186 N N . ALA C 1 112 ? 36.695 11.053 86.963 1.00 29.40 112 ALA C N 1
ATOM 5187 C CA . ALA C 1 112 ? 35.623 10.634 87.893 1.00 27.81 112 ALA C CA 1
ATOM 5188 C C . ALA C 1 112 ? 35.057 9.265 87.519 1.00 27.99 112 ALA C C 1
ATOM 5189 O O . ALA C 1 112 ? 34.566 8.497 88.370 1.00 28.19 112 ALA C O 1
ATOM 5191 N N . ALA C 1 113 ? 35.189 8.917 86.247 1.00 26.67 113 ALA C N 1
ATOM 5192 C CA . ALA C 1 113 ? 34.551 7.739 85.734 1.00 26.72 113 ALA C CA 1
ATOM 5193 C C . ALA C 1 113 ? 35.194 7.451 84.418 1.00 25.65 113 ALA C C 1
ATOM 5194 O O . ALA C 1 113 ? 35.717 8.358 83.784 1.00 27.51 113 ALA C O 1
ATOM 5196 N N . LEU C 1 114 ? 35.179 6.193 83.995 1.00 25.59 114 LEU C N 1
ATOM 5197 C CA . LEU C 1 114 ? 35.803 5.818 82.733 1.00 25.86 114 LEU C CA 1
ATOM 5198 C C . LEU C 1 114 ? 35.032 4.681 82.081 1.00 24.92 114 LEU C C 1
ATOM 5199 O O . LEU C 1 114 ? 34.448 3.846 82.772 1.00 27.17 114 LEU C O 1
ATOM 5204 N N . THR C 1 115 ? 35.028 4.645 80.753 1.00 25.15 115 THR C N 1
ATOM 5205 C CA . THR C 1 115 ? 34.433 3.529 80.064 1.00 24.84 115 THR C CA 1
ATOM 5206 C C . THR C 1 115 ? 35.461 2.592 79.417 1.00 25.16 115 THR C C 1
ATOM 5207 O O . THR C 1 115 ? 36.419 3.051 78.849 1.00 24.15 115 THR C O 1
ATOM 5211 N N . ILE C 1 116 ? 35.207 1.283 79.467 1.00 25.82 116 ILE C N 1
ATOM 5212 C CA . ILE C 1 116 ? 35.966 0.300 78.707 1.00 26.95 116 ILE C CA 1
ATOM 5213 C C . ILE C 1 116 ? 35.008 -0.436 77.787 1.00 27.04 116 ILE C C 1
ATOM 5214 O O . ILE C 1 116 ? 33.977 -0.917 78.200 1.00 28.97 116 ILE C O 1
ATOM 5219 N N . GLU C 1 117 ? 35.359 -0.540 76.525 1.00 27.11 117 GLU C N 1
ATOM 5220 C CA . GLU C 1 117 ? 34.438 -1.046 75.556 1.00 27.35 117 GLU C CA 1
ATOM 5221 C C . GLU C 1 117 ? 35.083 -2.296 75.020 1.00 28.45 117 GLU C C 1
ATOM 5222 O O . GLU C 1 117 ? 36.315 -2.456 75.175 1.00 26.44 117 GLU C O 1
ATOM 5228 N N . ASP C 1 118 ? 34.251 -3.143 74.387 1.00 27.88 118 ASP C N 1
ATOM 5229 C CA . ASP C 1 118 ? 34.611 -4.500 73.931 1.00 28.54 118 ASP C CA 1
ATOM 5230 C C . ASP C 1 118 ? 34.808 -4.600 72.419 1.00 28.83 118 ASP C C 1
ATOM 5231 O O . ASP C 1 118 ? 34.747 -5.688 71.844 1.00 30.17 118 ASP C O 1
ATOM 5236 N N . THR C 1 119 ? 35.079 -3.450 71.796 1.00 29.22 119 THR C N 1
ATOM 5237 C CA . THR C 1 119 ? 35.508 -3.345 70.410 1.00 30.75 119 THR C CA 1
ATOM 5238 C C . THR C 1 119 ? 36.930 -3.889 70.320 1.00 31.73 119 THR C C 1
ATOM 5239 O O . THR C 1 119 ? 37.757 -3.643 71.187 1.00 30.10 119 THR C O 1
ATOM 5243 N N . LEU C 1 120 ? 37.174 -4.647 69.262 1.00 32.31 120 LEU C N 1
ATOM 5244 C CA . LEU C 1 120 ? 38.480 -5.098 68.935 1.00 33.30 120 LEU C CA 1
ATOM 5245 C C . LEU C 1 120 ? 39.259 -3.956 68.309 1.00 32.75 120 LEU C C 1
ATOM 5246 O O . LEU C 1 120 ? 38.990 -3.556 67.181 1.00 32.08 120 LEU C O 1
ATOM 5251 N N . LEU C 1 121 ? 40.230 -3.443 69.071 1.00 32.14 121 LEU C N 1
ATOM 5252 C CA . LEU C 1 121 ? 41.062 -2.299 68.701 1.00 31.64 121 LEU C CA 1
ATOM 5253 C C . LEU C 1 121 ? 42.539 -2.618 68.928 1.00 32.00 121 LEU C C 1
ATOM 5254 O O . LEU C 1 121 ? 42.855 -3.379 69.844 1.00 30.27 121 LEU C O 1
ATOM 5259 N N . PRO C 1 122 ? 43.449 -2.043 68.101 1.00 31.55 122 PRO C N 1
ATOM 5260 C CA . PRO C 1 122 ? 43.150 -1.191 66.929 1.00 31.65 122 PRO C CA 1
ATOM 5261 C C . PRO C 1 122 ? 42.584 -2.059 65.807 1.00 32.05 122 PRO C C 1
ATOM 5262 O O . PRO C 1 122 ? 42.517 -3.297 65.978 1.00 31.09 122 PRO C O 1
ATOM 5266 N N . ALA C 1 123 ? 42.204 -1.439 64.681 1.00 31.90 123 ALA C N 1
ATOM 5267 C CA . ALA C 1 123 ? 41.724 -2.194 63.502 1.00 32.80 123 ALA C CA 1
ATOM 5268 C C . ALA C 1 123 ? 42.628 -3.379 63.145 1.00 33.83 123 ALA C C 1
ATOM 5269 O O . ALA C 1 123 ? 43.860 -3.250 63.042 1.00 33.22 123 ALA C O 1
ATOM 5271 N N . GLN C 1 124 ? 41.996 -4.526 62.927 1.00 35.52 124 GLN C N 1
ATOM 5272 C CA . GLN C 1 124 ? 42.670 -5.751 62.513 1.00 37.24 124 GLN C CA 1
ATOM 5273 C C . GLN C 1 124 ? 43.014 -5.840 61.022 1.00 37.34 124 GLN C C 1
ATOM 5274 O O . GLN C 1 124 ? 42.336 -5.262 60.161 1.00 36.92 124 GLN C O 1
ATOM 5280 N N . PHE C 1 125 ? 44.074 -6.585 60.732 1.00 37.47 125 PHE C N 1
ATOM 5281 C CA . PHE C 1 125 ? 44.468 -6.833 59.359 1.00 38.81 125 PHE C CA 1
ATOM 5282 C C . PHE C 1 125 ? 43.325 -7.447 58.509 1.00 40.90 125 PHE C C 1
ATOM 5283 O O . PHE C 1 125 ? 42.708 -8.430 58.906 1.00 40.00 125 PHE C O 1
ATOM 5291 N N . GLY C 1 126 ? 43.057 -6.811 57.360 1.00 44.25 126 GLY C N 1
ATOM 5292 C CA . GLY C 1 126 ? 42.122 -7.314 56.364 1.00 47.56 126 GLY C CA 1
ATOM 5293 C C . GLY C 1 126 ? 40.645 -7.156 56.706 1.00 49.88 126 GLY C C 1
ATOM 5294 O O . GLY C 1 126 ? 39.803 -7.225 55.811 1.00 50.37 126 GLY C O 1
ATOM 5295 N N . ARG C 1 127 ? 40.319 -7.004 57.997 1.00 51.65 127 ARG C N 1
ATOM 5296 C CA . ARG C 1 127 ? 38.921 -6.842 58.443 1.00 53.18 127 ARG C CA 1
ATOM 5297 C C . ARG C 1 127 ? 38.497 -5.392 58.372 1.00 54.13 127 ARG C C 1
ATOM 5298 O O . ARG C 1 127 ? 38.825 -4.627 59.263 1.00 55.60 127 ARG C O 1
ATOM 5306 N N . LYS C 1 128 ? 37.774 -5.025 57.319 1.00 55.21 128 LYS C N 1
ATOM 5307 C CA . LYS C 1 128 ? 37.191 -3.693 57.216 1.00 55.42 128 LYS C CA 1
ATOM 5308 C C . LYS C 1 128 ? 35.928 -3.578 58.064 1.00 55.57 128 LYS C C 1
ATOM 5309 O O . LYS C 1 128 ? 35.305 -2.518 58.126 1.00 55.73 128 LYS C O 1
ATOM 5311 N N . SER C 1 129 ? 35.557 -4.675 58.716 1.00 55.35 129 SER C N 1
ATOM 5312 C CA . SER C 1 129 ? 34.533 -4.640 59.753 1.00 53.88 129 SER C CA 1
ATOM 5313 C C . SER C 1 129 ? 35.127 -4.243 61.101 1.00 52.85 129 SER C C 1
ATOM 5314 O O . SER C 1 129 ? 36.214 -4.690 61.466 1.00 52.99 129 SER C O 1
ATOM 5317 N N . THR C 1 130 ? 34.407 -3.402 61.835 1.00 50.89 130 THR C N 1
ATOM 5318 C CA . THR C 1 130 ? 34.637 -3.243 63.266 1.00 48.99 130 THR C CA 1
ATOM 5319 C C . THR C 1 130 ? 33.990 -4.373 64.058 1.00 46.35 130 THR C C 1
ATOM 5320 O O . THR C 1 130 ? 32.774 -4.559 64.012 1.00 47.31 130 THR C O 1
ATOM 5324 N N . ASP C 1 131 ? 34.810 -5.126 64.784 1.00 42.67 131 ASP C N 1
ATOM 5325 C CA . ASP C 1 131 ? 34.341 -6.301 65.489 1.00 39.29 131 ASP C CA 1
ATOM 5326 C C . ASP C 1 131 ? 34.489 -6.140 66.981 1.00 36.54 131 ASP C C 1
ATOM 5327 O O . ASP C 1 131 ? 35.231 -5.286 67.458 1.00 35.30 131 ASP C O 1
ATOM 5332 N N . LEU C 1 132 ? 33.779 -6.992 67.701 1.00 33.81 132 LEU C N 1
ATOM 5333 C CA . LEU C 1 132 ? 33.825 -7.051 69.137 1.00 32.29 132 LEU C CA 1
ATOM 5334 C C . LEU C 1 132 ? 34.663 -8.247 69.581 1.00 31.68 132 LEU C C 1
ATOM 5335 O O . LEU C 1 132 ? 34.702 -9.283 68.899 1.00 30.17 132 LEU C O 1
ATOM 5340 N N . ILE C 1 133 ? 35.287 -8.102 70.757 1.00 30.87 133 ILE C N 1
ATOM 5341 C CA . ILE C 1 133 ? 36.007 -9.191 71.388 1.00 29.62 133 ILE C CA 1
ATOM 5342 C C . ILE C 1 133 ? 34.931 -10.121 71.943 1.00 31.24 133 ILE C C 1
ATOM 5343 O O . ILE C 1 133 ? 33.792 -9.677 72.196 1.00 30.15 133 ILE C O 1
ATOM 5348 N N . CYS C 1 134 ? 35.279 -11.398 72.126 1.00 32.08 134 CYS C N 1
ATOM 5349 C CA . CYS C 1 134 ? 34.349 -12.339 72.729 1.00 33.06 134 CYS C CA 1
ATOM 5350 C C . CYS C 1 134 ? 33.960 -11.857 74.131 1.00 33.34 134 CYS C C 1
ATOM 5351 O O . CYS C 1 134 ? 34.737 -11.180 74.833 1.00 32.69 134 CYS C O 1
ATOM 5354 N N . VAL C 1 135 ? 32.736 -12.172 74.529 1.00 32.60 135 VAL C N 1
ATOM 5355 C CA . VAL C 1 135 ? 32.243 -11.816 75.853 1.00 32.44 135 VAL C CA 1
ATOM 5356 C C . VAL C 1 135 ? 33.159 -12.281 77.014 1.00 32.11 135 VAL C C 1
ATOM 5357 O O . VAL C 1 135 ? 33.223 -11.592 78.027 1.00 33.28 135 VAL C O 1
ATOM 5361 N N . GLU C 1 136 ? 33.809 -13.445 76.878 1.00 31.86 136 GLU C N 1
ATOM 5362 C CA . GLU C 1 136 ? 34.719 -13.975 77.921 1.00 31.62 136 GLU C CA 1
ATOM 5363 C C . GLU C 1 136 ? 35.894 -13.012 78.091 1.00 29.76 136 GLU C C 1
ATOM 5364 O O . GLU C 1 136 ? 36.188 -12.646 79.200 1.00 29.76 136 GLU C O 1
ATOM 5370 N N . GLU C 1 137 ? 36.540 -12.615 76.984 1.00 29.38 137 GLU C N 1
ATOM 5371 C CA . GLU C 1 137 ? 37.566 -11.566 77.048 1.00 28.56 137 GLU C CA 1
ATOM 5372 C C . GLU C 1 137 ? 37.047 -10.282 77.651 1.00 28.82 137 GLU C C 1
ATOM 5373 O O . GLU C 1 137 ? 37.732 -9.654 78.474 1.00 29.33 137 GLU C O 1
ATOM 5379 N N . GLY C 1 138 ? 35.831 -9.880 77.251 1.00 28.16 138 GLY C N 1
ATOM 5380 C CA . GLY C 1 138 ? 35.249 -8.628 77.721 1.00 26.37 138 GLY C CA 1
ATOM 5381 C C . GLY C 1 138 ? 35.040 -8.609 79.212 1.00 27.21 138 GLY C C 1
ATOM 5382 O O . GLY C 1 138 ? 35.367 -7.617 79.883 1.00 27.88 138 GLY C O 1
ATOM 5383 N N . VAL C 1 139 ? 34.496 -9.706 79.729 1.00 26.87 139 VAL C N 1
ATOM 5384 C CA . VAL C 1 139 ? 34.327 -9.914 81.173 1.00 26.54 139 VAL C CA 1
ATOM 5385 C C . VAL C 1 139 ? 35.667 -9.808 81.940 1.00 26.27 139 VAL C C 1
ATOM 5386 O O . VAL C 1 139 ? 35.738 -9.283 83.050 1.00 26.73 139 VAL C O 1
ATOM 5390 N N . GLY C 1 140 ? 36.726 -10.354 81.373 1.00 26.40 140 GLY C N 1
ATOM 5391 C CA . GLY C 1 140 ? 38.006 -10.368 82.097 1.00 26.98 140 GLY C CA 1
ATOM 5392 C C . GLY C 1 140 ? 38.570 -8.965 82.162 1.00 26.91 140 GLY C C 1
ATOM 5393 O O . GLY C 1 140 ? 39.191 -8.588 83.144 1.00 26.91 140 GLY C O 1
ATOM 5394 N N . LYS C 1 141 ? 38.328 -8.192 81.101 1.00 26.59 141 LYS C N 1
ATOM 5395 C CA . LYS C 1 141 ? 38.768 -6.795 81.013 1.00 26.53 141 LYS C CA 1
ATOM 5396 C C . LYS C 1 141 ? 38.051 -5.921 82.048 1.00 27.41 141 LYS C C 1
ATOM 5397 O O . LYS C 1 141 ? 38.681 -5.087 82.727 1.00 27.57 141 LYS C O 1
ATOM 5403 N N . ILE C 1 142 ? 36.741 -6.149 82.230 1.00 27.18 142 ILE C N 1
ATOM 5404 C CA . ILE C 1 142 ? 35.988 -5.420 83.256 1.00 25.92 142 ILE C CA 1
ATOM 5405 C C . ILE C 1 142 ? 36.480 -5.812 84.656 1.00 25.71 142 ILE C C 1
ATOM 5406 O O . ILE C 1 142 ? 36.696 -4.943 85.498 1.00 26.12 142 ILE C O 1
ATOM 5411 N N . ARG C 1 143 ? 36.634 -7.117 84.890 1.00 25.26 143 ARG C N 1
ATOM 5412 C CA . ARG C 1 143 ? 37.165 -7.609 86.139 1.00 26.70 143 ARG C CA 1
ATOM 5413 C C . ARG C 1 143 ? 38.577 -7.059 86.389 1.00 25.36 143 ARG C C 1
ATOM 5414 O O . ARG C 1 143 ? 38.886 -6.674 87.506 1.00 24.93 143 ARG C O 1
ATOM 5422 N N . ALA C 1 144 ? 39.405 -7.011 85.348 1.00 24.79 144 ALA C N 1
ATOM 5423 C CA . ALA C 1 144 ? 40.758 -6.415 85.461 1.00 25.67 144 ALA C CA 1
ATOM 5424 C C . ALA C 1 144 ? 40.717 -4.964 85.836 1.00 25.17 144 ALA C C 1
ATOM 5425 O O . ALA C 1 144 ? 41.555 -4.508 86.612 1.00 26.45 144 ALA C O 1
ATOM 5427 N N . ALA C 1 145 ? 39.763 -4.219 85.259 1.00 25.27 145 ALA C N 1
ATOM 5428 C CA . ALA C 1 145 ? 39.610 -2.776 85.541 1.00 24.52 145 ALA C CA 1
ATOM 5429 C C . ALA C 1 145 ? 39.198 -2.575 87.003 1.00 24.42 145 ALA C C 1
ATOM 5430 O O . ALA C 1 145 ? 39.723 -1.722 87.713 1.00 24.81 145 ALA C O 1
ATOM 5432 N N . LEU C 1 146 ? 38.255 -3.377 87.461 1.00 25.68 146 LEU C N 1
ATOM 5433 C CA . LEU C 1 146 ? 37.781 -3.254 88.834 1.00 26.66 146 LEU C CA 1
ATOM 5434 C C . LEU C 1 146 ? 38.896 -3.584 89.879 1.00 27.19 146 LEU C C 1
ATOM 5435 O O . LEU C 1 146 ? 38.945 -2.963 90.932 1.00 28.18 146 LEU C O 1
ATOM 5440 N N . GLU C 1 147 ? 39.753 -4.564 89.581 1.00 27.72 147 GLU C N 1
ATOM 5441 C CA . GLU C 1 147 ? 40.963 -4.885 90.393 1.00 28.21 147 GLU C CA 1
ATOM 5442 C C . GLU C 1 147 ? 41.980 -3.746 90.451 1.00 28.53 147 GLU C C 1
ATOM 5443 O O . GLU C 1 147 ? 42.613 -3.545 91.486 1.00 29.36 147 GLU C O 1
ATOM 5449 N N . ALA C 1 148 ? 42.140 -3.001 89.363 1.00 27.28 148 ALA C N 1
ATOM 5450 C CA . ALA C 1 148 ? 43.162 -1.961 89.263 1.00 27.91 148 ALA C CA 1
ATOM 5451 C C . ALA C 1 148 ? 42.738 -0.712 89.998 1.00 28.99 148 ALA C C 1
ATOM 5452 O O . ALA C 1 148 ? 43.585 0.119 90.385 1.00 28.66 148 ALA C O 1
ATOM 5454 N N . ARG C 1 149 ? 41.424 -0.565 90.203 1.00 28.80 149 ARG C N 1
ATOM 5455 C CA . ARG C 1 149 ? 40.899 0.611 90.871 1.00 29.22 149 ARG C CA 1
ATOM 5456 C C . ARG C 1 149 ? 41.443 0.660 92.317 1.00 30.74 149 ARG C C 1
ATOM 5457 O O . ARG C 1 149 ? 41.493 -0.378 93.003 1.00 30.53 149 ARG C O 1
ATOM 5465 N N . VAL C 1 150 ? 41.776 1.867 92.766 1.00 30.73 150 VAL C N 1
ATOM 5466 C CA . VAL C 1 150 ? 42.218 2.143 94.116 1.00 32.13 150 VAL C CA 1
ATOM 5467 C C . VAL C 1 150 ? 41.141 2.932 94.888 1.00 32.94 150 VAL C C 1
ATOM 5468 O O . VAL C 1 150 ? 40.578 2.428 95.860 1.00 34.14 150 VAL C O 1
ATOM 5472 N N . ASP C 1 151 ? 40.848 4.161 94.472 1.00 34.48 151 ASP C N 1
ATOM 5473 C CA . ASP C 1 151 ? 39.698 4.905 95.042 1.00 34.95 151 ASP C CA 1
ATOM 5474 C C . ASP C 1 151 ? 38.355 4.200 94.699 1.00 35.83 151 ASP C C 1
ATOM 5475 O O . ASP C 1 151 ? 37.929 4.203 93.530 1.00 37.22 151 ASP C O 1
ATOM 5480 N N . PRO C 1 152 ? 37.693 3.567 95.689 1.00 35.96 152 PRO C N 1
ATOM 5481 C CA . PRO C 1 152 ? 36.503 2.769 95.287 1.00 36.39 152 PRO C CA 1
ATOM 5482 C C . PRO C 1 152 ? 35.341 3.630 94.753 1.00 35.52 152 PRO C C 1
ATOM 5483 O O . PRO C 1 152 ? 34.395 3.106 94.166 1.00 36.14 152 PRO C O 1
ATOM 5487 N N . ALA C 1 153 ? 35.435 4.938 94.978 1.00 35.68 153 ALA C N 1
ATOM 5488 C CA . ALA C 1 153 ? 34.504 5.937 94.447 1.00 34.81 153 ALA C CA 1
ATOM 5489 C C . ALA C 1 153 ? 34.620 6.124 92.941 1.00 35.31 153 ALA C C 1
ATOM 5490 O O . ALA C 1 153 ? 33.666 6.617 92.301 1.00 35.13 153 ALA C O 1
ATOM 5492 N N . LEU C 1 154 ? 35.752 5.724 92.343 1.00 34.01 154 LEU C N 1
ATOM 5493 C CA . LEU C 1 154 ? 35.843 5.713 90.868 1.00 33.30 154 LEU C CA 1
ATOM 5494 C C . LEU C 1 154 ? 34.802 4.814 90.197 1.00 32.92 154 LEU C C 1
ATOM 5495 O O . LEU C 1 154 ? 34.653 3.642 90.559 1.00 34.17 154 LEU C O 1
ATOM 5500 N N . THR C 1 155 ? 34.085 5.358 89.211 1.00 32.13 155 THR C N 1
ATOM 5501 C CA . THR C 1 155 ? 33.035 4.584 88.516 1.00 30.83 155 THR C CA 1
ATOM 5502 C C . THR C 1 155 ? 33.620 3.895 87.280 1.00 30.02 155 THR C C 1
ATOM 5503 O O . THR C 1 155 ? 34.214 4.563 86.464 1.00 29.90 155 THR C O 1
ATOM 5507 N N . ILE C 1 156 ? 33.461 2.573 87.162 1.00 29.73 156 ILE C N 1
ATOM 5508 C CA . ILE C 1 156 ? 33.922 1.804 85.999 1.00 29.76 156 ILE C CA 1
ATOM 5509 C C . ILE C 1 156 ? 32.751 1.336 85.106 1.00 29.79 156 ILE C C 1
ATOM 5510 O O . ILE C 1 156 ? 31.985 0.405 85.432 1.00 31.39 156 ILE C O 1
ATOM 5515 N N . ILE C 1 157 ? 32.656 1.924 83.931 1.00 28.85 157 ILE C N 1
ATOM 5516 C CA . ILE C 1 157 ? 31.509 1.660 83.083 1.00 27.15 157 ILE C CA 1
ATOM 5517 C C . ILE C 1 157 ? 31.903 0.757 81.961 1.00 27.12 157 ILE C C 1
ATOM 5518 O O . ILE C 1 157 ? 32.837 1.064 81.235 1.00 28.12 157 ILE C O 1
ATOM 5523 N N . ALA C 1 158 ? 31.219 -0.381 81.857 1.00 27.33 158 ALA C N 1
ATOM 5524 C CA . ALA C 1 158 ? 31.367 -1.290 80.727 1.00 27.78 158 ALA C CA 1
ATOM 5525 C C . ALA C 1 158 ? 30.528 -0.812 79.530 1.00 28.70 158 ALA C C 1
ATOM 5526 O O . ALA C 1 158 ? 29.296 -0.708 79.619 1.00 28.66 158 ALA C O 1
ATOM 5528 N N . ARG C 1 159 ? 31.191 -0.621 78.393 1.00 29.14 159 ARG C N 1
ATOM 5529 C CA . ARG C 1 159 ? 30.554 -0.116 77.178 1.00 29.45 159 ARG C CA 1
ATOM 5530 C C . ARG C 1 159 ? 30.497 -1.183 76.108 1.00 29.83 159 ARG C C 1
ATOM 5531 O O . ARG C 1 159 ? 31.440 -1.945 75.963 1.00 30.34 159 ARG C O 1
ATOM 5539 N N . THR C 1 160 ? 29.374 -1.248 75.380 1.00 29.49 160 THR C N 1
ATOM 5540 C CA . THR C 1 160 ? 29.221 -2.100 74.223 1.00 29.28 160 THR C CA 1
ATOM 5541 C C . THR C 1 160 ? 28.464 -1.368 73.092 1.00 29.79 160 THR C C 1
ATOM 5542 O O . THR C 1 160 ? 27.973 -0.256 73.279 1.00 27.56 160 THR C O 1
ATOM 5546 N N . ASN C 1 161 ? 28.483 -1.981 71.913 1.00 30.01 161 ASN C N 1
ATOM 5547 C CA . ASN C 1 161 ? 27.888 -1.435 70.710 1.00 32.77 161 ASN C CA 1
ATOM 5548 C C . ASN C 1 161 ? 26.693 -2.275 70.250 1.00 33.11 161 ASN C C 1
ATOM 5549 O O . ASN C 1 161 ? 26.865 -3.382 69.704 1.00 32.90 161 ASN C O 1
ATOM 5554 N N . ALA C 1 162 ? 25.493 -1.718 70.444 1.00 35.06 162 ALA C N 1
ATOM 5555 C CA . ALA C 1 162 ? 24.207 -2.399 70.139 1.00 36.06 162 ALA C CA 1
ATOM 5556 C C . ALA C 1 162 ? 23.767 -2.300 68.673 1.00 37.40 162 ALA C C 1
ATOM 5557 O O . ALA C 1 162 ? 22.756 -2.910 68.291 1.00 37.11 162 ALA C O 1
ATOM 5559 N N . GLU C 1 163 ? 24.515 -1.536 67.870 1.00 38.79 163 GLU C N 1
ATOM 5560 C CA . GLU C 1 163 ? 24.320 -1.489 66.418 1.00 41.69 163 GLU C CA 1
ATOM 5561 C C . GLU C 1 163 ? 24.946 -2.705 65.748 1.00 43.03 163 GLU C C 1
ATOM 5562 O O . GLU C 1 163 ? 24.478 -3.178 64.725 1.00 43.53 163 GLU C O 1
ATOM 5568 N N . LEU C 1 164 ? 26.045 -3.185 66.306 1.00 45.38 164 LEU C N 1
ATOM 5569 C CA . LEU C 1 164 ? 26.763 -4.273 65.667 1.00 47.07 164 LEU C CA 1
ATOM 5570 C C . LEU C 1 164 ? 25.963 -5.579 65.727 1.00 47.07 164 LEU C C 1
ATOM 5571 O O . LEU C 1 164 ? 25.637 -6.194 64.682 1.00 48.33 164 LEU C O 1
ATOM 5576 N N . ILE C 1 165 ? 25.582 -5.937 66.947 1.00 46.22 165 ILE C N 1
ATOM 5577 C CA . ILE C 1 165 ? 25.065 -7.257 67.261 1.00 45.13 165 ILE C CA 1
ATOM 5578 C C . ILE C 1 165 ? 23.551 -7.213 67.548 1.00 45.21 165 ILE C C 1
ATOM 5579 O O . ILE C 1 165 ? 22.988 -6.144 67.783 1.00 45.33 165 ILE C O 1
ATOM 5584 N N . ASP C 1 166 ? 22.910 -8.377 67.580 1.00 44.79 166 ASP C N 1
ATOM 5585 C CA . ASP C 1 166 ? 21.471 -8.463 67.843 1.00 44.46 166 ASP C CA 1
ATOM 5586 C C . ASP C 1 166 ? 21.140 -8.272 69.303 1.00 43.64 166 ASP C C 1
ATOM 5587 O O . ASP C 1 166 ? 22.018 -8.413 70.156 1.00 43.78 166 ASP C O 1
ATOM 5592 N N . VAL C 1 167 ? 19.890 -7.927 69.594 1.00 42.21 167 VAL C N 1
ATOM 5593 C CA . VAL C 1 167 ? 19.509 -7.510 70.942 1.00 41.07 167 VAL C CA 1
ATOM 5594 C C . VAL C 1 167 ? 19.846 -8.597 71.971 1.00 40.22 167 VAL C C 1
ATOM 5595 O O . VAL C 1 167 ? 20.235 -8.294 73.112 1.00 39.31 167 VAL C O 1
ATOM 5599 N N . ASP C 1 168 ? 19.700 -9.854 71.546 1.00 40.44 168 ASP C N 1
ATOM 5600 C CA A ASP C 1 168 ? 19.919 -10.946 72.487 0.50 40.34 168 ASP C CA 1
ATOM 5601 C CA B ASP C 1 168 ? 19.950 -11.049 72.371 0.50 40.47 168 ASP C CA 1
ATOM 5602 C C . ASP C 1 168 ? 21.401 -11.126 72.876 1.00 40.37 168 ASP C C 1
ATOM 5603 O O . ASP C 1 168 ? 21.678 -11.562 73.996 1.00 40.20 168 ASP C O 1
ATOM 5612 N N . ALA C 1 169 ? 22.322 -10.716 72.000 1.00 40.31 169 ALA C N 1
ATOM 5613 C CA . ALA C 1 169 ? 23.776 -10.664 72.294 1.00 40.07 169 ALA C CA 1
ATOM 5614 C C . ALA C 1 169 ? 24.142 -9.451 73.159 1.00 39.86 169 ALA C C 1
ATOM 5615 O O . ALA C 1 169 ? 25.037 -9.537 74.021 1.00 40.77 169 ALA C O 1
ATOM 5617 N N . VAL C 1 170 ? 23.447 -8.331 72.967 1.00 37.48 170 VAL C N 1
ATOM 5618 C CA . VAL C 1 170 ? 23.646 -7.162 73.810 1.00 36.61 170 VAL C CA 1
ATOM 5619 C C . VAL C 1 170 ? 23.203 -7.463 75.252 1.00 37.40 170 VAL C C 1
ATOM 5620 O O . VAL C 1 170 ? 23.831 -7.014 76.227 1.00 36.74 170 VAL C O 1
ATOM 5624 N N . ILE C 1 171 ? 22.097 -8.201 75.390 1.00 37.43 171 ILE C N 1
ATOM 5625 C CA . ILE C 1 171 ? 21.542 -8.535 76.713 1.00 37.56 171 ILE C CA 1
ATOM 5626 C C . ILE C 1 171 ? 22.536 -9.485 77.395 1.00 37.40 171 ILE C C 1
ATOM 5627 O O . ILE C 1 171 ? 22.931 -9.265 78.538 1.00 38.00 171 ILE C O 1
ATOM 5632 N N . GLN C 1 172 ? 22.945 -10.518 76.665 1.00 37.57 172 GLN C N 1
ATOM 5633 C CA . GLN C 1 172 ? 23.937 -11.466 77.140 1.00 38.07 172 GLN C CA 1
ATOM 5634 C C . GLN C 1 172 ? 25.222 -10.778 77.652 1.00 37.78 172 GLN C C 1
ATOM 5635 O O . GLN C 1 172 ? 25.629 -11.043 78.800 1.00 37.88 172 GLN C O 1
ATOM 5641 N N . ARG C 1 173 ? 25.845 -9.921 76.812 1.00 36.29 173 ARG C N 1
ATOM 5642 C CA . ARG C 1 173 ? 27.096 -9.218 77.168 1.00 34.81 173 ARG C CA 1
ATOM 5643 C C . ARG C 1 173 ? 26.893 -8.279 78.308 1.00 34.30 173 ARG C C 1
ATOM 5644 O O . ARG C 1 173 ? 27.605 -8.341 79.320 1.00 35.57 173 ARG C O 1
ATOM 5652 N N . THR C 1 174 ? 25.909 -7.402 78.182 1.00 33.43 174 THR C N 1
ATOM 5653 C CA . THR C 1 174 ? 25.632 -6.463 79.271 1.00 32.61 174 THR C CA 1
ATOM 5654 C C . THR C 1 174 ? 25.217 -7.124 80.596 1.00 32.33 174 THR C C 1
ATOM 5655 O O . THR C 1 174 ? 25.528 -6.607 81.681 1.00 32.33 174 THR C O 1
ATOM 5659 N N . LEU C 1 175 ? 24.508 -8.250 80.535 1.00 32.79 175 LEU C N 1
ATOM 5660 C CA . LEU C 1 175 ? 24.232 -8.973 81.781 1.00 32.85 175 LEU C CA 1
ATOM 5661 C C . LEU C 1 175 ? 25.547 -9.528 82.376 1.00 33.00 175 LEU C C 1
ATOM 5662 O O . LEU C 1 175 ? 25.763 -9.457 83.579 1.00 33.65 175 LEU C O 1
ATOM 5667 N N . ALA C 1 176 ? 26.409 -10.066 81.507 1.00 32.92 176 ALA C N 1
ATOM 5668 C CA . ALA C 1 176 ? 27.698 -10.626 81.905 1.00 32.86 176 ALA C CA 1
ATOM 5669 C C . ALA C 1 176 ? 28.600 -9.577 82.556 1.00 33.63 176 ALA C C 1
ATOM 5670 O O . ALA C 1 176 ? 29.331 -9.886 83.519 1.00 34.15 176 ALA C O 1
ATOM 5672 N N . TYR C 1 177 ? 28.502 -8.322 82.088 1.00 34.08 177 TYR C N 1
ATOM 5673 C CA . TYR C 1 177 ? 29.322 -7.225 82.599 1.00 33.53 177 TYR C CA 1
ATOM 5674 C C . TYR C 1 177 ? 28.777 -6.706 83.925 1.00 34.58 177 TYR C C 1
ATOM 5675 O O . TYR C 1 177 ? 29.520 -6.257 84.818 1.00 33.48 177 TYR C O 1
ATOM 5684 N N . GLN C 1 178 ? 27.457 -6.766 84.057 1.00 34.95 178 GLN C N 1
ATOM 5685 C CA . GLN C 1 178 ? 26.809 -6.409 85.317 1.00 35.18 178 GLN C CA 1
ATOM 5686 C C . GLN C 1 178 ? 27.229 -7.377 86.425 1.00 35.62 178 GLN C C 1
ATOM 5687 O O . GLN C 1 178 ? 27.533 -6.944 87.540 1.00 35.46 178 GLN C O 1
ATOM 5693 N N . GLU C 1 179 ? 27.227 -8.673 86.085 1.00 35.48 179 GLU C N 1
ATOM 5694 C CA . GLU C 1 179 ? 27.554 -9.764 86.989 1.00 36.08 179 GLU C CA 1
ATOM 5695 C C . GLU C 1 179 ? 29.046 -9.721 87.339 1.00 35.40 179 GLU C C 1
ATOM 5696 O O . GLU C 1 179 ? 29.441 -10.145 88.415 1.00 35.45 179 GLU C O 1
ATOM 5702 N N . ALA C 1 180 ? 29.862 -9.228 86.408 1.00 34.45 180 ALA C N 1
ATOM 5703 C CA . ALA C 1 180 ? 31.306 -8.998 86.611 1.00 33.72 180 ALA C CA 1
ATOM 5704 C C . ALA C 1 180 ? 31.589 -7.873 87.598 1.00 33.28 180 ALA C C 1
ATOM 5705 O O . ALA C 1 180 ? 32.685 -7.798 88.194 1.00 34.73 180 ALA C O 1
ATOM 5707 N N . GLY C 1 181 ? 30.607 -7.015 87.840 1.00 32.28 181 GLY C N 1
ATOM 5708 C CA . GLY C 1 181 ? 30.787 -5.947 88.823 1.00 30.60 181 GLY C CA 1
ATOM 5709 C C . GLY C 1 181 ? 30.809 -4.536 88.300 1.00 30.97 181 GLY C C 1
ATOM 5710 O O . GLY C 1 181 ? 31.086 -3.624 89.059 1.00 30.87 181 GLY C O 1
ATOM 5711 N N . ALA C 1 182 ? 30.507 -4.344 87.006 1.00 31.01 182 ALA C N 1
ATOM 5712 C CA . ALA C 1 182 ? 30.433 -2.989 86.402 1.00 30.16 182 ALA C CA 1
ATOM 5713 C C . ALA C 1 182 ? 29.539 -2.061 87.216 1.00 30.22 182 ALA C C 1
ATOM 5714 O O . ALA C 1 182 ? 28.498 -2.491 87.697 1.00 30.46 182 ALA C O 1
ATOM 5716 N N . ASP C 1 183 ? 29.973 -0.814 87.415 1.00 29.37 183 ASP C N 1
ATOM 5717 C CA . ASP C 1 183 ? 29.178 0.197 88.108 1.00 29.72 183 ASP C CA 1
ATOM 5718 C C . ASP C 1 183 ? 28.056 0.740 87.207 1.00 29.86 183 ASP C C 1
ATOM 5719 O O . ASP C 1 183 ? 27.056 1.299 87.702 1.00 29.93 183 ASP C O 1
ATOM 5724 N N . GLY C 1 184 ? 28.247 0.613 85.900 1.00 29.64 184 GLY C N 1
ATOM 5725 C CA . GLY C 1 184 ? 27.266 1.119 84.907 1.00 29.22 184 GLY C CA 1
ATOM 5726 C C . GLY C 1 184 ? 27.476 0.446 83.571 1.00 28.80 184 GLY C C 1
ATOM 5727 O O . GLY C 1 184 ? 28.503 -0.211 83.352 1.00 29.28 184 GLY C O 1
ATOM 5728 N N . ILE C 1 185 ? 26.492 0.578 82.690 1.00 28.63 185 ILE C N 1
ATOM 5729 C CA . ILE C 1 185 ? 26.578 0.018 81.349 1.00 28.47 185 ILE C CA 1
ATOM 5730 C C . ILE C 1 185 ? 26.456 1.204 80.416 1.00 28.32 185 ILE C C 1
ATOM 5731 O O . ILE C 1 185 ? 25.568 2.040 80.602 1.00 27.53 185 ILE C O 1
ATOM 5736 N N . CYS C 1 186 ? 27.366 1.298 79.455 1.00 27.89 186 CYS C N 1
ATOM 5737 C CA . CYS C 1 186 ? 27.268 2.315 78.406 1.00 28.49 186 CYS C CA 1
ATOM 5738 C C . CYS C 1 186 ? 26.932 1.673 77.055 1.00 29.07 186 CYS C C 1
ATOM 5739 O O . CYS C 1 186 ? 27.528 0.656 76.665 1.00 29.88 186 CYS C O 1
ATOM 5742 N N . LEU C 1 187 ? 25.944 2.236 76.351 1.00 29.35 187 LEU C N 1
ATOM 5743 C CA . LEU C 1 187 ? 25.546 1.697 75.041 1.00 29.35 187 LEU C CA 1
ATOM 5744 C C . LEU C 1 187 ? 25.608 2.757 73.969 1.00 28.83 187 LEU C C 1
ATOM 5745 O O . LEU C 1 187 ? 25.126 3.875 74.163 1.00 28.82 187 LEU C O 1
ATOM 5750 N N . VAL C 1 188 ? 26.187 2.376 72.837 1.00 28.44 188 VAL C N 1
ATOM 5751 C CA . VAL C 1 188 ? 26.233 3.214 71.668 1.00 28.67 188 VAL C CA 1
ATOM 5752 C C . VAL C 1 188 ? 25.386 2.426 70.671 1.00 28.35 188 VAL C C 1
ATOM 5753 O O . VAL C 1 188 ? 25.209 1.223 70.832 1.00 27.47 188 VAL C O 1
ATOM 5757 N N . GLY C 1 189 ? 24.799 3.104 69.694 1.00 28.38 189 GLY C N 1
ATOM 5758 C CA . GLY C 1 189 ? 24.113 2.366 68.639 1.00 29.64 189 GLY C CA 1
ATOM 5759 C C . GLY C 1 189 ? 22.690 1.918 68.933 1.00 29.75 189 GLY C C 1
ATOM 5760 O O . GLY C 1 189 ? 22.153 1.117 68.178 1.00 32.14 189 GLY C O 1
ATOM 5761 N N . VAL C 1 190 ? 22.076 2.396 70.011 1.00 30.08 190 VAL C N 1
ATOM 5762 C CA . VAL C 1 190 ? 20.668 2.041 70.331 1.00 31.50 190 VAL C CA 1
ATOM 5763 C C . VAL C 1 190 ? 19.678 2.861 69.434 1.00 31.81 190 VAL C C 1
ATOM 5764 O O . VAL C 1 190 ? 19.816 4.069 69.273 1.00 31.13 190 VAL C O 1
ATOM 5768 N N . ARG C 1 191 ? 18.717 2.175 68.835 1.00 32.30 191 ARG C N 1
ATOM 5769 C CA . ARG C 1 191 ? 17.854 2.807 67.821 1.00 34.33 191 ARG C CA 1
ATOM 5770 C C . ARG C 1 191 ? 16.769 3.732 68.393 1.00 34.43 191 ARG C C 1
ATOM 5771 O O . ARG C 1 191 ? 16.670 4.897 68.018 1.00 34.98 191 ARG C O 1
ATOM 5779 N N . ASP C 1 192 ? 16.005 3.212 69.345 1.00 34.85 192 ASP C N 1
ATOM 5780 C CA . ASP C 1 192 ? 14.780 3.879 69.799 1.00 35.52 192 ASP C CA 1
ATOM 5781 C C . ASP C 1 192 ? 14.447 3.284 71.141 1.00 35.37 192 ASP C C 1
ATOM 5782 O O . ASP C 1 192 ? 15.248 2.545 71.698 1.00 34.97 192 ASP C O 1
ATOM 5787 N N . PHE C 1 193 ? 13.261 3.592 71.648 1.00 35.36 193 PHE C N 1
ATOM 5788 C CA . PHE C 1 193 ? 12.848 3.087 72.960 1.00 34.39 193 PHE C CA 1
ATOM 5789 C C . PHE C 1 193 ? 12.546 1.592 73.038 1.00 35.43 193 PHE C C 1
ATOM 5790 O O . PHE C 1 193 ? 12.856 0.936 74.048 1.00 36.75 193 PHE C O 1
ATOM 5798 N N . ALA C 1 194 ? 12.024 0.998 71.970 1.00 36.40 194 ALA C N 1
ATOM 5799 C CA . ALA C 1 194 ? 11.802 -0.446 71.967 1.00 36.52 194 ALA C CA 1
ATOM 5800 C C . ALA C 1 194 ? 13.142 -1.203 72.119 1.00 37.33 194 ALA C C 1
ATOM 5801 O O . ALA C 1 194 ? 13.242 -2.163 72.890 1.00 37.46 194 ALA C O 1
ATOM 5803 N N . HIS C 1 195 ? 14.146 -0.773 71.350 1.00 36.78 195 HIS C N 1
ATOM 5804 C CA . HIS C 1 195 ? 15.507 -1.310 71.416 1.00 36.37 195 HIS C CA 1
ATOM 5805 C C . HIS C 1 195 ? 16.006 -1.178 72.850 1.00 35.99 195 HIS C C 1
ATOM 5806 O O . HIS C 1 195 ? 16.405 -2.179 73.448 1.00 35.38 195 HIS C O 1
ATOM 5813 N N . LEU C 1 196 ? 15.919 0.029 73.411 1.00 35.75 196 LEU C N 1
ATOM 5814 C CA . LEU C 1 196 ? 16.368 0.304 74.767 1.00 36.79 196 LEU C CA 1
ATOM 5815 C C . LEU C 1 196 ? 15.674 -0.514 75.863 1.00 37.67 196 LEU C C 1
ATOM 5816 O O . LEU C 1 196 ? 16.340 -1.050 76.775 1.00 36.11 196 LEU C O 1
ATOM 5821 N N . GLU C 1 197 ? 14.336 -0.568 75.800 1.00 37.35 197 GLU C N 1
ATOM 5822 C CA . GLU C 1 197 ? 13.552 -1.350 76.749 1.00 36.93 197 GLU C CA 1
ATOM 5823 C C . GLU C 1 197 ? 13.963 -2.822 76.752 1.00 37.07 197 GLU C C 1
ATOM 5824 O O . GLU C 1 197 ? 14.081 -3.420 77.816 1.00 37.97 197 GLU C O 1
ATOM 5830 N N . ALA C 1 198 ? 14.223 -3.399 75.583 1.00 36.22 198 ALA C N 1
ATOM 5831 C CA . ALA C 1 198 ? 14.719 -4.767 75.504 1.00 36.34 198 ALA C CA 1
ATOM 5832 C C . ALA C 1 198 ? 16.039 -4.995 76.240 1.00 36.96 198 ALA C C 1
ATOM 5833 O O . ALA C 1 198 ? 16.233 -6.050 76.838 1.00 36.60 198 ALA C O 1
ATOM 5835 N N . ILE C 1 199 ? 16.935 -4.008 76.214 1.00 37.37 199 ILE C N 1
ATOM 5836 C CA . ILE C 1 199 ? 18.262 -4.141 76.846 1.00 37.47 199 ILE C CA 1
ATOM 5837 C C . ILE C 1 199 ? 18.212 -3.710 78.322 1.00 37.72 199 ILE C C 1
ATOM 5838 O O . ILE C 1 199 ? 18.813 -4.364 79.184 1.00 38.75 199 ILE C O 1
ATOM 5843 N N . ALA C 1 200 ? 17.473 -2.645 78.612 1.00 37.80 200 ALA C N 1
ATOM 5844 C CA . ALA C 1 200 ? 17.270 -2.150 79.967 1.00 38.42 200 ALA C CA 1
ATOM 5845 C C . ALA C 1 200 ? 16.508 -3.113 80.914 1.00 39.89 200 ALA C C 1
ATOM 5846 O O . ALA C 1 200 ? 16.653 -3.012 82.156 1.00 40.02 200 ALA C O 1
ATOM 5848 N N . GLU C 1 201 ? 15.732 -4.042 80.335 1.00 41.26 201 GLU C N 1
ATOM 5849 C CA . GLU C 1 201 ? 14.785 -4.877 81.096 1.00 42.61 201 GLU C CA 1
ATOM 5850 C C . GLU C 1 201 ? 15.446 -5.624 82.257 1.00 42.76 201 GLU C C 1
ATOM 5851 O O . GLU C 1 201 ? 14.924 -5.643 83.377 1.00 42.37 201 GLU C O 1
ATOM 5857 N N . HIS C 1 202 ? 16.597 -6.227 81.970 1.00 43.39 202 HIS C N 1
ATOM 5858 C CA . HIS C 1 202 ? 17.278 -7.069 82.943 1.00 44.01 202 HIS C CA 1
ATOM 5859 C C . HIS C 1 202 ? 18.507 -6.412 83.628 1.00 43.52 202 HIS C C 1
ATOM 5860 O O . HIS C 1 202 ? 19.290 -7.092 84.295 1.00 43.99 202 HIS C O 1
ATOM 5867 N N . LEU C 1 203 ? 18.648 -5.097 83.489 1.00 42.40 203 LEU C N 1
ATOM 5868 C CA . LEU C 1 203 ? 19.785 -4.366 84.058 1.00 41.61 203 LEU C CA 1
ATOM 5869 C C . LEU C 1 203 ? 19.310 -3.641 85.290 1.00 40.98 203 LEU C C 1
ATOM 5870 O O . LEU C 1 203 ? 18.225 -3.068 85.292 1.00 41.01 203 LEU C O 1
ATOM 5875 N N . HIS C 1 204 ? 20.118 -3.633 86.341 1.00 40.24 204 HIS C N 1
ATOM 5876 C CA . HIS C 1 204 ? 19.733 -2.949 87.560 1.00 39.40 204 HIS C CA 1
ATOM 5877 C C . HIS C 1 204 ? 20.786 -1.940 87.980 1.00 39.04 204 HIS C C 1
ATOM 5878 O O . HIS C 1 204 ? 20.693 -1.344 89.060 1.00 39.15 204 HIS C O 1
ATOM 5885 N N . ILE C 1 205 ? 21.786 -1.734 87.121 1.00 37.15 205 ILE C N 1
ATOM 5886 C CA . ILE C 1 205 ? 22.845 -0.721 87.368 1.00 35.68 205 ILE C CA 1
ATOM 5887 C C . ILE C 1 205 ? 22.630 0.442 86.380 1.00 34.75 205 ILE C C 1
ATOM 5888 O O . ILE C 1 205 ? 22.023 0.207 85.306 1.00 33.63 205 ILE C O 1
ATOM 5893 N N . PRO C 1 206 ? 23.094 1.678 86.730 1.00 33.92 206 PRO C N 1
ATOM 5894 C CA . PRO C 1 206 ? 22.805 2.828 85.840 1.00 33.66 206 PRO C CA 1
ATOM 5895 C C . PRO C 1 206 ? 23.292 2.646 84.411 1.00 33.77 206 PRO C C 1
ATOM 5896 O O . PRO C 1 206 ? 24.220 1.862 84.163 1.00 34.21 206 PRO C O 1
ATOM 5900 N N . LEU C 1 207 ? 22.642 3.356 83.475 1.00 32.99 207 LEU C N 1
ATOM 5901 C CA . LEU C 1 207 ? 22.915 3.230 82.052 1.00 32.25 207 LEU C CA 1
ATOM 5902 C C . LEU C 1 207 ? 23.457 4.542 81.514 1.00 31.52 207 LEU C C 1
ATOM 5903 O O . LEU C 1 207 ? 23.065 5.622 81.952 1.00 32.23 207 LEU C O 1
ATOM 5908 N N . MET C 1 208 ? 24.379 4.433 80.580 1.00 30.54 208 MET C N 1
ATOM 5909 C CA . MET C 1 208 ? 24.899 5.587 79.903 1.00 30.06 208 MET C CA 1
ATOM 5910 C C . MET C 1 208 ? 24.661 5.370 78.423 1.00 30.26 208 MET C C 1
ATOM 5911 O O . MET C 1 208 ? 24.901 4.280 77.901 1.00 29.98 208 MET C O 1
ATOM 5916 N N . LEU C 1 209 ? 24.157 6.415 77.774 1.00 30.79 209 LEU C N 1
ATOM 5917 C CA . LEU C 1 209 ? 23.752 6.353 76.372 1.00 30.83 209 LEU C CA 1
ATOM 5918 C C . LEU C 1 209 ? 24.527 7.319 75.531 1.00 30.59 209 LEU C C 1
ATOM 5919 O O . LEU C 1 209 ? 24.576 8.525 75.837 1.00 29.96 209 LEU C O 1
ATOM 5924 N N . VAL C 1 210 ? 25.142 6.793 74.468 1.00 30.92 210 VAL C N 1
ATOM 5925 C CA . VAL C 1 210 ? 25.835 7.633 73.497 1.00 32.86 210 VAL C CA 1
ATOM 5926 C C . VAL C 1 210 ? 24.933 7.683 72.246 1.00 33.12 210 VAL C C 1
ATOM 5927 O O . VAL C 1 210 ? 24.887 6.709 71.460 1.00 32.44 210 VAL C O 1
ATOM 5931 N N . THR C 1 211 ? 24.189 8.801 72.128 1.00 34.64 211 THR C N 1
ATOM 5932 C CA . THR C 1 211 ? 23.051 8.898 71.194 1.00 35.45 211 THR C CA 1
ATOM 5933 C C . THR C 1 211 ? 23.365 9.719 69.954 1.00 36.63 211 THR C C 1
ATOM 5934 O O . THR C 1 211 ? 22.720 9.550 68.904 1.00 37.04 211 THR C O 1
ATOM 5938 N N . TYR C 1 212 ? 24.372 10.585 70.065 1.00 37.81 212 TYR C N 1
ATOM 5939 C CA . TYR C 1 212 ? 24.774 11.428 68.929 1.00 39.61 212 TYR C CA 1
ATOM 5940 C C . TYR C 1 212 ? 23.533 12.155 68.381 1.00 39.82 212 TYR C C 1
ATOM 5941 O O . TYR C 1 212 ? 23.223 12.068 67.185 1.00 40.71 212 TYR C O 1
ATOM 5950 N N . GLY C 1 213 ? 22.808 12.796 69.305 1.00 40.32 213 GLY C N 1
ATOM 5951 C CA . GLY C 1 213 ? 21.553 13.500 69.024 1.00 40.24 213 GLY C CA 1
ATOM 5952 C C . GLY C 1 213 ? 20.399 12.722 68.400 1.00 40.28 213 GLY C C 1
ATOM 5953 O O . GLY C 1 213 ? 19.595 13.319 67.680 1.00 40.94 213 GLY C O 1
ATOM 5954 N N . ASN C 1 214 ? 20.306 11.416 68.672 1.00 38.92 214 ASN C N 1
ATOM 5955 C CA . ASN C 1 214 ? 19.221 10.545 68.195 1.00 37.98 214 ASN C CA 1
ATOM 5956 C C . ASN C 1 214 ? 17.828 11.177 68.484 1.00 37.16 214 ASN C C 1
ATOM 5957 O O . ASN C 1 214 ? 17.442 11.306 69.657 1.00 36.45 214 ASN C O 1
ATOM 5962 N N . PRO C 1 215 ? 17.079 11.578 67.421 1.00 36.01 215 PRO C N 1
ATOM 5963 C CA . PRO C 1 215 ? 15.777 12.227 67.724 1.00 35.67 215 PRO C CA 1
ATOM 5964 C C . PRO C 1 215 ? 14.731 11.267 68.344 1.00 34.33 215 PRO C C 1
ATOM 5965 O O . PRO C 1 215 ? 13.759 11.737 68.929 1.00 35.62 215 PRO C O 1
ATOM 5969 N N . GLN C 1 216 ? 14.938 9.953 68.259 1.00 33.62 216 GLN C N 1
ATOM 5970 C CA . GLN C 1 216 ? 13.975 8.992 68.817 1.00 32.77 216 GLN C CA 1
ATOM 5971 C C . GLN C 1 216 ? 14.245 8.572 70.284 1.00 32.99 216 GLN C C 1
ATOM 5972 O O . GLN C 1 216 ? 13.598 7.654 70.798 1.00 33.20 216 GLN C O 1
ATOM 5978 N N . LEU C 1 217 ? 15.179 9.271 70.940 1.00 32.66 217 LEU C N 1
ATOM 5979 C CA . LEU C 1 217 ? 15.559 9.058 72.331 1.00 32.93 217 LEU C CA 1
ATOM 5980 C C . LEU C 1 217 ? 15.650 10.400 73.029 1.00 32.87 217 LEU C C 1
ATOM 5981 O O . LEU C 1 217 ? 16.669 10.698 73.678 1.00 33.59 217 LEU C O 1
ATOM 5986 N N . ARG C 1 218 ? 14.614 11.227 72.872 1.00 32.07 218 ARG C N 1
ATOM 5987 C CA . ARG C 1 218 ? 14.604 12.599 73.447 1.00 32.91 218 ARG C CA 1
ATOM 5988 C C . ARG C 1 218 ? 13.713 12.797 74.651 1.00 32.96 218 ARG C C 1
ATOM 5989 O O . ARG C 1 218 ? 13.571 13.925 75.151 1.00 32.88 218 ARG C O 1
ATOM 5997 N N . ASP C 1 219 ? 13.087 11.706 75.063 1.00 33.77 219 ASP C N 1
ATOM 5998 C CA . ASP C 1 219 ? 12.125 11.675 76.158 1.00 35.96 219 ASP C CA 1
ATOM 5999 C C . ASP C 1 219 ? 12.901 11.335 77.465 1.00 36.43 219 ASP C C 1
ATOM 6000 O O . ASP C 1 219 ? 13.042 10.163 77.856 1.00 36.70 219 ASP C O 1
ATOM 6005 N N . ASP C 1 220 ? 13.414 12.377 78.110 1.00 36.72 220 ASP C N 1
ATOM 6006 C CA . ASP C 1 220 ? 14.300 12.219 79.250 1.00 37.04 220 ASP C CA 1
ATOM 6007 C C . ASP C 1 220 ? 13.665 11.518 80.453 1.00 37.26 220 ASP C C 1
ATOM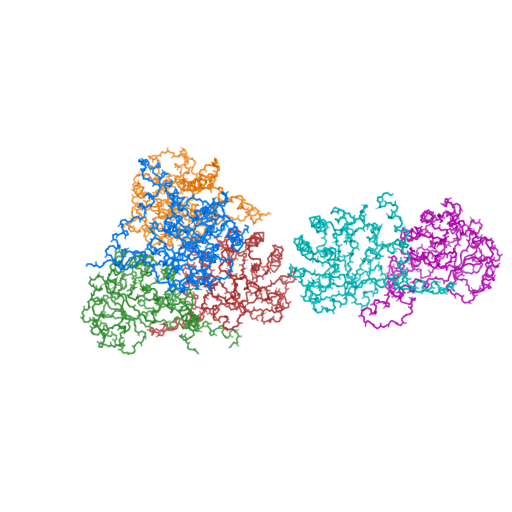 6008 O O . ASP C 1 220 ? 14.364 10.773 81.170 1.00 37.26 220 ASP C O 1
ATOM 6013 N N . ALA C 1 221 ? 12.382 11.822 80.710 1.00 36.46 221 ALA C N 1
ATOM 6014 C CA . ALA C 1 221 ? 11.615 11.238 81.826 1.00 35.56 221 ALA C CA 1
ATOM 6015 C C . ALA C 1 221 ? 11.564 9.745 81.587 1.00 35.70 221 ALA C C 1
ATOM 6016 O O . ALA C 1 221 ? 11.774 8.933 82.503 1.00 36.22 221 ALA C O 1
ATOM 6018 N N . ARG C 1 222 ? 11.335 9.386 80.327 1.00 33.89 222 ARG C N 1
ATOM 6019 C CA . ARG C 1 222 ? 11.279 7.986 79.947 1.00 34.36 222 ARG C CA 1
ATOM 6020 C C . ARG C 1 222 ? 12.679 7.321 80.058 1.00 34.16 222 ARG C C 1
ATOM 6021 O O . ARG C 1 222 ? 12.783 6.180 80.506 1.00 34.33 222 ARG C O 1
ATOM 6029 N N . LEU C 1 223 ? 13.723 8.027 79.613 1.00 33.73 223 LEU C N 1
ATOM 6030 C CA . LEU C 1 223 ? 15.107 7.530 79.755 1.00 33.73 223 LEU C CA 1
ATOM 6031 C C . LEU C 1 223 ? 15.354 7.191 81.223 1.00 33.76 223 LEU C C 1
ATOM 6032 O O . LEU C 1 223 ? 15.693 6.043 81.549 1.00 32.13 223 LEU C O 1
ATOM 6037 N N . ALA C 1 224 ? 15.133 8.183 82.088 1.00 33.39 224 ALA C N 1
ATOM 6038 C CA . ALA C 1 224 ? 15.476 8.040 83.506 1.00 33.97 224 ALA C CA 1
ATOM 6039 C C . ALA C 1 224 ? 14.741 6.858 84.130 1.00 34.73 224 ALA C C 1
ATOM 6040 O O . ALA C 1 224 ? 15.334 6.073 84.895 1.00 34.07 224 ALA C O 1
ATOM 6042 N N . ARG C 1 225 ? 13.470 6.656 83.772 1.00 34.46 225 ARG C N 1
ATOM 6043 C CA . ARG C 1 225 ? 12.757 5.590 84.461 1.00 35.03 225 ARG C CA 1
ATOM 6044 C C . ARG C 1 225 ? 13.150 4.223 83.943 1.00 34.89 225 ARG C C 1
ATOM 6045 O O . ARG C 1 225 ? 12.938 3.222 84.622 1.00 36.27 225 ARG C O 1
ATOM 6053 N N . LEU C 1 226 ? 13.807 4.177 82.782 1.00 34.79 226 LEU C N 1
ATOM 6054 C CA . LEU C 1 226 ? 14.434 2.933 82.287 1.00 34.60 226 LEU C CA 1
ATOM 6055 C C . LEU C 1 226 ? 15.901 2.691 82.795 1.00 34.05 226 LEU C C 1
ATOM 6056 O O . LEU C 1 226 ? 16.605 1.767 82.325 1.00 32.84 226 LEU C O 1
ATOM 6061 N N . GLY C 1 227 ? 16.329 3.540 83.712 1.00 33.73 227 GLY C N 1
ATOM 6062 C CA . GLY C 1 227 ? 17.661 3.457 84.354 1.00 34.81 227 GLY C CA 1
ATOM 6063 C C . GLY C 1 227 ? 18.794 4.302 83.757 1.00 34.51 227 GLY C C 1
ATOM 6064 O O . GLY C 1 227 ? 19.927 4.259 84.252 1.00 34.64 227 GLY C O 1
ATOM 6065 N N . VAL C 1 228 ? 18.501 5.072 82.703 1.00 34.23 228 VAL C N 1
ATOM 6066 C CA . VAL C 1 228 ? 19.507 5.942 82.050 1.00 32.74 228 VAL C CA 1
ATOM 6067 C C . VAL C 1 228 ? 19.790 7.107 82.981 1.00 33.02 228 VAL C C 1
ATOM 6068 O O . VAL C 1 228 ? 18.842 7.740 83.493 1.00 32.54 228 VAL C O 1
ATOM 6072 N N . ARG C 1 229 ? 21.089 7.346 83.257 1.00 31.31 229 ARG C N 1
ATOM 6073 C CA . ARG C 1 229 ? 21.522 8.489 84.058 1.00 29.71 229 ARG C CA 1
ATOM 6074 C C . ARG C 1 229 ? 22.395 9.448 83.281 1.00 29.04 229 ARG C C 1
ATOM 6075 O O . ARG C 1 229 ? 22.547 10.579 83.674 1.00 29.29 229 ARG C O 1
ATOM 6083 N N . VAL C 1 230 ? 23.031 8.986 82.218 1.00 29.10 230 VAL C N 1
ATOM 6084 C CA . VAL C 1 230 ? 23.922 9.865 81.511 1.00 28.71 230 VAL C CA 1
ATOM 6085 C C . VAL C 1 230 ? 23.634 9.776 80.035 1.00 29.38 230 VAL C C 1
ATOM 6086 O O . VAL C 1 230 ? 23.530 8.669 79.483 1.00 29.80 230 VAL C O 1
ATOM 6090 N N . VAL C 1 231 ? 23.515 10.950 79.399 1.00 30.09 231 VAL C N 1
ATOM 6091 C CA . VAL C 1 231 ? 23.366 11.018 77.931 1.00 30.23 231 VAL C CA 1
ATOM 6092 C C . VAL C 1 231 ? 24.480 11.856 77.328 1.00 30.02 231 VAL C C 1
ATOM 6093 O O . VAL C 1 231 ? 24.750 12.981 77.798 1.00 30.03 231 VAL C O 1
ATOM 6097 N N . VAL C 1 232 ? 25.130 11.266 76.321 1.00 30.47 232 VAL C N 1
ATOM 6098 C CA . VAL C 1 232 ? 26.233 11.856 75.574 1.00 32.03 232 VAL C CA 1
ATOM 6099 C C . VAL C 1 232 ? 25.766 12.124 74.143 1.00 32.42 232 VAL C C 1
ATOM 6100 O O . VAL C 1 232 ? 25.529 11.187 73.381 1.00 31.68 232 VAL C O 1
ATOM 6104 N N . ASN C 1 233 ? 25.679 13.405 73.788 1.00 34.93 233 ASN C N 1
ATOM 6105 C CA . ASN C 1 233 ? 25.340 13.773 72.406 1.00 37.14 233 ASN C CA 1
ATOM 6106 C C . ASN C 1 233 ? 26.467 14.026 71.435 1.00 37.79 233 ASN C C 1
ATOM 6107 O O . ASN C 1 233 ? 26.214 14.097 70.238 1.00 37.10 233 ASN C O 1
ATOM 6112 N N . GLY C 1 234 ? 27.702 14.130 71.910 1.00 37.40 234 GLY C N 1
ATOM 6113 C CA . GLY C 1 234 ? 28.796 14.243 70.934 1.00 38.02 234 GLY C CA 1
ATOM 6114 C C . GLY C 1 234 ? 29.585 15.513 71.138 1.00 37.43 234 GLY C C 1
ATOM 6115 O O . GLY C 1 234 ? 29.468 16.153 72.178 1.00 38.10 234 GLY C O 1
ATOM 6116 N N . HIS C 1 235 ? 30.424 15.869 70.175 1.00 37.83 235 HIS C N 1
ATOM 6117 C CA . HIS C 1 235 ? 31.426 16.921 70.458 1.00 37.71 235 HIS C CA 1
ATOM 6118 C C . HIS C 1 235 ? 31.341 18.149 69.529 1.00 37.33 235 HIS C C 1
ATOM 6119 O O . HIS C 1 235 ? 32.380 18.723 69.157 1.00 36.09 235 HIS C O 1
ATOM 6126 N N . ALA C 1 236 ? 30.094 18.538 69.169 1.00 36.91 236 ALA C N 1
ATOM 6127 C CA . ALA C 1 236 ? 29.818 19.771 68.386 1.00 35.40 236 ALA C CA 1
ATOM 6128 C C . ALA C 1 236 ? 30.582 20.939 68.925 1.00 35.15 236 ALA C C 1
ATOM 6129 O O . ALA C 1 236 ? 31.001 21.797 68.167 1.00 36.06 236 ALA C O 1
ATOM 6131 N N . ALA C 1 237 ? 30.756 21.003 70.243 1.00 34.19 237 ALA C N 1
ATOM 6132 C CA . ALA C 1 237 ? 31.470 22.132 70.827 1.00 34.85 237 ALA C CA 1
ATOM 6133 C C . ALA C 1 237 ? 32.951 22.215 70.396 1.00 35.19 237 ALA C C 1
ATOM 6134 O O . ALA C 1 237 ? 33.532 23.314 70.315 1.00 34.92 237 ALA C O 1
ATOM 6136 N N . TYR C 1 238 ? 33.544 21.056 70.078 1.00 35.15 238 TYR C N 1
ATOM 6137 C CA . TYR C 1 238 ? 34.903 21.025 69.555 1.00 34.28 238 TYR C CA 1
ATOM 6138 C C . TYR C 1 238 ? 34.955 21.380 68.062 1.00 34.59 238 TYR C C 1
ATOM 6139 O O . TYR C 1 238 ? 35.848 22.127 67.630 1.00 35.82 238 TYR C O 1
ATOM 6148 N N . PHE C 1 239 ? 34.033 20.849 67.257 1.00 34.22 239 PHE C N 1
ATOM 6149 C CA . PHE C 1 239 ? 33.963 21.265 65.849 1.00 34.10 239 PHE C CA 1
ATOM 6150 C C . PHE C 1 239 ? 33.713 22.774 65.656 1.00 33.56 239 PHE C C 1
ATOM 6151 O O . PHE C 1 239 ? 34.208 23.358 64.688 1.00 32.99 239 PHE C O 1
ATOM 6159 N N . ALA C 1 240 ? 32.930 23.369 66.563 1.00 33.44 240 ALA C N 1
ATOM 6160 C CA . ALA C 1 240 ? 32.632 24.813 66.583 1.00 32.97 240 ALA C CA 1
ATOM 6161 C C . ALA C 1 240 ? 33.894 25.624 66.834 1.00 33.07 240 ALA C C 1
ATOM 6162 O O . ALA C 1 240 ? 34.091 26.671 66.200 1.00 32.46 240 ALA C O 1
ATOM 6164 N N . ALA C 1 241 ? 34.763 25.148 67.742 1.00 31.86 241 ALA C N 1
ATOM 6165 C CA . ALA C 1 241 ? 36.066 25.766 67.923 1.00 31.83 241 ALA C CA 1
ATOM 6166 C C . ALA C 1 241 ? 36.943 25.690 66.668 1.00 32.38 241 ALA C C 1
ATOM 6167 O O . ALA C 1 241 ? 37.597 26.673 66.318 1.00 31.75 241 ALA C O 1
ATOM 6169 N N . ILE C 1 242 ? 36.952 24.545 65.987 1.00 32.68 242 ILE C N 1
ATOM 6170 C CA . ILE C 1 242 ? 37.740 24.366 64.752 1.00 34.03 242 ILE C CA 1
ATOM 6171 C C . ILE C 1 242 ? 37.247 25.327 63.644 1.00 34.83 242 ILE C C 1
ATOM 6172 O O . ILE C 1 242 ? 38.072 25.976 62.990 1.00 34.88 242 ILE C O 1
ATOM 6177 N N . LYS C 1 243 ? 35.925 25.393 63.430 1.00 34.87 243 LYS C N 1
ATOM 6178 C CA . LYS C 1 243 ? 35.323 26.349 62.464 1.00 34.91 243 LYS C CA 1
ATOM 6179 C C . LYS C 1 243 ? 35.708 27.796 62.791 1.00 34.31 243 LYS C C 1
ATOM 6180 O O . LYS C 1 243 ? 36.114 28.534 61.895 1.00 33.11 243 LYS C O 1
ATOM 6186 N N . ALA C 1 244 ? 35.602 28.183 64.068 1.00 33.30 244 ALA C N 1
ATOM 6187 C CA . ALA C 1 244 ? 35.968 29.537 64.464 1.00 33.84 244 ALA C CA 1
ATOM 6188 C C . ALA C 1 244 ? 37.430 29.860 64.147 1.00 34.49 244 ALA C C 1
ATOM 6189 O O . ALA C 1 244 ? 37.753 30.958 63.699 1.00 34.36 244 ALA C O 1
ATOM 6191 N N . THR C 1 245 ? 38.326 28.909 64.396 1.00 34.46 245 THR C N 1
ATOM 6192 C CA . THR C 1 245 ? 39.724 29.124 64.129 1.00 33.78 245 THR C CA 1
ATOM 6193 C C . THR C 1 245 ? 39.923 29.309 62.643 1.00 33.66 245 THR C C 1
ATOM 6194 O O . THR C 1 245 ? 40.623 3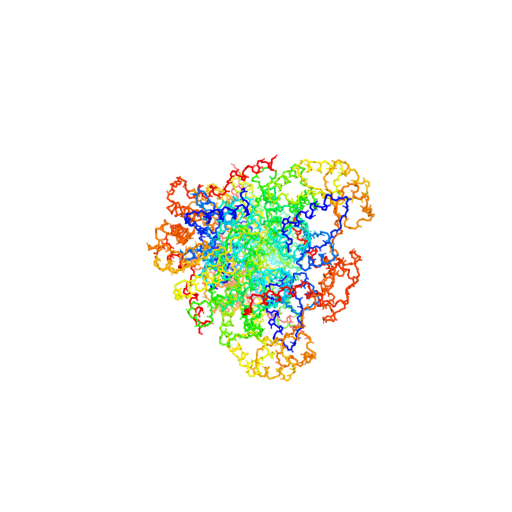0.195 62.237 1.00 32.88 245 THR C O 1
ATOM 6198 N N . TYR C 1 246 ? 39.294 28.455 61.846 1.00 35.08 246 TYR C N 1
ATOM 6199 C CA . TYR C 1 246 ? 39.373 28.537 60.392 1.00 36.70 246 TYR C CA 1
ATOM 6200 C C . TYR C 1 246 ? 38.837 29.872 59.826 1.00 38.07 246 TYR C C 1
ATOM 6201 O O . TYR C 1 246 ? 39.540 30.541 59.057 1.00 37.38 246 TYR C O 1
ATOM 6210 N N . ASP C 1 247 ? 37.617 30.247 60.224 1.00 38.95 247 ASP C N 1
ATOM 6211 C CA . ASP C 1 247 ? 36.972 31.514 59.792 1.00 39.70 247 ASP C CA 1
ATOM 6212 C C . ASP C 1 247 ? 37.855 32.723 60.090 1.00 39.81 247 ASP C C 1
ATOM 6213 O O . ASP C 1 247 ? 37.954 33.642 59.278 1.00 39.98 247 ASP C O 1
ATOM 6218 N N . CYS C 1 248 ? 38.490 32.714 61.255 1.00 39.94 248 CYS C N 1
ATOM 6219 C CA . CYS C 1 248 ? 39.348 33.816 61.660 1.00 40.98 248 CYS C CA 1
ATOM 6220 C C . CYS C 1 248 ? 40.605 33.897 60.785 1.00 41.65 248 CYS C C 1
ATOM 6221 O O . CYS C 1 248 ? 40.978 34.978 60.305 1.00 42.40 248 CYS C O 1
ATOM 6224 N N . LEU C 1 249 ? 41.237 32.756 60.540 1.00 41.90 249 LEU C N 1
ATOM 6225 C CA . LEU C 1 249 ? 42.453 32.749 59.757 1.00 41.79 249 LEU C CA 1
ATOM 6226 C C . LEU C 1 249 ? 42.117 33.029 58.295 1.00 43.09 249 LEU C C 1
ATOM 6227 O O . LEU C 1 249 ? 42.882 33.723 57.610 1.00 42.39 249 LEU C O 1
ATOM 6232 N N . ARG C 1 250 ? 40.977 32.502 57.830 1.00 43.93 250 ARG C N 1
ATOM 6233 C CA . ARG C 1 250 ? 40.553 32.703 56.437 1.00 45.25 250 ARG C CA 1
ATOM 6234 C C . ARG C 1 250 ? 40.294 34.178 56.136 1.00 46.05 250 ARG C C 1
ATOM 6235 O O . ARG C 1 250 ? 40.574 34.656 55.027 1.00 45.50 250 ARG C O 1
ATOM 6243 N N . GLU C 1 251 ? 39.765 34.882 57.125 1.00 46.28 251 GLU C N 1
ATOM 6244 C CA . GLU C 1 251 ? 39.514 36.286 56.979 1.00 48.19 251 GLU C CA 1
ATOM 6245 C C . GLU C 1 251 ? 40.846 37.045 56.997 1.00 48.00 251 GLU C C 1
ATOM 6246 O O . GLU C 1 251 ? 41.065 37.892 56.131 1.00 47.67 251 GLU C O 1
ATOM 6252 N N . GLU C 1 252 ? 41.748 36.718 57.939 1.00 48.13 252 GLU C N 1
ATOM 6253 C CA . GLU C 1 252 ? 43.072 37.381 58.040 1.00 47.85 252 GLU C CA 1
ATOM 6254 C C . GLU C 1 252 ? 43.860 37.244 56.751 1.00 47.66 252 GLU C C 1
ATOM 6255 O O . GLU C 1 252 ? 44.713 38.058 56.432 1.00 48.28 252 GLU C O 1
ATOM 6261 N N . ARG C 1 253 ? 43.532 36.212 56.000 1.00 47.89 253 ARG C N 1
ATOM 6262 C CA . ARG C 1 253 ? 44.278 35.845 54.823 1.00 47.80 253 ARG C CA 1
ATOM 6263 C C . ARG C 1 253 ? 43.649 36.390 53.517 1.00 48.41 253 ARG C C 1
ATOM 6264 O O . ARG C 1 253 ? 44.372 36.737 52.569 1.00 48.52 253 ARG C O 1
ATOM 6272 N N . GLY C 1 254 ? 42.318 36.444 53.478 1.00 49.03 254 GLY C N 1
ATOM 6273 C CA . GLY C 1 254 ? 41.577 36.765 52.262 1.00 50.11 254 GLY C CA 1
ATOM 6274 C C . GLY C 1 254 ? 41.456 35.558 51.345 1.00 51.03 254 GLY C C 1
ATOM 6275 O O . GLY C 1 254 ? 41.388 35.718 50.125 1.00 51.64 254 GLY C O 1
ATOM 6276 N N . ALA C 1 255 ? 41.422 34.348 51.910 1.00 51.30 255 ALA C N 1
ATOM 6277 C CA . ALA C 1 255 ? 41.268 33.138 51.080 1.00 51.95 255 ALA C CA 1
ATOM 6278 C C . ALA C 1 255 ? 39.804 32.889 50.715 1.00 52.01 255 ALA C C 1
ATOM 6279 O O . ALA C 1 255 ? 38.907 33.411 51.379 1.00 52.28 255 ALA C O 1
ATOM 6281 N N . LEU C 1 260 ? 31.479 23.985 53.555 1.00 44.60 260 LEU C N 1
ATOM 6282 C CA . LEU C 1 260 ? 31.763 23.045 54.649 1.00 44.22 260 LEU C CA 1
ATOM 6283 C C . LEU C 1 260 ? 31.230 23.504 56.006 1.00 43.22 260 LEU C C 1
ATOM 6284 O O . LEU C 1 260 ? 31.528 24.608 56.471 1.00 43.58 260 LEU C O 1
ATOM 6289 N N . THR C 1 261 ? 30.414 22.645 56.618 1.00 42.57 261 THR C N 1
ATOM 6290 C CA . THR C 1 261 ? 29.955 22.803 58.008 1.00 41.53 261 THR C CA 1
ATOM 6291 C C . THR C 1 261 ? 31.126 22.634 58.985 1.00 41.05 261 THR C C 1
ATOM 6292 O O . THR C 1 261 ? 32.243 22.300 58.558 1.00 40.00 261 THR C O 1
ATOM 6296 N N . ALA C 1 262 ? 30.882 22.867 60.274 1.00 39.84 262 ALA C N 1
ATOM 6297 C CA . ALA C 1 262 ? 31.915 22.686 61.300 1.00 40.20 262 ALA C CA 1
ATOM 6298 C C . ALA C 1 262 ? 32.399 21.208 61.416 1.00 40.24 262 ALA C C 1
ATOM 6299 O O . ALA C 1 262 ? 33.607 20.950 61.507 1.00 39.60 262 ALA C O 1
ATOM 6301 N N . SER C 1 263 ? 31.488 20.243 61.363 1.00 40.00 263 SER C N 1
ATOM 6302 C CA . SER C 1 263 ? 31.928 18.851 61.475 1.00 40.62 263 SER C CA 1
ATOM 6303 C C . SER C 1 263 ? 32.639 18.382 60.208 1.00 40.50 263 SER C C 1
ATOM 6304 O O . SER C 1 263 ? 33.588 17.598 60.281 1.00 40.67 263 SER C O 1
ATOM 6307 N N . GLU C 1 264 ? 32.205 18.877 59.043 1.00 40.29 264 GLU C N 1
ATOM 6308 C CA . GLU C 1 264 ? 32.907 18.604 57.785 1.00 38.90 264 GLU C CA 1
ATOM 6309 C C . GLU C 1 264 ? 34.314 19.224 57.789 1.00 38.09 264 GLU C C 1
ATOM 6310 O O . GLU C 1 264 ? 35.260 18.616 57.299 1.00 36.97 264 GLU C O 1
ATOM 6316 N N . LEU C 1 265 ? 34.443 20.425 58.340 1.00 37.17 265 LEU C N 1
ATOM 6317 C CA . LEU C 1 265 ? 35.731 21.097 58.409 1.00 37.74 265 LEU C CA 1
ATOM 6318 C C . LEU C 1 265 ? 36.707 20.322 59.338 1.00 36.90 265 LEU C C 1
ATOM 6319 O O . LEU C 1 265 ? 37.837 20.099 58.970 1.00 35.97 265 LEU C O 1
ATOM 6324 N N . SER C 1 266 ? 36.263 19.935 60.541 1.00 36.28 266 SER C N 1
ATOM 6325 C CA . SER C 1 266 ? 37.081 19.087 61.424 1.00 35.79 266 SER C CA 1
ATOM 6326 C C . SER C 1 266 ? 37.448 17.781 60.748 1.00 35.19 266 SER C C 1
ATOM 6327 O O . SER C 1 266 ? 38.614 17.388 60.733 1.00 34.78 266 SER C O 1
ATOM 6330 N N . LYS C 1 267 ? 36.478 17.131 60.118 1.00 33.89 267 LYS C N 1
ATOM 6331 C CA . LYS C 1 267 ? 36.807 15.918 59.405 1.00 33.24 267 LYS C CA 1
ATOM 6332 C C . LYS C 1 267 ? 37.893 16.144 58.383 1.00 33.49 267 LYS C C 1
ATOM 6333 O O . LYS C 1 267 ? 38.828 15.336 58.306 1.00 33.01 267 LYS C O 1
ATOM 6339 N N . LYS C 1 268 ? 37.788 17.222 57.590 1.00 32.90 268 LYS C N 1
ATOM 6340 C CA . LYS C 1 268 ? 38.762 17.475 56.503 1.00 33.18 268 LYS C CA 1
ATOM 6341 C C . LYS C 1 268 ? 40.230 17.516 56.973 1.00 32.88 268 LYS C C 1
ATOM 6342 O O . LYS C 1 268 ? 41.122 17.044 56.263 1.00 33.17 268 LYS C O 1
ATOM 6348 N N . TYR C 1 269 ? 40.448 18.113 58.151 1.00 32.57 269 TYR C N 1
ATOM 6349 C CA . TYR C 1 269 ? 41.783 18.341 58.690 1.00 32.35 269 TYR C CA 1
ATOM 6350 C C . TYR C 1 269 ? 42.391 17.123 59.397 1.00 31.39 269 TYR C C 1
ATOM 6351 O O . TYR C 1 269 ? 43.495 17.219 59.950 1.00 30.95 269 TYR C O 1
ATOM 6360 N N . THR C 1 270 ? 41.685 15.986 59.331 1.00 29.97 270 THR C N 1
ATOM 6361 C CA . THR C 1 270 ? 42.224 14.723 59.841 1.00 29.47 270 THR C CA 1
ATOM 6362 C C . THR C 1 270 ? 42.919 13.962 58.736 1.00 28.98 270 THR C C 1
ATOM 6363 O O . THR C 1 270 ? 43.471 12.910 58.984 1.00 28.36 270 THR C O 1
ATOM 6367 N N . PHE C 1 271 ? 42.875 14.518 57.522 1.00 28.28 271 PHE C N 1
ATOM 6368 C CA . PHE C 1 271 ? 43.389 13.911 56.314 1.00 29.39 271 PHE C CA 1
ATOM 6369 C C . PHE C 1 271 ? 42.873 12.470 56.154 1.00 30.27 271 PHE C C 1
ATOM 6370 O O . PHE C 1 271 ? 43.695 11.567 55.964 1.00 29.85 271 PHE C O 1
ATOM 6378 N N . PRO C 1 272 ? 41.522 12.278 56.159 1.00 30.65 272 PRO C N 1
ATOM 6379 C CA . PRO C 1 272 ? 40.910 10.955 56.147 1.00 31.74 272 PRO C CA 1
ATOM 6380 C C . PRO C 1 272 ? 41.341 10.160 54.942 1.00 32.71 272 PRO C C 1
ATOM 6381 O O . PRO C 1 272 ? 41.481 8.963 55.036 1.00 32.95 272 PRO C O 1
ATOM 6385 N N . GLU C 1 273 ? 41.542 10.828 53.813 1.00 33.22 273 GLU C N 1
ATOM 6386 C CA . GLU C 1 273 ? 41.925 10.135 52.576 1.00 34.56 273 GLU C CA 1
ATOM 6387 C C . GLU C 1 273 ? 43.312 9.532 52.638 1.00 33.20 273 GLU C C 1
ATOM 6388 O O . GLU C 1 273 ? 43.556 8.476 52.037 1.00 33.14 273 GLU C O 1
ATOM 6394 N N . GLU C 1 274 ? 44.232 10.264 53.278 1.00 31.75 274 GLU C N 1
ATOM 6395 C CA . GLU C 1 274 ? 45.585 9.773 53.525 1.00 30.25 274 GLU C CA 1
ATOM 6396 C C . GLU C 1 274 ? 45.591 8.490 54.400 1.00 28.57 274 GLU C C 1
ATOM 6397 O O . GLU C 1 274 ? 46.220 7.500 54.050 1.00 28.02 274 GLU C O 1
ATOM 6403 N N . TYR C 1 275 ? 44.863 8.512 55.512 1.00 27.77 275 TYR C N 1
ATOM 6404 C CA . TYR C 1 275 ? 44.730 7.357 56.385 1.00 27.83 275 TYR C CA 1
ATOM 6405 C C . TYR C 1 275 ? 44.008 6.196 55.721 1.00 28.87 275 TYR C C 1
ATOM 6406 O O . TYR C 1 275 ? 44.358 5.004 55.916 1.00 28.09 275 TYR C O 1
ATOM 6415 N N . GLN C 1 276 ? 42.994 6.531 54.919 1.00 29.10 276 GLN C N 1
ATOM 6416 C CA . GLN C 1 276 ? 42.295 5.527 54.127 1.00 29.95 276 GLN C CA 1
ATOM 6417 C C . GLN C 1 276 ? 43.219 4.904 53.091 1.00 29.08 276 GLN C C 1
ATOM 6418 O O . GLN C 1 276 ? 43.216 3.686 52.932 1.00 30.28 276 GLN C O 1
ATOM 6424 N N . ALA C 1 277 ? 44.025 5.699 52.403 1.00 28.78 277 ALA C N 1
ATOM 6425 C CA . ALA C 1 277 ? 45.010 5.111 51.476 1.00 29.29 277 ALA C CA 1
ATOM 6426 C C . ALA C 1 277 ? 46.072 4.167 52.158 1.00 29.87 277 ALA C C 1
ATOM 6427 O O . ALA C 1 277 ? 46.473 3.123 51.624 1.00 29.16 277 ALA C O 1
ATOM 6429 N N . TRP C 1 278 ? 46.548 4.576 53.329 1.00 29.67 278 TRP C N 1
ATOM 6430 C CA . TRP C 1 278 ? 47.477 3.759 54.092 1.00 29.66 278 TRP C CA 1
ATOM 6431 C C . TRP C 1 278 ? 46.869 2.395 54.490 1.00 29.47 278 TRP C C 1
ATOM 6432 O O . TRP C 1 278 ? 47.486 1.360 54.259 1.00 29.65 278 TRP C O 1
ATOM 6443 N N . ALA C 1 279 ? 45.672 2.412 55.088 1.00 30.71 279 ALA C N 1
ATOM 6444 C CA . ALA C 1 279 ? 44.928 1.203 55.437 1.00 31.01 279 ALA C CA 1
ATOM 6445 C C . ALA C 1 279 ? 44.726 0.231 54.245 1.00 32.12 279 ALA C C 1
ATOM 6446 O O . ALA C 1 279 ? 44.862 -0.997 54.387 1.00 31.29 279 ALA C O 1
ATOM 6448 N N . ARG C 1 280 ? 44.372 0.793 53.086 1.00 33.61 280 ARG C N 1
ATOM 6449 C CA . ARG C 1 280 ? 44.290 0.034 51.816 1.00 35.48 280 ARG C CA 1
ATOM 6450 C C . ARG C 1 280 ? 45.647 -0.569 51.409 1.00 35.24 280 ARG C C 1
ATOM 6451 O O . ARG C 1 280 ? 45.750 -1.759 51.059 1.00 34.08 280 ARG C O 1
ATOM 6459 N N . ASP C 1 281 ? 46.689 0.254 51.458 1.00 34.88 281 ASP C N 1
ATOM 6460 C CA . ASP C 1 281 ? 48.000 -0.140 50.947 1.00 35.27 281 ASP C CA 1
ATOM 6461 C C . ASP C 1 281 ? 48.766 -1.093 51.887 1.00 34.96 281 ASP C C 1
ATOM 6462 O O . ASP C 1 281 ? 49.475 -1.990 51.410 1.00 34.62 281 ASP C O 1
ATOM 6467 N N . TYR C 1 282 ? 48.607 -0.924 53.200 1.00 34.02 282 TYR C N 1
ATOM 6468 C CA . TYR C 1 282 ? 49.429 -1.650 54.185 1.00 33.21 282 TYR C CA 1
ATOM 6469 C C . TYR C 1 282 ? 48.654 -2.662 55.033 1.00 33.50 282 TYR C C 1
ATOM 6470 O O . TYR C 1 282 ? 49.269 -3.548 55.627 1.00 33.03 282 TYR C O 1
ATOM 6479 N N . MET C 1 283 ? 47.321 -2.533 55.054 1.00 33.28 283 MET C N 1
ATOM 6480 C CA . MET C 1 283 ? 46.435 -3.359 55.871 1.00 34.11 283 MET C CA 1
ATOM 6481 C C . MET C 1 283 ? 45.309 -4.164 55.189 1.00 35.99 283 MET C C 1
ATOM 6482 O O . MET C 1 283 ? 44.393 -4.666 55.866 1.00 36.57 283 MET C O 1
ATOM 6487 N N . GLU C 1 284 ? 45.356 -4.341 53.878 1.00 37.94 284 GLU C N 1
ATOM 6488 C CA . GLU C 1 284 ? 44.321 -5.192 53.264 1.00 40.27 284 GLU C CA 1
ATOM 6489 C C . GLU C 1 284 ? 44.860 -6.207 52.276 1.00 40.13 284 GLU C C 1
ATOM 6490 O O . GLU C 1 284 ? 45.933 -6.764 52.496 1.00 41.49 284 GLU C O 1
ATOM 6496 N N . ARG D 1 3 ? 55.327 16.040 53.649 1.00 48.21 3 ARG D N 1
ATOM 6497 C CA . ARG D 1 3 ? 56.562 15.538 52.991 1.00 48.20 3 ARG D CA 1
ATOM 6498 C C . ARG D 1 3 ? 57.794 16.464 53.166 1.00 46.76 3 ARG D C 1
ATOM 6499 O O . ARG D 1 3 ? 58.934 15.945 53.196 1.00 47.75 3 ARG D O 1
ATOM 6507 N N . ALA D 1 4 ? 57.602 17.788 53.300 1.00 43.46 4 ALA D N 1
ATOM 6508 C CA . ALA D 1 4 ? 58.738 18.641 53.695 1.00 41.04 4 ALA D CA 1
ATOM 6509 C C . ALA D 1 4 ? 59.263 18.275 55.107 1.00 39.31 4 ALA D C 1
ATOM 6510 O O . ALA D 1 4 ? 58.518 18.299 56.087 1.00 38.37 4 ALA D O 1
ATOM 6512 N N . SER D 1 5 ? 60.553 17.950 55.184 1.00 37.74 5 SER D N 1
ATOM 6513 C CA . SER D 1 5 ? 61.241 17.645 56.445 1.00 36.28 5 SER D CA 1
ATOM 6514 C C . SER D 1 5 ? 61.397 18.878 57.335 1.00 36.26 5 SER D C 1
ATOM 6515 O O . SER D 1 5 ? 61.184 20.018 56.894 1.00 35.57 5 SER D O 1
ATOM 6518 N N . HIS D 1 6 ? 61.831 18.656 58.573 1.00 35.24 6 HIS D N 1
ATOM 6519 C CA . HIS D 1 6 ? 62.108 19.777 59.480 1.00 35.59 6 HIS D CA 1
ATOM 6520 C C . HIS D 1 6 ? 63.193 20.740 58.948 1.00 35.39 6 HIS D C 1
ATOM 6521 O O . HIS D 1 6 ? 63.092 21.961 59.144 1.00 35.87 6 HIS D O 1
ATOM 6528 N N . HIS D 1 7 ? 64.187 20.180 58.258 1.00 35.34 7 HIS D N 1
ATOM 6529 C CA . HIS D 1 7 ? 65.282 20.935 57.625 1.00 35.43 7 HIS D CA 1
ATOM 6530 C C . HIS D 1 7 ? 64.807 21.774 56.416 1.00 35.91 7 HIS D C 1
ATOM 6531 O O . HIS D 1 7 ? 65.166 22.944 56.275 1.00 35.38 7 HIS D O 1
ATOM 6538 N N . GLU D 1 8 ? 64.016 21.157 55.550 1.00 36.02 8 GLU D N 1
ATOM 6539 C CA . GLU D 1 8 ? 63.383 21.827 54.421 1.00 36.55 8 GLU D CA 1
ATOM 6540 C C . GLU D 1 8 ? 62.500 23.019 54.783 1.00 35.50 8 GLU D C 1
ATOM 6541 O O . GLU D 1 8 ? 62.480 24.011 54.043 1.00 35.09 8 GLU D O 1
ATOM 6547 N N . LEU D 1 9 ? 61.792 22.910 55.909 1.00 34.54 9 LEU D N 1
ATOM 6548 C CA . LEU D 1 9 ? 61.002 24.007 56.470 1.00 33.10 9 LEU D CA 1
ATOM 6549 C C . LEU D 1 9 ? 61.898 25.149 56.993 1.00 33.19 9 LEU D C 1
ATOM 6550 O O . LEU D 1 9 ? 61.511 26.338 56.989 1.00 31.89 9 LEU D O 1
ATOM 6555 N N . ARG D 1 10 ? 63.088 24.785 57.460 1.00 32.65 10 ARG D N 1
ATOM 6556 C CA . ARG D 1 10 ? 64.075 25.795 57.811 1.00 32.18 10 ARG D CA 1
ATOM 6557 C C . ARG D 1 10 ? 64.579 26.519 56.559 1.00 32.29 10 ARG D C 1
ATOM 6558 O O . ARG D 1 10 ? 64.704 27.743 56.583 1.00 32.69 10 ARG D O 1
ATOM 6566 N N . ALA D 1 11 ? 64.836 25.771 55.480 1.00 32.30 11 ALA D N 1
ATOM 6567 C CA . ALA D 1 11 ? 65.213 26.355 54.206 1.00 33.45 11 ALA D CA 1
ATOM 6568 C C . ALA D 1 11 ? 64.119 27.308 53.670 1.00 34.60 11 ALA D C 1
ATOM 6569 O O . ALA D 1 11 ? 64.425 28.414 53.213 1.00 34.68 11 ALA D O 1
ATOM 6571 N N . MET D 1 12 ? 62.858 26.864 53.724 1.00 36.48 12 MET D N 1
ATOM 6572 C CA . MET D 1 12 ? 61.697 27.685 53.300 1.00 37.83 12 MET D CA 1
ATOM 6573 C C . MET D 1 12 ? 61.541 28.994 54.078 1.00 38.44 12 MET D C 1
ATOM 6574 O O . MET D 1 12 ? 61.215 30.036 53.485 1.00 38.50 12 MET D O 1
ATOM 6579 N N . PHE D 1 13 ? 61.804 28.943 55.386 1.00 37.84 13 PHE D N 1
ATOM 6580 C CA . PHE D 1 13 ? 61.767 30.121 56.260 1.00 38.49 13 PHE D CA 1
ATOM 6581 C C . PHE D 1 13 ? 62.901 31.137 56.014 1.00 39.66 13 PHE D C 1
ATOM 6582 O O . PHE D 1 13 ? 62.679 32.353 56.080 1.00 38.60 13 PHE D O 1
ATOM 6590 N N . ARG D 1 14 ? 64.118 30.617 55.801 1.00 40.82 14 ARG D N 1
ATOM 6591 C CA . ARG D 1 14 ? 65.277 31.399 55.412 1.00 41.63 14 ARG D CA 1
ATOM 6592 C C . ARG D 1 14 ? 65.010 32.107 54.077 1.00 41.55 14 ARG D C 1
ATOM 6593 O O . ARG D 1 14 ? 65.388 33.263 53.930 1.00 41.80 14 ARG D O 1
ATOM 6601 N N . ALA D 1 15 ? 64.406 31.393 53.121 1.00 41.63 15 ALA D N 1
ATOM 6602 C CA . ALA D 1 15 ? 63.971 31.940 51.830 1.00 41.89 15 ALA D CA 1
ATOM 6603 C C . ALA D 1 15 ? 63.030 33.167 51.944 1.00 42.70 15 ALA D C 1
ATOM 6604 O O . ALA D 1 15 ? 63.179 34.117 51.180 1.00 42.42 15 ALA D O 1
ATOM 6606 N N . LEU D 1 16 ? 62.086 33.122 52.895 1.00 43.11 16 LEU D N 1
ATOM 6607 C CA . LEU D 1 16 ? 61.219 34.248 53.229 1.00 43.50 16 LEU D CA 1
ATOM 6608 C C . LEU D 1 16 ? 62.046 35.414 53.783 1.00 44.09 16 LEU D C 1
ATOM 6609 O O . LEU D 1 16 ? 61.845 36.561 53.387 1.00 43.51 16 LEU D O 1
ATOM 6614 N N . LEU D 1 17 ? 62.962 35.121 54.711 1.00 44.39 17 LEU D N 1
ATOM 6615 C CA . LEU D 1 17 ? 63.828 36.154 55.282 1.00 45.31 17 LEU D CA 1
ATOM 6616 C C . LEU D 1 17 ? 64.780 36.818 54.244 1.00 46.29 17 LEU D C 1
ATOM 6617 O O . LEU D 1 17 ? 65.164 37.972 54.414 1.00 46.41 17 LEU D O 1
ATOM 6622 N N . ASP D 1 18 ? 65.156 36.080 53.195 1.00 47.49 18 ASP D N 1
ATOM 6623 C CA . ASP D 1 18 ? 66.026 36.585 52.120 1.00 49.35 18 ASP D CA 1
ATOM 6624 C C . ASP D 1 18 ? 65.250 37.335 51.029 1.00 50.16 18 ASP D C 1
ATOM 6625 O O . ASP D 1 18 ? 65.843 38.066 50.234 1.00 51.16 18 ASP D O 1
ATOM 6630 N N . SER D 1 19 ? 63.934 37.133 50.981 1.00 50.52 19 SER D N 1
ATOM 6631 C CA . SER D 1 19 ? 63.059 37.799 50.011 1.00 50.84 19 SER D CA 1
ATOM 6632 C C . SER D 1 19 ? 62.973 39.289 50.338 1.00 51.43 19 SER D C 1
ATOM 6633 O O . SER D 1 19 ? 63.481 39.748 51.387 1.00 52.02 19 SER D O 1
ATOM 6636 N N . SER D 1 20 ? 62.329 40.034 49.442 1.00 51.84 20 SER D N 1
ATOM 6637 C CA . SER D 1 20 ? 62.185 41.496 49.607 1.00 52.57 20 SER D CA 1
ATOM 6638 C C . SER D 1 20 ? 60.939 41.889 50.405 1.00 52.47 20 SER D C 1
ATOM 6639 O O . SER D 1 20 ? 60.781 43.067 50.770 1.00 52.41 20 SER D O 1
ATOM 6642 N N . ARG D 1 21 ? 60.091 40.886 50.688 1.00 52.08 21 ARG D N 1
ATOM 6643 C CA . ARG D 1 21 ? 58.767 41.063 51.307 1.00 51.44 21 ARG D CA 1
ATOM 6644 C C . ARG D 1 21 ? 58.781 40.782 52.815 1.00 50.83 21 ARG D C 1
ATOM 6645 O O . ARG D 1 21 ? 59.767 40.244 53.356 1.00 51.14 21 ARG D O 1
ATOM 6653 N N . CYS D 1 22 ? 57.704 41.178 53.496 1.00 49.88 22 CYS D N 1
ATOM 6654 C CA . CYS D 1 22 ? 57.447 40.720 54.863 1.00 48.69 22 CYS D CA 1
ATOM 6655 C C . CYS D 1 22 ? 56.110 39.976 54.947 1.00 47.30 22 CYS D C 1
ATOM 6656 O O . CYS D 1 22 ? 55.184 40.241 54.168 1.00 47.87 22 CYS D O 1
ATOM 6659 N N . TYR D 1 23 ? 56.029 39.010 55.857 1.00 45.31 23 TYR D N 1
ATOM 6660 C CA . TYR D 1 23 ? 54.899 38.086 55.885 1.00 43.14 23 TYR D CA 1
ATOM 6661 C C . TYR D 1 23 ? 54.244 38.138 57.236 1.00 42.02 23 TYR D C 1
ATOM 6662 O O . TYR D 1 23 ? 54.882 38.494 58.215 1.00 42.04 23 TYR D O 1
ATOM 6671 N N . HIS D 1 24 ? 52.945 37.848 57.246 1.00 41.57 24 HIS D N 1
ATOM 6672 C CA . HIS D 1 24 ? 52.105 37.851 58.450 1.00 41.21 24 HIS D CA 1
ATOM 6673 C C . HIS D 1 24 ? 51.827 36.409 58.893 1.00 39.82 24 HIS D C 1
ATOM 6674 O O . HIS D 1 24 ? 51.278 35.602 58.130 1.00 39.01 24 HIS D O 1
ATOM 6681 N N . THR D 1 25 ? 52.237 36.102 60.115 1.00 38.53 25 THR D N 1
ATOM 6682 C CA . THR D 1 25 ? 52.106 34.747 60.658 1.00 37.64 25 THR D CA 1
ATOM 6683 C C . THR D 1 25 ? 50.630 34.387 60.786 1.00 37.34 25 THR D C 1
ATOM 6684 O O . THR D 1 25 ? 49.806 35.268 61.061 1.00 37.00 25 THR D O 1
ATOM 6688 N N . ALA D 1 26 ? 50.304 33.117 60.537 1.00 36.83 26 ALA D N 1
ATOM 6689 C CA . ALA D 1 26 ? 49.128 32.495 61.177 1.00 36.31 26 ALA D CA 1
ATOM 6690 C C . ALA D 1 26 ? 49.483 32.076 62.614 1.00 35.92 26 ALA D C 1
ATOM 6691 O O . ALA D 1 26 ? 50.603 31.605 62.877 1.00 36.81 26 ALA D O 1
ATOM 6693 N N . SER D 1 27 ? 48.549 32.257 63.536 1.00 35.61 27 SER D N 1
ATOM 6694 C CA . SER D 1 27 ? 48.620 31.641 64.858 1.00 35.14 27 SER D CA 1
ATOM 6695 C C . SER D 1 27 ? 48.455 30.114 64.763 1.00 34.30 27 SER D C 1
ATOM 6696 O O . SER D 1 27 ? 47.361 29.637 64.438 1.00 33.81 27 SER D O 1
ATOM 6699 N N . VAL D 1 28 ? 49.529 29.357 65.058 1.00 32.48 28 VAL D N 1
ATOM 6700 C CA . VAL D 1 28 ? 49.545 27.888 64.918 1.00 30.45 28 VAL D CA 1
ATOM 6701 C C . VAL D 1 28 ? 49.950 27.283 66.282 1.00 30.31 28 VAL D C 1
ATOM 6702 O O . VAL D 1 28 ? 51.084 27.438 66.717 1.00 31.21 28 VAL D O 1
ATOM 6706 N N . PHE D 1 29 ? 49.009 26.660 66.971 1.00 30.13 29 PHE D N 1
ATOM 6707 C CA . PHE D 1 29 ? 49.136 26.307 68.370 1.00 30.36 29 PHE D CA 1
ATOM 6708 C C . PHE D 1 29 ? 48.928 24.785 68.533 1.00 30.54 29 PHE D C 1
ATOM 6709 O O . PHE D 1 29 ? 49.275 24.213 69.558 1.00 28.47 29 PHE D O 1
ATOM 6717 N N . ASP D 1 30 ? 48.389 24.145 67.500 1.00 29.63 30 ASP D N 1
ATOM 6718 C CA . ASP D 1 30 ? 48.187 22.703 67.528 1.00 30.41 30 ASP D CA 1
ATOM 6719 C C . ASP D 1 30 ? 48.126 22.138 66.137 1.00 30.50 30 ASP D C 1
ATOM 6720 O O . ASP D 1 30 ? 48.110 22.911 65.177 1.00 30.74 30 ASP D O 1
ATOM 6725 N N . PRO D 1 31 ? 48.049 20.795 65.998 1.00 30.35 31 PRO D N 1
ATOM 6726 C CA . PRO D 1 31 ? 48.040 20.180 64.657 1.00 30.28 31 PRO D CA 1
ATOM 6727 C C . PRO D 1 31 ? 46.877 20.637 63.736 1.00 29.79 31 PRO D C 1
ATOM 6728 O O . PRO D 1 31 ? 47.094 20.853 62.539 1.00 29.44 31 PRO D O 1
ATOM 6732 N N . MET D 1 32 ? 45.655 20.673 64.285 1.00 30.26 32 MET D N 1
ATOM 6733 C CA . MET D 1 32 ? 44.457 21.112 63.513 1.00 30.41 32 MET D CA 1
ATOM 6734 C C . MET D 1 32 ? 44.676 22.542 62.946 1.00 30.98 32 MET D C 1
ATOM 6735 O O . MET D 1 32 ? 44.494 22.769 61.742 1.00 31.53 32 MET D O 1
ATOM 6740 N N . SER D 1 33 ? 45.135 23.466 63.787 1.00 31.60 33 SER D N 1
ATOM 6741 C CA . SER D 1 33 ? 45.432 24.854 63.354 1.00 32.61 33 SER D CA 1
ATOM 6742 C C . SER D 1 33 ? 46.586 24.929 62.314 1.00 32.49 33 SER D C 1
ATOM 6743 O O . SER D 1 33 ? 46.586 25.779 61.443 1.00 32.41 33 SER D O 1
ATOM 6746 N N . ALA D 1 34 ? 47.546 24.003 62.399 1.00 31.92 34 ALA D N 1
ATOM 6747 C CA . ALA D 1 34 ? 48.705 23.999 61.499 1.00 30.89 34 ALA D CA 1
ATOM 6748 C C . ALA D 1 34 ? 48.210 23.586 60.138 1.00 30.59 34 ALA D C 1
ATOM 6749 O O . ALA D 1 34 ? 48.679 24.088 59.089 1.00 30.59 34 ALA D O 1
ATOM 6751 N N . ARG D 1 35 ? 47.266 22.653 60.155 1.00 30.09 35 ARG D N 1
ATOM 6752 C CA . ARG D 1 35 ? 46.691 22.138 58.957 1.00 31.04 35 ARG D CA 1
ATOM 6753 C C . ARG D 1 35 ? 45.779 23.211 58.284 1.00 31.62 35 ARG D C 1
ATOM 6754 O O . ARG D 1 35 ? 45.833 23.382 57.097 1.00 31.83 35 ARG D O 1
ATOM 6762 N N . ILE D 1 36 ? 44.969 23.904 59.075 1.00 32.57 36 ILE D N 1
ATOM 6763 C CA . ILE D 1 36 ? 44.157 25.053 58.609 1.00 33.23 36 ILE D CA 1
ATOM 6764 C C . ILE D 1 36 ? 45.052 26.175 57.994 1.00 33.09 36 ILE D C 1
ATOM 6765 O O . ILE D 1 36 ? 44.761 26.660 56.892 1.00 34.60 36 ILE D O 1
ATOM 6770 N N . ALA D 1 37 ? 46.126 26.572 58.687 1.00 32.78 37 ALA D N 1
ATOM 6771 C CA . ALA D 1 37 ? 47.048 27.622 58.188 1.00 31.61 37 ALA D CA 1
ATOM 6772 C C . ALA D 1 37 ? 47.668 27.273 56.835 1.00 32.88 37 ALA D C 1
ATOM 6773 O O . ALA D 1 37 ? 47.731 28.120 55.920 1.00 33.12 37 ALA D O 1
ATOM 6775 N N . ALA D 1 38 ? 48.139 26.040 56.682 1.00 33.49 38 ALA D N 1
ATOM 6776 C CA . ALA D 1 38 ? 48.705 25.628 55.390 1.00 34.25 38 ALA D CA 1
ATOM 6777 C C . ALA D 1 38 ? 47.639 25.550 54.290 1.00 34.87 38 ALA D C 1
ATOM 6778 O O . ALA D 1 38 ? 47.930 25.800 53.108 1.00 34.70 38 ALA D O 1
ATOM 6780 N N . ASP D 1 39 ? 46.420 25.177 54.670 1.00 35.31 39 ASP D N 1
ATOM 6781 C CA . ASP D 1 39 ? 45.337 24.981 53.696 1.00 36.37 39 ASP D CA 1
ATOM 6782 C C . ASP D 1 39 ? 45.065 26.357 53.119 1.00 36.85 39 ASP D C 1
ATOM 6783 O O . ASP D 1 39 ? 44.978 26.519 51.905 1.00 38.12 39 ASP D O 1
ATOM 6788 N N . LEU D 1 40 ? 45.009 27.337 54.016 1.00 37.37 40 LEU D N 1
ATOM 6789 C CA . LEU D 1 40 ? 44.752 28.749 53.683 1.00 37.88 40 LEU D CA 1
ATOM 6790 C C . LEU D 1 40 ? 45.892 29.499 52.991 1.00 38.51 40 LEU D C 1
ATOM 6791 O O . LEU D 1 40 ? 45.754 30.690 52.692 1.00 39.21 40 LEU D O 1
ATOM 6796 N N . GLY D 1 41 ? 46.999 28.811 52.725 1.00 38.24 41 GLY D N 1
ATOM 6797 C CA . GLY D 1 41 ? 48.113 29.417 52.015 1.00 37.06 41 GLY D CA 1
ATOM 6798 C C . GLY D 1 41 ? 49.094 30.235 52.825 1.00 35.82 41 GLY D C 1
ATOM 6799 O O . GLY D 1 41 ? 49.980 30.847 52.245 1.00 36.52 41 GLY D O 1
ATOM 6800 N N . PHE D 1 42 ? 48.972 30.282 54.145 1.00 35.44 42 PHE D N 1
ATOM 6801 C CA . PHE D 1 42 ? 49.998 30.992 54.949 1.00 34.89 42 PHE D CA 1
ATOM 6802 C C . PHE D 1 42 ? 51.439 30.464 54.725 1.00 35.68 42 PHE D C 1
ATOM 6803 O O . PHE D 1 42 ? 51.661 29.229 54.524 1.00 34.31 42 PHE D O 1
ATOM 6811 N N . GLU D 1 43 ? 52.402 31.402 54.759 1.00 35.72 43 GLU D N 1
ATOM 6812 C CA . GLU D 1 43 ? 53.833 31.125 54.492 1.00 35.89 43 GLU D CA 1
ATOM 6813 C C . GLU D 1 43 ? 54.600 30.662 55.726 1.00 35.89 43 GLU D C 1
ATOM 6814 O O . GLU D 1 43 ? 55.567 29.909 55.603 1.00 35.69 43 GLU D O 1
ATOM 6820 N N . CYS D 1 44 ? 54.195 31.170 56.890 1.00 35.60 44 CYS D N 1
ATOM 6821 C CA . CYS D 1 44 ? 54.762 30.780 58.176 1.00 36.33 44 CYS D CA 1
ATOM 6822 C C . CYS D 1 44 ? 53.713 30.923 59.288 1.00 36.44 44 CYS D C 1
ATOM 6823 O O . CYS D 1 44 ? 52.685 31.602 59.113 1.00 36.57 44 CYS D O 1
ATOM 6826 N N . GLY D 1 45 ? 53.988 30.260 60.416 1.00 36.01 45 GLY D N 1
ATOM 6827 C CA . GLY D 1 45 ? 53.095 30.201 61.561 1.00 34.27 45 GLY D CA 1
ATOM 6828 C C . GLY D 1 45 ? 53.848 30.547 62.814 1.00 33.89 45 GLY D C 1
ATOM 6829 O O . GLY D 1 45 ? 55.077 30.673 62.820 1.00 33.46 45 GLY D O 1
ATOM 6830 N N . ILE D 1 46 ? 53.099 30.721 63.888 1.00 34.05 46 ILE D N 1
ATOM 6831 C CA . ILE D 1 46 ? 53.671 31.120 65.165 1.00 34.39 46 ILE D CA 1
ATOM 6832 C C . ILE D 1 46 ? 53.015 30.407 66.381 1.00 34.08 46 ILE D C 1
ATOM 6833 O O . ILE D 1 46 ? 51.803 30.485 66.576 1.00 33.27 46 ILE D O 1
ATOM 6838 N N . LEU D 1 47 ? 53.841 29.717 67.174 1.00 32.91 47 LEU D N 1
ATOM 6839 C CA . LEU D 1 47 ? 53.401 29.107 68.410 1.00 32.60 47 LEU D CA 1
ATOM 6840 C C . LEU D 1 47 ? 53.789 30.015 69.550 1.00 32.55 47 LEU D C 1
ATOM 6841 O O . LEU D 1 47 ? 54.951 30.087 69.934 1.00 31.59 47 LEU D O 1
ATOM 6846 N N . GLY D 1 48 ? 52.800 30.691 70.112 1.00 32.95 48 GLY D N 1
ATOM 6847 C CA . GLY D 1 48 ? 53.060 31.619 71.184 1.00 33.47 48 GLY D CA 1
ATOM 6848 C C . GLY D 1 48 ? 53.021 30.919 72.510 1.00 33.99 48 GLY D C 1
ATOM 6849 O O . GLY D 1 48 ? 52.181 30.040 72.708 1.00 35.07 48 GLY D O 1
ATOM 6850 N N . GLY D 1 49 ? 53.909 31.329 73.423 1.00 33.49 49 GLY D N 1
ATOM 6851 C CA . GLY D 1 49 ? 53.930 30.842 74.790 1.00 32.58 49 GLY D CA 1
ATOM 6852 C C . GLY D 1 49 ? 52.605 31.039 75.536 1.00 32.96 49 GLY D C 1
ATOM 6853 O O . GLY D 1 49 ? 52.216 30.211 76.366 1.00 31.97 49 GLY D O 1
ATOM 6854 N N . SER D 1 50 ? 51.927 32.163 75.290 1.00 32.51 50 SER D N 1
ATOM 6855 C CA . SER D 1 50 ? 50.643 32.456 75.956 1.00 31.59 50 SER D CA 1
ATOM 6856 C C . SER D 1 50 ? 49.551 31.466 75.557 1.00 30.11 50 SER D C 1
ATOM 6857 O O . SER D 1 50 ? 48.806 31.038 76.385 1.00 29.24 50 SER D O 1
ATOM 6860 N N . VAL D 1 51 ? 49.471 31.114 74.287 1.00 30.41 51 VAL D N 1
ATOM 6861 C CA . VAL D 1 51 ? 48.474 30.151 73.816 1.00 31.70 51 VAL D CA 1
ATOM 6862 C C . VAL D 1 51 ? 48.759 28.717 74.307 1.00 31.26 51 VAL D C 1
ATOM 6863 O O . VAL D 1 51 ? 47.840 27.950 74.565 1.00 30.89 51 VAL D O 1
ATOM 6867 N N . ALA D 1 52 ? 50.036 28.361 74.400 1.00 31.36 52 ALA D N 1
ATOM 6868 C CA . ALA D 1 52 ? 50.430 27.102 75.046 1.00 31.67 52 ALA D CA 1
ATOM 6869 C C . ALA D 1 52 ? 49.982 27.116 76.482 1.00 31.20 52 ALA D C 1
ATOM 6870 O O . ALA D 1 52 ? 49.467 26.140 76.974 1.00 31.76 52 ALA D O 1
ATOM 6872 N N . SER D 1 53 ? 50.179 28.230 77.168 1.00 32.01 53 SER D N 1
ATOM 6873 C CA . SER D 1 53 ? 49.743 28.332 78.550 1.00 32.48 53 SER D CA 1
ATOM 6874 C C . SER D 1 53 ? 48.229 28.182 78.750 1.00 32.89 53 SER D C 1
ATOM 6875 O O . SER D 1 53 ? 47.793 27.529 79.703 1.00 33.43 53 SER D O 1
ATOM 6878 N N . LEU D 1 54 ? 47.434 28.794 77.877 1.00 32.72 54 LEU D N 1
ATOM 6879 C CA . LEU D 1 54 ? 45.991 28.591 77.895 1.00 32.29 54 LEU D CA 1
ATOM 6880 C C . LEU D 1 54 ? 45.653 27.132 77.583 1.00 31.78 54 LEU D C 1
ATOM 6881 O O . LEU D 1 54 ? 44.873 26.526 78.300 1.00 30.81 54 LEU D O 1
ATOM 6886 N N . GLN D 1 55 ? 46.255 26.574 76.525 1.00 31.87 55 GLN D N 1
ATOM 6887 C CA . GLN D 1 55 ? 45.989 25.169 76.148 1.00 31.41 55 GLN D CA 1
ATOM 6888 C C . GLN D 1 55 ? 46.322 24.138 77.217 1.00 30.39 55 GLN D C 1
ATOM 6889 O O . GLN D 1 55 ? 45.517 23.246 77.465 1.00 30.63 55 GLN D O 1
ATOM 6895 N N . VAL D 1 56 ? 47.509 24.223 77.811 1.00 29.95 56 VAL D N 1
ATOM 6896 C CA . VAL D 1 56 ? 47.979 23.159 78.736 1.00 29.75 56 VAL D CA 1
ATOM 6897 C C . VAL D 1 56 ? 47.391 23.409 80.119 1.00 29.12 56 VAL D C 1
ATOM 6898 O O . VAL D 1 56 ? 47.058 22.490 80.860 1.00 30.63 56 VAL D O 1
ATOM 6902 N N . LEU D 1 57 ? 47.233 24.676 80.457 1.00 29.29 57 LEU D N 1
ATOM 6903 C CA . LEU D 1 57 ? 46.941 25.045 81.831 1.00 29.29 57 LEU D CA 1
ATOM 6904 C C . LEU D 1 57 ? 45.683 25.921 82.078 1.00 29.54 57 LEU D C 1
ATOM 6905 O O . LEU D 1 57 ? 45.307 26.081 83.250 1.00 29.31 57 LEU D O 1
ATOM 6910 N N . ALA D 1 58 ? 45.056 26.451 81.018 1.00 30.63 58 ALA D N 1
ATOM 6911 C CA . ALA D 1 58 ? 44.057 27.555 81.172 1.00 32.16 58 ALA D CA 1
ATOM 6912 C C . ALA D 1 58 ? 44.607 28.600 82.169 1.00 32.67 58 ALA D C 1
ATOM 6913 O O . ALA D 1 58 ? 43.943 28.979 83.155 1.00 33.83 58 ALA D O 1
ATOM 6915 N N . ALA D 1 59 ? 45.865 28.984 81.939 1.00 33.25 59 ALA D N 1
ATOM 6916 C CA . ALA D 1 59 ? 46.638 29.858 82.840 1.00 33.35 59 ALA D CA 1
ATOM 6917 C C . ALA D 1 59 ? 47.100 31.102 82.103 1.00 33.30 59 ALA D C 1
ATOM 6918 O O . ALA D 1 59 ? 47.269 31.071 80.889 1.00 34.30 59 ALA D O 1
ATOM 6920 N N . PRO D 1 60 ? 47.283 32.222 82.817 1.00 34.25 60 PRO D N 1
ATOM 6921 C CA . PRO D 1 60 ? 47.817 33.394 82.122 1.00 34.67 60 PRO D CA 1
ATOM 6922 C C . PRO D 1 60 ? 49.275 33.209 81.661 1.00 35.49 60 PRO D C 1
ATOM 6923 O O . PRO D 1 60 ? 49.944 32.245 82.050 1.00 35.02 60 PRO D O 1
ATOM 6927 N N . ASP D 1 61 ? 49.745 34.149 80.843 1.00 36.60 61 ASP D N 1
ATOM 6928 C CA . ASP D 1 61 ? 51.091 34.104 80.272 1.00 37.72 61 ASP D CA 1
ATOM 6929 C C . ASP D 1 61 ? 52.243 34.406 81.256 1.00 38.12 61 ASP D C 1
ATOM 6930 O O . ASP D 1 61 ? 53.101 35.262 80.964 1.00 38.16 61 ASP D O 1
ATOM 6935 N N . PHE D 1 62 ? 52.282 33.651 82.366 1.00 37.57 62 PHE D N 1
ATOM 6936 C CA . PHE D 1 62 ? 53.148 33.881 83.521 1.00 37.96 62 PHE D CA 1
ATOM 6937 C C . PHE D 1 62 ? 54.356 32.946 83.710 1.00 37.58 62 PHE D C 1
ATOM 6938 O O . PHE D 1 62 ? 54.827 32.800 84.834 1.00 37.61 62 PHE D O 1
ATOM 6946 N N . ALA D 1 63 ? 54.845 32.318 82.639 1.00 37.48 63 ALA D N 1
ATOM 6947 C CA . ALA D 1 63 ? 55.938 31.324 82.742 1.00 36.17 63 ALA D CA 1
ATOM 6948 C C . ALA D 1 63 ? 55.621 30.180 83.751 1.00 34.90 63 ALA D C 1
ATOM 6949 O O . ALA D 1 63 ? 56.442 29.801 84.583 1.00 34.53 63 ALA D O 1
ATOM 6951 N N . LEU D 1 64 ? 54.398 29.678 83.655 1.00 33.58 64 LEU D N 1
ATOM 6952 C CA . LEU D 1 64 ? 53.886 28.555 84.449 1.00 32.60 64 LEU D CA 1
ATOM 6953 C C . LEU D 1 64 ? 54.066 27.177 83.748 1.00 31.89 64 LEU D C 1
ATOM 6954 O O . LEU D 1 64 ? 54.279 26.179 84.426 1.00 32.49 64 LEU D O 1
ATOM 6959 N N . ILE D 1 65 ? 53.950 27.143 82.416 1.00 31.40 65 ILE D N 1
ATOM 6960 C CA A ILE D 1 65 ? 54.292 25.936 81.661 0.50 30.35 65 ILE D CA 1
ATOM 6961 C CA B ILE D 1 65 ? 54.306 25.994 81.588 0.50 31.12 65 ILE D CA 1
ATOM 6962 C C . ILE D 1 65 ? 55.776 25.632 81.829 1.00 30.37 65 ILE D C 1
ATOM 6963 O O . ILE D 1 65 ? 56.615 26.528 81.814 1.00 30.57 65 ILE D O 1
ATOM 6972 N N . THR D 1 66 ? 56.081 24.339 81.976 1.00 30.05 66 THR D N 1
ATOM 6973 C CA . THR D 1 66 ? 57.466 23.857 81.977 1.00 28.10 66 THR D CA 1
ATOM 6974 C C . THR D 1 66 ? 57.949 23.833 80.537 1.00 28.10 66 THR D C 1
ATOM 6975 O O . THR D 1 66 ? 57.156 23.799 79.588 1.00 28.77 66 THR D O 1
ATOM 6979 N N . LEU D 1 67 ? 59.265 23.828 80.360 1.00 27.26 67 LEU D N 1
ATOM 6980 C CA . LEU D 1 67 ? 59.859 23.622 79.065 1.00 26.95 67 LEU D CA 1
ATOM 6981 C C . LEU D 1 67 ? 59.345 22.309 78.377 1.00 27.02 67 LEU D C 1
ATOM 6982 O O . LEU D 1 67 ? 59.116 22.307 77.167 1.00 27.57 67 LEU D O 1
ATOM 6987 N N . SER D 1 68 ? 59.158 21.217 79.130 1.00 27.55 68 SER D N 1
ATOM 6988 C CA . SER D 1 68 ? 58.672 19.935 78.511 1.00 27.63 68 SER D CA 1
ATOM 6989 C C . SER D 1 68 ? 57.276 20.057 77.912 1.00 27.31 68 SER D C 1
ATOM 6990 O O . SER D 1 68 ? 56.997 19.557 76.820 1.00 26.94 68 SER D O 1
ATOM 6993 N N . GLU D 1 69 ? 56.411 20.771 78.632 1.00 28.26 69 GLU D N 1
ATOM 6994 C CA . GLU D 1 69 ? 55.039 21.051 78.168 1.00 28.05 69 GLU D CA 1
ATOM 6995 C C . GLU D 1 69 ? 55.026 21.872 76.924 1.00 28.35 69 GLU D C 1
ATOM 6996 O O . GLU D 1 69 ? 54.377 21.523 75.888 1.00 28.31 69 GLU D O 1
ATOM 7002 N N . PHE D 1 70 ? 55.820 22.935 76.965 1.00 27.74 70 PHE D N 1
ATOM 7003 C CA . PHE D 1 70 ? 55.858 23.816 75.845 1.00 26.72 70 PHE D CA 1
ATOM 7004 C C . PHE D 1 70 ? 56.321 23.019 74.615 1.00 26.13 70 PHE D C 1
ATOM 7005 O O . PHE D 1 70 ? 55.720 23.120 73.561 1.00 25.74 70 PHE D O 1
ATOM 7013 N N . VAL D 1 71 ? 57.360 22.182 74.803 1.00 25.69 71 VAL D N 1
ATOM 7014 C CA . VAL D 1 71 ? 57.951 21.322 73.760 1.00 24.29 71 VAL D CA 1
ATOM 7015 C C . VAL D 1 71 ? 56.977 20.260 73.239 1.00 23.77 71 VAL D C 1
ATOM 7016 O O . VAL D 1 71 ? 56.989 19.958 72.039 1.00 22.25 71 VAL D O 1
ATOM 7020 N N . GLU D 1 72 ? 56.179 19.682 74.145 1.00 23.79 72 GLU D N 1
ATOM 7021 C CA . GLU D 1 72 ? 55.071 18.777 73.782 1.00 24.83 72 GLU D CA 1
ATOM 7022 C C . GLU D 1 72 ? 54.134 19.428 72.759 1.00 25.08 72 GLU D C 1
ATOM 7023 O O . GLU D 1 72 ? 53.804 18.815 71.746 1.00 24.41 72 GLU D O 1
ATOM 7029 N N . GLN D 1 73 ? 53.743 20.682 73.022 1.00 24.58 73 GLN D N 1
ATOM 7030 C CA . GLN D 1 73 ? 52.886 21.421 72.093 1.00 25.03 73 GLN D CA 1
ATOM 7031 C C . GLN D 1 73 ? 53.567 21.590 70.738 1.00 24.66 73 GLN D C 1
ATOM 7032 O O . GLN D 1 73 ? 52.948 21.346 69.670 1.00 26.24 73 GLN D O 1
ATOM 7038 N N . ALA D 1 74 ? 54.847 21.955 70.765 1.00 24.62 74 ALA D N 1
ATOM 7039 C CA . ALA D 1 74 ? 55.606 22.126 69.529 1.00 24.70 74 ALA D CA 1
ATOM 7040 C C . ALA D 1 74 ? 55.766 20.804 68.788 1.00 24.18 74 ALA D C 1
ATOM 7041 O O . ALA D 1 74 ? 55.752 20.774 67.583 1.00 24.59 74 ALA D O 1
ATOM 7043 N N . THR D 1 75 ? 55.939 19.699 69.527 1.00 25.48 75 THR D N 1
ATOM 7044 C CA . THR D 1 75 ? 56.158 18.368 68.929 1.00 23.75 75 THR D CA 1
ATOM 7045 C C . THR D 1 75 ? 54.895 17.934 68.206 1.00 23.66 75 THR D C 1
ATOM 7046 O O . THR D 1 75 ? 54.945 17.409 67.067 1.00 23.88 75 THR D O 1
ATOM 7050 N N . ARG D 1 76 ? 53.755 18.132 68.865 1.00 23.47 76 ARG D N 1
ATOM 7051 C CA . ARG D 1 76 ? 52.495 17.789 68.237 1.00 23.98 76 ARG D CA 1
ATOM 7052 C C . ARG D 1 76 ? 52.291 18.506 66.900 1.00 24.27 76 ARG D C 1
ATOM 7053 O O . ARG D 1 76 ? 51.841 17.901 65.945 1.00 25.46 76 ARG D O 1
ATOM 7061 N N . ILE D 1 77 ? 52.603 19.795 66.862 1.00 25.58 77 ILE D N 1
ATOM 7062 C CA . ILE D 1 77 ? 52.647 20.559 65.609 1.00 25.67 77 ILE D CA 1
ATOM 7063 C C . ILE D 1 77 ? 53.636 20.018 64.600 1.00 25.67 77 ILE D C 1
ATOM 7064 O O . ILE D 1 77 ? 53.352 19.994 63.397 1.00 25.16 77 ILE D O 1
ATOM 7069 N N . GLY D 1 78 ? 54.827 19.627 65.063 1.00 25.54 78 GLY D N 1
ATOM 7070 C CA . GLY D 1 78 ? 55.883 19.267 64.113 1.00 25.67 78 GLY D CA 1
ATOM 7071 C C . GLY D 1 78 ? 55.529 17.997 63.350 1.00 25.86 78 GLY D C 1
ATOM 7072 O O . GLY D 1 78 ? 56.117 17.691 62.299 1.00 26.52 78 GLY D O 1
ATOM 7073 N N . ARG D 1 79 ? 54.546 17.245 63.852 1.00 24.78 79 ARG D N 1
ATOM 7074 C CA . ARG D 1 79 ? 54.191 15.956 63.215 1.00 25.40 79 ARG D CA 1
ATOM 7075 C C . ARG D 1 79 ? 53.391 16.191 61.977 1.00 26.13 79 ARG D C 1
ATOM 7076 O O . ARG D 1 79 ? 53.337 15.296 61.127 1.00 26.64 79 ARG D O 1
ATOM 7084 N N . VAL D 1 80 ? 52.776 17.374 61.862 1.00 26.89 80 VAL D N 1
ATOM 7085 C CA . VAL D 1 80 ? 51.929 17.696 60.695 1.00 27.07 80 VAL D CA 1
ATOM 7086 C C . VAL D 1 80 ? 52.353 18.905 59.838 1.00 28.52 80 VAL D C 1
ATOM 7087 O O . VAL D 1 80 ? 51.892 19.014 58.707 1.00 29.31 80 VAL D O 1
ATOM 7091 N N . ALA D 1 81 ? 53.168 19.812 60.385 1.00 29.41 81 ALA D N 1
ATOM 7092 C CA . ALA D 1 81 ? 53.342 21.171 59.816 1.00 29.42 81 ALA D CA 1
ATOM 7093 C C . ALA D 1 81 ? 53.930 21.151 58.444 1.00 30.73 81 ALA D C 1
ATOM 7094 O O . ALA D 1 81 ? 54.946 20.473 58.205 1.00 29.39 81 ALA D O 1
ATOM 7096 N N . ARG D 1 82 ? 53.261 21.840 57.502 1.00 31.58 82 ARG D N 1
ATOM 7097 C CA . ARG D 1 82 ? 53.821 21.976 56.153 1.00 33.10 82 ARG D CA 1
ATOM 7098 C C . ARG D 1 82 ? 54.294 23.404 55.820 1.00 33.36 82 ARG D C 1
ATOM 7099 O O . ARG D 1 82 ? 54.819 23.640 54.725 1.00 35.34 82 ARG D O 1
ATOM 7107 N N . LEU D 1 83 ? 54.074 24.332 56.744 1.00 33.10 83 LEU D N 1
ATOM 7108 C CA . LEU D 1 83 ? 54.583 25.695 56.691 1.00 32.29 83 LEU D CA 1
ATOM 7109 C C . LEU D 1 83 ? 55.621 25.803 57.805 1.00 32.28 83 LEU D C 1
ATOM 7110 O O . LEU D 1 83 ? 55.508 25.074 58.823 1.00 32.58 83 LEU D O 1
ATOM 7115 N N . PRO D 1 84 ? 56.667 26.654 57.638 1.00 31.79 84 PRO D N 1
ATOM 7116 C CA . PRO D 1 84 ? 57.558 26.853 58.790 1.00 30.54 84 PRO D CA 1
ATOM 7117 C C . PRO D 1 84 ? 56.873 27.475 59.987 1.00 30.94 84 PRO D C 1
ATOM 7118 O O . PRO D 1 84 ? 56.028 28.370 59.842 1.00 31.83 84 PRO D O 1
ATOM 7122 N N . VAL D 1 85 ? 57.228 27.002 61.173 1.00 30.02 85 VAL D N 1
ATOM 7123 C CA . VAL D 1 85 ? 56.617 27.523 62.379 1.00 29.22 85 VAL D CA 1
ATOM 7124 C C . VAL D 1 85 ? 57.680 28.065 63.292 1.00 30.15 85 VAL D C 1
ATOM 7125 O O . VAL D 1 85 ? 58.727 27.428 63.486 1.00 30.32 85 VAL D O 1
ATOM 7129 N N . ILE D 1 86 ? 57.403 29.257 63.831 1.00 30.19 86 ILE D N 1
ATOM 7130 C CA . ILE D 1 86 ? 58.260 29.916 64.799 1.00 30.57 86 ILE D CA 1
ATOM 7131 C C . ILE D 1 86 ? 57.708 29.588 66.150 1.00 30.56 86 ILE D C 1
ATOM 7132 O O . ILE D 1 86 ? 56.482 29.654 66.352 1.00 30.93 86 ILE D O 1
ATOM 7137 N N . ALA D 1 87 ? 58.612 29.225 67.069 1.00 30.40 87 ALA D N 1
ATOM 7138 C CA . ALA D 1 87 ? 58.247 29.075 68.478 1.00 31.24 87 ALA D CA 1
ATOM 7139 C C . ALA D 1 87 ? 58.735 30.300 69.242 1.00 31.77 87 ALA D C 1
ATOM 7140 O O . ALA D 1 87 ? 59.926 30.694 69.154 1.00 30.39 87 ALA D O 1
ATOM 7142 N N . ASP D 1 88 ? 57.808 30.870 70.013 1.00 31.65 88 ASP D N 1
ATOM 7143 C CA . ASP D 1 88 ? 58.131 31.821 71.051 1.00 32.46 88 ASP D CA 1
ATOM 7144 C C . ASP D 1 88 ? 58.608 31.068 72.299 1.00 32.43 88 ASP D C 1
ATOM 7145 O O . ASP D 1 88 ? 57.802 30.449 72.994 1.00 31.52 88 ASP D O 1
ATOM 7150 N N . ALA D 1 89 ? 59.913 31.154 72.597 1.00 33.06 89 ALA D N 1
ATOM 7151 C CA . ALA D 1 89 ? 60.562 30.278 73.580 1.00 32.94 89 ALA D CA 1
ATOM 7152 C C . ALA D 1 89 ? 60.834 31.016 74.882 1.00 33.74 89 ALA D C 1
ATOM 7153 O O . ALA D 1 89 ? 61.713 30.634 75.686 1.00 31.85 89 ALA D O 1
ATOM 7155 N N . ASP D 1 90 ? 60.066 32.100 75.081 1.00 33.90 90 ASP D N 1
ATOM 7156 C CA . ASP D 1 90 ? 60.246 32.979 76.222 1.00 33.58 90 ASP D CA 1
ATOM 7157 C C . ASP D 1 90 ? 61.721 33.273 76.406 1.00 32.93 90 ASP D C 1
ATOM 7158 O O . ASP D 1 90 ? 62.413 33.580 75.449 1.00 33.31 90 ASP D O 1
ATOM 7163 N N . HIS D 1 91 ? 62.189 33.163 77.638 1.00 32.79 91 HIS D N 1
ATOM 7164 C CA . HIS D 1 91 ? 63.569 33.528 78.005 1.00 33.90 91 HIS D CA 1
ATOM 7165 C C . HIS D 1 91 ? 64.497 32.283 77.922 1.00 33.43 91 HIS D C 1
ATOM 7166 O O . HIS D 1 91 ? 65.606 32.273 78.484 1.00 33.79 91 HIS D O 1
ATOM 7173 N N . GLY D 1 92 ? 64.008 31.236 77.259 1.00 31.69 92 GLY D N 1
ATOM 7174 C CA . GLY D 1 92 ? 64.722 29.983 77.172 1.00 31.47 92 GLY D CA 1
ATOM 7175 C C . GLY D 1 92 ? 64.702 29.166 78.457 1.00 30.15 92 GLY D C 1
ATOM 7176 O O . GLY D 1 92 ? 65.569 28.330 78.630 1.00 30.88 92 GLY D O 1
ATOM 7177 N N . TYR D 1 93 ? 63.738 29.413 79.353 1.00 30.12 93 TYR D N 1
ATOM 7178 C CA . TYR D 1 93 ? 63.395 28.495 80.475 1.00 30.20 93 TYR D CA 1
ATOM 7179 C C . TYR D 1 93 ? 64.469 28.342 81.561 1.00 30.95 93 TYR D C 1
ATOM 7180 O O . TYR D 1 93 ? 64.526 27.353 82.317 1.00 30.90 93 TYR D O 1
ATOM 7189 N N . GLY D 1 94 ? 65.276 29.388 81.706 1.00 31.06 94 GLY D N 1
ATOM 7190 C CA . GLY D 1 94 ? 66.271 29.476 82.787 1.00 29.92 94 GLY D CA 1
ATOM 7191 C C . GLY D 1 94 ? 67.427 30.371 82.364 1.00 31.17 94 GLY D C 1
ATOM 7192 O O . GLY D 1 94 ? 67.254 31.329 81.553 1.00 29.75 94 GLY D O 1
ATOM 7193 N N . ASN D 1 95 ? 68.613 30.060 82.891 1.00 30.56 95 ASN D N 1
ATOM 7194 C CA . ASN D 1 95 ? 69.824 30.752 82.466 1.00 30.78 95 ASN D CA 1
ATOM 7195 C C . ASN D 1 95 ? 70.352 30.284 81.105 1.00 30.86 95 ASN D C 1
ATOM 7196 O O . ASN D 1 95 ? 69.668 29.544 80.397 1.00 32.44 95 ASN D O 1
ATOM 7201 N N . ALA D 1 96 ? 71.559 30.693 80.739 1.00 30.44 96 ALA D N 1
ATOM 7202 C CA . ALA D 1 96 ? 72.126 30.349 79.418 1.00 30.24 96 ALA D CA 1
ATOM 7203 C C . ALA D 1 96 ? 72.265 28.836 79.197 1.00 30.42 96 ALA D C 1
ATOM 7204 O O . ALA D 1 96 ? 72.186 28.348 78.038 1.00 30.96 96 ALA D O 1
ATOM 7206 N N . LEU D 1 97 ? 72.486 28.094 80.275 1.00 29.29 97 LEU D N 1
ATOM 7207 C CA . LEU D 1 97 ? 72.621 26.630 80.124 1.00 29.85 97 LEU D CA 1
ATOM 7208 C C . LEU D 1 97 ? 71.253 25.984 79.876 1.00 29.43 97 LEU D C 1
ATOM 7209 O O . LEU D 1 97 ? 71.172 25.043 79.101 1.00 29.19 97 LEU D O 1
ATOM 7214 N N . ASN D 1 98 ? 70.200 26.484 80.546 1.00 29.54 98 ASN D N 1
ATOM 7215 C CA . ASN D 1 98 ? 68.790 26.126 80.202 1.00 29.77 98 ASN D CA 1
ATOM 7216 C C . ASN D 1 98 ? 68.389 26.512 78.773 1.00 29.43 98 ASN D C 1
ATOM 7217 O O . ASN D 1 98 ? 67.712 25.734 78.092 1.00 29.96 98 ASN D O 1
ATOM 7222 N N . VAL D 1 99 ? 68.836 27.681 78.300 1.00 29.27 99 VAL D N 1
ATOM 7223 C CA . VAL D 1 99 ? 68.682 28.085 76.921 1.00 28.47 99 VAL D CA 1
ATOM 7224 C C . VAL D 1 99 ? 69.155 27.027 75.921 1.00 28.87 99 VAL D C 1
ATOM 7225 O O . VAL D 1 99 ? 68.495 26.818 74.885 1.00 27.42 99 VAL D O 1
ATOM 7229 N N . MET D 1 100 ? 70.323 26.431 76.194 1.00 28.40 100 MET D N 1
ATOM 7230 C CA . MET D 1 100 ? 70.885 25.410 75.275 1.00 28.33 100 MET D CA 1
ATOM 7231 C C . MET D 1 100 ? 69.923 24.228 75.196 1.00 27.25 100 MET D C 1
ATOM 7232 O O . MET D 1 100 ? 69.715 23.724 74.125 1.00 26.69 100 MET D O 1
ATOM 7237 N N . ARG D 1 101 ? 69.307 23.852 76.326 1.00 26.34 101 ARG D N 1
ATOM 7238 C CA . ARG D 1 101 ? 68.292 22.781 76.345 1.00 26.36 101 ARG D CA 1
ATOM 7239 C C . ARG D 1 101 ? 67.046 23.170 75.542 1.00 26.55 101 ARG D C 1
ATOM 7240 O O . ARG D 1 101 ? 66.517 22.359 74.804 1.00 25.42 101 ARG D O 1
ATOM 7248 N N . THR D 1 102 ? 66.593 24.429 75.655 1.00 26.75 102 THR D N 1
ATOM 7249 C CA . THR D 1 102 ? 65.410 24.838 74.880 1.00 27.17 102 THR D CA 1
ATOM 7250 C C . THR D 1 102 ? 65.637 24.793 73.397 1.00 26.90 102 THR D C 1
ATOM 7251 O O . THR D 1 102 ? 64.728 24.379 72.668 1.00 27.98 102 THR D O 1
ATOM 7255 N N . VAL D 1 103 ? 66.840 25.146 72.944 1.00 25.60 103 VAL D N 1
ATOM 7256 C CA . VAL D 1 103 ? 67.162 25.058 71.521 1.00 25.74 103 VAL D CA 1
ATOM 7257 C C . VAL D 1 103 ? 67.153 23.562 71.105 1.00 25.57 103 VAL D C 1
ATOM 7258 O O . VAL D 1 103 ? 66.510 23.175 70.117 1.00 24.98 103 VAL D O 1
ATOM 7262 N N . VAL D 1 104 ? 67.904 22.739 71.836 1.00 24.56 104 VAL D N 1
ATOM 7263 C CA . VAL D 1 104 ? 67.931 21.292 71.546 1.00 24.27 104 VAL D CA 1
ATOM 7264 C C . VAL D 1 104 ? 66.511 20.685 71.472 1.00 23.54 104 VAL D C 1
ATOM 7265 O O . VAL D 1 104 ? 66.168 20.102 70.485 1.00 24.99 104 VAL D O 1
ATOM 7269 N N . GLU D 1 105 ? 65.718 20.818 72.535 1.00 24.74 105 GLU D N 1
ATOM 7270 C CA . GLU D 1 105 ? 64.329 20.408 72.529 1.00 24.68 105 GLU D CA 1
ATOM 7271 C C . GLU D 1 105 ? 63.478 20.900 71.378 1.00 25.41 105 GLU D C 1
ATOM 7272 O O . GLU D 1 105 ? 62.762 20.108 70.803 1.00 24.20 105 GLU D O 1
ATOM 7278 N N . LEU D 1 106 ? 63.553 22.199 71.033 1.00 26.21 106 LEU D N 1
ATOM 7279 C CA . LEU D 1 106 ? 62.648 22.765 70.026 1.00 25.46 106 LEU D CA 1
ATOM 7280 C C . LEU D 1 106 ? 63.109 22.476 68.644 1.00 25.60 106 LEU D C 1
ATOM 7281 O O . LEU D 1 106 ? 62.277 22.294 67.743 1.00 25.32 106 LEU D O 1
ATOM 7286 N N . GLU D 1 107 ? 64.433 22.364 68.469 1.00 25.11 107 GLU D N 1
ATOM 7287 C CA . GLU D 1 107 ? 64.951 21.996 67.188 1.00 25.13 107 GLU D CA 1
ATOM 7288 C C . GLU D 1 107 ? 64.568 20.532 66.865 1.00 24.61 107 GLU D C 1
ATOM 7289 O O . GLU D 1 107 ? 64.106 20.239 65.754 1.00 25.24 107 GLU D O 1
ATOM 7295 N N . ARG D 1 108 ? 64.728 19.616 67.812 1.00 24.32 108 ARG D N 1
ATOM 7296 C CA . ARG D 1 108 ? 64.315 18.217 67.585 1.00 23.47 108 ARG D CA 1
ATOM 7297 C C . ARG D 1 108 ? 62.784 18.095 67.302 1.00 24.24 108 ARG D C 1
ATOM 7298 O O . ARG D 1 108 ? 62.390 17.360 66.371 1.00 24.84 108 ARG D O 1
ATOM 7306 N N . ALA D 1 109 ? 61.942 18.787 68.090 1.00 24.80 109 ALA D N 1
ATOM 7307 C CA . ALA D 1 109 ? 60.484 18.843 67.885 1.00 25.60 109 ALA D CA 1
ATOM 7308 C C . ALA D 1 109 ? 60.086 19.310 66.470 1.00 26.90 109 ALA D C 1
ATOM 7309 O O . ALA D 1 109 ? 58.995 18.941 65.960 1.00 26.73 109 ALA D O 1
ATOM 7311 N N . GLY D 1 110 ? 60.970 20.114 65.846 1.00 26.24 110 GLY D N 1
ATOM 7312 C CA . GLY D 1 110 ? 60.958 20.305 64.409 1.00 26.60 110 GLY D CA 1
ATOM 7313 C C . GLY D 1 110 ? 60.615 21.717 63.992 1.00 28.39 110 GLY D C 1
ATOM 7314 O O . GLY D 1 110 ? 60.293 21.980 62.820 1.00 27.58 110 GLY D O 1
ATOM 7315 N N . ILE D 1 111 ? 60.706 22.616 64.959 1.00 28.96 111 ILE D N 1
ATOM 7316 C CA . ILE D 1 111 ? 60.436 24.062 64.800 1.00 30.59 111 ILE D CA 1
ATOM 7317 C C . ILE D 1 111 ? 61.467 24.662 63.829 1.00 30.05 111 ILE D C 1
ATOM 7318 O O . ILE D 1 111 ? 62.600 24.187 63.771 1.00 28.00 111 ILE D O 1
ATOM 7323 N N . ALA D 1 112 ? 61.053 25.674 63.057 1.00 30.41 112 ALA D N 1
ATOM 7324 C CA . ALA D 1 112 ? 61.921 26.332 62.043 1.00 30.31 112 ALA D CA 1
ATOM 7325 C C . ALA D 1 112 ? 62.767 27.503 62.549 1.00 31.29 112 ALA D C 1
ATOM 7326 O O . ALA D 1 112 ? 63.842 27.772 62.031 1.00 32.83 112 ALA D O 1
ATOM 7328 N N . ALA D 1 113 ? 62.256 28.217 63.554 1.00 31.48 113 ALA D N 1
ATOM 7329 C CA . ALA D 1 113 ? 62.924 29.368 64.138 1.00 30.35 113 ALA D CA 1
ATOM 7330 C C . ALA D 1 113 ? 62.375 29.468 65.524 1.00 29.54 113 ALA D C 1
ATOM 7331 O O . ALA D 1 113 ? 61.262 28.997 65.764 1.00 29.88 113 ALA D O 1
ATOM 7333 N N . LEU D 1 114 ? 63.144 30.070 66.417 1.00 29.02 114 LEU D N 1
ATOM 7334 C CA . LEU D 1 114 ? 62.692 30.366 67.786 1.00 29.53 114 LEU D CA 1
ATOM 7335 C C . LEU D 1 114 ? 63.219 31.721 68.238 1.00 29.66 114 LEU D C 1
ATOM 7336 O O . LEU D 1 114 ? 64.266 32.165 67.774 1.00 30.57 114 LEU D O 1
ATOM 7341 N N . THR D 1 115 ? 62.531 32.332 69.189 1.00 30.20 115 THR D N 1
ATOM 7342 C CA . THR D 1 115 ? 62.941 33.623 69.731 1.00 31.28 115 THR D CA 1
ATOM 7343 C C . THR D 1 115 ? 63.310 33.423 71.173 1.00 31.08 115 THR D C 1
ATOM 7344 O O . THR D 1 115 ? 62.663 32.666 71.875 1.00 30.60 115 THR D O 1
ATOM 7348 N N . ILE D 1 116 ? 64.405 34.047 71.578 1.00 31.52 116 ILE D N 1
ATOM 7349 C CA . ILE D 1 116 ? 64.774 34.116 72.963 1.00 33.28 116 ILE D CA 1
ATOM 7350 C C . ILE D 1 116 ? 64.730 35.596 73.369 1.00 35.73 116 ILE D C 1
ATOM 7351 O O . ILE D 1 116 ? 65.448 36.441 72.796 1.00 36.48 116 ILE D O 1
ATOM 7356 N N . GLU D 1 117 ? 63.886 35.893 74.355 1.00 37.55 117 GLU D N 1
ATOM 7357 C CA . GLU D 1 117 ? 63.706 37.245 74.848 1.00 38.66 117 GLU D CA 1
ATOM 7358 C C . GLU D 1 117 ? 64.548 37.534 76.099 1.00 39.29 117 GLU D C 1
ATOM 7359 O O . GLU D 1 117 ? 64.904 36.617 76.835 1.00 39.83 117 GLU D O 1
ATOM 7365 N N . ASP D 1 118 ? 64.843 38.813 76.352 1.00 39.56 118 ASP D N 1
ATOM 7366 C CA . ASP D 1 118 ? 65.650 39.186 77.523 1.00 39.55 118 ASP D CA 1
ATOM 7367 C C . ASP D 1 118 ? 64.841 39.599 78.713 1.00 39.71 118 ASP D C 1
ATOM 7368 O O . ASP D 1 118 ? 65.386 40.151 79.676 1.00 40.40 118 ASP D O 1
ATOM 7373 N N . THR D 1 119 ? 63.547 39.315 78.680 1.00 40.02 119 THR D N 1
ATOM 7374 C CA . THR D 1 119 ? 62.710 39.518 79.879 1.00 39.80 119 THR D CA 1
ATOM 7375 C C . THR D 1 119 ? 63.191 38.632 80.990 1.00 40.71 119 THR D C 1
ATOM 7376 O O . THR D 1 119 ? 63.501 37.462 80.783 1.00 40.87 119 THR D O 1
ATOM 7380 N N . LEU D 1 120 ? 63.223 39.196 82.184 1.00 41.27 120 LEU D N 1
ATOM 7381 C CA . LEU D 1 120 ? 63.633 38.478 83.345 1.00 41.86 120 LEU D CA 1
ATOM 7382 C C . LEU D 1 120 ? 62.431 37.663 83.781 1.00 42.13 120 LEU D C 1
ATOM 7383 O O . LEU D 1 120 ? 61.456 38.220 84.298 1.00 42.02 120 LEU D O 1
ATOM 7388 N N . LEU D 1 121 ? 62.481 36.352 83.512 1.00 42.27 121 LEU D N 1
ATOM 7389 C CA . LEU D 1 121 ? 61.368 35.435 83.832 1.00 41.88 121 LEU D CA 1
ATOM 7390 C C . LEU D 1 121 ? 61.867 34.296 84.713 1.00 42.36 121 LEU D C 1
ATOM 7391 O O . LEU D 1 121 ? 63.041 33.920 84.614 1.00 42.79 121 LEU D O 1
ATOM 7396 N N . PRO D 1 122 ? 60.997 33.752 85.603 1.00 42.53 122 PRO D N 1
ATOM 7397 C CA . PRO D 1 122 ? 59.608 34.194 85.792 1.00 42.76 122 PRO D CA 1
ATOM 7398 C C . PRO D 1 122 ? 59.631 35.471 86.653 1.00 43.76 122 PRO D C 1
ATOM 7399 O O . PRO D 1 122 ? 60.732 35.914 87.066 1.00 43.39 122 PRO D O 1
ATOM 7403 N N . ALA D 1 123 ? 58.452 36.051 86.914 1.00 45.36 123 ALA D N 1
ATOM 7404 C CA . ALA D 1 123 ? 58.344 37.288 87.706 1.00 47.15 123 ALA D CA 1
ATOM 7405 C C . ALA D 1 123 ? 59.191 37.177 88.964 1.00 48.47 123 ALA D C 1
ATOM 7406 O O . ALA D 1 123 ? 59.067 36.208 89.726 1.00 48.73 123 ALA D O 1
ATOM 7408 N N . GLN D 1 124 ? 60.077 38.151 89.147 1.00 50.32 124 GLN D N 1
ATOM 7409 C CA . GLN D 1 124 ? 60.928 38.191 90.321 1.00 51.96 124 GLN D CA 1
ATOM 7410 C C . GLN D 1 124 ? 60.238 38.823 91.510 1.00 52.12 124 GLN D C 1
ATOM 7411 O O . GLN D 1 124 ? 59.397 39.700 91.346 1.00 52.54 124 GLN D O 1
ATOM 7417 N N . PHE D 1 125 ? 60.616 38.374 92.706 1.00 52.21 125 PHE D N 1
ATOM 7418 C CA . PHE D 1 125 ? 59.949 38.729 93.974 1.00 52.57 125 PHE D CA 1
ATOM 7419 C C . PHE D 1 125 ? 59.986 40.230 94.314 1.00 52.69 125 PHE D C 1
ATOM 7420 O O . PHE D 1 125 ? 60.952 40.926 93.994 1.00 52.41 125 PHE D O 1
ATOM 7428 N N . ARG D 1 127 ? 59.460 42.742 92.782 1.00 67.42 127 ARG D N 1
ATOM 7429 C CA . ARG D 1 127 ? 59.248 43.589 91.614 1.00 67.15 127 ARG D CA 1
ATOM 7430 C C . ARG D 1 127 ? 57.913 43.254 90.942 1.00 67.04 127 ARG D C 1
ATOM 7431 O O . ARG D 1 127 ? 57.735 42.148 90.409 1.00 67.48 127 ARG D O 1
ATOM 7439 N N . SER D 1 129 ? 58.697 43.842 88.694 1.00 31.33 129 SER D N 1
ATOM 7440 C CA . SER D 1 129 ? 58.002 44.206 87.462 1.00 31.98 129 SER D CA 1
ATOM 7441 C C . SER D 1 129 ? 58.598 43.468 86.282 1.00 31.96 129 SER D C 1
ATOM 7442 O O . SER D 1 129 ? 59.719 43.012 86.337 1.00 30.85 129 SER D O 1
ATOM 7445 N N . THR D 1 130 ? 57.865 43.418 85.191 1.00 33.61 130 THR D N 1
ATOM 7446 C CA . THR D 1 130 ? 58.440 43.225 83.877 1.00 33.34 130 THR D CA 1
ATOM 7447 C C . THR D 1 130 ? 59.770 43.853 83.543 1.00 35.50 130 THR D C 1
ATOM 7448 O O . THR D 1 130 ? 59.845 44.654 82.648 1.00 35.77 130 THR D O 1
ATOM 7452 N N . ASP D 1 131 ? 60.811 43.443 84.230 1.00 47.60 131 ASP D N 1
ATOM 7453 C CA . ASP D 1 131 ? 62.157 43.881 83.988 1.00 44.16 131 ASP D CA 1
ATOM 7454 C C . ASP D 1 131 ? 62.901 43.196 82.840 1.00 43.06 131 ASP D C 1
ATOM 7455 O O . ASP D 1 131 ? 62.415 42.284 82.224 1.00 39.32 131 ASP D O 1
ATOM 7460 N N . LEU D 1 132 ? 64.093 43.680 82.564 1.00 42.41 132 LEU D N 1
ATOM 7461 C CA . LEU D 1 132 ? 64.896 43.132 81.492 1.00 42.36 132 LEU D CA 1
ATOM 7462 C C . LEU D 1 132 ? 66.189 42.675 82.147 1.00 42.61 132 LEU D C 1
ATOM 7463 O O . LEU D 1 132 ? 66.656 43.303 83.104 1.00 43.62 132 LEU D O 1
ATOM 7468 N N . ILE D 1 133 ? 66.742 41.557 81.682 1.00 42.45 133 ILE D N 1
ATOM 7469 C CA . ILE D 1 133 ? 68.049 41.091 82.152 1.00 41.83 133 ILE D CA 1
ATOM 7470 C C . ILE D 1 133 ? 69.104 42.038 81.570 1.00 42.06 133 ILE D C 1
ATOM 7471 O O . ILE D 1 133 ? 68.840 42.694 80.555 1.00 41.99 133 ILE D O 1
ATOM 7476 N N . CYS D 1 134 ? 70.277 42.131 82.202 1.00 42.47 134 CYS D N 1
ATOM 7477 C CA . CYS D 1 134 ? 71.350 42.968 81.646 1.00 43.05 134 CYS D CA 1
ATOM 7478 C C . CYS D 1 134 ? 71.754 42.543 80.224 1.00 43.16 134 CYS D C 1
ATOM 7479 O O . CYS D 1 134 ? 71.518 41.392 79.802 1.00 42.99 134 CYS D O 1
ATOM 7482 N N . VAL D 1 135 ? 72.329 43.476 79.473 1.00 42.47 135 VAL D N 1
ATOM 7483 C CA . VAL D 1 135 ? 72.700 43.210 78.088 1.00 42.52 135 VAL D CA 1
ATOM 7484 C C . VAL D 1 135 ? 73.772 42.095 78.009 1.00 41.74 135 VAL D C 1
ATOM 7485 O O . VAL D 1 135 ? 73.774 41.319 77.057 1.00 42.16 135 VAL D O 1
ATOM 7489 N N . GLU D 1 136 ? 74.664 42.031 79.000 1.00 40.98 136 GLU D N 1
ATOM 7490 C CA . GLU D 1 136 ? 75.724 41.019 79.032 1.00 40.93 136 GLU D CA 1
ATOM 7491 C C . GLU D 1 136 ? 75.105 39.615 79.157 1.00 40.18 136 GLU D C 1
ATOM 7492 O O . GLU D 1 136 ? 75.445 38.724 78.393 1.00 38.65 136 GLU D O 1
ATOM 7495 N N . GLU D 1 137 ? 74.199 39.432 80.119 1.00 40.07 137 GLU D N 1
ATOM 7496 C CA . GLU D 1 137 ? 73.485 38.147 80.220 1.00 39.88 137 GLU D CA 1
ATOM 7497 C C . GLU D 1 137 ? 72.754 37.758 78.938 1.00 39.26 137 GLU D C 1
ATOM 7498 O O . GLU D 1 137 ? 72.842 36.619 78.510 1.00 39.39 137 GLU D O 1
ATOM 7504 N N . GLY D 1 138 ? 72.063 38.711 78.317 1.00 38.73 138 GLY D N 1
ATOM 7505 C CA . GLY D 1 138 ? 71.328 38.474 77.082 1.00 38.47 138 GLY D CA 1
ATOM 7506 C C . GLY D 1 138 ? 72.212 38.065 75.936 1.00 38.15 138 GLY D C 1
ATOM 7507 O O . GLY D 1 138 ? 71.881 37.155 75.150 1.00 38.30 138 GLY D O 1
ATOM 7508 N N . VAL D 1 139 ? 73.357 38.728 75.834 1.00 37.82 139 VAL D N 1
ATOM 7509 C CA . VAL D 1 139 ? 74.364 38.379 74.824 1.00 37.34 139 VAL D CA 1
ATOM 7510 C C . VAL D 1 139 ? 74.821 36.914 75.011 1.00 37.18 139 VAL D C 1
ATOM 7511 O O . VAL D 1 139 ? 74.872 36.142 74.054 1.00 36.90 139 VAL D O 1
ATOM 7515 N N . GLY D 1 140 ? 75.079 36.543 76.259 1.00 36.65 140 GLY D N 1
ATOM 7516 C CA . GLY D 1 140 ? 75.520 35.206 76.587 1.00 37.77 140 GLY D CA 1
ATOM 7517 C C . GLY D 1 140 ? 74.456 34.119 76.382 1.00 37.79 140 GLY D C 1
ATOM 7518 O O . GLY D 1 140 ? 74.799 32.987 76.128 1.00 37.84 140 GLY D O 1
ATOM 7519 N N . LYS D 1 141 ? 73.176 34.466 76.514 1.00 37.78 141 LYS D N 1
ATOM 7520 C CA . LYS D 1 141 ? 72.080 33.549 76.193 1.00 36.82 141 LYS D CA 1
ATOM 7521 C C . LYS D 1 141 ? 71.970 33.331 74.708 1.00 36.70 141 LYS D C 1
ATOM 7522 O O . LYS D 1 141 ? 71.669 32.216 74.245 1.00 36.49 141 LYS D O 1
ATOM 7528 N N . ILE D 1 142 ? 72.257 34.372 73.948 1.00 35.74 142 ILE D N 1
ATOM 7529 C CA . ILE D 1 142 ? 72.179 34.278 72.511 1.00 35.87 142 ILE D CA 1
ATOM 7530 C C . ILE D 1 142 ? 73.336 33.460 71.946 1.00 35.65 142 ILE D C 1
ATOM 7531 O O . ILE D 1 142 ? 73.153 32.618 71.046 1.00 35.54 142 ILE D O 1
ATOM 7536 N N . ARG D 1 143 ? 74.525 33.717 72.469 1.00 34.86 143 ARG D N 1
ATOM 7537 C CA . ARG D 1 143 ? 75.700 32.953 72.052 1.00 34.57 143 ARG D CA 1
ATOM 7538 C C . ARG D 1 143 ? 75.519 31.453 72.429 1.00 33.36 143 ARG D C 1
ATOM 7539 O O . ARG D 1 143 ? 75.816 30.577 71.630 1.00 32.29 143 ARG D O 1
ATOM 7547 N N . ALA D 1 144 ? 74.974 31.198 73.619 1.00 31.97 144 ALA D N 1
ATOM 7548 C CA . ALA D 1 144 ? 74.615 29.842 74.045 1.00 31.97 144 ALA D CA 1
ATOM 7549 C C . ALA D 1 144 ? 73.566 29.130 73.160 1.00 31.21 144 ALA D C 1
ATOM 7550 O O . ALA D 1 144 ? 73.732 27.941 72.818 1.00 31.43 144 ALA D O 1
ATOM 7552 N N . ALA D 1 145 ? 72.480 29.832 72.825 1.00 30.99 145 ALA D N 1
ATOM 7553 C CA . ALA D 1 145 ? 71.498 29.341 71.858 1.00 30.03 145 ALA D CA 1
ATOM 7554 C C . ALA D 1 145 ? 72.159 28.968 70.522 1.00 30.51 145 ALA D C 1
ATOM 7555 O O . ALA D 1 145 ? 71.834 27.940 69.912 1.00 29.05 145 ALA D O 1
ATOM 7557 N N . LEU D 1 146 ? 73.062 29.818 70.036 1.00 29.88 146 LEU D N 1
ATOM 7558 C CA . LEU D 1 146 ? 73.645 29.585 68.700 1.00 30.97 146 LEU D CA 1
ATOM 7559 C C . LEU D 1 146 ? 74.592 28.362 68.672 1.00 31.62 146 LEU D C 1
ATOM 7560 O O . LEU D 1 146 ? 74.725 27.659 67.629 1.00 30.91 146 LEU D O 1
ATOM 7565 N N . GLU D 1 147 ? 75.282 28.178 69.799 1.00 31.01 147 GLU D N 1
ATOM 7566 C CA . GLU D 1 147 ? 76.107 27.011 70.102 1.00 32.55 147 GLU D CA 1
ATOM 7567 C C . GLU D 1 147 ? 75.287 25.709 70.137 1.00 32.20 147 GLU D C 1
ATOM 7568 O O . GLU D 1 147 ? 75.687 24.728 69.528 1.00 32.35 147 GLU D O 1
ATOM 7574 N N . ALA D 1 148 ? 74.170 25.730 70.878 1.00 32.34 148 ALA D N 1
ATOM 7575 C CA . ALA D 1 148 ? 73.264 24.595 71.062 1.00 31.35 148 ALA D CA 1
ATOM 7576 C C . ALA D 1 148 ? 72.660 24.099 69.747 1.00 31.72 148 ALA D C 1
ATOM 7577 O O . ALA D 1 148 ? 72.312 22.914 69.638 1.00 32.43 148 ALA D O 1
ATOM 7579 N N . ARG D 1 149 ? 72.547 25.004 68.772 1.00 30.47 149 ARG D N 1
ATOM 7580 C CA . ARG D 1 149 ? 72.038 24.682 67.440 1.00 30.91 149 ARG D CA 1
ATOM 7581 C C . ARG D 1 149 ? 72.884 23.575 66.775 1.00 30.72 149 ARG D C 1
ATOM 7582 O O . ARG D 1 149 ? 74.122 23.620 66.817 1.00 29.93 149 ARG D O 1
ATOM 7590 N N . VAL D 1 150 ? 72.190 22.614 66.165 1.00 29.58 150 VAL D N 1
ATOM 7591 C CA . VAL D 1 150 ? 72.811 21.565 65.371 1.00 28.93 150 VAL D CA 1
ATOM 7592 C C . VAL D 1 150 ? 72.557 21.829 63.918 1.00 29.69 150 VAL D C 1
ATOM 7593 O O . VAL D 1 150 ? 73.497 21.902 63.144 1.00 29.27 150 VAL D O 1
ATOM 7597 N N . ASP D 1 151 ? 71.290 21.954 63.534 1.00 30.56 151 ASP D N 1
ATOM 7598 C CA . ASP D 1 151 ? 70.958 22.210 62.129 1.00 31.89 151 ASP D CA 1
ATOM 7599 C C . ASP D 1 151 ? 71.242 23.686 61.888 1.00 32.93 151 ASP D C 1
ATOM 7600 O O . ASP D 1 151 ? 70.588 24.517 62.476 1.00 33.24 151 ASP D O 1
ATOM 7605 N N . PRO D 1 152 ? 72.207 24.008 61.015 1.00 33.22 152 PRO D N 1
ATOM 7606 C CA . PRO D 1 152 ? 72.548 25.409 60.863 1.00 33.85 152 PRO D CA 1
ATOM 7607 C C . PRO D 1 152 ? 71.442 26.240 60.197 1.00 33.86 152 PRO D C 1
ATOM 7608 O O . PRO D 1 152 ? 71.405 27.454 60.394 1.00 33.86 152 PRO D O 1
ATOM 7612 N N . ALA D 1 153 ? 70.526 25.576 59.474 1.00 33.71 153 ALA D N 1
ATOM 7613 C CA . ALA D 1 153 ? 69.349 26.219 58.863 1.00 33.14 153 ALA D CA 1
ATOM 7614 C C . ALA D 1 153 ? 68.336 26.736 59.896 1.00 32.84 153 ALA D C 1
ATOM 7615 O O . ALA D 1 153 ? 67.452 27.539 59.555 1.00 33.03 153 ALA D O 1
ATOM 7617 N N . LEU D 1 154 ? 68.485 26.301 61.148 1.00 31.42 154 LEU D N 1
ATOM 7618 C CA . LEU D 1 154 ? 67.625 26.775 62.231 1.00 31.05 154 LEU D CA 1
ATOM 7619 C C . LEU D 1 154 ? 67.903 28.261 62.506 1.00 32.00 154 LEU D C 1
ATOM 7620 O O . LEU D 1 154 ? 69.048 28.641 62.762 1.00 31.47 154 LEU D O 1
ATOM 7625 N N . THR D 1 155 ? 66.840 29.068 62.519 1.00 32.85 155 THR D N 1
ATOM 7626 C CA . THR D 1 155 ? 66.951 30.514 62.771 1.00 32.18 155 THR D CA 1
ATOM 7627 C C . THR D 1 155 ? 66.751 30.847 64.254 1.00 32.99 155 THR D C 1
ATOM 7628 O O . THR D 1 155 ? 65.721 30.502 64.857 1.00 33.18 155 THR D O 1
ATOM 7632 N N . ILE D 1 156 ? 67.774 31.466 64.844 1.00 33.10 156 ILE D N 1
ATOM 7633 C CA . ILE D 1 156 ? 67.773 31.920 66.235 1.00 33.72 156 ILE D CA 1
ATOM 7634 C C . ILE D 1 156 ? 67.552 33.445 66.264 1.00 33.76 156 ILE D C 1
ATOM 7635 O O . ILE D 1 156 ? 68.369 34.217 65.768 1.00 34.24 156 ILE D O 1
ATOM 7640 N N . ILE D 1 157 ? 66.420 33.846 66.825 1.00 33.68 157 ILE D N 1
ATOM 7641 C CA . ILE D 1 157 ? 65.984 35.254 66.823 1.00 32.87 157 ILE D CA 1
ATOM 7642 C C . ILE D 1 157 ? 65.989 35.805 68.258 1.00 32.85 157 ILE D C 1
ATOM 7643 O O . ILE D 1 157 ? 65.484 35.189 69.194 1.00 31.67 157 ILE D O 1
ATOM 7648 N N . ALA D 1 158 ? 66.605 36.965 68.419 1.00 33.01 158 ALA D N 1
ATOM 7649 C CA . ALA D 1 158 ? 66.769 37.604 69.716 1.00 33.64 158 ALA D CA 1
ATOM 7650 C C . ALA D 1 158 ? 65.666 38.661 69.911 1.00 35.09 158 ALA D C 1
ATOM 7651 O O . ALA D 1 158 ? 65.480 39.574 69.079 1.00 34.50 158 ALA D O 1
ATOM 7653 N N . ARG D 1 159 ? 64.937 38.514 71.010 1.00 36.49 159 ARG D N 1
ATOM 7654 C CA . ARG D 1 159 ? 63.776 39.337 71.288 1.00 37.80 159 ARG D CA 1
ATOM 7655 C C . ARG D 1 159 ? 64.008 40.341 72.425 1.00 38.63 159 ARG D C 1
ATOM 7656 O O . ARG D 1 159 ? 64.530 40.015 73.485 1.00 38.83 159 ARG D O 1
ATOM 7664 N N . THR D 1 160 ? 63.604 41.581 72.188 1.00 40.39 160 THR D N 1
ATOM 7665 C CA . THR D 1 160 ? 63.584 42.536 73.275 1.00 41.51 160 THR D CA 1
ATOM 7666 C C . THR D 1 160 ? 62.286 43.345 73.286 1.00 42.01 160 THR D C 1
ATOM 7667 O O . THR D 1 160 ? 61.547 43.385 72.297 1.00 41.26 160 THR D O 1
ATOM 7671 N N . ASN D 1 161 ? 62.042 43.993 74.422 1.00 43.33 161 ASN D N 1
ATOM 7672 C CA . ASN D 1 161 ? 60.874 44.830 74.640 1.00 45.24 161 ASN D CA 1
ATOM 7673 C C . ASN D 1 161 ? 61.195 46.330 74.441 1.00 46.18 161 ASN D C 1
ATOM 7674 O O . ASN D 1 161 ? 61.977 46.893 75.208 1.00 46.09 161 ASN D O 1
ATOM 7679 N N . ALA D 1 162 ? 60.581 46.969 73.438 1.00 48.00 162 ALA D N 1
ATOM 7680 C CA . ALA D 1 162 ? 60.804 48.410 73.196 1.00 49.98 162 ALA D CA 1
ATOM 7681 C C . ALA D 1 162 ? 59.836 49.368 73.931 1.00 51.72 162 ALA D C 1
ATOM 7682 O O . ALA D 1 162 ? 60.141 50.544 74.076 1.00 51.79 162 ALA D O 1
ATOM 7684 N N . GLU D 1 163 ? 58.686 48.873 74.392 1.00 53.65 163 GLU D N 1
ATOM 7685 C CA . GLU D 1 163 ? 57.659 49.742 74.974 1.00 55.42 163 GLU D CA 1
ATOM 7686 C C . GLU D 1 163 ? 58.169 50.530 76.180 1.00 56.21 163 GLU D C 1
ATOM 7687 O O . GLU D 1 163 ? 57.883 51.724 76.304 1.00 56.59 163 GLU D O 1
ATOM 7693 N N . LEU D 1 164 ? 58.924 49.872 77.054 1.00 57.15 164 LEU D N 1
ATOM 7694 C CA . LEU D 1 164 ? 59.360 50.490 78.308 1.00 57.70 164 LEU D CA 1
ATOM 7695 C C . LEU D 1 164 ? 60.623 51.338 78.184 1.00 58.05 164 LEU D C 1
ATOM 7696 O O . LEU D 1 164 ? 60.548 52.577 78.198 1.00 58.78 164 LEU D O 1
ATOM 7701 N N . ILE D 1 165 ? 61.772 50.666 78.069 1.00 57.77 165 ILE D N 1
ATOM 7702 C CA . ILE D 1 165 ? 63.091 51.306 77.945 1.00 56.90 165 ILE D CA 1
ATOM 7703 C C . ILE D 1 165 ? 63.203 52.331 76.796 1.00 56.56 165 ILE D C 1
ATOM 7704 O O . ILE D 1 165 ? 62.477 52.256 75.785 1.00 55.92 165 ILE D O 1
ATOM 7709 N N . ASP D 1 166 ? 64.104 53.299 76.974 1.00 56.29 166 ASP D N 1
ATOM 7710 C CA . ASP D 1 166 ? 64.229 54.385 76.004 1.00 56.35 166 ASP D CA 1
ATOM 7711 C C . ASP D 1 166 ? 64.930 53.852 74.769 1.00 55.57 166 ASP D C 1
ATOM 7712 O O . ASP D 1 166 ? 65.709 52.888 74.873 1.00 55.60 166 ASP D O 1
ATOM 7717 N N . VAL D 1 167 ? 64.630 54.451 73.612 1.00 54.23 167 VAL D N 1
ATOM 7718 C CA . VAL D 1 167 ? 65.077 53.906 72.332 1.00 53.34 167 VAL D CA 1
ATOM 7719 C C . VAL D 1 167 ? 66.599 53.733 72.219 1.00 52.93 167 VAL D C 1
ATOM 7720 O O . VAL D 1 167 ? 67.066 52.863 71.493 1.00 52.36 167 VAL D O 1
ATOM 7724 N N . ASP D 1 168 ? 67.361 54.555 72.941 1.00 52.33 168 ASP D N 1
ATOM 7725 C CA . ASP D 1 168 ? 68.820 54.415 72.954 1.00 51.50 168 ASP D CA 1
ATOM 7726 C C . ASP D 1 168 ? 69.216 53.013 73.351 1.00 50.33 168 ASP D C 1
ATOM 7727 O O . ASP D 1 168 ? 69.920 52.329 72.597 1.00 49.45 168 ASP D O 1
ATOM 7732 N N . ALA D 1 169 ? 68.765 52.640 74.554 1.00 48.96 169 ALA D N 1
ATOM 7733 C CA . ALA D 1 169 ? 68.921 51.322 75.161 1.00 48.20 169 ALA D CA 1
ATOM 7734 C C . ALA D 1 169 ? 68.446 50.122 74.281 1.00 47.31 169 ALA D C 1
ATOM 7735 O O . ALA D 1 169 ? 69.091 49.072 74.250 1.00 47.57 169 ALA D O 1
ATOM 7737 N N . VAL D 1 170 ? 67.338 50.285 73.564 1.00 46.03 170 VAL D N 1
ATOM 7738 C CA . VAL D 1 170 ? 66.864 49.275 72.630 1.00 45.21 170 VAL D CA 1
ATOM 7739 C C . VAL D 1 170 ? 67.833 49.171 71.447 1.00 45.21 170 VAL D C 1
ATOM 7740 O O . VAL D 1 170 ? 68.147 48.068 70.950 1.00 44.30 170 VAL D O 1
ATOM 7744 N N . ILE D 1 171 ? 68.322 50.325 71.000 1.00 44.54 171 ILE D N 1
ATOM 7745 C CA . ILE D 1 171 ? 69.316 50.349 69.936 1.00 44.34 171 ILE D CA 1
ATOM 7746 C C . ILE D 1 171 ? 70.568 49.644 70.464 1.00 44.29 171 ILE D C 1
ATOM 7747 O O . ILE D 1 171 ? 71.185 48.847 69.763 1.00 43.88 171 ILE D O 1
ATOM 7752 N N . GLN D 1 172 ? 70.863 49.896 71.735 1.00 43.95 172 GLN D N 1
ATOM 7753 C CA . GLN D 1 172 ? 72.026 49.390 72.430 1.00 44.34 172 GLN D CA 1
ATOM 7754 C C . GLN D 1 172 ? 72.014 47.857 72.445 1.00 44.06 172 GLN D C 1
ATOM 7755 O O . GLN D 1 172 ? 72.909 47.221 71.881 1.00 43.88 172 GLN D O 1
ATOM 7761 N N . ARG D 1 173 ? 71.013 47.280 73.126 1.00 43.01 173 ARG D N 1
ATOM 7762 C CA . ARG D 1 173 ? 70.809 45.824 73.156 1.00 42.00 173 ARG D CA 1
ATOM 7763 C C . ARG D 1 173 ? 70.820 45.155 71.805 1.00 41.27 173 ARG D C 1
ATOM 7764 O O . ARG D 1 173 ? 71.574 44.209 71.583 1.00 41.09 173 ARG D O 1
ATOM 7772 N N . THR D 1 174 ? 69.952 45.625 70.919 1.00 41.04 174 THR D N 1
ATOM 7773 C CA . THR D 1 174 ? 69.716 44.959 69.637 1.00 40.08 174 THR D CA 1
ATOM 7774 C C . THR D 1 174 ? 70.976 44.931 68.786 1.00 39.17 174 THR D C 1
ATOM 7775 O O . THR D 1 174 ? 71.156 44.021 67.984 1.00 38.16 174 THR D O 1
ATOM 7779 N N . LEU D 1 175 ? 71.844 45.935 68.967 1.00 38.13 175 LEU D N 1
ATOM 7780 C CA . LEU D 1 175 ? 73.157 45.960 68.299 1.00 37.57 175 LEU D CA 1
ATOM 7781 C C . LEU D 1 175 ? 74.101 44.912 68.847 1.00 37.17 175 LEU D C 1
ATOM 7782 O O . LEU D 1 175 ? 74.842 44.301 68.081 1.00 36.64 175 LEU D O 1
ATOM 7787 N N . ALA D 1 176 ? 74.098 44.754 70.172 1.00 36.26 176 ALA D N 1
ATOM 7788 C CA . ALA D 1 176 ? 74.911 43.766 70.856 1.00 36.67 176 ALA D CA 1
ATOM 7789 C C . ALA D 1 176 ? 74.503 42.339 70.427 1.00 37.44 176 ALA D C 1
ATOM 7790 O O . ALA D 1 176 ? 75.359 41.523 70.047 1.00 37.84 176 ALA D O 1
ATOM 7792 N N . TYR D 1 177 ? 73.191 42.070 70.437 1.00 37.59 177 TYR D N 1
ATOM 7793 C CA . TYR D 1 177 ? 72.634 40.782 70.012 1.00 37.87 177 TYR D CA 1
ATOM 7794 C C . TYR D 1 177 ? 72.989 40.477 68.543 1.00 38.78 177 TYR D C 1
ATOM 7795 O O . TYR D 1 177 ? 73.287 39.324 68.189 1.00 38.84 177 TYR D O 1
ATOM 7804 N N . GLN D 1 178 ? 72.981 41.513 67.703 1.00 39.86 178 GLN D N 1
ATOM 7805 C CA . GLN D 1 178 ? 73.413 41.398 66.315 1.00 40.47 178 GLN D CA 1
ATOM 7806 C C . GLN D 1 178 ? 74.901 41.047 66.267 1.00 41.59 178 GLN D C 1
ATOM 7807 O O . GLN D 1 178 ? 75.329 40.173 65.480 1.00 42.02 178 GLN D O 1
ATOM 7813 N N . GLU D 1 179 ? 75.673 41.730 67.108 1.00 41.61 179 GLU D N 1
ATOM 7814 C CA . GLU D 1 179 ? 77.087 41.461 67.280 1.00 42.56 179 GLU D CA 1
ATOM 7815 C C . GLU D 1 179 ? 77.337 39.989 67.685 1.00 42.27 179 GLU D C 1
ATOM 7816 O O . GLU D 1 179 ? 78.201 39.328 67.120 1.00 41.16 179 GLU D O 1
ATOM 7822 N N . ALA D 1 180 ? 76.570 39.503 68.666 1.00 41.84 180 ALA D N 1
ATOM 7823 C CA . ALA D 1 180 ? 76.706 38.140 69.164 1.00 41.42 180 ALA D CA 1
ATOM 7824 C C . ALA D 1 180 ? 76.312 37.059 68.161 1.00 41.13 180 ALA D C 1
ATOM 7825 O O . ALA D 1 180 ? 76.532 35.889 68.409 1.00 41.59 180 ALA D O 1
ATOM 7827 N N . GLY D 1 181 ? 75.779 37.444 67.004 1.00 41.13 181 GLY D N 1
ATOM 7828 C CA . GLY D 1 181 ? 75.538 36.501 65.910 1.00 40.49 181 GLY D CA 1
ATOM 7829 C C . GLY D 1 181 ? 74.102 36.033 65.643 1.00 40.36 181 GLY D C 1
ATOM 7830 O O . GLY D 1 181 ? 73.892 35.227 64.721 1.00 40.24 181 GLY D O 1
ATOM 7831 N N . ALA D 1 182 ? 73.128 36.524 66.427 1.00 40.06 182 ALA D N 1
ATOM 7832 C CA . ALA D 1 182 ? 71.683 36.239 66.221 1.00 39.82 182 ALA D CA 1
ATOM 7833 C C . ALA D 1 182 ? 71.267 36.329 64.753 1.00 39.70 182 ALA D C 1
ATOM 7834 O O . ALA D 1 182 ? 71.789 37.164 64.009 1.00 40.12 182 ALA D O 1
ATOM 7836 N N . ASP D 1 183 ? 70.359 35.462 64.300 1.00 38.74 183 ASP D N 1
ATOM 7837 C CA . ASP D 1 183 ? 69.966 35.505 62.892 1.00 37.93 183 ASP D CA 1
ATOM 7838 C C . ASP D 1 183 ? 68.973 36.624 62.583 1.00 37.00 183 ASP D C 1
ATOM 7839 O O . ASP D 1 183 ? 68.770 36.940 61.435 1.00 35.86 183 ASP D O 1
ATOM 7844 N N . GLY D 1 184 ? 68.359 37.194 63.606 1.00 36.09 184 GLY D N 1
ATOM 7845 C CA . GLY D 1 184 ? 67.328 38.200 63.410 1.00 36.89 184 GLY D CA 1
ATOM 7846 C C . GLY D 1 184 ? 66.960 38.810 64.746 1.00 36.24 184 GLY D C 1
ATOM 7847 O O . GLY D 1 184 ? 67.352 38.281 65.785 1.00 35.83 184 GLY D O 1
ATOM 7848 N N . ILE D 1 185 ? 66.238 39.942 64.712 1.00 36.80 185 ILE D N 1
ATOM 7849 C CA . ILE D 1 185 ? 65.783 40.640 65.936 1.00 36.25 185 ILE D CA 1
ATOM 7850 C C . ILE D 1 185 ? 64.248 40.727 65.970 1.00 36.98 185 ILE D C 1
ATOM 7851 O O . ILE D 1 185 ? 63.622 41.097 64.958 1.00 37.42 185 ILE D O 1
ATOM 7856 N N . CYS D 1 186 ? 63.672 40.391 67.131 1.00 37.56 186 CYS D N 1
ATOM 7857 C CA . CYS D 1 186 ? 62.230 40.459 67.369 1.00 38.17 186 CYS D CA 1
ATOM 7858 C C . CYS D 1 186 ? 61.886 41.596 68.314 1.00 38.66 186 CYS D C 1
ATOM 7859 O O . CYS D 1 186 ? 62.399 41.676 69.426 1.00 38.88 186 CYS D O 1
ATOM 7862 N N . LEU D 1 187 ? 60.979 42.452 67.856 1.00 39.58 187 LEU D N 1
ATOM 7863 C CA . LEU D 1 187 ? 60.614 43.655 68.605 1.00 40.25 187 LEU D CA 1
ATOM 7864 C C . LEU D 1 187 ? 59.142 43.642 68.965 1.00 40.42 187 LEU D C 1
ATOM 7865 O O . LEU D 1 187 ? 58.277 43.492 68.089 1.00 40.41 187 LEU D O 1
ATOM 7870 N N . VAL D 1 188 ? 58.876 43.776 70.257 1.00 40.82 188 VAL D N 1
ATOM 7871 C CA . VAL D 1 188 ? 57.543 44.044 70.752 1.00 42.37 188 VAL D CA 1
ATOM 7872 C C . VAL D 1 188 ? 57.567 45.488 71.302 1.00 43.58 188 VAL D C 1
ATOM 7873 O O . VAL D 1 188 ? 58.615 45.967 71.769 1.00 44.29 188 VAL D O 1
ATOM 7877 N N . GLY D 1 189 ? 56.443 46.199 71.197 1.00 44.62 189 GLY D N 1
ATOM 7878 C CA . GLY D 1 189 ? 56.295 47.520 71.853 1.00 45.68 189 GLY D CA 1
ATOM 7879 C C . GLY D 1 189 ? 56.746 48.731 71.043 1.00 45.73 189 GLY D C 1
ATOM 7880 O O . GLY D 1 189 ? 56.833 49.837 71.564 1.00 46.09 189 GLY D O 1
ATOM 7881 N N . VAL D 1 190 ? 57.048 48.518 69.771 1.00 46.15 190 VAL D N 1
ATOM 7882 C CA . VAL D 1 190 ? 57.364 49.611 68.857 1.00 46.96 190 VAL D CA 1
ATOM 7883 C C . VAL D 1 190 ? 56.082 50.421 68.558 1.00 47.32 190 VAL D C 1
ATOM 7884 O O . VAL D 1 190 ? 55.061 49.854 68.118 1.00 46.84 190 VAL D O 1
ATOM 7888 N N . ARG D 1 191 ? 56.159 51.740 68.787 1.00 47.70 191 ARG D N 1
ATOM 7889 C CA . ARG D 1 191 ? 55.037 52.693 68.592 1.00 47.88 191 ARG D CA 1
ATOM 7890 C C . ARG D 1 191 ? 54.548 52.939 67.157 1.00 47.88 191 ARG D C 1
ATOM 7891 O O . ARG D 1 191 ? 53.355 52.794 66.875 1.00 47.76 191 ARG D O 1
ATOM 7899 N N . ASP D 1 192 ? 55.464 53.307 66.258 1.00 47.44 192 ASP D N 1
ATOM 7900 C CA . ASP D 1 192 ? 55.108 53.738 64.903 1.00 47.92 192 ASP D CA 1
ATOM 7901 C C . ASP D 1 192 ? 56.311 53.606 63.985 1.00 47.56 192 ASP D C 1
ATOM 7902 O O . ASP D 1 192 ? 57.410 53.308 64.456 1.00 46.53 192 ASP D O 1
ATOM 7907 N N . PHE D 1 193 ? 56.087 53.835 62.684 1.00 47.87 193 PHE D N 1
ATOM 7908 C CA . PHE D 1 193 ? 57.131 53.769 61.661 1.00 48.12 193 PHE D CA 1
ATOM 7909 C C . PHE D 1 193 ? 58.345 54.659 61.908 1.00 48.11 193 PHE D C 1
ATOM 7910 O O . PHE D 1 193 ? 59.420 54.367 61.390 1.00 48.60 193 PHE D O 1
ATOM 7918 N N . ALA D 1 194 ? 58.169 55.730 62.685 1.00 48.00 194 ALA D N 1
ATOM 7919 C CA . ALA D 1 194 ? 59.274 56.574 63.134 1.00 47.66 194 ALA D CA 1
ATOM 7920 C C . ALA D 1 194 ? 60.183 55.867 64.156 1.00 47.50 194 ALA D C 1
ATOM 7921 O O . ALA D 1 194 ? 61.418 55.927 64.058 1.00 46.51 194 ALA D O 1
ATOM 7923 N N . HIS D 1 195 ? 59.553 55.231 65.148 1.00 47.39 195 HIS D N 1
ATOM 7924 C CA . HIS D 1 195 ? 60.223 54.504 66.250 1.00 46.99 195 HIS D CA 1
ATOM 7925 C C . HIS D 1 195 ? 60.937 53.236 65.758 1.00 47.03 195 HIS D C 1
ATOM 7926 O O . HIS D 1 195 ? 62.054 52.918 66.178 1.00 46.68 195 HIS D O 1
ATOM 7933 N N . LEU D 1 196 ? 60.263 52.509 64.874 1.00 47.41 196 LEU D N 1
ATOM 7934 C CA . LEU D 1 196 ? 60.852 51.386 64.190 1.00 47.42 196 LEU D CA 1
ATOM 7935 C C . LEU D 1 196 ? 62.139 51.862 63.542 1.00 47.16 196 LEU D C 1
ATOM 7936 O O . LEU D 1 196 ? 63.234 51.367 63.854 1.00 46.93 196 LEU D O 1
ATOM 7941 N N . GLU D 1 197 ? 61.968 52.842 62.651 1.00 46.14 197 GLU D N 1
ATOM 7942 C CA . GLU D 1 197 ? 63.020 53.476 61.847 1.00 45.09 197 GLU D CA 1
ATOM 7943 C C . GLU D 1 197 ? 64.324 53.721 62.578 1.00 43.82 197 GLU D C 1
ATOM 7944 O O . GLU D 1 197 ? 65.403 53.474 62.021 1.00 43.09 197 GLU D O 1
ATOM 7950 N N . ALA D 1 198 ? 64.206 54.211 63.814 1.00 43.06 198 ALA D N 1
ATOM 7951 C CA . ALA D 1 198 ? 65.329 54.482 64.704 1.00 42.65 198 ALA D CA 1
ATOM 7952 C C . ALA D 1 198 ? 66.131 53.211 65.081 1.00 43.26 198 ALA D C 1
ATOM 7953 O O . ALA D 1 198 ? 67.351 53.155 64.892 1.00 43.23 198 ALA D O 1
ATOM 7955 N N . ILE D 1 199 ? 65.424 52.219 65.643 1.00 43.30 199 ILE D N 1
ATOM 7956 C CA . ILE D 1 199 ? 65.979 50.901 66.038 1.00 43.10 199 ILE D CA 1
ATOM 7957 C C . ILE D 1 199 ? 66.492 50.155 64.805 1.00 43.09 199 ILE D C 1
ATOM 7958 O O . ILE D 1 199 ? 67.481 49.423 64.868 1.00 44.28 199 ILE D O 1
ATOM 7963 N N . ALA D 1 200 ? 65.800 50.324 63.689 1.00 42.79 200 ALA D N 1
ATOM 7964 C CA . ALA D 1 200 ? 66.168 49.650 62.470 1.00 42.86 200 ALA D CA 1
ATOM 7965 C C . ALA D 1 200 ? 67.485 50.156 61.889 1.00 43.76 200 ALA D C 1
ATOM 7966 O O . ALA D 1 200 ? 68.110 49.446 61.089 1.00 42.57 200 ALA D O 1
ATOM 7968 N N . GLU D 1 201 ? 67.907 51.374 62.268 1.00 44.40 201 GLU D N 1
ATOM 7969 C CA . GLU D 1 201 ? 68.940 52.091 61.467 1.00 44.49 201 GLU D CA 1
ATOM 7970 C C . GLU D 1 201 ? 70.290 51.339 61.383 1.00 44.18 201 GLU D C 1
ATOM 7971 O O . GLU D 1 201 ? 70.828 51.126 60.278 1.00 43.91 201 GLU D O 1
ATOM 7977 N N . HIS D 1 202 ? 70.785 50.920 62.541 1.00 43.78 202 HIS D N 1
ATOM 7978 C CA . HIS D 1 202 ? 72.105 50.301 62.673 1.00 44.63 202 HIS D CA 1
ATOM 7979 C C . HIS D 1 202 ? 72.113 48.734 62.656 1.00 44.56 202 HIS D C 1
ATOM 7980 O O . HIS D 1 202 ? 73.024 48.093 63.167 1.00 44.10 202 HIS D O 1
ATOM 7987 N N . LEU D 1 203 ? 71.081 48.166 62.025 1.00 44.74 203 LEU D N 1
ATOM 7988 C CA . LEU D 1 203 ? 70.793 46.725 61.989 1.00 44.32 203 LEU D CA 1
ATOM 7989 C C . LEU D 1 203 ? 70.796 46.239 60.562 1.00 44.70 203 LEU D C 1
ATOM 7990 O O . LEU D 1 203 ? 70.169 46.861 59.694 1.00 44.84 203 LEU D O 1
ATOM 7995 N N . HIS D 1 204 ? 71.469 45.120 60.312 1.00 44.77 204 HIS D N 1
ATOM 7996 C CA . HIS D 1 204 ? 71.520 44.549 58.966 1.00 45.22 204 HIS D CA 1
ATOM 7997 C C . HIS D 1 204 ? 70.935 43.123 58.910 1.00 44.91 204 HIS D C 1
ATOM 7998 O O . HIS D 1 204 ? 71.024 42.441 57.884 1.00 44.87 204 HIS D O 1
ATOM 8005 N N . ILE D 1 205 ? 70.347 42.673 60.009 1.00 44.61 205 ILE D N 1
ATOM 8006 C CA . ILE D 1 205 ? 69.739 41.332 60.057 1.00 44.37 205 ILE D CA 1
ATOM 8007 C C . ILE D 1 205 ? 68.201 41.459 60.043 1.00 44.15 205 ILE D C 1
ATOM 8008 O O . ILE D 1 205 ? 67.682 42.498 60.463 1.00 43.68 205 ILE D O 1
ATOM 8013 N N . PRO D 1 206 ? 67.478 40.427 59.525 1.00 43.72 206 PRO D N 1
ATOM 8014 C CA . PRO D 1 206 ? 66.000 40.479 59.476 1.00 43.01 206 PRO D CA 1
ATOM 8015 C C . PRO D 1 206 ? 65.340 40.796 60.824 1.00 42.29 206 PRO D C 1
ATOM 8016 O O . PRO D 1 206 ? 65.869 40.471 61.894 1.00 41.21 206 PRO D O 1
ATOM 8020 N N . LEU D 1 207 ? 64.199 41.480 60.731 1.00 41.98 207 LEU D N 1
ATOM 8021 C CA . LEU D 1 207 ? 63.442 41.950 61.874 1.00 40.87 207 LEU D CA 1
ATOM 8022 C C . LEU D 1 207 ? 62.076 41.306 61.910 1.00 39.73 207 LEU D C 1
ATOM 8023 O O . LEU D 1 207 ? 61.489 40.990 60.885 1.00 39.37 207 LEU D O 1
ATOM 8028 N N . MET D 1 208 ? 61.580 41.160 63.124 1.00 39.42 208 MET D N 1
ATOM 8029 C CA . MET D 1 208 ? 60.325 40.491 63.382 1.00 39.89 208 MET D CA 1
ATOM 8030 C C . MET D 1 208 ? 59.622 41.409 64.329 1.00 39.62 208 MET D C 1
ATOM 8031 O O . MET D 1 208 ? 60.224 41.872 65.280 1.00 39.00 208 MET D O 1
ATOM 8036 N N . LEU D 1 209 ? 58.358 41.688 64.040 1.00 40.29 209 LEU D N 1
ATOM 8037 C CA . LEU D 1 209 ? 57.554 42.593 64.860 1.00 41.15 209 LEU D CA 1
ATOM 8038 C C . LEU D 1 209 ? 56.377 41.852 65.449 1.00 40.74 209 LEU D C 1
ATOM 8039 O O . LEU D 1 209 ? 55.586 41.247 64.721 1.00 40.73 209 LEU D O 1
ATOM 8044 N N . VAL D 1 210 ? 56.244 41.925 66.757 1.00 41.84 210 VAL D N 1
ATOM 8045 C CA . VAL D 1 210 ? 54.994 41.527 67.398 1.00 42.88 210 VAL D CA 1
ATOM 8046 C C . VAL D 1 210 ? 54.210 42.821 67.659 1.00 44.17 210 VAL D C 1
ATOM 8047 O O . VAL D 1 210 ? 54.416 43.499 68.659 1.00 43.44 210 VAL D O 1
ATOM 8051 N N . THR D 1 211 ? 53.325 43.151 66.722 1.00 46.31 211 THR D N 1
ATOM 8052 C CA . THR D 1 211 ? 52.626 44.439 66.699 1.00 48.54 211 THR D CA 1
ATOM 8053 C C . THR D 1 211 ? 51.336 44.403 67.507 1.00 50.25 211 THR D C 1
ATOM 8054 O O . THR D 1 211 ? 50.967 45.403 68.129 1.00 51.74 211 THR D O 1
ATOM 8058 N N . TYR D 1 212 ? 50.659 43.255 67.515 1.00 51.80 212 TYR D N 1
ATOM 8059 C CA . TYR D 1 212 ? 49.346 43.110 68.176 1.00 53.10 212 TYR D CA 1
ATOM 8060 C C . TYR D 1 212 ? 48.279 43.972 67.505 1.00 53.45 212 TYR D C 1
ATOM 8061 O O . TYR D 1 212 ? 47.509 44.672 68.174 1.00 53.42 212 TYR D O 1
ATOM 8070 N N . GLY D 1 213 ? 48.259 43.904 66.176 1.00 53.98 213 GLY D N 1
ATOM 8071 C CA . GLY D 1 213 ? 47.389 44.735 65.348 1.00 55.11 213 GLY D CA 1
ATOM 8072 C C . GLY D 1 213 ? 47.560 46.241 65.523 1.00 55.78 213 GLY D C 1
ATOM 8073 O O . GLY D 1 213 ? 46.605 46.992 65.294 1.00 55.99 213 GLY D O 1
ATOM 8074 N N . ASN D 1 214 ? 48.755 46.679 65.944 1.00 56.04 214 ASN D N 1
ATOM 8075 C CA . ASN D 1 214 ? 49.118 48.109 66.026 1.00 56.65 214 ASN D CA 1
ATOM 8076 C C . ASN D 1 214 ? 48.740 48.848 64.727 1.00 56.84 214 ASN D C 1
ATOM 8077 O O . ASN D 1 214 ? 49.267 48.540 63.639 1.00 56.17 214 ASN D O 1
ATOM 8082 N N . PRO D 1 215 ? 47.801 49.815 64.838 1.00 57.44 215 PRO D N 1
ATOM 8083 C CA . PRO D 1 215 ? 47.280 50.453 63.627 1.00 57.69 215 PRO D CA 1
ATOM 8084 C C . PRO D 1 215 ? 48.330 51.322 62.911 1.00 57.96 215 PRO D C 1
ATOM 8085 O O . PRO D 1 215 ? 48.289 51.439 61.681 1.00 57.70 215 PRO D O 1
ATOM 8089 N N . GLN D 1 216 ? 49.277 51.874 63.675 1.00 58.32 216 GLN D N 1
ATOM 8090 C CA . GLN D 1 216 ? 50.324 52.761 63.143 1.00 59.02 216 GLN D CA 1
ATOM 8091 C C . GLN D 1 216 ? 51.488 52.081 62.406 1.00 59.14 216 GLN D C 1
ATOM 8092 O O . GLN D 1 216 ? 52.474 52.736 62.039 1.00 59.28 216 GLN D O 1
ATOM 8098 N N . LEU D 1 217 ? 51.375 50.777 62.172 1.00 59.15 217 LEU D N 1
ATOM 8099 C CA . LEU D 1 217 ? 52.444 50.021 61.510 1.00 58.93 217 LEU D CA 1
ATOM 8100 C C . LEU D 1 217 ? 51.914 49.110 60.406 1.00 58.96 217 LEU D C 1
ATOM 8101 O O . LEU D 1 217 ? 52.303 47.948 60.329 1.00 59.65 217 LEU D O 1
ATOM 8106 N N . ARG D 1 218 ? 51.047 49.624 59.538 1.00 58.69 218 ARG D N 1
ATOM 8107 C CA . ARG D 1 218 ? 50.345 48.747 58.580 1.00 58.46 218 ARG D CA 1
ATOM 8108 C C . ARG D 1 218 ? 50.871 48.714 57.138 1.00 57.18 218 ARG D C 1
ATOM 8109 O O . ARG D 1 218 ? 50.237 48.146 56.256 1.00 57.21 218 ARG D O 1
ATOM 8117 N N . ASP D 1 219 ? 52.023 49.311 56.896 1.00 55.80 219 ASP D N 1
ATOM 8118 C CA . ASP D 1 219 ? 52.500 49.380 55.537 1.00 54.74 219 ASP D CA 1
ATOM 8119 C C . ASP D 1 219 ? 53.522 48.288 55.327 1.00 54.30 219 ASP D C 1
ATOM 8120 O O . ASP D 1 219 ? 54.659 48.431 55.753 1.00 53.94 219 ASP D O 1
ATOM 8125 N N . ASP D 1 220 ? 53.113 47.214 54.645 1.00 53.95 220 ASP D N 1
ATOM 8126 C CA . ASP D 1 220 ? 53.968 46.041 54.428 1.00 53.53 220 ASP D CA 1
ATOM 8127 C C . ASP D 1 220 ? 55.153 46.300 53.492 1.00 53.41 220 ASP D C 1
ATOM 8128 O O . ASP D 1 220 ? 56.267 45.822 53.741 1.00 53.17 220 ASP D O 1
ATOM 8133 N N . ALA D 1 221 ? 54.905 47.038 52.406 1.00 53.24 221 ALA D N 1
ATOM 8134 C CA . ALA D 1 221 ? 55.965 47.403 51.449 1.00 52.24 221 ALA D CA 1
ATOM 8135 C C . ALA D 1 221 ? 57.059 48.221 52.158 1.00 51.18 221 ALA D C 1
ATOM 8136 O O . ALA D 1 221 ? 58.262 48.087 51.880 1.00 51.13 221 ALA D O 1
ATOM 8138 N N . ARG D 1 222 ? 56.610 49.020 53.119 1.00 50.02 222 ARG D N 1
ATOM 8139 C CA . ARG D 1 222 ? 57.451 49.928 53.879 1.00 49.03 222 ARG D CA 1
ATOM 8140 C C . ARG D 1 222 ? 58.161 49.258 55.058 1.00 48.20 222 ARG D C 1
ATOM 8141 O O . ARG D 1 222 ? 59.292 49.634 55.399 1.00 47.77 222 ARG D O 1
ATOM 8149 N N . LEU D 1 223 ? 57.478 48.307 55.711 1.00 47.50 223 LEU D N 1
ATOM 8150 C CA . LEU D 1 223 ? 58.102 47.508 56.796 1.00 46.14 223 LEU D CA 1
ATOM 8151 C C . LEU D 1 223 ? 59.238 46.704 56.191 1.00 45.23 223 LEU D C 1
ATOM 8152 O O . LEU D 1 223 ? 60.330 46.701 56.723 1.00 44.59 223 LEU D O 1
ATOM 8157 N N . ALA D 1 224 ? 58.976 46.076 55.046 1.00 44.99 224 ALA D N 1
ATOM 8158 C CA . ALA D 1 224 ? 59.984 45.321 54.305 1.00 45.87 224 ALA D CA 1
ATOM 8159 C C . ALA D 1 224 ? 61.249 46.152 53.985 1.00 47.13 224 ALA D C 1
ATOM 8160 O O . ALA D 1 224 ? 62.363 45.806 54.408 1.00 46.83 224 ALA D O 1
ATOM 8162 N N . ARG D 1 225 ? 61.059 47.255 53.252 1.00 47.53 225 ARG D N 1
ATOM 8163 C CA . ARG D 1 225 ? 62.132 48.214 52.971 1.00 47.46 225 ARG D CA 1
ATOM 8164 C C . ARG D 1 225 ? 63.019 48.481 54.197 1.00 46.29 225 ARG D C 1
ATOM 8165 O O . ARG D 1 225 ? 64.235 48.578 54.065 1.00 46.48 225 ARG D O 1
ATOM 8173 N N . LEU D 1 226 ? 62.413 48.577 55.380 1.00 45.18 226 LEU D N 1
ATOM 8174 C CA . LEU D 1 226 ? 63.153 48.768 56.639 1.00 43.74 226 LEU D CA 1
ATOM 8175 C C . LEU D 1 226 ? 63.829 47.500 57.238 1.00 43.96 226 LEU D C 1
ATOM 8176 O O . LEU D 1 226 ? 64.522 47.589 58.266 1.00 42.95 226 LEU D O 1
ATOM 8181 N N . GLY D 1 227 ? 63.612 46.342 56.609 1.00 43.95 227 GLY D N 1
ATOM 8182 C CA . GLY D 1 227 ? 64.211 45.084 57.048 1.00 44.58 227 GLY D CA 1
ATOM 8183 C C . GLY D 1 227 ? 63.304 44.115 57.812 1.00 45.28 227 GLY D C 1
ATOM 8184 O O . GLY D 1 227 ? 63.784 43.071 58.281 1.00 45.53 227 GLY D O 1
ATOM 8185 N N . VAL D 1 228 ? 62.008 44.432 57.962 1.00 44.64 228 VAL D N 1
ATOM 8186 C CA . VAL D 1 228 ? 61.119 43.475 58.605 1.00 44.18 228 VAL D CA 1
ATOM 8187 C C . VAL D 1 228 ? 60.717 42.420 57.584 1.00 43.83 228 VAL D C 1
ATOM 8188 O O . VAL D 1 228 ? 60.514 42.721 56.383 1.00 44.04 228 VAL D O 1
ATOM 8192 N N . ARG D 1 229 ? 60.701 41.166 58.061 1.00 43.15 229 ARG D N 1
ATOM 8193 C CA . ARG D 1 229 ? 60.331 40.000 57.255 1.00 42.04 229 ARG D CA 1
ATOM 8194 C C . ARG D 1 229 ? 59.113 39.271 57.796 1.00 40.50 229 ARG D C 1
ATOM 8195 O O . ARG D 1 229 ? 58.429 38.568 57.038 1.00 41.14 229 ARG D O 1
ATOM 8203 N N . VAL D 1 230 ? 58.855 39.434 59.093 1.00 38.43 230 VAL D N 1
ATOM 8204 C CA . VAL D 1 230 ? 57.821 38.674 59.786 1.00 37.69 230 VAL D CA 1
ATOM 8205 C C . VAL D 1 230 ? 57.015 39.576 60.679 1.00 37.00 230 VAL D C 1
ATOM 8206 O O . VAL D 1 230 ? 57.576 40.261 61.520 1.00 37.79 230 VAL D O 1
ATOM 8210 N N . VAL D 1 231 ? 55.701 39.593 60.483 1.00 37.41 231 VAL D N 1
ATOM 8211 C CA . VAL D 1 231 ? 54.802 40.335 61.397 1.00 38.31 231 VAL D CA 1
ATOM 8212 C C . VAL D 1 231 ? 53.794 39.427 62.123 1.00 38.48 231 VAL D C 1
ATOM 8213 O O . VAL D 1 231 ? 53.062 38.672 61.484 1.00 39.36 231 VAL D O 1
ATOM 8217 N N . VAL D 1 232 ? 53.752 39.561 63.441 1.00 39.30 232 VAL D N 1
ATOM 8218 C CA . VAL D 1 232 ? 52.908 38.757 64.310 1.00 41.11 232 VAL D CA 1
ATOM 8219 C C . VAL D 1 232 ? 51.756 39.594 64.841 1.00 42.61 232 VAL D C 1
ATOM 8220 O O . VAL D 1 232 ? 51.914 40.345 65.808 1.00 42.19 232 VAL D O 1
ATOM 8224 N N . ASN D 1 233 ? 50.584 39.406 64.238 1.00 44.82 233 ASN D N 1
ATOM 8225 C CA . ASN D 1 233 ? 49.397 40.176 64.622 1.00 47.00 233 ASN D CA 1
ATOM 8226 C C . ASN D 1 233 ? 48.684 39.748 65.921 1.00 47.83 233 ASN D C 1
ATOM 8227 O O . ASN D 1 233 ? 47.895 40.522 66.478 1.00 48.64 233 ASN D O 1
ATOM 8232 N N . GLY D 1 234 ? 48.968 38.539 66.409 1.00 47.30 234 GLY D N 1
ATOM 8233 C CA . GLY D 1 234 ? 48.395 38.097 67.668 1.00 46.78 234 GLY D CA 1
ATOM 8234 C C . GLY D 1 234 ? 47.740 36.732 67.544 1.00 46.34 234 GLY D C 1
ATOM 8235 O O . GLY D 1 234 ? 48.083 35.967 66.643 1.00 46.61 234 GLY D O 1
ATOM 8236 N N . HIS D 1 235 ? 46.800 36.437 68.449 1.00 45.66 235 HIS D N 1
ATOM 8237 C CA . HIS D 1 235 ? 46.238 35.092 68.608 1.00 44.63 235 HIS D CA 1
ATOM 8238 C C . HIS D 1 235 ? 44.708 35.144 68.763 1.00 43.77 235 HIS D C 1
ATOM 8239 O O . HIS D 1 235 ? 44.133 34.545 69.690 1.00 43.73 235 HIS D O 1
ATOM 8246 N N . ALA D 1 236 ? 44.061 35.848 67.825 1.00 41.80 236 ALA D N 1
ATOM 8247 C CA . ALA D 1 236 ? 42.600 36.032 67.836 1.00 40.13 236 ALA D CA 1
ATOM 8248 C C . ALA D 1 236 ? 41.940 34.736 67.396 1.00 39.03 236 ALA D C 1
ATOM 8249 O O . ALA D 1 236 ? 40.849 34.368 67.850 1.00 37.47 236 ALA D O 1
ATOM 8251 N N . ALA D 1 237 ? 42.622 34.063 66.474 1.00 38.38 237 ALA D N 1
ATOM 8252 C CA . ALA D 1 237 ? 42.215 32.759 66.010 1.00 38.32 237 ALA D CA 1
ATOM 8253 C C . ALA D 1 237 ? 42.040 31.772 67.185 1.00 37.91 237 ALA D C 1
ATOM 8254 O O . ALA D 1 237 ? 41.064 30.992 67.204 1.00 38.57 237 ALA D O 1
ATOM 8256 N N . TYR D 1 238 ? 42.943 31.819 68.171 1.00 37.03 238 TYR D N 1
ATOM 8257 C CA . TYR D 1 238 ? 42.744 31.022 69.383 1.00 36.70 238 TYR D CA 1
ATOM 8258 C C . TYR D 1 238 ? 41.511 31.456 70.232 1.00 36.86 238 TYR D C 1
ATOM 8259 O O . TYR D 1 238 ? 40.715 30.605 70.692 1.00 35.37 238 TYR D O 1
ATOM 8268 N N . PHE D 1 239 ? 41.334 32.763 70.412 1.00 36.84 239 PHE D N 1
ATOM 8269 C CA . PHE D 1 239 ? 40.143 33.265 71.155 1.00 37.62 239 PHE D CA 1
ATOM 8270 C C . PHE D 1 239 ? 38.837 32.922 70.434 1.00 36.28 239 PHE D C 1
ATOM 8271 O O . PHE D 1 239 ? 37.854 32.562 71.063 1.00 36.59 239 PHE D O 1
ATOM 8279 N N . ALA D 1 240 ? 38.841 32.976 69.113 1.00 36.47 240 ALA D N 1
ATOM 8280 C CA . ALA D 1 240 ? 37.649 32.623 68.329 1.00 36.68 240 ALA D CA 1
ATOM 8281 C C . ALA D 1 240 ? 37.148 31.218 68.730 1.00 37.17 240 ALA D C 1
ATOM 8282 O O . ALA D 1 240 ? 35.931 30.982 68.883 1.00 36.89 240 ALA D O 1
ATOM 8284 N N . ALA D 1 241 ? 38.114 30.315 68.936 1.00 35.76 241 ALA D N 1
ATOM 8285 C CA . ALA D 1 241 ? 37.835 28.903 69.217 1.00 35.32 241 ALA D CA 1
ATOM 8286 C C . ALA D 1 241 ? 37.199 28.749 70.575 1.00 34.96 241 ALA D C 1
ATOM 8287 O O . ALA D 1 241 ? 36.254 27.981 70.707 1.00 34.32 241 ALA D O 1
ATOM 8289 N N . ILE D 1 242 ? 37.697 29.507 71.559 1.00 34.35 242 ILE D N 1
ATOM 8290 C CA . ILE D 1 242 ? 37.180 29.466 72.954 1.00 35.76 242 ILE D CA 1
ATOM 8291 C C . ILE D 1 242 ? 35.727 29.975 73.012 1.00 36.25 242 ILE D C 1
ATOM 8292 O O . ILE D 1 242 ? 34.819 29.318 73.548 1.00 37.24 242 ILE D O 1
ATOM 8297 N N . LYS D 1 243 ? 35.525 31.151 72.439 1.00 36.89 243 LYS D N 1
ATOM 8298 C CA . LYS D 1 243 ? 34.194 31.722 72.251 1.00 37.37 243 LYS D CA 1
ATOM 8299 C C . LYS D 1 243 ? 33.260 30.738 71.582 1.00 36.45 243 LYS D C 1
ATOM 8300 O O . LYS D 1 243 ? 32.162 30.518 72.075 1.00 37.13 243 LYS D O 1
ATOM 8306 N N . ALA D 1 244 ? 33.694 30.143 70.466 1.00 36.04 244 ALA D N 1
ATOM 8307 C CA . ALA D 1 244 ? 32.856 29.193 69.738 1.00 35.49 244 ALA D CA 1
ATOM 8308 C C . ALA D 1 244 ? 32.450 27.987 70.600 1.00 35.89 244 ALA D C 1
ATOM 8309 O O . ALA D 1 244 ? 31.285 27.587 70.612 1.00 36.73 244 ALA D O 1
ATOM 8311 N N . THR D 1 245 ? 33.406 27.430 71.343 1.00 35.42 245 THR D N 1
ATOM 8312 C CA . THR D 1 245 ? 33.125 26.345 72.275 1.00 35.58 245 THR D CA 1
ATOM 8313 C C . THR D 1 245 ? 32.122 26.819 73.331 1.00 35.93 245 THR D C 1
ATOM 8314 O O . THR D 1 245 ? 31.098 26.159 73.569 1.00 35.30 245 THR D O 1
ATOM 8318 N N . TYR D 1 246 ? 32.416 27.947 73.969 1.00 35.98 246 TYR D N 1
ATOM 8319 C CA . TYR D 1 246 ? 31.482 28.533 74.931 1.00 37.42 246 TYR D CA 1
ATOM 8320 C C . TYR D 1 246 ? 30.028 28.694 74.416 1.00 37.90 246 TYR D C 1
ATOM 8321 O O . TYR D 1 246 ? 29.060 28.319 75.100 1.00 38.11 246 TYR D O 1
ATOM 8330 N N . ASP D 1 247 ? 29.895 29.296 73.231 1.00 38.55 247 ASP D N 1
ATOM 8331 C CA . ASP D 1 247 ? 28.589 29.532 72.607 1.00 38.21 247 ASP D CA 1
ATOM 8332 C C . ASP D 1 247 ? 27.839 28.250 72.391 1.00 38.04 247 ASP D C 1
ATOM 8333 O O . ASP D 1 247 ? 26.643 28.210 72.665 1.00 38.85 247 ASP D O 1
ATOM 8338 N N . CYS D 1 248 ? 28.528 27.200 71.927 1.00 37.29 248 CYS D N 1
ATOM 8339 C CA . CYS D 1 248 ? 27.866 25.908 71.609 1.00 37.25 248 CYS D CA 1
ATOM 8340 C C . CYS D 1 248 ? 27.291 25.200 72.866 1.00 37.32 248 CYS D C 1
ATOM 8341 O O . CYS D 1 248 ? 26.122 24.721 72.871 1.00 36.54 248 CYS D O 1
ATOM 8344 N N . LEU D 1 249 ? 28.109 25.168 73.918 1.00 36.26 249 LEU D N 1
ATOM 8345 C CA . LEU D 1 249 ? 27.728 24.620 75.207 1.00 36.78 249 LEU D CA 1
ATOM 8346 C C . LEU D 1 249 ? 26.672 25.473 75.917 1.00 37.18 249 LEU D C 1
ATOM 8347 O O . LEU D 1 249 ? 25.776 24.947 76.588 1.00 36.73 249 LEU D O 1
ATOM 8352 N N . ARG D 1 250 ? 26.798 26.793 75.814 1.00 39.06 250 ARG D N 1
ATOM 8353 C CA . ARG D 1 250 ? 25.798 27.688 76.411 1.00 40.90 250 ARG D CA 1
ATOM 8354 C C . ARG D 1 250 ? 24.427 27.453 75.775 1.00 41.14 250 ARG D C 1
ATOM 8355 O O . ARG D 1 250 ? 23.450 27.345 76.495 1.00 42.13 250 ARG D O 1
ATOM 8363 N N . GLU D 1 251 ? 24.385 27.300 74.450 1.00 42.58 251 GLU D N 1
ATOM 8364 C CA . GLU D 1 251 ? 23.158 26.928 73.708 1.00 43.42 251 GLU D CA 1
ATOM 8365 C C . GLU D 1 251 ? 22.649 25.555 74.123 1.00 43.82 251 GLU D C 1
ATOM 8366 O O . GLU D 1 251 ? 21.464 25.407 74.443 1.00 43.96 251 GLU D O 1
ATOM 8372 N N . GLU D 1 252 ? 23.538 24.558 74.136 1.00 43.10 252 GLU D N 1
ATOM 8373 C CA . GLU D 1 252 ? 23.159 23.220 74.598 1.00 43.20 252 GLU D CA 1
ATOM 8374 C C . GLU D 1 252 ? 22.540 23.248 75.980 1.00 42.79 252 GLU D C 1
ATOM 8375 O O . GLU D 1 252 ? 21.635 22.483 76.263 1.00 42.82 252 GLU D O 1
ATOM 8381 N N . ARG D 1 253 ? 23.031 24.129 76.829 1.00 43.64 253 ARG D N 1
ATOM 8382 C CA . ARG D 1 253 ? 22.617 24.192 78.228 1.00 44.60 253 ARG D CA 1
ATOM 8383 C C . ARG D 1 253 ? 21.260 24.916 78.367 1.00 46.45 253 ARG D C 1
ATOM 8384 O O . ARG D 1 253 ? 20.435 24.568 79.217 1.00 46.15 253 ARG D O 1
ATOM 8392 N N . GLY D 1 254 ? 21.041 25.906 77.499 1.00 47.93 254 GLY D N 1
ATOM 8393 C CA . GLY D 1 254 ? 19.860 26.744 77.540 1.00 48.92 254 GLY D CA 1
ATOM 8394 C C . GLY D 1 254 ? 20.124 27.890 78.487 1.00 49.69 254 GLY D C 1
ATOM 8395 O O . GLY D 1 254 ? 19.198 28.634 78.848 1.00 50.94 254 GLY D O 1
ATOM 8396 N N . ALA D 1 255 ? 21.387 28.026 78.910 1.00 49.64 255 ALA D N 1
ATOM 8397 C CA . ALA D 1 255 ? 21.806 29.179 79.718 1.00 48.44 255 ALA D CA 1
ATOM 8398 C C . ALA D 1 255 ? 21.808 30.412 78.831 1.00 47.30 255 ALA D C 1
ATOM 8399 O O . ALA D 1 255 ? 21.686 30.323 77.594 1.00 47.98 255 ALA D O 1
ATOM 8401 N N . VAL D 1 256 ? 21.947 31.575 79.458 1.00 45.22 256 VAL D N 1
ATOM 8402 C CA . VAL D 1 256 ? 21.944 32.841 78.734 1.00 42.66 256 VAL D CA 1
ATOM 8403 C C . VAL D 1 256 ? 23.300 33.532 78.825 1.00 43.08 256 VAL D C 1
ATOM 8404 O O . VAL D 1 256 ? 23.716 33.967 79.899 1.00 43.37 256 VAL D O 1
ATOM 8408 N N . ALA D 1 257 ? 23.986 33.629 77.691 1.00 41.24 257 ALA D N 1
ATOM 8409 C CA . ALA D 1 257 ? 25.443 33.668 77.678 1.00 41.99 257 ALA D CA 1
ATOM 8410 C C . ALA D 1 257 ? 25.958 35.094 77.842 1.00 41.87 257 ALA D C 1
ATOM 8411 O O . ALA D 1 257 ? 25.176 36.037 77.962 1.00 36.88 257 ALA D O 1
ATOM 8413 N N . SER D 1 258 ? 27.279 35.244 77.847 1.00 43.18 258 SER D N 1
ATOM 8414 C CA . SER D 1 258 ? 27.906 36.500 78.242 1.00 43.22 258 SER D CA 1
ATOM 8415 C C . SER D 1 258 ? 27.699 37.576 77.181 1.00 46.47 258 SER D C 1
ATOM 8416 O O . SER D 1 258 ? 27.197 37.300 76.092 1.00 48.10 258 SER D O 1
ATOM 8419 N N . ASP D 1 259 ? 28.089 38.804 77.508 1.00 49.66 259 ASP D N 1
ATOM 8420 C CA . ASP D 1 259 ? 28.338 39.820 76.499 1.00 52.09 259 ASP D CA 1
ATOM 8421 C C . ASP D 1 259 ? 29.822 40.176 76.514 1.00 52.39 259 ASP D C 1
ATOM 8422 O O . ASP D 1 259 ? 30.207 41.328 76.279 1.00 53.28 259 ASP D O 1
ATOM 8427 N N . LEU D 1 260 ? 30.650 39.172 76.804 1.00 52.19 260 LEU D N 1
ATOM 8428 C CA . LEU D 1 260 ? 32.088 39.318 76.709 1.00 51.53 260 LEU D CA 1
ATOM 8429 C C . LEU D 1 260 ? 32.532 38.999 75.294 1.00 51.18 260 LEU D C 1
ATOM 8430 O O . LEU D 1 260 ? 31.971 38.111 74.638 1.00 51.27 260 LEU D O 1
ATOM 8435 N N . THR D 1 261 ? 33.562 39.712 74.842 1.00 50.59 261 THR D N 1
ATOM 8436 C CA . THR D 1 261 ? 34.231 39.400 73.589 1.00 50.10 261 THR D CA 1
ATOM 8437 C C . THR D 1 261 ? 34.956 38.026 73.702 1.00 49.43 261 THR D C 1
ATOM 8438 O O . THR D 1 261 ? 35.091 37.482 74.794 1.00 48.68 261 THR D O 1
ATOM 8442 N N . ALA D 1 262 ? 35.385 37.464 72.567 1.00 49.11 262 ALA D N 1
ATOM 8443 C CA . ALA D 1 262 ? 36.202 36.237 72.533 1.00 47.83 262 ALA D CA 1
ATOM 8444 C C . ALA D 1 262 ? 37.416 36.367 73.438 1.00 47.64 262 ALA D C 1
ATOM 8445 O O . ALA D 1 262 ? 37.787 35.402 74.107 1.00 47.96 262 ALA D O 1
ATOM 8447 N N . SER D 1 263 ? 38.019 37.558 73.472 1.00 47.01 263 SER D N 1
ATOM 8448 C CA . SER D 1 263 ? 39.207 37.808 74.304 1.00 46.97 263 SER D CA 1
ATOM 8449 C C . SER D 1 263 ? 38.934 37.968 75.814 1.00 46.45 263 SER D C 1
ATOM 8450 O O . SER D 1 263 ? 39.690 37.416 76.640 1.00 45.41 263 SER D O 1
ATOM 8453 N N . GLU D 1 264 ? 37.883 38.722 76.175 1.00 45.47 264 GLU D N 1
ATOM 8454 C CA . GLU D 1 264 ? 37.476 38.844 77.581 1.00 45.19 264 GLU D CA 1
ATOM 8455 C C . GLU D 1 264 ? 37.029 37.490 78.152 1.00 44.60 264 GLU D C 1
ATOM 8456 O O . GLU D 1 264 ? 37.231 37.200 79.333 1.00 44.61 264 GLU D O 1
ATOM 8462 N N . LEU D 1 265 ? 36.396 36.688 77.305 1.00 44.86 265 LEU D N 1
ATOM 8463 C CA . LEU D 1 265 ? 35.987 35.332 77.652 1.00 44.82 265 LEU D CA 1
ATOM 8464 C C . LEU D 1 265 ? 37.222 34.473 77.945 1.00 44.59 265 LEU D C 1
ATOM 8465 O O . LEU D 1 265 ? 37.301 33.844 78.999 1.00 44.24 265 LEU D O 1
ATOM 8470 N N . SER D 1 266 ? 38.190 34.504 77.027 1.00 44.44 266 SER D N 1
ATOM 8471 C CA . SER D 1 266 ? 39.438 33.756 77.156 1.00 44.69 266 SER D CA 1
ATOM 8472 C C . SER D 1 266 ? 40.184 34.137 78.435 1.00 44.95 266 SER D C 1
ATOM 8473 O O . SER D 1 266 ? 40.556 33.256 79.238 1.00 44.48 266 SER D O 1
ATOM 8476 N N . LYS D 1 267 ? 40.362 35.449 78.646 1.00 44.55 267 LYS D N 1
ATOM 8477 C CA . LYS D 1 267 ? 40.925 35.958 79.900 1.00 44.25 267 LYS D CA 1
ATOM 8478 C C . LYS D 1 267 ? 40.171 35.497 81.154 1.00 43.94 267 LYS D C 1
ATOM 8479 O O . LYS D 1 267 ? 40.784 35.117 82.153 1.00 44.33 267 LYS D O 1
ATOM 8485 N N . LYS D 1 268 ? 38.844 35.512 81.111 1.00 43.52 268 LYS D N 1
ATOM 8486 C CA . LYS D 1 268 ? 38.033 35.106 82.266 1.00 42.63 268 LYS D CA 1
ATOM 8487 C C . LYS D 1 268 ? 38.369 33.683 82.732 1.00 42.16 268 LYS D C 1
ATOM 8488 O O . LYS D 1 268 ? 38.545 33.445 83.920 1.00 41.64 268 LYS D O 1
ATOM 8494 N N . TYR D 1 269 ? 38.472 32.750 81.785 1.00 41.73 269 TYR D N 1
ATOM 8495 C CA . TYR D 1 269 ? 38.616 31.318 82.121 1.00 41.33 269 TYR D CA 1
ATOM 8496 C C . TYR D 1 269 ? 40.052 30.954 82.453 1.00 40.77 269 TYR D C 1
ATOM 8497 O O . TYR D 1 269 ? 40.382 29.801 82.728 1.00 40.95 269 TYR D O 1
ATOM 8506 N N . THR D 1 270 ? 40.884 31.982 82.436 1.00 40.71 270 THR D N 1
ATOM 8507 C CA . THR D 1 270 ? 42.254 31.930 82.884 1.00 40.19 270 THR D CA 1
ATOM 8508 C C . THR D 1 270 ? 42.335 32.168 84.417 1.00 40.13 270 THR D C 1
ATOM 8509 O O . THR D 1 270 ? 43.393 32.036 85.024 1.00 39.90 270 THR D O 1
ATOM 8513 N N . PHE D 1 271 ? 41.181 32.472 85.016 1.00 40.12 271 PHE D N 1
ATOM 8514 C CA . PHE D 1 271 ? 41.028 32.816 86.447 1.00 40.29 271 PHE D CA 1
ATOM 8515 C C . PHE D 1 271 ? 42.011 33.878 86.951 1.00 41.01 271 PHE D C 1
ATOM 8516 O O . PHE D 1 271 ? 42.664 33.657 87.974 1.00 40.66 271 PHE D O 1
ATOM 8524 N N . PRO D 1 272 ? 42.075 35.061 86.286 1.00 42.27 272 PRO D N 1
ATOM 8525 C CA . PRO D 1 272 ? 43.233 35.933 86.592 1.00 42.76 272 PRO D CA 1
ATOM 8526 C C . PRO D 1 272 ? 43.262 36.494 87.996 1.00 43.50 272 PRO D C 1
ATOM 8527 O O . PRO D 1 272 ? 44.330 36.866 88.447 1.00 43.60 272 PRO D O 1
ATOM 8531 N N . GLU D 1 273 ? 42.118 36.543 88.679 1.00 44.84 273 GLU D N 1
ATOM 8532 C CA . GLU D 1 273 ? 42.078 37.031 90.067 1.00 46.37 273 GLU D CA 1
ATOM 8533 C C . GLU D 1 273 ? 42.603 36.068 91.109 1.00 46.09 273 GLU D C 1
ATOM 8534 O O . GLU D 1 273 ? 43.099 36.520 92.148 1.00 46.48 273 GLU D O 1
ATOM 8540 N N . GLU D 1 274 ? 42.474 34.754 90.866 1.00 45.41 274 GLU D N 1
ATOM 8541 C CA . GLU D 1 274 ? 43.171 33.753 91.702 1.00 44.89 274 GLU D CA 1
ATOM 8542 C C . GLU D 1 274 ? 44.674 33.923 91.622 1.00 44.11 274 GLU D C 1
ATOM 8543 O O . GLU D 1 274 ? 45.354 33.961 92.622 1.00 44.07 274 GLU D O 1
ATOM 8549 N N . TYR D 1 275 ? 45.186 33.985 90.401 1.00 44.05 275 TYR D N 1
ATOM 8550 C CA . TYR D 1 275 ? 46.605 34.155 90.183 1.00 44.49 275 TYR D CA 1
ATOM 8551 C C . TYR D 1 275 ? 47.076 35.497 90.727 1.00 45.09 275 TYR D C 1
ATOM 8552 O O . TYR D 1 275 ? 48.194 35.590 91.233 1.00 45.09 275 TYR D O 1
ATOM 8561 N N . GLN D 1 276 ? 46.229 36.530 90.618 1.00 45.17 276 GLN D N 1
ATOM 8562 C CA . GLN D 1 276 ? 46.577 37.865 91.122 1.00 45.19 276 GLN D CA 1
ATOM 8563 C C . GLN D 1 276 ? 46.602 37.855 92.647 1.00 44.19 276 GLN D C 1
ATOM 8564 O O . GLN D 1 276 ? 47.508 38.426 93.246 1.00 43.93 276 GLN D O 1
ATOM 8570 N N . ALA D 1 277 ? 45.635 37.151 93.247 1.00 43.77 277 ALA D N 1
ATOM 8571 C CA . ALA D 1 277 ? 45.553 36.939 94.706 1.00 43.27 277 ALA D CA 1
ATOM 8572 C C . ALA D 1 277 ? 46.740 36.166 95.288 1.00 43.53 277 ALA D C 1
ATOM 8573 O O . ALA D 1 277 ? 47.234 36.486 96.379 1.00 43.44 277 ALA D O 1
ATOM 8575 N N . TRP D 1 278 ? 47.178 35.124 94.575 1.00 43.34 278 TRP D N 1
ATOM 8576 C CA . TRP D 1 278 ? 48.355 34.370 95.000 1.00 42.93 278 TRP D CA 1
ATOM 8577 C C . TRP D 1 278 ? 49.661 35.192 94.954 1.00 42.93 278 TRP D C 1
ATOM 8578 O O . TRP D 1 278 ? 50.448 35.157 95.892 1.00 42.39 278 TRP D O 1
ATOM 8589 N N . ALA D 1 279 ? 49.871 35.917 93.852 1.00 43.85 279 ALA D N 1
ATOM 8590 C CA . ALA D 1 279 ? 50.995 36.827 93.720 1.00 44.24 279 ALA D CA 1
ATOM 8591 C C . ALA D 1 279 ? 51.037 37.871 94.863 1.00 44.95 279 ALA D C 1
ATOM 8592 O O . ALA D 1 279 ? 52.086 38.068 95.492 1.00 44.39 279 ALA D O 1
ATOM 8594 N N . ARG D 1 280 ? 49.897 38.515 95.142 1.00 45.89 280 ARG D N 1
ATOM 8595 C CA . ARG D 1 280 ? 49.835 39.517 96.221 1.00 46.39 280 ARG D CA 1
ATOM 8596 C C . ARG D 1 280 ? 50.159 38.816 97.538 1.00 46.60 280 ARG D C 1
ATOM 8597 O O . ARG D 1 280 ? 50.935 39.337 98.359 1.00 46.55 280 ARG D O 1
ATOM 8600 N N . ASP D 1 281 ? 49.581 37.632 97.734 1.00 46.89 281 ASP D N 1
ATOM 8601 C CA . ASP D 1 281 ? 49.770 36.907 98.999 1.00 47.55 281 ASP D CA 1
ATOM 8602 C C . ASP D 1 281 ? 51.221 36.409 99.221 1.00 48.15 281 ASP D C 1
ATOM 8603 O O . ASP D 1 281 ? 51.827 36.692 100.254 1.00 47.50 281 ASP D O 1
ATOM 8608 N N . TYR D 1 282 ? 51.787 35.715 98.226 1.00 48.95 282 TYR D N 1
ATOM 8609 C CA . TYR D 1 282 ? 53.024 34.936 98.428 1.00 49.20 282 TYR D CA 1
ATOM 8610 C C . TYR D 1 282 ? 54.272 35.591 97.860 1.00 50.22 282 TYR D C 1
ATOM 8611 O O . TYR D 1 282 ? 55.384 35.180 98.180 1.00 50.36 282 TYR D O 1
ATOM 8620 N N . MET D 1 283 ? 54.086 36.612 97.028 1.00 51.51 283 MET D N 1
ATOM 8621 C CA . MET D 1 283 ? 55.195 37.273 96.352 1.00 52.62 283 MET D CA 1
ATOM 8622 C C . MET D 1 283 ? 55.229 38.793 96.549 1.00 54.06 283 MET D C 1
ATOM 8623 O O . MET D 1 283 ? 55.579 39.541 95.628 1.00 53.91 283 MET D O 1
ATOM 8628 N N . GLU D 1 284 ? 54.860 39.229 97.754 1.00 55.64 284 GLU D N 1
ATOM 8629 C CA . GLU D 1 284 ? 54.951 40.634 98.169 1.00 57.45 284 GLU D CA 1
ATOM 8630 C C . GLU D 1 284 ? 55.493 40.739 99.598 1.00 57.98 284 GLU D C 1
ATOM 8631 O O . GLU D 1 284 ? 56.153 41.730 99.948 1.00 58.65 284 GLU D O 1
ATOM 8637 N N . ALA E 1 4 ? 125.606 49.223 28.200 1.00 32.28 4 ALA E N 1
ATOM 8638 C CA . ALA E 1 4 ? 126.296 50.457 28.694 1.00 31.71 4 ALA E CA 1
ATOM 8639 C C . ALA E 1 4 ? 126.016 50.691 30.188 1.00 31.01 4 ALA E C 1
ATOM 8640 O O . ALA E 1 4 ? 124.892 50.506 30.673 1.00 32.05 4 ALA E O 1
ATOM 8642 N N . SER E 1 5 ? 127.045 51.086 30.913 1.00 28.85 5 SER E N 1
ATOM 8643 C CA . SER E 1 5 ? 126.905 51.523 32.303 1.00 27.18 5 SER E CA 1
ATOM 8644 C C . SER E 1 5 ? 126.403 52.973 32.335 1.00 25.60 5 SER E C 1
ATOM 8645 O O . SER E 1 5 ? 126.395 53.674 31.324 1.00 24.19 5 SER E O 1
ATOM 8648 N N . HIS E 1 6 ? 125.969 53.429 33.501 1.00 24.46 6 HIS E N 1
ATOM 8649 C CA . HIS E 1 6 ? 125.571 54.812 33.624 1.00 24.59 6 HIS E CA 1
ATOM 8650 C C . HIS E 1 6 ? 126.685 55.762 33.185 1.00 23.52 6 HIS E C 1
ATOM 8651 O O . HIS E 1 6 ? 126.407 56.786 32.537 1.00 22.43 6 HIS E O 1
ATOM 8658 N N . HIS E 1 7 ? 127.936 55.428 33.551 1.00 23.49 7 HIS E N 1
ATOM 8659 C CA . HIS E 1 7 ? 129.092 56.218 33.133 1.00 22.10 7 HIS E CA 1
ATOM 8660 C C . HIS E 1 7 ? 129.225 56.223 31.602 1.00 22.82 7 HIS E C 1
ATOM 8661 O O . HIS E 1 7 ? 129.509 57.249 31.010 1.00 21.74 7 HIS E O 1
ATOM 8668 N N . GLU E 1 8 ? 129.034 55.059 30.977 1.00 24.15 8 GLU E N 1
ATOM 8669 C CA . GLU E 1 8 ? 129.176 54.970 29.514 1.00 24.60 8 GLU E CA 1
ATOM 8670 C C . GLU E 1 8 ? 128.101 55.773 28.758 1.00 24.25 8 GLU E C 1
ATOM 8671 O O . GLU E 1 8 ? 128.396 56.367 27.724 1.00 24.53 8 GLU E O 1
ATOM 8677 N N . LEU E 1 9 ? 126.882 55.820 29.303 1.00 23.05 9 LEU E N 1
ATOM 8678 C CA . LEU E 1 9 ? 125.829 56.615 28.699 1.00 22.85 9 LEU E CA 1
ATOM 8679 C C . LEU E 1 9 ? 126.132 58.099 28.802 1.00 22.61 9 LEU E C 1
ATOM 8680 O O . LEU E 1 9 ? 125.814 58.839 27.889 1.00 23.05 9 LEU E O 1
ATOM 8685 N N . ARG E 1 10 ? 126.809 58.519 29.869 1.00 21.26 10 ARG E N 1
ATOM 8686 C CA . ARG E 1 10 ? 127.269 59.916 30.001 1.00 22.48 10 ARG E CA 1
ATOM 8687 C C . ARG E 1 10 ? 128.306 60.292 28.921 1.00 23.04 10 ARG E C 1
ATOM 8688 O O . ARG E 1 10 ? 128.241 61.354 28.302 1.00 24.21 10 ARG E O 1
ATOM 8696 N N . ALA E 1 11 ? 129.247 59.391 28.697 1.00 23.35 11 ALA E N 1
ATOM 8697 C CA . ALA E 1 11 ? 130.242 59.581 27.650 1.00 25.33 11 ALA E CA 1
ATOM 8698 C C . ALA E 1 11 ? 129.555 59.713 26.267 1.00 25.12 11 ALA E C 1
ATOM 8699 O O . ALA E 1 11 ? 129.964 60.558 25.436 1.00 26.49 11 ALA E O 1
ATOM 8701 N N . MET E 1 12 ? 128.538 58.870 26.048 1.00 24.68 12 MET E N 1
ATOM 8702 C CA . MET E 1 12 ? 127.692 58.897 24.864 1.00 25.90 12 MET E CA 1
ATOM 8703 C C . MET E 1 12 ? 127.004 60.248 24.665 1.00 26.25 12 MET E C 1
ATOM 8704 O O . MET E 1 12 ? 127.066 60.830 23.566 1.00 25.35 12 MET E O 1
ATOM 8709 N N . PHE E 1 13 ? 126.398 60.774 25.739 1.00 24.64 13 PHE E N 1
ATOM 8710 C CA . PHE E 1 13 ? 125.767 62.086 25.710 1.00 23.49 13 PHE E CA 1
ATOM 8711 C C . PHE E 1 13 ? 126.747 63.237 25.461 1.00 23.21 13 PHE E C 1
ATOM 8712 O O . PHE E 1 13 ? 126.507 64.138 24.619 1.00 21.79 13 PHE E O 1
ATOM 8720 N N . ARG E 1 14 ? 127.877 63.232 26.159 1.00 23.94 14 ARG E N 1
ATOM 8721 C CA . ARG E 1 14 ? 128.918 64.230 25.854 1.00 24.67 14 ARG E CA 1
ATOM 8722 C C . ARG E 1 14 ? 129.354 64.214 24.386 1.00 24.69 14 ARG E C 1
ATOM 8723 O O . ARG E 1 14 ? 129.619 65.262 23.800 1.00 25.77 14 ARG E O 1
ATOM 8731 N N . ALA E 1 15 ? 129.434 63.026 23.824 1.00 24.95 15 ALA E N 1
ATOM 8732 C CA . ALA E 1 15 ? 129.848 62.864 22.448 1.00 26.29 15 ALA E CA 1
ATOM 8733 C C . ALA E 1 15 ? 128.750 63.359 21.522 1.00 26.38 15 ALA E C 1
ATOM 8734 O O . ALA E 1 15 ? 129.084 63.942 20.502 1.00 28.00 15 ALA E O 1
ATOM 8736 N N . LEU E 1 16 ? 127.459 63.219 21.875 1.00 25.96 16 LEU E N 1
ATOM 8737 C CA . LEU E 1 16 ? 126.381 63.920 21.103 1.00 25.71 16 LEU E CA 1
ATOM 8738 C C . LEU E 1 16 ? 126.588 65.454 21.178 1.00 25.61 16 LEU E C 1
ATOM 8739 O O . LEU E 1 16 ? 126.517 66.134 20.177 1.00 25.84 16 LEU E O 1
ATOM 8744 N N . LEU E 1 17 ? 126.901 65.980 22.359 1.00 25.37 17 LEU E N 1
ATOM 8745 C CA . LEU E 1 17 ? 127.081 67.439 22.544 1.00 25.95 17 LEU E CA 1
ATOM 8746 C C . LEU E 1 17 ? 128.304 67.981 21.798 1.00 26.62 17 LEU E C 1
ATOM 8747 O O . LEU E 1 17 ? 128.315 69.145 21.385 1.00 27.65 17 LEU E O 1
ATOM 8752 N N . ASP E 1 18 ? 129.317 67.127 21.654 1.00 28.48 18 ASP E N 1
ATOM 8753 C CA . ASP E 1 18 ? 130.548 67.446 20.903 1.00 31.00 18 ASP E CA 1
ATOM 8754 C C . ASP E 1 18 ? 130.459 67.470 19.401 1.00 31.30 18 ASP E C 1
ATOM 8755 O O . ASP E 1 18 ? 131.370 67.987 18.727 1.00 31.16 18 ASP E O 1
ATOM 8760 N N . SER E 1 19 ? 129.416 66.826 18.883 1.00 31.54 19 SER E N 1
ATOM 8761 C CA . SER E 1 19 ? 129.147 66.748 17.466 1.00 32.42 19 SER E CA 1
ATOM 8762 C C . SER E 1 19 ? 128.731 68.117 16.884 1.00 33.13 19 SER E C 1
ATOM 8763 O O . SER E 1 19 ? 128.748 69.152 17.579 1.00 33.06 19 SER E O 1
ATOM 8766 N N . SER E 1 20 ? 128.410 68.127 15.586 1.00 34.03 20 SER E N 1
ATOM 8767 C CA . SER E 1 20 ? 128.014 69.362 14.916 1.00 35.32 20 SER E CA 1
ATOM 8768 C C . SER E 1 20 ? 126.534 69.302 14.562 1.00 35.08 20 SER E C 1
ATOM 8769 O O . SER E 1 20 ? 126.049 70.142 13.806 1.00 36.94 20 SER E O 1
ATOM 8772 N N . ARG E 1 21 ? 125.826 68.337 15.152 1.00 35.18 21 ARG E N 1
ATOM 8773 C CA . ARG E 1 21 ? 124.407 68.042 14.866 1.00 33.89 21 ARG E CA 1
ATOM 8774 C C . ARG E 1 21 ? 123.492 68.409 16.054 1.00 32.42 21 ARG E C 1
ATOM 8775 O O . ARG E 1 21 ? 123.947 68.460 17.204 1.00 32.58 21 ARG E O 1
ATOM 8783 N N . CYS E 1 22 ? 122.192 68.648 15.795 1.00 26.83 22 CYS E N 1
ATOM 8784 C CA . CYS E 1 22 ? 121.208 68.614 16.907 1.00 27.06 22 CYS E CA 1
ATOM 8785 C C . CYS E 1 22 ? 120.291 67.378 16.847 1.00 26.60 22 CYS E C 1
ATOM 8786 O O . CYS E 1 22 ? 119.936 66.852 15.749 1.00 29.16 22 CYS E O 1
ATOM 8789 N N . TYR E 1 23 ? 119.921 66.920 18.030 1.00 28.50 23 TYR E N 1
ATOM 8790 C CA . TYR E 1 23 ? 119.194 65.707 18.176 1.00 28.01 23 TYR E CA 1
ATOM 8791 C C . TYR E 1 23 ? 117.859 66.035 18.866 1.00 28.51 23 TYR E C 1
ATOM 8792 O O . TYR E 1 23 ? 117.801 66.938 19.716 1.00 28.19 23 TYR E O 1
ATOM 8801 N N . HIS E 1 24 ? 116.794 65.336 18.428 1.00 27.45 24 HIS E N 1
ATOM 8802 C CA . HIS E 1 24 ? 115.458 65.428 19.022 1.00 26.10 24 HIS E CA 1
ATOM 8803 C C . HIS E 1 24 ? 115.258 64.316 20.021 1.00 24.58 24 HIS E C 1
ATOM 8804 O O . HIS E 1 24 ? 115.402 63.142 19.712 1.00 23.12 24 HIS E O 1
ATOM 8811 N N . THR E 1 25 ? 114.951 64.700 21.253 1.00 23.88 25 THR E N 1
ATOM 8812 C CA . THR E 1 25 ? 114.662 63.706 22.277 1.00 23.47 25 THR E CA 1
ATOM 8813 C C . THR E 1 25 ? 113.384 62.910 21.965 1.00 23.43 25 THR E C 1
ATOM 8814 O O . THR E 1 25 ? 112.475 63.401 21.308 1.00 24.09 25 THR E O 1
ATOM 8818 N N . ALA E 1 26 ? 113.395 61.670 22.434 1.00 22.78 26 ALA E N 1
ATOM 8819 C CA . ALA E 1 26 ? 112.221 60.905 22.775 1.00 23.18 26 ALA E CA 1
ATOM 8820 C C . ALA E 1 26 ? 111.859 61.220 24.234 1.00 22.83 26 ALA E C 1
ATOM 8821 O O . ALA E 1 26 ? 112.738 61.335 25.082 1.00 22.46 26 ALA E O 1
ATOM 8823 N N . SER E 1 27 ? 110.567 61.360 24.488 1.00 23.61 27 SER E N 1
ATOM 8824 C CA . SER E 1 27 ? 109.999 61.505 25.839 1.00 24.72 27 SER E CA 1
ATOM 8825 C C . SER E 1 27 ? 110.138 60.114 26.427 1.00 23.97 27 SER E C 1
ATOM 8826 O O . SER E 1 27 ? 109.591 59.124 25.907 1.00 24.36 27 SER E O 1
ATOM 8829 N N . VAL E 1 28 ? 110.961 60.016 27.463 1.00 23.74 28 VAL E N 1
ATOM 8830 C CA . VAL E 1 28 ? 111.264 58.737 28.117 1.00 24.42 28 VAL E CA 1
ATOM 8831 C C . VAL E 1 28 ? 110.922 58.872 29.606 1.00 24.60 28 VAL E C 1
ATOM 8832 O O . VAL E 1 28 ? 111.568 59.634 30.313 1.00 26.07 28 VAL E O 1
ATOM 8836 N N . PHE E 1 29 ? 109.941 58.107 30.065 1.00 25.18 29 PHE E N 1
ATOM 8837 C CA . PHE E 1 29 ? 109.321 58.348 31.359 1.00 24.66 29 PHE E CA 1
ATOM 8838 C C . PHE E 1 29 ? 109.144 57.167 32.269 1.00 24.25 29 PHE E C 1
ATOM 8839 O O . PHE E 1 29 ? 108.784 57.343 33.427 1.00 22.65 29 PHE E O 1
ATOM 8847 N N . ASP E 1 30 ? 109.393 55.969 31.739 1.00 23.34 30 ASP E N 1
ATOM 8848 C CA . ASP E 1 30 ? 109.353 54.715 32.506 1.00 23.84 30 ASP E CA 1
ATOM 8849 C C . ASP E 1 30 ? 110.149 53.647 31.797 1.00 23.46 30 ASP E C 1
ATOM 8850 O O . ASP E 1 30 ? 110.627 53.884 30.692 1.00 24.89 30 ASP E O 1
ATOM 8855 N N . PRO E 1 31 ? 110.356 52.477 32.435 1.00 23.80 31 PRO E N 1
ATOM 8856 C CA . PRO E 1 31 ? 111.160 51.466 31.719 1.00 24.28 31 PRO E CA 1
ATOM 8857 C C . PRO E 1 31 ? 110.672 51.018 30.304 1.00 23.98 31 PRO E C 1
ATOM 8858 O O . PRO E 1 31 ? 111.489 50.872 29.388 1.00 25.44 31 PRO E O 1
ATOM 8862 N N . MET E 1 32 ? 109.366 50.863 30.105 1.00 23.93 32 MET E N 1
ATOM 8863 C CA . MET E 1 32 ? 108.856 50.461 28.757 1.00 24.27 32 MET E CA 1
ATOM 8864 C C . MET E 1 32 ? 109.139 51.496 27.674 1.00 23.72 32 MET E C 1
ATOM 8865 O O . MET E 1 32 ? 109.594 51.147 26.590 1.00 23.72 32 MET E O 1
ATOM 8870 N N . SER E 1 33 ? 108.943 52.778 27.978 1.00 23.92 33 SER E N 1
ATOM 8871 C CA . SER E 1 33 ? 109.247 53.818 27.019 1.00 23.63 33 SER E CA 1
ATOM 8872 C C . SER E 1 33 ? 110.749 54.025 26.740 1.00 24.09 33 SER E C 1
ATOM 8873 O O . SER E 1 33 ? 111.120 54.474 25.651 1.00 23.99 33 SER E O 1
ATOM 8876 N N . ALA E 1 34 ? 111.595 53.761 27.738 1.00 24.56 34 ALA E N 1
ATOM 8877 C CA . ALA E 1 34 ? 113.050 53.786 27.577 1.00 24.36 34 ALA E CA 1
ATOM 8878 C C . ALA E 1 34 ? 113.477 52.696 26.565 1.00 24.25 34 ALA E C 1
ATOM 8879 O O . ALA E 1 34 ? 114.285 52.957 25.685 1.00 22.99 34 ALA E O 1
ATOM 8881 N N . ARG E 1 35 ? 112.926 51.499 26.730 1.00 24.28 35 ARG E N 1
ATOM 8882 C CA . ARG E 1 35 ? 113.154 50.348 25.819 1.00 24.91 35 ARG E CA 1
ATOM 8883 C C . ARG E 1 35 ? 112.664 50.581 24.366 1.00 25.01 35 ARG E C 1
ATOM 8884 O O . ARG E 1 35 ? 113.387 50.251 23.411 1.00 25.38 35 ARG E O 1
ATOM 8892 N N . ILE E 1 36 ? 111.483 51.189 24.225 1.00 25.01 36 ILE E N 1
ATOM 8893 C CA . ILE E 1 36 ? 110.894 51.612 22.960 1.00 25.26 36 ILE E CA 1
ATOM 8894 C C . ILE E 1 36 ? 111.758 52.671 22.268 1.00 27.14 36 ILE E C 1
ATOM 8895 O O . ILE E 1 36 ? 112.081 52.519 21.072 1.00 26.68 36 ILE E O 1
ATOM 8900 N N . ALA E 1 37 ? 112.137 53.749 22.996 1.00 26.93 37 ALA E N 1
ATOM 8901 C CA . ALA E 1 37 ? 113.017 54.772 22.420 1.00 26.75 37 ALA E CA 1
ATOM 8902 C C . ALA E 1 37 ? 114.357 54.234 21.886 1.00 27.15 37 ALA E C 1
ATOM 8903 O O . ALA E 1 37 ? 114.818 54.639 20.823 1.00 26.90 37 ALA E O 1
ATOM 8905 N N . ALA E 1 38 ? 114.975 53.324 22.625 1.00 27.65 38 ALA E N 1
ATOM 8906 C CA . ALA E 1 38 ? 116.240 52.715 22.196 1.00 28.96 38 ALA E CA 1
ATOM 8907 C C . ALA E 1 38 ? 116.022 51.805 20.971 1.00 29.45 38 ALA E C 1
ATOM 8908 O O . ALA E 1 38 ? 116.732 51.896 19.975 1.00 28.93 38 ALA E O 1
ATOM 8910 N N . ASP E 1 39 ? 115.012 50.947 21.062 1.00 31.36 39 ASP E N 1
ATOM 8911 C CA . ASP E 1 39 ? 114.645 50.120 19.927 1.00 31.95 39 ASP E CA 1
ATOM 8912 C C . ASP E 1 39 ? 114.454 50.914 18.619 1.00 32.53 39 ASP E C 1
ATOM 8913 O O . ASP E 1 39 ? 114.888 50.455 17.556 1.00 33.81 39 ASP E O 1
ATOM 8918 N N . LEU E 1 40 ? 113.870 52.101 18.694 1.00 30.81 40 LEU E N 1
ATOM 8919 C CA . LEU E 1 40 ? 113.690 52.945 17.525 1.00 30.25 40 LEU E CA 1
ATOM 8920 C C . LEU E 1 40 ? 114.893 53.830 17.101 1.00 29.33 40 LEU E C 1
ATOM 8921 O O . LEU E 1 40 ? 114.833 54.539 16.102 1.00 29.75 40 LEU E O 1
ATOM 8926 N N . GLY E 1 41 ? 115.977 53.782 17.852 1.00 28.94 41 GLY E N 1
ATOM 8927 C CA . GLY E 1 41 ? 117.204 54.499 17.475 1.00 28.84 41 GLY E CA 1
ATOM 8928 C C . GLY E 1 41 ? 117.409 55.933 17.966 1.00 27.81 41 GLY E C 1
ATOM 8929 O O . GLY E 1 41 ? 118.323 56.624 17.497 1.00 27.87 41 GLY E O 1
ATOM 8930 N N . PHE E 1 42 ? 116.580 56.415 18.885 1.00 26.43 42 PHE E N 1
ATOM 8931 C CA . PHE E 1 42 ? 116.827 57.750 19.441 1.00 26.63 42 PHE E CA 1
ATOM 8932 C C . PHE E 1 42 ? 118.220 57.786 20.087 1.00 25.00 42 PHE E C 1
ATOM 8933 O O . PHE E 1 42 ? 118.611 56.865 20.747 1.00 26.42 42 PHE E O 1
ATOM 8941 N N . GLU E 1 43 ? 118.956 58.834 19.830 1.00 25.95 43 GLU E N 1
ATOM 8942 C CA . GLU E 1 43 ? 120.250 59.080 20.484 1.00 26.59 43 GLU E CA 1
ATOM 8943 C C . GLU E 1 43 ? 120.074 59.373 21.989 1.00 26.47 43 GLU E C 1
ATOM 8944 O O . GLU E 1 43 ? 120.865 58.905 22.780 1.00 26.73 43 GLU E O 1
ATOM 8950 N N . CYS E 1 44 ? 118.999 60.098 22.350 1.00 25.83 44 CYS E N 1
ATOM 8951 C CA . CYS E 1 44 ? 118.757 60.553 23.726 1.00 24.79 44 CYS E CA 1
ATOM 8952 C C . CYS E 1 44 ? 117.259 60.755 24.076 1.00 23.56 44 CYS E C 1
ATOM 8953 O O . CYS E 1 44 ? 116.375 60.877 23.176 1.00 23.48 44 CYS E O 1
ATOM 8956 N N . GLY E 1 45 ? 116.981 60.699 25.374 1.00 22.02 45 GLY E N 1
ATOM 8957 C CA . GLY E 1 45 ? 115.628 60.804 25.888 1.00 22.38 45 GLY E CA 1
ATOM 8958 C C . GLY E 1 45 ? 115.561 61.880 26.969 1.00 21.91 45 GLY E C 1
ATOM 8959 O O . GLY E 1 45 ? 116.616 62.350 27.457 1.00 20.87 45 GLY E O 1
ATOM 8960 N N . ILE E 1 46 ? 114.328 62.281 27.296 1.00 21.64 46 ILE E N 1
ATOM 8961 C CA . ILE E 1 46 ? 114.021 63.278 28.303 1.00 21.01 46 ILE E CA 1
ATOM 8962 C C . ILE E 1 46 ? 112.901 62.768 29.236 1.00 20.44 46 ILE E C 1
ATOM 8963 O O . ILE E 1 46 ? 111.750 62.479 28.774 1.00 19.64 46 ILE E O 1
ATOM 8968 N N . LEU E 1 47 ? 113.242 62.705 30.537 1.00 20.65 47 LEU E N 1
ATOM 8969 C CA . LEU E 1 47 ? 112.259 62.607 31.590 1.00 20.25 47 LEU E CA 1
ATOM 8970 C C . LEU E 1 47 ? 111.792 63.997 32.022 1.00 20.80 47 LEU E C 1
ATOM 8971 O O . LEU E 1 47 ? 112.560 64.793 32.654 1.00 20.73 47 LEU E O 1
ATOM 8976 N N . GLY E 1 48 ? 110.540 64.323 31.653 1.00 19.89 48 GLY E N 1
ATOM 8977 C CA . GLY E 1 48 ? 109.957 65.595 32.074 1.00 18.64 48 GLY E CA 1
ATOM 8978 C C . GLY E 1 48 ? 109.331 65.569 33.469 1.00 18.09 48 GLY E C 1
ATOM 8979 O O . GLY E 1 48 ? 108.693 64.584 33.901 1.00 17.06 48 GLY E O 1
ATOM 8980 N N . GLY E 1 49 ? 109.517 66.674 34.174 1.00 17.96 49 GLY E N 1
ATOM 8981 C CA . GLY E 1 49 ? 108.856 66.882 35.466 1.00 18.63 49 GLY E CA 1
ATOM 8982 C C . GLY E 1 49 ? 107.329 66.875 35.329 1.00 17.79 49 GLY E C 1
ATOM 8983 O O . GLY E 1 49 ? 106.613 66.408 36.235 1.00 18.56 49 GLY E O 1
ATOM 8984 N N . SER E 1 50 ? 106.805 67.423 34.241 1.00 18.35 50 SER E N 1
ATOM 8985 C CA . SER E 1 50 ? 105.342 67.367 34.025 1.00 18.86 50 SER E CA 1
ATOM 8986 C C . SER E 1 50 ? 104.855 65.944 33.869 1.00 18.44 50 SER E C 1
ATOM 8987 O O . SER E 1 50 ? 103.788 65.620 34.384 1.00 19.21 50 SER E O 1
ATOM 8990 N N . VAL E 1 51 ? 105.621 65.088 33.174 1.00 17.88 51 VAL E N 1
ATOM 8991 C CA . VAL E 1 51 ? 105.185 63.739 32.944 1.00 18.34 51 VAL E CA 1
ATOM 8992 C C . VAL E 1 51 ? 105.221 62.901 34.206 1.00 18.39 51 VAL E C 1
ATOM 8993 O O . VAL E 1 51 ? 104.292 62.117 34.451 1.00 17.80 51 VAL E O 1
ATOM 8997 N N . ALA E 1 52 ? 106.275 63.080 35.011 1.00 17.97 52 ALA E N 1
ATOM 8998 C CA . ALA E 1 52 ? 106.375 62.350 36.259 1.00 18.98 52 ALA E CA 1
ATOM 8999 C C . ALA E 1 52 ? 105.160 62.745 37.145 1.00 18.75 52 ALA E C 1
ATOM 9000 O O . ALA E 1 52 ? 104.613 61.926 37.900 1.00 19.77 52 ALA E O 1
ATOM 9002 N N . SER E 1 53 ? 104.772 64.008 37.088 1.00 18.28 53 SER E N 1
ATOM 9003 C CA . SER E 1 53 ? 103.618 64.507 37.850 1.00 20.22 53 SER E CA 1
ATOM 9004 C C . SER E 1 53 ? 102.249 63.855 37.433 1.00 18.90 53 SER E C 1
ATOM 9005 O O . SER E 1 53 ? 101.417 63.462 38.283 1.00 17.48 53 SER E O 1
ATOM 9008 N N . LEU E 1 54 ? 102.050 63.705 36.130 1.00 19.33 54 LEU E N 1
ATOM 9009 C CA . LEU E 1 54 ? 100.905 62.929 35.613 1.00 18.93 54 LEU E CA 1
ATOM 9010 C C . LEU E 1 54 ? 100.955 61.489 36.078 1.00 20.41 54 LEU E C 1
ATOM 9011 O O . LEU E 1 54 ? 99.932 61.002 36.583 1.00 21.07 54 LEU E O 1
ATOM 9016 N N . GLN E 1 55 ? 102.127 60.830 35.985 1.00 20.92 55 GLN E N 1
ATOM 9017 C CA . GLN E 1 55 ? 102.244 59.380 36.219 1.00 21.68 55 GLN E CA 1
ATOM 9018 C C . GLN E 1 55 ? 102.078 59.087 37.702 1.00 21.49 55 GLN E C 1
ATOM 9019 O O . GLN E 1 55 ? 101.488 58.074 38.057 1.00 21.16 55 GLN E O 1
ATOM 9025 N N . VAL E 1 56 ? 102.690 59.939 38.538 1.00 19.88 56 VAL E N 1
ATOM 9026 C CA . VAL E 1 56 ? 102.779 59.688 40.006 1.00 18.00 56 VAL E CA 1
ATOM 9027 C C . VAL E 1 56 ? 101.458 60.156 40.659 1.00 17.50 56 VAL E C 1
ATOM 9028 O O . VAL E 1 56 ? 100.891 59.455 41.534 1.00 18.14 56 VAL E O 1
ATOM 9032 N N . LEU E 1 57 ? 100.966 61.313 40.226 1.00 16.72 57 LEU E N 1
ATOM 9033 C CA . LEU E 1 57 ? 99.884 62.055 40.923 1.00 18.70 57 LEU E CA 1
ATOM 9034 C C . LEU E 1 57 ? 98.583 62.296 40.143 1.00 18.07 57 LEU E C 1
ATOM 9035 O O . LEU E 1 57 ? 97.601 62.662 40.759 1.00 18.36 57 LEU E O 1
ATOM 9040 N N . ALA E 1 58 ? 98.613 62.147 38.819 1.00 18.00 58 ALA E N 1
ATOM 9041 C CA . ALA E 1 58 ? 97.568 62.714 37.892 1.00 19.21 58 ALA E CA 1
ATOM 9042 C C . ALA E 1 58 ? 97.390 64.192 38.188 1.00 18.88 58 ALA E C 1
ATOM 9043 O O . ALA E 1 58 ? 96.281 64.683 38.360 1.00 18.30 58 ALA E O 1
ATOM 9045 N N . ALA E 1 59 ? 98.504 64.894 38.278 1.00 19.10 59 ALA E N 1
ATOM 9046 C CA . ALA E 1 59 ? 98.481 66.293 38.696 1.00 19.15 59 ALA E CA 1
ATOM 9047 C C . ALA E 1 59 ? 99.137 67.213 37.674 1.00 19.55 59 ALA E C 1
ATOM 9048 O O . ALA E 1 59 ? 99.965 66.735 36.868 1.00 19.15 59 ALA E O 1
ATOM 9050 N N . PRO E 1 60 ? 98.757 68.525 37.684 1.00 20.03 60 PRO E N 1
ATOM 9051 C CA . PRO E 1 60 ? 99.426 69.454 36.803 1.00 20.04 60 PRO E CA 1
ATOM 9052 C C . PRO E 1 60 ? 100.882 69.711 37.235 1.00 20.23 60 PRO E C 1
ATOM 9053 O O . PRO E 1 60 ? 101.338 69.264 38.300 1.00 19.22 60 PRO E O 1
ATOM 9057 N N . ASP E 1 61 ? 101.588 70.454 36.405 1.00 20.64 61 ASP E N 1
ATOM 9058 C CA . ASP E 1 61 ? 103.041 70.638 36.531 1.00 20.69 61 ASP E CA 1
ATOM 9059 C C . ASP E 1 61 ? 103.322 71.726 37.577 1.00 21.61 61 ASP E C 1
ATOM 9060 O O . ASP E 1 61 ? 103.912 72.750 37.282 1.00 20.56 61 ASP E O 1
ATOM 9065 N N . PHE E 1 62 ? 102.883 71.479 38.824 1.00 20.97 62 PHE E N 1
ATOM 9066 C CA . PHE E 1 62 ? 102.882 72.499 39.873 1.00 22.53 62 PHE E CA 1
ATOM 9067 C C . PHE E 1 62 ? 103.887 72.257 40.988 1.00 22.59 62 PHE E C 1
ATOM 9068 O O . PHE E 1 62 ? 103.732 72.887 42.078 1.00 24.50 62 PHE E O 1
ATOM 9076 N N . ALA E 1 63 ? 104.862 71.357 40.753 1.00 20.82 63 ALA E N 1
ATOM 9077 C CA . ALA E 1 63 ? 105.943 71.064 41.713 1.00 20.93 63 ALA E CA 1
ATOM 9078 C C . ALA E 1 63 ? 105.295 70.455 43.012 1.00 20.91 63 ALA E C 1
ATOM 9079 O O . ALA E 1 63 ? 105.612 70.813 44.165 1.00 21.16 63 ALA E O 1
ATOM 9081 N N . LEU E 1 64 ? 104.382 69.520 42.765 1.00 21.40 64 LEU E N 1
ATOM 9082 C CA . LEU E 1 64 ? 103.670 68.791 43.758 1.00 19.51 64 LEU E CA 1
ATOM 9083 C C . LEU E 1 64 ? 104.381 67.477 44.032 1.00 18.63 64 LEU E C 1
ATOM 9084 O O . LEU E 1 64 ? 104.404 67.020 45.190 1.00 17.62 64 LEU E O 1
ATOM 9089 N N . ILE E 1 65 ? 104.993 66.878 43.015 1.00 15.93 65 ILE E N 1
ATOM 9090 C CA A ILE E 1 65 ? 105.860 65.704 43.239 0.50 15.63 65 ILE E CA 1
ATOM 9091 C CA B ILE E 1 65 ? 105.857 65.725 43.183 0.50 16.04 65 ILE E CA 1
ATOM 9092 C C . ILE E 1 65 ? 107.074 66.062 44.107 1.00 16.02 65 ILE E C 1
ATOM 9093 O O . ILE E 1 65 ? 107.574 67.211 44.117 1.00 17.39 65 ILE E O 1
ATOM 9102 N N . THR E 1 66 ? 107.511 65.105 44.905 1.00 15.92 66 THR E N 1
ATOM 9103 C CA . THR E 1 66 ? 108.659 65.332 45.811 1.00 16.16 66 THR E CA 1
ATOM 9104 C C . THR E 1 66 ? 109.902 64.936 45.000 1.00 17.16 66 THR E C 1
ATOM 9105 O O . THR E 1 66 ? 109.777 64.119 44.120 1.00 17.27 66 THR E O 1
ATOM 9109 N N . LEU E 1 67 ? 111.081 65.433 45.352 1.00 16.58 67 LEU E N 1
ATOM 9110 C CA . LEU E 1 67 ? 112.341 64.859 44.816 1.00 16.56 67 LEU E CA 1
ATOM 9111 C C . LEU E 1 67 ? 112.410 63.293 44.865 1.00 16.19 67 LEU E C 1
ATOM 9112 O O . LEU E 1 67 ? 112.810 62.625 43.892 1.00 15.88 67 LEU E O 1
ATOM 9117 N N . SER E 1 68 ? 112.030 62.688 45.989 1.00 16.30 68 SER E N 1
ATOM 9118 C CA . SER E 1 68 ? 112.008 61.233 46.100 1.00 16.46 68 SER E CA 1
ATOM 9119 C C . SER E 1 68 ? 111.132 60.545 45.028 1.00 16.64 68 SER E C 1
ATOM 9120 O O . SER E 1 68 ? 111.494 59.480 44.506 1.00 16.80 68 SER E O 1
ATOM 9123 N N . GLU E 1 69 ? 109.968 61.120 44.734 1.00 17.88 69 GLU E N 1
ATOM 9124 C CA . GLU E 1 69 ? 109.099 60.548 43.665 1.00 17.44 69 GLU E CA 1
ATOM 9125 C C . GLU E 1 69 ? 109.689 60.693 42.281 1.00 17.57 69 GLU E C 1
ATOM 9126 O O . GLU E 1 69 ? 109.629 59.753 41.453 1.00 17.26 69 GLU E O 1
ATOM 9132 N N . PHE E 1 70 ? 110.173 61.897 41.992 1.00 16.17 70 PHE E N 1
ATOM 9133 C CA . PHE E 1 70 ? 110.919 62.115 40.743 1.00 15.30 70 PHE E CA 1
ATOM 9134 C C . PHE E 1 70 ? 112.111 61.178 40.525 1.00 17.50 70 PHE E C 1
ATOM 9135 O O . PHE E 1 70 ? 112.341 60.601 39.413 1.00 17.66 70 PHE E O 1
ATOM 9143 N N . VAL E 1 71 ? 112.918 61.042 41.573 1.00 16.88 71 VAL E N 1
ATOM 9144 C CA . VAL E 1 71 ? 114.062 60.133 41.545 1.00 18.03 71 VAL E CA 1
ATOM 9145 C C . VAL E 1 71 ? 113.630 58.645 41.378 1.00 17.26 71 VAL E C 1
ATOM 9146 O O . VAL E 1 71 ? 114.330 57.865 40.771 1.00 18.38 71 VAL E O 1
ATOM 9150 N N . GLU E 1 72 ? 112.505 58.261 41.970 1.00 17.40 72 GLU E N 1
ATOM 9151 C CA . GLU E 1 72 ? 112.015 56.926 41.799 1.00 17.96 72 GLU E CA 1
ATOM 9152 C C . GLU E 1 72 ? 111.647 56.660 40.338 1.00 18.01 72 GLU E C 1
ATOM 9153 O O . GLU E 1 72 ? 111.888 55.545 39.841 1.00 20.02 72 GLU E O 1
ATOM 9159 N N . GLN E 1 73 ? 111.093 57.664 39.642 1.00 17.11 73 GLN E N 1
ATOM 9160 C CA . GLN E 1 73 ? 110.786 57.549 38.168 1.00 17.91 73 GLN E CA 1
ATOM 9161 C C . GLN E 1 73 ? 112.090 57.469 37.374 1.00 18.26 73 GLN E C 1
ATOM 9162 O O . GLN E 1 73 ? 112.213 56.660 36.453 1.00 20.06 73 GLN E O 1
ATOM 9168 N N . ALA E 1 74 ? 113.066 58.266 37.786 1.00 18.59 74 ALA E N 1
ATOM 9169 C CA . ALA E 1 74 ? 114.377 58.227 37.185 1.00 19.52 74 ALA E CA 1
ATOM 9170 C C . ALA E 1 74 ? 115.067 56.876 37.382 1.00 19.28 74 ALA E C 1
ATOM 9171 O O . ALA E 1 74 ? 115.656 56.372 36.425 1.00 19.93 74 ALA E O 1
ATOM 9173 N N . THR E 1 75 ? 114.987 56.313 38.601 1.00 18.87 75 THR E N 1
ATOM 9174 C CA . THR E 1 75 ? 115.613 55.036 38.974 1.00 20.60 75 THR E CA 1
ATOM 9175 C C . THR E 1 75 ? 115.064 53.858 38.150 1.00 20.09 75 THR E C 1
ATOM 9176 O O . THR E 1 75 ? 115.864 53.043 37.648 1.00 19.65 75 THR E O 1
ATOM 9180 N N . ARG E 1 76 ? 113.735 53.787 38.031 1.00 19.13 76 ARG E N 1
ATOM 9181 C CA . ARG E 1 76 ? 113.054 52.777 37.229 1.00 20.68 76 ARG E CA 1
ATOM 9182 C C . ARG E 1 76 ? 113.594 52.727 35.795 1.00 21.83 76 ARG E C 1
ATOM 9183 O O . ARG E 1 76 ? 113.871 51.636 35.234 1.00 22.53 76 ARG E O 1
ATOM 9191 N N . ILE E 1 77 ? 113.712 53.913 35.227 1.00 21.72 77 ILE E N 1
ATOM 9192 C CA . ILE E 1 77 ? 114.259 54.123 33.870 1.00 21.90 77 ILE E CA 1
ATOM 9193 C C . ILE E 1 77 ? 115.750 53.690 33.806 1.00 23.04 77 ILE E C 1
ATOM 9194 O O . ILE E 1 77 ? 116.188 53.001 32.869 1.00 23.35 77 ILE E O 1
ATOM 9199 N N . GLY E 1 78 ? 116.517 54.060 34.838 1.00 23.25 78 GLY E N 1
ATOM 9200 C CA . GLY E 1 78 ? 117.935 53.752 34.866 1.00 23.75 78 GLY E CA 1
ATOM 9201 C C . GLY E 1 78 ? 118.275 52.279 34.934 1.00 23.68 78 GLY E C 1
ATOM 9202 O O . GLY E 1 78 ? 119.364 51.924 34.593 1.00 23.08 78 GLY E O 1
ATOM 9203 N N . ARG E 1 79 ? 117.359 51.410 35.395 1.00 24.44 79 ARG E N 1
ATOM 9204 C CA . ARG E 1 79 ? 117.606 49.938 35.363 1.00 24.66 79 ARG E CA 1
ATOM 9205 C C . ARG E 1 79 ? 117.687 49.378 33.933 1.00 25.65 79 ARG E C 1
ATOM 9206 O O . ARG E 1 79 ? 118.286 48.329 33.715 1.00 25.24 79 ARG E O 1
ATOM 9214 N N . VAL E 1 80 ? 117.048 50.051 32.972 1.00 25.69 80 VAL E N 1
ATOM 9215 C CA . VAL E 1 80 ? 116.984 49.491 31.625 1.00 24.91 80 VAL E CA 1
ATOM 9216 C C . VAL E 1 80 ? 117.634 50.317 30.510 1.00 23.80 80 VAL E C 1
ATOM 9217 O O . VAL E 1 80 ? 117.891 49.772 29.436 1.00 22.46 80 VAL E O 1
ATOM 9221 N N . ALA E 1 81 ? 117.888 51.608 30.753 1.00 23.33 81 ALA E N 1
ATOM 9222 C CA . ALA E 1 81 ? 118.141 52.551 29.646 1.00 23.60 81 ALA E CA 1
ATOM 9223 C C . ALA E 1 81 ? 119.431 52.204 28.892 1.00 23.39 81 ALA E C 1
ATOM 9224 O O . ALA E 1 81 ? 120.448 51.984 29.510 1.00 23.52 81 ALA E O 1
ATOM 9226 N N . ARG E 1 82 ? 119.368 52.185 27.562 1.00 24.21 82 ARG E N 1
ATOM 9227 C CA . ARG E 1 82 ? 120.532 51.918 26.715 1.00 24.62 82 ARG E CA 1
ATOM 9228 C C . ARG E 1 82 ? 120.781 53.167 25.880 1.00 24.64 82 ARG E C 1
ATOM 9229 O O . ARG E 1 82 ? 121.561 53.133 24.953 1.00 26.02 82 ARG E O 1
ATOM 9237 N N . LEU E 1 83 ? 120.080 54.255 26.174 1.00 22.42 83 LEU E N 1
ATOM 9238 C CA . LEU E 1 83 ? 120.343 55.547 25.522 1.00 21.43 83 LEU E CA 1
ATOM 9239 C C . LEU E 1 83 ? 120.442 56.514 26.695 1.00 22.01 83 LEU E C 1
ATOM 9240 O O . LEU E 1 83 ? 119.787 56.245 27.709 1.00 22.46 83 LEU E O 1
ATOM 9245 N N . PRO E 1 84 ? 121.264 57.592 26.575 1.00 22.62 84 PRO E N 1
ATOM 9246 C CA . PRO E 1 84 ? 121.383 58.572 27.637 1.00 21.58 84 PRO E CA 1
ATOM 9247 C C . PRO E 1 84 ? 120.058 59.334 27.872 1.00 23.29 84 PRO E C 1
ATOM 9248 O O . PRO E 1 84 ? 119.401 59.781 26.929 1.00 22.44 84 PRO E O 1
ATOM 9252 N N . VAL E 1 85 ? 119.677 59.462 29.143 1.00 21.99 85 VAL E N 1
ATOM 9253 C CA . VAL E 1 85 ? 118.424 60.171 29.477 1.00 22.15 85 VAL E CA 1
ATOM 9254 C C . VAL E 1 85 ? 118.716 61.477 30.249 1.00 21.52 85 VAL E C 1
ATOM 9255 O O . VAL E 1 85 ? 119.511 61.485 31.191 1.00 21.28 85 VAL E O 1
ATOM 9259 N N . ILE E 1 86 ? 118.049 62.559 29.842 1.00 21.47 86 ILE E N 1
ATOM 9260 C CA . ILE E 1 86 ? 118.158 63.853 30.514 1.00 21.91 86 ILE E CA 1
ATOM 9261 C C . ILE E 1 86 ? 116.995 63.915 31.474 1.00 21.84 86 ILE E C 1
ATOM 9262 O O . ILE E 1 86 ? 115.857 63.576 31.087 1.00 22.72 86 ILE E O 1
ATOM 9267 N N . ALA E 1 87 ? 117.275 64.331 32.711 1.00 20.28 87 ALA E N 1
ATOM 9268 C CA . ALA E 1 87 ? 116.245 64.610 33.701 1.00 19.44 87 ALA E CA 1
ATOM 9269 C C . ALA E 1 87 ? 115.965 66.109 33.836 1.00 18.82 87 ALA E C 1
ATOM 9270 O O . ALA E 1 87 ? 116.853 66.922 34.148 1.00 18.41 87 ALA E O 1
ATOM 9272 N N . ASP E 1 88 ? 114.724 66.485 33.586 1.00 19.11 88 ASP E N 1
ATOM 9273 C CA . ASP E 1 88 ? 114.196 67.805 33.948 1.00 18.72 88 ASP E CA 1
ATOM 9274 C C . ASP E 1 88 ? 114.048 67.816 35.478 1.00 19.99 88 ASP E C 1
ATOM 9275 O O . ASP E 1 88 ? 113.002 67.345 35.999 1.00 21.28 88 ASP E O 1
ATOM 9280 N N . ALA E 1 89 ? 115.039 68.401 36.170 1.00 19.67 89 ALA E N 1
ATOM 9281 C CA . ALA E 1 89 ? 115.056 68.504 37.642 1.00 20.64 89 ALA E CA 1
ATOM 9282 C C . ALA E 1 89 ? 114.391 69.768 38.226 1.00 20.15 89 ALA E C 1
ATOM 9283 O O . ALA E 1 89 ? 114.640 70.145 39.385 1.00 19.04 89 ALA E O 1
ATOM 9285 N N . ASP E 1 90 ? 113.582 70.469 37.431 1.00 21.13 90 ASP E N 1
ATOM 9286 C CA . ASP E 1 90 ? 112.930 71.700 37.925 1.00 21.67 90 ASP E CA 1
ATOM 9287 C C . ASP E 1 90 ? 113.953 72.686 38.538 1.00 21.29 90 ASP E C 1
ATOM 9288 O O . ASP E 1 90 ? 115.016 72.900 37.935 1.00 19.51 90 ASP E O 1
ATOM 9293 N N . HIS E 1 91 ? 113.630 73.256 39.727 1.00 19.29 91 HIS E N 1
ATOM 9294 C CA . HIS E 1 91 ? 114.455 74.270 40.400 1.00 19.72 91 HIS E CA 1
ATOM 9295 C C . HIS E 1 91 ? 115.455 73.572 41.333 1.00 19.87 91 HIS E C 1
ATOM 9296 O O . HIS E 1 91 ? 116.105 74.212 42.150 1.00 20.12 91 HIS E O 1
ATOM 9303 N N . GLY E 1 92 ? 115.497 72.235 41.288 1.00 18.88 92 GLY E N 1
ATOM 9304 C CA . GLY E 1 92 ? 116.339 71.479 42.209 1.00 18.33 92 GLY E CA 1
ATOM 9305 C C . GLY E 1 92 ? 115.713 71.240 43.563 1.00 18.55 92 GLY E C 1
ATOM 9306 O O . GLY E 1 92 ? 116.408 70.913 44.504 1.00 20.07 92 GLY E O 1
ATOM 9307 N N . TYR E 1 93 ? 114.401 71.428 43.671 1.00 18.30 93 TYR E N 1
ATOM 9308 C CA . TYR E 1 93 ? 113.595 70.915 44.825 1.00 18.72 93 TYR E CA 1
ATOM 9309 C C . TYR E 1 93 ? 113.931 71.652 46.085 1.00 18.57 93 TYR E C 1
ATOM 9310 O O . TYR E 1 93 ? 113.828 71.111 47.149 1.00 18.53 93 TYR E O 1
ATOM 9319 N N . GLY E 1 94 ? 114.302 72.931 45.944 1.00 19.34 94 GLY E N 1
ATOM 9320 C CA . GLY E 1 94 ? 114.520 73.833 47.085 1.00 18.88 94 GLY E CA 1
ATOM 9321 C C . GLY E 1 94 ? 115.613 74.812 46.736 1.00 19.44 94 GLY E C 1
ATOM 9322 O O . GLY E 1 94 ? 115.751 75.166 45.583 1.00 19.03 94 GLY E O 1
ATOM 9323 N N . ASN E 1 95 ? 116.465 75.169 47.708 1.00 19.57 95 ASN E N 1
ATOM 9324 C CA . ASN E 1 95 ? 117.519 76.159 47.494 1.00 18.41 95 ASN E CA 1
ATOM 9325 C C . ASN E 1 95 ? 118.804 75.461 47.000 1.00 17.78 95 ASN E C 1
ATOM 9326 O O . ASN E 1 95 ? 118.767 74.281 46.681 1.00 17.55 95 ASN E O 1
ATOM 9331 N N . ALA E 1 96 ? 119.923 76.184 46.915 1.00 19.94 96 ALA E N 1
ATOM 9332 C CA . ALA E 1 96 ? 121.233 75.571 46.502 1.00 19.21 96 ALA E CA 1
ATOM 9333 C C . ALA E 1 96 ? 121.636 74.307 47.309 1.00 19.01 96 ALA E C 1
ATOM 9334 O O . ALA E 1 96 ? 122.280 73.417 46.773 1.00 18.41 96 ALA E O 1
ATOM 9336 N N . LEU E 1 97 ? 121.244 74.228 48.589 1.00 19.69 97 LEU E N 1
ATOM 9337 C CA . LEU E 1 97 ? 121.527 73.039 49.389 1.00 18.29 97 LEU E CA 1
ATOM 9338 C C . LEU E 1 97 ? 120.629 71.856 48.960 1.00 16.10 97 LEU E C 1
ATOM 9339 O O . LEU E 1 97 ? 121.067 70.724 48.875 1.00 16.63 97 LEU E O 1
ATOM 9344 N N . ASN E 1 98 ? 119.392 72.121 48.589 1.00 15.89 98 ASN E N 1
ATOM 9345 C CA . ASN E 1 98 ? 118.559 71.048 48.024 1.00 16.33 98 ASN E CA 1
ATOM 9346 C C . ASN E 1 98 ? 118.985 70.645 46.571 1.00 15.96 98 ASN E C 1
ATOM 9347 O O . ASN E 1 98 ? 118.833 69.477 46.155 1.00 17.02 98 ASN E O 1
ATOM 9352 N N . VAL E 1 99 ? 119.498 71.608 45.808 1.00 17.80 99 VAL E N 1
ATOM 9353 C CA . VAL E 1 99 ? 120.002 71.302 44.458 1.00 17.58 99 VAL E CA 1
ATOM 9354 C C . VAL E 1 99 ? 121.100 70.217 44.562 1.00 17.68 99 VAL E C 1
ATOM 9355 O O . VAL E 1 99 ? 121.196 69.260 43.727 1.00 18.05 99 VAL E O 1
ATOM 9359 N N . MET E 1 100 ? 121.928 70.310 45.607 1.00 17.32 100 MET E N 1
ATOM 9360 C CA . MET E 1 100 ? 122.993 69.386 45.774 1.00 15.98 100 MET E CA 1
ATOM 9361 C C . MET E 1 100 ? 122.461 68.008 45.978 1.00 15.93 100 MET E C 1
ATOM 9362 O O . MET E 1 100 ? 122.973 67.061 45.393 1.00 13.35 100 MET E O 1
ATOM 9367 N N . ARG E 1 101 ? 121.453 67.867 46.838 1.00 14.55 101 ARG E N 1
ATOM 9368 C CA . ARG E 1 101 ? 120.795 66.559 46.951 1.00 17.07 101 ARG E CA 1
ATOM 9369 C C . ARG E 1 101 ? 120.221 66.087 45.600 1.00 15.35 101 ARG E C 1
ATOM 9370 O O . ARG E 1 101 ? 120.354 64.914 45.252 1.00 15.93 101 ARG E O 1
ATOM 9378 N N . THR E 1 102 ? 119.514 66.978 44.902 1.00 16.08 102 THR E N 1
ATOM 9379 C CA . THR E 1 102 ? 118.886 66.640 43.611 1.00 16.42 102 THR E CA 1
ATOM 9380 C C . THR E 1 102 ? 119.921 66.015 42.651 1.00 15.29 102 THR E C 1
ATOM 9381 O O . THR E 1 102 ? 119.650 65.017 41.992 1.00 16.72 102 THR E O 1
ATOM 9385 N N . VAL E 1 103 ? 121.116 66.592 42.606 1.00 17.21 103 VAL E N 1
ATOM 9386 C CA . VAL E 1 103 ? 122.262 66.068 41.797 1.00 15.36 103 VAL E CA 1
ATOM 9387 C C . VAL E 1 103 ? 122.750 64.732 42.352 1.00 16.81 103 VAL E C 1
ATOM 9388 O O . VAL E 1 103 ? 122.829 63.750 41.626 1.00 17.03 103 VAL E O 1
ATOM 9392 N N . VAL E 1 104 ? 122.932 64.617 43.666 1.00 15.97 104 VAL E N 1
ATOM 9393 C CA . VAL E 1 104 ? 123.333 63.292 44.182 1.00 15.45 104 VAL E CA 1
ATOM 9394 C C . VAL E 1 104 ? 122.326 62.146 43.856 1.00 15.22 104 VAL E C 1
ATOM 9395 O O . VAL E 1 104 ? 122.724 61.065 43.417 1.00 15.10 104 VAL E O 1
ATOM 9399 N N . GLU E 1 105 ? 121.026 62.379 44.082 1.00 16.30 105 GLU E N 1
ATOM 9400 C CA . GLU E 1 105 ? 119.987 61.401 43.845 1.00 17.86 105 GLU E CA 1
ATOM 9401 C C . GLU E 1 105 ? 119.908 60.984 42.344 1.00 16.81 105 GLU E C 1
ATOM 9402 O O . GLU E 1 105 ? 119.901 59.786 42.007 1.00 16.44 105 GLU E O 1
ATOM 9408 N N . LEU E 1 106 ? 119.876 61.984 41.475 1.00 17.36 106 LEU E N 1
ATOM 9409 C CA . LEU E 1 106 ? 119.691 61.754 40.037 1.00 17.29 106 LEU E CA 1
ATOM 9410 C C . LEU E 1 106 ? 120.926 61.120 39.376 1.00 18.51 106 LEU E C 1
ATOM 9411 O O . LEU E 1 106 ? 120.801 60.225 38.498 1.00 18.26 106 LEU E O 1
ATOM 9416 N N . GLU E 1 107 ? 122.114 61.589 39.779 1.00 18.35 107 GLU E N 1
ATOM 9417 C CA . GLU E 1 107 ? 123.364 60.924 39.357 1.00 18.63 107 GLU E CA 1
ATOM 9418 C C . GLU E 1 107 ? 123.344 59.435 39.728 1.00 18.38 107 GLU E C 1
ATOM 9419 O O . GLU E 1 107 ? 123.556 58.589 38.844 1.00 17.92 107 GLU E O 1
ATOM 9425 N N . ARG E 1 108 ? 123.046 59.126 41.006 1.00 17.80 108 ARG E N 1
ATOM 9426 C CA . ARG E 1 108 ? 122.967 57.702 41.470 1.00 20.02 108 ARG E CA 1
ATOM 9427 C C . ARG E 1 108 ? 121.895 56.884 40.727 1.00 19.87 108 ARG E C 1
ATOM 9428 O O . ARG E 1 108 ? 122.101 55.702 40.437 1.00 20.43 108 ARG E O 1
ATOM 9436 N N . ALA E 1 109 ? 120.729 57.510 40.488 1.00 22.14 109 ALA E N 1
ATOM 9437 C CA . ALA E 1 109 ? 119.612 56.908 39.695 1.00 20.77 109 ALA E CA 1
ATOM 9438 C C . ALA E 1 109 ? 120.125 56.434 38.335 1.00 21.42 109 ALA E C 1
ATOM 9439 O O . ALA E 1 109 ? 119.589 55.494 37.792 1.00 22.12 109 ALA E O 1
ATOM 9441 N N . GLY E 1 110 ? 121.108 57.156 37.781 1.00 22.18 110 GLY E N 1
ATOM 9442 C CA . GLY E 1 110 ? 121.839 56.741 36.600 1.00 22.20 110 GLY E CA 1
ATOM 9443 C C . GLY E 1 110 ? 121.640 57.602 35.366 1.00 23.37 110 GLY E C 1
ATOM 9444 O O . GLY E 1 110 ? 122.063 57.209 34.262 1.00 24.81 110 GLY E O 1
ATOM 9445 N N . ILE E 1 111 ? 121.048 58.773 35.567 1.00 21.97 111 ILE E N 1
ATOM 9446 C CA . ILE E 1 111 ? 120.686 59.781 34.564 1.00 23.48 111 ILE E CA 1
ATOM 9447 C C . ILE E 1 111 ? 121.959 60.370 33.876 1.00 22.46 111 ILE E C 1
ATOM 9448 O O . ILE E 1 111 ? 123.004 60.458 34.507 1.00 22.04 111 ILE E O 1
ATOM 9453 N N . ALA E 1 112 ? 121.885 60.738 32.591 1.00 22.41 112 ALA E N 1
ATOM 9454 C CA . ALA E 1 112 ? 123.090 61.216 31.855 1.00 21.62 112 ALA E CA 1
ATOM 9455 C C . ALA E 1 112 ? 123.359 62.704 31.948 1.00 19.98 112 ALA E C 1
ATOM 9456 O O . ALA E 1 112 ? 124.507 63.179 31.826 1.00 20.76 112 ALA E O 1
ATOM 9458 N N . ALA E 1 113 ? 122.291 63.461 32.152 1.00 19.48 113 ALA E N 1
ATOM 9459 C CA . ALA E 1 113 ? 122.355 64.901 32.193 1.00 19.88 113 ALA E CA 1
ATOM 9460 C C . ALA E 1 113 ? 121.166 65.359 32.982 1.00 19.52 113 ALA E C 1
ATOM 9461 O O . ALA E 1 113 ? 120.160 64.620 33.069 1.00 21.15 113 ALA E O 1
ATOM 9463 N N . LEU E 1 114 ? 121.251 66.550 33.564 1.00 19.08 114 LEU E N 1
ATOM 9464 C CA . LEU E 1 114 ? 120.127 67.125 34.293 1.00 19.06 114 LEU E CA 1
ATOM 9465 C C . LEU E 1 114 ? 119.972 68.606 33.970 1.00 18.26 114 LEU E C 1
ATOM 9466 O O . LEU E 1 114 ? 120.938 69.274 33.601 1.00 18.52 114 LEU E O 1
ATOM 9471 N N . THR E 1 115 ? 118.753 69.115 34.111 1.00 17.80 115 THR E N 1
ATOM 9472 C CA . THR E 1 115 ? 118.522 70.565 34.079 1.00 17.45 115 THR E CA 1
ATOM 9473 C C . THR E 1 115 ? 118.117 71.159 35.424 1.00 18.95 115 THR E C 1
ATOM 9474 O O . THR E 1 115 ? 117.337 70.558 36.130 1.00 15.91 115 THR E O 1
ATOM 9478 N N . ILE E 1 116 ? 118.655 72.351 35.734 1.00 18.14 116 ILE E N 1
ATOM 9479 C CA . ILE E 1 116 ? 118.241 73.148 36.896 1.00 17.70 116 ILE E CA 1
ATOM 9480 C C . ILE E 1 116 ? 117.814 74.508 36.339 1.00 17.89 116 ILE E C 1
ATOM 9481 O O . ILE E 1 116 ? 118.638 75.212 35.696 1.00 18.15 116 ILE E O 1
ATOM 9486 N N . GLU E 1 117 ? 116.530 74.852 36.543 1.00 17.57 117 GLU E N 1
ATOM 9487 C CA . GLU E 1 117 ? 115.990 76.133 36.093 1.00 18.37 117 GLU E CA 1
ATOM 9488 C C . GLU E 1 117 ? 115.935 77.164 37.185 1.00 19.21 117 GLU E C 1
ATOM 9489 O O . GLU E 1 117 ? 115.955 76.810 38.368 1.00 21.03 117 GLU E O 1
ATOM 9495 N N . ASP E 1 118 ? 115.875 78.436 36.788 1.00 19.46 118 ASP E N 1
ATOM 9496 C CA . ASP E 1 118 ? 115.875 79.548 37.732 1.00 21.50 118 ASP E CA 1
ATOM 9497 C C . ASP E 1 118 ? 114.496 80.107 38.054 1.00 21.08 118 ASP E C 1
ATOM 9498 O O . ASP E 1 118 ? 114.391 81.200 38.606 1.00 21.77 118 ASP E O 1
ATOM 9503 N N . THR E 1 119 ? 113.457 79.336 37.722 1.00 22.56 119 THR E N 1
ATOM 9504 C CA . THR E 1 119 ? 112.059 79.597 38.143 1.00 22.64 119 THR E CA 1
ATOM 9505 C C . THR E 1 119 ? 111.941 79.547 39.681 1.00 22.00 119 THR E C 1
ATOM 9506 O O . THR E 1 119 ? 112.462 78.637 40.354 1.00 21.66 119 THR E O 1
ATOM 9510 N N . LEU E 1 120 ? 111.221 80.518 40.195 1.00 22.32 120 LEU E N 1
ATOM 9511 C CA . LEU E 1 120 ? 110.950 80.593 41.589 1.00 23.25 120 LEU E CA 1
ATOM 9512 C C . LEU E 1 120 ? 109.794 79.574 41.852 1.00 23.45 120 LEU E C 1
ATOM 9513 O O . LEU E 1 120 ? 108.645 79.766 41.401 1.00 23.87 120 LEU E O 1
ATOM 9518 N N . LEU E 1 121 ? 110.132 78.452 42.483 1.00 22.98 121 LEU E N 1
ATOM 9519 C CA . LEU E 1 121 ? 109.181 77.353 42.668 1.00 22.98 121 LEU E CA 1
ATOM 9520 C C . LEU E 1 121 ? 109.177 76.920 44.131 1.00 24.01 121 LEU E C 1
ATOM 9521 O O . LEU E 1 121 ? 110.237 76.988 44.774 1.00 24.33 121 LEU E O 1
ATOM 9526 N N . PRO E 1 122 ? 108.012 76.445 44.667 1.00 24.43 122 PRO E N 1
ATOM 9527 C CA . PRO E 1 122 ? 106.710 76.361 43.990 1.00 24.30 122 PRO E CA 1
ATOM 9528 C C . PRO E 1 122 ? 106.081 77.755 43.913 1.00 24.20 122 PRO E C 1
ATOM 9529 O O . PRO E 1 122 ? 106.691 78.715 44.426 1.00 24.75 122 PRO E O 1
ATOM 9533 N N . ALA E 1 123 ? 104.895 77.868 43.284 1.00 24.06 123 ALA E N 1
ATOM 9534 C CA . ALA E 1 123 ? 104.162 79.158 43.179 1.00 24.70 123 ALA E CA 1
ATOM 9535 C C . ALA E 1 123 ? 104.048 79.908 44.523 1.00 25.32 123 ALA E C 1
ATOM 9536 O O . ALA E 1 123 ? 103.875 79.315 45.584 1.00 23.37 123 ALA E O 1
ATOM 9538 N N . GLN E 1 124 ? 104.188 81.224 44.476 1.00 27.49 124 GLN E N 1
ATOM 9539 C CA . GLN E 1 124 ? 104.178 81.999 45.693 1.00 28.81 124 GLN E CA 1
ATOM 9540 C C . GLN E 1 124 ? 102.837 82.580 45.960 1.00 29.37 124 GLN E C 1
ATOM 9541 O O . GLN E 1 124 ? 102.106 82.970 45.022 1.00 29.84 124 GLN E O 1
ATOM 9547 N N . PHE E 1 125 ? 102.534 82.675 47.249 1.00 29.00 125 PHE E N 1
ATOM 9548 C CA . PHE E 1 125 ? 101.296 83.215 47.733 1.00 30.02 125 PHE E CA 1
ATOM 9549 C C . PHE E 1 125 ? 101.022 84.626 47.141 1.00 31.18 125 PHE E C 1
ATOM 9550 O O . PHE E 1 125 ? 101.930 85.445 47.028 1.00 29.80 125 PHE E O 1
ATOM 9558 N N . GLY E 1 126 ? 99.767 84.848 46.733 1.00 33.73 126 GLY E N 1
ATOM 9559 C CA . GLY E 1 126 ? 99.289 86.139 46.255 1.00 36.56 126 GLY E CA 1
ATOM 9560 C C . GLY E 1 126 ? 99.870 86.618 44.923 1.00 38.66 126 GLY E C 1
ATOM 9561 O O . GLY E 1 126 ? 99.548 87.731 44.489 1.00 38.79 126 GLY E O 1
ATOM 9562 N N . ARG E 1 127 ? 100.738 85.806 44.304 1.00 40.72 127 ARG E N 1
ATOM 9563 C CA . ARG E 1 127 ? 101.346 86.085 42.969 1.00 42.66 127 ARG E CA 1
ATOM 9564 C C . ARG E 1 127 ? 100.751 85.090 41.974 1.00 43.17 127 ARG E C 1
ATOM 9565 O O . ARG E 1 127 ? 101.093 83.899 42.035 1.00 43.87 127 ARG E O 1
ATOM 9573 N N . LYS E 1 128 ? 99.884 85.556 41.056 1.00 43.70 128 LYS E N 1
ATOM 9574 C CA . LYS E 1 128 ? 99.351 84.693 39.973 1.00 44.22 128 LYS E CA 1
ATOM 9575 C C . LYS E 1 128 ? 100.405 84.422 38.866 1.00 44.51 128 LYS E C 1
ATOM 9576 O O . LYS E 1 128 ? 100.330 83.413 38.154 1.00 44.62 128 LYS E O 1
ATOM 9578 N N . SER E 1 129 ? 101.399 85.312 38.768 1.00 44.34 129 SER E N 1
ATOM 9579 C CA . SER E 1 129 ? 102.496 85.195 37.784 1.00 44.49 129 SER E CA 1
ATOM 9580 C C . SER E 1 129 ? 103.593 84.185 38.167 1.00 43.64 129 SER E C 1
ATOM 9581 O O . SER E 1 129 ? 103.754 83.825 39.348 1.00 44.00 129 SER E O 1
ATOM 9584 N N . THR E 1 130 ? 104.311 83.687 37.155 1.00 42.75 130 THR E N 1
ATOM 9585 C CA . THR E 1 130 ? 105.541 82.883 37.362 1.00 40.56 130 THR E CA 1
ATOM 9586 C C . THR E 1 130 ? 106.769 83.819 37.303 1.00 38.70 130 THR E C 1
ATOM 9587 O O . THR E 1 130 ? 106.907 84.634 36.376 1.00 40.01 130 THR E O 1
ATOM 9591 N N . ASP E 1 131 ? 107.610 83.722 38.322 1.00 34.71 131 ASP E N 1
ATOM 9592 C CA . ASP E 1 131 ? 108.735 84.585 38.508 1.00 31.10 131 ASP E CA 1
ATOM 9593 C C . ASP E 1 131 ? 109.996 83.761 38.564 1.00 28.06 131 ASP E C 1
ATOM 9594 O O . ASP E 1 131 ? 109.944 82.535 38.724 1.00 24.84 131 ASP E O 1
ATOM 9599 N N . LEU E 1 132 ? 111.112 84.442 38.316 1.00 26.22 132 LEU E N 1
ATOM 9600 C CA . LEU E 1 132 ? 112.434 83.862 38.347 1.00 24.51 132 LEU E CA 1
ATOM 9601 C C . LEU E 1 132 ? 113.113 84.335 39.621 1.00 24.21 132 LEU E C 1
ATOM 9602 O O . LEU E 1 132 ? 112.839 85.425 40.125 1.00 24.39 132 LEU E O 1
ATOM 9607 N N . ILE E 1 133 ? 114.021 83.511 40.112 1.00 23.51 133 ILE E N 1
ATOM 9608 C CA . ILE E 1 133 ? 114.941 83.910 41.178 1.00 23.35 133 ILE E CA 1
ATOM 9609 C C . ILE E 1 133 ? 115.968 84.916 40.625 1.00 23.88 133 ILE E C 1
ATOM 9610 O O . ILE E 1 133 ? 116.156 85.009 39.386 1.00 21.71 133 ILE E O 1
ATOM 9615 N N . CYS E 1 134 ? 116.605 85.687 41.512 1.00 23.36 134 CYS E N 1
ATOM 9616 C CA . CYS E 1 134 ? 117.633 86.624 41.066 1.00 24.17 134 CYS E CA 1
ATOM 9617 C C . CYS E 1 134 ? 118.835 85.884 40.421 1.00 23.28 134 CYS E C 1
ATOM 9618 O O . CYS E 1 134 ? 119.109 84.726 40.762 1.00 22.84 134 CYS E O 1
ATOM 9621 N N . VAL E 1 135 ? 119.566 86.554 39.520 1.00 22.76 135 VAL E N 1
ATOM 9622 C CA . VAL E 1 135 ? 120.683 85.862 38.804 1.00 21.79 135 VAL E CA 1
ATOM 9623 C C . VAL E 1 135 ? 121.781 85.282 39.742 1.00 22.33 135 VAL E C 1
ATOM 9624 O O . VAL E 1 135 ? 122.265 84.163 39.506 1.00 22.88 135 VAL E O 1
ATOM 9628 N N . GLU E 1 136 ? 122.158 86.045 40.765 1.00 21.06 136 GLU E N 1
ATOM 9629 C CA . GLU E 1 136 ? 123.096 85.630 41.822 1.00 22.73 136 GLU E CA 1
ATOM 9630 C C . GLU E 1 136 ? 122.647 84.320 42.510 1.00 22.05 136 GLU E C 1
ATOM 9631 O O . GLU E 1 136 ? 123.469 83.417 42.691 1.00 21.69 136 GLU E O 1
ATOM 9637 N N . GLU E 1 137 ? 121.355 84.199 42.861 1.00 22.33 137 GLU E N 1
ATOM 9638 C CA . GLU E 1 137 ? 120.880 82.900 43.395 1.00 21.31 137 GLU E CA 1
ATOM 9639 C C . GLU E 1 137 ? 120.975 81.770 42.352 1.00 20.33 137 GLU E C 1
ATOM 9640 O O . GLU E 1 137 ? 121.428 80.615 42.651 1.00 19.70 137 GLU E O 1
ATOM 9646 N N . GLY E 1 138 ? 120.559 82.059 41.110 1.00 21.09 138 GLY E N 1
ATOM 9647 C CA . GLY E 1 138 ? 120.810 81.090 40.067 1.00 19.77 138 GLY E CA 1
ATOM 9648 C C . GLY E 1 138 ? 122.263 80.612 39.838 1.00 19.58 138 GLY E C 1
ATOM 9649 O O . GLY E 1 138 ? 122.498 79.419 39.652 1.00 19.22 138 GLY E O 1
ATOM 9650 N N . VAL E 1 139 ? 123.221 81.541 39.848 1.00 18.99 139 VAL E N 1
ATOM 9651 C CA . VAL E 1 139 ? 124.668 81.240 39.761 1.00 17.99 139 VAL E CA 1
ATOM 9652 C C . VAL E 1 139 ? 125.074 80.316 40.924 1.00 18.36 139 VAL E C 1
ATOM 9653 O O . VAL E 1 139 ? 125.775 79.315 40.724 1.00 16.97 139 VAL E O 1
ATOM 9657 N N . GLY E 1 140 ? 124.570 80.604 42.132 1.00 18.26 140 GLY E N 1
ATOM 9658 C CA . GLY E 1 140 ? 124.896 79.731 43.302 1.00 18.27 140 GLY E CA 1
ATOM 9659 C C . GLY E 1 140 ? 124.339 78.301 43.181 1.00 18.05 140 GLY E C 1
ATOM 9660 O O . GLY E 1 140 ? 124.995 77.338 43.625 1.00 17.79 140 GLY E O 1
ATOM 9661 N N . LYS E 1 141 ? 123.111 78.161 42.642 1.00 17.39 141 LYS E N 1
ATOM 9662 C CA . LYS E 1 141 ? 122.534 76.869 42.353 1.00 17.74 141 LYS E CA 1
ATOM 9663 C C . LYS E 1 141 ? 123.332 76.070 41.340 1.00 17.27 141 LYS E C 1
ATOM 9664 O O . LYS E 1 141 ? 123.549 74.877 41.514 1.00 16.01 141 LYS E O 1
ATOM 9670 N N . ILE E 1 142 ? 123.736 76.726 40.270 1.00 16.58 142 ILE E N 1
ATOM 9671 C CA . ILE E 1 142 ? 124.535 76.023 39.282 1.00 17.36 142 ILE E CA 1
ATOM 9672 C C . ILE E 1 142 ? 125.900 75.602 39.851 1.00 17.39 142 ILE E C 1
ATOM 9673 O O . ILE E 1 142 ? 126.298 74.492 39.690 1.00 18.19 142 ILE E O 1
ATOM 9678 N N . ARG E 1 143 ? 126.639 76.505 40.474 1.00 18.39 143 ARG E N 1
ATOM 9679 C CA . ARG E 1 143 ? 127.886 76.107 41.199 1.00 18.37 143 ARG E CA 1
ATOM 9680 C C . ARG E 1 143 ? 127.693 75.000 42.277 1.00 16.52 143 ARG E C 1
ATOM 9681 O O . ARG E 1 143 ? 128.533 74.155 42.417 1.00 17.08 143 ARG E O 1
ATOM 9689 N N . ALA E 1 144 ? 126.633 75.074 43.075 1.00 17.13 144 ALA E N 1
ATOM 9690 C CA . ALA E 1 144 ? 126.250 73.996 44.000 1.00 15.87 144 ALA E CA 1
ATOM 9691 C C . ALA E 1 144 ? 126.058 72.669 43.280 1.00 15.34 144 ALA E C 1
ATOM 9692 O O . ALA E 1 144 ? 126.586 71.647 43.679 1.00 15.07 144 ALA E O 1
ATOM 9694 N N . ALA E 1 145 ? 125.314 72.669 42.191 1.00 16.75 145 ALA E N 1
ATOM 9695 C CA . ALA E 1 145 ? 125.134 71.418 41.392 1.00 16.95 145 ALA E CA 1
ATOM 9696 C C . ALA E 1 145 ? 126.479 70.857 40.866 1.00 15.93 145 ALA E C 1
ATOM 9697 O O . ALA E 1 145 ? 126.717 69.633 40.842 1.00 15.36 145 ALA E O 1
ATOM 9699 N N . LEU E 1 146 ? 127.343 71.758 40.400 1.00 17.78 146 LEU E N 1
ATOM 9700 C CA . LEU E 1 146 ? 128.644 71.351 39.854 1.00 15.95 146 LEU E CA 1
ATOM 9701 C C . LEU E 1 146 ? 129.578 70.753 40.934 1.00 18.15 146 LEU E C 1
ATOM 9702 O O . LEU E 1 146 ? 130.327 69.809 40.655 1.00 17.25 146 LEU E O 1
ATOM 9707 N N . GLU E 1 147 ? 129.429 71.240 42.179 1.00 17.08 147 GLU E N 1
ATOM 9708 C CA . GLU E 1 147 ? 130.155 70.706 43.349 1.00 19.26 147 GLU E CA 1
ATOM 9709 C C . GLU E 1 147 ? 129.658 69.309 43.741 1.00 18.25 147 GLU E C 1
ATOM 9710 O O . GLU E 1 147 ? 130.424 68.423 44.034 1.00 17.30 147 GLU E O 1
ATOM 9716 N N . ALA E 1 148 ? 128.344 69.106 43.746 1.00 18.90 148 ALA E N 1
ATOM 9717 C CA . ALA E 1 148 ? 127.770 67.852 44.160 1.00 18.58 148 ALA E CA 1
ATOM 9718 C C . ALA E 1 148 ? 128.000 66.715 43.185 1.00 18.82 148 ALA E C 1
ATOM 9719 O O . ALA E 1 148 ? 127.903 65.560 43.571 1.00 17.98 148 ALA E O 1
ATOM 9721 N N . ARG E 1 149 ? 128.307 67.027 41.930 1.00 18.94 149 ARG E N 1
ATOM 9722 C CA . ARG E 1 149 ? 128.559 65.983 40.938 1.00 19.19 149 ARG E CA 1
ATOM 9723 C C . ARG E 1 149 ? 129.728 65.099 41.388 1.00 19.38 149 ARG E C 1
ATOM 9724 O O . ARG E 1 149 ? 130.718 65.604 41.824 1.00 19.95 149 ARG E O 1
ATOM 9732 N N . VAL E 1 150 ? 129.629 63.785 41.240 1.00 19.90 150 VAL E N 1
ATOM 9733 C CA . VAL E 1 150 ? 130.795 62.921 41.520 1.00 20.25 150 VAL E CA 1
ATOM 9734 C C . VAL E 1 150 ? 131.440 62.473 40.212 1.00 20.98 150 VAL E C 1
ATOM 9735 O O . VAL E 1 150 ? 132.589 62.833 39.927 1.00 20.10 150 VAL E O 1
ATOM 9739 N N . ASP E 1 151 ? 130.693 61.714 39.413 1.00 20.46 151 ASP E N 1
ATOM 9740 C CA . ASP E 1 151 ? 131.117 61.341 38.033 1.00 21.61 151 ASP E CA 1
ATOM 9741 C C . ASP E 1 151 ? 131.195 62.587 37.121 1.00 22.27 151 ASP E C 1
ATOM 9742 O O . ASP E 1 151 ? 130.150 63.164 36.777 1.00 22.48 151 ASP E O 1
ATOM 9747 N N . PRO E 1 152 ? 132.429 62.992 36.692 1.00 22.69 152 PRO E N 1
ATOM 9748 C CA . PRO E 1 152 ? 132.569 64.289 35.996 1.00 22.77 152 PRO E CA 1
ATOM 9749 C C . PRO E 1 152 ? 131.946 64.261 34.575 1.00 22.49 152 PRO E C 1
ATOM 9750 O O . PRO E 1 152 ? 131.652 65.316 33.998 1.00 21.32 152 PRO E O 1
ATOM 9754 N N . ALA E 1 153 ? 131.717 63.052 34.070 1.00 21.91 153 ALA E N 1
ATOM 9755 C CA . ALA E 1 153 ? 130.972 62.853 32.820 1.00 20.70 153 ALA E CA 1
ATOM 9756 C C . ALA E 1 153 ? 129.469 63.257 32.902 1.00 20.95 153 ALA E C 1
ATOM 9757 O O . ALA E 1 153 ? 128.863 63.598 31.908 1.00 19.77 153 ALA E O 1
ATOM 9759 N N . LEU E 1 154 ? 128.851 63.257 34.088 1.00 19.45 154 LEU E N 1
ATOM 9760 C CA . LEU E 1 154 ? 127.478 63.787 34.165 1.00 18.55 154 LEU E CA 1
ATOM 9761 C C . LEU E 1 154 ? 127.374 65.255 33.661 1.00 19.33 154 LEU E C 1
ATOM 9762 O O . LEU E 1 154 ? 128.189 66.073 34.039 1.00 19.82 154 LEU E O 1
ATOM 9767 N N . THR E 1 155 ? 126.359 65.599 32.854 1.00 18.98 155 THR E N 1
ATOM 9768 C CA . THR E 1 155 ? 126.219 66.957 32.298 1.00 19.39 155 THR E CA 1
ATOM 9769 C C . THR E 1 155 ? 125.201 67.757 33.118 1.00 18.79 155 THR E C 1
ATOM 9770 O O . THR E 1 155 ? 124.083 67.303 33.382 1.00 20.40 155 THR E O 1
ATOM 9774 N N . ILE E 1 156 ? 125.600 68.966 33.479 1.00 19.32 156 ILE E N 1
ATOM 9775 C CA . ILE E 1 156 ? 124.769 69.851 34.259 1.00 18.28 156 ILE E CA 1
ATOM 9776 C C . ILE E 1 156 ? 124.386 71.012 33.360 1.00 18.56 156 ILE E C 1
ATOM 9777 O O . ILE E 1 156 ? 125.239 71.762 32.898 1.00 19.23 156 ILE E O 1
ATOM 9782 N N . ILE E 1 157 ? 123.107 71.140 33.079 1.00 16.77 157 ILE E N 1
ATOM 9783 C CA . ILE E 1 157 ? 122.561 72.156 32.202 1.00 17.18 157 ILE E CA 1
ATOM 9784 C C . ILE E 1 157 ? 121.758 73.148 33.018 1.00 16.94 157 ILE E C 1
ATOM 9785 O O . ILE E 1 157 ? 120.869 72.747 33.780 1.00 16.59 157 ILE E O 1
ATOM 9790 N N . ALA E 1 158 ? 122.078 74.440 32.866 1.00 17.19 158 ALA E N 1
ATOM 9791 C CA . ALA E 1 158 ? 121.354 75.576 33.466 1.00 17.13 158 ALA E CA 1
ATOM 9792 C C . ALA E 1 158 ? 120.226 75.989 32.491 1.00 19.05 158 ALA E C 1
ATOM 9793 O O . ALA E 1 158 ? 120.492 76.252 31.314 1.00 19.44 158 ALA E O 1
ATOM 9795 N N . ARG E 1 159 ? 118.998 76.054 33.000 1.00 19.53 159 ARG E N 1
ATOM 9796 C CA . ARG E 1 159 ? 117.795 76.358 32.235 1.00 19.35 159 ARG E CA 1
ATOM 9797 C C . ARG E 1 159 ? 117.235 77.728 32.650 1.00 21.91 159 ARG E C 1
ATOM 9798 O O . ARG E 1 159 ? 117.206 78.135 33.855 1.00 21.40 159 ARG E O 1
ATOM 9806 N N . THR E 1 160 ? 116.810 78.491 31.649 1.00 21.48 160 THR E N 1
ATOM 9807 C CA . THR E 1 160 ? 116.074 79.691 31.957 1.00 22.76 160 THR E CA 1
ATOM 9808 C C . THR E 1 160 ? 114.876 79.830 30.968 1.00 23.49 160 THR E C 1
ATOM 9809 O O . THR E 1 160 ? 114.761 79.066 30.030 1.00 22.72 160 THR E O 1
ATOM 9813 N N . ASN E 1 161 ? 114.029 80.813 31.219 1.00 24.17 161 ASN E N 1
ATOM 9814 C CA . ASN E 1 161 ? 112.740 81.023 30.516 1.00 25.32 161 ASN E CA 1
ATOM 9815 C C . ASN E 1 161 ? 112.846 82.362 29.793 1.00 25.17 161 ASN E C 1
ATOM 9816 O O . ASN E 1 161 ? 112.806 83.414 30.420 1.00 24.64 161 ASN E O 1
ATOM 9821 N N . ALA E 1 162 ? 112.968 82.294 28.464 1.00 27.00 162 ALA E N 1
ATOM 9822 C CA . ALA E 1 162 ? 113.179 83.466 27.611 1.00 28.44 162 ALA E CA 1
ATOM 9823 C C . ALA E 1 162 ? 111.883 84.205 27.278 1.00 30.74 162 ALA E C 1
ATOM 9824 O O . ALA E 1 162 ? 111.925 85.248 26.625 1.00 30.14 162 ALA E O 1
ATOM 9826 N N . GLU E 1 163 ? 110.749 83.652 27.723 1.00 32.31 163 GLU E N 1
ATOM 9827 C CA . GLU E 1 163 ? 109.438 84.276 27.571 1.00 34.96 163 GLU E CA 1
ATOM 9828 C C . GLU E 1 163 ? 109.126 85.320 28.643 1.00 36.26 163 GLU E C 1
ATOM 9829 O O . GLU E 1 163 ? 108.518 86.329 28.339 1.00 36.79 163 GLU E O 1
ATOM 9835 N N . LEU E 1 164 ? 109.535 85.074 29.891 1.00 38.03 164 LEU E N 1
ATOM 9836 C CA . LEU E 1 164 ? 109.206 85.958 31.024 1.00 38.98 164 LEU E CA 1
ATOM 9837 C C . LEU E 1 164 ? 110.018 87.263 31.073 1.00 38.46 164 LEU E C 1
ATOM 9838 O O . LEU E 1 164 ? 109.652 88.202 31.783 1.00 39.67 164 LEU E O 1
ATOM 9843 N N . ILE E 1 165 ? 111.151 87.301 30.391 1.00 37.64 165 ILE E N 1
ATOM 9844 C CA . ILE E 1 165 ? 112.098 88.404 30.589 1.00 36.44 165 ILE E CA 1
ATOM 9845 C C . ILE E 1 165 ? 112.632 88.889 29.250 1.00 36.35 165 ILE E C 1
ATOM 9846 O O . ILE E 1 165 ? 112.638 88.145 28.252 1.00 35.45 165 ILE E O 1
ATOM 9851 N N . ASP E 1 166 ? 113.082 90.137 29.240 1.00 36.47 166 ASP E N 1
ATOM 9852 C CA . ASP E 1 166 ? 113.596 90.713 28.008 1.00 37.48 166 ASP E CA 1
ATOM 9853 C C . ASP E 1 166 ? 114.930 90.108 27.644 1.00 36.31 166 ASP E C 1
ATOM 9854 O O . ASP E 1 166 ? 115.593 89.544 28.524 1.00 35.57 166 ASP E O 1
ATOM 9859 N N . VAL E 1 167 ? 115.276 90.174 26.351 1.00 35.11 167 VAL E N 1
ATOM 9860 C CA . VAL E 1 167 ? 116.456 89.489 25.811 1.00 34.87 167 VAL E CA 1
ATOM 9861 C C . VAL E 1 167 ? 117.789 89.860 26.510 1.00 33.83 167 VAL E C 1
ATOM 9862 O O . VAL E 1 167 ? 118.682 89.017 26.595 1.00 32.01 167 VAL E O 1
ATOM 9866 N N . ASP E 1 168 ? 117.892 91.098 27.004 1.00 33.44 168 ASP E N 1
ATOM 9867 C CA . ASP E 1 168 ? 119.081 91.578 27.720 1.00 34.23 168 ASP E CA 1
ATOM 9868 C C . ASP E 1 168 ? 119.294 90.780 29.020 1.00 32.88 168 ASP E C 1
ATOM 9869 O O . ASP E 1 168 ? 120.415 90.352 29.304 1.00 31.63 168 ASP E O 1
ATOM 9874 N N . ALA E 1 169 ? 118.201 90.574 29.764 1.00 31.29 169 ALA E N 1
ATOM 9875 C CA . ALA E 1 169 ? 118.165 89.749 30.961 1.00 31.05 169 ALA E CA 1
ATOM 9876 C C . ALA E 1 169 ? 118.430 88.258 30.694 1.00 30.16 169 ALA E C 1
ATOM 9877 O O . ALA E 1 169 ? 119.147 87.630 31.460 1.00 30.77 169 ALA E O 1
ATOM 9879 N N . VAL E 1 170 ? 117.881 87.701 29.617 1.00 28.99 170 VAL E N 1
ATOM 9880 C CA . VAL E 1 170 ? 118.228 86.343 29.163 1.00 27.69 170 VAL E CA 1
ATOM 9881 C C . VAL E 1 170 ? 119.759 86.193 28.891 1.00 27.19 170 VAL E C 1
ATOM 9882 O O . VAL E 1 170 ? 120.419 85.252 29.370 1.00 26.15 170 VAL E O 1
ATOM 9886 N N . ILE E 1 171 ? 120.314 87.112 28.105 1.00 26.70 171 ILE E N 1
ATOM 9887 C CA . ILE E 1 171 ? 121.759 87.150 27.894 1.00 25.30 171 ILE E CA 1
ATOM 9888 C C . ILE E 1 171 ? 122.538 87.304 29.219 1.00 24.33 171 ILE E C 1
ATOM 9889 O O . ILE E 1 171 ? 123.465 86.567 29.432 1.00 23.35 171 ILE E O 1
ATOM 9894 N N . GLN E 1 172 ? 122.161 88.233 30.087 1.00 24.45 172 GLN E N 1
ATOM 9895 C CA . GLN E 1 172 ? 122.868 88.359 31.369 1.00 24.98 172 GLN E CA 1
ATOM 9896 C C . GLN E 1 172 ? 122.882 87.032 32.154 1.00 24.71 172 GLN E C 1
ATOM 9897 O O . GLN E 1 172 ? 123.946 86.608 32.692 1.00 23.97 172 GLN E O 1
ATOM 9903 N N . ARG E 1 173 ? 121.715 86.383 32.201 1.00 24.31 173 ARG E N 1
ATOM 9904 C CA . ARG E 1 173 ? 121.543 85.158 33.000 1.00 23.47 173 ARG E CA 1
ATOM 9905 C C . ARG E 1 173 ? 122.325 84.015 32.428 1.00 24.05 173 ARG E C 1
ATOM 9906 O O . ARG E 1 173 ? 123.061 83.351 33.158 1.00 23.78 173 ARG E O 1
ATOM 9914 N N . THR E 1 174 ? 122.205 83.793 31.125 1.00 21.56 174 THR E N 1
ATOM 9915 C CA . THR E 1 174 ? 122.899 82.702 30.478 1.00 22.28 174 THR E CA 1
ATOM 9916 C C . THR E 1 174 ? 124.437 82.860 30.481 1.00 21.71 174 THR E C 1
ATOM 9917 O O . THR E 1 174 ? 125.147 81.868 30.634 1.00 21.02 174 THR E O 1
ATOM 9921 N N . LEU E 1 175 ? 124.923 84.075 30.264 1.00 21.76 175 LEU E N 1
ATOM 9922 C CA . LEU E 1 175 ? 126.358 84.374 30.376 1.00 21.78 175 LEU E CA 1
ATOM 9923 C C . LEU E 1 175 ? 126.893 84.038 31.771 1.00 21.91 175 LEU E C 1
ATOM 9924 O O . LEU E 1 175 ? 127.998 83.484 31.907 1.00 20.87 175 LEU E O 1
ATOM 9929 N N . ALA E 1 176 ? 126.107 84.398 32.790 1.00 20.54 176 ALA E N 1
ATOM 9930 C CA . ALA E 1 176 ? 126.488 84.129 34.164 1.00 21.05 176 ALA E CA 1
ATOM 9931 C C . ALA E 1 176 ? 126.557 82.655 34.477 1.00 20.11 176 ALA E C 1
ATOM 9932 O O . ALA E 1 176 ? 127.458 82.221 35.183 1.00 19.84 176 ALA E O 1
ATOM 9934 N N . TYR E 1 177 ? 125.607 81.890 33.947 1.00 19.51 177 TYR E N 1
ATOM 9935 C CA . TYR E 1 177 ? 125.531 80.474 34.187 1.00 20.64 177 TYR E CA 1
ATOM 9936 C C . TYR E 1 177 ? 126.671 79.775 33.448 1.00 19.92 177 TYR E C 1
ATOM 9937 O O . TYR E 1 177 ? 127.189 78.738 33.881 1.00 19.33 177 TYR E O 1
ATOM 9946 N N . GLN E 1 178 ? 126.993 80.343 32.282 1.00 19.63 178 GLN E N 1
ATOM 9947 C CA . GLN E 1 178 ? 128.101 79.875 31.509 1.00 18.96 178 GLN E CA 1
ATOM 9948 C C . GLN E 1 178 ? 129.443 80.145 32.277 1.00 18.77 178 GLN E C 1
ATOM 9949 O O . GLN E 1 178 ? 130.249 79.230 32.459 1.00 20.86 178 GLN E O 1
ATOM 9955 N N . GLU E 1 179 ? 129.648 81.380 32.726 1.00 19.97 179 GLU E N 1
ATOM 9956 C CA . GLU E 1 179 ? 130.798 81.702 33.565 1.00 21.59 179 GLU E CA 1
ATOM 9957 C C . GLU E 1 179 ? 130.883 80.828 34.847 1.00 20.92 179 GLU E C 1
ATOM 9958 O O . GLU E 1 179 ? 131.991 80.484 35.337 1.00 20.08 179 GLU E O 1
ATOM 9964 N N . ALA E 1 180 ? 129.723 80.371 35.293 1.00 19.56 180 ALA E N 1
ATOM 9965 C CA . ALA E 1 180 ? 129.604 79.614 36.545 1.00 19.52 180 ALA E CA 1
ATOM 9966 C C . ALA E 1 180 ? 130.114 78.167 36.308 1.00 19.68 180 ALA E C 1
ATOM 9967 O O . ALA E 1 180 ? 130.400 77.413 37.266 1.00 18.69 180 ALA E O 1
ATOM 9969 N N . GLY E 1 181 ? 130.291 77.817 35.015 1.00 19.48 181 GLY E N 1
ATOM 9970 C CA . GLY E 1 181 ? 130.695 76.438 34.618 1.00 18.79 181 GLY E CA 1
ATOM 9971 C C . GLY E 1 181 ? 129.630 75.431 34.181 1.00 18.19 181 GLY E C 1
ATOM 9972 O O . GLY E 1 181 ? 129.934 74.200 34.042 1.00 18.70 181 GLY E O 1
ATOM 9973 N N . ALA E 1 182 ? 128.420 75.928 33.871 1.00 18.99 182 ALA E N 1
ATOM 9974 C CA . ALA E 1 182 ? 127.345 75.074 33.362 1.00 18.15 182 ALA E CA 1
ATOM 9975 C C . ALA E 1 182 ? 127.867 74.345 32.148 1.00 18.78 182 ALA E C 1
ATOM 9976 O O . ALA E 1 182 ? 128.598 74.930 31.391 1.00 18.82 182 ALA E O 1
ATOM 9978 N N . ASP E 1 183 ? 127.537 73.063 32.013 1.00 18.96 183 ASP E N 1
ATOM 9979 C CA . ASP E 1 183 ? 127.930 72.309 30.803 1.00 19.33 183 ASP E CA 1
ATOM 9980 C C . ASP E 1 183 ? 127.124 72.657 29.540 1.00 19.38 183 ASP E C 1
ATOM 9981 O O . ASP E 1 183 ? 127.555 72.331 28.422 1.00 19.30 183 ASP E O 1
ATOM 9986 N N . GLY E 1 184 ? 125.965 73.274 29.709 1.00 19.29 184 GLY E N 1
ATOM 9987 C CA . GLY E 1 184 ? 125.061 73.593 28.587 1.00 18.84 184 GLY E CA 1
ATOM 9988 C C . GLY E 1 184 ? 124.011 74.552 29.116 1.00 19.80 184 GLY E C 1
ATOM 9989 O O . GLY E 1 184 ? 123.899 74.721 30.349 1.00 19.92 184 GLY E O 1
ATOM 9990 N N . ILE E 1 185 ? 123.258 75.177 28.210 1.00 18.22 185 ILE E N 1
ATOM 9991 C CA . ILE E 1 185 ? 122.195 76.092 28.580 1.00 19.28 185 ILE E CA 1
ATOM 9992 C C . ILE E 1 185 ? 120.925 75.570 27.941 1.00 19.41 185 ILE E C 1
ATOM 9993 O O . ILE E 1 185 ? 120.915 75.276 26.718 1.00 20.43 185 ILE E O 1
ATOM 9998 N N . CYS E 1 186 ? 119.881 75.398 28.764 1.00 20.55 186 CYS E N 1
ATOM 9999 C CA . CYS E 1 186 ? 118.534 75.128 28.271 1.00 21.37 186 CYS E CA 1
ATOM 10000 C C . CYS E 1 186 ? 117.578 76.360 28.232 1.00 22.14 186 CYS E C 1
ATOM 10001 O O . CYS E 1 186 ? 117.493 77.180 29.169 1.00 21.05 186 CYS E O 1
ATOM 10004 N N . LEU E 1 187 ? 116.835 76.471 27.123 1.00 22.26 187 LEU E N 1
ATOM 10005 C CA . LEU E 1 187 ? 115.985 77.648 26.919 1.00 24.06 187 LEU E CA 1
ATOM 10006 C C . LEU E 1 187 ? 114.549 77.183 26.596 1.00 23.96 187 LEU E C 1
ATOM 10007 O O . LEU E 1 187 ? 114.336 76.364 25.710 1.00 24.13 187 LEU E O 1
ATOM 10012 N N . VAL E 1 188 ? 113.599 77.636 27.406 1.00 25.29 188 VAL E N 1
ATOM 10013 C CA . VAL E 1 188 ? 112.198 77.562 27.045 1.00 25.73 188 VAL E CA 1
ATOM 10014 C C . VAL E 1 188 ? 111.679 78.977 26.632 1.00 24.41 188 VAL E C 1
ATOM 10015 O O . VAL E 1 188 ? 112.235 79.968 27.054 1.00 24.17 188 VAL E O 1
ATOM 10019 N N . GLY E 1 189 ? 110.648 79.064 25.788 1.00 24.27 189 GLY E N 1
ATOM 10020 C CA . GLY E 1 189 ? 110.070 80.389 25.416 1.00 23.46 189 GLY E CA 1
ATOM 10021 C C . GLY E 1 189 ? 110.786 81.209 24.343 1.00 23.44 189 GLY E C 1
ATOM 10022 O O . GLY E 1 189 ? 110.580 82.417 24.235 1.00 23.89 189 GLY E O 1
ATOM 10023 N N . VAL E 1 190 ? 111.657 80.572 23.566 1.00 22.62 190 VAL E N 1
ATOM 10024 C CA . VAL E 1 190 ? 112.345 81.245 22.418 1.00 22.63 190 VAL E CA 1
ATOM 10025 C C . VAL E 1 190 ? 111.311 81.315 21.253 1.00 22.65 190 VAL E C 1
ATOM 10026 O O . VAL E 1 190 ? 110.740 80.280 20.859 1.00 22.66 190 VAL E O 1
ATOM 10030 N N . ARG E 1 191 ? 111.044 82.550 20.788 1.00 24.22 191 ARG E N 1
ATOM 10031 C CA . ARG E 1 191 ? 109.986 82.856 19.802 1.00 25.08 191 ARG E CA 1
ATOM 10032 C C . ARG E 1 191 ? 110.365 82.399 18.419 1.00 26.01 191 ARG E C 1
ATOM 10033 O O . ARG E 1 191 ? 109.603 81.707 17.739 1.00 25.80 191 ARG E O 1
ATOM 10041 N N . ASP E 1 192 ? 111.568 82.755 18.003 1.00 25.53 192 ASP E N 1
ATOM 10042 C CA . ASP E 1 192 ? 111.971 82.387 16.654 1.00 28.03 192 ASP E CA 1
ATOM 10043 C C . ASP E 1 192 ? 113.490 82.453 16.532 1.00 27.30 192 ASP E C 1
ATOM 10044 O O . ASP E 1 192 ? 114.214 82.528 17.541 1.00 25.17 192 ASP E O 1
ATOM 10049 N N . PHE E 1 193 ? 113.968 82.427 15.292 1.00 27.90 193 PHE E N 1
ATOM 10050 C CA . PHE E 1 193 ? 115.428 82.497 15.078 1.00 28.54 193 PHE E CA 1
ATOM 10051 C C . PHE E 1 193 ? 116.096 83.823 15.403 1.00 27.79 193 PHE E C 1
ATOM 10052 O O . PHE E 1 193 ? 117.218 83.828 15.892 1.00 28.09 193 PHE E O 1
ATOM 10060 N N . ALA E 1 194 ? 115.422 84.943 15.180 1.00 27.14 194 ALA E N 1
ATOM 10061 C CA . ALA E 1 194 ? 116.013 86.229 15.520 1.00 27.21 194 ALA E CA 1
ATOM 10062 C C . ALA E 1 194 ? 116.208 86.275 17.047 1.00 28.07 194 ALA E C 1
ATOM 10063 O O . ALA E 1 194 ? 117.203 86.795 17.563 1.00 26.41 194 ALA E O 1
ATOM 10065 N N . HIS E 1 195 ? 115.226 85.749 17.775 1.00 28.29 195 HIS E N 1
ATOM 10066 C CA . HIS E 1 195 ? 115.349 85.660 19.237 1.00 28.11 195 HIS E CA 1
ATOM 10067 C C . HIS E 1 195 ? 116.536 84.769 19.687 1.00 27.75 195 HIS E C 1
ATOM 10068 O O . HIS E 1 195 ? 117.413 85.198 20.477 1.00 28.13 195 HIS E O 1
ATOM 10075 N N . LEU E 1 196 ? 116.529 83.536 19.193 1.00 28.18 196 LEU E N 1
ATOM 10076 C CA . LEU E 1 196 ? 117.622 82.586 19.383 1.00 29.21 196 LEU E CA 1
ATOM 10077 C C . LEU E 1 196 ? 119.017 83.192 19.072 1.00 30.38 196 LEU E C 1
ATOM 10078 O O . LEU E 1 196 ? 119.961 83.037 19.879 1.00 29.13 196 LEU E O 1
ATOM 10083 N N . GLU E 1 197 ? 119.124 83.949 17.973 1.00 30.17 197 GLU E N 1
ATOM 10084 C CA . GLU E 1 197 ? 120.415 84.526 17.583 1.00 31.16 197 GLU E CA 1
ATOM 10085 C C . GLU E 1 197 ? 120.968 85.493 18.598 1.00 30.53 197 GLU E C 1
ATOM 10086 O O . GLU E 1 197 ? 122.155 85.443 18.936 1.00 31.13 197 GLU E O 1
ATOM 10092 N N . ALA E 1 198 ? 120.124 86.399 19.051 1.00 29.61 198 ALA E N 1
ATOM 10093 C CA . ALA E 1 198 ? 120.484 87.342 20.092 1.00 30.27 198 ALA E CA 1
ATOM 10094 C C . ALA E 1 198 ? 121.047 86.608 21.335 1.00 30.49 198 ALA E C 1
ATOM 10095 O O . ALA E 1 198 ? 122.011 87.071 21.936 1.00 30.19 198 ALA E O 1
ATOM 10097 N N . ILE E 1 199 ? 120.482 85.434 21.664 1.00 30.29 199 ILE E N 1
ATOM 10098 C CA . ILE E 1 199 ? 120.870 84.699 22.877 1.00 28.92 199 ILE E CA 1
ATOM 10099 C C . ILE E 1 199 ? 122.086 83.856 22.563 1.00 28.44 199 ILE E C 1
ATOM 10100 O O . ILE E 1 199 ? 122.982 83.708 23.399 1.00 28.78 199 ILE E O 1
ATOM 10105 N N . ALA E 1 200 ? 122.121 83.290 21.363 1.00 28.39 200 ALA E N 1
ATOM 10106 C CA . ALA E 1 200 ? 123.177 82.338 21.048 1.00 27.87 200 ALA E CA 1
ATOM 10107 C C . ALA E 1 200 ? 124.536 83.045 20.839 1.00 27.61 200 ALA E C 1
ATOM 10108 O O . ALA E 1 200 ? 125.582 82.410 20.944 1.00 26.75 200 ALA E O 1
ATOM 10110 N N . GLU E 1 201 ? 124.501 84.352 20.573 1.00 27.66 201 GLU E N 1
ATOM 10111 C CA . GLU E 1 201 ? 125.677 85.116 20.116 1.00 28.94 201 GLU E CA 1
ATOM 10112 C C . GLU E 1 201 ? 126.917 85.021 21.027 1.00 28.23 201 GLU E C 1
ATOM 10113 O O . GLU E 1 201 ? 128.046 84.898 20.539 1.00 26.12 201 GLU E O 1
ATOM 10119 N N . HIS E 1 202 ? 126.691 85.181 22.333 1.00 26.93 202 HIS E N 1
ATOM 10120 C CA . HIS E 1 202 ? 127.785 85.146 23.318 1.00 27.78 202 HIS E CA 1
ATOM 10121 C C . HIS E 1 202 ? 127.923 83.846 24.096 1.00 26.26 202 HIS E C 1
ATOM 10122 O O . HIS E 1 202 ? 128.731 83.735 25.025 1.00 25.88 202 HIS E O 1
ATOM 10129 N N . LEU E 1 203 ? 127.216 82.839 23.629 1.00 25.19 203 LEU E N 1
ATOM 10130 C CA . LEU E 1 203 ? 127.249 81.517 24.243 1.00 24.07 203 LEU E CA 1
ATOM 10131 C C . LEU E 1 203 ? 128.135 80.577 23.481 1.00 24.59 203 LEU E C 1
ATOM 10132 O O . LEU E 1 203 ? 128.143 80.564 22.240 1.00 23.18 203 LEU E O 1
ATOM 10137 N N . HIS E 1 204 ? 128.886 79.755 24.213 1.00 23.05 204 HIS E N 1
ATOM 10138 C CA . HIS E 1 204 ? 129.802 78.859 23.517 1.00 23.36 204 HIS E CA 1
ATOM 10139 C C . HIS E 1 204 ? 129.788 77.492 24.174 1.00 22.79 204 HIS E C 1
ATOM 10140 O O . HIS E 1 204 ? 130.694 76.694 23.981 1.00 23.69 204 HIS E O 1
ATOM 10147 N N . ILE E 1 205 ? 128.749 77.219 24.958 1.00 20.80 205 ILE E N 1
ATOM 10148 C CA . ILE E 1 205 ? 128.538 75.875 25.483 1.00 19.73 205 ILE E CA 1
ATOM 10149 C C . ILE E 1 205 ? 127.240 75.312 24.872 1.00 19.87 205 ILE E C 1
ATOM 10150 O O . ILE E 1 205 ? 126.388 76.067 24.446 1.00 20.39 205 ILE E O 1
ATOM 10155 N N . PRO E 1 206 ? 127.121 73.990 24.791 1.00 21.46 206 PRO E N 1
ATOM 10156 C CA . PRO E 1 206 ? 125.956 73.403 24.059 1.00 22.02 206 PRO E CA 1
ATOM 10157 C C . PRO E 1 206 ? 124.552 73.926 24.457 1.00 22.84 206 PRO E C 1
ATOM 10158 O O . PRO E 1 206 ? 124.271 74.152 25.654 1.00 22.15 206 PRO E O 1
ATOM 10162 N N . LEU E 1 207 ? 123.680 74.174 23.472 1.00 22.62 207 LEU E N 1
ATOM 10163 C CA . LEU E 1 207 ? 122.318 74.636 23.795 1.00 23.05 207 LEU E CA 1
ATOM 10164 C C . LEU E 1 207 ? 121.308 73.516 23.691 1.00 24.16 207 LEU E C 1
ATOM 10165 O O . LEU E 1 207 ? 121.455 72.582 22.887 1.00 23.80 207 LEU E O 1
ATOM 10170 N N . MET E 1 208 ? 120.345 73.578 24.597 1.00 24.44 208 MET E N 1
ATOM 10171 C CA . MET E 1 208 ? 119.158 72.738 24.606 1.00 25.23 208 MET E CA 1
ATOM 10172 C C . MET E 1 208 ? 117.921 73.635 24.503 1.00 25.01 208 MET E C 1
ATOM 10173 O O . MET E 1 208 ? 117.819 74.644 25.190 1.00 24.72 208 MET E O 1
ATOM 10178 N N . LEU E 1 209 ? 117.000 73.263 23.631 1.00 24.99 209 LEU E N 1
ATOM 10179 C CA . LEU E 1 209 ? 115.766 74.045 23.420 1.00 26.84 209 LEU E CA 1
ATOM 10180 C C . LEU E 1 209 ? 114.482 73.247 23.673 1.00 25.13 209 LEU E C 1
ATOM 10181 O O . LEU E 1 209 ? 114.348 72.137 23.182 1.00 26.87 209 LEU E O 1
ATOM 10186 N N . VAL E 1 210 ? 113.596 73.793 24.501 1.00 25.35 210 VAL E N 1
ATOM 10187 C CA . VAL E 1 210 ? 112.272 73.240 24.795 1.00 25.81 210 VAL E CA 1
ATOM 10188 C C . VAL E 1 210 ? 111.284 74.074 23.976 1.00 26.64 210 VAL E C 1
ATOM 10189 O O . VAL E 1 210 ? 110.946 75.181 24.341 1.00 27.90 210 VAL E O 1
ATOM 10193 N N . THR E 1 211 ? 110.911 73.546 22.817 1.00 27.95 211 THR E N 1
ATOM 10194 C CA . THR E 1 211 ? 110.239 74.308 21.782 1.00 28.75 211 THR E CA 1
ATOM 10195 C C . THR E 1 211 ? 108.727 74.081 21.801 1.00 30.08 211 THR E C 1
ATOM 10196 O O . THR E 1 211 ? 108.016 74.941 21.313 1.00 28.82 211 THR E O 1
ATOM 10200 N N . TYR E 1 212 ? 108.257 72.941 22.337 1.00 32.02 212 TYR E N 1
ATOM 10201 C CA . TYR E 1 212 ? 106.807 72.611 22.298 1.00 33.72 212 TYR E CA 1
ATOM 10202 C C . TYR E 1 212 ? 106.248 72.856 20.891 1.00 34.86 212 TYR E C 1
ATOM 10203 O O . TYR E 1 212 ? 105.320 73.668 20.718 1.00 35.62 212 TYR E O 1
ATOM 10212 N N . GLY E 1 213 ? 106.865 72.215 19.896 1.00 35.67 213 GLY E N 1
ATOM 10213 C CA . GLY E 1 213 ? 106.411 72.265 18.505 1.00 36.25 213 GLY E CA 1
ATOM 10214 C C . GLY E 1 213 ? 106.528 73.593 17.773 1.00 36.72 213 GLY E C 1
ATOM 10215 O O . GLY E 1 213 ? 105.921 73.745 16.707 1.00 36.73 213 GLY E O 1
ATOM 10216 N N . ASN E 1 214 ? 107.284 74.549 18.331 1.00 35.54 214 ASN E N 1
ATOM 10217 C CA . ASN E 1 214 ? 107.430 75.877 17.734 1.00 35.25 214 ASN E CA 1
ATOM 10218 C C . ASN E 1 214 ? 107.670 75.790 16.208 1.00 35.03 214 ASN E C 1
ATOM 10219 O O . ASN E 1 214 ? 108.680 75.220 15.756 1.00 34.52 214 ASN E O 1
ATOM 10224 N N . PRO E 1 215 ? 106.684 76.269 15.409 1.00 34.54 215 PRO E N 1
ATOM 10225 C CA . PRO E 1 215 ? 106.784 76.144 13.966 1.00 33.31 215 PRO E CA 1
ATOM 10226 C C . PRO E 1 215 ? 107.810 77.038 13.332 1.00 32.07 215 PRO E C 1
ATOM 10227 O O . PRO E 1 215 ? 108.189 76.774 12.199 1.00 32.77 215 PRO E O 1
ATOM 10231 N N . GLN E 1 216 ? 108.238 78.100 14.011 1.00 29.39 216 GLN E N 1
ATOM 10232 C CA . GLN E 1 216 ? 109.352 78.903 13.536 1.00 27.71 216 GLN E CA 1
ATOM 10233 C C . GLN E 1 216 ? 110.809 78.492 13.981 1.00 28.27 216 GLN E C 1
ATOM 10234 O O . GLN E 1 216 ? 111.771 79.252 13.794 1.00 29.07 216 GLN E O 1
ATOM 10240 N N . LEU E 1 217 ? 110.969 77.297 14.509 1.00 27.42 217 LEU E N 1
ATOM 10241 C CA . LEU E 1 217 ? 112.290 76.827 14.960 1.00 28.57 217 LEU E CA 1
ATOM 10242 C C . LEU E 1 217 ? 112.475 75.413 14.486 1.00 29.46 217 LEU E C 1
ATOM 10243 O O . LEU E 1 217 ? 112.797 74.512 15.273 1.00 31.61 217 LEU E O 1
ATOM 10248 N N . ARG E 1 218 ? 112.254 75.214 13.192 1.00 29.86 218 ARG E N 1
ATOM 10249 C CA . ARG E 1 218 ? 112.173 73.894 12.592 1.00 30.41 218 ARG E CA 1
ATOM 10250 C C . ARG E 1 218 ? 113.315 73.640 11.590 1.00 30.83 218 ARG E C 1
ATOM 10251 O O . ARG E 1 218 ? 113.379 72.588 10.947 1.00 30.97 218 ARG E O 1
ATOM 10259 N N . ASP E 1 219 ? 114.232 74.591 11.472 1.00 30.44 219 ASP E N 1
ATOM 10260 C CA . ASP E 1 219 ? 115.422 74.374 10.621 1.00 30.49 219 ASP E CA 1
ATOM 10261 C C . ASP E 1 219 ? 116.594 73.844 11.474 1.00 29.77 219 ASP E C 1
ATOM 10262 O O . ASP E 1 219 ? 117.295 74.596 12.117 1.00 27.96 219 ASP E O 1
ATOM 10267 N N . ASP E 1 220 ? 116.782 72.532 11.479 1.00 29.98 220 ASP E N 1
ATOM 10268 C CA . ASP E 1 220 ? 117.773 71.918 12.358 1.00 30.87 220 ASP E CA 1
ATOM 10269 C C . ASP E 1 220 ? 119.227 72.291 12.060 1.00 31.74 220 ASP E C 1
ATOM 10270 O O . ASP E 1 220 ? 120.040 72.374 12.976 1.00 31.51 220 ASP E O 1
ATOM 10275 N N . ALA E 1 221 ? 119.545 72.529 10.777 1.00 31.70 221 ALA E N 1
ATOM 10276 C CA . ALA E 1 221 ? 120.896 72.864 10.366 1.00 30.40 221 ALA E CA 1
ATOM 10277 C C . ALA E 1 221 ? 121.263 74.238 10.878 1.00 29.08 221 ALA E C 1
ATOM 10278 O O . ALA E 1 221 ? 122.393 74.445 11.348 1.00 29.70 221 ALA E O 1
ATOM 10280 N N . ARG E 1 222 ? 120.311 75.163 10.838 1.00 26.94 222 ARG E N 1
ATOM 10281 C CA . ARG E 1 222 ? 120.518 76.465 11.409 1.00 26.09 222 ARG E CA 1
ATOM 10282 C C . ARG E 1 222 ? 120.628 76.404 12.982 1.00 27.15 222 ARG E C 1
ATOM 10283 O O . ARG E 1 222 ? 121.462 77.136 13.609 1.00 25.37 222 ARG E O 1
ATOM 10291 N N . LEU E 1 223 ? 119.769 75.577 13.598 1.00 26.70 223 LEU E N 1
ATOM 10292 C CA . LEU E 1 223 ? 119.830 75.348 15.057 1.00 26.38 223 LEU E CA 1
ATOM 10293 C C . LEU E 1 223 ? 121.252 74.920 15.475 1.00 26.17 223 LEU E C 1
ATOM 10294 O O . LEU E 1 223 ? 121.843 75.562 16.338 1.00 26.29 223 LEU E O 1
ATOM 10299 N N . ALA E 1 224 ? 121.758 73.838 14.855 1.00 26.84 224 ALA E N 1
ATOM 10300 C CA . ALA E 1 224 ? 123.109 73.320 15.087 1.00 27.28 224 ALA E CA 1
ATOM 10301 C C . ALA E 1 224 ? 124.187 74.392 14.918 1.00 27.64 224 ALA E C 1
ATOM 10302 O O . ALA E 1 224 ? 125.098 74.510 15.760 1.00 26.74 224 ALA E O 1
ATOM 10304 N N . ARG E 1 225 ? 124.068 75.221 13.880 1.00 28.21 225 ARG E N 1
ATOM 10305 C CA . ARG E 1 225 ? 125.024 76.314 13.653 1.00 28.83 225 ARG E CA 1
ATOM 10306 C C . ARG E 1 225 ? 125.038 77.307 14.797 1.00 28.12 225 ARG E C 1
ATOM 10307 O O . ARG E 1 225 ? 126.077 77.903 15.069 1.00 29.21 225 ARG E O 1
ATOM 10315 N N . LEU E 1 226 ? 123.883 77.513 15.435 1.00 27.06 226 LEU E N 1
ATOM 10316 C CA . LEU E 1 226 ? 123.774 78.445 16.525 1.00 25.95 226 LEU E CA 1
ATOM 10317 C C . LEU E 1 226 ? 124.175 77.787 17.866 1.00 25.29 226 LEU E C 1
ATOM 10318 O O . LEU E 1 226 ? 124.077 78.410 18.876 1.00 23.91 226 LEU E O 1
ATOM 10323 N N . GLY E 1 227 ? 124.621 76.550 17.825 1.00 22.64 227 GLY E N 1
ATOM 10324 C CA . GLY E 1 227 ? 125.085 75.855 19.029 1.00 24.94 227 GLY E CA 1
ATOM 10325 C C . GLY E 1 227 ? 124.093 74.869 19.648 1.00 23.75 227 GLY E C 1
ATOM 10326 O O . GLY E 1 227 ? 124.435 74.166 20.595 1.00 24.38 227 GLY E O 1
ATOM 10327 N N . VAL E 1 228 ? 122.870 74.822 19.120 1.00 23.81 228 VAL E N 1
ATOM 10328 C CA . VAL E 1 228 ? 121.848 73.873 19.621 1.00 23.39 228 VAL E CA 1
ATOM 10329 C C . VAL E 1 228 ? 122.257 72.445 19.339 1.00 23.41 228 VAL E C 1
ATOM 10330 O O . VAL E 1 228 ? 122.640 72.067 18.216 1.00 24.87 228 VAL E O 1
ATOM 10334 N N . ARG E 1 229 ? 122.192 71.611 20.360 1.00 22.01 229 ARG E N 1
ATOM 10335 C CA . ARG E 1 229 ? 122.545 70.205 20.200 1.00 21.67 229 ARG E CA 1
ATOM 10336 C C . ARG E 1 229 ? 121.344 69.315 20.582 1.00 22.50 229 ARG E C 1
ATOM 10337 O O . ARG E 1 229 ? 121.290 68.127 20.241 1.00 23.89 229 ARG E O 1
ATOM 10345 N N . VAL E 1 230 ? 120.398 69.888 21.322 1.00 22.59 230 VAL E N 1
ATOM 10346 C CA . VAL E 1 230 ? 119.297 69.087 21.889 1.00 22.38 230 VAL E CA 1
ATOM 10347 C C . VAL E 1 230 ? 118.017 69.867 21.724 1.00 22.68 230 VAL E C 1
ATOM 10348 O O . VAL E 1 230 ? 117.952 71.044 22.093 1.00 21.68 230 VAL E O 1
ATOM 10352 N N . VAL E 1 231 ? 117.021 69.224 21.092 1.00 24.07 231 VAL E N 1
ATOM 10353 C CA . VAL E 1 231 ? 115.694 69.834 20.905 1.00 25.46 231 VAL E CA 1
ATOM 10354 C C . VAL E 1 231 ? 114.601 68.956 21.521 1.00 24.65 231 VAL E C 1
ATOM 10355 O O . VAL E 1 231 ? 114.539 67.756 21.264 1.00 26.80 231 VAL E O 1
ATOM 10359 N N . VAL E 1 232 ? 113.817 69.566 22.413 1.00 25.88 232 VAL E N 1
ATOM 10360 C CA . VAL E 1 232 ? 112.738 68.890 23.140 1.00 25.95 232 VAL E CA 1
ATOM 10361 C C . VAL E 1 232 ? 111.387 69.409 22.610 1.00 26.87 232 VAL E C 1
ATOM 10362 O O . VAL E 1 232 ? 111.001 70.550 22.887 1.00 24.71 232 VAL E O 1
ATOM 10366 N N . ASN E 1 233 ? 110.692 68.548 21.857 1.00 28.34 233 ASN E N 1
ATOM 10367 C CA . ASN E 1 233 ? 109.416 68.925 21.240 1.00 32.13 233 ASN E CA 1
ATOM 10368 C C . ASN E 1 233 ? 108.225 68.821 22.186 1.00 32.04 233 ASN E C 1
ATOM 10369 O O . ASN E 1 233 ? 107.205 69.474 21.978 1.00 32.17 233 ASN E O 1
ATOM 10374 N N . GLY E 1 234 ? 108.362 67.996 23.211 1.00 31.79 234 GLY E N 1
ATOM 10375 C CA . GLY E 1 234 ? 107.316 67.883 24.203 1.00 31.95 234 GLY E CA 1
ATOM 10376 C C . GLY E 1 234 ? 107.067 66.431 24.483 1.00 31.71 234 GLY E C 1
ATOM 10377 O O . GLY E 1 234 ? 107.921 65.568 24.156 1.00 31.48 234 GLY E O 1
ATOM 10378 N N . HIS E 1 235 ? 105.876 66.169 25.033 1.00 29.81 235 HIS E N 1
ATOM 10379 C CA . HIS E 1 235 ? 105.510 64.877 25.590 1.00 29.08 235 HIS E CA 1
ATOM 10380 C C . HIS E 1 235 ? 104.211 64.273 24.982 1.00 28.08 235 HIS E C 1
ATOM 10381 O O . HIS E 1 235 ? 103.489 63.511 25.639 1.00 28.20 235 HIS E O 1
ATOM 10388 N N . ALA E 1 236 ? 103.983 64.541 23.700 1.00 27.39 236 ALA E N 1
ATOM 10389 C CA . ALA E 1 236 ? 102.941 63.858 22.896 1.00 26.51 236 ALA E CA 1
ATOM 10390 C C . ALA E 1 236 ? 102.839 62.342 23.122 1.00 26.99 236 ALA E C 1
ATOM 10391 O O . ALA E 1 236 ? 101.727 61.781 23.263 1.00 26.98 236 ALA E O 1
ATOM 10393 N N . ALA E 1 237 ? 103.996 61.666 23.159 1.00 27.04 237 ALA E N 1
ATOM 10394 C CA . ALA E 1 237 ? 104.051 60.212 23.298 1.00 26.52 237 ALA E CA 1
ATOM 10395 C C . ALA E 1 237 ? 103.408 59.713 24.571 1.00 26.53 237 ALA E C 1
ATOM 10396 O O . ALA E 1 237 ? 102.920 58.576 24.635 1.00 26.09 237 ALA E O 1
ATOM 10398 N N . TYR E 1 238 ? 103.374 60.570 25.582 1.00 26.55 238 TYR E N 1
ATOM 10399 C CA . TYR E 1 238 ? 102.726 60.187 26.836 1.00 26.33 238 TYR E CA 1
ATOM 10400 C C . TYR E 1 238 ? 101.198 60.473 26.810 1.00 26.00 238 TYR E C 1
ATOM 10401 O O . TYR E 1 238 ? 100.415 59.658 27.331 1.00 26.09 238 TYR E O 1
ATOM 10410 N N . PHE E 1 239 ? 100.785 61.600 26.230 1.00 24.98 239 PHE E N 1
ATOM 10411 C CA . PHE E 1 239 ? 99.356 61.890 26.052 1.00 25.58 239 PHE E CA 1
ATOM 10412 C C . PHE E 1 239 ? 98.736 60.851 25.127 1.00 25.15 239 PHE E C 1
ATOM 10413 O O . PHE E 1 239 ? 97.623 60.447 25.347 1.00 24.78 239 PHE E O 1
ATOM 10421 N N . ALA E 1 240 ? 99.479 60.376 24.129 1.00 24.94 240 ALA E N 1
ATOM 10422 C CA . ALA E 1 240 ? 98.976 59.312 23.255 1.00 25.83 240 ALA E CA 1
ATOM 10423 C C . ALA E 1 240 ? 98.609 58.086 24.090 1.00 25.08 240 ALA E C 1
ATOM 10424 O O . ALA E 1 240 ? 97.538 57.516 23.865 1.00 24.85 240 ALA E O 1
ATOM 10426 N N . ALA E 1 241 ? 99.486 57.699 25.037 1.00 25.60 241 ALA E N 1
ATOM 10427 C CA . ALA E 1 241 ? 99.242 56.592 26.003 1.00 25.13 241 ALA E CA 1
ATOM 10428 C C . ALA E 1 241 ? 97.959 56.740 26.821 1.00 25.66 241 ALA E C 1
ATOM 10429 O O . ALA E 1 241 ? 97.173 55.783 26.892 1.00 25.15 241 ALA E O 1
ATOM 10431 N N . ILE E 1 242 ? 97.772 57.909 27.459 1.00 24.93 242 ILE E N 1
ATOM 10432 C CA . ILE E 1 242 ? 96.523 58.273 28.156 1.00 24.36 242 ILE E CA 1
ATOM 10433 C C . ILE E 1 242 ? 95.293 58.130 27.227 1.00 25.37 242 ILE E C 1
ATOM 10434 O O . ILE E 1 242 ? 94.276 57.575 27.615 1.00 24.92 242 ILE E O 1
ATOM 10439 N N . LYS E 1 243 ? 95.385 58.635 26.002 1.00 26.17 243 LYS E N 1
ATOM 10440 C CA . LYS E 1 243 ? 94.210 58.587 25.132 1.00 26.03 243 LYS E CA 1
ATOM 10441 C C . LYS E 1 243 ? 93.847 57.143 24.801 1.00 26.26 243 LYS E C 1
ATOM 10442 O O . LYS E 1 243 ? 92.672 56.834 24.694 1.00 27.34 243 LYS E O 1
ATOM 10448 N N . ALA E 1 244 ? 94.853 56.265 24.678 1.00 26.60 244 ALA E N 1
ATOM 10449 C CA . ALA E 1 244 ? 94.664 54.882 24.271 1.00 26.85 244 ALA E CA 1
ATOM 10450 C C . ALA E 1 244 ? 94.023 54.071 25.392 1.00 27.26 244 ALA E C 1
ATOM 10451 O O . ALA E 1 244 ? 93.122 53.264 25.148 1.00 27.02 244 ALA E O 1
ATOM 10453 N N . THR E 1 245 ? 94.510 54.258 26.616 1.00 25.84 245 THR E N 1
ATOM 10454 C CA . THR E 1 245 ? 93.809 53.779 27.806 1.00 26.06 245 THR E CA 1
ATOM 10455 C C . THR E 1 245 ? 92.345 54.252 27.849 1.00 24.84 245 THR E C 1
ATOM 10456 O O . THR E 1 245 ? 91.467 53.445 28.102 1.00 25.85 245 THR E O 1
ATOM 10460 N N . TYR E 1 246 ? 92.082 55.534 27.628 1.00 25.88 246 TYR E N 1
ATOM 10461 C CA . TYR E 1 246 ? 90.707 56.047 27.652 1.00 26.24 246 TYR E CA 1
ATOM 10462 C C . TYR E 1 246 ? 89.824 55.306 26.593 1.00 27.61 246 TYR E C 1
ATOM 10463 O O . TYR E 1 246 ? 88.729 54.783 26.903 1.00 27.43 246 TYR E O 1
ATOM 10472 N N . ASP E 1 247 ? 90.341 55.219 25.370 1.00 27.03 247 ASP E N 1
ATOM 10473 C CA . ASP E 1 247 ? 89.636 54.610 24.233 1.00 27.30 247 ASP E CA 1
ATOM 10474 C C . ASP E 1 247 ? 89.322 53.173 24.481 1.00 27.64 247 ASP E C 1
ATOM 10475 O O . ASP E 1 247 ? 88.182 52.744 24.295 1.00 26.30 247 ASP E O 1
ATOM 10480 N N . CYS E 1 248 ? 90.310 52.440 24.976 1.00 27.64 248 CYS E N 1
ATOM 10481 C CA . CYS E 1 248 ? 90.112 51.033 25.246 1.00 29.17 248 CYS E CA 1
ATOM 10482 C C . CYS E 1 248 ? 89.032 50.819 26.314 1.00 30.14 248 CYS E C 1
ATOM 10483 O O . CYS E 1 248 ? 88.112 49.996 26.142 1.00 29.25 248 CYS E O 1
ATOM 10486 N N . LEU E 1 249 ? 89.127 51.571 27.410 1.00 29.83 249 LEU E N 1
ATOM 10487 C CA . LEU E 1 249 ? 88.186 51.404 28.523 1.00 30.36 249 LEU E CA 1
ATOM 10488 C C . LEU E 1 249 ? 86.765 51.865 28.145 1.00 30.99 249 LEU E C 1
ATOM 10489 O O . LEU E 1 249 ? 85.797 51.229 28.513 1.00 31.25 249 LEU E O 1
ATOM 10494 N N . ARG E 1 250 ? 86.687 52.984 27.437 1.00 31.78 250 ARG E N 1
ATOM 10495 C CA . ARG E 1 250 ? 85.468 53.604 26.929 1.00 33.74 250 ARG E CA 1
ATOM 10496 C C . ARG E 1 250 ? 84.734 52.613 25.986 1.00 33.84 250 ARG E C 1
ATOM 10497 O O . ARG E 1 250 ? 83.507 52.482 26.062 1.00 33.45 250 ARG E O 1
ATOM 10505 N N . GLU E 1 251 ? 85.505 51.904 25.148 1.00 34.77 251 GLU E N 1
ATOM 10506 C CA . GLU E 1 251 ? 84.979 50.889 24.237 1.00 34.81 251 GLU E CA 1
ATOM 10507 C C . GLU E 1 251 ? 84.490 49.713 25.028 1.00 34.41 251 GLU E C 1
ATOM 10508 O O . GLU E 1 251 ? 83.384 49.256 24.797 1.00 34.46 251 GLU E O 1
ATOM 10514 N N . GLU E 1 252 ? 85.290 49.243 25.983 1.00 32.83 252 GLU E N 1
ATOM 10515 C CA . GLU E 1 252 ? 84.883 48.153 26.868 1.00 32.33 252 GLU E CA 1
ATOM 10516 C C . GLU E 1 252 ? 83.562 48.404 27.600 1.00 31.62 252 GLU E C 1
ATOM 10517 O O . GLU E 1 252 ? 82.771 47.466 27.777 1.00 31.46 252 GLU E O 1
ATOM 10523 N N . ARG E 1 253 ? 83.365 49.645 28.053 1.00 30.29 253 ARG E N 1
ATOM 10524 C CA . ARG E 1 253 ? 82.182 50.059 28.781 1.00 30.78 253 ARG E CA 1
ATOM 10525 C C . ARG E 1 253 ? 80.907 50.268 27.918 1.00 31.39 253 ARG E C 1
ATOM 10526 O O . ARG E 1 253 ? 79.772 50.146 28.429 1.00 32.24 253 ARG E O 1
ATOM 10534 N N . GLY E 1 254 ? 81.082 50.598 26.645 1.00 31.30 254 GLY E N 1
ATOM 10535 C CA . GLY E 1 254 ? 79.955 50.900 25.770 1.00 32.16 254 GLY E CA 1
ATOM 10536 C C . GLY E 1 254 ? 79.646 52.365 25.613 1.00 33.42 254 GLY E C 1
ATOM 10537 O O . GLY E 1 254 ? 78.629 52.729 24.994 1.00 32.66 254 GLY E O 1
ATOM 10538 N N . ALA E 1 255 ? 80.514 53.219 26.173 1.00 33.29 255 ALA E N 1
ATOM 10539 C CA . ALA E 1 255 ? 80.344 54.659 26.101 1.00 34.76 255 ALA E CA 1
ATOM 10540 C C . ALA E 1 255 ? 80.552 55.236 24.694 1.00 35.20 255 ALA E C 1
ATOM 10541 O O . ALA E 1 255 ? 81.094 54.582 23.800 1.00 35.70 255 ALA E O 1
ATOM 10543 N N . VAL E 1 256 ? 80.102 56.464 24.492 1.00 36.90 256 VAL E N 1
ATOM 10544 C CA . VAL E 1 256 ? 80.302 57.162 23.217 1.00 38.90 256 VAL E CA 1
ATOM 10545 C C . VAL E 1 256 ? 81.807 57.557 23.101 1.00 39.89 256 VAL E C 1
ATOM 10546 O O . VAL E 1 256 ? 82.466 57.783 24.122 1.00 39.81 256 VAL E O 1
ATOM 10550 N N . ALA E 1 257 ? 82.340 57.623 21.874 1.00 40.84 257 ALA E N 1
ATOM 10551 C CA . ALA E 1 257 ? 83.734 58.074 21.655 1.00 41.38 257 ALA E CA 1
ATOM 10552 C C . ALA E 1 257 ? 83.951 59.514 22.143 1.00 41.43 257 ALA E C 1
ATOM 10553 O O . ALA E 1 257 ? 83.044 60.340 22.055 1.00 42.03 257 ALA E O 1
ATOM 10555 N N . SER E 1 258 ? 85.133 59.805 22.692 1.00 41.40 258 SER E N 1
ATOM 10556 C CA . SER E 1 258 ? 85.446 61.169 23.132 1.00 41.26 258 SER E CA 1
ATOM 10557 C C . SER E 1 258 ? 85.766 62.028 21.923 1.00 41.53 258 SER E C 1
ATOM 10558 O O . SER E 1 258 ? 86.352 61.534 20.971 1.00 42.30 258 SER E O 1
ATOM 10561 N N . ASP E 1 259 ? 85.415 63.309 21.951 1.00 41.57 259 ASP E N 1
ATOM 10562 C CA . ASP E 1 259 ? 85.892 64.228 20.918 1.00 42.35 259 ASP E CA 1
ATOM 10563 C C . ASP E 1 259 ? 87.171 64.947 21.352 1.00 40.71 259 ASP E C 1
ATOM 10564 O O . ASP E 1 259 ? 87.711 65.748 20.595 1.00 40.50 259 ASP E O 1
ATOM 10569 N N . LEU E 1 260 ? 87.650 64.677 22.569 1.00 38.76 260 LEU E N 1
ATOM 10570 C CA . LEU E 1 260 ? 88.833 65.399 23.073 1.00 36.33 260 LEU E CA 1
ATOM 10571 C C . LEU E 1 260 ? 90.101 64.933 22.401 1.00 33.79 260 LEU E C 1
ATOM 10572 O O . LEU E 1 260 ? 90.261 63.754 22.137 1.00 34.80 260 LEU E O 1
ATOM 10577 N N . THR E 1 261 ? 90.993 65.871 22.097 1.00 31.76 261 THR E N 1
ATOM 10578 C CA . THR E 1 261 ? 92.346 65.483 21.711 1.00 30.17 261 THR E CA 1
ATOM 10579 C C . THR E 1 261 ? 93.034 64.733 22.886 1.00 29.36 261 THR E C 1
ATOM 10580 O O . THR E 1 261 ? 92.593 64.847 24.064 1.00 28.77 261 THR E O 1
ATOM 10584 N N . ALA E 1 262 ? 94.081 63.964 22.560 1.00 27.65 262 ALA E N 1
ATOM 10585 C CA . ALA E 1 262 ? 94.947 63.316 23.568 1.00 26.61 262 ALA E CA 1
ATOM 10586 C C . ALA E 1 262 ? 95.509 64.274 24.648 1.00 25.73 262 ALA E C 1
ATOM 10587 O O . ALA E 1 262 ? 95.534 63.874 25.829 1.00 25.70 262 ALA E O 1
ATOM 10589 N N . SER E 1 263 ? 95.939 65.497 24.271 1.00 25.74 263 SER E N 1
ATOM 10590 C CA . SER E 1 263 ? 96.360 66.504 25.278 1.00 26.39 263 SER E CA 1
ATOM 10591 C C . SER E 1 263 ? 95.210 67.113 26.076 1.00 25.47 263 SER E C 1
ATOM 10592 O O . SER E 1 263 ? 95.397 67.454 27.251 1.00 23.41 263 SER E O 1
ATOM 10595 N N . GLU E 1 264 ? 94.029 67.216 25.474 1.00 24.97 264 GLU E N 1
ATOM 10596 C CA . GLU E 1 264 ? 92.881 67.763 26.149 1.00 26.79 264 GLU E CA 1
ATOM 10597 C C . GLU E 1 264 ? 92.380 66.778 27.170 1.00 26.61 264 GLU E C 1
ATOM 10598 O O . GLU E 1 264 ? 91.975 67.181 28.295 1.00 27.06 264 GLU E O 1
ATOM 10604 N N . LEU E 1 265 ? 92.376 65.515 26.780 1.00 27.09 265 LEU E N 1
ATOM 10605 C CA . LEU E 1 265 ? 91.983 64.414 27.656 1.00 28.48 265 LEU E CA 1
ATOM 10606 C C . LEU E 1 265 ? 92.923 64.289 28.863 1.00 28.60 265 LEU E C 1
ATOM 10607 O O . LEU E 1 265 ? 92.467 64.094 30.028 1.00 28.17 265 LEU E O 1
ATOM 10612 N N . SER E 1 266 ? 94.232 64.286 28.569 1.00 26.98 266 SER E N 1
ATOM 10613 C CA . SER E 1 266 ? 95.266 64.250 29.604 1.00 26.05 266 SER E CA 1
ATOM 10614 C C . SER E 1 266 ? 95.009 65.369 30.600 1.00 24.71 266 SER E C 1
ATOM 10615 O O . SER E 1 266 ? 94.960 65.134 31.816 1.00 25.29 266 SER E O 1
ATOM 10618 N N . LYS E 1 267 ? 94.881 66.592 30.098 1.00 22.58 267 LYS E N 1
ATOM 10619 C CA . LYS E 1 267 ? 94.628 67.704 30.965 1.00 23.48 267 LYS E CA 1
ATOM 10620 C C . LYS E 1 267 ? 93.427 67.471 31.844 1.00 24.56 267 LYS E C 1
ATOM 10621 O O . LYS E 1 267 ? 93.496 67.765 33.030 1.00 24.70 267 LYS E O 1
ATOM 10627 N N . LYS E 1 268 ? 92.324 66.976 31.268 1.00 24.18 268 LYS E N 1
ATOM 10628 C CA . LYS E 1 268 ? 91.083 66.781 32.007 1.00 24.24 268 LYS E CA 1
ATOM 10629 C C . LYS E 1 268 ? 91.257 66.007 33.327 1.00 23.94 268 LYS E C 1
ATOM 10630 O O . LYS E 1 268 ? 90.655 66.371 34.338 1.00 22.71 268 LYS E O 1
ATOM 10636 N N . TYR E 1 269 ? 92.035 64.921 33.268 1.00 23.58 269 TYR E N 1
ATOM 10637 C CA . TYR E 1 269 ? 92.175 64.022 34.392 1.00 24.07 269 TYR E CA 1
ATOM 10638 C C . TYR E 1 269 ? 93.222 64.459 35.431 1.00 23.06 269 TYR E C 1
ATOM 10639 O O . TYR E 1 269 ? 93.499 63.718 36.388 1.00 24.08 269 TYR E O 1
ATOM 10648 N N . THR E 1 270 ? 93.780 65.665 35.228 1.00 22.73 270 THR E N 1
ATOM 10649 C CA . THR E 1 270 ? 94.614 66.341 36.224 1.00 22.71 270 THR E CA 1
ATOM 10650 C C . THR E 1 270 ? 93.698 67.159 37.154 1.00 23.31 270 THR E C 1
ATOM 10651 O O . THR E 1 270 ? 94.191 67.747 38.109 1.00 20.96 270 THR E O 1
ATOM 10655 N N . PHE E 1 271 ? 92.381 67.179 36.827 1.00 22.85 271 PHE E N 1
ATOM 10656 C CA . PHE E 1 271 ? 91.356 67.887 37.578 1.00 23.46 271 PHE E CA 1
ATOM 10657 C C . PHE E 1 271 ? 91.790 69.326 37.768 1.00 22.96 271 PHE E C 1
ATOM 10658 O O . PHE E 1 271 ? 91.897 69.784 38.905 1.00 22.91 271 PHE E O 1
ATOM 10666 N N . PRO E 1 272 ? 92.047 70.056 36.662 1.00 23.67 272 PRO E N 1
ATOM 10667 C CA . PRO E 1 272 ? 92.686 71.361 36.833 1.00 23.79 272 PRO E CA 1
ATOM 10668 C C . PRO E 1 272 ? 91.812 72.371 37.529 1.00 24.20 272 PRO E C 1
ATOM 10669 O O . PRO E 1 272 ? 92.348 73.285 38.212 1.00 24.67 272 PRO E O 1
ATOM 10673 N N . GLU E 1 273 ? 90.482 72.234 37.404 1.00 24.32 273 GLU E N 1
ATOM 10674 C CA . GLU E 1 273 ? 89.587 73.194 38.084 1.00 25.44 273 GLU E CA 1
ATOM 10675 C C . GLU E 1 273 ? 89.613 73.059 39.614 1.00 24.49 273 GLU E C 1
ATOM 10676 O O . GLU E 1 273 ? 89.429 74.037 40.322 1.00 22.84 273 GLU E O 1
ATOM 10682 N N . GLU E 1 274 ? 89.771 71.829 40.096 1.00 23.28 274 GLU E N 1
ATOM 10683 C CA . GLU E 1 274 ? 89.865 71.583 41.526 1.00 22.80 274 GLU E CA 1
ATOM 10684 C C . GLU E 1 274 ? 91.170 72.232 42.124 1.00 22.30 274 GLU E C 1
ATOM 10685 O O . GLU E 1 274 ? 91.099 72.932 43.163 1.00 22.11 274 GLU E O 1
ATOM 10691 N N . TYR E 1 275 ? 92.315 72.073 41.452 1.00 20.31 275 TYR E N 1
ATOM 10692 C CA . TYR E 1 275 ? 93.548 72.707 41.870 1.00 21.71 275 TYR E CA 1
ATOM 10693 C C . TYR E 1 275 ? 93.462 74.261 41.759 1.00 22.78 275 TYR E C 1
ATOM 10694 O O . TYR E 1 275 ? 94.019 74.993 42.583 1.00 22.68 275 TYR E O 1
ATOM 10703 N N . GLN E 1 276 ? 92.747 74.763 40.755 1.00 23.13 276 GLN E N 1
ATOM 10704 C CA . GLN E 1 276 ? 92.616 76.203 40.622 1.00 23.88 276 GLN E CA 1
ATOM 10705 C C . GLN E 1 276 ? 91.715 76.741 41.742 1.00 22.73 276 GLN E C 1
ATOM 10706 O O . GLN E 1 276 ? 92.004 77.786 42.293 1.00 25.58 276 GLN E O 1
ATOM 10712 N N . ALA E 1 277 ? 90.647 76.024 42.086 1.00 21.43 277 ALA E N 1
ATOM 10713 C CA . ALA E 1 277 ? 89.748 76.426 43.156 1.00 21.53 277 ALA E CA 1
ATOM 10714 C C . ALA E 1 277 ? 90.559 76.448 44.475 1.00 20.82 277 ALA E C 1
ATOM 10715 O O . ALA E 1 277 ? 90.392 77.369 45.276 1.00 22.44 277 ALA E O 1
ATOM 10717 N N . TRP E 1 278 ? 91.466 75.494 44.656 1.00 20.02 278 TRP E N 1
ATOM 10718 C CA . TRP E 1 278 ? 92.363 75.506 45.888 1.00 20.68 278 TRP E CA 1
ATOM 10719 C C . TRP E 1 278 ? 93.308 76.730 45.973 1.00 21.19 278 TRP E C 1
ATOM 10720 O O . TRP E 1 278 ? 93.353 77.450 46.996 1.00 21.98 278 TRP E O 1
ATOM 10731 N N . ALA E 1 279 ? 93.993 77.010 44.871 1.00 21.18 279 ALA E N 1
ATOM 10732 C CA . ALA E 1 279 ? 94.835 78.177 44.737 1.00 23.64 279 ALA E CA 1
ATOM 10733 C C . ALA E 1 279 ? 94.032 79.420 45.013 1.00 24.92 279 ALA E C 1
ATOM 10734 O O . ALA E 1 279 ? 94.534 80.318 45.661 1.00 27.87 279 ALA E O 1
ATOM 10736 N N . ARG E 1 280 ? 92.781 79.472 44.548 1.00 25.32 280 ARG E N 1
ATOM 10737 C CA . ARG E 1 280 ? 91.921 80.640 44.822 1.00 25.98 280 ARG E CA 1
ATOM 10738 C C . ARG E 1 280 ? 91.593 80.776 46.279 1.00 24.14 280 ARG E C 1
ATOM 10739 O O . ARG E 1 280 ? 91.684 81.861 46.796 1.00 24.81 280 ARG E O 1
ATOM 10747 N N . ASP E 1 281 ? 91.217 79.664 46.902 1.00 22.90 281 ASP E N 1
ATOM 10748 C CA . ASP E 1 281 ? 90.764 79.644 48.284 1.00 24.14 281 ASP E CA 1
ATOM 10749 C C . ASP E 1 281 ? 91.889 79.826 49.303 1.00 23.88 281 ASP E C 1
ATOM 10750 O O . ASP E 1 281 ? 91.688 80.493 50.344 1.00 24.34 281 ASP E O 1
ATOM 10755 N N . TYR E 1 282 ? 93.048 79.228 49.034 1.00 24.03 282 TYR E N 1
ATOM 10756 C CA . TYR E 1 282 ? 94.151 79.163 50.018 1.00 24.45 282 TYR E CA 1
ATOM 10757 C C . TYR E 1 282 ? 95.395 79.963 49.680 1.00 25.57 282 TYR E C 1
ATOM 10758 O O . TYR E 1 282 ? 96.266 80.089 50.527 1.00 26.92 282 TYR E O 1
ATOM 10767 N N . MET E 1 283 ? 95.486 80.505 48.469 1.00 27.30 283 MET E N 1
ATOM 10768 C CA . MET E 1 283 ? 96.696 81.220 48.016 1.00 28.32 283 MET E CA 1
ATOM 10769 C C . MET E 1 283 ? 96.482 82.632 47.460 1.00 30.20 283 MET E C 1
ATOM 10770 O O . MET E 1 283 ? 97.381 83.212 46.837 1.00 29.32 283 MET E O 1
ATOM 10775 N N . GLU E 1 284 ? 95.305 83.189 47.718 1.00 32.89 284 GLU E N 1
ATOM 10776 C CA . GLU E 1 284 ? 95.058 84.593 47.371 1.00 36.23 284 GLU E CA 1
ATOM 10777 C C . GLU E 1 284 ? 94.536 85.330 48.599 1.00 37.49 284 GLU E C 1
ATOM 10778 O O . GLU E 1 284 ? 93.687 84.791 49.311 1.00 38.40 284 GLU E O 1
ATOM 10784 N N . VAL E 1 285 ? 95.040 86.548 48.846 1.00 40.41 285 VAL E N 1
ATOM 10785 C CA . VAL E 1 285 ? 94.493 87.467 49.876 1.00 42.55 285 VAL E CA 1
ATOM 10786 C C . VAL E 1 285 ? 92.935 87.504 49.895 1.00 43.88 285 VAL E C 1
ATOM 10787 O O . VAL E 1 285 ? 92.305 87.575 48.828 1.00 44.55 285 VAL E O 1
ATOM 10791 N N . LYS E 1 286 ? 92.317 87.438 51.087 1.00 45.89 286 LYS E N 1
ATOM 10792 C CA . LYS E 1 286 ? 90.832 87.581 51.204 1.00 47.43 286 LYS E CA 1
ATOM 10793 C C . LYS E 1 286 ? 90.449 89.064 51.306 1.00 47.90 286 LYS E C 1
ATOM 10794 O O . LYS E 1 286 ? 89.377 89.466 50.854 1.00 49.09 286 LYS E O 1
ATOM 10800 N N . ARG F 1 3 ? 86.051 62.386 47.447 1.00 44.12 3 ARG F N 1
ATOM 10801 C CA . ARG F 1 3 ? 84.874 62.331 48.368 1.00 42.94 3 ARG F CA 1
ATOM 10802 C C . ARG F 1 3 ? 84.666 61.027 49.166 1.00 41.30 3 ARG F C 1
ATOM 10803 O O . ARG F 1 3 ? 84.523 61.084 50.398 1.00 41.51 3 ARG F O 1
ATOM 10811 N N . ALA F 1 4 ? 84.598 59.868 48.508 1.00 38.17 4 ALA F N 1
ATOM 10812 C CA . ALA F 1 4 ? 84.534 58.623 49.275 1.00 34.85 4 ALA F CA 1
ATOM 10813 C C . ALA F 1 4 ? 85.917 58.343 49.853 1.00 33.80 4 ALA F C 1
ATOM 10814 O O . ALA F 1 4 ? 86.941 58.410 49.149 1.00 32.90 4 ALA F O 1
ATOM 10816 N N . SER F 1 5 ? 85.923 58.036 51.141 1.00 31.09 5 SER F N 1
ATOM 10817 C CA . SER F 1 5 ? 87.122 57.604 51.838 1.00 29.38 5 SER F CA 1
ATOM 10818 C C . SER F 1 5 ? 87.434 56.161 51.442 1.00 27.65 5 SER F C 1
ATOM 10819 O O . SER F 1 5 ? 86.669 55.543 50.712 1.00 26.66 5 SER F O 1
ATOM 10822 N N . HIS F 1 6 ? 88.543 55.644 51.943 1.00 26.55 6 HIS F N 1
ATOM 10823 C CA . HIS F 1 6 ? 88.972 54.252 51.667 1.00 26.73 6 HIS F CA 1
ATOM 10824 C C . HIS F 1 6 ? 87.958 53.227 52.212 1.00 27.26 6 HIS F C 1
ATOM 10825 O O . HIS F 1 6 ? 87.617 52.246 51.535 1.00 26.39 6 HIS F O 1
ATOM 10832 N N . HIS F 1 7 ? 87.451 53.520 53.412 1.00 28.08 7 HIS F N 1
ATOM 10833 C CA . HIS F 1 7 ? 86.361 52.787 54.036 1.00 28.88 7 HIS F CA 1
ATOM 10834 C C . HIS F 1 7 ? 85.018 52.792 53.232 1.00 28.61 7 HIS F C 1
ATOM 10835 O O . HIS F 1 7 ? 84.365 51.760 53.137 1.00 28.91 7 HIS F O 1
ATOM 10842 N N . GLU F 1 8 ? 84.638 53.929 52.660 1.00 28.35 8 GLU F N 1
ATOM 10843 C CA . GLU F 1 8 ? 83.410 54.052 51.907 1.00 28.64 8 GLU F CA 1
ATOM 10844 C C . GLU F 1 8 ? 83.538 53.304 50.604 1.00 28.59 8 GLU F C 1
ATOM 10845 O O . GLU F 1 8 ? 82.535 52.770 50.123 1.00 29.38 8 GLU F O 1
ATOM 10851 N N . LEU F 1 9 ? 84.745 53.270 50.016 1.00 27.04 9 LEU F N 1
ATOM 10852 C CA . LEU F 1 9 ? 84.962 52.494 48.812 1.00 26.68 9 LEU F CA 1
ATOM 10853 C C . LEU F 1 9 ? 84.827 50.991 49.093 1.00 27.62 9 LEU F C 1
ATOM 10854 O O . LEU F 1 9 ? 84.404 50.231 48.230 1.00 28.44 9 LEU F O 1
ATOM 10859 N N . ARG F 1 10 ? 85.242 50.559 50.279 1.00 26.71 10 ARG F N 1
ATOM 10860 C CA . ARG F 1 10 ? 85.037 49.197 50.712 1.00 27.09 10 ARG F CA 1
ATOM 10861 C C . ARG F 1 10 ? 83.552 48.864 50.875 1.00 28.13 10 ARG F C 1
ATOM 10862 O O . ARG F 1 10 ? 83.129 47.818 50.439 1.00 28.23 10 ARG F O 1
ATOM 10870 N N . ALA F 1 11 ? 82.751 49.758 51.462 1.00 28.96 11 ALA F N 1
ATOM 10871 C CA . ALA F 1 11 ? 81.284 49.529 51.551 1.00 30.21 11 ALA F CA 1
ATOM 10872 C C . ALA F 1 11 ? 80.655 49.436 50.164 1.00 31.04 11 ALA F C 1
ATOM 10873 O O . ALA F 1 11 ? 79.765 48.582 49.931 1.00 31.81 11 ALA F O 1
ATOM 10875 N N . MET F 1 12 ? 81.138 50.266 49.232 1.00 31.00 12 MET F N 1
ATOM 10876 C CA . MET F 1 12 ? 80.676 50.196 47.835 1.00 30.46 12 MET F CA 1
ATOM 10877 C C . MET F 1 12 ? 80.968 48.851 47.193 1.00 30.43 12 MET F C 1
ATOM 10878 O O . MET F 1 12 ? 80.129 48.345 46.441 1.00 28.39 12 MET F O 1
ATOM 10883 N N . PHE F 1 13 ? 82.148 48.285 47.470 1.00 30.41 13 PHE F N 1
ATOM 10884 C CA . PHE F 1 13 ? 82.524 46.996 46.877 1.00 30.79 13 PHE F CA 1
ATOM 10885 C C . PHE F 1 13 ? 81.636 45.861 47.425 1.00 32.02 13 PHE F C 1
ATOM 10886 O O . PHE F 1 13 ? 81.224 44.980 46.677 1.00 31.93 13 PHE F O 1
ATOM 10894 N N . ARG F 1 14 ? 81.419 45.886 48.736 1.00 33.25 14 ARG F N 1
ATOM 10895 C CA . ARG F 1 14 ? 80.548 44.942 49.448 1.00 34.89 14 ARG F CA 1
ATOM 10896 C C . ARG F 1 14 ? 79.136 44.980 48.882 1.00 34.97 14 ARG F C 1
ATOM 10897 O O . ARG F 1 14 ? 78.551 43.936 48.686 1.00 34.26 14 ARG F O 1
ATOM 10905 N N . ALA F 1 15 ? 78.594 46.191 48.668 1.00 35.73 15 ALA F N 1
ATOM 10906 C CA . ALA F 1 15 ? 77.293 46.405 48.009 1.00 36.16 15 ALA F CA 1
ATOM 10907 C C . ALA F 1 15 ? 77.256 45.658 46.695 1.00 36.86 15 ALA F C 1
ATOM 10908 O O . ALA F 1 15 ? 76.329 44.880 46.457 1.00 36.86 15 ALA F O 1
ATOM 10910 N N . LEU F 1 16 ? 78.285 45.849 45.876 1.00 36.06 16 LEU F N 1
ATOM 10911 C CA . LEU F 1 16 ? 78.399 45.129 44.613 1.00 36.51 16 LEU F CA 1
ATOM 10912 C C . LEU F 1 16 ? 78.326 43.608 44.804 1.00 37.34 16 LEU F C 1
ATOM 10913 O O . LEU F 1 16 ? 77.660 42.918 44.032 1.00 37.69 16 LEU F O 1
ATOM 10918 N N . LEU F 1 17 ? 78.982 43.113 45.849 1.00 37.08 17 LEU F N 1
ATOM 10919 C CA . LEU F 1 17 ? 79.065 41.676 46.099 1.00 37.52 17 LEU F CA 1
ATOM 10920 C C . LEU F 1 17 ? 77.743 41.197 46.692 1.00 38.63 17 LEU F C 1
ATOM 10921 O O . LEU F 1 17 ? 77.419 40.016 46.604 1.00 38.59 17 LEU F O 1
ATOM 10926 N N . ASP F 1 18 ? 76.991 42.132 47.270 1.00 39.26 18 ASP F N 1
ATOM 10927 C CA . ASP F 1 18 ? 75.690 41.857 47.850 1.00 40.87 18 ASP F CA 1
ATOM 10928 C C . ASP F 1 18 ? 74.537 41.989 46.871 1.00 41.09 18 ASP F C 1
ATOM 10929 O O . ASP F 1 18 ? 73.407 41.695 47.231 1.00 42.13 18 ASP F O 1
ATOM 10934 N N . SER F 1 19 ? 74.806 42.446 45.659 1.00 40.71 19 SER F N 1
ATOM 10935 C CA . SER F 1 19 ? 73.767 42.546 44.653 1.00 41.36 19 SER F CA 1
ATOM 10936 C C . SER F 1 19 ? 73.577 41.178 43.965 1.00 41.33 19 SER F C 1
ATOM 10937 O O . SER F 1 19 ? 74.241 40.198 44.300 1.00 41.15 19 SER F O 1
ATOM 10940 N N . SER F 1 20 ? 72.665 41.124 43.003 1.00 42.20 20 SER F N 1
ATOM 10941 C CA . SER F 1 20 ? 72.368 39.870 42.279 1.00 43.14 20 SER F CA 1
ATOM 10942 C C . SER F 1 20 ? 72.942 39.952 40.876 1.00 43.27 20 SER F C 1
ATOM 10943 O O . SER F 1 20 ? 72.476 39.264 39.963 1.00 44.38 20 SER F O 1
ATOM 10946 N N . ARG F 1 21 ? 73.942 40.813 40.704 1.00 42.77 21 ARG F N 1
ATOM 10947 C CA . ARG F 1 21 ? 74.526 41.076 39.407 1.00 42.41 21 ARG F CA 1
ATOM 10948 C C . ARG F 1 21 ? 75.997 40.772 39.493 1.00 42.01 21 ARG F C 1
ATOM 10949 O O . ARG F 1 21 ? 76.571 40.770 40.588 1.00 42.04 21 ARG F O 1
ATOM 10957 N N . CYS F 1 22 ? 76.621 40.563 38.338 1.00 40.59 22 CYS F N 1
ATOM 10958 C CA . CYS F 1 22 ? 78.068 40.595 38.281 1.00 39.58 22 CYS F CA 1
ATOM 10959 C C . CYS F 1 22 ? 78.566 41.804 37.469 1.00 37.60 22 CYS F C 1
ATOM 10960 O O . CYS F 1 22 ? 77.797 42.501 36.766 1.00 36.96 22 CYS F O 1
ATOM 10963 N N . TYR F 1 23 ? 79.854 42.069 37.609 1.00 35.93 23 TYR F N 1
ATOM 10964 C CA . TYR F 1 23 ? 80.441 43.338 37.124 1.00 34.32 23 TYR F CA 1
ATOM 10965 C C . TYR F 1 23 ? 81.805 43.047 36.541 1.00 33.16 23 TYR F C 1
ATOM 10966 O O . TYR F 1 23 ? 82.579 42.258 37.093 1.00 32.33 23 TYR F O 1
ATOM 10975 N N . HIS F 1 24 ? 82.071 43.679 35.408 1.00 32.73 24 HIS F N 1
ATOM 10976 C CA . HIS F 1 24 ? 83.361 43.606 34.746 1.00 32.47 24 HIS F CA 1
ATOM 10977 C C . HIS F 1 24 ? 84.326 44.733 35.160 1.00 31.72 24 HIS F C 1
ATOM 10978 O O . HIS F 1 24 ? 83.973 45.910 35.101 1.00 30.85 24 HIS F O 1
ATOM 10985 N N . THR F 1 25 ? 85.534 44.347 35.582 1.00 31.39 25 THR F N 1
ATOM 10986 C CA . THR F 1 25 ? 86.514 45.319 36.097 1.00 31.37 25 THR F CA 1
ATOM 10987 C C . THR F 1 25 ? 87.053 46.182 34.977 1.00 30.84 25 THR F C 1
ATOM 10988 O O . THR F 1 25 ? 87.162 45.709 33.843 1.00 30.52 25 THR F O 1
ATOM 10992 N N . ALA F 1 26 ? 87.358 47.454 35.285 1.00 29.41 26 ALA F N 1
ATOM 10993 C CA . ALA F 1 26 ? 88.359 48.168 34.528 1.00 28.87 26 ALA F CA 1
ATOM 10994 C C . ALA F 1 26 ? 89.780 47.885 35.061 1.00 28.28 26 ALA F C 1
ATOM 10995 O O . ALA F 1 26 ? 90.025 47.733 36.260 1.00 27.78 26 ALA F O 1
ATOM 10997 N N . SER F 1 27 ? 90.717 47.801 34.133 1.00 28.49 27 SER F N 1
ATOM 10998 C CA . SER F 1 27 ? 92.153 47.844 34.439 1.00 28.32 27 SER F CA 1
ATOM 10999 C C . SER F 1 27 ? 92.586 49.265 34.917 1.00 27.69 27 SER F C 1
ATOM 11000 O O . SER F 1 27 ? 92.600 50.231 34.140 1.00 26.72 27 SER F O 1
ATOM 11003 N N . VAL F 1 28 ? 92.913 49.351 36.213 1.00 27.41 28 VAL F N 1
ATOM 11004 C CA . VAL F 1 28 ? 93.272 50.590 36.929 1.00 26.06 28 VAL F CA 1
ATOM 11005 C C . VAL F 1 28 ? 94.666 50.334 37.548 1.00 25.65 28 VAL F C 1
ATOM 11006 O O . VAL F 1 28 ? 94.814 49.607 38.524 1.00 26.62 28 VAL F O 1
ATOM 11010 N N . PHE F 1 29 ? 95.689 50.936 36.951 1.00 24.40 29 PHE F N 1
ATOM 11011 C CA . PHE F 1 29 ? 97.090 50.638 37.248 1.00 24.68 29 PHE F CA 1
ATOM 11012 C C . PHE F 1 29 ? 97.859 51.874 37.740 1.00 24.63 29 PHE F C 1
ATOM 11013 O O . PHE F 1 29 ? 98.956 51.753 38.275 1.00 25.77 29 PHE F O 1
ATOM 11021 N N . ASP F 1 30 ? 97.253 53.045 37.587 1.00 24.38 30 ASP F N 1
ATOM 11022 C CA . ASP F 1 30 ? 97.835 54.329 38.009 1.00 24.37 30 ASP F CA 1
ATOM 11023 C C . ASP F 1 30 ? 96.751 55.378 38.241 1.00 22.86 30 ASP F C 1
ATOM 11024 O O . ASP F 1 30 ? 95.574 55.078 38.015 1.00 23.06 30 ASP F O 1
ATOM 11029 N N . PRO F 1 31 ? 97.113 56.571 38.769 1.00 22.90 31 PRO F N 1
ATOM 11030 C CA . PRO F 1 31 ? 96.103 57.626 39.043 1.00 22.10 31 PRO F CA 1
ATOM 11031 C C . PRO F 1 31 ? 95.260 58.066 37.815 1.00 21.14 31 PRO F C 1
ATOM 11032 O O . PRO F 1 31 ? 94.071 58.253 37.911 1.00 19.55 31 PRO F O 1
ATOM 11036 N N . MET F 1 32 ? 95.903 58.259 36.681 1.00 21.57 32 MET F N 1
ATOM 11037 C CA . MET F 1 32 ? 95.206 58.642 35.481 1.00 22.48 32 MET F CA 1
ATOM 11038 C C . MET F 1 32 ? 94.191 57.559 35.017 1.00 22.78 32 MET F C 1
ATOM 11039 O O . MET F 1 32 ? 93.100 57.907 34.583 1.00 22.74 32 MET F O 1
ATOM 11044 N N . SER F 1 33 ? 94.567 56.283 35.090 1.00 21.38 33 SER F N 1
ATOM 11045 C CA . SER F 1 33 ? 93.613 55.191 34.769 1.00 22.16 33 SER F CA 1
ATOM 11046 C C . SER F 1 33 ? 92.436 55.027 35.762 1.00 22.22 33 SER F C 1
ATOM 11047 O O . SER F 1 33 ? 91.294 54.687 35.366 1.00 22.08 33 SER F O 1
ATOM 11050 N N . ALA F 1 34 ? 92.710 55.288 37.041 1.00 21.85 34 ALA F N 1
ATOM 11051 C CA . ALA F 1 34 ? 91.645 55.377 38.052 1.00 21.82 34 ALA F CA 1
ATOM 11052 C C . ALA F 1 34 ? 90.629 56.456 37.755 1.00 21.46 34 ALA F C 1
ATOM 11053 O O . ALA F 1 34 ? 89.412 56.246 37.936 1.00 21.66 34 ALA F O 1
ATOM 11055 N N . ARG F 1 35 ? 91.115 57.653 37.408 1.00 21.26 35 ARG F N 1
ATOM 11056 C CA . ARG F 1 35 ? 90.235 58.743 37.116 1.00 21.48 35 ARG F CA 1
ATOM 11057 C C . ARG F 1 35 ? 89.389 58.510 35.832 1.00 22.41 35 ARG F C 1
ATOM 11058 O O . ARG F 1 35 ? 88.203 58.876 35.787 1.00 22.01 35 ARG F O 1
ATOM 11066 N N . ILE F 1 36 ? 90.007 57.933 34.800 1.00 22.57 36 ILE F N 1
ATOM 11067 C CA . ILE F 1 36 ? 89.298 57.536 33.578 1.00 23.53 36 ILE F CA 1
ATOM 11068 C C . ILE F 1 36 ? 88.178 56.513 33.860 1.00 24.56 36 ILE F C 1
ATOM 11069 O O . ILE F 1 36 ? 87.047 56.704 33.422 1.00 25.35 36 ILE F O 1
ATOM 11074 N N . ALA F 1 37 ? 88.496 55.458 34.602 1.00 24.49 37 ALA F N 1
ATOM 11075 C CA . ALA F 1 37 ? 87.555 54.392 34.950 1.00 24.72 37 ALA F CA 1
ATOM 11076 C C . ALA F 1 37 ? 86.368 54.919 35.714 1.00 25.23 37 ALA F C 1
ATOM 11077 O O . ALA F 1 37 ? 85.232 54.541 35.425 1.00 24.60 37 ALA F O 1
ATOM 11079 N N . ALA F 1 38 ? 86.621 55.753 36.717 1.00 25.86 38 ALA F N 1
ATOM 11080 C CA . ALA F 1 38 ? 85.537 56.385 37.457 1.00 26.99 38 ALA F CA 1
ATOM 11081 C C . ALA F 1 38 ? 84.670 57.334 36.595 1.00 28.42 38 ALA F C 1
ATOM 11082 O O . ALA F 1 38 ? 83.428 57.339 36.745 1.00 28.74 38 ALA F O 1
ATOM 11084 N N . ASP F 1 39 ? 85.302 58.134 35.726 1.00 28.42 39 ASP F N 1
ATOM 11085 C CA . ASP F 1 39 ? 84.575 59.008 34.779 1.00 28.97 39 ASP F CA 1
ATOM 11086 C C . ASP F 1 39 ? 83.630 58.204 33.859 1.00 28.45 39 ASP F C 1
ATOM 11087 O O . ASP F 1 39 ? 82.551 58.666 33.540 1.00 28.92 39 ASP F O 1
ATOM 11092 N N . LEU F 1 40 ? 84.079 57.029 33.425 1.00 27.14 40 LEU F N 1
ATOM 11093 C CA . LEU F 1 40 ? 83.350 56.128 32.534 1.00 26.91 40 LEU F CA 1
ATOM 11094 C C . LEU F 1 40 ? 82.201 55.358 33.232 1.00 28.14 40 LEU F C 1
ATOM 11095 O O . LEU F 1 40 ? 81.335 54.772 32.563 1.00 29.01 40 LEU F O 1
ATOM 11100 N N . GLY F 1 41 ? 82.230 55.333 34.563 1.00 27.40 41 GLY F N 1
ATOM 11101 C CA . GLY F 1 41 ? 81.123 54.861 35.347 1.00 26.50 41 GLY F CA 1
ATOM 11102 C C . GLY F 1 41 ? 81.378 53.436 35.723 1.00 27.40 41 GLY F C 1
ATOM 11103 O O . GLY F 1 41 ? 80.454 52.725 36.138 1.00 26.68 41 GLY F O 1
ATOM 11104 N N . PHE F 1 42 ? 82.620 52.974 35.563 1.00 27.30 42 PHE F N 1
ATOM 11105 C CA . PHE F 1 42 ? 82.934 51.620 36.024 1.00 27.63 42 PHE F CA 1
ATOM 11106 C C . PHE F 1 42 ? 82.662 51.481 37.523 1.00 28.88 42 PHE F C 1
ATOM 11107 O O . PHE F 1 42 ? 82.977 52.389 38.286 1.00 29.65 42 PHE F O 1
ATOM 11115 N N . GLU F 1 43 ? 82.102 50.335 37.945 1.00 29.21 43 GLU F N 1
ATOM 11116 C CA . GLU F 1 43 ? 81.800 50.077 39.354 1.00 30.00 43 GLU F CA 1
ATOM 11117 C C . GLU F 1 43 ? 83.055 49.698 40.122 1.00 29.85 43 GLU F C 1
ATOM 11118 O O . GLU F 1 43 ? 83.163 49.980 41.322 1.00 28.94 43 GLU F O 1
ATOM 11124 N N . CYS F 1 44 ? 83.979 49.013 39.453 1.00 28.26 44 CYS F N 1
ATOM 11125 C CA . CYS F 1 44 ? 85.227 48.637 40.103 1.00 29.90 44 CYS F CA 1
ATOM 11126 C C . CYS F 1 44 ? 86.385 48.519 39.118 1.00 29.86 44 CYS F C 1
ATOM 11127 O O . CYS F 1 44 ? 86.179 48.524 37.907 1.00 30.56 44 CYS F O 1
ATOM 11130 N N . GLY F 1 45 ? 87.591 48.455 39.683 1.00 30.37 45 GLY F N 1
ATOM 11131 C CA . GLY F 1 45 ? 88.846 48.378 38.942 1.00 29.20 45 GLY F CA 1
ATOM 11132 C C . GLY F 1 45 ? 89.753 47.337 39.565 1.00 28.93 45 GLY F C 1
ATOM 11133 O O . GLY F 1 45 ? 89.544 46.913 40.698 1.00 27.59 45 GLY F O 1
ATOM 11134 N N . ILE F 1 46 ? 90.763 46.935 38.810 1.00 27.94 46 ILE F N 1
ATOM 11135 C CA . ILE F 1 46 ? 91.709 45.883 39.210 1.00 28.56 46 ILE F CA 1
ATOM 11136 C C . ILE F 1 46 ? 93.128 46.395 38.907 1.00 27.60 46 ILE F C 1
ATOM 11137 O O . ILE F 1 46 ? 93.421 46.831 37.782 1.00 26.24 46 ILE F O 1
ATOM 11142 N N . LEU F 1 47 ? 93.965 46.384 39.940 1.00 26.19 47 LEU F N 1
ATOM 11143 C CA . LEU F 1 47 ? 95.415 46.576 39.812 1.00 26.14 47 LEU F CA 1
ATOM 11144 C C . LEU F 1 47 ? 96.104 45.204 39.707 1.00 25.39 47 LEU F C 1
ATOM 11145 O O . LEU F 1 47 ? 96.218 44.517 40.694 1.00 24.48 47 LEU F O 1
ATOM 11150 N N . GLY F 1 48 ? 96.570 44.814 38.524 1.00 25.40 48 GLY F N 1
ATOM 11151 C CA . GLY F 1 48 ? 97.237 43.516 38.351 1.00 26.50 48 GLY F CA 1
ATOM 11152 C C . GLY F 1 48 ? 98.734 43.539 38.589 1.00 27.65 48 GLY F C 1
ATOM 11153 O O . GLY F 1 48 ? 99.399 44.513 38.212 1.00 28.91 48 GLY F O 1
ATOM 11154 N N . GLY F 1 49 ? 99.259 42.474 39.220 1.00 27.84 49 GLY F N 1
ATOM 11155 C CA . GLY F 1 49 ? 100.690 42.298 39.493 1.00 27.38 49 GLY F CA 1
ATOM 11156 C C . GLY F 1 49 ? 101.546 42.330 38.213 1.00 27.83 49 GLY F C 1
ATOM 11157 O O . GLY F 1 49 ? 102.679 42.812 38.229 1.00 27.14 49 GLY F O 1
ATOM 11158 N N . SER F 1 50 ? 101.005 41.783 37.124 1.00 27.04 50 SER F N 1
ATOM 11159 C CA . SER F 1 50 ? 101.731 41.718 35.838 1.00 27.63 50 SER F CA 1
ATOM 11160 C C . SER F 1 50 ? 101.880 43.110 35.264 1.00 26.90 50 SER F C 1
ATOM 11161 O O . SER F 1 50 ? 102.923 43.419 34.641 1.00 27.71 50 SER F O 1
ATOM 11164 N N . VAL F 1 51 ? 100.851 43.947 35.451 1.00 26.25 51 VAL F N 1
ATOM 11165 C CA . VAL F 1 51 ? 100.894 45.309 34.904 1.00 25.69 51 VAL F CA 1
ATOM 11166 C C . VAL F 1 51 ? 101.877 46.146 35.755 1.00 25.49 51 VAL F C 1
ATOM 11167 O O . VAL F 1 51 ? 102.626 46.952 35.207 1.00 26.52 51 VAL F O 1
ATOM 11171 N N . ALA F 1 52 ? 101.831 45.981 37.082 1.00 24.44 52 ALA F N 1
ATOM 11172 C CA . ALA F 1 52 ? 102.808 46.650 37.984 1.00 25.06 52 ALA F CA 1
ATOM 11173 C C . ALA F 1 52 ? 104.274 46.356 37.566 1.00 25.60 52 ALA F C 1
ATOM 11174 O O . ALA F 1 52 ? 105.100 47.278 37.409 1.00 25.72 52 ALA F O 1
ATOM 11176 N N . SER F 1 53 ? 104.556 45.080 37.297 1.00 25.99 53 SER F N 1
ATOM 11177 C CA . SER F 1 53 ? 105.842 44.612 36.837 1.00 25.89 53 SER F CA 1
ATOM 11178 C C . SER F 1 53 ? 106.281 45.261 35.522 1.00 26.22 53 SER F C 1
ATOM 11179 O O . SER F 1 53 ? 107.457 45.582 35.348 1.00 26.67 53 SER F O 1
ATOM 11182 N N . LEU F 1 54 ? 105.344 45.484 34.606 1.00 25.41 54 LEU F N 1
ATOM 11183 C CA . LEU F 1 54 ? 105.635 46.267 33.370 1.00 25.06 54 LEU F CA 1
ATOM 11184 C C . LEU F 1 54 ? 105.960 47.726 33.684 1.00 24.66 54 LEU F C 1
ATOM 11185 O O . LEU F 1 54 ? 106.973 48.252 33.212 1.00 25.19 54 LEU F O 1
ATOM 11190 N N . GLN F 1 55 ? 105.106 48.386 34.476 1.00 23.20 55 GLN F N 1
ATOM 11191 C CA . GLN F 1 55 ? 105.336 49.799 34.750 1.00 23.63 55 GLN F CA 1
ATOM 11192 C C . GLN F 1 55 ? 106.620 50.025 35.577 1.00 22.90 55 GLN F C 1
ATOM 11193 O O . GLN F 1 55 ? 107.287 51.021 35.396 1.00 23.23 55 GLN F O 1
ATOM 11199 N N . VAL F 1 56 ? 106.938 49.126 36.510 1.00 22.94 56 VAL F N 1
ATOM 11200 C CA . VAL F 1 56 ? 108.020 49.433 37.483 1.00 23.06 56 VAL F CA 1
ATOM 11201 C C . VAL F 1 56 ? 109.341 49.019 36.857 1.00 23.77 56 VAL F C 1
ATOM 11202 O O . VAL F 1 56 ? 110.361 49.742 36.934 1.00 22.35 56 VAL F O 1
ATOM 11206 N N . LEU F 1 57 ? 109.285 47.863 36.196 1.00 23.25 57 LEU F N 1
ATOM 11207 C CA . LEU F 1 57 ? 110.477 47.139 35.768 1.00 23.92 57 LEU F CA 1
ATOM 11208 C C . LEU F 1 57 ? 110.641 46.825 34.253 1.00 24.32 57 LEU F C 1
ATOM 11209 O O . LEU F 1 57 ? 111.732 46.393 33.858 1.00 25.43 57 LEU F O 1
ATOM 11214 N N . ALA F 1 58 ? 109.599 47.023 33.426 1.00 24.78 58 ALA F N 1
ATOM 11215 C CA . ALA F 1 58 ? 109.549 46.416 32.059 1.00 25.23 58 ALA F CA 1
ATOM 11216 C C . ALA F 1 58 ? 109.902 44.911 32.129 1.00 25.65 58 ALA F C 1
ATOM 11217 O O . ALA F 1 58 ? 110.711 44.387 31.356 1.00 25.70 58 ALA F O 1
ATOM 11219 N N . ALA F 1 59 ? 109.340 44.219 33.117 1.00 26.57 59 ALA F N 1
ATOM 11220 C CA . ALA F 1 59 ? 109.670 42.801 33.376 1.00 28.29 59 ALA F CA 1
ATOM 11221 C C . ALA F 1 59 ? 108.424 41.924 33.220 1.00 30.04 59 ALA F C 1
ATOM 11222 O O . ALA F 1 59 ? 107.297 42.407 33.389 1.00 30.38 59 ALA F O 1
ATOM 11224 N N . PRO F 1 60 ? 108.626 40.623 32.935 1.00 32.61 60 PRO F N 1
ATOM 11225 C CA . PRO F 1 60 ? 107.442 39.735 32.932 1.00 32.95 60 PRO F CA 1
ATOM 11226 C C . PRO F 1 60 ? 106.874 39.477 34.344 1.00 33.76 60 PRO F C 1
ATOM 11227 O O . PRO F 1 60 ? 107.405 39.961 35.375 1.00 33.13 60 PRO F O 1
ATOM 11231 N N . ASP F 1 61 ? 105.781 38.728 34.392 1.00 33.68 61 ASP F N 1
ATOM 11232 C CA . ASP F 1 61 ? 105.069 38.522 35.629 1.00 34.02 61 ASP F CA 1
ATOM 11233 C C . ASP F 1 61 ? 105.739 37.357 36.372 1.00 34.14 61 ASP F C 1
ATOM 11234 O O . ASP F 1 61 ? 105.150 36.285 36.552 1.00 34.02 61 ASP F O 1
ATOM 11239 N N . PHE F 1 62 ? 106.994 37.583 36.793 1.00 33.88 62 PHE F N 1
ATOM 11240 C CA . PHE F 1 62 ? 107.805 36.564 37.475 1.00 33.92 62 PHE F CA 1
ATOM 11241 C C . PHE F 1 62 ? 108.052 36.830 38.944 1.00 33.23 62 PHE F C 1
ATOM 11242 O O . PHE F 1 62 ? 108.997 36.280 39.494 1.00 34.23 62 PHE F O 1
ATOM 11250 N N . ALA F 1 63 ? 107.237 37.688 39.577 1.00 32.64 63 ALA F N 1
ATOM 11251 C CA . ALA F 1 63 ? 107.452 38.076 40.979 1.00 30.72 63 ALA F CA 1
ATOM 11252 C C . ALA F 1 63 ? 108.860 38.701 41.225 1.00 29.81 63 ALA F C 1
ATOM 11253 O O . ALA F 1 63 ? 109.564 38.323 42.154 1.00 28.58 63 ALA F O 1
ATOM 11255 N N . LEU F 1 64 ? 109.267 39.625 40.363 1.00 28.67 64 LEU F N 1
ATOM 11256 C CA . LEU F 1 64 ? 110.523 40.343 40.541 1.00 28.50 64 LEU F CA 1
ATOM 11257 C C . LEU F 1 64 ? 110.307 41.727 41.225 1.00 27.33 64 LEU F C 1
ATOM 11258 O O . LEU F 1 64 ? 111.201 42.287 41.799 1.00 28.46 64 LEU F O 1
ATOM 11263 N N . ILE F 1 65 ? 109.090 42.238 41.130 1.00 27.10 65 ILE F N 1
ATOM 11264 C CA A ILE F 1 65 ? 108.679 43.440 41.848 0.50 25.72 65 ILE F CA 1
ATOM 11265 C CA B ILE F 1 65 ? 108.619 43.413 41.876 0.50 26.77 65 ILE F CA 1
ATOM 11266 C C . ILE F 1 65 ? 108.694 43.122 43.363 1.00 25.99 65 ILE F C 1
ATOM 11267 O O . ILE F 1 65 ? 108.392 41.999 43.794 1.00 25.99 65 ILE F O 1
ATOM 11276 N N . THR F 1 66 ? 109.104 44.102 44.163 1.00 25.19 66 THR F N 1
ATOM 11277 C CA . THR F 1 66 ? 109.092 43.902 45.624 1.00 24.30 66 THR F CA 1
ATOM 11278 C C . THR F 1 66 ? 107.706 44.309 46.147 1.00 23.67 66 THR F C 1
ATOM 11279 O O . THR F 1 66 ? 106.934 44.965 45.448 1.00 22.20 66 THR F O 1
ATOM 11283 N N . LEU F 1 67 ? 107.378 43.878 47.359 1.00 23.00 67 LEU F N 1
ATOM 11284 C CA . LEU F 1 67 ? 106.075 44.234 47.916 1.00 23.68 67 LEU F CA 1
ATOM 11285 C C . LEU F 1 67 ? 105.946 45.779 48.008 1.00 22.54 67 LEU F C 1
ATOM 11286 O O . LEU F 1 67 ? 104.892 46.312 47.729 1.00 22.36 67 LEU F O 1
ATOM 11291 N N . SER F 1 68 ? 107.039 46.451 48.376 1.00 22.49 68 SER F N 1
ATOM 11292 C CA . SER F 1 68 ? 107.075 47.935 48.480 1.00 22.85 68 SER F CA 1
ATOM 11293 C C . SER F 1 68 ? 106.804 48.590 47.101 1.00 21.67 68 SER F C 1
ATOM 11294 O O . SER F 1 68 ? 106.117 49.587 47.005 1.00 20.75 68 SER F O 1
ATOM 11297 N N . GLU F 1 69 ? 107.371 48.026 46.048 1.00 20.70 69 GLU F N 1
ATOM 11298 C CA . GLU F 1 69 ? 107.097 48.550 44.729 1.00 21.61 69 GLU F CA 1
ATOM 11299 C C . GLU F 1 69 ? 105.617 48.434 44.321 1.00 21.21 69 GLU F C 1
ATOM 11300 O O . GLU F 1 69 ? 105.010 49.379 43.847 1.00 18.56 69 GLU F O 1
ATOM 11306 N N . PHE F 1 70 ? 105.038 47.259 44.553 1.00 22.96 70 PHE F N 1
ATOM 11307 C CA . PHE F 1 70 ? 103.591 47.045 44.367 1.00 23.47 70 PHE F CA 1
ATOM 11308 C C . PHE F 1 70 ? 102.670 47.953 45.156 1.00 23.28 70 PHE F C 1
ATOM 11309 O O . PHE F 1 70 ? 101.688 48.480 44.613 1.00 23.17 70 PHE F O 1
ATOM 11317 N N . VAL F 1 71 ? 102.983 48.110 46.446 1.00 22.21 71 VAL F N 1
ATOM 11318 C CA . VAL F 1 71 ? 102.297 49.030 47.349 1.00 20.92 71 VAL F CA 1
ATOM 11319 C C . VAL F 1 71 ? 102.430 50.498 46.900 1.00 21.54 71 VAL F C 1
ATOM 11320 O O . VAL F 1 71 ? 101.466 51.255 47.043 1.00 21.28 71 VAL F O 1
ATOM 11324 N N . GLU F 1 72 ? 103.594 50.874 46.339 1.00 19.54 72 GLU F N 1
ATOM 11325 C CA . GLU F 1 72 ? 103.797 52.241 45.788 1.00 19.56 72 GLU F CA 1
ATOM 11326 C C . GLU F 1 72 ? 102.807 52.482 44.674 1.00 18.60 72 GLU F C 1
ATOM 11327 O O . GLU F 1 72 ? 102.130 53.514 44.619 1.00 18.88 72 GLU F O 1
ATOM 11333 N N . GLN F 1 73 ? 102.697 51.509 43.802 1.00 19.14 73 GLN F N 1
ATOM 11334 C CA . GLN F 1 73 ? 101.695 51.582 42.712 1.00 19.27 73 GLN F CA 1
ATOM 11335 C C . GLN F 1 73 ? 100.271 51.748 43.163 1.00 18.46 73 GLN F C 1
ATOM 11336 O O . GLN F 1 73 ? 99.546 52.561 42.564 1.00 18.54 73 GLN F O 1
ATOM 11342 N N . ALA F 1 74 ? 99.861 50.963 44.172 1.00 18.61 74 ALA F N 1
ATOM 11343 C CA . ALA F 1 74 ? 98.515 51.070 44.790 1.00 19.71 74 ALA F CA 1
ATOM 11344 C C . ALA F 1 74 ? 98.340 52.346 45.587 1.00 19.88 74 ALA F C 1
ATOM 11345 O O . ALA F 1 74 ? 97.249 52.895 45.622 1.00 20.50 74 ALA F O 1
ATOM 11347 N N . THR F 1 75 ? 99.389 52.758 46.306 1.00 20.46 75 THR F N 1
ATOM 11348 C CA . THR F 1 75 ? 99.372 54.023 46.957 1.00 20.61 75 THR F CA 1
ATOM 11349 C C . THR F 1 75 ? 99.077 55.155 45.960 1.00 19.87 75 THR F C 1
ATOM 11350 O O . THR F 1 75 ? 98.212 56.006 46.227 1.00 22.08 75 THR F O 1
ATOM 11354 N N . ARG F 1 76 ? 99.764 55.180 44.811 1.00 19.12 76 ARG F N 1
ATOM 11355 C CA . ARG F 1 76 ? 99.500 56.216 43.851 1.00 19.42 76 ARG F CA 1
ATOM 11356 C C . ARG F 1 76 ? 97.994 56.224 43.442 1.00 20.00 76 ARG F C 1
ATOM 11357 O O . ARG F 1 76 ? 97.377 57.283 43.378 1.00 22.62 76 ARG F O 1
ATOM 11365 N N . ILE F 1 77 ? 97.407 55.047 43.255 1.00 18.91 77 ILE F N 1
ATOM 11366 C CA . ILE F 1 77 ? 96.002 54.923 42.877 1.00 19.95 77 ILE F CA 1
ATOM 11367 C C . ILE F 1 77 ? 95.044 55.347 44.024 1.00 18.81 77 ILE F C 1
ATOM 11368 O O . ILE F 1 77 ? 94.034 56.015 43.795 1.00 20.55 77 ILE F O 1
ATOM 11373 N N . GLY F 1 78 ? 95.406 55.020 45.253 1.00 18.08 78 GLY F N 1
ATOM 11374 C CA . GLY F 1 78 ? 94.531 55.293 46.413 1.00 17.99 78 GLY F CA 1
ATOM 11375 C C . GLY F 1 78 ? 94.370 56.798 46.661 1.00 17.65 78 GLY F C 1
ATOM 11376 O O . GLY F 1 78 ? 93.421 57.217 47.344 1.00 18.35 78 GLY F O 1
ATOM 11377 N N . ARG F 1 79 ? 95.275 57.614 46.119 1.00 18.02 79 ARG F N 1
ATOM 11378 C CA . ARG F 1 79 ? 95.209 59.074 46.340 1.00 17.66 79 ARG F CA 1
ATOM 11379 C C . ARG F 1 79 ? 94.034 59.702 45.562 1.00 18.83 79 ARG F C 1
ATOM 11380 O O . ARG F 1 79 ? 93.542 60.770 45.923 1.00 17.41 79 ARG F O 1
ATOM 11388 N N . VAL F 1 80 ? 93.655 59.071 44.455 1.00 19.60 80 VAL F N 1
ATOM 11389 C CA . VAL F 1 80 ? 92.636 59.633 43.528 1.00 20.35 80 VAL F CA 1
ATOM 11390 C C . VAL F 1 80 ? 91.313 58.770 43.382 1.00 21.90 80 VAL F C 1
ATOM 11391 O O . VAL F 1 80 ? 90.257 59.294 43.022 1.00 23.11 80 VAL F O 1
ATOM 11395 N N . ALA F 1 81 ? 91.391 57.482 43.648 1.00 22.44 81 ALA F N 1
ATOM 11396 C CA . ALA F 1 81 ? 90.301 56.551 43.318 1.00 23.07 81 ALA F CA 1
ATOM 11397 C C . ALA F 1 81 ? 88.933 56.949 43.895 1.00 23.58 81 ALA F C 1
ATOM 11398 O O . ALA F 1 81 ? 88.793 57.217 45.103 1.00 22.59 81 ALA F O 1
ATOM 11400 N N . ARG F 1 82 ? 87.964 57.041 42.986 1.00 23.98 82 ARG F N 1
ATOM 11401 C CA . ARG F 1 82 ? 86.544 57.196 43.306 1.00 26.34 82 ARG F CA 1
ATOM 11402 C C . ARG F 1 82 ? 85.729 55.913 43.070 1.00 25.86 82 ARG F C 1
ATOM 11403 O O . ARG F 1 82 ? 84.525 55.907 43.290 1.00 26.96 82 ARG F O 1
ATOM 11411 N N . LEU F 1 83 ? 86.395 54.842 42.644 1.00 26.38 83 LEU F N 1
ATOM 11412 C CA . LEU F 1 83 ? 85.772 53.529 42.519 1.00 26.35 83 LEU F CA 1
ATOM 11413 C C . LEU F 1 83 ? 86.594 52.564 43.338 1.00 26.34 83 LEU F C 1
ATOM 11414 O O . LEU F 1 83 ? 87.813 52.773 43.532 1.00 26.12 83 LEU F O 1
ATOM 11419 N N . PRO F 1 84 ? 85.943 51.517 43.874 1.00 26.86 84 PRO F N 1
ATOM 11420 C CA . PRO F 1 84 ? 86.725 50.507 44.546 1.00 26.06 84 PRO F CA 1
ATOM 11421 C C . PRO F 1 84 ? 87.688 49.750 43.604 1.00 26.55 84 PRO F C 1
ATOM 11422 O O . PRO F 1 84 ? 87.359 49.463 42.421 1.00 26.05 84 PRO F O 1
ATOM 11426 N N . VAL F 1 85 ? 88.898 49.499 44.117 1.00 25.28 85 VAL F N 1
ATOM 11427 C CA . VAL F 1 85 ? 89.956 48.858 43.351 1.00 25.06 85 VAL F CA 1
ATOM 11428 C C . VAL F 1 85 ? 90.408 47.595 44.068 1.00 25.95 85 VAL F C 1
ATOM 11429 O O . VAL F 1 85 ? 90.658 47.595 45.304 1.00 26.13 85 VAL F O 1
ATOM 11433 N N . ILE F 1 86 ? 90.523 46.518 43.290 1.00 25.74 86 ILE F N 1
ATOM 11434 C CA . ILE F 1 86 ? 91.022 45.248 43.775 1.00 25.63 86 ILE F CA 1
ATOM 11435 C C . ILE F 1 86 ? 92.501 45.142 43.480 1.00 25.61 86 ILE F C 1
ATOM 11436 O O . ILE F 1 86 ? 92.957 45.441 42.364 1.00 24.74 86 ILE F O 1
ATOM 11441 N N . ALA F 1 87 ? 93.256 44.715 44.470 1.00 25.05 87 ALA F N 1
ATOM 11442 C CA . ALA F 1 87 ? 94.673 44.506 44.258 1.00 26.00 87 ALA F CA 1
ATOM 11443 C C . ALA F 1 87 ? 94.982 43.028 44.105 1.00 26.15 87 ALA F C 1
ATOM 11444 O O . ALA F 1 87 ? 94.644 42.226 44.956 1.00 26.59 87 ALA F O 1
ATOM 11446 N N . ASP F 1 88 ? 95.631 42.680 43.004 1.00 26.16 88 ASP F N 1
ATOM 11447 C CA . ASP F 1 88 ? 96.217 41.355 42.870 1.00 26.68 88 ASP F CA 1
ATOM 11448 C C . ASP F 1 88 ? 97.585 41.246 43.608 1.00 26.79 88 ASP F C 1
ATOM 11449 O O . ASP F 1 88 ? 98.656 41.666 43.098 1.00 26.31 88 ASP F O 1
ATOM 11454 N N . ALA F 1 89 ? 97.531 40.650 44.798 1.00 25.73 89 ALA F N 1
ATOM 11455 C CA . ALA F 1 89 ? 98.649 40.594 45.722 1.00 27.61 89 ALA F CA 1
ATOM 11456 C C . ALA F 1 89 ? 99.453 39.273 45.672 1.00 28.15 89 ALA F C 1
ATOM 11457 O O . ALA F 1 89 ? 100.093 38.879 46.644 1.00 30.57 89 ALA F O 1
ATOM 11459 N N . ASP F 1 90 ? 99.390 38.614 44.516 1.00 30.51 90 ASP F N 1
ATOM 11460 C CA . ASP F 1 90 ? 100.092 37.383 44.183 1.00 31.22 90 ASP F CA 1
ATOM 11461 C C . ASP F 1 90 ? 99.952 36.384 45.344 1.00 30.97 90 ASP F C 1
ATOM 11462 O O . ASP F 1 90 ? 98.857 36.190 45.875 1.00 30.38 90 ASP F O 1
ATOM 11467 N N . HIS F 1 91 ? 101.071 35.825 45.775 1.00 31.35 91 HIS F N 1
ATOM 11468 C CA . HIS F 1 91 ? 101.135 34.889 46.882 1.00 32.00 91 HIS F CA 1
ATOM 11469 C C . HIS F 1 91 ? 101.286 35.583 48.233 1.00 31.36 91 HIS F C 1
ATOM 11470 O O . HIS F 1 91 ? 101.539 34.912 49.242 1.00 29.93 91 HIS F O 1
ATOM 11477 N N . GLY F 1 92 ? 101.162 36.911 48.271 1.00 30.29 92 GLY F N 1
ATOM 11478 C CA . GLY F 1 92 ? 101.391 37.628 49.539 1.00 29.79 92 GLY F CA 1
ATOM 11479 C C . GLY F 1 92 ? 102.860 37.886 49.815 1.00 30.37 92 GLY F C 1
ATOM 11480 O O . GLY F 1 92 ? 103.265 38.192 50.956 1.00 29.95 92 GLY F O 1
ATOM 11481 N N . TYR F 1 93 ? 103.681 37.751 48.777 1.00 30.19 93 TYR F N 1
ATOM 11482 C CA . TYR F 1 93 ? 105.096 38.137 48.851 1.00 31.26 93 TYR F CA 1
ATOM 11483 C C . TYR F 1 93 ? 105.960 37.396 49.875 1.00 32.23 93 TYR F C 1
ATOM 11484 O O . TYR F 1 93 ? 106.829 37.986 50.510 1.00 31.75 93 TYR F O 1
ATOM 11493 N N . GLY F 1 94 ? 105.716 36.085 50.022 1.00 33.10 94 GLY F N 1
ATOM 11494 C CA . GLY F 1 94 ? 106.497 35.255 50.925 1.00 33.64 94 GLY F CA 1
ATOM 11495 C C . GLY F 1 94 ? 105.557 34.278 51.590 1.00 34.73 94 GLY F C 1
ATOM 11496 O O . GLY F 1 94 ? 104.641 33.775 50.948 1.00 34.21 94 GLY F O 1
ATOM 11497 N N . ASN F 1 95 ? 105.768 34.054 52.880 1.00 35.15 95 ASN F N 1
ATOM 11498 C CA . ASN F 1 95 ? 105.004 33.071 53.625 1.00 35.80 95 ASN F CA 1
ATOM 11499 C C . ASN F 1 95 ? 103.809 33.712 54.288 1.00 36.35 95 ASN F C 1
ATOM 11500 O O . ASN F 1 95 ? 103.479 34.866 53.946 1.00 37.12 95 ASN F O 1
ATOM 11505 N N . ALA F 1 96 ? 103.154 32.984 55.204 1.00 35.98 96 ALA F N 1
ATOM 11506 C CA . ALA F 1 96 ? 101.978 33.488 55.932 1.00 35.64 96 ALA F CA 1
ATOM 11507 C C . ALA F 1 96 ? 102.256 34.766 56.710 1.00 35.33 96 ALA F C 1
ATOM 11508 O O . ALA F 1 96 ? 101.346 35.579 56.859 1.00 35.18 96 ALA F O 1
ATOM 11510 N N . LEU F 1 97 ? 103.478 34.911 57.250 1.00 35.23 97 LEU F N 1
ATOM 11511 C CA . LEU F 1 97 ? 103.851 36.098 58.056 1.00 34.25 97 LEU F CA 1
ATOM 11512 C C . LEU F 1 97 ? 104.111 37.310 57.169 1.00 32.88 97 LEU F C 1
ATOM 11513 O O . LEU F 1 97 ? 103.836 38.450 57.569 1.00 31.57 97 LEU F O 1
ATOM 11518 N N . ASN F 1 98 ? 104.665 37.045 55.984 1.00 31.11 98 ASN F N 1
ATOM 11519 C CA . ASN F 1 98 ? 104.752 38.033 54.891 1.00 30.58 98 ASN F CA 1
ATOM 11520 C C . ASN F 1 98 ? 103.430 38.451 54.299 1.00 30.07 98 ASN F C 1
ATOM 11521 O O . ASN F 1 98 ? 103.328 39.584 53.824 1.00 28.59 98 ASN F O 1
ATOM 11526 N N . VAL F 1 99 ? 102.461 37.527 54.267 1.00 29.20 99 VAL F N 1
ATOM 11527 C CA . VAL F 1 99 ? 101.063 37.799 53.890 1.00 28.94 99 VAL F CA 1
ATOM 11528 C C . VAL F 1 99 ? 100.476 38.864 54.807 1.00 28.98 99 VAL F C 1
ATOM 11529 O O . VAL F 1 99 ? 99.806 39.743 54.325 1.00 29.76 99 VAL F O 1
ATOM 11533 N N . MET F 1 100 ? 100.684 38.757 56.125 1.00 28.49 100 MET F N 1
ATOM 11534 C CA . MET F 1 100 ? 100.185 39.783 57.035 1.00 27.42 100 MET F CA 1
ATOM 11535 C C . MET F 1 100 ? 100.672 41.195 56.624 1.00 26.62 100 MET F C 1
ATOM 11536 O O . MET F 1 100 ? 99.870 42.138 56.597 1.00 26.24 100 MET F O 1
ATOM 11541 N N . ARG F 1 101 ? 101.946 41.300 56.244 1.00 26.23 101 ARG F N 1
ATOM 11542 C CA . ARG F 1 101 ? 102.537 42.557 55.764 1.00 26.16 101 ARG F CA 1
ATOM 11543 C C . ARG F 1 101 ? 101.876 43.031 54.495 1.00 26.70 101 ARG F C 1
ATOM 11544 O O . ARG F 1 101 ? 101.590 44.229 54.353 1.00 28.12 101 ARG F O 1
ATOM 11552 N N . THR F 1 102 ? 101.650 42.114 53.561 1.00 25.82 102 THR F N 1
ATOM 11553 C CA . THR F 1 102 ? 100.956 42.445 52.304 1.00 24.63 102 THR F CA 1
ATOM 11554 C C . THR F 1 102 ? 99.600 43.114 52.557 1.00 25.27 102 THR F C 1
ATOM 11555 O O . THR F 1 102 ? 99.334 44.193 52.024 1.00 26.12 102 THR F O 1
ATOM 11559 N N . VAL F 1 103 ? 98.795 42.518 53.445 1.00 24.86 103 VAL F N 1
ATOM 11560 C CA . VAL F 1 103 ? 97.484 43.045 53.829 1.00 22.98 103 VAL F CA 1
ATOM 11561 C C . VAL F 1 103 ? 97.586 44.433 54.491 1.00 23.06 103 VAL F C 1
ATOM 11562 O O . VAL F 1 103 ? 96.847 45.349 54.095 1.00 21.31 103 VAL F O 1
ATOM 11566 N N . VAL F 1 104 ? 98.472 44.563 55.493 1.00 21.99 104 VAL F N 1
ATOM 11567 C CA . VAL F 1 104 ? 98.640 45.845 56.161 1.00 22.13 104 VAL F CA 1
ATOM 11568 C C . VAL F 1 104 ? 99.039 46.920 55.129 1.00 21.78 104 VAL F C 1
ATOM 11569 O O . VAL F 1 104 ? 98.441 47.960 55.053 1.00 23.71 104 VAL F O 1
ATOM 11573 N N . GLU F 1 105 ? 100.088 46.663 54.380 1.00 21.91 105 GLU F N 1
ATOM 11574 C CA . GLU F 1 105 ? 100.565 47.640 53.356 1.00 21.73 105 GLU F CA 1
ATOM 11575 C C . GLU F 1 105 ? 99.468 48.083 52.384 1.00 22.49 105 GLU F C 1
ATOM 11576 O O . GLU F 1 105 ? 99.268 49.267 52.144 1.00 22.87 105 GLU F O 1
ATOM 11582 N N . LEU F 1 106 ? 98.741 47.124 51.829 1.00 23.52 106 LEU F N 1
ATOM 11583 C CA . LEU F 1 106 ? 97.748 47.389 50.795 1.00 24.09 106 LEU F CA 1
ATOM 11584 C C . LEU F 1 106 ? 96.460 47.993 51.342 1.00 23.91 106 LEU F C 1
ATOM 11585 O O . LEU F 1 106 ? 95.865 48.835 50.689 1.00 24.27 106 LEU F O 1
ATOM 11590 N N . GLU F 1 107 ? 96.033 47.564 52.532 1.00 23.22 107 GLU F N 1
ATOM 11591 C CA . GLU F 1 107 ? 94.900 48.190 53.205 1.00 23.54 107 GLU F CA 1
ATOM 11592 C C . GLU F 1 107 ? 95.238 49.664 53.555 1.00 22.54 107 GLU F C 1
ATOM 11593 O O . GLU F 1 107 ? 94.406 50.580 53.384 1.00 22.10 107 GLU F O 1
ATOM 11599 N N . ARG F 1 108 ? 96.451 49.892 54.040 1.00 21.65 108 ARG F N 1
ATOM 11600 C CA . ARG F 1 108 ? 96.863 51.260 54.309 1.00 21.07 108 ARG F CA 1
ATOM 11601 C C . ARG F 1 108 ? 96.897 52.069 52.990 1.00 20.72 108 ARG F C 1
ATOM 11602 O O . ARG F 1 108 ? 96.433 53.201 52.945 1.00 21.24 108 ARG F O 1
ATOM 11610 N N . ALA F 1 109 ? 97.468 51.498 51.925 1.00 21.13 109 ALA F N 1
ATOM 11611 C CA . ALA F 1 109 ? 97.482 52.206 50.613 1.00 20.27 109 ALA F CA 1
ATOM 11612 C C . ALA F 1 109 ? 96.076 52.588 50.094 1.00 20.80 109 ALA F C 1
ATOM 11613 O O . ALA F 1 109 ? 95.903 53.546 49.312 1.00 21.76 109 ALA F O 1
ATOM 11615 N N . GLY F 1 110 ? 95.054 51.864 50.535 1.00 20.02 110 GLY F N 1
ATOM 11616 C CA . GLY F 1 110 ? 93.679 52.304 50.390 1.00 20.23 110 GLY F CA 1
ATOM 11617 C C . GLY F 1 110 ? 92.868 51.391 49.469 1.00 21.12 110 GLY F C 1
ATOM 11618 O O . GLY F 1 110 ? 91.790 51.722 49.049 1.00 22.08 110 GLY F O 1
ATOM 11619 N N . ILE F 1 111 ? 93.396 50.220 49.215 1.00 23.81 111 ILE F N 1
ATOM 11620 C CA . ILE F 1 111 ? 92.728 49.179 48.411 1.00 26.09 111 ILE F CA 1
ATOM 11621 C C . ILE F 1 111 ? 91.364 48.715 49.020 1.00 25.14 111 ILE F C 1
ATOM 11622 O O . ILE F 1 111 ? 91.221 48.660 50.234 1.00 25.42 111 ILE F O 1
ATOM 11627 N N . ALA F 1 112 ? 90.384 48.367 48.174 1.00 25.39 112 ALA F N 1
ATOM 11628 C CA . ALA F 1 112 ? 89.045 47.900 48.633 1.00 24.35 112 ALA F CA 1
ATOM 11629 C C . ALA F 1 112 ? 88.968 46.370 48.875 1.00 25.23 112 ALA F C 1
ATOM 11630 O O . ALA F 1 112 ? 88.197 45.893 49.698 1.00 25.44 112 ALA F O 1
ATOM 11632 N N . ALA F 1 113 ? 89.783 45.621 48.149 1.00 23.90 113 ALA F N 1
ATOM 11633 C CA . ALA F 1 113 ? 89.800 44.171 48.195 1.00 26.03 113 ALA F CA 1
ATOM 11634 C C . ALA F 1 113 ? 91.137 43.737 47.611 1.00 26.29 113 ALA F C 1
ATOM 11635 O O . ALA F 1 113 ? 91.700 44.453 46.733 1.00 26.50 113 ALA F O 1
ATOM 11637 N N . LEU F 1 114 ? 91.655 42.605 48.090 1.00 26.30 114 LEU F N 1
ATOM 11638 C CA . LEU F 1 114 ? 92.865 42.043 47.536 1.00 28.52 114 LEU F CA 1
ATOM 11639 C C . LEU F 1 114 ? 92.751 40.512 47.296 1.00 28.79 114 LEU F C 1
ATOM 11640 O O . LEU F 1 114 ? 91.963 39.834 47.909 1.00 28.70 114 LEU F O 1
ATOM 11645 N N . THR F 1 115 ? 93.562 39.973 46.413 1.00 29.57 115 THR F N 1
ATOM 11646 C CA . THR F 1 115 ? 93.571 38.506 46.246 1.00 30.25 115 THR F CA 1
ATOM 11647 C C . THR F 1 115 ? 94.874 37.896 46.752 1.00 30.83 115 THR F C 1
ATOM 11648 O O . THR F 1 115 ? 95.958 38.465 46.594 1.00 30.29 115 THR F O 1
ATOM 11652 N N . ILE F 1 116 ? 94.757 36.762 47.440 1.00 32.19 116 ILE F N 1
ATOM 11653 C CA . ILE F 1 116 ? 95.933 35.926 47.709 1.00 33.85 116 ILE F CA 1
ATOM 11654 C C . ILE F 1 116 ? 95.767 34.557 47.001 1.00 34.70 116 ILE F C 1
ATOM 11655 O O . ILE F 1 116 ? 94.823 33.796 47.257 1.00 33.26 116 ILE F O 1
ATOM 11660 N N . GLU F 1 117 ? 96.672 34.275 46.071 1.00 36.26 117 GLU F N 1
ATOM 11661 C CA . GLU F 1 117 ? 96.644 33.001 45.368 1.00 37.94 117 GLU F CA 1
ATOM 11662 C C . GLU F 1 117 ? 97.522 31.965 46.056 1.00 38.55 117 GLU F C 1
ATOM 11663 O O . GLU F 1 117 ? 98.392 32.309 46.879 1.00 39.23 117 GLU F O 1
ATOM 11669 N N . ASP F 1 118 ? 97.281 30.699 45.720 1.00 39.60 118 ASP F N 1
ATOM 11670 C CA . ASP F 1 118 ? 98.021 29.597 46.346 1.00 40.21 118 ASP F CA 1
ATOM 11671 C C . ASP F 1 118 ? 99.189 29.106 45.515 1.00 40.61 118 ASP F C 1
ATOM 11672 O O . ASP F 1 118 ? 99.826 28.141 45.882 1.00 41.68 118 ASP F O 1
ATOM 11677 N N . THR F 1 119 ? 99.495 29.789 44.420 1.00 41.31 119 THR F N 1
ATOM 11678 C CA . THR F 1 119 ? 100.675 29.464 43.630 1.00 41.87 119 THR F CA 1
ATOM 11679 C C . THR F 1 119 ? 101.947 29.538 44.466 1.00 42.38 119 THR F C 1
ATOM 11680 O O . THR F 1 119 ? 102.061 30.373 45.375 1.00 42.77 119 THR F O 1
ATOM 11684 N N . LEU F 1 120 ? 102.890 28.639 44.170 1.00 42.18 120 LEU F N 1
ATOM 11685 C CA . LEU F 1 120 ? 104.198 28.666 44.799 1.00 42.52 120 LEU F CA 1
ATOM 11686 C C . LEU F 1 120 ? 105.119 29.645 44.056 1.00 42.47 120 LEU F C 1
ATOM 11687 O O . LEU F 1 120 ? 105.450 29.440 42.891 1.00 42.89 120 LEU F O 1
ATOM 11692 N N . LEU F 1 121 ? 105.520 30.713 44.739 1.00 41.53 121 LEU F N 1
ATOM 11693 C CA . LEU F 1 121 ? 106.240 31.810 44.079 1.00 40.83 121 LEU F CA 1
ATOM 11694 C C . LEU F 1 121 ? 107.398 32.235 44.957 1.00 40.41 121 LEU F C 1
ATOM 11695 O O . LEU F 1 121 ? 107.296 32.096 46.168 1.00 40.39 121 LEU F O 1
ATOM 11700 N N . PRO F 1 122 ? 108.526 32.680 44.357 1.00 40.81 122 PRO F N 1
ATOM 11701 C CA . PRO F 1 122 ? 108.783 32.692 42.917 1.00 41.40 122 PRO F CA 1
ATOM 11702 C C . PRO F 1 122 ? 109.082 31.266 42.373 1.00 42.73 122 PRO F C 1
ATOM 11703 O O . PRO F 1 122 ? 109.158 30.286 43.155 1.00 41.57 122 PRO F O 1
ATOM 11707 N N . ALA F 1 123 ? 109.230 31.163 41.047 1.00 44.23 123 ALA F N 1
ATOM 11708 C CA . ALA F 1 123 ? 109.721 29.942 40.411 1.00 45.69 123 ALA F CA 1
ATOM 11709 C C . ALA F 1 123 ? 110.843 29.277 41.241 1.00 47.18 123 ALA F C 1
ATOM 11710 O O . ALA F 1 123 ? 111.866 29.912 41.576 1.00 46.78 123 ALA F O 1
ATOM 11712 N N . GLN F 1 124 ? 110.609 28.004 41.583 1.00 49.15 124 GLN F N 1
ATOM 11713 C CA . GLN F 1 124 ? 111.574 27.126 42.246 1.00 50.75 124 GLN F CA 1
ATOM 11714 C C . GLN F 1 124 ? 112.667 26.585 41.314 1.00 51.76 124 GLN F C 1
ATOM 11715 O O . GLN F 1 124 ? 112.416 26.339 40.123 1.00 51.93 124 GLN F O 1
ATOM 11721 N N . PHE F 1 125 ? 113.873 26.408 41.854 1.00 52.94 125 PHE F N 1
ATOM 11722 C CA . PHE F 1 125 ? 115.001 25.846 41.090 1.00 54.56 125 PHE F CA 1
ATOM 11723 C C . PHE F 1 125 ? 114.695 24.399 40.639 1.00 56.06 125 PHE F C 1
ATOM 11724 O O . PHE F 1 125 ? 114.141 23.596 41.413 1.00 56.20 125 PHE F O 1
ATOM 11732 N N . GLY F 1 126 ? 115.048 24.084 39.396 1.00 57.71 126 GLY F N 1
ATOM 11733 C CA . GLY F 1 126 ? 114.857 22.734 38.845 1.00 60.06 126 GLY F CA 1
ATOM 11734 C C . GLY F 1 126 ? 113.423 22.276 38.615 1.00 61.71 126 GLY F C 1
ATOM 11735 O O . GLY F 1 126 ? 113.178 21.089 38.330 1.00 61.82 126 GLY F O 1
ATOM 11736 N N . ARG F 1 127 ? 112.474 23.203 38.743 1.00 62.99 127 ARG F N 1
ATOM 11737 C CA . ARG F 1 127 ? 111.072 22.923 38.441 1.00 64.64 127 ARG F CA 1
ATOM 11738 C C . ARG F 1 127 ? 110.574 23.830 37.316 1.00 64.97 127 ARG F C 1
ATOM 11739 O O . ARG F 1 127 ? 110.256 25.003 37.545 1.00 65.36 127 ARG F O 1
ATOM 11747 N N . LYS F 1 128 ? 110.536 23.271 36.100 1.00 65.49 128 LYS F N 1
ATOM 11748 C CA . LYS F 1 128 ? 110.079 23.973 34.889 1.00 65.60 128 LYS F CA 1
ATOM 11749 C C . LYS F 1 128 ? 108.606 24.373 34.958 1.00 65.88 128 LYS F C 1
ATOM 11750 O O . LYS F 1 128 ? 108.166 25.256 34.217 1.00 66.18 128 LYS F O 1
ATOM 11751 N N . SER F 1 129 ? 107.868 23.754 35.882 1.00 65.78 129 SER F N 1
ATOM 11752 C CA . SER F 1 129 ? 106.401 23.851 35.960 1.00 65.65 129 SER F CA 1
ATOM 11753 C C . SER F 1 129 ? 105.880 24.881 36.987 1.00 65.32 129 SER F C 1
ATOM 11754 O O . SER F 1 129 ? 106.652 25.408 37.804 1.00 65.27 129 SER F O 1
ATOM 11757 N N . THR F 1 130 ? 104.566 25.145 36.927 1.00 64.87 130 THR F N 1
ATOM 11758 C CA . THR F 1 130 ? 103.851 26.022 37.883 1.00 64.11 130 THR F CA 1
ATOM 11759 C C . THR F 1 130 ? 103.087 25.214 38.926 1.00 63.16 130 THR F C 1
ATOM 11760 O O . THR F 1 130 ? 102.121 24.512 38.602 1.00 63.86 130 THR F O 1
ATOM 11764 N N . ASP F 1 131 ? 103.506 25.327 40.178 1.00 61.42 131 ASP F N 1
ATOM 11765 C CA . ASP F 1 131 ? 102.978 24.467 41.225 1.00 59.45 131 ASP F CA 1
ATOM 11766 C C . ASP F 1 131 ? 102.178 25.222 42.277 1.00 58.15 131 ASP F C 1
ATOM 11767 O O . ASP F 1 131 ? 102.319 26.439 42.413 1.00 58.14 131 ASP F O 1
ATOM 11772 N N . LEU F 1 132 ? 101.314 24.510 42.993 1.00 55.96 132 LEU F N 1
ATOM 11773 C CA . LEU F 1 132 ? 100.613 25.112 44.121 1.00 54.47 132 LEU F CA 1
ATOM 11774 C C . LEU F 1 132 ? 101.244 24.659 45.409 1.00 53.42 132 LEU F C 1
ATOM 11775 O O . LEU F 1 132 ? 101.806 23.556 45.491 1.00 53.76 132 LEU F O 1
ATOM 11780 N N . ILE F 1 133 ? 101.175 25.532 46.398 1.00 51.89 133 ILE F N 1
ATOM 11781 C CA . ILE F 1 133 ? 101.478 25.195 47.773 1.00 50.60 133 ILE F CA 1
ATOM 11782 C C . ILE F 1 133 ? 100.360 24.272 48.286 1.00 50.67 133 ILE F C 1
ATOM 11783 O O . ILE F 1 133 ? 99.255 24.281 47.752 1.00 50.52 133 ILE F O 1
ATOM 11788 N N . CYS F 1 134 ? 100.649 23.472 49.305 1.00 50.23 134 CYS F N 1
ATOM 11789 C CA . CYS F 1 134 ? 99.634 22.602 49.870 1.00 50.72 134 CYS F CA 1
ATOM 11790 C C . CYS F 1 134 ? 98.446 23.411 50.427 1.00 50.51 134 CYS F C 1
ATOM 11791 O O . CYS F 1 134 ? 98.594 24.589 50.818 1.00 50.65 134 CYS F O 1
ATOM 11794 N N . VAL F 1 135 ? 97.273 22.778 50.436 1.00 49.25 135 VAL F N 1
ATOM 11795 C CA . VAL F 1 135 ? 96.032 23.392 50.906 1.00 48.28 135 VAL F CA 1
ATOM 11796 C C . VAL F 1 135 ? 96.101 23.871 52.373 1.00 47.23 135 VAL F C 1
ATOM 11797 O O . VAL F 1 135 ? 95.455 24.849 52.743 1.00 46.00 135 VAL F O 1
ATOM 11801 N N . GLU F 1 136 ? 96.886 23.170 53.192 1.00 46.55 136 GLU F N 1
ATOM 11802 C CA . GLU F 1 136 ? 97.111 23.524 54.595 1.00 45.42 136 GLU F CA 1
ATOM 11803 C C . GLU F 1 136 ? 97.871 24.851 54.684 1.00 44.39 136 GLU F C 1
ATOM 11804 O O . GLU F 1 136 ? 97.544 25.700 55.529 1.00 44.33 136 GLU F O 1
ATOM 11810 N N . GLU F 1 137 ? 98.896 25.005 53.834 1.00 43.02 137 GLU F N 1
ATOM 11811 C CA . GLU F 1 137 ? 99.674 26.233 53.776 1.00 42.33 137 GLU F CA 1
ATOM 11812 C C . GLU F 1 137 ? 98.760 27.346 53.263 1.00 41.49 137 GLU F C 1
ATOM 11813 O O . GLU F 1 137 ? 98.738 28.425 53.837 1.00 42.31 137 GLU F O 1
ATOM 11819 N N . GLY F 1 138 ? 97.992 27.046 52.214 1.00 40.99 138 GLY F N 1
ATOM 11820 C CA . GLY F 1 138 ? 96.984 27.940 51.648 1.00 40.75 138 GLY F CA 1
ATOM 11821 C C . GLY F 1 138 ? 95.977 28.471 52.658 1.00 41.00 138 GLY F C 1
ATOM 11822 O O . GLY F 1 138 ? 95.654 29.665 52.643 1.00 40.16 138 GLY F O 1
ATOM 11823 N N . VAL F 1 139 ? 95.481 27.576 53.522 1.00 40.46 139 VAL F N 1
ATOM 11824 C CA . VAL F 1 139 ? 94.536 27.916 54.588 1.00 40.13 139 VAL F CA 1
ATOM 11825 C C . VAL F 1 139 ? 95.189 28.810 55.633 1.00 39.55 139 VAL F C 1
ATOM 11826 O O . VAL F 1 139 ? 94.575 29.746 56.143 1.00 39.66 139 VAL F O 1
ATOM 11830 N N . GLY F 1 140 ? 96.440 28.515 55.948 1.00 39.09 140 GLY F N 1
ATOM 11831 C CA . GLY F 1 140 ? 97.198 29.313 56.904 1.00 38.86 140 GLY F CA 1
ATOM 11832 C C . GLY F 1 140 ? 97.412 30.740 56.413 1.00 37.69 140 GLY F C 1
ATOM 11833 O O . GLY F 1 140 ? 97.390 31.649 57.211 1.00 38.09 140 GLY F O 1
ATOM 11834 N N . LYS F 1 141 ? 97.620 30.906 55.105 1.00 37.20 141 LYS F N 1
ATOM 11835 C CA . LYS F 1 141 ? 97.852 32.216 54.478 1.00 37.28 141 LYS F CA 1
ATOM 11836 C C . LYS F 1 141 ? 96.574 33.058 54.441 1.00 36.68 141 LYS F C 1
ATOM 11837 O O . LYS F 1 141 ? 96.625 34.248 54.768 1.00 36.96 141 LYS F O 1
ATOM 11843 N N . ILE F 1 142 ? 95.439 32.443 54.067 1.00 36.54 142 ILE F N 1
ATOM 11844 C CA . ILE F 1 142 ? 94.104 33.103 54.138 1.00 36.41 142 ILE F CA 1
ATOM 11845 C C . ILE F 1 142 ? 93.744 33.523 55.549 1.00 35.69 142 ILE F C 1
ATOM 11846 O O . ILE F 1 142 ? 93.241 34.624 55.772 1.00 36.87 142 ILE F O 1
ATOM 11851 N N . ARG F 1 143 ? 94.048 32.667 56.513 1.00 34.81 143 ARG F N 1
ATOM 11852 C CA . ARG F 1 143 ? 93.766 32.951 57.898 1.00 33.97 143 ARG F CA 1
ATOM 11853 C C . ARG F 1 143 ? 94.673 34.084 58.438 1.00 33.11 143 ARG F C 1
ATOM 11854 O O . ARG F 1 143 ? 94.219 34.918 59.215 1.00 33.37 143 ARG F O 1
ATOM 11862 N N . ALA F 1 144 ? 95.960 34.063 58.061 1.00 32.21 144 ALA F N 1
ATOM 11863 C CA . ALA F 1 144 ? 96.946 35.131 58.323 1.00 30.81 144 ALA F CA 1
ATOM 11864 C C . ALA F 1 144 ? 96.439 36.482 57.812 1.00 29.80 144 ALA F C 1
ATOM 11865 O O . ALA F 1 144 ? 96.439 37.486 58.537 1.00 29.58 144 ALA F O 1
ATOM 11867 N N . ALA F 1 145 ? 95.989 36.480 56.557 1.00 29.58 145 ALA F N 1
ATOM 11868 C CA . ALA F 1 145 ? 95.453 37.675 55.880 1.00 29.22 145 ALA F CA 1
ATOM 11869 C C . ALA F 1 145 ? 94.254 38.258 56.647 1.00 30.07 145 ALA F C 1
ATOM 11870 O O . ALA F 1 145 ? 94.152 39.477 56.876 1.00 29.11 145 ALA F O 1
ATOM 11872 N N . LEU F 1 146 ? 93.366 37.363 57.101 1.00 29.86 146 LEU F N 1
ATOM 11873 C CA . LEU F 1 146 ? 92.159 37.762 57.797 1.00 30.52 146 LEU F CA 1
ATOM 11874 C C . LEU F 1 146 ? 92.484 38.338 59.162 1.00 29.90 146 LEU F C 1
ATOM 11875 O O . LEU F 1 146 ? 91.827 39.294 59.642 1.00 30.97 146 LEU F O 1
ATOM 11880 N N . GLU F 1 147 ? 93.504 37.771 59.800 1.00 29.72 147 GLU F N 1
ATOM 11881 C CA . GLU F 1 147 ? 94.030 38.329 61.053 1.00 29.83 147 GLU F CA 1
ATOM 11882 C C . GLU F 1 147 ? 94.631 39.749 60.883 1.00 29.71 147 GLU F C 1
ATOM 11883 O O . GLU F 1 147 ? 94.422 40.630 61.726 1.00 29.09 147 GLU F O 1
ATOM 11889 N N . ALA F 1 148 ? 95.375 39.949 59.803 1.00 29.53 148 ALA F N 1
ATOM 11890 C CA . ALA F 1 148 ? 96.089 41.211 59.537 1.00 30.07 148 ALA F CA 1
ATOM 11891 C C . ALA F 1 148 ? 95.163 42.394 59.151 1.00 30.52 148 ALA F C 1
ATOM 11892 O O . ALA F 1 148 ? 95.551 43.557 59.270 1.00 32.12 148 ALA F O 1
ATOM 11894 N N . ARG F 1 149 ? 93.942 42.101 58.712 1.00 29.77 149 ARG F N 1
ATOM 11895 C CA . ARG F 1 149 ? 92.983 43.137 58.354 1.00 28.99 149 ARG F CA 1
ATOM 11896 C C . ARG F 1 149 ? 92.592 43.994 59.572 1.00 29.44 149 ARG F C 1
ATOM 11897 O O . ARG F 1 149 ? 92.286 43.469 60.658 1.00 30.89 149 ARG F O 1
ATOM 11905 N N . VAL F 1 150 ? 92.604 45.308 59.406 1.00 28.97 150 VAL F N 1
ATOM 11906 C CA . VAL F 1 150 ? 92.105 46.221 60.442 1.00 30.16 150 VAL F CA 1
ATOM 11907 C C . VAL F 1 150 ? 90.648 46.595 60.196 1.00 30.83 150 VAL F C 1
ATOM 11908 O O . VAL F 1 150 ? 89.779 46.301 61.030 1.00 31.27 150 VAL F O 1
ATOM 11912 N N . ASP F 1 151 ? 90.398 47.214 59.042 1.00 30.64 151 ASP F N 1
ATOM 11913 C CA . ASP F 1 151 ? 89.077 47.656 58.627 1.00 30.78 151 ASP F CA 1
ATOM 11914 C C . ASP F 1 151 ? 88.357 46.389 58.186 1.00 31.08 151 ASP F C 1
ATOM 11915 O O . ASP F 1 151 ? 88.767 45.775 57.193 1.00 31.26 151 ASP F O 1
ATOM 11920 N N . PRO F 1 152 ? 87.289 45.983 58.905 1.00 31.17 152 PRO F N 1
ATOM 11921 C CA . PRO F 1 152 ? 86.581 44.728 58.540 1.00 30.82 152 PRO F CA 1
ATOM 11922 C C . PRO F 1 152 ? 85.868 44.777 57.165 1.00 30.34 152 PRO F C 1
ATOM 11923 O O . PRO F 1 152 ? 85.554 43.731 56.599 1.00 30.50 152 PRO F O 1
ATOM 11927 N N . ALA F 1 153 ? 85.696 45.974 56.602 1.00 29.82 153 ALA F N 1
ATOM 11928 C CA . ALA F 1 153 ? 85.094 46.162 55.266 1.00 29.68 153 ALA F CA 1
ATOM 11929 C C . ALA F 1 153 ? 86.037 45.764 54.096 1.00 30.06 153 ALA F C 1
ATOM 11930 O O . ALA F 1 153 ? 85.558 45.535 52.978 1.00 30.85 153 ALA F O 1
ATOM 11932 N N . LEU F 1 154 ? 87.357 45.715 54.346 1.00 29.28 154 LEU F N 1
ATOM 11933 C CA . LEU F 1 154 ? 88.319 45.211 53.354 1.00 29.90 154 LEU F CA 1
ATOM 11934 C C . LEU F 1 154 ? 87.954 43.775 52.982 1.00 30.34 154 LEU F C 1
ATOM 11935 O O . LEU F 1 154 ? 87.834 42.927 53.863 1.00 30.80 154 LEU F O 1
ATOM 11940 N N . THR F 1 155 ? 87.829 43.498 51.696 1.00 29.69 155 THR F N 1
ATOM 11941 C CA . THR F 1 155 ? 87.435 42.155 51.245 1.00 31.05 155 THR F CA 1
ATOM 11942 C C . THR F 1 155 ? 88.677 41.311 50.915 1.00 31.76 155 THR F C 1
ATOM 11943 O O . THR F 1 155 ? 89.461 41.658 50.045 1.00 31.49 155 THR F O 1
ATOM 11947 N N . ILE F 1 156 ? 88.847 40.195 51.616 1.00 33.05 156 ILE F N 1
ATOM 11948 C CA . ILE F 1 156 ? 89.957 39.278 51.323 1.00 34.16 156 ILE F CA 1
ATOM 11949 C C . ILE F 1 156 ? 89.467 38.132 50.424 1.00 34.57 156 ILE F C 1
ATOM 11950 O O . ILE F 1 156 ? 88.496 37.452 50.753 1.00 35.94 156 ILE F O 1
ATOM 11955 N N . ILE F 1 157 ? 90.138 37.927 49.299 1.00 33.89 157 ILE F N 1
ATOM 11956 C CA . ILE F 1 157 ? 89.738 36.902 48.341 1.00 33.71 157 ILE F CA 1
ATOM 11957 C C . ILE F 1 157 ? 90.856 35.866 48.149 1.00 34.27 157 ILE F C 1
ATOM 11958 O O . ILE F 1 157 ? 91.982 36.209 47.796 1.00 33.10 157 ILE F O 1
ATOM 11963 N N . ALA F 1 158 ? 90.518 34.607 48.421 1.00 34.76 158 ALA F N 1
ATOM 11964 C CA . ALA F 1 158 ? 91.383 33.466 48.160 1.00 35.83 158 ALA F CA 1
ATOM 11965 C C . ALA F 1 158 ? 91.276 33.070 46.688 1.00 36.54 158 ALA F C 1
ATOM 11966 O O . ALA F 1 158 ? 90.185 32.783 46.189 1.00 36.58 158 ALA F O 1
ATOM 11968 N N . ARG F 1 159 ? 92.413 33.037 46.012 1.00 37.36 159 ARG F N 1
ATOM 11969 C CA . ARG F 1 159 ? 92.457 32.735 44.608 1.00 39.41 159 ARG F CA 1
ATOM 11970 C C . ARG F 1 159 ? 93.128 31.350 44.401 1.00 40.45 159 ARG F C 1
ATOM 11971 O O . ARG F 1 159 ? 94.054 30.977 45.131 1.00 39.49 159 ARG F O 1
ATOM 11979 N N . THR F 1 160 ? 92.624 30.579 43.435 1.00 42.58 160 THR F N 1
ATOM 11980 C CA . THR F 1 160 ? 93.261 29.307 43.065 1.00 44.82 160 THR F CA 1
ATOM 11981 C C . THR F 1 160 ? 93.244 29.106 41.545 1.00 46.18 160 THR F C 1
ATOM 11982 O O . THR F 1 160 ? 92.569 29.837 40.833 1.00 46.36 160 THR F O 1
ATOM 11986 N N . ASN F 1 161 ? 94.010 28.135 41.063 1.00 48.60 161 ASN F N 1
ATOM 11987 C CA . ASN F 1 161 ? 94.117 27.849 39.632 1.00 51.24 161 ASN F CA 1
ATOM 11988 C C . ASN F 1 161 ? 93.425 26.544 39.212 1.00 52.96 161 ASN F C 1
ATOM 11989 O O . ASN F 1 161 ? 94.015 25.477 39.332 1.00 53.54 161 ASN F O 1
ATOM 11994 N N . ALA F 1 162 ? 92.198 26.654 38.695 1.00 55.21 162 ALA F N 1
ATOM 11995 C CA . ALA F 1 162 ? 91.364 25.496 38.285 1.00 57.48 162 ALA F CA 1
ATOM 11996 C C . ALA F 1 162 ? 91.970 24.629 37.162 1.00 59.27 162 ALA F C 1
ATOM 11997 O O . ALA F 1 162 ? 91.489 23.523 36.895 1.00 59.59 162 ALA F O 1
ATOM 11999 N N . GLU F 1 163 ? 93.044 25.120 36.543 1.00 61.20 163 GLU F N 1
ATOM 12000 C CA . GLU F 1 163 ? 93.641 24.468 35.379 1.00 62.94 163 GLU F CA 1
ATOM 12001 C C . GLU F 1 163 ? 94.918 23.684 35.712 1.00 63.81 163 GLU F C 1
ATOM 12002 O O . GLU F 1 163 ? 95.287 22.766 34.982 1.00 64.19 163 GLU F O 1
ATOM 12008 N N . LEU F 1 164 ? 95.587 24.036 36.809 1.00 64.70 164 LEU F N 1
ATOM 12009 C CA . LEU F 1 164 ? 96.743 23.267 37.261 1.00 65.55 164 LEU F CA 1
ATOM 12010 C C . LEU F 1 164 ? 96.290 21.885 37.763 1.00 66.19 164 LEU F C 1
ATOM 12011 O O . LEU F 1 164 ? 96.882 20.856 37.423 1.00 66.61 164 LEU F O 1
ATOM 12012 N N . ILE F 1 165 ? 95.217 21.881 38.550 1.00 66.54 165 ILE F N 1
ATOM 12013 C CA . ILE F 1 165 ? 94.781 20.709 39.316 1.00 66.42 165 ILE F CA 1
ATOM 12014 C C . ILE F 1 165 ? 93.398 20.201 38.851 1.00 66.60 165 ILE F C 1
ATOM 12015 O O . ILE F 1 165 ? 92.776 20.800 37.964 1.00 66.39 165 ILE F O 1
ATOM 12020 N N . ASP F 1 166 ? 92.936 19.089 39.432 1.00 66.81 166 ASP F N 1
ATOM 12021 C CA . ASP F 1 166 ? 91.639 18.507 39.063 1.00 66.94 166 ASP F CA 1
ATOM 12022 C C . ASP F 1 166 ? 90.474 19.042 39.907 1.00 66.53 166 ASP F C 1
ATOM 12023 O O . ASP F 1 166 ? 90.667 19.498 41.039 1.00 66.27 166 ASP F O 1
ATOM 12028 N N . VAL F 1 167 ? 89.273 18.984 39.340 1.00 65.93 167 VAL F N 1
ATOM 12029 C CA . VAL F 1 167 ? 88.128 19.684 39.905 1.00 65.59 167 VAL F CA 1
ATOM 12030 C C . VAL F 1 167 ? 87.804 19.296 41.349 1.00 65.40 167 VAL F C 1
ATOM 12031 O O . VAL F 1 167 ? 87.297 20.130 42.109 1.00 65.60 167 VAL F O 1
ATOM 12035 N N . ASP F 1 168 ? 88.099 18.057 41.746 1.00 64.51 168 ASP F N 1
ATOM 12036 C CA . ASP F 1 168 ? 87.809 17.663 43.128 1.00 63.66 168 ASP F CA 1
ATOM 12037 C C . ASP F 1 168 ? 88.818 18.271 44.115 1.00 62.64 168 ASP F C 1
ATOM 12038 O O . ASP F 1 168 ? 88.493 18.473 45.298 1.00 62.36 168 ASP F O 1
ATOM 12043 N N . ALA F 1 169 ? 90.027 18.560 43.621 1.00 61.17 169 ALA F N 1
ATOM 12044 C CA . ALA F 1 169 ? 91.057 19.234 44.415 1.00 60.13 169 ALA F CA 1
ATOM 12045 C C . ALA F 1 169 ? 90.709 20.724 44.583 1.00 59.54 169 ALA F C 1
ATOM 12046 O O . ALA F 1 169 ? 90.789 21.275 45.695 1.00 59.54 169 ALA F O 1
ATOM 12048 N N . VAL F 1 170 ? 90.303 21.353 43.478 1.00 58.41 170 VAL F N 1
ATOM 12049 C CA . VAL F 1 170 ? 89.796 22.731 43.480 1.00 57.11 170 VAL F CA 1
ATOM 12050 C C . VAL F 1 170 ? 88.620 22.918 44.457 1.00 56.63 170 VAL F C 1
ATOM 12051 O O . VAL F 1 170 ? 88.600 23.890 45.225 1.00 56.16 170 VAL F O 1
ATOM 12055 N N . ILE F 1 171 ? 87.658 21.988 44.439 1.00 55.35 171 ILE F N 1
ATOM 12056 C CA . ILE F 1 171 ? 86.521 22.031 45.377 1.00 54.33 171 ILE F CA 1
ATOM 12057 C C . ILE F 1 171 ? 87.050 21.997 46.806 1.00 53.56 171 ILE F C 1
ATOM 12058 O O . ILE F 1 171 ? 86.630 22.789 47.646 1.00 53.41 171 ILE F O 1
ATOM 12063 N N . GLN F 1 172 ? 87.992 21.086 47.040 1.00 52.69 172 GLN F N 1
ATOM 12064 C CA . GLN F 1 172 ? 88.652 20.897 48.319 1.00 52.34 172 GLN F CA 1
ATOM 12065 C C . GLN F 1 172 ? 89.251 22.205 48.812 1.00 51.47 172 GLN F C 1
ATOM 12066 O O . GLN F 1 172 ? 88.917 22.643 49.904 1.00 51.42 172 GLN F O 1
ATOM 12072 N N . ARG F 1 173 ? 90.121 22.813 47.994 1.00 50.52 173 ARG F N 1
ATOM 12073 C CA . ARG F 1 173 ? 90.782 24.104 48.314 1.00 49.08 173 ARG F CA 1
ATOM 12074 C C . ARG F 1 173 ? 89.779 25.221 48.585 1.00 48.16 173 ARG F C 1
ATOM 12075 O O . ARG F 1 173 ? 89.775 25.805 49.671 1.00 48.19 173 ARG F O 1
ATOM 12083 N N . THR F 1 174 ? 88.913 25.491 47.612 1.00 47.40 174 THR F N 1
ATOM 12084 C CA . THR F 1 174 ? 87.877 26.524 47.753 1.00 46.28 174 THR F CA 1
ATOM 12085 C C . THR F 1 174 ? 86.983 26.350 48.985 1.00 45.68 174 THR F C 1
ATOM 12086 O O . THR F 1 174 ? 86.716 27.333 49.668 1.00 45.56 174 THR F O 1
ATOM 12090 N N . LEU F 1 175 ? 86.539 25.120 49.289 1.00 45.11 175 LEU F N 1
ATOM 12091 C CA . LEU F 1 175 ? 85.775 24.865 50.540 1.00 44.48 175 LEU F CA 1
ATOM 12092 C C . LEU F 1 175 ? 86.599 25.138 51.805 1.00 43.50 175 LEU F C 1
ATOM 12093 O O . LEU F 1 175 ? 86.123 25.767 52.760 1.00 43.68 175 LEU F O 1
ATOM 12098 N N . ALA F 1 176 ? 87.842 24.679 51.785 1.00 42.82 176 ALA F N 1
ATOM 12099 C CA . ALA F 1 176 ? 88.785 24.951 52.849 1.00 42.83 176 ALA F CA 1
ATOM 12100 C C . ALA F 1 176 ? 89.002 26.459 53.075 1.00 42.54 176 ALA F C 1
ATOM 12101 O O . ALA F 1 176 ? 89.053 26.910 54.207 1.00 43.74 176 ALA F O 1
ATOM 12103 N N . TYR F 1 177 ? 89.141 27.227 51.997 1.00 42.57 177 TYR F N 1
ATOM 12104 C CA . TYR F 1 177 ? 89.338 28.696 52.082 1.00 41.36 177 TYR F CA 1
ATOM 12105 C C . TYR F 1 177 ? 88.079 29.369 52.529 1.00 41.60 177 TYR F C 1
ATOM 12106 O O . TYR F 1 177 ? 88.127 30.349 53.275 1.00 41.36 177 TYR F O 1
ATOM 12115 N N . GLN F 1 178 ? 86.946 28.848 52.051 1.00 41.98 178 GLN F N 1
ATOM 12116 C CA . GLN F 1 178 ? 85.652 29.334 52.485 1.00 42.58 178 GLN F CA 1
ATOM 12117 C C . GLN F 1 178 ? 85.543 29.108 53.981 1.00 42.57 178 GLN F C 1
ATOM 12118 O O . GLN F 1 178 ? 85.175 30.018 54.731 1.00 42.35 178 GLN F O 1
ATOM 12124 N N . GLU F 1 179 ? 85.890 27.890 54.407 1.00 43.29 179 GLU F N 1
ATOM 12125 C CA . GLU F 1 179 ? 85.881 27.510 55.827 1.00 43.04 179 GLU F CA 1
ATOM 12126 C C . GLU F 1 179 ? 86.828 28.381 56.633 1.00 42.14 179 GLU F C 1
ATOM 12127 O O . GLU F 1 179 ? 86.516 28.765 57.749 1.00 42.78 179 GLU F O 1
ATOM 12133 N N . ALA F 1 180 ? 87.973 28.710 56.044 1.00 41.52 180 ALA F N 1
ATOM 12134 C CA . ALA F 1 180 ? 88.961 29.601 56.672 1.00 40.68 180 ALA F CA 1
ATOM 12135 C C . ALA F 1 180 ? 88.488 31.048 56.968 1.00 39.88 180 ALA F C 1
ATOM 12136 O O . ALA F 1 180 ? 89.041 31.711 57.835 1.00 40.13 180 ALA F O 1
ATOM 12138 N N . GLY F 1 181 ? 87.447 31.507 56.289 1.00 38.88 181 GLY F N 1
ATOM 12139 C CA . GLY F 1 181 ? 86.861 32.833 56.527 1.00 38.02 181 GLY F CA 1
ATOM 12140 C C . GLY F 1 181 ? 86.948 33.786 55.328 1.00 37.41 181 GLY F C 1
ATOM 12141 O O . GLY F 1 181 ? 86.541 34.941 55.416 1.00 36.94 181 GLY F O 1
ATOM 12142 N N . ALA F 1 182 ? 87.488 33.302 54.210 1.00 36.97 182 ALA F N 1
ATOM 12143 C CA . ALA F 1 182 ? 87.651 34.115 52.985 1.00 36.45 182 ALA F CA 1
ATOM 12144 C C . ALA F 1 182 ? 86.329 34.809 52.605 1.00 36.80 182 ALA F C 1
ATOM 12145 O O . ALA F 1 182 ? 85.216 34.240 52.796 1.00 37.43 182 ALA F O 1
ATOM 12147 N N . ASP F 1 183 ? 86.423 36.041 52.107 1.00 35.06 183 ASP F N 1
ATOM 12148 C CA . ASP F 1 183 ? 85.221 36.799 51.808 1.00 33.72 183 ASP F CA 1
ATOM 12149 C C . ASP F 1 183 ? 84.691 36.400 50.443 1.00 33.25 183 ASP F C 1
ATOM 12150 O O . ASP F 1 183 ? 83.523 36.630 50.099 1.00 33.15 183 ASP F O 1
ATOM 12155 N N . GLY F 1 184 ? 85.570 35.792 49.668 1.00 33.14 184 GLY F N 1
ATOM 12156 C CA . GLY F 1 184 ? 85.276 35.476 48.296 1.00 33.20 184 GLY F CA 1
ATOM 12157 C C . GLY F 1 184 ? 86.308 34.544 47.727 1.00 33.50 184 GLY F C 1
ATOM 12158 O O . GLY F 1 184 ? 87.348 34.291 48.343 1.00 33.39 184 GLY F O 1
ATOM 12159 N N . ILE F 1 185 ? 85.985 33.995 46.561 1.00 33.86 185 ILE F N 1
ATOM 12160 C CA . ILE F 1 185 ? 86.885 33.095 45.856 1.00 34.85 185 ILE F CA 1
ATOM 12161 C C . ILE F 1 185 ? 87.124 33.662 44.493 1.00 35.10 185 ILE F C 1
ATOM 12162 O O . ILE F 1 185 ? 86.184 34.120 43.853 1.00 35.82 185 ILE F O 1
ATOM 12167 N N . CYS F 1 186 ? 88.383 33.639 44.063 1.00 35.61 186 CYS F N 1
ATOM 12168 C CA . CYS F 1 186 ? 88.766 34.056 42.732 1.00 35.95 186 CYS F CA 1
ATOM 12169 C C . CYS F 1 186 ? 89.304 32.842 41.995 1.00 36.67 186 CYS F C 1
ATOM 12170 O O . CYS F 1 186 ? 90.067 32.043 42.549 1.00 36.62 186 CYS F O 1
ATOM 12173 N N . LEU F 1 187 ? 88.888 32.701 40.746 1.00 38.35 187 LEU F N 1
ATOM 12174 C CA . LEU F 1 187 ? 89.235 31.505 39.966 1.00 39.72 187 LEU F CA 1
ATOM 12175 C C . LEU F 1 187 ? 89.895 31.812 38.634 1.00 39.83 187 LEU F C 1
ATOM 12176 O O . LEU F 1 187 ? 89.372 32.555 37.813 1.00 40.46 187 LEU F O 1
ATOM 12181 N N . VAL F 1 188 ? 91.069 31.244 38.443 1.00 40.81 188 VAL F N 1
ATOM 12182 C CA . VAL F 1 188 ? 91.753 31.333 37.182 1.00 42.63 188 VAL F CA 1
ATOM 12183 C C . VAL F 1 188 ? 91.664 29.918 36.598 1.00 44.41 188 VAL F C 1
ATOM 12184 O O . VAL F 1 188 ? 91.884 28.942 37.319 1.00 44.87 188 VAL F O 1
ATOM 12188 N N . GLY F 1 189 ? 91.303 29.809 35.320 1.00 46.15 189 GLY F N 1
ATOM 12189 C CA . GLY F 1 189 ? 91.342 28.518 34.624 1.00 48.09 189 GLY F CA 1
ATOM 12190 C C . GLY F 1 189 ? 90.055 27.719 34.468 1.00 49.65 189 GLY F C 1
ATOM 12191 O O . GLY F 1 189 ? 90.068 26.630 33.875 1.00 50.44 189 GLY F O 1
ATOM 12192 N N . VAL F 1 190 ? 88.948 28.240 34.989 1.00 50.68 190 VAL F N 1
ATOM 12193 C CA . VAL F 1 190 ? 87.628 27.638 34.783 1.00 51.90 190 VAL F CA 1
ATOM 12194 C C . VAL F 1 190 ? 87.325 27.507 33.276 1.00 53.16 190 VAL F C 1
ATOM 12195 O O . VAL F 1 190 ? 87.512 28.468 32.515 1.00 53.51 190 VAL F O 1
ATOM 12199 N N . ARG F 1 191 ? 86.884 26.313 32.852 1.00 54.05 191 ARG F N 1
ATOM 12200 C CA . ARG F 1 191 ? 86.770 25.979 31.419 1.00 54.35 191 ARG F CA 1
ATOM 12201 C C . ARG F 1 191 ? 85.444 26.386 30.800 1.00 54.34 191 ARG F C 1
ATOM 12202 O O . ARG F 1 191 ? 85.415 26.962 29.708 1.00 53.81 191 ARG F O 1
ATOM 12210 N N . ASP F 1 192 ? 84.350 26.081 31.503 1.00 54.57 192 ASP F N 1
ATOM 12211 C CA . ASP F 1 192 ? 83.001 26.351 31.001 1.00 55.09 192 ASP F CA 1
ATOM 12212 C C . ASP F 1 192 ? 81.982 26.358 32.112 1.00 55.00 192 ASP F C 1
ATOM 12213 O O . ASP F 1 192 ? 82.315 26.292 33.301 1.00 54.88 192 ASP F O 1
ATOM 12218 N N . PHE F 1 193 ? 80.720 26.401 31.715 1.00 55.69 193 PHE F N 1
ATOM 12219 C CA . PHE F 1 193 ? 79.646 26.443 32.683 1.00 56.19 193 PHE F CA 1
ATOM 12220 C C . PHE F 1 193 ? 79.452 25.161 33.466 1.00 56.70 193 PHE F C 1
ATOM 12221 O O . PHE F 1 193 ? 79.025 25.220 34.621 1.00 57.06 193 PHE F O 1
ATOM 12229 N N . ALA F 1 194 ? 79.784 24.012 32.859 1.00 56.90 194 ALA F N 1
ATOM 12230 C CA . ALA F 1 194 ? 79.793 22.726 33.584 1.00 56.93 194 ALA F CA 1
ATOM 12231 C C . ALA F 1 194 ? 80.873 22.713 34.672 1.00 56.55 194 ALA F C 1
ATOM 12232 O O . ALA F 1 194 ? 80.628 22.303 35.811 1.00 56.54 194 ALA F O 1
ATOM 12234 N N . HIS F 1 195 ? 82.068 23.159 34.304 1.00 56.28 195 HIS F N 1
ATOM 12235 C CA . HIS F 1 195 ? 83.171 23.315 35.239 1.00 55.89 195 HIS F CA 1
ATOM 12236 C C . HIS F 1 195 ? 82.844 24.269 36.418 1.00 55.93 195 HIS F C 1
ATOM 12237 O O . HIS F 1 195 ? 83.082 23.941 37.588 1.00 55.85 195 HIS F O 1
ATOM 12244 N N . LEU F 1 196 ? 82.269 25.424 36.096 1.00 55.60 196 LEU F N 1
ATOM 12245 C CA . LEU F 1 196 ? 81.853 26.410 37.095 1.00 55.32 196 LEU F CA 1
ATOM 12246 C C . LEU F 1 196 ? 80.806 25.911 38.097 1.00 55.68 196 LEU F C 1
ATOM 12247 O O . LEU F 1 196 ? 80.948 26.126 39.315 1.00 55.28 196 LEU F O 1
ATOM 12252 N N . GLU F 1 197 ? 79.758 25.269 37.569 1.00 56.02 197 GLU F N 1
ATOM 12253 C CA . GLU F 1 197 ? 78.644 24.716 38.353 1.00 56.21 197 GLU F CA 1
ATOM 12254 C C . GLU F 1 197 ? 79.123 23.787 39.466 1.00 55.75 197 GLU F C 1
ATOM 12255 O O . GLU F 1 197 ? 78.587 23.814 40.595 1.00 56.42 197 GLU F O 1
ATOM 12261 N N . ALA F 1 198 ? 80.141 22.985 39.147 1.00 55.02 198 ALA F N 1
ATOM 12262 C CA . ALA F 1 198 ? 80.675 21.996 40.069 1.00 54.27 198 ALA F CA 1
ATOM 12263 C C . ALA F 1 198 ? 81.518 22.648 41.153 1.00 53.83 198 ALA F C 1
ATOM 12264 O O . ALA F 1 198 ? 81.527 22.174 42.300 1.00 54.28 198 ALA F O 1
ATOM 12266 N N . ILE F 1 199 ? 82.238 23.721 40.798 1.00 52.78 199 ILE F N 1
ATOM 12267 C CA . ILE F 1 199 ? 83.041 24.464 41.788 1.00 51.86 199 ILE F CA 1
ATOM 12268 C C . ILE F 1 199 ? 82.105 25.309 42.672 1.00 51.21 199 ILE F C 1
ATOM 12269 O O . ILE F 1 199 ? 82.232 25.327 43.893 1.00 50.87 199 ILE F O 1
ATOM 12274 N N . ALA F 1 200 ? 81.136 25.947 42.025 1.00 50.98 200 ALA F N 1
ATOM 12275 C CA . ALA F 1 200 ? 80.156 26.840 42.645 1.00 51.15 200 ALA F CA 1
ATOM 12276 C C . ALA F 1 200 ? 79.109 26.153 43.521 1.00 51.34 200 ALA F C 1
ATOM 12277 O O . ALA F 1 200 ? 78.481 26.803 44.354 1.00 51.08 200 ALA F O 1
ATOM 12279 N N . GLU F 1 201 ? 78.914 24.852 43.320 1.00 51.72 201 GLU F N 1
ATOM 12280 C CA . GLU F 1 201 ? 77.871 24.101 44.028 1.00 51.82 201 GLU F CA 1
ATOM 12281 C C . GLU F 1 201 ? 77.921 24.283 45.538 1.00 51.01 201 GLU F C 1
ATOM 12282 O O . GLU F 1 201 ? 76.919 24.647 46.146 1.00 51.04 201 GLU F O 1
ATOM 12288 N N . HIS F 1 202 ? 79.090 24.081 46.126 1.00 50.33 202 HIS F N 1
ATOM 12289 C CA . HIS F 1 202 ? 79.222 24.113 47.581 1.00 50.37 202 HIS F CA 1
ATOM 12290 C C . HIS F 1 202 ? 79.797 25.410 48.184 1.00 49.00 202 HIS F C 1
ATOM 12291 O O . HIS F 1 202 ? 80.118 25.472 49.379 1.00 48.34 202 HIS F O 1
ATOM 12298 N N . LEU F 1 203 ? 79.873 26.455 47.365 1.00 48.11 203 LEU F N 1
ATOM 12299 C CA . LEU F 1 203 ? 80.323 27.779 47.830 1.00 46.71 203 LEU F CA 1
ATOM 12300 C C . LEU F 1 203 ? 79.162 28.768 47.942 1.00 46.32 203 LEU F C 1
ATOM 12301 O O . LEU F 1 203 ? 78.311 28.847 47.047 1.00 46.67 203 LEU F O 1
ATOM 12306 N N . HIS F 1 204 ? 79.116 29.513 49.045 1.00 44.69 204 HIS F N 1
ATOM 12307 C CA . HIS F 1 204 ? 78.057 30.502 49.259 1.00 44.15 204 HIS F CA 1
ATOM 12308 C C . HIS F 1 204 ? 78.655 31.905 49.547 1.00 42.88 204 HIS F C 1
ATOM 12309 O O . HIS F 1 204 ? 78.013 32.777 50.184 1.00 43.80 204 HIS F O 1
ATOM 12316 N N . ILE F 1 205 ? 79.905 32.085 49.130 1.00 40.95 205 ILE F N 1
ATOM 12317 C CA . ILE F 1 205 ? 80.597 33.380 49.150 1.00 38.54 205 ILE F CA 1
ATOM 12318 C C . ILE F 1 205 ? 80.735 33.891 47.689 1.00 37.73 205 ILE F C 1
ATOM 12319 O O . ILE F 1 205 ? 80.752 33.073 46.754 1.00 36.95 205 ILE F O 1
ATOM 12324 N N . PRO F 1 206 ? 80.797 35.237 47.481 1.00 36.58 206 PRO F N 1
ATOM 12325 C CA . PRO F 1 206 ? 80.855 35.727 46.097 1.00 35.88 206 PRO F CA 1
ATOM 12326 C C . PRO F 1 206 ? 82.060 35.170 45.375 1.00 35.56 206 PRO F C 1
ATOM 12327 O O . PRO F 1 206 ? 83.072 34.883 46.013 1.00 35.33 206 PRO F O 1
ATOM 12331 N N . LEU F 1 207 ? 81.963 35.003 44.059 1.00 35.32 207 LEU F N 1
ATOM 12332 C CA . LEU F 1 207 ? 83.087 34.495 43.289 1.00 35.75 207 LEU F CA 1
ATOM 12333 C C . LEU F 1 207 ? 83.542 35.538 42.293 1.00 36.20 207 LEU F C 1
ATOM 12334 O O . LEU F 1 207 ? 82.773 36.419 41.897 1.00 35.84 207 LEU F O 1
ATOM 12339 N N . MET F 1 208 ? 84.813 35.425 41.931 1.00 37.28 208 MET F N 1
ATOM 12340 C CA . MET F 1 208 ? 85.478 36.339 41.035 1.00 38.89 208 MET F CA 1
ATOM 12341 C C . MET F 1 208 ? 86.139 35.454 40.018 1.00 39.77 208 MET F C 1
ATOM 12342 O O . MET F 1 208 ? 86.743 34.460 40.378 1.00 40.00 208 MET F O 1
ATOM 12347 N N . LEU F 1 209 ? 86.022 35.833 38.752 1.00 41.20 209 LEU F N 1
ATOM 12348 C CA . LEU F 1 209 ? 86.581 35.048 37.667 1.00 43.35 209 LEU F CA 1
ATOM 12349 C C . LEU F 1 209 ? 87.571 35.871 36.831 1.00 44.06 209 LEU F C 1
ATOM 12350 O O . LEU F 1 209 ? 87.246 36.960 36.368 1.00 43.46 209 LEU F O 1
ATOM 12355 N N . VAL F 1 210 ? 88.774 35.329 36.665 1.00 45.92 210 VAL F N 1
ATOM 12356 C CA . VAL F 1 210 ? 89.751 35.847 35.723 1.00 48.11 210 VAL F CA 1
ATOM 12357 C C . VAL F 1 210 ? 89.640 34.954 34.489 1.00 50.66 210 VAL F C 1
ATOM 12358 O O . VAL F 1 210 ? 90.123 33.808 34.477 1.00 51.22 210 VAL F O 1
ATOM 12362 N N . THR F 1 211 ? 88.993 35.482 33.454 1.00 52.76 211 THR F N 1
ATOM 12363 C CA . THR F 1 211 ? 88.533 34.648 32.357 1.00 55.20 211 THR F CA 1
ATOM 12364 C C . THR F 1 211 ? 89.403 34.673 31.108 1.00 57.08 211 THR F C 1
ATOM 12365 O O . THR F 1 211 ? 89.380 33.726 30.312 1.00 58.01 211 THR F O 1
ATOM 12369 N N . TYR F 1 212 ? 90.165 35.748 30.933 1.00 59.16 212 TYR F N 1
ATOM 12370 C CA . TYR F 1 212 ? 90.941 35.952 29.706 1.00 61.18 212 TYR F CA 1
ATOM 12371 C C . TYR F 1 212 ? 90.058 35.803 28.456 1.00 61.91 212 TYR F C 1
ATOM 12372 O O . TYR F 1 212 ? 90.390 35.084 27.514 1.00 62.71 212 TYR F O 1
ATOM 12381 N N . GLY F 1 213 ? 88.912 36.480 28.482 1.00 62.87 213 GLY F N 1
ATOM 12382 C CA . GLY F 1 213 ? 87.976 36.513 27.355 1.00 63.69 213 GLY F CA 1
ATOM 12383 C C . GLY F 1 213 ? 87.421 35.176 26.886 1.00 63.92 213 GLY F C 1
ATOM 12384 O O . GLY F 1 213 ? 87.087 35.028 25.703 1.00 63.86 213 GLY F O 1
ATOM 12385 N N . ASN F 1 214 ? 87.317 34.223 27.817 1.00 64.09 214 ASN F N 1
ATOM 12386 C CA . ASN F 1 214 ? 86.816 32.873 27.552 1.00 63.98 214 ASN F CA 1
ATOM 12387 C C . ASN F 1 214 ? 85.417 32.891 26.934 1.00 64.07 214 ASN F C 1
ATOM 12388 O O . ASN F 1 214 ? 84.464 33.312 27.599 1.00 64.25 214 ASN F O 1
ATOM 12393 N N . PRO F 1 215 ? 85.289 32.432 25.662 1.00 63.88 215 PRO F N 1
ATOM 12394 C CA . PRO F 1 215 ? 83.996 32.413 24.959 1.00 63.78 215 PRO F CA 1
ATOM 12395 C C . PRO F 1 215 ? 82.965 31.460 25.566 1.00 63.79 215 PRO F C 1
ATOM 12396 O O . PRO F 1 215 ? 81.757 31.632 25.319 1.00 64.12 215 PRO F O 1
ATOM 12400 N N . GLN F 1 216 ? 83.434 30.485 26.355 1.00 63.35 216 GLN F N 1
ATOM 12401 C CA . GLN F 1 216 ? 82.562 29.481 26.977 1.00 63.11 216 GLN F CA 1
ATOM 12402 C C . GLN F 1 216 ? 81.919 29.937 28.292 1.00 62.55 216 GLN F C 1
ATOM 12403 O O . GLN F 1 216 ? 81.097 29.213 28.858 1.00 62.57 216 GLN F O 1
ATOM 12409 N N . LEU F 1 217 ? 82.285 31.132 28.771 1.00 61.96 217 LEU F N 1
ATOM 12410 C CA . LEU F 1 217 ? 81.758 31.661 30.039 1.00 60.99 217 LEU F CA 1
ATOM 12411 C C . LEU F 1 217 ? 81.008 32.997 29.903 1.00 60.94 217 LEU F C 1
ATOM 12412 O O . LEU F 1 217 ? 81.122 33.875 30.768 1.00 61.15 217 LEU F O 1
ATOM 12417 N N . ARG F 1 218 ? 80.207 33.125 28.847 1.00 60.31 218 ARG F N 1
ATOM 12418 C CA . ARG F 1 218 ? 79.683 34.420 28.427 1.00 59.77 218 ARG F CA 1
ATOM 12419 C C . ARG F 1 218 ? 78.186 34.682 28.620 1.00 58.96 218 ARG F C 1
ATOM 12420 O O . ARG F 1 218 ? 77.543 35.257 27.735 1.00 59.89 218 ARG F O 1
ATOM 12428 N N . ASP F 1 219 ? 77.625 34.295 29.757 1.00 56.90 219 ASP F N 1
ATOM 12429 C CA . ASP F 1 219 ? 76.292 34.760 30.111 1.00 55.47 219 ASP F CA 1
ATOM 12430 C C . ASP F 1 219 ? 76.361 35.386 31.505 1.00 54.36 219 ASP F C 1
ATOM 12431 O O . ASP F 1 219 ? 76.484 34.677 32.508 1.00 54.26 219 ASP F O 1
ATOM 12436 N N . ASP F 1 220 ? 76.289 36.714 31.559 1.00 52.74 220 ASP F N 1
ATOM 12437 C CA . ASP F 1 220 ? 76.397 37.429 32.835 1.00 51.48 220 ASP F CA 1
ATOM 12438 C C . ASP F 1 220 ? 75.261 37.074 33.800 1.00 50.96 220 ASP F C 1
ATOM 12439 O O . ASP F 1 220 ? 75.457 37.070 35.036 1.00 50.08 220 ASP F O 1
ATOM 12444 N N . ALA F 1 221 ? 74.079 36.803 33.225 1.00 49.68 221 ALA F N 1
ATOM 12445 C CA . ALA F 1 221 ? 72.892 36.442 33.995 1.00 49.26 221 ALA F CA 1
ATOM 12446 C C . ALA F 1 221 ? 73.154 35.097 34.646 1.00 48.65 221 ALA F C 1
ATOM 12447 O O . ALA F 1 221 ? 72.799 34.866 35.798 1.00 48.66 221 ALA F O 1
ATOM 12449 N N . ARG F 1 222 ? 73.844 34.240 33.900 1.00 48.94 222 ARG F N 1
ATOM 12450 C CA . ARG F 1 222 ? 74.089 32.868 34.292 1.00 48.65 222 ARG F CA 1
ATOM 12451 C C . ARG F 1 222 ? 75.243 32.803 35.269 1.00 48.15 222 ARG F C 1
ATOM 12452 O O . ARG F 1 222 ? 75.243 31.991 36.209 1.00 49.07 222 ARG F O 1
ATOM 12460 N N . LEU F 1 223 ? 76.246 33.646 35.029 1.00 46.57 223 LEU F N 1
ATOM 12461 C CA . LEU F 1 223 ? 77.375 33.791 35.944 1.00 43.99 223 LEU F CA 1
ATOM 12462 C C . LEU F 1 223 ? 76.877 34.285 37.305 1.00 42.05 223 LEU F C 1
ATOM 12463 O O . LEU F 1 223 ? 77.273 33.752 38.332 1.00 40.21 223 LEU F O 1
ATOM 12468 N N . ALA F 1 224 ? 75.955 35.247 37.295 1.00 41.03 224 ALA F N 1
ATOM 12469 C CA . ALA F 1 224 ? 75.444 35.844 38.537 1.00 41.02 224 ALA F CA 1
ATOM 12470 C C . ALA F 1 224 ? 74.561 34.910 39.390 1.00 41.35 224 ALA F C 1
ATOM 12471 O O . ALA F 1 224 ? 74.658 34.919 40.629 1.00 41.01 224 ALA F O 1
ATOM 12473 N N . ARG F 1 225 ? 73.720 34.098 38.734 1.00 41.73 225 ARG F N 1
ATOM 12474 C CA . ARG F 1 225 ? 72.975 33.028 39.430 1.00 42.26 225 ARG F CA 1
ATOM 12475 C C . ARG F 1 225 ? 73.895 31.951 40.013 1.00 41.68 225 ARG F C 1
ATOM 12476 O O . ARG F 1 225 ? 73.549 31.323 40.999 1.00 41.85 225 ARG F O 1
ATOM 12484 N N . LEU F 1 226 ? 75.067 31.757 39.424 1.00 41.79 226 LEU F N 1
ATOM 12485 C CA . LEU F 1 226 ? 76.062 30.851 39.995 1.00 42.34 226 LEU F CA 1
ATOM 12486 C C . LEU F 1 226 ? 76.892 31.515 41.118 1.00 42.33 226 LEU F C 1
ATOM 12487 O O . LEU F 1 226 ? 77.750 30.877 41.754 1.00 41.72 226 LEU F O 1
ATOM 12492 N N . GLY F 1 227 ? 76.596 32.786 41.364 1.00 42.09 227 GLY F N 1
ATOM 12493 C CA . GLY F 1 227 ? 77.155 33.503 42.505 1.00 42.54 227 GLY F CA 1
ATOM 12494 C C . GLY F 1 227 ? 78.397 34.314 42.197 1.00 42.46 227 GLY F C 1
ATOM 12495 O O . GLY F 1 227 ? 78.953 34.952 43.113 1.00 42.77 227 GLY F O 1
ATOM 12496 N N . VAL F 1 228 ? 78.845 34.298 40.937 1.00 41.71 228 VAL F N 1
ATOM 12497 C CA . VAL F 1 228 ? 79.948 35.195 40.555 1.00 41.39 228 VAL F CA 1
ATOM 12498 C C . VAL F 1 228 ? 79.510 36.661 40.474 1.00 40.28 228 VAL F C 1
ATOM 12499 O O . VAL F 1 228 ? 78.454 36.995 39.897 1.00 41.18 228 VAL F O 1
ATOM 12503 N N . ARG F 1 229 ? 80.351 37.512 41.068 1.00 38.32 229 ARG F N 1
ATOM 12504 C CA . ARG F 1 229 ? 80.062 38.933 41.273 1.00 36.93 229 ARG F CA 1
ATOM 12505 C C . ARG F 1 229 ? 81.021 39.883 40.514 1.00 35.81 229 ARG F C 1
ATOM 12506 O O . ARG F 1 229 ? 80.686 41.051 40.256 1.00 34.32 229 ARG F O 1
ATOM 12514 N N . VAL F 1 230 ? 82.194 39.362 40.158 1.00 34.73 230 VAL F N 1
ATOM 12515 C CA . VAL F 1 230 ? 83.272 40.164 39.571 1.00 33.80 230 VAL F CA 1
ATOM 12516 C C . VAL F 1 230 ? 83.916 39.362 38.458 1.00 34.46 230 VAL F C 1
ATOM 12517 O O . VAL F 1 230 ? 84.379 38.226 38.666 1.00 33.94 230 VAL F O 1
ATOM 12521 N N . VAL F 1 231 ? 83.945 39.957 37.272 1.00 34.98 231 VAL F N 1
ATOM 12522 C CA . VAL F 1 231 ? 84.705 39.359 36.171 1.00 36.11 231 VAL F CA 1
ATOM 12523 C C . VAL F 1 231 ? 85.864 40.271 35.708 1.00 36.48 231 VAL F C 1
ATOM 12524 O O . VAL F 1 231 ? 85.655 41.435 35.391 1.00 36.17 231 VAL F O 1
ATOM 12528 N N . VAL F 1 232 ? 87.064 39.694 35.656 1.00 37.36 232 VAL F N 1
ATOM 12529 C CA . VAL F 1 232 ? 88.273 40.399 35.255 1.00 38.03 232 VAL F CA 1
ATOM 12530 C C . VAL F 1 232 ? 88.536 40.136 33.775 1.00 39.55 232 VAL F C 1
ATOM 12531 O O . VAL F 1 232 ? 88.927 39.030 33.381 1.00 39.27 232 VAL F O 1
ATOM 12535 N N . ASN F 1 233 ? 88.313 41.162 32.970 1.00 41.20 233 ASN F N 1
ATOM 12536 C CA . ASN F 1 233 ? 88.552 41.081 31.531 1.00 44.29 233 ASN F CA 1
ATOM 12537 C C . ASN F 1 233 ? 89.999 40.700 31.217 1.00 44.68 233 ASN F C 1
ATOM 12538 O O . ASN F 1 233 ? 90.268 39.669 30.529 1.00 46.27 233 ASN F O 1
ATOM 12543 N N . GLY F 1 234 ? 90.919 41.497 31.767 1.00 42.77 234 GLY F N 1
ATOM 12544 C CA . GLY F 1 234 ? 92.343 41.421 31.435 1.00 41.41 234 GLY F CA 1
ATOM 12545 C C . GLY F 1 234 ? 92.881 42.851 31.429 1.00 39.73 234 GLY F C 1
ATOM 12546 O O . GLY F 1 234 ? 92.273 43.741 32.043 1.00 40.79 234 GLY F O 1
ATOM 12547 N N . HIS F 1 235 ? 93.972 43.089 30.696 1.00 37.94 235 HIS F N 1
ATOM 12548 C CA . HIS F 1 235 ? 94.699 44.359 30.772 1.00 35.78 235 HIS F CA 1
ATOM 12549 C C . HIS F 1 235 ? 95.059 44.967 29.416 1.00 35.25 235 HIS F C 1
ATOM 12550 O O . HIS F 1 235 ? 96.101 45.634 29.262 1.00 35.16 235 HIS F O 1
ATOM 12557 N N . ALA F 1 236 ? 94.180 44.736 28.429 1.00 33.51 236 ALA F N 1
ATOM 12558 C CA . ALA F 1 236 ? 94.246 45.361 27.122 1.00 31.81 236 ALA F CA 1
ATOM 12559 C C . ALA F 1 236 ? 94.437 46.875 27.174 1.00 30.97 236 ALA F C 1
ATOM 12560 O O . ALA F 1 236 ? 95.108 47.425 26.308 1.00 30.87 236 ALA F O 1
ATOM 12562 N N . ALA F 1 237 ? 93.838 47.550 28.159 1.00 29.57 237 ALA F N 1
ATOM 12563 C CA . ALA F 1 237 ? 93.960 49.018 28.255 1.00 29.59 237 ALA F CA 1
ATOM 12564 C C . ALA F 1 237 ? 95.404 49.507 28.512 1.00 28.68 237 ALA F C 1
ATOM 12565 O O . ALA F 1 237 ? 95.804 50.582 28.027 1.00 29.03 237 ALA F O 1
ATOM 12567 N N . TYR F 1 238 ? 96.156 48.706 29.261 1.00 27.66 238 TYR F N 1
ATOM 12568 C CA . TYR F 1 238 ? 97.598 48.918 29.429 1.00 28.07 238 TYR F CA 1
ATOM 12569 C C . TYR F 1 238 ? 98.429 48.677 28.164 1.00 28.10 238 TYR F C 1
ATOM 12570 O O . TYR F 1 238 ? 99.193 49.552 27.789 1.00 28.80 238 TYR F O 1
ATOM 12579 N N . PHE F 1 239 ? 98.277 47.513 27.514 1.00 27.63 239 PHE F N 1
ATOM 12580 C CA . PHE F 1 239 ? 98.964 47.241 26.248 1.00 28.76 239 PHE F CA 1
ATOM 12581 C C . PHE F 1 239 ? 98.678 48.308 25.212 1.00 27.79 239 PHE F C 1
ATOM 12582 O O . PHE F 1 239 ? 99.518 48.615 24.364 1.00 28.27 239 PHE F O 1
ATOM 12590 N N . ALA F 1 240 ? 97.481 48.884 25.258 1.00 28.11 240 ALA F N 1
ATOM 12591 C CA . ALA F 1 240 ? 97.107 49.882 24.256 1.00 26.94 240 ALA F CA 1
ATOM 12592 C C . ALA F 1 240 ? 97.928 51.177 24.430 1.00 27.10 240 ALA F C 1
ATOM 12593 O O . ALA F 1 240 ? 98.297 51.819 23.432 1.00 26.58 240 ALA F O 1
ATOM 12595 N N . ALA F 1 241 ? 98.188 51.540 25.687 1.00 26.32 241 ALA F N 1
ATOM 12596 C CA . ALA F 1 241 ? 99.024 52.690 26.076 1.00 26.29 241 ALA F CA 1
ATOM 12597 C C . ALA F 1 241 ? 100.431 52.521 25.502 1.00 26.30 241 ALA F C 1
ATOM 12598 O O . ALA F 1 241 ? 100.959 53.420 24.839 1.00 26.14 241 ALA F O 1
ATOM 12600 N N . ILE F 1 242 ? 101.008 51.344 25.756 1.00 26.57 242 ILE F N 1
ATOM 12601 C CA . ILE F 1 242 ? 102.341 50.956 25.272 1.00 27.12 242 ILE F CA 1
ATOM 12602 C C . ILE F 1 242 ? 102.447 51.085 23.743 1.00 27.08 242 ILE F C 1
ATOM 12603 O O . ILE F 1 242 ? 103.418 51.603 23.234 1.00 26.86 242 ILE F O 1
ATOM 12608 N N . LYS F 1 243 ? 101.434 50.603 23.031 1.00 27.71 243 LYS F N 1
ATOM 12609 C CA . LYS F 1 243 ? 101.452 50.679 21.567 1.00 28.17 243 LYS F CA 1
ATOM 12610 C C . LYS F 1 243 ? 101.347 52.106 21.075 1.00 27.13 243 LYS F C 1
ATOM 12611 O O . LYS F 1 243 ? 102.001 52.463 20.097 1.00 27.77 243 LYS F O 1
ATOM 12617 N N . ALA F 1 244 ? 100.520 52.935 21.709 1.00 25.82 244 ALA F N 1
ATOM 12618 C CA . ALA F 1 244 ? 100.426 54.356 21.311 1.00 25.94 244 ALA F CA 1
ATOM 12619 C C . ALA F 1 244 ? 101.701 55.154 21.569 1.00 25.29 244 ALA F C 1
ATOM 12620 O O . ALA F 1 244 ? 102.060 56.011 20.762 1.00 25.07 244 ALA F O 1
ATOM 12622 N N . THR F 1 245 ? 102.363 54.902 22.700 1.00 25.97 245 THR F N 1
ATOM 12623 C CA . THR F 1 245 ? 103.700 55.499 22.955 1.00 25.73 245 THR F CA 1
ATOM 12624 C C . THR F 1 245 ? 104.656 55.031 21.845 1.00 26.02 245 THR F C 1
ATOM 12625 O O . THR F 1 245 ? 105.326 55.852 21.245 1.00 24.66 245 THR F O 1
ATOM 12629 N N . TYR F 1 246 ? 104.648 53.723 21.543 1.00 27.56 246 TYR F N 1
ATOM 12630 C CA . TYR F 1 246 ? 105.462 53.172 20.430 1.00 29.26 246 TYR F CA 1
ATOM 12631 C C . TYR F 1 246 ? 105.170 53.849 19.098 1.00 29.52 246 TYR F C 1
ATOM 12632 O O . TYR F 1 246 ? 106.105 54.313 18.429 1.00 29.80 246 TYR F O 1
ATOM 12641 N N . ASP F 1 247 ? 103.891 53.897 18.701 1.00 29.78 247 ASP F N 1
ATOM 12642 C CA . ASP F 1 247 ? 103.485 54.549 17.438 1.00 30.49 247 ASP F CA 1
ATOM 12643 C C . ASP F 1 247 ? 103.757 56.043 17.414 1.00 30.51 247 ASP F C 1
ATOM 12644 O O . ASP F 1 247 ? 104.039 56.605 16.351 1.00 30.82 247 ASP F O 1
ATOM 12649 N N . CYS F 1 248 ? 103.605 56.718 18.550 1.00 29.70 248 CYS F N 1
ATOM 12650 C CA . CYS F 1 248 ? 103.892 58.160 18.590 1.00 29.41 248 CYS F CA 1
ATOM 12651 C C . CYS F 1 248 ? 105.394 58.333 18.360 1.00 28.34 248 CYS F C 1
ATOM 12652 O O . CYS F 1 248 ? 105.818 59.150 17.561 1.00 28.23 248 CYS F O 1
ATOM 12655 N N . LEU F 1 249 ? 106.204 57.573 19.092 1.00 29.23 249 LEU F N 1
ATOM 12656 C CA . LEU F 1 249 ? 107.660 57.778 19.021 1.00 29.84 249 LEU F CA 1
ATOM 12657 C C . LEU F 1 249 ? 108.206 57.419 17.633 1.00 31.55 249 LEU F C 1
ATOM 12658 O O . LEU F 1 249 ? 109.055 58.134 17.095 1.00 31.48 249 LEU F O 1
ATOM 12663 N N . ARG F 1 250 ? 107.721 56.290 17.102 1.00 33.03 250 ARG F N 1
ATOM 12664 C CA . ARG F 1 250 ? 108.115 55.751 15.787 1.00 35.36 250 ARG F CA 1
ATOM 12665 C C . ARG F 1 250 ? 107.793 56.760 14.679 1.00 36.33 250 ARG F C 1
ATOM 12666 O O . ARG F 1 250 ? 108.563 56.911 13.705 1.00 37.45 250 ARG F O 1
ATOM 12674 N N . GLU F 1 251 ? 106.702 57.503 14.842 1.00 37.29 251 GLU F N 1
ATOM 12675 C CA . GLU F 1 251 ? 106.344 58.489 13.848 1.00 39.30 251 GLU F CA 1
ATOM 12676 C C . GLU F 1 251 ? 107.169 59.757 13.960 1.00 39.45 251 GLU F C 1
ATOM 12677 O O . GLU F 1 251 ? 107.300 60.504 12.998 1.00 39.22 251 GLU F O 1
ATOM 12683 N N . GLU F 1 252 ? 107.690 60.027 15.151 1.00 38.89 252 GLU F N 1
ATOM 12684 C CA . GLU F 1 252 ? 108.537 61.192 15.357 1.00 38.98 252 GLU F CA 1
ATOM 12685 C C . GLU F 1 252 ? 109.889 60.917 14.714 1.00 38.81 252 GLU F C 1
ATOM 12686 O O . GLU F 1 252 ? 110.494 61.772 14.102 1.00 37.18 252 GLU F O 1
ATOM 12692 N N . ARG F 1 253 ? 110.333 59.691 14.877 1.00 40.33 253 ARG F N 1
ATOM 12693 C CA . ARG F 1 253 ? 111.619 59.279 14.429 1.00 42.73 253 ARG F CA 1
ATOM 12694 C C . ARG F 1 253 ? 111.660 59.189 12.899 1.00 45.52 253 ARG F C 1
ATOM 12695 O O . ARG F 1 253 ? 112.743 59.174 12.288 1.00 45.70 253 ARG F O 1
ATOM 12703 N N . GLY F 1 254 ? 110.482 59.122 12.280 1.00 47.65 254 GLY F N 1
ATOM 12704 C CA . GLY F 1 254 ? 110.386 58.791 10.872 1.00 50.71 254 GLY F CA 1
ATOM 12705 C C . GLY F 1 254 ? 110.653 57.312 10.601 1.00 53.08 254 GLY F C 1
ATOM 12706 O O . GLY F 1 254 ? 110.749 56.918 9.434 1.00 54.00 254 GLY F O 1
ATOM 12707 N N . ALA F 1 255 ? 110.754 56.489 11.654 1.00 54.66 255 ALA F N 1
ATOM 12708 C CA . ALA F 1 255 ? 111.043 55.049 11.505 1.00 56.40 255 ALA F CA 1
ATOM 12709 C C . ALA F 1 255 ? 109.877 54.197 10.970 1.00 57.70 255 ALA F C 1
ATOM 12710 O O . ALA F 1 255 ? 108.749 54.699 10.746 1.00 58.15 255 ALA F O 1
ATOM 12712 N N . VAL F 1 256 ? 110.166 52.903 10.785 1.00 59.15 256 VAL F N 1
ATOM 12713 C CA . VAL F 1 256 ? 109.238 51.944 10.155 1.00 60.62 256 VAL F CA 1
ATOM 12714 C C . VAL F 1 256 ? 108.287 51.223 11.151 1.00 61.14 256 VAL F C 1
ATOM 12715 O O . VAL F 1 256 ? 108.727 50.727 12.215 1.00 61.50 256 VAL F O 1
ATOM 12719 N N . ALA F 1 257 ? 106.995 51.182 10.785 1.00 61.38 257 ALA F N 1
ATOM 12720 C CA . ALA F 1 257 ? 105.919 50.587 11.611 1.00 61.13 257 ALA F CA 1
ATOM 12721 C C . ALA F 1 257 ? 106.103 49.101 11.897 1.00 61.10 257 ALA F C 1
ATOM 12722 O O . ALA F 1 257 ? 106.897 48.402 11.229 1.00 61.78 257 ALA F O 1
ATOM 12724 N N . SER F 1 258 ? 105.379 48.621 12.904 1.00 60.25 258 SER F N 1
ATOM 12725 C CA . SER F 1 258 ? 105.641 47.294 13.449 1.00 59.23 258 SER F CA 1
ATOM 12726 C C . SER F 1 258 ? 104.529 46.328 13.024 1.00 58.73 258 SER F C 1
ATOM 12727 O O . SER F 1 258 ? 103.349 46.708 12.961 1.00 59.02 258 SER F O 1
ATOM 12730 N N . ASP F 1 259 ? 104.917 45.097 12.694 1.00 57.58 259 ASP F N 1
ATOM 12731 C CA . ASP F 1 259 ? 103.955 44.039 12.350 1.00 56.72 259 ASP F CA 1
ATOM 12732 C C . ASP F 1 259 ? 103.192 43.597 13.613 1.00 54.51 259 ASP F C 1
ATOM 12733 O O . ASP F 1 259 ? 102.155 42.907 13.523 1.00 54.74 259 ASP F O 1
ATOM 12738 N N . LEU F 1 260 ? 103.708 44.011 14.778 1.00 51.28 260 LEU F N 1
ATOM 12739 C CA . LEU F 1 260 ? 103.277 43.527 16.096 1.00 47.99 260 LEU F CA 1
ATOM 12740 C C . LEU F 1 260 ? 101.974 44.131 16.629 1.00 45.92 260 LEU F C 1
ATOM 12741 O O . LEU F 1 260 ? 101.715 45.325 16.459 1.00 44.93 260 LEU F O 1
ATOM 12746 N N . THR F 1 261 ? 101.175 43.283 17.278 1.00 43.73 261 THR F N 1
ATOM 12747 C CA . THR F 1 261 ? 99.998 43.718 18.052 1.00 42.52 261 THR F CA 1
ATOM 12748 C C . THR F 1 261 ? 100.370 44.485 19.359 1.00 41.99 261 THR F C 1
ATOM 12749 O O . THR F 1 261 ? 101.540 44.533 19.755 1.00 41.19 261 THR F O 1
ATOM 12753 N N . ALA F 1 262 ? 99.367 45.096 19.993 1.00 40.62 262 ALA F N 1
ATOM 12754 C CA . ALA F 1 262 ? 99.566 45.800 21.249 1.00 39.75 262 ALA F CA 1
ATOM 12755 C C . ALA F 1 262 ? 100.093 44.882 22.337 1.00 39.45 262 ALA F C 1
ATOM 12756 O O . ALA F 1 262 ? 101.002 45.271 23.060 1.00 39.07 262 ALA F O 1
ATOM 12758 N N . SER F 1 263 ? 99.545 43.662 22.438 1.00 38.91 263 SER F N 1
ATOM 12759 C CA . SER F 1 263 ? 100.013 42.658 23.404 1.00 39.29 263 SER F CA 1
ATOM 12760 C C . SER F 1 263 ? 101.416 42.146 23.072 1.00 38.23 263 SER F C 1
ATOM 12761 O O . SER F 1 263 ? 102.234 41.849 23.968 1.00 37.33 263 SER F O 1
ATOM 12764 N N . GLU F 1 264 ? 101.683 42.036 21.776 1.00 37.15 264 GLU F N 1
ATOM 12765 C CA . GLU F 1 264 ? 102.964 41.518 21.305 1.00 36.72 264 GLU F CA 1
ATOM 12766 C C . GLU F 1 264 ? 104.071 42.517 21.593 1.00 35.76 264 GLU F C 1
ATOM 12767 O O . GLU F 1 264 ? 105.123 42.166 22.134 1.00 35.42 264 GLU F O 1
ATOM 12773 N N . LEU F 1 265 ? 103.807 43.752 21.208 1.00 33.61 265 LEU F N 1
ATOM 12774 C CA . LEU F 1 265 ? 104.668 44.882 21.494 1.00 34.52 265 LEU F CA 1
ATOM 12775 C C . LEU F 1 265 ? 105.034 44.977 23.008 1.00 33.82 265 LEU F C 1
ATOM 12776 O O . LEU F 1 265 ? 106.208 45.014 23.334 1.00 32.93 265 LEU F O 1
ATOM 12781 N N . SER F 1 266 ? 104.038 44.949 23.906 1.00 33.12 266 SER F N 1
ATOM 12782 C CA . SER F 1 266 ? 104.306 44.949 25.346 1.00 33.24 266 SER F CA 1
ATOM 12783 C C . SER F 1 266 ? 105.229 43.822 25.766 1.00 33.55 266 SER F C 1
ATOM 12784 O O . SER F 1 266 ? 106.208 44.056 26.486 1.00 32.82 266 SER F O 1
ATOM 12787 N N . LYS F 1 267 ? 104.931 42.598 25.323 1.00 33.11 267 LYS F N 1
ATOM 12788 C CA . LYS F 1 267 ? 105.745 41.438 25.704 1.00 33.40 267 LYS F CA 1
ATOM 12789 C C . LYS F 1 267 ? 107.176 41.612 25.195 1.00 32.89 267 LYS F C 1
ATOM 12790 O O . LYS F 1 267 ? 108.138 41.309 25.907 1.00 31.63 267 LYS F O 1
ATOM 12796 N N . LYS F 1 268 ? 107.301 42.149 23.978 1.00 32.25 268 LYS F N 1
ATOM 12797 C CA . LYS F 1 268 ? 108.634 42.335 23.373 1.00 32.08 268 LYS F CA 1
ATOM 12798 C C . LYS F 1 268 ? 109.556 43.145 24.288 1.00 31.62 268 LYS F C 1
ATOM 12799 O O . LYS F 1 268 ? 110.736 42.809 24.435 1.00 31.54 268 LYS F O 1
ATOM 12805 N N . TYR F 1 269 ? 108.996 44.194 24.905 1.00 30.73 269 TYR F N 1
ATOM 12806 C CA . TYR F 1 269 ? 109.771 45.139 25.723 1.00 29.64 269 TYR F CA 1
ATOM 12807 C C . TYR F 1 269 ? 109.975 44.689 27.164 1.00 29.01 269 TYR F C 1
ATOM 12808 O O . TYR F 1 269 ? 110.672 45.345 27.921 1.00 28.06 269 TYR F O 1
ATOM 12817 N N . THR F 1 270 ? 109.428 43.523 27.514 1.00 29.81 270 THR F N 1
ATOM 12818 C CA . THR F 1 270 ? 109.896 42.784 28.713 1.00 28.71 270 THR F CA 1
ATOM 12819 C C . THR F 1 270 ? 111.242 42.031 28.533 1.00 29.79 270 THR F C 1
ATOM 12820 O O . THR F 1 270 ? 111.764 41.460 29.502 1.00 27.93 270 THR F O 1
ATOM 12824 N N . PHE F 1 271 ? 111.831 42.060 27.326 1.00 29.89 271 PHE F N 1
ATOM 12825 C CA . PHE F 1 271 ? 113.067 41.279 27.044 1.00 31.14 271 PHE F CA 1
ATOM 12826 C C . PHE F 1 271 ? 112.922 39.789 27.472 1.00 32.08 271 PHE F C 1
ATOM 12827 O O . PHE F 1 271 ? 113.783 39.242 28.168 1.00 31.90 271 PHE F O 1
ATOM 12835 N N . PRO F 1 272 ? 111.820 39.128 27.058 1.00 33.13 272 PRO F N 1
ATOM 12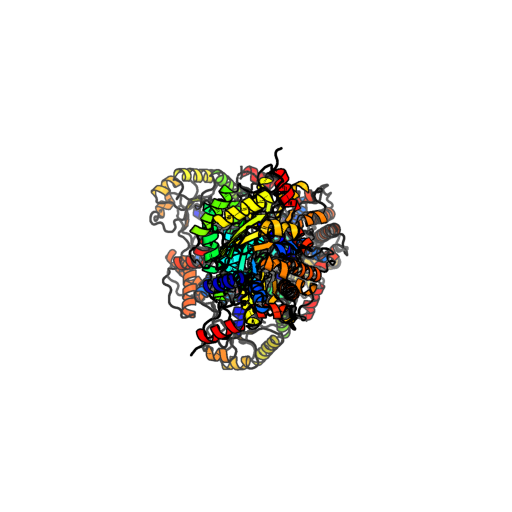836 C CA . PRO F 1 272 ? 111.520 37.749 27.530 1.00 33.81 272 PRO F CA 1
ATOM 12837 C C . PRO F 1 272 ? 112.660 36.694 27.367 1.00 34.56 272 PRO F C 1
ATOM 12838 O O . PRO F 1 272 ? 112.866 35.852 28.260 1.00 34.66 272 PRO F O 1
ATOM 12842 N N . GLU F 1 273 ? 113.410 36.794 26.269 1.00 35.58 273 GLU F N 1
ATOM 12843 C CA . GLU F 1 273 ? 114.527 35.899 25.933 1.00 36.64 273 GLU F CA 1
ATOM 12844 C C . GLU F 1 273 ? 115.761 36.096 26.830 1.00 37.25 273 GLU F C 1
ATOM 12845 O O . GLU F 1 273 ? 116.530 35.162 27.060 1.00 37.98 273 GLU F O 1
ATOM 12847 N N . GLU F 1 274 ? 115.970 37.317 27.317 1.00 37.37 274 GLU F N 1
ATOM 12848 C CA . GLU F 1 274 ? 117.040 37.557 28.278 1.00 36.92 274 GLU F CA 1
ATOM 12849 C C . GLU F 1 274 ? 116.730 36.876 29.623 1.00 36.67 274 GLU F C 1
ATOM 12850 O O . GLU F 1 274 ? 117.592 36.169 30.188 1.00 37.51 274 GLU F O 1
ATOM 12856 N N . TYR F 1 275 ? 115.509 37.052 30.120 1.00 36.88 275 TYR F N 1
ATOM 12857 C CA . TYR F 1 275 ? 115.076 36.401 31.357 1.00 37.45 275 TYR F CA 1
ATOM 12858 C C . TYR F 1 275 ? 115.022 34.870 31.233 1.00 38.22 275 TYR F C 1
ATOM 12859 O O . TYR F 1 275 ? 115.307 34.126 32.196 1.00 38.59 275 TYR F O 1
ATOM 12868 N N . GLN F 1 276 ? 114.619 34.398 30.061 1.00 38.47 276 GLN F N 1
ATOM 12869 C CA . GLN F 1 276 ? 114.594 32.963 29.817 1.00 39.52 276 GLN F CA 1
ATOM 12870 C C . GLN F 1 276 ? 116.004 32.365 29.907 1.00 38.88 276 GLN F C 1
ATOM 12871 O O . GLN F 1 276 ? 116.188 31.353 30.584 1.00 38.65 276 GLN F O 1
ATOM 12877 N N . ALA F 1 277 ? 116.984 33.007 29.263 1.00 38.91 277 ALA F N 1
ATOM 12878 C CA . ALA F 1 277 ? 118.355 32.491 29.224 1.00 38.86 277 ALA F CA 1
ATOM 12879 C C . ALA F 1 277 ? 118.971 32.508 30.616 1.00 39.60 277 ALA F C 1
ATOM 12880 O O . ALA F 1 277 ? 119.746 31.608 30.980 1.00 39.04 277 ALA F O 1
ATOM 12882 N N . TRP F 1 278 ? 118.607 33.526 31.413 1.00 39.90 278 TRP F N 1
ATOM 12883 C CA . TRP F 1 278 ? 119.078 33.630 32.789 1.00 39.64 278 TRP F CA 1
ATOM 12884 C C . TRP F 1 278 ? 118.539 32.476 33.651 1.00 40.12 278 TRP F C 1
ATOM 12885 O O . TRP F 1 278 ? 119.279 31.880 34.448 1.00 39.43 278 TRP F O 1
ATOM 12896 N N . ALA F 1 279 ? 117.245 32.179 33.488 1.00 41.41 279 ALA F N 1
ATOM 12897 C CA . ALA F 1 279 ? 116.612 31.063 34.188 1.00 42.55 279 ALA F CA 1
ATOM 12898 C C . ALA F 1 279 ? 117.255 29.726 33.765 1.00 43.26 279 ALA F C 1
ATOM 12899 O O . ALA F 1 279 ? 117.495 28.866 34.597 1.00 42.33 279 ALA F O 1
ATOM 12901 N N . ARG F 1 280 ? 117.518 29.590 32.468 1.00 44.74 280 ARG F N 1
ATOM 12902 C CA . ARG F 1 280 ? 118.204 28.434 31.890 1.00 47.55 280 ARG F CA 1
ATOM 12903 C C . ARG F 1 280 ? 119.576 28.253 32.556 1.00 47.58 280 ARG F C 1
ATOM 12904 O O . ARG F 1 280 ? 119.843 27.231 33.184 1.00 48.05 280 ARG F O 1
ATOM 12912 N N . ASP F 1 281 ? 120.414 29.278 32.448 1.00 47.41 281 ASP F N 1
ATOM 12913 C CA . ASP F 1 281 ? 121.758 29.303 33.004 1.00 47.58 281 ASP F CA 1
ATOM 12914 C C . ASP F 1 281 ? 121.873 29.113 34.523 1.00 48.01 281 ASP F C 1
ATOM 12915 O O . ASP F 1 281 ? 122.847 28.507 34.998 1.00 47.59 281 ASP F O 1
ATOM 12920 N N . TYR F 1 282 ? 120.910 29.649 35.285 1.00 47.68 282 TYR F N 1
ATOM 12921 C CA . TYR F 1 282 ? 121.062 29.733 36.754 1.00 48.07 282 TYR F CA 1
ATOM 12922 C C . TYR F 1 282 ? 119.991 29.004 37.546 1.00 48.60 282 TYR F C 1
ATOM 12923 O O . TYR F 1 282 ? 120.093 28.896 38.772 1.00 48.54 282 TYR F O 1
ATOM 12932 N N . MET F 1 283 ? 118.975 28.496 36.852 1.00 50.34 283 MET F N 1
ATOM 12933 C CA . MET F 1 283 ? 117.864 27.797 37.519 1.00 52.23 283 MET F CA 1
ATOM 12934 C C . MET F 1 283 ? 117.515 26.403 36.959 1.00 53.87 283 MET F C 1
ATOM 12935 O O . MET F 1 283 ? 116.449 25.848 37.250 1.00 54.21 283 MET F O 1
ATOM 12940 N N . GLU F 1 284 ? 118.435 25.838 36.186 1.00 55.88 284 GLU F N 1
ATOM 12941 C CA . GLU F 1 284 ? 118.318 24.462 35.701 1.00 58.03 284 GLU F CA 1
ATOM 12942 C C . GLU F 1 284 ? 119.580 23.695 36.099 1.00 58.88 284 GLU F C 1
ATOM 12943 O O . GLU F 1 284 ? 120.678 24.252 36.033 1.00 58.81 284 GLU F O 1
ATOM 12949 N N . VAL F 1 285 ? 119.439 22.431 36.507 1.00 59.83 285 VAL F N 1
ATOM 12950 C CA . VAL F 1 285 ? 120.616 21.636 36.859 1.00 61.27 285 VAL F CA 1
ATOM 12951 C C . VAL F 1 285 ? 121.647 21.555 35.705 1.00 61.84 285 VAL F C 1
ATOM 12952 O O . VAL F 1 285 ? 121.272 21.471 34.520 1.00 62.09 285 VAL F O 1
ATOM 12956 N N . LYS F 1 286 ? 122.930 21.614 36.070 1.00 62.73 286 LYS F N 1
ATOM 12957 C CA . LYS F 1 286 ? 124.061 21.521 35.128 1.00 63.79 286 LYS F CA 1
ATOM 12958 C C . LYS F 1 286 ? 124.074 22.690 34.151 1.00 64.33 286 LYS F C 1
ATOM 12959 O O . LYS F 1 286 ? 124.849 23.635 34.318 1.00 65.27 286 LYS F O 1
#

Secondary structure (DSSP, 8-state):
---HHHHHHHHHHHHHSS--EEPEE--SHHHHHHHHHTT-S-EEE-HHHHHHHHHS--SSS-S-HHHHHHHHHHHHTT-SS-EEEE-TT-SSSHHHHHHHHHHHHHHT-SEEEEE-B--S--TTT-TTPBPPHHHHHHHHHHHHHH--STTSEEEEEEETTTS-HHHHHHHHHHHHHTT-SEEEEE---SHHHHHHHHTT--S-EEEE-TT-GGG--HHHHHHTTEEEEE---HHHHHHHHHHHHHHHHHHTPPPP-S-HHHHHHHTT-HHHHHHHHHHHHS--/---HHHHHHHHHHHHTSS--EE-EE--SHHHHHHHHHTT-S-EEE-HHHHHHHHHS--SSS-S-HHHHHHHHHHHHTT-SS-EEEE-TT-SSSHHHHHHHHHHHHHHT-SEEEEE-B--S--SS--S--BPPHHHHHHHHHHHHHH--STTSEEEEEEE-SSS-HHHHHHHHHHHHHHT-SEEEEE---SHHHHHHHHTT--S-EEEE-TT-GGG--HHHHHHTTEEEEE---HHHHHHHHHHHHHHHHHHTPPPP---HHHHHHHTT-HHHHHHHHHHHS--/---HHHHHHHHHHHHHSSS-EEPEE--SHHHHHHHHHTT-S-EEE-HHHHHHHHHS--SSS-S-HHHHHHHHHHHHTT--S-EEEE-TT-SSSHHHHHHHHHHHHHHT-SEEEEE-B--SPPTT--S--BPPHHHHHHHHHHHHHH--STTSEEEEEEETTTS-HHHHHHHHHHHHHHT-SEEEEE---SHHHHHHHHTT--S-EEEE-TT-TTS--HHHHHHTTEEEEE---HHHHHHHHHHHHHHHHHHT---HHHHHHHTT-HHHHHHHHHHHH-/---HHHHHHHHHHHHHSS--EE-EE--SHHHHHHHHHTT-S-EEE-HHHHHHHHHS--SSS-S-HHHHHHHHHHHHTT--S-EEEE-TT-SSSHHHHHHHHHHHHHHT-SEEEEE-B--S-----S-B--HHHHHHHHHHHHHH--STTSEEEEEEE-SSS-HHHHHHHHHHHHHTT-SEEEEE---SHHHHHHHHTT--S-EEEE-SS-GGG--HHHHHHTTEEEEE---HHHHHHHHHHHHHHHHHHT-------HHHHHHHTT-HHHHHHHHHHH--/--HHHHHHHHHHHHHSS--EEPEE--SHHHHHHHHHTT-S-EEE-HHHHHHHHHS--SSS-S-HHHHHHHHHHHHTT-SS-EEEE-TT-SSSHHHHHHHHHHHHHHT-SEEEEE-B--SPPTT--S--B--HHHHHHHHHHHHHH--STTSEEEEEEESSSS-HHHHHHHHHHHHHTT-SEEEEE---SHHHHHHHHTT--S-EEEE-TT-TTS--HHHHHHTTEEEEE---HHHHHHHHHHHHHHHHHHTPPPP-S-HHHHHHHTT-HHHHHHHHHHHSS--/---HHHHHHHHHHHHHSS--EEPEE--SHHHHHHHHHHT-S-EEE-HHHHHHHHHS--SSS-S-HHHHHHHHHHHHTT-SS-EEEE-TT-SSSHHHHHHHHHHHHHHT-SEEEEE-B--S--TT--S--BPPHHHHHHHHHHHHHH-SSTTSEEEEEEETTTS-HHHHHHHHHHHHHHT-SEEEEE---SHHHHHHHHTT--S-EEEE-TT-GGG--HHHHHHTTEEEEE--SHHHHHHHHHHHHHHHHHHT----S--HHHHHHHTT-HHHHHHHHHHHHS--

Organism: Pseudomonas aeruginosa (strain ATCC 15692 / DSM 22644 / CIP 104116 / JCM 14847 / LMG 12228 / 1C / PRS 101 / PAO1) (NCBI:txid208964)

InterPro domains:
  IPR015813 Pyruvate/Phosphoenolpyruvate kinase-like domain superfamily [SSF51621] (8-283)
  IPR023687 Oxaloacetate decarboxylase, bacterial [MF_01299] (4-287)
  IPR039556 ICL/PEPM domain [cd00377] (13-251)
  IPR040442 Pyruvate kinase-like domain superfamily [G3DSA:3.20.20.60] (1-287)

Foldseek 3Di:
DQALLNQLVLVVVLLVDLWAFEAAADFAQVSLVVCVVVPGQEHEHECQLLCCVPPLAGSQLPQALVSLLVRLLRNNVHHPHAYEYACEQLRDALVSVLVSLVSNVVSSHNEYEHEQWDPRDAFADPDTDGDDLVSLLSSLLSSCVSDDNPSYAYEYEYEPAPDDLVRLLVSLVSSVVSPHQEYEYERQQADVSLCSNLVPDDHAYEYECLQRVRPPDTNSCSVSRHSYYYNDNVVSLVVVLVVVQVVCVVVVHDRDPDDSVVSSNVSNVVVVVVVCCVVPRHDD/DQALLNLLVLVVVLLPDLFAFEAAADQAQVSLVVCVVVVHQEHEHEQQVLCCVPPLAGSQPPDALVSLLVRLLRNNVRHPHAYEYECEQLRDFLVSVLVSLLSNVVSRHNEYEHEQWDPRDAFAPPDIHGDPLVSLLSNLLSNCVSDDSNSRAYEYEYEPAPDDLVSVLVSVVSSVVSPHQEYEYDHQQAPVSLCSNLPPDPHAYEYECLVRPRHPDTSSCSVSRHRYYYNDDVVSLVVVVVVVVVVCVVVVHDDDPADSVRSSNVSNVVVVVVVCCCVPRHD/DQALLNLLVLVVVLLPDLFAFEAAADFAQVSLVVCVVVPGQEHEHELQLLCCVPPLAGSQPPAALVSLLVRLLRNNVHHPHAYEYACEQQRDFLVSVLVSLLSNVVSSHNEYEHEQWDPRDAFPDPDTDGHDLVRLLSSLLSNCVSDDSNSYAYEYEYEPQPDPLVVLLVSVVSSVVSPHQEYEYEHQQAVVSLCSNLVPDDHAYEYECLPRVRHPPRSSCSVSRHHYYYNDHVVSLVVQVVVVVVVCVVVVHDDSVRSSVVSNVVVVVVVCCVVPRD/DQALLNLLVLVVVLLPDLFAFEAAADQAQVSLVVCVVVPGQEHEHEQQLLCCVVPLAGSQLPDALVSLLVRLLRNQVHHPHAYEYACEQQRDFLVSVLVSLLSNVVSRHNEYEHEQFDPRDALDDRDGHDLVRQLSSLLSSCVSDDSNSRAYEYEYEDQPDPLVVLLVSVVSSVVSPHQEYEYERQQAPVSLLSSLPNDDHAYEYACLVRVRYPDGSSVSVSRYHYYYNDPVVSLVVQVVVQVVVCVVVVHDDDPDDSVVSSVVSNVVVVVVVCCVVPSD/DALLVLLVLVVVLLVDLFAFEADAAFAQVSLVVCVVVPGQEHEDECQLLCCVVPLAGSQLPDALVSLLVRLLRNNVHHPHAYEYACEQQRDFLVSVLVSLVSNVVSSHNEYEHEQWDDRDAFADPDIDGDDLVRLLSSLLSSCVSHDSNSRAYEYEYEPQVDPLVVLQVNQVSSVVSPHQEYEYEHQQAVVSLCSNLVPDDHAYEYECLPRVRHPPRSVCSVSRYHYYYNDHPVVLVVVLVVVVVVCVVVVHDRDPDDSVRSSNVSNVVVVVVVCCVVPRHDD/DQALLNLLVLVVVLLVDLFAFEAAADQAQVSLVVCVVVPGQEHEHEQQLLCCVPPLAGSQPPQALVSLLVRLLRNNVHHPHAYEYECEQLRDALQSVLVSLLSNVVSRHNEYEHEQWDDRDAFADPDTDGDDLVRLLSNLLSNCVSDDSNSYAYEYEYECQVDPLVVLLVSQVSSVVSVHQEYEYEHQQAPVSLCSSLVPDDHAYEYACCPRPRHPDRSSCSVSRHRYYYNDHVVSLVVQVVVVVVVCVVVVHDDDPDDSVRSSNVSNVVVVVVVVCVVPRHDD